Protein 2K5W (pdb70)

Sequence (111 aa):
MERASLNRIGKDVYYMQIKGEGTIEKVDGRNLRNYTLPAYDEDGVKKQITFRSTKKENDHKLNKYAFLRLYVDQDDNSKNEISSIEVKSYEEIQKADLPEKVKDKFTIKLEMERASLNRIGKDVYYMQIKGEGTIEKVDGRNLRNYTLPAYDEDGVKKQITFRSTKKENDHKLNKYAFLRLYVDQDDNSKNEISSIEVKSYEEIQKADLPEKVKDKFTIKLEMERASLNRIGKDVYYMQIKGEGTIEKVDGRNLRNYTLPAYDEDGVKKQITFRSTKKENDHKLNKYAFLRLYVDQDDNSKNEISSIEVKSYEEIQKADLPEKVKDKFTIKLEMERASLNRIGKDVYYMQIKGEGTIEKVDGRNLRNYTLPAYDEDGVKKQITFRSTKKENDHKLNKYAFLRLYVDQDDNSKNEISSIEVKSYEEIQKADLPEKVKDKFTIKLEMERASLNRIGKDVYYMQIKGEGTIEKVDGRNLRNYTLPAYDEDGVKKQITFRSTKKENDHKLNKYAFLRLYVDQDDNSKNEISSIEVKSYEEIQKADLPEKVKDKFTIKLEMERASLNRIGKDVYYMQIKGEGTIEKVDGRNLRNYTLPAYDEDGVKKQITFRSTKKENDHKLNKYAFLRLYVDQDDNSKNEISSIEVKSYEEIQKADLPEKVKDKFTIKLEMERASLNRIGKDVYYMQIKGEGTIEKVDGRNLRNYTLPAYDEDGVKKQITFRSTKKENDHKLNKYAFLRLYVDQDDNSKNEISSIEVKSYEEIQKADLPEKVKDKFTIKLEMERASLNRIGKDVYYMQIKGEGTIEKVDGRNLRNYTLPAYDEDGVKKQITFRSTKKENDHKLNKYAFLRLYVDQDDNSKNEISSIEVKSYEEIQKADLPEKVKDKFTIKLEMERASLNRIGKDVYYMQIKGEGTIEKVDGRNLRNYTLPAYDEDGVKKQITFRSTKKENDHKLNKYAFLRLYVDQDDNSKNEISSIEVKSYEEIQKADLPEKVKDKFTIKLEMERASLNRIGKDVYYMQIKGEGTIEKVDGRNLRNYTLPAYDEDGVKKQITFRSTKKENDHKLNKYAFLRLYVDQDDNSKNEISSIEVKSYEEIQKADLPEKVKDKFTIKLEMERASLNRIGKDVYYMQIKGEGTIEKVDGRNLRNYTLPAYDEDGVKKQITFRSTKKENDHKLNKYAFLRLYVDQDDNSKNEISSIEVKSYEEIQKADLPEKVKDKFTIKLEMERASLNRIGKDVYYMQIKGEGTIEKVDGRNLRNYTLPAYDEDGVKKQITFRSTKKENDHKLNKYAFLRLYVDQDDNSKNEISSIEVKSYEEIQKADLPEKVKDKFTIKLEMERASLNRIGKDVYYMQIKGEGTIEKVDGRNLRNYTLPAYDEDGVKKQITFRSTKKENDHKLNKYAFLRLYVDQDDNSKNEISSIEVKSYEEIQKADLPEKVKDKFTIKLEMERASLNRIGKDVYYMQIKGEGTIEKVDGRNLRNYTLPAYDEDGVKKQITFRSTKKENDHKLNKYAFLRLYVDQDDNSKNEISSIEVKSYEEIQKADLPEKVKDKFTIKLEMERASLNRIGKDVYYMQIKGEGTIEKVDGRNLRNYTLPAYDEDGVKKQITFRSTKKENDHKLNKYAFLRLYVDQDDNSKNEISSIEVKSYEEIQKADLPEKVKDKFTIKLEMERASLNRIGKDVYYMQIKGEGTIEKVDGRNLRNYTLPAYDEDGVKKQITFRSTKKENDHKLNKYAFLRLYVDQDDNSKNEISSIEVKSYEEIQKADLPEKVKDKFTIKLEMERASLNRIGKDVYYMQIKGEGTIEKVDGRNLRNYTLPAYDEDGVKKQITFRSTKKENDHKLNKYAFLRLYVDQDDNSKNEISSIEVKSYEEIQKADLPEKVKDKFTIKLEMERASLNRIGKDVYYMQIKGEGTIEKVDGRNLRNYTLPAYDEDGVKKQITFRSTKKENDHKLNKYAFLRLYVDQDDNSKNEISSIEVKSYEEIQKADLPEKVKDKFTIKLEMERASLNRIGKDVYYMQIKGEGTIEKVDGRNLRNYTLPAYDEDGVKKQITFRSTKKENDHKLNKYAFLRLYVDQDDNSKNEISSIEVKSYEEIQKADLPEKVKDKFTIKLEMERASLNRIGKDVYYMQIKGEGTIEKVDGRNLRNYTLPAYDEDGVKKQITFRSTKKENDHKLNKYAFLRLYVDQDDNSKNEISSIEVKSYEEIQKADLPEKVKDKFTIKLE

CATH classification: 2.40.50.480

Secondary structure (DSSP, 8-state):
-----------SEEEEE------EEEETTEEEE-EEEEEEETT--EEEEEE---TT--SS---TT-EEEEEE--SS-SS-S----SEEEEEEE-GGGS-HHHHHHHHTT--

InterPro domains:
  IPR006542 Protein of unknown function DUF1093 [PF06486] (28-115)
  IPR006542 Protein of unknown function DUF1093 [PTHR36433] (1-129)
  IPR006542 Protein of unknown function DUF1093 [TIGR01655] (1-125)
  IPR036166 YxeA-like superfamily [G3DSA:2.40.50.480] (21-129)
  IPR036166 YxeA-like superfamily [SSF159121] (26-128)

Foldseek 3Di:
DPDDDDDVDFFFKKKWAAQADQDWDQDPNDTHTKGWTWIQGLVGDIDIDIGAPDPPRDRVVRDGRWMKIWHWDADPDPVPPDGTPDTPDMDTDHLVPRHPRNSCSVVVPHD

Solvent-accessible surface area: 9110 Å² total; per-residue (Å²): 239,152,196,110,75,164,122,222,144,55,138,69,21,55,15,0,56,11,146,34,86,74,62,99,102,136,64,118,63,144,99,64,123,25,18,60,6,52,0,24,21,37,106,4,81,139,66,142,30,78,25,144,62,79,178,154,59,105,99,174,51,47,61,142,160,13,25,1,77,2,60,34,24,102,87,86,89,79,192,90,144,139,29,43,120,133,56,111,59,42,68,63,15,118,62,77,72,5,38,120,116,0,56,38,89,35,20,126,155,159,156

Organism: Bacillus cereus (strain ATCC 14579 / DSM 31 / CCUG 7414 / JCM 2152 / NBRC 15305 / NCIMB 9373 / NCTC 2599 / NRRL B-3711) (NCBI:txid226900)

Radius of gyration: 16.53 Å; Cα contacts (8 Å, |Δi|>4): 169; chains: 1; bounding box: 45×49×34 Å

Nearest PDB structures (foldseek):
  2k5w-assembly1_A  TM=7.726E-01  e=5.346E-15  Bacillus cereus ATCC 14579
  3u4v-assembly2_B  TM=4.371E-01  e=8.297E-02  Tetrahymena thermophila
  3u58-assembly4_D  TM=4.304E-01  e=4.485E-01  Tetrahymena thermophila
  6h1v-assembly1_A  TM=4.658E-01  e=6.909E+00  Saccharomyces cerevisiae S288C
  6i8a-assembly2_B  TM=4.566E-01  e=7.762E+00  Saccharomyces cerevisiae S288C

Structure (mmCIF, N/CA/C/O backbone):
data_2K5W
#
_entry.id   2K5W
#
loop_
_atom_site.group_PDB
_atom_site.id
_atom_site.type_symbol
_atom_site.label_atom_id
_atom_site.label_alt_id
_atom_site.label_comp_id
_atom_site.label_asym_id
_atom_site.label_entity_id
_atom_site.label_seq_id
_atom_site.pdbx_PDB_ins_code
_atom_site.Cartn_x
_atom_site.Cartn_y
_atom_site.Cartn_z
_atom_site.occupancy
_atom_site.B_iso_or_equiv
_atom_site.auth_seq_id
_atom_site.auth_comp_id
_atom_site.auth_asym_id
_atom_site.auth_atom_id
_atom_site.pdbx_PDB_model_num
ATOM 1 N N . MET A 1 1 ? 15.877 -30.751 6.969 1.00 1.33 1 MET A N 1
ATOM 2 C CA . MET A 1 1 ? 15.225 -30.913 5.641 1.00 64.12 1 MET A CA 1
ATOM 3 C C . MET A 1 1 ? 13.693 -30.753 5.721 1.00 60.01 1 MET A C 1
ATOM 4 O O . MET A 1 1 ? 13.002 -30.876 4.710 1.00 30.41 1 MET A O 1
ATOM 20 N N . GLU A 1 2 ? 13.162 -30.477 6.916 1.00 31.53 2 GLU A N 1
ATOM 21 C CA . GLU A 1 2 ? 11.713 -30.307 7.090 1.00 75.01 2 GLU A CA 1
ATOM 22 C C . GLU A 1 2 ? 11.370 -29.530 8.378 1.00 12.32 2 GLU A C 1
ATOM 23 O O . GLU A 1 2 ? 12.052 -29.651 9.397 1.00 75.51 2 GLU A O 1
ATOM 35 N N . ARG A 1 3 ? 10.302 -28.730 8.314 1.00 33.14 3 ARG A N 1
ATOM 36 C CA . ARG A 1 3 ? 9.789 -27.991 9.478 1.00 20.32 3 ARG A CA 1
ATOM 37 C C . ARG A 1 3 ? 8.258 -28.094 9.570 1.00 50.54 3 ARG A C 1
ATOM 38 O O . ARG A 1 3 ? 7.558 -28.080 8.555 1.00 50.24 3 ARG A O 1
ATOM 59 N N . ALA A 1 4 ? 7.743 -28.168 10.796 1.00 74.02 4 ALA A N 1
ATOM 60 C CA . ALA A 1 4 ? 6.293 -28.216 11.039 1.00 74.15 4 ALA A CA 1
ATOM 61 C C . ALA A 1 4 ? 5.676 -26.804 11.091 1.00 42.32 4 ALA A C 1
ATOM 62 O O . ALA A 1 4 ? 4.707 -26.558 11.810 1.00 71.20 4 ALA A O 1
ATOM 69 N N . SER A 1 5 ? 6.227 -25.887 10.301 1.00 24.34 5 SER A N 1
ATOM 70 C CA . SER A 1 5 ? 5.757 -24.492 10.262 1.00 10.23 5 SER A CA 1
ATOM 71 C C . SER A 1 5 ? 4.597 -24.319 9.265 1.00 2.05 5 SER A C 1
ATOM 72 O O . SER A 1 5 ? 4.455 -23.270 8.636 1.00 64.41 5 SER A O 1
ATOM 80 N N . LEU A 1 6 ? 3.746 -25.338 9.161 1.00 52.41 6 LEU A N 1
ATOM 81 C CA . LEU A 1 6 ? 2.659 -25.356 8.176 1.00 61.34 6 LEU A CA 1
ATOM 82 C C . LEU A 1 6 ? 1.558 -24.335 8.530 1.00 43.45 6 LEU A C 1
ATOM 83 O O . LEU A 1 6 ? 0.909 -24.436 9.574 1.00 72.23 6 LEU A O 1
ATOM 99 N N . ASN A 1 7 ? 1.365 -23.354 7.652 1.00 14.41 7 ASN A N 1
ATOM 100 C CA . ASN A 1 7 ? 0.280 -22.373 7.784 1.00 20.13 7 ASN A CA 1
ATOM 101 C C . ASN A 1 7 ? -0.191 -21.921 6.393 1.00 21.22 7 ASN A C 1
ATOM 102 O O . ASN A 1 7 ? 0.604 -21.425 5.597 1.00 22.55 7 ASN A O 1
ATOM 113 N N . ARG A 1 8 ? -1.482 -22.098 6.110 1.00 54.45 8 ARG A N 1
ATOM 114 C CA . ARG A 1 8 ? -2.019 -21.863 4.760 1.00 52.11 8 ARG A CA 1
ATOM 115 C C . ARG A 1 8 ? -3.047 -20.712 4.736 1.00 41.35 8 ARG A C 1
ATOM 116 O O . ARG A 1 8 ? -3.668 -20.444 3.705 1.00 64.33 8 ARG A O 1
ATOM 137 N N . ILE A 1 9 ? -3.218 -20.023 5.865 1.00 3.21 9 ILE A N 1
ATOM 138 C CA . ILE A 1 9 ? -4.245 -18.974 5.982 1.00 34.53 9 ILE A CA 1
ATOM 139 C C . ILE A 1 9 ? -3.635 -17.562 6.036 1.00 2.50 9 ILE A C 1
ATOM 140 O O . ILE A 1 9 ? -2.734 -17.289 6.833 1.00 1.52 9 ILE A O 1
ATOM 156 N N . GLY A 1 10 ? -4.146 -16.669 5.185 1.00 60.33 10 GLY A N 1
ATOM 157 C CA . GLY A 1 10 ? -3.709 -15.273 5.182 1.00 50.32 10 GLY A CA 1
ATOM 158 C C . GLY A 1 10 ? -4.871 -14.295 5.375 1.00 60.54 10 GLY A C 1
ATOM 159 O O . GLY A 1 10 ? -5.998 -14.709 5.649 1.00 70.42 10 GLY A O 1
ATOM 163 N N . LYS A 1 11 ? -4.600 -12.996 5.232 1.00 31.43 11 LYS A N 1
ATOM 164 C CA . LYS A 1 11 ? -5.636 -11.963 5.402 1.00 42.41 11 LYS A CA 1
ATOM 165 C C . LYS A 1 11 ? -5.610 -10.941 4.251 1.00 71.13 11 LYS A C 1
ATOM 166 O O . LYS A 1 11 ? -4.572 -10.721 3.626 1.00 10.42 11 LYS A O 1
ATOM 185 N N . ASP A 1 12 ? -6.755 -10.308 3.985 1.00 12.21 12 ASP A N 1
ATOM 186 C CA . ASP A 1 12 ? -6.859 -9.287 2.934 1.00 33.51 12 ASP A CA 1
ATOM 187 C C . ASP A 1 12 ? -6.284 -7.930 3.403 1.00 64.11 12 ASP A C 1
ATOM 188 O O . ASP A 1 12 ? -6.983 -6.911 3.401 1.00 41.40 12 ASP A O 1
ATOM 197 N N . VAL A 1 13 ? -5.011 -7.923 3.803 1.00 62.31 13 VAL A N 1
ATOM 198 C CA . VAL A 1 13 ? -4.353 -6.703 4.297 1.00 31.13 13 VAL A CA 1
ATOM 199 C C . VAL A 1 13 ? -3.027 -6.434 3.559 1.00 41.04 13 VAL A C 1
ATOM 200 O O . VAL A 1 13 ? -2.209 -7.337 3.373 1.00 71.53 13 VAL A O 1
ATOM 213 N N . TYR A 1 14 ? -2.823 -5.183 3.149 1.00 60.21 14 TYR A N 1
ATOM 214 C CA . TYR A 1 14 ? -1.619 -4.782 2.404 1.00 33.52 14 TYR A CA 1
ATOM 215 C C . TYR A 1 14 ? -0.818 -3.712 3.167 1.00 44.32 14 TYR A C 1
ATOM 216 O O . TYR A 1 14 ? -1.349 -3.040 4.051 1.00 34.22 14 TYR A O 1
ATOM 234 N N . TYR A 1 15 ? 0.461 -3.556 2.824 1.00 14.52 15 TYR A N 1
ATOM 235 C CA . TYR A 1 15 ? 1.344 -2.600 3.511 1.00 60.32 15 TYR A CA 1
ATOM 236 C C . TYR A 1 15 ? 2.191 -1.796 2.505 1.00 34.34 15 TYR A C 1
ATOM 237 O O . TYR A 1 15 ? 2.812 -2.366 1.616 1.00 54.44 15 TYR A O 1
ATOM 255 N N . MET A 1 16 ? 2.226 -0.472 2.666 1.00 22.02 16 MET A N 1
ATOM 256 C CA . MET A 1 16 ? 2.891 0.431 1.701 1.00 30.21 16 MET A CA 1
ATOM 257 C C . MET A 1 16 ? 3.878 1.388 2.407 1.00 20.15 16 MET A C 1
ATOM 258 O O . MET A 1 16 ? 3.795 1.581 3.610 1.00 52.31 16 MET A O 1
ATOM 272 N N . GLN A 1 17 ? 4.824 1.972 1.665 1.00 0.22 17 GLN A N 1
ATOM 273 C CA . GLN A 1 17 ? 5.749 2.967 2.244 1.00 71.35 17 GLN A CA 1
ATOM 274 C C . GLN A 1 17 ? 5.752 4.280 1.434 1.00 33.21 17 GLN A C 1
ATOM 275 O O . GLN A 1 17 ? 5.711 4.262 0.202 1.00 31.34 17 GLN A O 1
ATOM 289 N N . ILE A 1 18 ? 5.808 5.415 2.137 1.00 62.45 18 ILE A N 1
ATOM 290 C CA . ILE A 1 18 ? 5.784 6.742 1.494 1.00 33.54 18 ILE A CA 1
ATOM 291 C C . ILE A 1 18 ? 7.132 7.094 0.832 1.00 44.41 18 ILE A C 1
ATOM 292 O O . ILE A 1 18 ? 8.168 7.141 1.497 1.00 3.42 18 ILE A O 1
ATOM 308 N N . LYS A 1 19 ? 7.103 7.347 -0.480 1.00 71.22 19 LYS A N 1
ATOM 309 C CA . LYS A 1 19 ? 8.312 7.732 -1.232 1.00 22.23 19 LYS A CA 1
ATOM 310 C C . LYS A 1 19 ? 8.320 9.236 -1.572 1.00 73.33 19 LYS A C 1
ATOM 311 O O . LYS A 1 19 ? 9.362 9.891 -1.514 1.00 14.43 19 LYS A O 1
ATOM 330 N N . GLY A 1 20 ? 7.158 9.768 -1.944 1.00 61.10 20 GLY A N 1
ATOM 331 C CA . GLY A 1 20 ? 7.046 11.187 -2.283 1.00 52.32 20 GLY A CA 1
ATOM 332 C C . GLY A 1 20 ? 5.631 11.733 -2.089 1.00 64.44 20 GLY A C 1
ATOM 333 O O . GLY A 1 20 ? 4.811 11.116 -1.402 1.00 62.13 20 GLY A O 1
ATOM 337 N N . GLU A 1 21 ? 5.335 12.890 -2.691 1.00 14.13 21 GLU A N 1
ATOM 338 C CA . GLU A 1 21 ? 4.019 13.525 -2.541 1.00 50.00 21 GLU A CA 1
ATOM 339 C C . GLU A 1 21 ? 3.529 14.174 -3.853 1.00 63.02 21 GLU A C 1
ATOM 340 O O . GLU A 1 21 ? 2.656 13.631 -4.536 1.00 75.14 21 GLU A O 1
ATOM 352 N N . GLY A 1 22 ? 4.113 15.323 -4.207 1.00 24.32 22 GLY A N 1
ATOM 353 C CA . GLY A 1 22 ? 3.630 16.119 -5.340 1.00 25.53 22 GLY A CA 1
ATOM 354 C C . GLY A 1 22 ? 3.610 15.375 -6.677 1.00 12.21 22 GLY A C 1
ATOM 355 O O . GLY A 1 22 ? 4.533 15.502 -7.483 1.00 51.23 22 GLY A O 1
ATOM 359 N N . THR A 1 23 ? 2.543 14.615 -6.920 1.00 32.03 23 THR A N 1
ATOM 360 C CA . THR A 1 23 ? 2.394 13.842 -8.163 1.00 40.22 23 THR A CA 1
ATOM 361 C C . THR A 1 23 ? 1.090 14.204 -8.894 1.00 63.53 23 THR A C 1
ATOM 362 O O . THR A 1 23 ? 0.002 14.087 -8.329 1.00 51.11 23 THR A O 1
ATOM 373 N N . ILE A 1 24 ? 1.201 14.641 -10.151 1.00 10.44 24 ILE A N 1
ATOM 374 C CA . ILE A 1 24 ? 0.024 15.024 -10.949 1.00 43.51 24 ILE A CA 1
ATOM 375 C C . ILE A 1 24 ? -0.129 14.142 -12.200 1.00 34.25 24 ILE A C 1
ATOM 376 O O . ILE A 1 24 ? 0.860 13.738 -12.818 1.00 53.20 24 ILE A O 1
ATOM 392 N N . GLU A 1 25 ? -1.372 13.839 -12.558 1.00 1.11 25 GLU A N 1
ATOM 393 C CA . GLU A 1 25 ? -1.676 13.130 -13.803 1.00 31.25 25 GLU A CA 1
ATOM 394 C C . GLU A 1 25 ? -2.875 13.783 -14.504 1.00 53.51 25 GLU A C 1
ATOM 395 O O . GLU A 1 25 ? -3.972 13.855 -13.948 1.00 71.12 25 GLU A O 1
ATOM 407 N N . LYS A 1 26 ? -2.661 14.276 -15.721 1.00 23.25 26 LYS A N 1
ATOM 408 C CA . LYS A 1 26 ? -3.683 15.071 -16.408 1.00 74.20 26 LYS A CA 1
ATOM 409 C C . LYS A 1 26 ? -4.649 14.198 -17.237 1.00 15.21 26 LYS A C 1
ATOM 410 O O . LYS A 1 26 ? -4.302 13.712 -18.318 1.00 70.15 26 LYS A O 1
ATOM 429 N N . VAL A 1 27 ? -5.868 14.020 -16.730 1.00 23.40 27 VAL A N 1
ATOM 430 C CA . VAL A 1 27 ? -6.905 13.242 -17.423 1.00 62.43 27 VAL A CA 1
ATOM 431 C C . VAL A 1 27 ? -8.067 14.153 -17.862 1.00 72.24 27 VAL A C 1
ATOM 432 O O . VAL A 1 27 ? -8.495 15.025 -17.104 1.00 4.24 27 VAL A O 1
ATOM 445 N N . ASP A 1 28 ? -8.568 13.953 -19.088 1.00 24.21 28 ASP A N 1
ATOM 446 C CA . ASP A 1 28 ? -9.622 14.813 -19.661 1.00 52.20 28 ASP A CA 1
ATOM 447 C C . ASP A 1 28 ? -9.163 16.282 -19.765 1.00 20.24 28 ASP A C 1
ATOM 448 O O . ASP A 1 28 ? -9.984 17.203 -19.788 1.00 13.40 28 ASP A O 1
ATOM 457 N N . GLY A 1 29 ? -7.852 16.491 -19.857 1.00 1.23 29 GLY A N 1
ATOM 458 C CA . GLY A 1 29 ? -7.301 17.845 -19.871 1.00 25.13 29 GLY A CA 1
ATOM 459 C C . GLY A 1 29 ? -7.297 18.494 -18.487 1.00 70.02 29 GLY A C 1
ATOM 460 O O . GLY A 1 29 ? -7.035 19.691 -18.348 1.00 71.05 29 GLY A O 1
ATOM 464 N N . ARG A 1 30 ? -7.581 17.692 -17.463 1.00 63.23 30 ARG A N 1
ATOM 465 C CA . ARG A 1 30 ? -7.655 18.170 -16.078 1.00 45.05 30 ARG A CA 1
ATOM 466 C C . ARG A 1 30 ? -6.577 17.506 -15.203 1.00 65.51 30 ARG A C 1
ATOM 467 O O . ARG A 1 30 ? -6.403 16.287 -15.230 1.00 34.34 30 ARG A O 1
ATOM 488 N N . ASN A 1 31 ? -5.855 18.313 -14.432 1.00 1.22 31 ASN A N 1
ATOM 489 C CA . ASN A 1 31 ? -4.756 17.813 -13.598 1.00 24.12 31 ASN A CA 1
ATOM 490 C C . ASN A 1 31 ? -5.276 17.154 -12.309 1.00 43.30 31 ASN A C 1
ATOM 491 O O . ASN A 1 31 ? -5.799 17.829 -11.419 1.00 11.01 31 ASN A O 1
ATOM 502 N N . LEU A 1 32 ? -5.141 15.831 -12.225 1.00 74.42 32 LEU A N 1
ATOM 503 C CA . LEU A 1 32 ? -5.543 15.078 -11.030 1.00 50.01 32 LEU A CA 1
ATOM 504 C C . LEU A 1 32 ? -4.350 14.865 -10.085 1.00 63.41 32 LEU A C 1
ATOM 505 O O . LEU A 1 32 ? -3.212 14.721 -10.530 1.00 24.31 32 LEU A O 1
ATOM 521 N N . ARG A 1 33 ? -4.617 14.855 -8.783 1.00 23.22 33 ARG A N 1
ATOM 522 C CA . ARG A 1 33 ? -3.567 14.659 -7.775 1.00 62.34 33 ARG A CA 1
ATOM 523 C C . ARG A 1 33 ? -3.680 13.266 -7.131 1.00 41.45 33 ARG A C 1
ATOM 524 O O . ARG A 1 33 ? -4.560 13.023 -6.302 1.00 55.31 33 ARG A O 1
ATOM 545 N N . ASN A 1 34 ? -2.787 12.354 -7.517 1.00 10.04 34 ASN A N 1
ATOM 546 C CA . ASN A 1 34 ? -2.822 10.967 -7.029 1.00 60.55 34 ASN A CA 1
ATOM 547 C C . ASN A 1 34 ? -1.435 10.491 -6.569 1.00 4.14 34 ASN A C 1
ATOM 548 O O . ASN A 1 34 ? -0.415 11.062 -6.944 1.00 5.43 34 ASN A O 1
ATOM 559 N N . TYR A 1 35 ? -1.408 9.434 -5.759 1.00 15.25 35 TYR A N 1
ATOM 560 C CA . TYR A 1 35 ? -0.150 8.884 -5.231 1.00 3.43 35 TYR A CA 1
ATOM 561 C C . TYR A 1 35 ? 0.005 7.400 -5.604 1.00 30.03 35 TYR A C 1
ATOM 562 O O . TYR A 1 35 ? -0.857 6.585 -5.281 1.00 62.53 35 TYR A O 1
ATOM 580 N N . THR A 1 36 ? 1.110 7.054 -6.270 1.00 22.23 36 THR A N 1
ATOM 581 C CA . THR A 1 36 ? 1.389 5.657 -6.657 1.00 51.14 36 THR A CA 1
ATOM 582 C C . THR A 1 36 ? 2.623 5.121 -5.921 1.00 72.41 36 THR A C 1
ATOM 583 O O . THR A 1 36 ? 3.748 5.569 -6.163 1.00 25.03 36 THR A O 1
ATOM 594 N N . LEU A 1 37 ? 2.416 4.162 -5.026 1.00 70.25 37 LEU A N 1
ATOM 595 C CA . LEU A 1 37 ? 3.502 3.641 -4.187 1.00 40.24 37 LEU A CA 1
ATOM 596 C C . LEU A 1 37 ? 3.529 2.100 -4.162 1.00 10.10 37 LEU A C 1
ATOM 597 O O . LEU A 1 37 ? 2.503 1.444 -4.367 1.00 75.41 37 LEU A O 1
ATOM 613 N N . PRO A 1 38 ? 4.717 1.502 -3.917 1.00 45.52 38 PRO A N 1
ATOM 614 C CA . PRO A 1 38 ? 4.864 0.044 -3.793 1.00 72.33 38 PRO A CA 1
ATOM 615 C C . PRO A 1 38 ? 4.266 -0.500 -2.484 1.00 23.45 38 PRO A C 1
ATOM 616 O O . PRO A 1 38 ? 4.337 0.143 -1.434 1.00 11.12 38 PRO A O 1
ATOM 627 N N . ALA A 1 39 ? 3.684 -1.691 -2.550 1.00 72.41 39 ALA A N 1
ATOM 628 C CA . ALA A 1 39 ? 3.067 -2.316 -1.380 1.00 65.43 39 ALA A CA 1
ATOM 629 C C . ALA A 1 39 ? 3.434 -3.804 -1.272 1.00 60.21 39 ALA A C 1
ATOM 630 O O . ALA A 1 39 ? 4.017 -4.379 -2.184 1.00 2.30 39 ALA A O 1
ATOM 637 N N . TYR A 1 40 ? 3.103 -4.410 -0.139 1.00 4.15 40 TYR A N 1
ATOM 638 C CA . TYR A 1 40 ? 3.288 -5.850 0.074 1.00 14.44 40 TYR A CA 1
ATOM 639 C C . TYR A 1 40 ? 2.104 -6.416 0.866 1.00 55.05 40 TYR A C 1
ATOM 640 O O . TYR A 1 40 ? 1.624 -5.782 1.804 1.00 30.21 40 TYR A O 1
ATOM 658 N N . ASP A 1 41 ? 1.621 -7.596 0.488 1.00 62.41 41 ASP A N 1
ATOM 659 C CA . ASP A 1 41 ? 0.554 -8.257 1.249 1.00 12.34 41 ASP A CA 1
ATOM 660 C C . ASP A 1 41 ? 1.129 -8.976 2.482 1.00 40.34 41 ASP A C 1
ATOM 661 O O . ASP A 1 41 ? 2.339 -8.955 2.711 1.00 41.12 41 ASP A O 1
ATOM 670 N N . GLU A 1 42 ? 0.264 -9.619 3.265 1.00 33.43 42 GLU A N 1
ATOM 671 C CA . GLU A 1 42 ? 0.686 -10.302 4.497 1.00 30.03 42 GLU A CA 1
ATOM 672 C C . GLU A 1 42 ? 1.770 -11.373 4.238 1.00 44.33 42 GLU A C 1
ATOM 673 O O . GLU A 1 42 ? 2.614 -11.632 5.101 1.00 1.33 42 GLU A O 1
ATOM 685 N N . ASP A 1 43 ? 1.760 -11.981 3.051 1.00 10.21 43 ASP A N 1
ATOM 686 C CA . ASP A 1 43 ? 2.767 -12.993 2.700 1.00 33.34 43 ASP A CA 1
ATOM 687 C C . ASP A 1 43 ? 4.076 -12.326 2.227 1.00 40.05 43 ASP A C 1
ATOM 688 O O . ASP A 1 43 ? 5.127 -12.968 2.153 1.00 61.13 43 ASP A O 1
ATOM 697 N N . GLY A 1 44 ? 4.004 -11.035 1.912 1.00 12.42 44 GLY A N 1
ATOM 698 C CA . GLY A 1 44 ? 5.191 -10.275 1.530 1.00 42.21 44 GLY A CA 1
ATOM 699 C C . GLY A 1 44 ? 5.411 -10.188 0.022 1.00 44.44 44 GLY A C 1
ATOM 700 O O . GLY A 1 44 ? 6.471 -9.749 -0.430 1.00 65.25 44 GLY A O 1
ATOM 704 N N . VAL A 1 45 ? 4.420 -10.600 -0.765 1.00 43.22 45 VAL A N 1
ATOM 705 C CA . VAL A 1 45 ? 4.533 -10.536 -2.227 1.00 2.11 45 VAL A CA 1
ATOM 706 C C . VAL A 1 45 ? 4.348 -9.093 -2.724 1.00 0.42 45 VAL A C 1
ATOM 707 O O . VAL A 1 45 ? 3.403 -8.407 -2.331 1.00 64.13 45 VAL A O 1
ATOM 720 N N . LYS A 1 46 ? 5.247 -8.640 -3.596 1.00 54.35 46 LYS A N 1
ATOM 721 C CA . LYS A 1 46 ? 5.262 -7.241 -4.027 1.00 10.30 46 LYS A CA 1
ATOM 722 C C . LYS A 1 46 ? 3.981 -6.838 -4.779 1.00 5.11 46 LYS A C 1
ATOM 723 O O . LYS A 1 46 ? 3.448 -7.593 -5.594 1.00 22.04 46 LYS A O 1
ATOM 742 N N . LYS A 1 47 ? 3.507 -5.633 -4.485 1.00 65.11 47 LYS A N 1
ATOM 743 C CA . LYS A 1 47 ? 2.312 -5.055 -5.106 1.00 12.42 47 LYS A CA 1
ATOM 744 C C . LYS A 1 47 ? 2.574 -3.587 -5.473 1.00 60.21 47 LYS A C 1
ATOM 745 O O . LYS A 1 47 ? 3.574 -3.002 -5.049 1.00 74.33 47 LYS A O 1
ATOM 764 N N . GLN A 1 48 ? 1.687 -2.994 -6.262 1.00 41.13 48 GLN A N 1
ATOM 765 C CA . GLN A 1 48 ? 1.772 -1.563 -6.575 1.00 14.12 48 GLN A CA 1
ATOM 766 C C . GLN A 1 48 ? 0.375 -0.925 -6.557 1.00 12.32 48 GLN A C 1
ATOM 767 O O . GLN A 1 48 ? -0.478 -1.255 -7.380 1.00 3.41 48 GLN A O 1
ATOM 781 N N . ILE A 1 49 ? 0.146 -0.011 -5.615 1.00 63.01 49 ILE A N 1
ATOM 782 C CA . ILE A 1 49 ? -1.192 0.556 -5.398 1.00 42.34 49 ILE A CA 1
ATOM 783 C C . ILE A 1 49 ? -1.189 2.093 -5.480 1.00 34.32 49 ILE A C 1
ATOM 784 O O . ILE A 1 49 ? -0.243 2.753 -5.045 1.00 62.45 49 ILE A O 1
ATOM 800 N N . THR A 1 50 ? -2.260 2.650 -6.049 1.00 12.32 50 THR A N 1
ATOM 801 C CA . THR A 1 50 ? -2.417 4.108 -6.182 1.00 23.40 50 THR A CA 1
ATOM 802 C C . THR A 1 50 ? -3.593 4.624 -5.336 1.00 43.22 50 THR A C 1
ATOM 803 O O . THR A 1 50 ? -4.733 4.196 -5.519 1.00 1.20 50 THR A O 1
ATOM 814 N N . PHE A 1 51 ? -3.313 5.548 -4.417 1.00 61.31 51 PHE A N 1
ATOM 815 C CA . PHE A 1 51 ? -4.349 6.121 -3.544 1.00 61.02 51 PHE A CA 1
ATOM 816 C C . PHE A 1 51 ? -4.439 7.651 -3.699 1.00 3.32 51 PHE A C 1
ATOM 817 O O . PHE A 1 51 ? -3.613 8.272 -4.370 1.00 14.14 51 PHE A O 1
ATOM 834 N N . ARG A 1 52 ? -5.451 8.250 -3.073 1.00 14.43 52 ARG A N 1
ATOM 835 C CA . ARG A 1 52 ? -5.648 9.703 -3.126 1.00 61.04 52 ARG A CA 1
ATOM 836 C C . ARG A 1 52 ? -6.253 10.226 -1.813 1.00 60.55 52 ARG A C 1
ATOM 837 O O . ARG A 1 52 ? -6.974 9.505 -1.120 1.00 50.23 52 ARG A O 1
ATOM 858 N N . SER A 1 53 ? -5.953 11.480 -1.479 1.00 53.21 53 SER A N 1
ATOM 859 C CA . SER A 1 53 ? -6.483 12.117 -0.266 1.00 64.04 53 SER A CA 1
ATOM 860 C C . SER A 1 53 ? -7.992 12.382 -0.382 1.00 3.33 53 SER A C 1
ATOM 861 O O . SER A 1 53 ? -8.429 13.216 -1.178 1.00 31.32 53 SER A O 1
ATOM 869 N N . THR A 1 54 ? -8.786 11.663 0.410 1.00 74.34 54 THR A N 1
ATOM 870 C CA . THR A 1 54 ? -10.249 11.833 0.411 1.00 71.44 54 THR A CA 1
ATOM 871 C C . THR A 1 54 ? -10.678 12.990 1.327 1.00 62.30 54 THR A C 1
ATOM 872 O O . THR A 1 54 ? -9.851 13.588 2.017 1.00 4.14 54 THR A O 1
ATOM 883 N N . LYS A 1 55 ? -11.978 13.292 1.354 1.00 32.40 55 LYS A N 1
ATOM 884 C CA . LYS A 1 55 ? -12.503 14.349 2.231 1.00 34.21 55 LYS A CA 1
ATOM 885 C C . LYS A 1 55 ? -12.421 13.944 3.715 1.00 24.22 55 LYS A C 1
ATOM 886 O O . LYS A 1 55 ? -12.701 14.747 4.605 1.00 1.23 55 LYS A O 1
ATOM 905 N N . LYS A 1 56 ? -12.059 12.687 3.963 1.00 11.12 56 LYS A N 1
ATOM 906 C CA . LYS A 1 56 ? -11.915 12.158 5.325 1.00 44.32 56 LYS A CA 1
ATOM 907 C C . LYS A 1 56 ? -10.479 12.311 5.844 1.00 1.31 56 LYS A C 1
ATOM 908 O O . LYS A 1 56 ? -10.222 12.122 7.032 1.00 75.32 56 LYS A O 1
ATOM 927 N N . GLU A 1 57 ? -9.549 12.654 4.956 1.00 33.42 57 GLU A N 1
ATOM 928 C CA . GLU A 1 57 ? -8.123 12.625 5.290 1.00 52.31 57 GLU A CA 1
ATOM 929 C C . GLU A 1 57 ? -7.540 14.013 5.585 1.00 23.51 57 GLU A C 1
ATOM 930 O O . GLU A 1 57 ? -7.523 14.897 4.729 1.00 5.41 57 GLU A O 1
ATOM 942 N N . ASN A 1 58 ? -7.060 14.184 6.815 1.00 61.31 58 ASN A N 1
ATOM 943 C CA . ASN A 1 58 ? -6.330 15.392 7.209 1.00 45.20 58 ASN A CA 1
ATOM 944 C C . ASN A 1 58 ? -4.880 15.342 6.701 1.00 71.43 58 ASN A C 1
ATOM 945 O O . ASN A 1 58 ? -4.316 14.258 6.513 1.00 14.23 58 ASN A O 1
ATOM 956 N N . ASP A 1 59 ? -4.277 16.512 6.502 1.00 73.33 59 ASP A N 1
ATOM 957 C CA . ASP A 1 59 ? -2.897 16.599 6.012 1.00 4.10 59 ASP A CA 1
ATOM 958 C C . ASP A 1 59 ? -1.885 16.450 7.172 1.00 71.33 59 ASP A C 1
ATOM 959 O O . ASP A 1 59 ? -2.215 15.891 8.222 1.00 71.03 59 ASP A O 1
ATOM 968 N N . HIS A 1 60 ? -0.652 16.935 6.960 1.00 31.11 60 HIS A N 1
ATOM 969 C CA . HIS A 1 60 ? 0.430 16.881 7.966 1.00 54.53 60 HIS A CA 1
ATOM 970 C C . HIS A 1 60 ? 1.056 15.479 8.084 1.00 51.53 60 HIS A C 1
ATOM 971 O O . HIS A 1 60 ? 2.280 15.346 8.178 1.00 24.52 60 HIS A O 1
ATOM 986 N N . LYS A 1 61 ? 0.227 14.437 8.082 1.00 73.33 61 LYS A N 1
ATOM 987 C CA . LYS A 1 61 ? 0.727 13.061 8.186 1.00 42.15 61 LYS A CA 1
ATOM 988 C C . LYS A 1 61 ? 1.423 12.605 6.888 1.00 64.01 61 LYS A C 1
ATOM 989 O O . LYS A 1 61 ? 1.779 13.430 6.039 1.00 63.22 61 LYS A O 1
ATOM 1008 N N . LEU A 1 62 ? 1.618 11.289 6.748 1.00 45.43 62 LEU A N 1
ATOM 1009 C CA . LEU A 1 62 ? 2.322 10.712 5.597 1.00 73.13 62 LEU A CA 1
ATOM 1010 C C . LEU A 1 62 ? 3.794 11.136 5.602 1.00 42.25 62 LEU A C 1
ATOM 1011 O O . LEU A 1 62 ? 4.207 12.041 4.875 1.00 65.34 62 LEU A O 1
ATOM 1027 N N . ASN A 1 63 ? 4.566 10.499 6.471 1.00 5.12 63 ASN A N 1
ATOM 1028 C CA . ASN A 1 63 ? 5.989 10.807 6.632 1.00 52.13 63 ASN A CA 1
ATOM 1029 C C . ASN A 1 63 ? 6.842 10.019 5.630 1.00 0.22 63 ASN A C 1
ATOM 1030 O O . ASN A 1 63 ? 6.714 8.800 5.525 1.00 60.10 63 ASN A O 1
ATOM 1041 N N . LYS A 1 64 ? 7.718 10.721 4.905 1.00 34.20 64 LYS A N 1
ATOM 1042 C CA . LYS A 1 64 ? 8.549 10.100 3.863 1.00 42.44 64 LYS A CA 1
ATOM 1043 C C . LYS A 1 64 ? 9.603 9.151 4.462 1.00 4.41 64 LYS A C 1
ATOM 1044 O O . LYS A 1 64 ? 10.794 9.469 4.506 1.00 51.21 64 LYS A O 1
ATOM 1063 N N . TYR A 1 65 ? 9.121 8.002 4.936 1.00 74.12 65 TYR A N 1
ATOM 1064 C CA . TYR A 1 65 ? 9.940 6.939 5.547 1.00 33.21 65 TYR A CA 1
ATOM 1065 C C . TYR A 1 65 ? 9.023 5.977 6.317 1.00 72.10 65 TYR A C 1
ATOM 1066 O O . TYR A 1 65 ? 9.337 4.799 6.495 1.00 2.10 65 TYR A O 1
ATOM 1084 N N . ALA A 1 66 ? 7.886 6.509 6.773 1.00 33.30 66 ALA A N 1
ATOM 1085 C CA . ALA A 1 66 ? 6.896 5.734 7.524 1.00 61.21 66 ALA A CA 1
ATOM 1086 C C . ALA A 1 66 ? 6.144 4.745 6.622 1.00 32.42 66 ALA A C 1
ATOM 1087 O O . ALA A 1 66 ? 6.234 4.807 5.393 1.00 74.34 66 ALA A O 1
ATOM 1094 N N . PHE A 1 67 ? 5.385 3.847 7.242 1.00 24.01 67 PHE A N 1
ATOM 1095 C CA . PHE A 1 67 ? 4.688 2.787 6.514 1.00 25.55 67 PHE A CA 1
ATOM 1096 C C . PHE A 1 67 ? 3.168 3.004 6.510 1.00 55.04 67 PHE A C 1
ATOM 1097 O O . PHE A 1 67 ? 2.639 3.845 7.236 1.00 71.21 67 PHE A O 1
ATOM 1114 N N . LEU A 1 68 ? 2.478 2.231 5.683 1.00 35.22 68 LEU A N 1
ATOM 1115 C CA . LEU A 1 68 ? 1.029 2.328 5.527 1.00 15.24 68 LEU A CA 1
ATOM 1116 C C . LEU A 1 68 ? 0.387 0.939 5.574 1.00 62.43 68 LEU A C 1
ATOM 1117 O O . LEU A 1 68 ? 1.025 -0.068 5.270 1.00 2.30 68 LEU A O 1
ATOM 1133 N N . ARG A 1 69 ? -0.881 0.906 5.939 1.00 72.04 69 ARG A N 1
ATOM 1134 C CA . ARG A 1 69 ? -1.646 -0.331 6.041 1.00 31.20 69 ARG A CA 1
ATOM 1135 C C . ARG A 1 69 ? -2.964 -0.175 5.274 1.00 32.31 69 ARG A C 1
ATOM 1136 O O . ARG A 1 69 ? -3.812 0.630 5.647 1.00 22.14 69 ARG A O 1
ATOM 1157 N N . LEU A 1 70 ? -3.132 -0.943 4.204 1.00 20.55 70 LEU A N 1
ATOM 1158 C CA . LEU A 1 70 ? -4.292 -0.796 3.320 1.00 33.33 70 LEU A CA 1
ATOM 1159 C C . LEU A 1 70 ? -5.294 -1.938 3.514 1.00 12.31 70 LEU A C 1
ATOM 1160 O O . LEU A 1 70 ? -4.933 -3.118 3.489 1.00 73.23 70 LEU A O 1
ATOM 1176 N N . TYR A 1 71 ? -6.554 -1.572 3.705 1.00 4.11 71 TYR A N 1
ATOM 1177 C CA . TYR A 1 71 ? -7.629 -2.541 3.923 1.00 10.13 71 TYR A CA 1
ATOM 1178 C C . TYR A 1 71 ? -8.475 -2.719 2.657 1.00 15.31 71 TYR A C 1
ATOM 1179 O O . TYR A 1 71 ? -9.033 -1.753 2.128 1.00 52.43 71 TYR A O 1
ATOM 1197 N N . VAL A 1 72 ? -8.558 -3.951 2.167 1.00 31.02 72 VAL A N 1
ATOM 1198 C CA . VAL A 1 72 ? -9.406 -4.271 1.016 1.00 71.24 72 VAL A CA 1
ATOM 1199 C C . VAL A 1 72 ? -10.546 -5.213 1.432 1.00 53.44 72 VAL A C 1
ATOM 1200 O O . VAL A 1 72 ? -10.357 -6.114 2.254 1.00 50.24 72 VAL A O 1
ATOM 1213 N N . ASP A 1 73 ? -11.728 -4.999 0.872 1.00 3.51 73 ASP A N 1
ATOM 1214 C CA . ASP A 1 73 ? -12.914 -5.773 1.245 1.00 1.14 73 ASP A CA 1
ATOM 1215 C C . ASP A 1 73 ? -13.252 -6.810 0.158 1.00 45.04 73 ASP A C 1
ATOM 1216 O O . ASP A 1 73 ? -12.843 -6.678 -0.997 1.00 33.22 73 ASP A O 1
ATOM 1225 N N . GLN A 1 74 ? -13.976 -7.852 0.538 1.00 44.52 74 GLN A N 1
ATOM 1226 C CA . GLN A 1 74 ? -14.306 -8.937 -0.383 1.00 74.40 74 GLN A CA 1
ATOM 1227 C C . GLN A 1 74 ? -15.600 -8.614 -1.149 1.00 73.54 74 GLN A C 1
ATOM 1228 O O . GLN A 1 74 ? -16.591 -8.196 -0.550 1.00 63.33 74 GLN A O 1
ATOM 1242 N N . ASP A 1 75 ? -15.567 -8.809 -2.474 1.00 25.55 75 ASP A N 1
ATOM 1243 C CA . ASP A 1 75 ? -16.670 -8.419 -3.375 1.00 52.52 75 ASP A CA 1
ATOM 1244 C C . ASP A 1 75 ? -18.056 -8.821 -2.831 1.00 21.44 75 ASP A C 1
ATOM 1245 O O . ASP A 1 75 ? -19.000 -8.030 -2.871 1.00 31.22 75 ASP A O 1
ATOM 1254 N N . ASP A 1 76 ? -18.173 -10.047 -2.335 1.00 64.02 76 ASP A N 1
ATOM 1255 C CA . ASP A 1 76 ? -19.377 -10.484 -1.627 1.00 3.33 76 ASP A CA 1
ATOM 1256 C C . ASP A 1 76 ? -19.047 -10.681 -0.140 1.00 34.52 76 ASP A C 1
ATOM 1257 O O . ASP A 1 76 ? -18.493 -11.709 0.257 1.00 34.43 76 ASP A O 1
ATOM 1266 N N . ASN A 1 77 ? -19.355 -9.671 0.671 1.00 41.44 77 ASN A N 1
ATOM 1267 C CA . ASN A 1 77 ? -18.992 -9.681 2.094 1.00 42.31 77 ASN A CA 1
ATOM 1268 C C . ASN A 1 77 ? -19.855 -10.673 2.897 1.00 30.13 77 ASN A C 1
ATOM 1269 O O . ASN A 1 77 ? -19.335 -11.481 3.672 1.00 43.31 77 ASN A O 1
ATOM 1280 N N . SER A 1 78 ? -21.173 -10.611 2.702 1.00 34.10 78 SER A N 1
ATOM 1281 C CA . SER A 1 78 ? -22.109 -11.468 3.451 1.00 42.34 78 SER A CA 1
ATOM 1282 C C . SER A 1 78 ? -23.519 -11.446 2.840 1.00 53.33 78 SER A C 1
ATOM 1283 O O . SER A 1 78 ? -23.980 -12.436 2.273 1.00 11.11 78 SER A O 1
ATOM 1291 N N . LYS A 1 79 ? -24.206 -10.314 2.978 1.00 31.03 79 LYS A N 1
ATOM 1292 C CA . LYS A 1 79 ? -25.582 -10.168 2.484 1.00 35.12 79 LYS A CA 1
ATOM 1293 C C . LYS A 1 79 ? -25.666 -9.228 1.273 1.00 73.25 79 LYS A C 1
ATOM 1294 O O . LYS A 1 79 ? -26.557 -9.362 0.434 1.00 63.00 79 LYS A O 1
ATOM 1313 N N . ASN A 1 80 ? -24.740 -8.276 1.186 1.00 23.35 80 ASN A N 1
ATOM 1314 C CA . ASN A 1 80 ? -24.755 -7.282 0.108 1.00 44.13 80 ASN A CA 1
ATOM 1315 C C . ASN A 1 80 ? -23.951 -7.751 -1.114 1.00 32.12 80 ASN A C 1
ATOM 1316 O O . ASN A 1 80 ? -22.801 -8.170 -0.990 1.00 64.44 80 ASN A O 1
ATOM 1327 N N . GLU A 1 81 ? -24.576 -7.670 -2.288 1.00 1.10 81 GLU A N 1
ATOM 1328 C CA . GLU A 1 81 ? -23.933 -8.054 -3.551 1.00 34.34 81 GLU A CA 1
ATOM 1329 C C . GLU A 1 81 ? -22.769 -7.115 -3.903 1.00 65.44 81 GLU A C 1
ATOM 1330 O O . GLU A 1 81 ? -21.772 -7.537 -4.493 1.00 61.13 81 GLU A O 1
ATOM 1342 N N . ILE A 1 82 ? -22.907 -5.838 -3.552 1.00 61.45 82 ILE A N 1
ATOM 1343 C CA . ILE A 1 82 ? -21.851 -4.854 -3.803 1.00 12.12 82 ILE A CA 1
ATOM 1344 C C . ILE A 1 82 ? -20.979 -4.636 -2.555 1.00 65.23 82 ILE A C 1
ATOM 1345 O O . ILE A 1 82 ? -21.486 -4.445 -1.445 1.00 54.14 82 ILE A O 1
ATOM 1361 N N . SER A 1 83 ? -19.664 -4.677 -2.744 1.00 1.42 83 SER A N 1
ATOM 1362 C CA . SER A 1 83 ? -18.713 -4.437 -1.652 1.00 11.22 83 SER A CA 1
ATOM 1363 C C . SER A 1 83 ? -17.436 -3.778 -2.173 1.00 53.40 83 SER A C 1
ATOM 1364 O O . SER A 1 83 ? -17.215 -3.691 -3.384 1.00 63.33 83 SER A O 1
ATOM 1372 N N . SER A 1 84 ? -16.590 -3.321 -1.257 1.00 4.00 84 SER A N 1
ATOM 1373 C CA . SER A 1 84 ? -15.370 -2.597 -1.627 1.00 62.13 84 SER A CA 1
ATOM 1374 C C . SER A 1 84 ? -14.262 -3.556 -2.077 1.00 24.04 84 SER A C 1
ATOM 1375 O O . SER A 1 84 ? -13.350 -3.871 -1.315 1.00 64.42 84 SER A O 1
ATOM 1383 N N . ILE A 1 85 ? -14.351 -4.021 -3.322 1.00 62.11 85 ILE A N 1
ATOM 1384 C CA . ILE A 1 85 ? -13.340 -4.924 -3.890 1.00 12.12 85 ILE A CA 1
ATOM 1385 C C . ILE A 1 85 ? -11.989 -4.198 -4.063 1.00 74.03 85 ILE A C 1
ATOM 1386 O O . ILE A 1 85 ? -10.932 -4.821 -4.192 1.00 12.34 85 ILE A O 1
ATOM 1402 N N . GLU A 1 86 ? -12.045 -2.871 -4.064 1.00 45.11 86 GLU A N 1
ATOM 1403 C CA . GLU A 1 86 ? -10.847 -2.026 -4.089 1.00 75.34 86 GLU A CA 1
ATOM 1404 C C . GLU A 1 86 ? -10.518 -1.509 -2.673 1.00 42.05 86 GLU A C 1
ATOM 1405 O O . GLU A 1 86 ? -11.290 -1.719 -1.736 1.00 11.43 86 GLU A O 1
ATOM 1417 N N . VAL A 1 87 ? -9.371 -0.845 -2.515 1.00 24.00 87 VAL A N 1
ATOM 1418 C CA . VAL A 1 87 ? -8.928 -0.364 -1.193 1.00 35.05 87 VAL A CA 1
ATOM 1419 C C . VAL A 1 87 ? -9.965 0.573 -0.546 1.00 1.25 87 VAL A C 1
ATOM 1420 O O . VAL A 1 87 ? -10.208 1.680 -1.025 1.00 22.24 87 VAL A O 1
ATOM 1433 N N . LYS A 1 88 ? -10.565 0.120 0.556 1.00 13.14 88 LYS A N 1
ATOM 1434 C CA . LYS A 1 88 ? -11.628 0.878 1.232 1.00 34.52 88 LYS A CA 1
ATOM 1435 C C . LYS A 1 88 ? -11.065 1.902 2.233 1.00 74.05 88 LYS A C 1
ATOM 1436 O O . LYS A 1 88 ? -11.679 2.943 2.476 1.00 35.55 88 LYS A O 1
ATOM 1455 N N . SER A 1 89 ? -9.898 1.608 2.810 1.00 25.23 89 SER A N 1
ATOM 1456 C CA . SER A 1 89 ? -9.257 2.510 3.789 1.00 12.22 89 SER A CA 1
ATOM 1457 C C . SER A 1 89 ? -7.758 2.223 3.926 1.00 42.34 89 SER A C 1
ATOM 1458 O O . SER A 1 89 ? -7.279 1.170 3.508 1.00 60.11 89 SER A O 1
ATOM 1466 N N . TYR A 1 90 ? -7.022 3.162 4.527 1.00 22.31 90 TYR A N 1
ATOM 1467 C CA . TYR A 1 90 ? -5.592 2.966 4.800 1.00 52.02 90 TYR A CA 1
ATOM 1468 C C . TYR A 1 90 ? -5.207 3.534 6.180 1.00 25.35 90 TYR A C 1
ATOM 1469 O O . TYR A 1 90 ? -5.932 4.348 6.755 1.00 34.33 90 TYR A O 1
ATOM 1487 N N . GLU A 1 91 ? -4.061 3.101 6.694 1.00 3.42 91 GLU A N 1
ATOM 1488 C CA . GLU A 1 91 ? -3.603 3.473 8.042 1.00 74.55 91 GLU A CA 1
ATOM 1489 C C . GLU A 1 91 ? -2.085 3.735 8.057 1.00 64.43 91 GLU A C 1
ATOM 1490 O O . GLU A 1 91 ? -1.325 2.996 7.444 1.00 14.34 91 GLU A O 1
ATOM 1502 N N . GLU A 1 92 ? -1.642 4.781 8.754 1.00 12.34 92 GLU A N 1
ATOM 1503 C CA . GLU A 1 92 ? -0.203 5.086 8.848 1.00 71.13 92 GLU A CA 1
ATOM 1504 C C . GLU A 1 92 ? 0.418 4.348 10.044 1.00 52.44 92 GLU A C 1
ATOM 1505 O O . GLU A 1 92 ? -0.029 4.509 11.182 1.00 61.33 92 GLU A O 1
ATOM 1517 N N . ILE A 1 93 ? 1.441 3.534 9.781 1.00 73.20 93 ILE A N 1
ATOM 1518 C CA . ILE A 1 93 ? 2.008 2.638 10.800 1.00 20.14 93 ILE A CA 1
ATOM 1519 C C . ILE A 1 93 ? 3.548 2.644 10.822 1.00 22.02 93 ILE A C 1
ATOM 1520 O O . ILE A 1 93 ? 4.205 3.283 9.994 1.00 32.45 93 ILE A O 1
ATOM 1536 N N . GLN A 1 94 ? 4.107 1.907 11.782 1.00 25.52 94 GLN A N 1
ATOM 1537 C CA . GLN A 1 94 ? 5.559 1.754 11.921 1.00 31.04 94 GLN A CA 1
ATOM 1538 C C . GLN A 1 94 ? 5.989 0.330 11.526 1.00 61.23 94 GLN A C 1
ATOM 1539 O O . GLN A 1 94 ? 5.148 -0.536 11.281 1.00 31.03 94 GLN A O 1
ATOM 1553 N N . LYS A 1 95 ? 7.298 0.085 11.478 1.00 5.41 95 LYS A N 1
ATOM 1554 C CA . LYS A 1 95 ? 7.824 -1.236 11.098 1.00 60.52 95 LYS A CA 1
ATOM 1555 C C . LYS A 1 95 ? 7.325 -2.344 12.049 1.00 64.21 95 LYS A C 1
ATOM 1556 O O . LYS A 1 95 ? 7.222 -3.509 11.660 1.00 61.24 95 LYS A O 1
ATOM 1575 N N . ALA A 1 96 ? 7.012 -1.969 13.289 1.00 42.05 96 ALA A N 1
ATOM 1576 C CA . ALA A 1 96 ? 6.493 -2.915 14.286 1.00 2.42 96 ALA A CA 1
ATOM 1577 C C . ALA A 1 96 ? 5.117 -3.490 13.893 1.00 3.13 96 ALA A C 1
ATOM 1578 O O . ALA A 1 96 ? 4.809 -4.643 14.207 1.00 40.35 96 ALA A O 1
ATOM 1585 N N . ASP A 1 97 ? 4.290 -2.685 13.218 1.00 32.43 97 ASP A N 1
ATOM 1586 C CA . ASP A 1 97 ? 2.965 -3.141 12.770 1.00 44.52 97 ASP A CA 1
ATOM 1587 C C . ASP A 1 97 ? 3.079 -4.138 11.604 1.00 21.31 97 ASP A C 1
ATOM 1588 O O . ASP A 1 97 ? 2.160 -4.917 11.342 1.00 22.43 97 ASP A O 1
ATOM 1597 N N . LEU A 1 98 ? 4.214 -4.106 10.912 1.00 23.41 98 LEU A N 1
ATOM 1598 C CA . LEU A 1 98 ? 4.457 -4.993 9.774 1.00 3.22 98 LEU A CA 1
ATOM 1599 C C . LEU A 1 98 ? 4.758 -6.425 10.239 1.00 0.12 98 LEU A C 1
ATOM 1600 O O . LEU A 1 98 ? 5.502 -6.628 11.202 1.00 2.31 98 LEU A O 1
ATOM 1616 N N . PRO A 1 99 ? 4.185 -7.445 9.567 1.00 33.35 99 PRO A N 1
ATOM 1617 C CA . PRO A 1 99 ? 4.536 -8.848 9.830 1.00 25.44 99 PRO A CA 1
ATOM 1618 C C . PRO A 1 99 ? 5.992 -9.156 9.433 1.00 43.55 99 PRO A C 1
ATOM 1619 O O . PRO A 1 99 ? 6.576 -8.458 8.599 1.00 11.51 99 PRO A O 1
ATOM 1630 N N . GLU A 1 100 ? 6.563 -10.207 10.021 1.00 23.10 100 GLU A N 1
ATOM 1631 C CA . GLU A 1 100 ? 7.989 -10.537 9.848 1.00 74.33 100 GLU A CA 1
ATOM 1632 C C . GLU A 1 100 ? 8.430 -10.547 8.375 1.00 74.30 100 GLU A C 1
ATOM 1633 O O . GLU A 1 100 ? 9.502 -10.049 8.034 1.00 20.33 100 GLU A O 1
ATOM 1645 N N . LYS A 1 101 ? 7.611 -11.119 7.504 1.00 25.44 101 LYS A N 1
ATOM 1646 C CA . LYS A 1 101 ? 7.970 -11.214 6.087 1.00 34.04 101 LYS A CA 1
ATOM 1647 C C . LYS A 1 101 ? 8.005 -9.825 5.423 1.00 63.15 101 LYS A C 1
ATOM 1648 O O . LYS A 1 101 ? 8.966 -9.477 4.735 1.00 55.54 101 LYS A O 1
ATOM 1667 N N . VAL A 1 102 ? 6.963 -9.031 5.665 1.00 51.42 102 VAL A N 1
ATOM 1668 C CA . VAL A 1 102 ? 6.828 -7.700 5.057 1.00 13.14 102 VAL A CA 1
ATOM 1669 C C . VAL A 1 102 ? 7.961 -6.743 5.467 1.00 70.44 102 VAL A C 1
ATOM 1670 O O . VAL A 1 102 ? 8.545 -6.062 4.620 1.00 25.33 102 VAL A O 1
ATOM 1683 N N . LYS A 1 103 ? 8.267 -6.689 6.763 1.00 4.22 103 LYS A N 1
ATOM 1684 C CA . LYS A 1 103 ? 9.319 -5.797 7.268 1.00 40.22 103 LYS A CA 1
ATOM 1685 C C . LYS A 1 103 ? 10.663 -6.060 6.565 1.00 22.05 103 LYS A C 1
ATOM 1686 O O . LYS A 1 103 ? 11.366 -5.121 6.183 1.00 23.14 103 LYS A O 1
ATOM 1705 N N . ASP A 1 104 ? 11.001 -7.336 6.374 1.00 74.33 104 ASP A N 1
ATOM 1706 C CA . ASP A 1 104 ? 12.207 -7.715 5.631 1.00 74.15 104 ASP A CA 1
ATOM 1707 C C . ASP A 1 104 ? 12.101 -7.350 4.136 1.00 4.45 104 ASP A C 1
ATOM 1708 O O . ASP A 1 104 ? 13.108 -7.033 3.495 1.00 11.44 104 ASP A O 1
ATOM 1717 N N . LYS A 1 105 ? 10.884 -7.388 3.586 1.00 1.14 105 LYS A N 1
ATOM 1718 C CA . LYS A 1 105 ? 10.652 -7.024 2.178 1.00 20.34 105 LYS A CA 1
ATOM 1719 C C . LYS A 1 105 ? 10.869 -5.520 1.926 1.00 22.43 105 LYS A C 1
ATOM 1720 O O . LYS A 1 105 ? 11.214 -5.114 0.815 1.00 61.23 105 LYS A O 1
ATOM 1739 N N . PHE A 1 106 ? 10.639 -4.696 2.951 1.00 53.42 106 PHE A N 1
ATOM 1740 C CA . PHE A 1 106 ? 10.887 -3.249 2.851 1.00 43.42 106 PHE A CA 1
ATOM 1741 C C . PHE A 1 106 ? 12.367 -2.904 3.084 1.00 20.54 106 PHE A C 1
ATOM 1742 O O . PHE A 1 106 ? 12.974 -2.164 2.309 1.00 24.40 106 PHE A O 1
ATOM 1759 N N . THR A 1 107 ? 12.947 -3.437 4.157 1.00 21.33 107 THR A N 1
ATOM 1760 C CA . THR A 1 107 ? 14.325 -3.087 4.538 1.00 14.34 107 THR A CA 1
ATOM 1761 C C . THR A 1 107 ? 15.379 -3.877 3.741 1.00 32.33 107 THR A C 1
ATOM 1762 O O . THR A 1 107 ? 16.541 -3.475 3.670 1.00 15.42 107 THR A O 1
ATOM 1773 N N . ILE A 1 108 ? 14.966 -4.995 3.136 1.00 3.54 108 ILE A N 1
ATOM 1774 C CA . ILE A 1 108 ? 15.882 -5.865 2.378 1.00 14.53 108 ILE A CA 1
ATOM 1775 C C . ILE A 1 108 ? 17.036 -6.372 3.279 1.00 41.22 108 ILE A C 1
ATOM 1776 O O . ILE A 1 108 ? 18.187 -6.486 2.853 1.00 3.13 108 ILE A O 1
ATOM 1792 N N . LYS A 1 109 ? 16.696 -6.692 4.534 1.00 64.32 109 LYS A N 1
ATOM 1793 C CA . LYS A 1 109 ? 17.666 -7.187 5.531 1.00 63.23 109 LYS A CA 1
ATOM 1794 C C . LYS A 1 109 ? 18.787 -6.168 5.828 1.00 40.21 109 LYS A C 1
ATOM 1795 O O . LYS A 1 109 ? 19.848 -6.534 6.341 1.00 50.31 109 LYS A O 1
ATOM 1814 N N . LEU A 1 110 ? 18.547 -4.893 5.533 1.00 1.02 110 LEU A N 1
ATOM 1815 C CA . LEU A 1 110 ? 19.568 -3.854 5.728 1.00 23.22 110 LEU A CA 1
ATOM 1816 C C . LEU A 1 110 ? 19.746 -3.485 7.212 1.00 55.50 110 LEU A C 1
ATOM 1817 O O . LEU A 1 110 ? 20.825 -3.060 7.629 1.00 43.41 110 LEU A O 1
ATOM 1833 N N . GLU A 1 111 ? 18.688 -3.647 8.003 1.00 41.23 111 GLU A N 1
ATOM 1834 C CA . GLU A 1 111 ? 18.725 -3.319 9.439 1.00 4.24 111 GLU A CA 1
ATOM 1835 C C . GLU A 1 111 ? 18.995 -4.573 10.298 1.00 34.02 111 GLU A C 1
ATOM 1836 O O . GLU A 1 111 ? 18.023 -5.277 10.664 1.00 37.79 111 GLU A O 1
ATOM 1848 N N . MET A 1 1 ? 18.954 -9.790 -0.846 1.00 61.13 1 MET A N 2
ATOM 1849 C CA . MET A 1 1 ? 17.636 -10.454 -1.075 1.00 62.45 1 MET A CA 2
ATOM 1850 C C . MET A 1 1 ? 17.426 -11.646 -0.131 1.00 24.11 1 MET A C 2
ATOM 1851 O O . MET A 1 1 ? 18.139 -12.648 -0.212 1.00 14.52 1 MET A O 2
ATOM 1867 N N . GLU A 1 2 ? 16.443 -11.527 0.763 1.00 1.23 2 GLU A N 2
ATOM 1868 C CA . GLU A 1 2 ? 16.055 -12.638 1.644 1.00 51.12 2 GLU A CA 2
ATOM 1869 C C . GLU A 1 2 ? 15.026 -13.553 0.958 1.00 64.12 2 GLU A C 2
ATOM 1870 O O . GLU A 1 2 ? 14.578 -13.279 -0.159 1.00 40.34 2 GLU A O 2
ATOM 1882 N N . ARG A 1 3 ? 14.645 -14.635 1.631 1.00 42.34 3 ARG A N 2
ATOM 1883 C CA . ARG A 1 3 ? 13.686 -15.591 1.067 1.00 51.44 3 ARG A CA 2
ATOM 1884 C C . ARG A 1 3 ? 12.247 -15.044 1.148 1.00 31.11 3 ARG A C 2
ATOM 1885 O O . ARG A 1 3 ? 11.660 -14.957 2.230 1.00 73.42 3 ARG A O 2
ATOM 1906 N N . ALA A 1 4 ? 11.690 -14.679 -0.007 1.00 3.33 4 ALA A N 2
ATOM 1907 C CA . ALA A 1 4 ? 10.384 -14.010 -0.072 1.00 53.42 4 ALA A CA 2
ATOM 1908 C C . ALA A 1 4 ? 9.205 -14.993 0.025 1.00 3.43 4 ALA A C 2
ATOM 1909 O O . ALA A 1 4 ? 9.391 -16.195 0.217 1.00 1.11 4 ALA A O 2
ATOM 1916 N N . SER A 1 5 ? 7.988 -14.458 -0.105 1.00 2.21 5 SER A N 2
ATOM 1917 C CA . SER A 1 5 ? 6.760 -15.268 -0.056 1.00 34.42 5 SER A CA 2
ATOM 1918 C C . SER A 1 5 ? 6.767 -16.394 -1.098 1.00 3.53 5 SER A C 2
ATOM 1919 O O . SER A 1 5 ? 6.898 -16.150 -2.300 1.00 51.55 5 SER A O 2
ATOM 1927 N N . LEU A 1 6 ? 6.625 -17.628 -0.620 1.00 23.24 6 LEU A N 2
ATOM 1928 C CA . LEU A 1 6 ? 6.616 -18.814 -1.487 1.00 14.43 6 LEU A CA 2
ATOM 1929 C C . LEU A 1 6 ? 5.180 -19.307 -1.755 1.00 62.54 6 LEU A C 2
ATOM 1930 O O . LEU A 1 6 ? 4.932 -20.070 -2.691 1.00 14.02 6 LEU A O 2
ATOM 1946 N N . ASN A 1 7 ? 4.233 -18.858 -0.934 1.00 62.52 7 ASN A N 2
ATOM 1947 C CA . ASN A 1 7 ? 2.847 -19.338 -1.015 1.00 44.15 7 ASN A CA 2
ATOM 1948 C C . ASN A 1 7 ? 2.034 -18.571 -2.067 1.00 72.33 7 ASN A C 2
ATOM 1949 O O . ASN A 1 7 ? 2.306 -17.408 -2.354 1.00 30.44 7 ASN A O 2
ATOM 1960 N N . ARG A 1 8 ? 1.023 -19.224 -2.630 1.00 62.22 8 ARG A N 2
ATOM 1961 C CA . ARG A 1 8 ? 0.058 -18.555 -3.511 1.00 72.00 8 ARG A CA 2
ATOM 1962 C C . ARG A 1 8 ? -1.091 -17.938 -2.690 1.00 51.34 8 ARG A C 2
ATOM 1963 O O . ARG A 1 8 ? -2.229 -17.856 -3.152 1.00 75.12 8 ARG A O 2
ATOM 1984 N N . ILE A 1 9 ? -0.769 -17.482 -1.479 1.00 62.25 9 ILE A N 2
ATOM 1985 C CA . ILE A 1 9 ? -1.767 -16.944 -0.547 1.00 52.51 9 ILE A CA 2
ATOM 1986 C C . ILE A 1 9 ? -1.549 -15.437 -0.312 1.00 33.32 9 ILE A C 2
ATOM 1987 O O . ILE A 1 9 ? -0.438 -14.931 -0.473 1.00 73.14 9 ILE A O 2
ATOM 2003 N N . GLY A 1 10 ? -2.616 -14.728 0.048 1.00 35.32 10 GLY A N 2
ATOM 2004 C CA . GLY A 1 10 ? -2.503 -13.316 0.409 1.00 23.35 10 GLY A CA 2
ATOM 2005 C C . GLY A 1 10 ? -3.613 -12.869 1.357 1.00 63.31 10 GLY A C 2
ATOM 2006 O O . GLY A 1 10 ? -4.404 -13.693 1.827 1.00 72.34 10 GLY A O 2
ATOM 2010 N N . LYS A 1 11 ? -3.685 -11.567 1.635 1.00 61.55 11 LYS A N 2
ATOM 2011 C CA . LYS A 1 11 ? -4.702 -11.021 2.548 1.00 73.24 11 LYS A CA 2
ATOM 2012 C C . LYS A 1 11 ? -5.197 -9.640 2.092 1.00 52.52 11 LYS A C 2
ATOM 2013 O O . LYS A 1 11 ? -4.552 -8.968 1.289 1.00 30.32 11 LYS A O 2
ATOM 2032 N N . ASP A 1 12 ? -6.342 -9.215 2.634 1.00 52.15 12 ASP A N 2
ATOM 2033 C CA . ASP A 1 12 ? -6.946 -7.921 2.281 1.00 1.44 12 ASP A CA 2
ATOM 2034 C C . ASP A 1 12 ? -6.341 -6.763 3.098 1.00 14.30 12 ASP A C 2
ATOM 2035 O O . ASP A 1 12 ? -6.830 -5.628 3.051 1.00 23.11 12 ASP A O 2
ATOM 2044 N N . VAL A 1 13 ? -5.284 -7.058 3.853 1.00 53.11 13 VAL A N 2
ATOM 2045 C CA . VAL A 1 13 ? -4.554 -6.042 4.620 1.00 53.13 13 VAL A CA 2
ATOM 2046 C C . VAL A 1 13 ? -3.140 -5.856 4.048 1.00 11.12 13 VAL A C 2
ATOM 2047 O O . VAL A 1 13 ? -2.307 -6.762 4.120 1.00 54.53 13 VAL A O 2
ATOM 2060 N N . TYR A 1 14 ? -2.874 -4.679 3.489 1.00 24.40 14 TYR A N 2
ATOM 2061 C CA . TYR A 1 14 ? -1.588 -4.402 2.833 1.00 61.42 14 TYR A CA 2
ATOM 2062 C C . TYR A 1 14 ? -0.744 -3.385 3.617 1.00 71.54 14 TYR A C 2
ATOM 2063 O O . TYR A 1 14 ? -1.271 -2.550 4.356 1.00 75.33 14 TYR A O 2
ATOM 2081 N N . TYR A 1 15 ? 0.571 -3.458 3.435 1.00 61.22 15 TYR A N 2
ATOM 2082 C CA . TYR A 1 15 ? 1.518 -2.547 4.091 1.00 33.20 15 TYR A CA 2
ATOM 2083 C C . TYR A 1 15 ? 2.372 -1.812 3.042 1.00 75.12 15 TYR A C 2
ATOM 2084 O O . TYR A 1 15 ? 3.111 -2.442 2.281 1.00 35.23 15 TYR A O 2
ATOM 2102 N N . MET A 1 16 ? 2.270 -0.485 3.001 1.00 53.13 16 MET A N 2
ATOM 2103 C CA . MET A 1 16 ? 2.950 0.321 1.972 1.00 75.55 16 MET A CA 2
ATOM 2104 C C . MET A 1 16 ? 3.895 1.368 2.583 1.00 15.01 16 MET A C 2
ATOM 2105 O O . MET A 1 16 ? 3.551 2.036 3.558 1.00 13.53 16 MET A O 2
ATOM 2119 N N . GLN A 1 17 ? 5.086 1.515 1.998 1.00 34.54 17 GLN A N 2
ATOM 2120 C CA . GLN A 1 17 ? 5.994 2.608 2.365 1.00 31.01 17 GLN A CA 2
ATOM 2121 C C . GLN A 1 17 ? 5.837 3.779 1.385 1.00 20.12 17 GLN A C 2
ATOM 2122 O O . GLN A 1 17 ? 6.129 3.645 0.194 1.00 62.41 17 GLN A O 2
ATOM 2136 N N . ILE A 1 18 ? 5.381 4.922 1.885 1.00 64.22 18 ILE A N 2
ATOM 2137 C CA . ILE A 1 18 ? 5.210 6.107 1.043 1.00 60.31 18 ILE A CA 2
ATOM 2138 C C . ILE A 1 18 ? 6.565 6.664 0.581 1.00 35.11 18 ILE A C 2
ATOM 2139 O O . ILE A 1 18 ? 7.534 6.687 1.345 1.00 13.42 18 ILE A O 2
ATOM 2155 N N . LYS A 1 19 ? 6.624 7.077 -0.685 1.00 60.15 19 LYS A N 2
ATOM 2156 C CA . LYS A 1 19 ? 7.810 7.729 -1.246 1.00 45.12 19 LYS A CA 2
ATOM 2157 C C . LYS A 1 19 ? 7.404 8.754 -2.317 1.00 11.04 19 LYS A C 2
ATOM 2158 O O . LYS A 1 19 ? 7.067 8.391 -3.448 1.00 41.55 19 LYS A O 2
ATOM 2177 N N . GLY A 1 20 ? 7.410 10.032 -1.947 1.00 40.23 20 GLY A N 2
ATOM 2178 C CA . GLY A 1 20 ? 7.062 11.086 -2.894 1.00 34.33 20 GLY A CA 2
ATOM 2179 C C . GLY A 1 20 ? 6.554 12.360 -2.224 1.00 32.13 20 GLY A C 2
ATOM 2180 O O . GLY A 1 20 ? 6.805 12.594 -1.041 1.00 32.40 20 GLY A O 2
ATOM 2184 N N . GLU A 1 21 ? 5.829 13.178 -2.984 1.00 61.00 21 GLU A N 2
ATOM 2185 C CA . GLU A 1 21 ? 5.329 14.467 -2.490 1.00 13.25 21 GLU A CA 2
ATOM 2186 C C . GLU A 1 21 ? 3.970 14.808 -3.120 1.00 50.14 21 GLU A C 2
ATOM 2187 O O . GLU A 1 21 ? 2.952 14.897 -2.431 1.00 72.50 21 GLU A O 2
ATOM 2199 N N . GLY A 1 22 ? 3.972 14.998 -4.434 1.00 52.24 22 GLY A N 2
ATOM 2200 C CA . GLY A 1 22 ? 2.748 15.317 -5.151 1.00 74.22 22 GLY A CA 2
ATOM 2201 C C . GLY A 1 22 ? 2.916 15.213 -6.661 1.00 22.52 22 GLY A C 2
ATOM 2202 O O . GLY A 1 22 ? 3.911 15.683 -7.212 1.00 11.42 22 GLY A O 2
ATOM 2206 N N . THR A 1 23 ? 1.956 14.585 -7.335 1.00 2.31 23 THR A N 2
ATOM 2207 C CA . THR A 1 23 ? 2.018 14.445 -8.799 1.00 60.42 23 THR A CA 2
ATOM 2208 C C . THR A 1 23 ? 0.766 15.005 -9.481 1.00 50.23 23 THR A C 2
ATOM 2209 O O . THR A 1 23 ? -0.359 14.689 -9.096 1.00 70.51 23 THR A O 2
ATOM 2220 N N . ILE A 1 24 ? 0.968 15.850 -10.487 1.00 61.42 24 ILE A N 2
ATOM 2221 C CA . ILE A 1 24 ? -0.137 16.383 -11.285 1.00 62.12 24 ILE A CA 2
ATOM 2222 C C . ILE A 1 24 ? -0.209 15.666 -12.638 1.00 23.10 24 ILE A C 2
ATOM 2223 O O . ILE A 1 24 ? 0.653 15.850 -13.500 1.00 65.24 24 ILE A O 2
ATOM 2239 N N . GLU A 1 25 ? -1.226 14.832 -12.812 1.00 61.23 25 GLU A N 2
ATOM 2240 C CA . GLU A 1 25 ? -1.432 14.112 -14.068 1.00 4.32 25 GLU A CA 2
ATOM 2241 C C . GLU A 1 25 ? -2.674 14.647 -14.791 1.00 44.30 25 GLU A C 2
ATOM 2242 O O . GLU A 1 25 ? -3.798 14.518 -14.299 1.00 42.32 25 GLU A O 2
ATOM 2254 N N . LYS A 1 26 ? -2.467 15.272 -15.947 1.00 54.04 26 LYS A N 2
ATOM 2255 C CA . LYS A 1 26 ? -3.576 15.855 -16.703 1.00 75.02 26 LYS A CA 2
ATOM 2256 C C . LYS A 1 26 ? -4.343 14.757 -17.458 1.00 75.31 26 LYS A C 2
ATOM 2257 O O . LYS A 1 26 ? -3.885 14.255 -18.486 1.00 25.45 26 LYS A O 2
ATOM 2276 N N . VAL A 1 27 ? -5.512 14.391 -16.937 1.00 25.51 27 VAL A N 2
ATOM 2277 C CA . VAL A 1 27 ? -6.340 13.327 -17.519 1.00 64.23 27 VAL A CA 2
ATOM 2278 C C . VAL A 1 27 ? -7.769 13.829 -17.771 1.00 71.10 27 VAL A C 2
ATOM 2279 O O . VAL A 1 27 ? -8.328 14.550 -16.943 1.00 62.03 27 VAL A O 2
ATOM 2292 N N . ASP A 1 28 ? -8.351 13.460 -18.918 1.00 20.34 28 ASP A N 2
ATOM 2293 C CA . ASP A 1 28 ? -9.682 13.948 -19.316 1.00 32.22 28 ASP A CA 2
ATOM 2294 C C . ASP A 1 28 ? -9.720 15.489 -19.356 1.00 74.42 28 ASP A C 2
ATOM 2295 O O . ASP A 1 28 ? -10.783 16.105 -19.233 1.00 63.13 28 ASP A O 2
ATOM 2304 N N . GLY A 1 29 ? -8.552 16.097 -19.558 1.00 65.53 29 GLY A N 2
ATOM 2305 C CA . GLY A 1 29 ? -8.428 17.549 -19.518 1.00 31.35 29 GLY A CA 2
ATOM 2306 C C . GLY A 1 29 ? -8.612 18.125 -18.114 1.00 74.14 29 GLY A C 2
ATOM 2307 O O . GLY A 1 29 ? -9.030 19.272 -17.950 1.00 74.14 29 GLY A O 2
ATOM 2311 N N . ARG A 1 30 ? -8.309 17.316 -17.102 1.00 42.14 30 ARG A N 2
ATOM 2312 C CA . ARG A 1 30 ? -8.368 17.742 -15.698 1.00 51.03 30 ARG A CA 2
ATOM 2313 C C . ARG A 1 30 ? -7.009 17.528 -15.017 1.00 65.32 30 ARG A C 2
ATOM 2314 O O . ARG A 1 30 ? -6.267 16.618 -15.382 1.00 14.41 30 ARG A O 2
ATOM 2335 N N . ASN A 1 31 ? -6.688 18.355 -14.028 1.00 5.24 31 ASN A N 2
ATOM 2336 C CA . ASN A 1 31 ? -5.478 18.150 -13.225 1.00 42.02 31 ASN A CA 2
ATOM 2337 C C . ASN A 1 31 ? -5.778 17.212 -12.040 1.00 11.12 31 ASN A C 2
ATOM 2338 O O . ASN A 1 31 ? -6.363 17.620 -11.033 1.00 75.43 31 ASN A O 2
ATOM 2349 N N . LEU A 1 32 ? -5.398 15.945 -12.182 1.00 42.45 32 LEU A N 2
ATOM 2350 C CA . LEU A 1 32 ? -5.689 14.927 -11.166 1.00 74.53 32 LEU A CA 2
ATOM 2351 C C . LEU A 1 32 ? -4.428 14.519 -10.397 1.00 15.12 32 LEU A C 2
ATOM 2352 O O . LEU A 1 32 ? -3.305 14.747 -10.852 1.00 33.43 32 LEU A O 2
ATOM 2368 N N . ARG A 1 33 ? -4.621 13.924 -9.225 1.00 71.51 33 ARG A N 2
ATOM 2369 C CA . ARG A 1 33 ? -3.508 13.431 -8.409 1.00 14.11 33 ARG A CA 2
ATOM 2370 C C . ARG A 1 33 ? -3.694 11.946 -8.071 1.00 5.33 33 ARG A C 2
ATOM 2371 O O . ARG A 1 33 ? -4.516 11.583 -7.231 1.00 40.12 33 ARG A O 2
ATOM 2392 N N . ASN A 1 34 ? -2.929 11.093 -8.750 1.00 35.41 34 ASN A N 2
ATOM 2393 C CA . ASN A 1 34 ? -3.007 9.640 -8.564 1.00 70.22 34 ASN A CA 2
ATOM 2394 C C . ASN A 1 34 ? -1.625 9.044 -8.248 1.00 10.43 34 ASN A C 2
ATOM 2395 O O . ASN A 1 34 ? -0.679 9.193 -9.021 1.00 14.53 34 ASN A O 2
ATOM 2406 N N . TYR A 1 35 ? -1.516 8.374 -7.104 1.00 70.33 35 TYR A N 2
ATOM 2407 C CA . TYR A 1 35 ? -0.232 7.836 -6.635 1.00 30.52 35 TYR A CA 2
ATOM 2408 C C . TYR A 1 35 ? -0.232 6.299 -6.625 1.00 42.34 35 TYR A C 2
ATOM 2409 O O . TYR A 1 35 ? -1.086 5.673 -5.999 1.00 32.13 35 TYR A O 2
ATOM 2427 N N . THR A 1 36 ? 0.731 5.696 -7.314 1.00 42.52 36 THR A N 2
ATOM 2428 C CA . THR A 1 36 ? 0.851 4.230 -7.363 1.00 63.24 36 THR A CA 2
ATOM 2429 C C . THR A 1 36 ? 2.145 3.761 -6.682 1.00 30.32 36 THR A C 2
ATOM 2430 O O . THR A 1 36 ? 3.244 3.982 -7.193 1.00 14.51 36 THR A O 2
ATOM 2441 N N . LEU A 1 37 ? 2.009 3.114 -5.525 1.00 74.51 37 LEU A N 2
ATOM 2442 C CA . LEU A 1 37 ? 3.169 2.675 -4.733 1.00 23.55 37 LEU A CA 2
ATOM 2443 C C . LEU A 1 37 ? 3.059 1.183 -4.353 1.00 41.43 37 LEU A C 2
ATOM 2444 O O . LEU A 1 37 ? 1.956 0.643 -4.246 1.00 11.30 37 LEU A O 2
ATOM 2460 N N . PRO A 1 38 ? 4.203 0.496 -4.149 1.00 44.13 38 PRO A N 2
ATOM 2461 C CA . PRO A 1 38 ? 4.218 -0.937 -3.794 1.00 21.11 38 PRO A CA 2
ATOM 2462 C C . PRO A 1 38 ? 3.744 -1.214 -2.355 1.00 40.40 38 PRO A C 2
ATOM 2463 O O . PRO A 1 38 ? 4.028 -0.450 -1.431 1.00 50.42 38 PRO A O 2
ATOM 2474 N N . ALA A 1 39 ? 3.031 -2.323 -2.176 1.00 65.21 39 ALA A N 2
ATOM 2475 C CA . ALA A 1 39 ? 2.532 -2.731 -0.862 1.00 63.24 39 ALA A CA 2
ATOM 2476 C C . ALA A 1 39 ? 2.617 -4.255 -0.685 1.00 54.23 39 ALA A C 2
ATOM 2477 O O . ALA A 1 39 ? 2.302 -5.012 -1.603 1.00 40.52 39 ALA A O 2
ATOM 2484 N N . TYR A 1 40 ? 3.047 -4.696 0.493 1.00 15.32 40 TYR A N 2
ATOM 2485 C CA . TYR A 1 40 ? 3.167 -6.130 0.798 1.00 51.21 40 TYR A CA 2
ATOM 2486 C C . TYR A 1 40 ? 2.052 -6.582 1.746 1.00 73.11 40 TYR A C 2
ATOM 2487 O O . TYR A 1 40 ? 1.639 -5.830 2.628 1.00 23.03 40 TYR A O 2
ATOM 2505 N N . ASP A 1 41 ? 1.564 -7.806 1.572 1.00 12.21 41 ASP A N 2
ATOM 2506 C CA . ASP A 1 41 ? 0.585 -8.364 2.504 1.00 3.11 41 ASP A CA 2
ATOM 2507 C C . ASP A 1 41 ? 1.313 -8.957 3.728 1.00 52.32 41 ASP A C 2
ATOM 2508 O O . ASP A 1 41 ? 2.533 -8.853 3.842 1.00 15.30 41 ASP A O 2
ATOM 2517 N N . GLU A 1 42 ? 0.573 -9.605 4.621 1.00 3.44 42 GLU A N 2
ATOM 2518 C CA . GLU A 1 42 ? 1.146 -10.143 5.862 1.00 31.23 42 GLU A CA 2
ATOM 2519 C C . GLU A 1 42 ? 2.162 -11.277 5.583 1.00 41.41 42 GLU A C 2
ATOM 2520 O O . GLU A 1 42 ? 3.110 -11.469 6.346 1.00 41.32 42 GLU A O 2
ATOM 2532 N N . ASP A 1 43 ? 1.975 -12.017 4.487 1.00 42.01 43 ASP A N 2
ATOM 2533 C CA . ASP A 1 43 ? 2.898 -13.105 4.126 1.00 75.11 43 ASP A CA 2
ATOM 2534 C C . ASP A 1 43 ? 4.149 -12.567 3.397 1.00 64.12 43 ASP A C 2
ATOM 2535 O O . ASP A 1 43 ? 5.188 -13.236 3.338 1.00 14.31 43 ASP A O 2
ATOM 2544 N N . GLY A 1 44 ? 4.042 -11.360 2.842 1.00 43.21 44 GLY A N 2
ATOM 2545 C CA . GLY A 1 44 ? 5.181 -10.721 2.183 1.00 21.41 44 GLY A CA 2
ATOM 2546 C C . GLY A 1 44 ? 5.141 -10.809 0.658 1.00 33.13 44 GLY A C 2
ATOM 2547 O O . GLY A 1 44 ? 6.188 -10.810 0.000 1.00 22.20 44 GLY A O 2
ATOM 2551 N N . VAL A 1 45 ? 3.937 -10.891 0.092 1.00 45.32 45 VAL A N 2
ATOM 2552 C CA . VAL A 1 45 ? 3.757 -10.887 -1.364 1.00 62.33 45 VAL A CA 2
ATOM 2553 C C . VAL A 1 45 ? 3.918 -9.465 -1.932 1.00 52.53 45 VAL A C 2
ATOM 2554 O O . VAL A 1 45 ? 3.295 -8.518 -1.445 1.00 25.10 45 VAL A O 2
ATOM 2567 N N . LYS A 1 46 ? 4.749 -9.317 -2.966 1.00 33.25 46 LYS A N 2
ATOM 2568 C CA . LYS A 1 46 ? 5.038 -7.993 -3.536 1.00 24.11 46 LYS A CA 2
ATOM 2569 C C . LYS A 1 46 ? 3.937 -7.530 -4.506 1.00 0.24 46 LYS A C 2
ATOM 2570 O O . LYS A 1 46 ? 3.895 -7.946 -5.666 1.00 21.01 46 LYS A O 2
ATOM 2589 N N . LYS A 1 47 ? 3.044 -6.676 -4.009 1.00 60.12 47 LYS A N 2
ATOM 2590 C CA . LYS A 1 47 ? 1.961 -6.101 -4.819 1.00 4.23 47 LYS A CA 2
ATOM 2591 C C . LYS A 1 47 ? 2.163 -4.583 -4.988 1.00 0.20 47 LYS A C 2
ATOM 2592 O O . LYS A 1 47 ? 3.067 -3.999 -4.391 1.00 60.54 47 LYS A O 2
ATOM 2611 N N . GLN A 1 48 ? 1.351 -3.947 -5.828 1.00 64.33 48 GLN A N 2
ATOM 2612 C CA . GLN A 1 48 ? 1.415 -2.487 -5.993 1.00 33.04 48 GLN A CA 2
ATOM 2613 C C . GLN A 1 48 ? 0.004 -1.874 -6.060 1.00 51.32 48 GLN A C 2
ATOM 2614 O O . GLN A 1 48 ? -0.836 -2.298 -6.855 1.00 74.53 48 GLN A O 2
ATOM 2628 N N . ILE A 1 49 ? -0.244 -0.871 -5.219 1.00 52.44 49 ILE A N 2
ATOM 2629 C CA . ILE A 1 49 ? -1.580 -0.273 -5.075 1.00 12.32 49 ILE A CA 2
ATOM 2630 C C . ILE A 1 49 ? -1.627 1.174 -5.608 1.00 74.12 49 ILE A C 2
ATOM 2631 O O . ILE A 1 49 ? -0.632 1.898 -5.568 1.00 41.23 49 ILE A O 2
ATOM 2647 N N . THR A 1 50 ? -2.797 1.583 -6.105 1.00 71.15 50 THR A N 2
ATOM 2648 C CA . THR A 1 50 ? -2.998 2.941 -6.635 1.00 74.00 50 THR A CA 2
ATOM 2649 C C . THR A 1 50 ? -4.044 3.707 -5.812 1.00 22.22 50 THR A C 2
ATOM 2650 O O . THR A 1 50 ? -5.173 3.247 -5.647 1.00 33.15 50 THR A O 2
ATOM 2661 N N . PHE A 1 51 ? -3.659 4.876 -5.304 1.00 54.51 51 PHE A N 2
ATOM 2662 C CA . PHE A 1 51 ? -4.551 5.714 -4.493 1.00 41.40 51 PHE A CA 2
ATOM 2663 C C . PHE A 1 51 ? -4.370 7.208 -4.823 1.00 72.03 51 PHE A C 2
ATOM 2664 O O . PHE A 1 51 ? -3.256 7.675 -5.045 1.00 42.52 51 PHE A O 2
ATOM 2681 N N . ARG A 1 52 ? -5.472 7.953 -4.842 1.00 72.43 52 ARG A N 2
ATOM 2682 C CA . ARG A 1 52 ? -5.442 9.397 -5.148 1.00 75.25 52 ARG A CA 2
ATOM 2683 C C . ARG A 1 52 ? -5.151 10.253 -3.904 1.00 73.35 52 ARG A C 2
ATOM 2684 O O . ARG A 1 52 ? -5.574 11.410 -3.821 1.00 74.22 52 ARG A O 2
ATOM 2705 N N . SER A 1 53 ? -4.417 9.668 -2.962 1.00 71.05 53 SER A N 2
ATOM 2706 C CA . SER A 1 53 ? -4.001 10.343 -1.713 1.00 2.34 53 SER A CA 2
ATOM 2707 C C . SER A 1 53 ? -5.130 10.324 -0.673 1.00 4.32 53 SER A C 2
ATOM 2708 O O . SER A 1 53 ? -6.122 9.608 -0.837 1.00 2.30 53 SER A O 2
ATOM 2716 N N . THR A 1 54 ? -4.966 11.080 0.412 1.00 34.33 54 THR A N 2
ATOM 2717 C CA . THR A 1 54 ? -6.004 11.193 1.444 1.00 32.11 54 THR A CA 2
ATOM 2718 C C . THR A 1 54 ? -7.363 11.519 0.814 1.00 21.35 54 THR A C 2
ATOM 2719 O O . THR A 1 54 ? -7.492 12.486 0.071 1.00 51.30 54 THR A O 2
ATOM 2730 N N . LYS A 1 55 ? -8.374 10.716 1.123 1.00 23.12 55 LYS A N 2
ATOM 2731 C CA . LYS A 1 55 ? -9.698 10.867 0.502 1.00 73.22 55 LYS A CA 2
ATOM 2732 C C . LYS A 1 55 ? -10.435 12.133 0.983 1.00 13.14 55 LYS A C 2
ATOM 2733 O O . LYS A 1 55 ? -11.435 12.544 0.394 1.00 31.42 55 LYS A O 2
ATOM 2752 N N . LYS A 1 56 ? -9.957 12.727 2.075 1.00 53.22 56 LYS A N 2
ATOM 2753 C CA . LYS A 1 56 ? -10.394 14.070 2.492 1.00 1.44 56 LYS A CA 2
ATOM 2754 C C . LYS A 1 56 ? -9.415 15.139 1.958 1.00 33.40 56 LYS A C 2
ATOM 2755 O O . LYS A 1 56 ? -9.674 16.341 2.021 1.00 52.31 56 LYS A O 2
ATOM 2774 N N . GLU A 1 57 ? -8.294 14.657 1.423 1.00 52.33 57 GLU A N 2
ATOM 2775 C CA . GLU A 1 57 ? -7.195 15.488 0.908 1.00 23.43 57 GLU A CA 2
ATOM 2776 C C . GLU A 1 57 ? -6.490 16.305 2.007 1.00 44.40 57 GLU A C 2
ATOM 2777 O O . GLU A 1 57 ? -6.917 17.400 2.377 1.00 2.22 57 GLU A O 2
ATOM 2789 N N . ASN A 1 58 ? -5.402 15.740 2.527 1.00 22.40 58 ASN A N 2
ATOM 2790 C CA . ASN A 1 58 ? -4.534 16.423 3.490 1.00 53.23 58 ASN A CA 2
ATOM 2791 C C . ASN A 1 58 ? -3.074 16.341 3.012 1.00 62.24 58 ASN A C 2
ATOM 2792 O O . ASN A 1 58 ? -2.411 15.318 3.186 1.00 25.34 58 ASN A O 2
ATOM 2803 N N . ASP A 1 59 ? -2.588 17.415 2.397 1.00 60.22 59 ASP A N 2
ATOM 2804 C CA . ASP A 1 59 ? -1.284 17.414 1.717 1.00 64.51 59 ASP A CA 2
ATOM 2805 C C . ASP A 1 59 ? -0.113 17.058 2.652 1.00 25.22 59 ASP A C 2
ATOM 2806 O O . ASP A 1 59 ? 0.788 16.308 2.271 1.00 23.04 59 ASP A O 2
ATOM 2815 N N . HIS A 1 60 ? -0.125 17.597 3.867 1.00 54.35 60 HIS A N 2
ATOM 2816 C CA . HIS A 1 60 ? 0.972 17.380 4.820 1.00 52.22 60 HIS A CA 2
ATOM 2817 C C . HIS A 1 60 ? 0.866 16.017 5.524 1.00 73.42 60 HIS A C 2
ATOM 2818 O O . HIS A 1 60 ? 1.864 15.484 6.012 1.00 43.34 60 HIS A O 2
ATOM 2833 N N . LYS A 1 61 ? -0.344 15.465 5.571 1.00 61.02 61 LYS A N 2
ATOM 2834 C CA . LYS A 1 61 ? -0.604 14.205 6.281 1.00 51.22 61 LYS A CA 2
ATOM 2835 C C . LYS A 1 61 ? 0.160 13.020 5.667 1.00 4.45 61 LYS A C 2
ATOM 2836 O O . LYS A 1 61 ? 0.602 12.124 6.390 1.00 43.22 61 LYS A O 2
ATOM 2855 N N . LEU A 1 62 ? 0.318 13.013 4.344 1.00 53.04 62 LEU A N 2
ATOM 2856 C CA . LEU A 1 62 ? 1.076 11.944 3.683 1.00 73.34 62 LEU A CA 2
ATOM 2857 C C . LEU A 1 62 ? 2.571 12.013 4.026 1.00 73.22 62 LEU A C 2
ATOM 2858 O O . LEU A 1 62 ? 3.343 12.745 3.399 1.00 71.12 62 LEU A O 2
ATOM 2874 N N . ASN A 1 63 ? 2.948 11.262 5.054 1.00 73.42 63 ASN A N 2
ATOM 2875 C CA . ASN A 1 63 ? 4.349 11.084 5.445 1.00 23.34 63 ASN A CA 2
ATOM 2876 C C . ASN A 1 63 ? 5.223 10.673 4.245 1.00 20.33 63 ASN A C 2
ATOM 2877 O O . ASN A 1 63 ? 5.065 9.585 3.694 1.00 51.21 63 ASN A O 2
ATOM 2888 N N . LYS A 1 64 ? 6.158 11.543 3.866 1.00 13.40 64 LYS A N 2
ATOM 2889 C CA . LYS A 1 64 ? 6.982 11.342 2.660 1.00 41.33 64 LYS A CA 2
ATOM 2890 C C . LYS A 1 64 ? 7.796 10.038 2.724 1.00 63.33 64 LYS A C 2
ATOM 2891 O O . LYS A 1 64 ? 8.048 9.406 1.697 1.00 73.11 64 LYS A O 2
ATOM 2910 N N . TYR A 1 65 ? 8.219 9.656 3.929 1.00 62.44 65 TYR A N 2
ATOM 2911 C CA . TYR A 1 65 ? 8.929 8.388 4.145 1.00 54.12 65 TYR A CA 2
ATOM 2912 C C . TYR A 1 65 ? 8.498 7.721 5.460 1.00 12.34 65 TYR A C 2
ATOM 2913 O O . TYR A 1 65 ? 9.045 8.006 6.528 1.00 35.44 65 TYR A O 2
ATOM 2931 N N . ALA A 1 66 ? 7.498 6.845 5.373 1.00 33.24 66 ALA A N 2
ATOM 2932 C CA . ALA A 1 66 ? 7.005 6.088 6.533 1.00 4.35 66 ALA A CA 2
ATOM 2933 C C . ALA A 1 66 ? 6.072 4.953 6.088 1.00 30.10 66 ALA A C 2
ATOM 2934 O O . ALA A 1 66 ? 5.751 4.830 4.902 1.00 1.32 66 ALA A O 2
ATOM 2941 N N . PHE A 1 67 ? 5.626 4.135 7.040 1.00 0.34 67 PHE A N 2
ATOM 2942 C CA . PHE A 1 67 ? 4.833 2.940 6.725 1.00 52.10 67 PHE A CA 2
ATOM 2943 C C . PHE A 1 67 ? 3.336 3.136 7.024 1.00 21.32 67 PHE A C 2
ATOM 2944 O O . PHE A 1 67 ? 2.955 3.544 8.124 1.00 31.11 67 PHE A O 2
ATOM 2961 N N . LEU A 1 68 ? 2.496 2.837 6.034 1.00 62.21 68 LEU A N 2
ATOM 2962 C CA . LEU A 1 68 ? 1.037 2.896 6.187 1.00 63.32 68 LEU A CA 2
ATOM 2963 C C . LEU A 1 68 ? 0.405 1.509 5.998 1.00 53.54 68 LEU A C 2
ATOM 2964 O O . LEU A 1 68 ? 0.964 0.643 5.321 1.00 42.32 68 LEU A O 2
ATOM 2980 N N . ARG A 1 69 ? -0.770 1.311 6.585 1.00 32.22 69 ARG A N 2
ATOM 2981 C CA . ARG A 1 69 ? -1.507 0.051 6.450 1.00 21.53 69 ARG A CA 2
ATOM 2982 C C . ARG A 1 69 ? -2.815 0.276 5.676 1.00 42.20 69 ARG A C 2
ATOM 2983 O O . ARG A 1 69 ? -3.695 1.002 6.134 1.00 5.44 69 ARG A O 2
ATOM 3004 N N . LEU A 1 70 ? -2.947 -0.354 4.513 1.00 41.23 70 LEU A N 2
ATOM 3005 C CA . LEU A 1 70 ? -4.119 -0.148 3.653 1.00 43.13 70 LEU A CA 2
ATOM 3006 C C . LEU A 1 70 ? -5.141 -1.290 3.782 1.00 42.42 70 LEU A C 2
ATOM 3007 O O . LEU A 1 70 ? -4.798 -2.469 3.671 1.00 71.14 70 LEU A O 2
ATOM 3023 N N . TYR A 1 71 ? -6.395 -0.920 4.020 1.00 34.30 71 TYR A N 2
ATOM 3024 C CA . TYR A 1 71 ? -7.504 -1.876 4.075 1.00 1.53 71 TYR A CA 2
ATOM 3025 C C . TYR A 1 71 ? -8.355 -1.802 2.798 1.00 44.13 71 TYR A C 2
ATOM 3026 O O . TYR A 1 71 ? -8.849 -0.734 2.426 1.00 40.12 71 TYR A O 2
ATOM 3044 N N . VAL A 1 72 ? -8.526 -2.938 2.131 1.00 25.23 72 VAL A N 2
ATOM 3045 C CA . VAL A 1 72 ? -9.379 -3.017 0.942 1.00 4.14 72 VAL A CA 2
ATOM 3046 C C . VAL A 1 72 ? -10.707 -3.716 1.283 1.00 21.10 72 VAL A C 2
ATOM 3047 O O . VAL A 1 72 ? -10.789 -4.466 2.258 1.00 24.33 72 VAL A O 2
ATOM 3060 N N . ASP A 1 73 ? -11.744 -3.465 0.490 1.00 21.04 73 ASP A N 2
ATOM 3061 C CA . ASP A 1 73 ? -13.067 -4.050 0.734 1.00 55.14 73 ASP A CA 2
ATOM 3062 C C . ASP A 1 73 ? -13.303 -5.223 -0.235 1.00 30.14 73 ASP A C 2
ATOM 3063 O O . ASP A 1 73 ? -12.872 -5.182 -1.391 1.00 13.10 73 ASP A O 2
ATOM 3072 N N . GLN A 1 74 ? -13.974 -6.270 0.239 1.00 0.22 74 GLN A N 2
ATOM 3073 C CA . GLN A 1 74 ? -14.031 -7.544 -0.492 1.00 5.11 74 GLN A CA 2
ATOM 3074 C C . GLN A 1 74 ? -15.216 -7.625 -1.466 1.00 72.52 74 GLN A C 2
ATOM 3075 O O . GLN A 1 74 ? -16.182 -6.868 -1.364 1.00 62.42 74 GLN A O 2
ATOM 3089 N N . ASP A 1 75 ? -15.117 -8.553 -2.419 1.00 14.50 75 ASP A N 2
ATOM 3090 C CA . ASP A 1 75 ? -16.196 -8.827 -3.376 1.00 63.33 75 ASP A CA 2
ATOM 3091 C C . ASP A 1 75 ? -17.495 -9.227 -2.649 1.00 14.43 75 ASP A C 2
ATOM 3092 O O . ASP A 1 75 ? -18.599 -8.903 -3.092 1.00 2.25 75 ASP A O 2
ATOM 3101 N N . ASP A 1 76 ? -17.350 -9.941 -1.535 1.00 34.02 76 ASP A N 2
ATOM 3102 C CA . ASP A 1 76 ? -18.491 -10.309 -0.696 1.00 64.21 76 ASP A CA 2
ATOM 3103 C C . ASP A 1 76 ? -19.013 -9.084 0.076 1.00 21.41 76 ASP A C 2
ATOM 3104 O O . ASP A 1 76 ? -18.334 -8.560 0.963 1.00 74.21 76 ASP A O 2
ATOM 3113 N N . ASN A 1 77 ? -20.215 -8.627 -0.270 1.00 73.00 77 ASN A N 2
ATOM 3114 C CA . ASN A 1 77 ? -20.795 -7.433 0.349 1.00 71.41 77 ASN A CA 2
ATOM 3115 C C . ASN A 1 77 ? -22.256 -7.690 0.758 1.00 15.22 77 ASN A C 2
ATOM 3116 O O . ASN A 1 77 ? -22.972 -8.452 0.104 1.00 53.35 77 ASN A O 2
ATOM 3127 N N . SER A 1 78 ? -22.687 -7.049 1.842 1.00 61.01 78 SER A N 2
ATOM 3128 C CA . SER A 1 78 ? -24.039 -7.249 2.392 1.00 23.02 78 SER A CA 2
ATOM 3129 C C . SER A 1 78 ? -25.137 -6.925 1.371 1.00 54.14 78 SER A C 2
ATOM 3130 O O . SER A 1 78 ? -26.119 -7.656 1.247 1.00 4.21 78 SER A O 2
ATOM 3138 N N . LYS A 1 79 ? -24.964 -5.829 0.636 1.00 23.31 79 LYS A N 2
ATOM 3139 C CA . LYS A 1 79 ? -25.986 -5.361 -0.313 1.00 3.40 79 LYS A CA 2
ATOM 3140 C C . LYS A 1 79 ? -25.445 -5.286 -1.751 1.00 72.11 79 LYS A C 2
ATOM 3141 O O . LYS A 1 79 ? -24.260 -5.507 -1.996 1.00 75.34 79 LYS A O 2
ATOM 3160 N N . ASN A 1 80 ? -26.330 -4.952 -2.695 1.00 22.43 80 ASN A N 2
ATOM 3161 C CA . ASN A 1 80 ? -25.958 -4.821 -4.114 1.00 14.35 80 ASN A CA 2
ATOM 3162 C C . ASN A 1 80 ? -24.963 -3.658 -4.320 1.00 20.32 80 ASN A C 2
ATOM 3163 O O . ASN A 1 80 ? -24.325 -3.535 -5.368 1.00 71.14 80 ASN A O 2
ATOM 3174 N N . GLU A 1 81 ? -24.846 -2.802 -3.307 1.00 53.14 81 GLU A N 2
ATOM 3175 C CA . GLU A 1 81 ? -23.868 -1.708 -3.304 1.00 74.40 81 GLU A CA 2
ATOM 3176 C C . GLU A 1 81 ? -22.425 -2.247 -3.221 1.00 15.25 81 GLU A C 2
ATOM 3177 O O . GLU A 1 81 ? -21.852 -2.360 -2.134 1.00 0.34 81 GLU A O 2
ATOM 3189 N N . ILE A 1 82 ? -21.855 -2.603 -4.372 1.00 72.24 82 ILE A N 2
ATOM 3190 C CA . ILE A 1 82 ? -20.488 -3.132 -4.434 1.00 2.33 82 ILE A CA 2
ATOM 3191 C C . ILE A 1 82 ? -19.499 -2.065 -4.929 1.00 65.54 82 ILE A C 2
ATOM 3192 O O . ILE A 1 82 ? -19.561 -1.627 -6.081 1.00 3.34 82 ILE A O 2
ATOM 3208 N N . SER A 1 83 ? -18.589 -1.661 -4.047 1.00 73.14 83 SER A N 2
ATOM 3209 C CA . SER A 1 83 ? -17.597 -0.615 -4.347 1.00 12.10 83 SER A CA 2
ATOM 3210 C C . SER A 1 83 ? -16.577 -0.503 -3.194 1.00 2.13 83 SER A C 2
ATOM 3211 O O . SER A 1 83 ? -16.328 -1.485 -2.493 1.00 32.13 83 SER A O 2
ATOM 3219 N N . SER A 1 84 ? -15.969 0.678 -3.023 1.00 62.33 84 SER A N 2
ATOM 3220 C CA . SER A 1 84 ? -15.014 0.949 -1.922 1.00 11.14 84 SER A CA 2
ATOM 3221 C C . SER A 1 84 ? -13.794 0.017 -1.959 1.00 44.23 84 SER A C 2
ATOM 3222 O O . SER A 1 84 ? -13.077 -0.130 -0.967 1.00 32.22 84 SER A O 2
ATOM 3230 N N . ILE A 1 85 ? -13.549 -0.591 -3.116 1.00 60.11 85 ILE A N 2
ATOM 3231 C CA . ILE A 1 85 ? -12.384 -1.461 -3.309 1.00 51.01 85 ILE A CA 2
ATOM 3232 C C . ILE A 1 85 ? -11.099 -0.618 -3.409 1.00 72.32 85 ILE A C 2
ATOM 3233 O O . ILE A 1 85 ? -9.985 -1.119 -3.247 1.00 22.41 85 ILE A O 2
ATOM 3249 N N . GLU A 1 86 ? -11.277 0.680 -3.645 1.00 34.21 86 GLU A N 2
ATOM 3250 C CA . GLU A 1 86 ? -10.164 1.629 -3.768 1.00 0.32 86 GLU A CA 2
ATOM 3251 C C . GLU A 1 86 ? -9.618 2.018 -2.381 1.00 52.10 86 GLU A C 2
ATOM 3252 O O . GLU A 1 86 ? -9.568 3.198 -2.032 1.00 32.00 86 GLU A O 2
ATOM 3264 N N . VAL A 1 87 ? -9.204 1.013 -1.605 1.00 33.21 87 VAL A N 2
ATOM 3265 C CA . VAL A 1 87 ? -8.719 1.218 -0.233 1.00 34.31 87 VAL A CA 2
ATOM 3266 C C . VAL A 1 87 ? -9.782 1.917 0.639 1.00 75.31 87 VAL A C 2
ATOM 3267 O O . VAL A 1 87 ? -9.843 3.151 0.723 1.00 51.21 87 VAL A O 2
ATOM 3280 N N . LYS A 1 88 ? -10.625 1.120 1.292 1.00 32.44 88 LYS A N 2
ATOM 3281 C CA . LYS A 1 88 ? -11.720 1.662 2.105 1.00 74.54 88 LYS A CA 2
ATOM 3282 C C . LYS A 1 88 ? -11.193 2.532 3.259 1.00 30.23 88 LYS A C 2
ATOM 3283 O O . LYS A 1 88 ? -11.877 3.452 3.707 1.00 71.53 88 LYS A O 2
ATOM 3302 N N . SER A 1 89 ? -9.969 2.246 3.714 1.00 43.11 89 SER A N 2
ATOM 3303 C CA . SER A 1 89 ? -9.301 3.048 4.760 1.00 25.34 89 SER A CA 2
ATOM 3304 C C . SER A 1 89 ? -7.795 2.753 4.809 1.00 32.41 89 SER A C 2
ATOM 3305 O O . SER A 1 89 ? -7.365 1.655 4.470 1.00 24.42 89 SER A O 2
ATOM 3313 N N . TYR A 1 90 ? -6.995 3.734 5.228 1.00 40.10 90 TYR A N 2
ATOM 3314 C CA . TYR A 1 90 ? -5.562 3.505 5.466 1.00 52.31 90 TYR A CA 2
ATOM 3315 C C . TYR A 1 90 ? -5.158 4.024 6.855 1.00 1.31 90 TYR A C 2
ATOM 3316 O O . TYR A 1 90 ? -5.689 5.028 7.337 1.00 31.21 90 TYR A O 2
ATOM 3334 N N . GLU A 1 91 ? -4.218 3.339 7.492 1.00 42.41 91 GLU A N 2
ATOM 3335 C CA . GLU A 1 91 ? -3.813 3.656 8.865 1.00 62.34 91 GLU A CA 2
ATOM 3336 C C . GLU A 1 91 ? -2.324 4.030 8.951 1.00 73.53 91 GLU A C 2
ATOM 3337 O O . GLU A 1 91 ? -1.487 3.473 8.238 1.00 54.32 91 GLU A O 2
ATOM 3349 N N . GLU A 1 92 ? -2.002 4.975 9.832 1.00 53.03 92 GLU A N 2
ATOM 3350 C CA . GLU A 1 92 ? -0.615 5.389 10.066 1.00 41.44 92 GLU A CA 2
ATOM 3351 C C . GLU A 1 92 ? 0.015 4.527 11.172 1.00 41.22 92 GLU A C 2
ATOM 3352 O O . GLU A 1 92 ? -0.304 4.681 12.354 1.00 22.43 92 GLU A O 2
ATOM 3364 N N . ILE A 1 93 ? 0.908 3.617 10.786 1.00 30.44 93 ILE A N 2
ATOM 3365 C CA . ILE A 1 93 ? 1.441 2.607 11.712 1.00 14.42 93 ILE A CA 2
ATOM 3366 C C . ILE A 1 93 ? 2.943 2.777 11.976 1.00 44.55 93 ILE A C 2
ATOM 3367 O O . ILE A 1 93 ? 3.596 3.664 11.422 1.00 74.13 93 ILE A O 2
ATOM 3383 N N . GLN A 1 94 ? 3.477 1.913 12.838 1.00 73.42 94 GLN A N 2
ATOM 3384 C CA . GLN A 1 94 ? 4.914 1.874 13.126 1.00 60.12 94 GLN A CA 2
ATOM 3385 C C . GLN A 1 94 ? 5.544 0.609 12.518 1.00 22.22 94 GLN A C 2
ATOM 3386 O O . GLN A 1 94 ? 4.833 -0.298 12.083 1.00 43.24 94 GLN A O 2
ATOM 3400 N N . LYS A 1 95 ? 6.873 0.544 12.495 1.00 53.35 95 LYS A N 2
ATOM 3401 C CA . LYS A 1 95 ? 7.580 -0.606 11.909 1.00 21.31 95 LYS A CA 2
ATOM 3402 C C . LYS A 1 95 ? 7.191 -1.929 12.602 1.00 22.05 95 LYS A C 2
ATOM 3403 O O . LYS A 1 95 ? 7.262 -3.002 12.002 1.00 2.03 95 LYS A O 2
ATOM 3422 N N . ALA A 1 96 ? 6.778 -1.841 13.869 1.00 4.43 96 ALA A N 2
ATOM 3423 C CA . ALA A 1 96 ? 6.322 -3.017 14.626 1.00 22.22 96 ALA A CA 2
ATOM 3424 C C . ALA A 1 96 ? 5.035 -3.623 14.034 1.00 41.13 96 ALA A C 2
ATOM 3425 O O . ALA A 1 96 ? 4.798 -4.829 14.150 1.00 63.44 96 ALA A O 2
ATOM 3432 N N . ASP A 1 97 ? 4.205 -2.785 13.405 1.00 1.30 97 ASP A N 2
ATOM 3433 C CA . ASP A 1 97 ? 2.985 -3.261 12.736 1.00 31.13 97 ASP A CA 2
ATOM 3434 C C . ASP A 1 97 ? 3.313 -4.064 11.469 1.00 34.12 97 ASP A C 2
ATOM 3435 O O . ASP A 1 97 ? 2.443 -4.731 10.900 1.00 4.21 97 ASP A O 2
ATOM 3444 N N . LEU A 1 98 ? 4.562 -3.980 11.025 1.00 51.32 98 LEU A N 2
ATOM 3445 C CA . LEU A 1 98 ? 5.039 -4.772 9.891 1.00 22.53 98 LEU A CA 2
ATOM 3446 C C . LEU A 1 98 ? 5.542 -6.136 10.382 1.00 14.42 98 LEU A C 2
ATOM 3447 O O . LEU A 1 98 ? 6.617 -6.220 10.982 1.00 21.24 98 LEU A O 2
ATOM 3463 N N . PRO A 1 99 ? 4.783 -7.223 10.147 1.00 2.13 99 PRO A N 2
ATOM 3464 C CA . PRO A 1 99 ? 5.203 -8.569 10.567 1.00 42.14 99 PRO A CA 2
ATOM 3465 C C . PRO A 1 99 ? 6.563 -8.962 9.964 1.00 24.43 99 PRO A C 2
ATOM 3466 O O . PRO A 1 99 ? 7.091 -8.266 9.089 1.00 25.11 99 PRO A O 2
ATOM 3477 N N . GLU A 1 100 ? 7.128 -10.073 10.430 1.00 71.40 100 GLU A N 2
ATOM 3478 C CA . GLU A 1 100 ? 8.510 -10.436 10.098 1.00 35.24 100 GLU A CA 2
ATOM 3479 C C . GLU A 1 100 ? 8.771 -10.476 8.584 1.00 64.45 100 GLU A C 2
ATOM 3480 O O . GLU A 1 100 ? 9.693 -9.825 8.099 1.00 42.14 100 GLU A O 2
ATOM 3492 N N . LYS A 1 101 ? 7.954 -11.199 7.828 1.00 20.21 101 LYS A N 2
ATOM 3493 C CA . LYS A 1 101 ? 8.223 -11.364 6.396 1.00 41.32 101 LYS A CA 2
ATOM 3494 C C . LYS A 1 101 ? 8.034 -10.045 5.632 1.00 41.30 101 LYS A C 2
ATOM 3495 O O . LYS A 1 101 ? 8.656 -9.814 4.593 1.00 73.40 101 LYS A O 2
ATOM 3514 N N . VAL A 1 102 ? 7.181 -9.175 6.163 1.00 42.45 102 VAL A N 2
ATOM 3515 C CA . VAL A 1 102 ? 6.994 -7.839 5.600 1.00 24.42 102 VAL A CA 2
ATOM 3516 C C . VAL A 1 102 ? 8.250 -6.978 5.803 1.00 62.34 102 VAL A C 2
ATOM 3517 O O . VAL A 1 102 ? 8.771 -6.384 4.853 1.00 51.33 102 VAL A O 2
ATOM 3530 N N . LYS A 1 103 ? 8.755 -6.923 7.040 1.00 13.53 103 LYS A N 2
ATOM 3531 C CA . LYS A 1 103 ? 9.980 -6.166 7.320 1.00 42.23 103 LYS A CA 2
ATOM 3532 C C . LYS A 1 103 ? 11.179 -6.768 6.563 1.00 33.02 103 LYS A C 2
ATOM 3533 O O . LYS A 1 103 ? 12.070 -6.037 6.131 1.00 55.34 103 LYS A O 2
ATOM 3552 N N . ASP A 1 104 ? 11.185 -8.097 6.380 1.00 10.44 104 ASP A N 2
ATOM 3553 C CA . ASP A 1 104 ? 12.197 -8.755 5.538 1.00 54.24 104 ASP A CA 2
ATOM 3554 C C . ASP A 1 104 ? 12.136 -8.238 4.093 1.00 73.11 104 ASP A C 2
ATOM 3555 O O . ASP A 1 104 ? 13.167 -8.053 3.446 1.00 42.30 104 ASP A O 2
ATOM 3564 N N . LYS A 1 105 ? 10.926 -8.003 3.591 1.00 63.40 105 LYS A N 2
ATOM 3565 C CA . LYS A 1 105 ? 10.747 -7.467 2.237 1.00 64.54 105 LYS A CA 2
ATOM 3566 C C . LYS A 1 105 ? 11.070 -5.962 2.161 1.00 34.31 105 LYS A C 2
ATOM 3567 O O . LYS A 1 105 ? 11.305 -5.426 1.075 1.00 10.51 105 LYS A O 2
ATOM 3586 N N . PHE A 1 106 ? 11.067 -5.282 3.307 1.00 3.13 106 PHE A N 2
ATOM 3587 C CA . PHE A 1 106 ? 11.453 -3.861 3.369 1.00 20.22 106 PHE A CA 2
ATOM 3588 C C . PHE A 1 106 ? 12.956 -3.680 3.655 1.00 61.43 106 PHE A C 2
ATOM 3589 O O . PHE A 1 106 ? 13.529 -2.634 3.343 1.00 3.33 106 PHE A O 2
ATOM 3606 N N . THR A 1 107 ? 13.593 -4.681 4.267 1.00 64.02 107 THR A N 2
ATOM 3607 C CA . THR A 1 107 ? 15.046 -4.629 4.508 1.00 35.21 107 THR A CA 2
ATOM 3608 C C . THR A 1 107 ? 15.830 -5.300 3.371 1.00 42.45 107 THR A C 2
ATOM 3609 O O . THR A 1 107 ? 16.877 -4.802 2.951 1.00 42.11 107 THR A O 2
ATOM 3620 N N . ILE A 1 108 ? 15.327 -6.447 2.891 1.00 62.10 108 ILE A N 2
ATOM 3621 C CA . ILE A 1 108 ? 15.936 -7.183 1.765 1.00 65.42 108 ILE A CA 2
ATOM 3622 C C . ILE A 1 108 ? 17.350 -7.718 2.111 1.00 23.33 108 ILE A C 2
ATOM 3623 O O . ILE A 1 108 ? 17.974 -8.439 1.327 1.00 42.23 108 ILE A O 2
ATOM 3639 N N . LYS A 1 109 ? 17.814 -7.408 3.317 1.00 74.20 109 LYS A N 2
ATOM 3640 C CA . LYS A 1 109 ? 19.176 -7.718 3.750 1.00 62.14 109 LYS A CA 2
ATOM 3641 C C . LYS A 1 109 ? 19.255 -9.028 4.548 1.00 65.21 109 LYS A C 2
ATOM 3642 O O . LYS A 1 109 ? 18.543 -9.211 5.536 1.00 3.02 109 LYS A O 2
ATOM 3661 N N . LEU A 1 110 ? 20.138 -9.928 4.126 1.00 23.14 110 LEU A N 2
ATOM 3662 C CA . LEU A 1 110 ? 20.497 -11.094 4.938 1.00 62.40 110 LEU A CA 2
ATOM 3663 C C . LEU A 1 110 ? 21.795 -10.797 5.701 1.00 41.11 110 LEU A C 2
ATOM 3664 O O . LEU A 1 110 ? 22.787 -10.378 5.103 1.00 34.53 110 LEU A O 2
ATOM 3680 N N . GLU A 1 111 ? 21.772 -11.001 7.021 1.00 70.20 111 GLU A N 2
ATOM 3681 C CA . GLU A 1 111 ? 22.875 -10.589 7.912 1.00 33.45 111 GLU A CA 2
ATOM 3682 C C . GLU A 1 111 ? 22.917 -9.048 8.074 1.00 74.41 111 GLU A C 2
ATOM 3683 O O . GLU A 1 111 ? 23.623 -8.360 7.301 1.00 39.58 111 GLU A O 2
ATOM 3695 N N . MET A 1 1 ? 17.506 -18.107 -9.503 1.00 62.15 1 MET A N 3
ATOM 3696 C CA . MET A 1 1 ? 16.913 -18.428 -8.173 1.00 52.53 1 MET A CA 3
ATOM 3697 C C . MET A 1 1 ? 15.602 -17.662 -7.954 1.00 55.01 1 MET A C 3
ATOM 3698 O O . MET A 1 1 ? 15.408 -16.578 -8.505 1.00 24.31 1 MET A O 3
ATOM 3714 N N . GLU A 1 2 ? 14.703 -18.224 -7.147 1.00 43.24 2 GLU A N 3
ATOM 3715 C CA . GLU A 1 2 ? 13.394 -17.600 -6.910 1.00 71.42 2 GLU A CA 3
ATOM 3716 C C . GLU A 1 2 ? 12.833 -17.918 -5.510 1.00 64.04 2 GLU A C 3
ATOM 3717 O O . GLU A 1 2 ? 12.941 -19.047 -5.020 1.00 73.42 2 GLU A O 3
ATOM 3729 N N . ARG A 1 3 ? 12.242 -16.905 -4.869 1.00 11.22 3 ARG A N 3
ATOM 3730 C CA . ARG A 1 3 ? 11.511 -17.096 -3.609 1.00 13.11 3 ARG A CA 3
ATOM 3731 C C . ARG A 1 3 ? 10.008 -17.299 -3.876 1.00 15.40 3 ARG A C 3
ATOM 3732 O O . ARG A 1 3 ? 9.253 -16.333 -3.994 1.00 44.11 3 ARG A O 3
ATOM 3753 N N . ALA A 1 4 ? 9.582 -18.554 -3.994 1.00 50.51 4 ALA A N 3
ATOM 3754 C CA . ALA A 1 4 ? 8.170 -18.866 -4.236 1.00 74.13 4 ALA A CA 3
ATOM 3755 C C . ALA A 1 4 ? 7.523 -19.534 -3.012 1.00 10.15 4 ALA A C 3
ATOM 3756 O O . ALA A 1 4 ? 7.662 -20.742 -2.803 1.00 34.41 4 ALA A O 3
ATOM 3763 N N . SER A 1 5 ? 6.823 -18.735 -2.206 1.00 13.13 5 SER A N 3
ATOM 3764 C CA . SER A 1 5 ? 6.151 -19.231 -0.993 1.00 53.14 5 SER A CA 3
ATOM 3765 C C . SER A 1 5 ? 5.252 -20.441 -1.296 1.00 52.21 5 SER A C 3
ATOM 3766 O O . SER A 1 5 ? 4.525 -20.459 -2.293 1.00 4.44 5 SER A O 3
ATOM 3774 N N . LEU A 1 6 ? 5.311 -21.451 -0.432 1.00 65.43 6 LEU A N 3
ATOM 3775 C CA . LEU A 1 6 ? 4.550 -22.694 -0.624 1.00 31.14 6 LEU A CA 3
ATOM 3776 C C . LEU A 1 6 ? 3.094 -22.534 -0.160 1.00 31.42 6 LEU A C 3
ATOM 3777 O O . LEU A 1 6 ? 2.211 -23.287 -0.579 1.00 62.20 6 LEU A O 3
ATOM 3793 N N . ASN A 1 7 ? 2.857 -21.558 0.712 1.00 24.12 7 ASN A N 3
ATOM 3794 C CA . ASN A 1 7 ? 1.509 -21.267 1.212 1.00 5.32 7 ASN A CA 3
ATOM 3795 C C . ASN A 1 7 ? 0.709 -20.435 0.195 1.00 23.25 7 ASN A C 3
ATOM 3796 O O . ASN A 1 7 ? 1.075 -19.302 -0.116 1.00 75.12 7 ASN A O 3
ATOM 3807 N N . ARG A 1 8 ? -0.388 -20.995 -0.314 1.00 42.00 8 ARG A N 3
ATOM 3808 C CA . ARG A 1 8 ? -1.272 -20.277 -1.248 1.00 42.10 8 ARG A CA 3
ATOM 3809 C C . ARG A 1 8 ? -2.179 -19.287 -0.490 1.00 55.15 8 ARG A C 3
ATOM 3810 O O . ARG A 1 8 ? -3.399 -19.267 -0.675 1.00 32.02 8 ARG A O 3
ATOM 3831 N N . ILE A 1 9 ? -1.565 -18.443 0.341 1.00 64.04 9 ILE A N 3
ATOM 3832 C CA . ILE A 1 9 ? -2.305 -17.586 1.278 1.00 33.22 9 ILE A CA 3
ATOM 3833 C C . ILE A 1 9 ? -2.059 -16.086 1.021 1.00 23.33 9 ILE A C 3
ATOM 3834 O O . ILE A 1 9 ? -1.019 -15.691 0.493 1.00 51.42 9 ILE A O 3
ATOM 3850 N N . GLY A 1 10 ? -3.041 -15.264 1.386 1.00 62.43 10 GLY A N 3
ATOM 3851 C CA . GLY A 1 10 ? -2.899 -13.811 1.314 1.00 60.45 10 GLY A CA 3
ATOM 3852 C C . GLY A 1 10 ? -3.874 -13.099 2.248 1.00 12.02 10 GLY A C 3
ATOM 3853 O O . GLY A 1 10 ? -4.580 -13.752 3.025 1.00 53.11 10 GLY A O 3
ATOM 3857 N N . LYS A 1 11 ? -3.943 -11.770 2.170 1.00 2.22 11 LYS A N 3
ATOM 3858 C CA . LYS A 1 11 ? -4.834 -10.995 3.052 1.00 42.11 11 LYS A CA 3
ATOM 3859 C C . LYS A 1 11 ? -5.455 -9.775 2.365 1.00 35.10 11 LYS A C 3
ATOM 3860 O O . LYS A 1 11 ? -4.974 -9.298 1.340 1.00 2.25 11 LYS A O 3
ATOM 3879 N N . ASP A 1 12 ? -6.537 -9.281 2.964 1.00 41.41 12 ASP A N 3
ATOM 3880 C CA . ASP A 1 12 ? -7.131 -8.001 2.578 1.00 40.14 12 ASP A CA 3
ATOM 3881 C C . ASP A 1 12 ? -6.408 -6.841 3.292 1.00 0.00 12 ASP A C 3
ATOM 3882 O O . ASP A 1 12 ? -6.735 -5.667 3.097 1.00 13.24 12 ASP A O 3
ATOM 3891 N N . VAL A 1 13 ? -5.431 -7.198 4.131 1.00 14.12 13 VAL A N 3
ATOM 3892 C CA . VAL A 1 13 ? -4.562 -6.226 4.799 1.00 25.31 13 VAL A CA 3
ATOM 3893 C C . VAL A 1 13 ? -3.246 -6.058 4.026 1.00 2.42 13 VAL A C 3
ATOM 3894 O O . VAL A 1 13 ? -2.443 -6.987 3.943 1.00 12.52 13 VAL A O 3
ATOM 3907 N N . TYR A 1 14 ? -3.027 -4.874 3.464 1.00 33.10 14 TYR A N 3
ATOM 3908 C CA . TYR A 1 14 ? -1.814 -4.602 2.681 1.00 72.35 14 TYR A CA 3
ATOM 3909 C C . TYR A 1 14 ? -0.917 -3.562 3.369 1.00 70.33 14 TYR A C 3
ATOM 3910 O O . TYR A 1 14 ? -1.397 -2.531 3.840 1.00 63.01 14 TYR A O 3
ATOM 3928 N N . TYR A 1 15 ? 0.383 -3.843 3.434 1.00 30.51 15 TYR A N 3
ATOM 3929 C CA . TYR A 1 15 ? 1.355 -2.915 4.026 1.00 43.41 15 TYR A CA 3
ATOM 3930 C C . TYR A 1 15 ? 2.102 -2.130 2.931 1.00 22.52 15 TYR A C 3
ATOM 3931 O O . TYR A 1 15 ? 2.799 -2.715 2.102 1.00 1.14 15 TYR A O 3
ATOM 3949 N N . MET A 1 16 ? 1.953 -0.806 2.935 1.00 12.45 16 MET A N 3
ATOM 3950 C CA . MET A 1 16 ? 2.540 0.052 1.888 1.00 45.14 16 MET A CA 3
ATOM 3951 C C . MET A 1 16 ? 3.491 1.109 2.480 1.00 24.55 16 MET A C 3
ATOM 3952 O O . MET A 1 16 ? 3.289 1.578 3.595 1.00 31.50 16 MET A O 3
ATOM 3966 N N . GLN A 1 17 ? 4.526 1.484 1.726 1.00 62.44 17 GLN A N 3
ATOM 3967 C CA . GLN A 1 17 ? 5.434 2.563 2.143 1.00 63.11 17 GLN A CA 3
ATOM 3968 C C . GLN A 1 17 ? 5.139 3.862 1.374 1.00 1.23 17 GLN A C 3
ATOM 3969 O O . GLN A 1 17 ? 5.229 3.896 0.145 1.00 3.51 17 GLN A O 3
ATOM 3983 N N . ILE A 1 18 ? 4.797 4.925 2.097 1.00 22.30 18 ILE A N 3
ATOM 3984 C CA . ILE A 1 18 ? 4.584 6.237 1.479 1.00 21.15 18 ILE A CA 3
ATOM 3985 C C . ILE A 1 18 ? 5.921 6.941 1.218 1.00 13.43 18 ILE A C 3
ATOM 3986 O O . ILE A 1 18 ? 6.757 7.065 2.117 1.00 61.25 18 ILE A O 3
ATOM 4002 N N . LYS A 1 19 ? 6.118 7.382 -0.022 1.00 62.21 19 LYS A N 3
ATOM 4003 C CA . LYS A 1 19 ? 7.340 8.088 -0.415 1.00 65.32 19 LYS A CA 3
ATOM 4004 C C . LYS A 1 19 ? 7.018 9.502 -0.929 1.00 43.23 19 LYS A C 3
ATOM 4005 O O . LYS A 1 19 ? 5.849 9.857 -1.101 1.00 42.53 19 LYS A O 3
ATOM 4024 N N . GLY A 1 20 ? 8.056 10.308 -1.163 1.00 40.01 20 GLY A N 3
ATOM 4025 C CA . GLY A 1 20 ? 7.858 11.667 -1.669 1.00 60.12 20 GLY A CA 3
ATOM 4026 C C . GLY A 1 20 ? 7.397 11.702 -3.125 1.00 53.04 20 GLY A C 3
ATOM 4027 O O . GLY A 1 20 ? 8.143 12.113 -4.017 1.00 61.44 20 GLY A O 3
ATOM 4031 N N . GLU A 1 21 ? 6.158 11.275 -3.360 1.00 55.12 21 GLU A N 3
ATOM 4032 C CA . GLU A 1 21 ? 5.599 11.189 -4.714 1.00 10.33 21 GLU A CA 3
ATOM 4033 C C . GLU A 1 21 ? 5.090 12.550 -5.202 1.00 33.20 21 GLU A C 3
ATOM 4034 O O . GLU A 1 21 ? 5.708 13.182 -6.060 1.00 53.14 21 GLU A O 3
ATOM 4046 N N . GLY A 1 22 ? 3.958 12.994 -4.648 1.00 63.02 22 GLY A N 3
ATOM 4047 C CA . GLY A 1 22 ? 3.334 14.245 -5.076 1.00 54.03 22 GLY A CA 3
ATOM 4048 C C . GLY A 1 22 ? 3.177 14.351 -6.591 1.00 1.34 22 GLY A C 3
ATOM 4049 O O . GLY A 1 22 ? 3.377 15.421 -7.174 1.00 30.11 22 GLY A O 3
ATOM 4053 N N . THR A 1 23 ? 2.817 13.241 -7.231 1.00 63.01 23 THR A N 3
ATOM 4054 C CA . THR A 1 23 ? 2.713 13.193 -8.696 1.00 41.52 23 THR A CA 3
ATOM 4055 C C . THR A 1 23 ? 1.309 13.563 -9.192 1.00 30.13 23 THR A C 3
ATOM 4056 O O . THR A 1 23 ? 0.297 13.134 -8.632 1.00 35.35 23 THR A O 3
ATOM 4067 N N . ILE A 1 24 ? 1.261 14.371 -10.247 1.00 1.11 24 ILE A N 3
ATOM 4068 C CA . ILE A 1 24 ? -0.006 14.796 -10.854 1.00 34.31 24 ILE A CA 3
ATOM 4069 C C . ILE A 1 24 ? -0.208 14.132 -12.219 1.00 50.44 24 ILE A C 3
ATOM 4070 O O . ILE A 1 24 ? 0.685 14.161 -13.069 1.00 15.45 24 ILE A O 3
ATOM 4086 N N . GLU A 1 25 ? -1.376 13.534 -12.428 1.00 12.24 25 GLU A N 3
ATOM 4087 C CA . GLU A 1 25 ? -1.725 12.976 -13.736 1.00 53.42 25 GLU A CA 3
ATOM 4088 C C . GLU A 1 25 ? -2.830 13.819 -14.384 1.00 53.14 25 GLU A C 3
ATOM 4089 O O . GLU A 1 25 ? -3.977 13.825 -13.933 1.00 11.43 25 GLU A O 3
ATOM 4101 N N . LYS A 1 26 ? -2.473 14.541 -15.439 1.00 11.42 26 LYS A N 3
ATOM 4102 C CA . LYS A 1 26 ? -3.386 15.491 -16.068 1.00 74.10 26 LYS A CA 3
ATOM 4103 C C . LYS A 1 26 ? -4.161 14.836 -17.225 1.00 21.34 26 LYS A C 3
ATOM 4104 O O . LYS A 1 26 ? -3.618 14.614 -18.309 1.00 33.30 26 LYS A O 3
ATOM 4123 N N . VAL A 1 27 ? -5.435 14.538 -16.982 1.00 13.01 27 VAL A N 3
ATOM 4124 C CA . VAL A 1 27 ? -6.283 13.848 -17.962 1.00 14.14 27 VAL A CA 3
ATOM 4125 C C . VAL A 1 27 ? -7.225 14.831 -18.685 1.00 15.24 27 VAL A C 3
ATOM 4126 O O . VAL A 1 27 ? -8.023 15.528 -18.052 1.00 52.21 27 VAL A O 3
ATOM 4139 N N . ASP A 1 28 ? -7.118 14.880 -20.020 1.00 4.35 28 ASP A N 3
ATOM 4140 C CA . ASP A 1 28 ? -7.908 15.804 -20.858 1.00 42.01 28 ASP A CA 3
ATOM 4141 C C . ASP A 1 28 ? -7.668 17.283 -20.489 1.00 22.11 28 ASP A C 3
ATOM 4142 O O . ASP A 1 28 ? -8.435 18.167 -20.884 1.00 62.24 28 ASP A O 3
ATOM 4151 N N . GLY A 1 29 ? -6.591 17.553 -19.755 1.00 15.12 29 GLY A N 3
ATOM 4152 C CA . GLY A 1 29 ? -6.282 18.920 -19.342 1.00 73.14 29 GLY A CA 3
ATOM 4153 C C . GLY A 1 29 ? -6.525 19.178 -17.856 1.00 4.34 29 GLY A C 3
ATOM 4154 O O . GLY A 1 29 ? -6.079 20.191 -17.318 1.00 33.22 29 GLY A O 3
ATOM 4158 N N . ARG A 1 30 ? -7.221 18.261 -17.186 1.00 23.32 30 ARG A N 3
ATOM 4159 C CA . ARG A 1 30 ? -7.516 18.405 -15.753 1.00 31.44 30 ARG A CA 3
ATOM 4160 C C . ARG A 1 30 ? -6.458 17.694 -14.891 1.00 71.44 30 ARG A C 3
ATOM 4161 O O . ARG A 1 30 ? -6.153 16.519 -15.108 1.00 1.51 30 ARG A O 3
ATOM 4182 N N . ASN A 1 31 ? -5.910 18.411 -13.909 1.00 35.40 31 ASN A N 3
ATOM 4183 C CA . ASN A 1 31 ? -4.837 17.875 -13.058 1.00 42.55 31 ASN A CA 3
ATOM 4184 C C . ASN A 1 31 ? -5.382 17.002 -11.906 1.00 0.25 31 ASN A C 3
ATOM 4185 O O . ASN A 1 31 ? -5.875 17.510 -10.899 1.00 22.12 31 ASN A O 3
ATOM 4196 N N . LEU A 1 32 ? -5.287 15.680 -12.066 1.00 43.21 32 LEU A N 3
ATOM 4197 C CA . LEU A 1 32 ? -5.751 14.733 -11.040 1.00 33.15 32 LEU A CA 3
ATOM 4198 C C . LEU A 1 32 ? -4.613 14.336 -10.080 1.00 51.44 32 LEU A C 3
ATOM 4199 O O . LEU A 1 32 ? -3.452 14.221 -10.481 1.00 52.23 32 LEU A O 3
ATOM 4215 N N . ARG A 1 33 ? -4.957 14.123 -8.809 1.00 22.22 33 ARG A N 3
ATOM 4216 C CA . ARG A 1 33 ? -3.970 13.775 -7.776 1.00 4.13 33 ARG A CA 3
ATOM 4217 C C . ARG A 1 33 ? -4.065 12.291 -7.378 1.00 31.40 33 ARG A C 3
ATOM 4218 O O . ARG A 1 33 ? -5.022 11.872 -6.723 1.00 24.00 33 ARG A O 3
ATOM 4239 N N . ASN A 1 34 ? -3.070 11.501 -7.782 1.00 62.44 34 ASN A N 3
ATOM 4240 C CA . ASN A 1 34 ? -3.036 10.064 -7.464 1.00 34.53 34 ASN A CA 3
ATOM 4241 C C . ASN A 1 34 ? -1.655 9.614 -6.961 1.00 2.52 34 ASN A C 3
ATOM 4242 O O . ASN A 1 34 ? -0.643 10.248 -7.251 1.00 44.24 34 ASN A O 3
ATOM 4253 N N . TYR A 1 35 ? -1.624 8.518 -6.207 1.00 34.45 35 TYR A N 3
ATOM 4254 C CA . TYR A 1 35 ? -0.362 7.954 -5.709 1.00 62.23 35 TYR A CA 3
ATOM 4255 C C . TYR A 1 35 ? -0.285 6.444 -5.998 1.00 4.41 35 TYR A C 3
ATOM 4256 O O . TYR A 1 35 ? -1.175 5.687 -5.613 1.00 31.23 35 TYR A O 3
ATOM 4274 N N . THR A 1 36 ? 0.777 6.011 -6.678 1.00 3.33 36 THR A N 3
ATOM 4275 C CA . THR A 1 36 ? 0.966 4.584 -6.997 1.00 3.24 36 THR A CA 3
ATOM 4276 C C . THR A 1 36 ? 2.200 4.016 -6.287 1.00 23.33 36 THR A C 3
ATOM 4277 O O . THR A 1 36 ? 3.340 4.322 -6.655 1.00 5.22 36 THR A O 3
ATOM 4288 N N . LEU A 1 37 ? 1.971 3.165 -5.290 1.00 43.15 37 LEU A N 3
ATOM 4289 C CA . LEU A 1 37 ? 3.056 2.649 -4.442 1.00 70.34 37 LEU A CA 3
ATOM 4290 C C . LEU A 1 37 ? 2.922 1.134 -4.196 1.00 5.22 37 LEU A C 3
ATOM 4291 O O . LEU A 1 37 ? 1.818 0.583 -4.232 1.00 2.33 37 LEU A O 3
ATOM 4307 N N . PRO A 1 38 ? 4.054 0.433 -3.957 1.00 64.22 38 PRO A N 3
ATOM 4308 C CA . PRO A 1 38 ? 4.046 -1.016 -3.695 1.00 4.54 38 PRO A CA 3
ATOM 4309 C C . PRO A 1 38 ? 3.495 -1.380 -2.302 1.00 74.40 38 PRO A C 3
ATOM 4310 O O . PRO A 1 38 ? 3.773 -0.704 -1.308 1.00 75.32 38 PRO A O 3
ATOM 4321 N N . ALA A 1 39 ? 2.715 -2.458 -2.246 1.00 11.12 39 ALA A N 3
ATOM 4322 C CA . ALA A 1 39 ? 2.140 -2.958 -0.989 1.00 34.30 39 ALA A CA 3
ATOM 4323 C C . ALA A 1 39 ? 2.387 -4.466 -0.846 1.00 13.03 39 ALA A C 3
ATOM 4324 O O . ALA A 1 39 ? 2.517 -5.169 -1.841 1.00 0.03 39 ALA A O 3
ATOM 4331 N N . TYR A 1 40 ? 2.468 -4.959 0.385 1.00 53.44 40 TYR A N 3
ATOM 4332 C CA . TYR A 1 40 ? 2.774 -6.378 0.629 1.00 73.41 40 TYR A CA 3
ATOM 4333 C C . TYR A 1 40 ? 1.745 -7.045 1.556 1.00 4.20 40 TYR A C 3
ATOM 4334 O O . TYR A 1 40 ? 1.276 -6.435 2.518 1.00 65.41 40 TYR A O 3
ATOM 4352 N N . ASP A 1 41 ? 1.392 -8.296 1.248 1.00 34.23 41 ASP A N 3
ATOM 4353 C CA . ASP A 1 41 ? 0.584 -9.131 2.154 1.00 51.34 41 ASP A CA 3
ATOM 4354 C C . ASP A 1 41 ? 1.383 -9.476 3.430 1.00 50.30 41 ASP A C 3
ATOM 4355 O O . ASP A 1 41 ? 2.538 -9.067 3.575 1.00 24.22 41 ASP A O 3
ATOM 4364 N N . GLU A 1 42 ? 0.788 -10.251 4.340 1.00 31.41 42 GLU A N 3
ATOM 4365 C CA . GLU A 1 42 ? 1.458 -10.595 5.609 1.00 24.11 42 GLU A CA 3
ATOM 4366 C C . GLU A 1 42 ? 2.788 -11.338 5.370 1.00 22.04 42 GLU A C 3
ATOM 4367 O O . GLU A 1 42 ? 3.773 -11.110 6.075 1.00 41.03 42 GLU A O 3
ATOM 4379 N N . ASP A 1 43 ? 2.811 -12.224 4.372 1.00 42.11 43 ASP A N 3
ATOM 4380 C CA . ASP A 1 43 ? 4.006 -13.017 4.067 1.00 33.12 43 ASP A CA 3
ATOM 4381 C C . ASP A 1 43 ? 4.981 -12.241 3.157 1.00 11.43 43 ASP A C 3
ATOM 4382 O O . ASP A 1 43 ? 6.046 -12.746 2.793 1.00 10.01 43 ASP A O 3
ATOM 4391 N N . GLY A 1 44 ? 4.624 -11.007 2.811 1.00 11.24 44 GLY A N 3
ATOM 4392 C CA . GLY A 1 44 ? 5.493 -10.175 1.982 1.00 15.11 44 GLY A CA 3
ATOM 4393 C C . GLY A 1 44 ? 5.277 -10.357 0.482 1.00 32.40 44 GLY A C 3
ATOM 4394 O O . GLY A 1 44 ? 6.182 -10.099 -0.313 1.00 71.15 44 GLY A O 3
ATOM 4398 N N . VAL A 1 45 ? 4.083 -10.800 0.091 1.00 50.31 45 VAL A N 3
ATOM 4399 C CA . VAL A 1 45 ? 3.735 -10.927 -1.328 1.00 72.01 45 VAL A CA 3
ATOM 4400 C C . VAL A 1 45 ? 3.664 -9.542 -1.994 1.00 62.14 45 VAL A C 3
ATOM 4401 O O . VAL A 1 45 ? 2.893 -8.680 -1.574 1.00 61.51 45 VAL A O 3
ATOM 4414 N N . LYS A 1 46 ? 4.467 -9.336 -3.036 1.00 62.51 46 LYS A N 3
ATOM 4415 C CA . LYS A 1 46 ? 4.626 -8.006 -3.636 1.00 30.30 46 LYS A CA 3
ATOM 4416 C C . LYS A 1 46 ? 3.430 -7.601 -4.521 1.00 22.24 46 LYS A C 3
ATOM 4417 O O . LYS A 1 46 ? 3.129 -8.245 -5.532 1.00 3.31 46 LYS A O 3
ATOM 4436 N N . LYS A 1 47 ? 2.766 -6.519 -4.120 1.00 15.00 47 LYS A N 3
ATOM 4437 C CA . LYS A 1 47 ? 1.650 -5.921 -4.871 1.00 32.13 47 LYS A CA 3
ATOM 4438 C C . LYS A 1 47 ? 1.975 -4.464 -5.259 1.00 2.11 47 LYS A C 3
ATOM 4439 O O . LYS A 1 47 ? 2.961 -3.888 -4.790 1.00 23.51 47 LYS A O 3
ATOM 4458 N N . GLN A 1 48 ? 1.132 -3.869 -6.102 1.00 2.30 48 GLN A N 3
ATOM 4459 C CA . GLN A 1 48 ? 1.237 -2.440 -6.439 1.00 61.42 48 GLN A CA 3
ATOM 4460 C C . GLN A 1 48 ? -0.153 -1.787 -6.431 1.00 13.52 48 GLN A C 3
ATOM 4461 O O . GLN A 1 48 ? -1.028 -2.161 -7.213 1.00 42.40 48 GLN A O 3
ATOM 4475 N N . ILE A 1 49 ? -0.353 -0.808 -5.550 1.00 20.32 49 ILE A N 3
ATOM 4476 C CA . ILE A 1 49 ? -1.673 -0.186 -5.363 1.00 55.01 49 ILE A CA 3
ATOM 4477 C C . ILE A 1 49 ? -1.660 1.318 -5.695 1.00 75.42 49 ILE A C 3
ATOM 4478 O O . ILE A 1 49 ? -0.769 2.057 -5.267 1.00 54.44 49 ILE A O 3
ATOM 4494 N N . THR A 1 50 ? -2.652 1.755 -6.471 1.00 71.05 50 THR A N 3
ATOM 4495 C CA . THR A 1 50 ? -2.845 3.182 -6.779 1.00 65.50 50 THR A CA 3
ATOM 4496 C C . THR A 1 50 ? -4.024 3.753 -5.976 1.00 45.33 50 THR A C 3
ATOM 4497 O O . THR A 1 50 ? -5.170 3.354 -6.181 1.00 61.31 50 THR A O 3
ATOM 4508 N N . PHE A 1 51 ? -3.748 4.693 -5.075 1.00 14.32 51 PHE A N 3
ATOM 4509 C CA . PHE A 1 51 ? -4.795 5.269 -4.218 1.00 15.25 51 PHE A CA 3
ATOM 4510 C C . PHE A 1 51 ? -4.908 6.794 -4.387 1.00 70.23 51 PHE A C 3
ATOM 4511 O O . PHE A 1 51 ? -4.081 7.430 -5.047 1.00 63.32 51 PHE A O 3
ATOM 4528 N N . ARG A 1 52 ? -5.935 7.370 -3.767 1.00 25.25 52 ARG A N 3
ATOM 4529 C CA . ARG A 1 52 ? -6.222 8.806 -3.871 1.00 31.11 52 ARG A CA 3
ATOM 4530 C C . ARG A 1 52 ? -6.249 9.468 -2.483 1.00 2.24 52 ARG A C 3
ATOM 4531 O O . ARG A 1 52 ? -6.413 8.790 -1.468 1.00 3.40 52 ARG A O 3
ATOM 4552 N N . SER A 1 53 ? -6.101 10.790 -2.444 1.00 43.03 53 SER A N 3
ATOM 4553 C CA . SER A 1 53 ? -6.174 11.539 -1.180 1.00 72.33 53 SER A CA 3
ATOM 4554 C C . SER A 1 53 ? -7.629 11.680 -0.709 1.00 12.43 53 SER A C 3
ATOM 4555 O O . SER A 1 53 ? -8.566 11.535 -1.500 1.00 32.12 53 SER A O 3
ATOM 4563 N N . THR A 1 54 ? -7.825 11.951 0.580 1.00 10.50 54 THR A N 3
ATOM 4564 C CA . THR A 1 54 ? -9.179 12.085 1.140 1.00 42.22 54 THR A CA 3
ATOM 4565 C C . THR A 1 54 ? -9.669 13.545 1.110 1.00 2.44 54 THR A C 3
ATOM 4566 O O . THR A 1 54 ? -10.207 14.003 0.100 1.00 0.50 54 THR A O 3
ATOM 4577 N N . LYS A 1 55 ? -9.461 14.279 2.203 1.00 75.02 55 LYS A N 3
ATOM 4578 C CA . LYS A 1 55 ? -9.919 15.670 2.324 1.00 3.31 55 LYS A CA 3
ATOM 4579 C C . LYS A 1 55 ? -8.831 16.519 3.001 1.00 14.21 55 LYS A C 3
ATOM 4580 O O . LYS A 1 55 ? -7.666 16.121 3.050 1.00 14.21 55 LYS A O 3
ATOM 4599 N N . LYS A 1 56 ? -9.205 17.686 3.526 1.00 23.42 56 LYS A N 3
ATOM 4600 C CA . LYS A 1 56 ? -8.292 18.461 4.375 1.00 52.30 56 LYS A CA 3
ATOM 4601 C C . LYS A 1 56 ? -8.175 17.804 5.760 1.00 45.34 56 LYS A C 3
ATOM 4602 O O . LYS A 1 56 ? -7.239 18.071 6.516 1.00 53.51 56 LYS A O 3
ATOM 4621 N N . GLU A 1 57 ? -9.155 16.954 6.084 1.00 14.33 57 GLU A N 3
ATOM 4622 C CA . GLU A 1 57 ? -9.119 16.126 7.297 1.00 55.44 57 GLU A CA 3
ATOM 4623 C C . GLU A 1 57 ? -7.912 15.170 7.289 1.00 2.31 57 GLU A C 3
ATOM 4624 O O . GLU A 1 57 ? -7.364 14.853 6.229 1.00 31.10 57 GLU A O 3
ATOM 4636 N N . ASN A 1 58 ? -7.510 14.714 8.478 1.00 60.14 58 ASN A N 3
ATOM 4637 C CA . ASN A 1 58 ? -6.398 13.758 8.628 1.00 45.45 58 ASN A CA 3
ATOM 4638 C C . ASN A 1 58 ? -5.075 14.302 8.057 1.00 34.42 58 ASN A C 3
ATOM 4639 O O . ASN A 1 58 ? -4.198 13.529 7.660 1.00 53.21 58 ASN A O 3
ATOM 4650 N N . ASP A 1 59 ? -4.920 15.623 8.039 1.00 24.53 59 ASP A N 3
ATOM 4651 C CA . ASP A 1 59 ? -3.696 16.242 7.527 1.00 44.34 59 ASP A CA 3
ATOM 4652 C C . ASP A 1 59 ? -2.467 15.854 8.375 1.00 42.41 59 ASP A C 3
ATOM 4653 O O . ASP A 1 59 ? -2.598 15.468 9.538 1.00 4.54 59 ASP A O 3
ATOM 4662 N N . HIS A 1 60 ? -1.282 15.946 7.759 1.00 4.40 60 HIS A N 3
ATOM 4663 C CA . HIS A 1 60 ? -0.010 15.489 8.354 1.00 64.44 60 HIS A CA 3
ATOM 4664 C C . HIS A 1 60 ? 0.145 13.956 8.267 1.00 24.21 60 HIS A C 3
ATOM 4665 O O . HIS A 1 60 ? 1.201 13.410 8.591 1.00 35.15 60 HIS A O 3
ATOM 4680 N N . LYS A 1 61 ? -0.910 13.263 7.841 1.00 51.21 61 LYS A N 3
ATOM 4681 C CA . LYS A 1 61 ? -0.822 11.832 7.542 1.00 14.22 61 LYS A CA 3
ATOM 4682 C C . LYS A 1 61 ? -0.421 11.638 6.071 1.00 62.04 61 LYS A C 3
ATOM 4683 O O . LYS A 1 61 ? -0.678 12.514 5.241 1.00 74.34 61 LYS A O 3
ATOM 4702 N N . LEU A 1 62 ? 0.216 10.504 5.765 1.00 12.24 62 LEU A N 3
ATOM 4703 C CA . LEU A 1 62 ? 0.821 10.249 4.441 1.00 14.43 62 LEU A CA 3
ATOM 4704 C C . LEU A 1 62 ? 2.150 11.012 4.302 1.00 61.43 62 LEU A C 3
ATOM 4705 O O . LEU A 1 62 ? 2.351 11.793 3.365 1.00 2.31 62 LEU A O 3
ATOM 4721 N N . ASN A 1 63 ? 3.055 10.772 5.252 1.00 42.34 63 ASN A N 3
ATOM 4722 C CA . ASN A 1 63 ? 4.367 11.433 5.280 1.00 31.34 63 ASN A CA 3
ATOM 4723 C C . ASN A 1 63 ? 5.322 10.872 4.210 1.00 44.31 63 ASN A C 3
ATOM 4724 O O . ASN A 1 63 ? 5.257 9.697 3.862 1.00 22.13 63 ASN A O 3
ATOM 4735 N N . LYS A 1 64 ? 6.233 11.727 3.727 1.00 35.42 64 LYS A N 3
ATOM 4736 C CA . LYS A 1 64 ? 7.174 11.375 2.637 1.00 40.40 64 LYS A CA 3
ATOM 4737 C C . LYS A 1 64 ? 7.974 10.081 2.914 1.00 53.45 64 LYS A C 3
ATOM 4738 O O . LYS A 1 64 ? 8.581 9.512 2.007 1.00 43.12 64 LYS A O 3
ATOM 4757 N N . TYR A 1 65 ? 7.999 9.647 4.170 1.00 24.21 65 TYR A N 3
ATOM 4758 C CA . TYR A 1 65 ? 8.612 8.368 4.544 1.00 3.54 65 TYR A CA 3
ATOM 4759 C C . TYR A 1 65 ? 7.864 7.753 5.733 1.00 13.42 65 TYR A C 3
ATOM 4760 O O . TYR A 1 65 ? 8.160 8.043 6.893 1.00 2.12 65 TYR A O 3
ATOM 4778 N N . ALA A 1 66 ? 6.864 6.939 5.425 1.00 25.45 66 ALA A N 3
ATOM 4779 C CA . ALA A 1 66 ? 6.044 6.278 6.443 1.00 71.32 66 ALA A CA 3
ATOM 4780 C C . ALA A 1 66 ? 5.425 4.990 5.888 1.00 43.34 66 ALA A C 3
ATOM 4781 O O . ALA A 1 66 ? 5.573 4.680 4.707 1.00 1.24 66 ALA A O 3
ATOM 4788 N N . PHE A 1 67 ? 4.728 4.244 6.736 1.00 73.44 67 PHE A N 3
ATOM 4789 C CA . PHE A 1 67 ? 4.093 2.990 6.318 1.00 65.54 67 PHE A CA 3
ATOM 4790 C C . PHE A 1 67 ? 2.594 2.996 6.644 1.00 1.05 67 PHE A C 3
ATOM 4791 O O . PHE A 1 67 ? 2.183 3.435 7.716 1.00 72.51 67 PHE A O 3
ATOM 4808 N N . LEU A 1 68 ? 1.785 2.520 5.704 1.00 35.34 68 LEU A N 3
ATOM 4809 C CA . LEU A 1 68 ? 0.336 2.433 5.891 1.00 51.33 68 LEU A CA 3
ATOM 4810 C C . LEU A 1 68 ? -0.116 0.983 6.077 1.00 3.54 68 LEU A C 3
ATOM 4811 O O . LEU A 1 68 ? 0.492 0.051 5.544 1.00 41.33 68 LEU A O 3
ATOM 4827 N N . ARG A 1 69 ? -1.201 0.810 6.814 1.00 62.25 69 ARG A N 3
ATOM 4828 C CA . ARG A 1 69 ? -1.864 -0.481 6.931 1.00 11.23 69 ARG A CA 3
ATOM 4829 C C . ARG A 1 69 ? -3.256 -0.375 6.290 1.00 55.20 69 ARG A C 3
ATOM 4830 O O . ARG A 1 69 ? -4.115 0.368 6.767 1.00 54.34 69 ARG A O 3
ATOM 4851 N N . LEU A 1 70 ? -3.466 -1.112 5.201 1.00 32.30 70 LEU A N 3
ATOM 4852 C CA . LEU A 1 70 ? -4.678 -0.960 4.381 1.00 53.41 70 LEU A CA 3
ATOM 4853 C C . LEU A 1 70 ? -5.686 -2.085 4.635 1.00 61.41 70 LEU A C 3
ATOM 4854 O O . LEU A 1 70 ? -5.309 -3.218 4.925 1.00 54.04 70 LEU A O 3
ATOM 4870 N N . TYR A 1 71 ? -6.971 -1.757 4.524 1.00 52.24 71 TYR A N 3
ATOM 4871 C CA . TYR A 1 71 ? -8.049 -2.739 4.672 1.00 73.53 71 TYR A CA 3
ATOM 4872 C C . TYR A 1 71 ? -9.033 -2.648 3.497 1.00 55.22 71 TYR A C 3
ATOM 4873 O O . TYR A 1 71 ? -9.607 -1.586 3.242 1.00 14.15 71 TYR A O 3
ATOM 4891 N N . VAL A 1 72 ? -9.224 -3.753 2.782 1.00 30.24 72 VAL A N 3
ATOM 4892 C CA . VAL A 1 72 ? -10.141 -3.783 1.634 1.00 25.31 72 VAL A CA 3
ATOM 4893 C C . VAL A 1 72 ? -11.183 -4.910 1.755 1.00 60.31 72 VAL A C 3
ATOM 4894 O O . VAL A 1 72 ? -10.860 -6.039 2.128 1.00 63.30 72 VAL A O 3
ATOM 4907 N N . ASP A 1 73 ? -12.436 -4.603 1.434 1.00 35.01 73 ASP A N 3
ATOM 4908 C CA . ASP A 1 73 ? -13.505 -5.599 1.488 1.00 21.23 73 ASP A CA 3
ATOM 4909 C C . ASP A 1 73 ? -14.184 -5.759 0.111 1.00 32.35 73 ASP A C 3
ATOM 4910 O O . ASP A 1 73 ? -14.828 -4.843 -0.395 1.00 12.35 73 ASP A O 3
ATOM 4919 N N . GLN A 1 74 ? -14.025 -6.936 -0.496 1.00 70.12 74 GLN A N 3
ATOM 4920 C CA . GLN A 1 74 ? -14.516 -7.177 -1.860 1.00 41.40 74 GLN A CA 3
ATOM 4921 C C . GLN A 1 74 ? -15.964 -7.699 -1.870 1.00 50.20 74 GLN A C 3
ATOM 4922 O O . GLN A 1 74 ? -16.404 -8.371 -0.938 1.00 22.14 74 GLN A O 3
ATOM 4936 N N . ASP A 1 75 ? -16.688 -7.392 -2.947 1.00 2.12 75 ASP A N 3
ATOM 4937 C CA . ASP A 1 75 ? -18.129 -7.674 -3.034 1.00 31.22 75 ASP A CA 3
ATOM 4938 C C . ASP A 1 75 ? -18.434 -9.175 -3.187 1.00 34.11 75 ASP A C 3
ATOM 4939 O O . ASP A 1 75 ? -19.286 -9.715 -2.483 1.00 42.42 75 ASP A O 3
ATOM 4948 N N . ASP A 1 76 ? -17.750 -9.830 -4.136 1.00 74.01 76 ASP A N 3
ATOM 4949 C CA . ASP A 1 76 ? -17.975 -11.257 -4.451 1.00 23.14 76 ASP A CA 3
ATOM 4950 C C 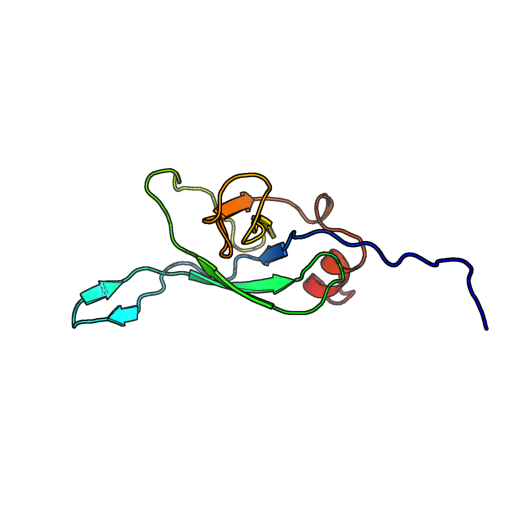. ASP A 1 76 ? -19.369 -11.508 -5.080 1.00 30.41 76 ASP A C 3
ATOM 4951 O O . ASP A 1 76 ? -19.697 -12.629 -5.478 1.00 44.15 76 ASP A O 3
ATOM 4960 N N . ASN A 1 77 ? -20.166 -10.452 -5.203 1.00 53.12 77 ASN A N 3
ATOM 4961 C CA . ASN A 1 77 ? -21.539 -10.563 -5.713 1.00 20.43 77 ASN A CA 3
ATOM 4962 C C . ASN A 1 77 ? -21.589 -10.472 -7.248 1.00 65.15 77 ASN A C 3
ATOM 4963 O O . ASN A 1 77 ? -20.711 -9.880 -7.876 1.00 23.22 77 ASN A O 3
ATOM 4974 N N . SER A 1 78 ? -22.625 -11.062 -7.842 1.00 5.50 78 SER A N 3
ATOM 4975 C CA . SER A 1 78 ? -22.785 -11.082 -9.308 1.00 25.22 78 SER A CA 3
ATOM 4976 C C . SER A 1 78 ? -23.887 -10.120 -9.782 1.00 54.03 78 SER A C 3
ATOM 4977 O O . SER A 1 78 ? -24.347 -10.202 -10.922 1.00 73.44 78 SER A O 3
ATOM 4985 N N . LYS A 1 79 ? -24.296 -9.201 -8.910 1.00 42.15 79 LYS A N 3
ATOM 4986 C CA . LYS A 1 79 ? -25.357 -8.231 -9.230 1.00 52.31 79 LYS A CA 3
ATOM 4987 C C . LYS A 1 79 ? -24.841 -7.060 -10.090 1.00 34.23 79 LYS A C 3
ATOM 4988 O O . LYS A 1 79 ? -23.692 -7.042 -10.535 1.00 61.53 79 LYS A O 3
ATOM 5007 N N . ASN A 1 80 ? -25.715 -6.079 -10.318 1.00 32.30 80 ASN A N 3
ATOM 5008 C CA . ASN A 1 80 ? -25.355 -4.844 -11.032 1.00 11.43 80 ASN A CA 3
ATOM 5009 C C . ASN A 1 80 ? -24.850 -3.756 -10.064 1.00 41.31 80 ASN A C 3
ATOM 5010 O O . ASN A 1 80 ? -24.883 -2.563 -10.379 1.00 44.43 80 ASN A O 3
ATOM 5021 N N . GLU A 1 81 ? -24.366 -4.177 -8.898 1.00 2.21 81 GLU A N 3
ATOM 5022 C CA . GLU A 1 81 ? -23.905 -3.248 -7.860 1.00 74.42 81 GLU A CA 3
ATOM 5023 C C . GLU A 1 81 ? -22.565 -2.583 -8.230 1.00 34.21 81 GLU A C 3
ATOM 5024 O O . GLU A 1 81 ? -21.944 -2.917 -9.241 1.00 42.35 81 GLU A O 3
ATOM 5036 N N . ILE A 1 82 ? -22.128 -1.643 -7.395 1.00 35.55 82 ILE A N 3
ATOM 5037 C CA . ILE A 1 82 ? -20.843 -0.965 -7.589 1.00 31.40 82 ILE A CA 3
ATOM 5038 C C . ILE A 1 82 ? -19.746 -1.666 -6.775 1.00 51.20 82 ILE A C 3
ATOM 5039 O O . ILE A 1 82 ? -19.870 -1.830 -5.560 1.00 71.32 82 ILE A O 3
ATOM 5055 N N . SER A 1 83 ? -18.674 -2.073 -7.450 1.00 71.41 83 SER A N 3
ATOM 5056 C CA . SER A 1 83 ? -17.606 -2.865 -6.819 1.00 11.25 83 SER A CA 3
ATOM 5057 C C . SER A 1 83 ? -16.748 -2.040 -5.849 1.00 73.11 83 SER A C 3
ATOM 5058 O O . SER A 1 83 ? -16.348 -0.913 -6.155 1.00 31.22 83 SER A O 3
ATOM 5066 N N . SER A 1 84 ? -16.459 -2.617 -4.684 1.00 30.52 84 SER A N 3
ATOM 5067 C CA . SER A 1 84 ? -15.610 -1.973 -3.669 1.00 41.44 84 SER A CA 3
ATOM 5068 C C . SER A 1 84 ? -14.271 -2.712 -3.505 1.00 42.43 84 SER A C 3
ATOM 5069 O O . SER A 1 84 ? -13.755 -2.838 -2.395 1.00 62.52 84 SER A O 3
ATOM 5077 N N . ILE A 1 85 ? -13.704 -3.187 -4.616 1.00 25.41 85 ILE A N 3
ATOM 5078 C CA . ILE A 1 85 ? -12.398 -3.860 -4.584 1.00 14.41 85 ILE A CA 3
ATOM 5079 C C . ILE A 1 85 ? -11.274 -2.862 -4.236 1.00 52.04 85 ILE A C 3
ATOM 5080 O O . ILE A 1 85 ? -10.164 -3.257 -3.864 1.00 42.13 85 ILE A O 3
ATOM 5096 N N . GLU A 1 86 ? -11.564 -1.564 -4.357 1.00 21.04 86 GLU A N 3
ATOM 5097 C CA . GLU A 1 86 ? -10.644 -0.528 -3.876 1.00 45.23 86 GLU A CA 3
ATOM 5098 C C . GLU A 1 86 ? -10.617 -0.504 -2.338 1.00 1.14 86 GLU A C 3
ATOM 5099 O O . GLU A 1 86 ? -11.638 -0.722 -1.687 1.00 24.23 86 GLU A O 3
ATOM 5111 N N . VAL A 1 87 ? -9.447 -0.231 -1.765 1.00 63.14 87 VAL A N 3
ATOM 5112 C CA . VAL A 1 87 ? -9.269 -0.226 -0.306 1.00 5.45 87 VAL A CA 3
ATOM 5113 C C . VAL A 1 87 ? -10.287 0.692 0.399 1.00 14.22 87 VAL A C 3
ATOM 5114 O O . VAL A 1 87 ? -10.320 1.901 0.158 1.00 40.55 87 VAL A O 3
ATOM 5127 N N . LYS A 1 88 ? -11.118 0.111 1.276 1.00 0.13 88 LYS A N 3
ATOM 5128 C CA . LYS A 1 88 ? -12.173 0.875 1.960 1.00 34.32 88 LYS A CA 3
ATOM 5129 C C . LYS A 1 88 ? -11.602 1.916 2.939 1.00 22.12 88 LYS A C 3
ATOM 5130 O O . LYS A 1 88 ? -12.166 3.001 3.099 1.00 74.34 88 LYS A O 3
ATOM 5149 N N . SER A 1 89 ? -10.484 1.593 3.585 1.00 43.24 89 SER A N 3
ATOM 5150 C CA . SER A 1 89 ? -9.848 2.519 4.538 1.00 2.02 89 SER A CA 3
ATOM 5151 C C . SER A 1 89 ? -8.426 2.077 4.893 1.00 62.22 89 SER A C 3
ATOM 5152 O O . SER A 1 89 ? -8.036 0.931 4.653 1.00 74.40 89 SER A O 3
ATOM 5160 N N . TYR A 1 90 ? -7.659 2.995 5.475 1.00 62.40 90 TYR A N 3
ATOM 5161 C CA . TYR A 1 90 ? -6.258 2.741 5.827 1.00 23.43 90 TYR A CA 3
ATOM 5162 C C . TYR A 1 90 ? -5.818 3.614 7.015 1.00 11.11 90 TYR A C 3
ATOM 5163 O O . TYR A 1 90 ? -6.480 4.594 7.356 1.00 3.13 90 TYR A O 3
ATOM 5181 N N . GLU A 1 91 ? -4.692 3.262 7.628 1.00 2.31 91 GLU A N 3
ATOM 5182 C CA . GLU A 1 91 ? -4.120 4.048 8.732 1.00 34.14 91 GLU A CA 3
ATOM 5183 C C . GLU A 1 91 ? -2.589 4.102 8.623 1.00 73.44 91 GLU A C 3
ATOM 5184 O O . GLU A 1 91 ? -1.974 3.205 8.044 1.00 55.10 91 GLU A O 3
ATOM 5196 N N . GLU A 1 92 ? -1.975 5.149 9.172 1.00 65.52 92 GLU A N 3
ATOM 5197 C CA . GLU A 1 92 ? -0.513 5.269 9.172 1.00 53.52 92 GLU A CA 3
ATOM 5198 C C . GLU A 1 92 ? 0.074 4.609 10.430 1.00 51.54 92 GLU A C 3
ATOM 5199 O O . GLU A 1 92 ? -0.270 4.972 11.557 1.00 32.25 92 GLU A O 3
ATOM 5211 N N . ILE A 1 93 ? 0.961 3.640 10.228 1.00 50.41 93 ILE A N 3
ATOM 5212 C CA . ILE A 1 93 ? 1.510 2.838 11.328 1.00 74.02 93 ILE A CA 3
ATOM 5213 C C . ILE A 1 93 ? 3.009 3.098 11.525 1.00 72.00 93 ILE A C 3
ATOM 5214 O O . ILE A 1 93 ? 3.638 3.812 10.743 1.00 42.22 93 ILE A O 3
ATOM 5230 N N . GLN A 1 94 ? 3.578 2.511 12.576 1.00 31.45 94 GLN A N 3
ATOM 5231 C CA . GLN A 1 94 ? 5.011 2.650 12.846 1.00 74.41 94 GLN A CA 3
ATOM 5232 C C . GLN A 1 94 ? 5.827 1.591 12.088 1.00 33.12 94 GLN A C 3
ATOM 5233 O O . GLN A 1 94 ? 5.321 0.524 11.740 1.00 75.23 94 GLN A O 3
ATOM 5247 N N . LYS A 1 95 ? 7.099 1.899 11.855 1.00 23.04 95 LYS A N 3
ATOM 5248 C CA . LYS A 1 95 ? 7.982 1.064 11.026 1.00 0.52 95 LYS A CA 3
ATOM 5249 C C . LYS A 1 95 ? 8.102 -0.380 11.553 1.00 21.55 95 LYS A C 3
ATOM 5250 O O . LYS A 1 95 ? 8.335 -1.314 10.784 1.00 23.22 95 LYS A O 3
ATOM 5269 N N . ALA A 1 96 ? 7.915 -0.560 12.858 1.00 53.44 96 ALA A N 3
ATOM 5270 C CA . ALA A 1 96 ? 8.045 -1.882 13.485 1.00 21.14 96 ALA A CA 3
ATOM 5271 C C . ALA A 1 96 ? 6.768 -2.734 13.351 1.00 10.41 96 ALA A C 3
ATOM 5272 O O . ALA A 1 96 ? 6.800 -3.941 13.595 1.00 45.42 96 ALA A O 3
ATOM 5279 N N . ASP A 1 97 ? 5.652 -2.113 12.952 1.00 2.43 97 ASP A N 3
ATOM 5280 C CA . ASP A 1 97 ? 4.362 -2.818 12.861 1.00 74.11 97 ASP A CA 3
ATOM 5281 C C . ASP A 1 97 ? 4.382 -3.880 11.754 1.00 44.11 97 ASP A C 3
ATOM 5282 O O . ASP A 1 97 ? 3.662 -4.881 11.815 1.00 10.35 97 ASP A O 3
ATOM 5291 N N . LEU A 1 98 ? 5.206 -3.650 10.740 1.00 50.45 98 LEU A N 3
ATOM 5292 C CA . LEU A 1 98 ? 5.352 -4.588 9.626 1.00 3.41 98 LEU A CA 3
ATOM 5293 C C . LEU A 1 98 ? 5.847 -5.959 10.120 1.00 53.43 98 LEU A C 3
ATOM 5294 O O . LEU A 1 98 ? 6.892 -6.040 10.771 1.00 1.43 98 LEU A O 3
ATOM 5310 N N . PRO A 1 99 ? 5.122 -7.059 9.816 1.00 33.34 99 PRO A N 3
ATOM 5311 C CA . PRO A 1 99 ? 5.563 -8.413 10.193 1.00 3.13 99 PRO A CA 3
ATOM 5312 C C . PRO A 1 99 ? 6.940 -8.736 9.598 1.00 24.53 99 PRO A C 3
ATOM 5313 O O . PRO A 1 99 ? 7.377 -8.082 8.645 1.00 52.40 99 PRO A O 3
ATOM 5324 N N . GLU A 1 100 ? 7.619 -9.739 10.150 1.00 31.30 100 GLU A N 3
ATOM 5325 C CA . GLU A 1 100 ? 9.010 -10.025 9.778 1.00 63.55 100 GLU A CA 3
ATOM 5326 C C . GLU A 1 100 ? 9.208 -10.093 8.250 1.00 53.10 100 GLU A C 3
ATOM 5327 O O . GLU A 1 100 ? 10.053 -9.387 7.701 1.00 25.13 100 GLU A O 3
ATOM 5339 N N . LYS A 1 101 ? 8.400 -10.904 7.565 1.00 5.33 101 LYS A N 3
ATOM 5340 C CA . LYS A 1 101 ? 8.516 -11.052 6.104 1.00 34.04 101 LYS A CA 3
ATOM 5341 C C . LYS A 1 101 ? 8.420 -9.699 5.378 1.00 14.30 101 LYS A C 3
ATOM 5342 O O . LYS A 1 101 ? 9.177 -9.431 4.443 1.00 31.41 101 LYS A O 3
ATOM 5361 N N . VAL A 1 102 ? 7.496 -8.850 5.812 1.00 34.33 102 VAL A N 3
ATOM 5362 C CA . VAL A 1 102 ? 7.307 -7.535 5.192 1.00 60.25 102 VAL A CA 3
ATOM 5363 C C . VAL A 1 102 ? 8.514 -6.611 5.433 1.00 31.11 102 VAL A C 3
ATOM 5364 O O . VAL A 1 102 ? 9.016 -5.978 4.499 1.00 60.15 102 VAL A O 3
ATOM 5377 N N . LYS A 1 103 ? 8.994 -6.539 6.677 1.00 61.21 103 LYS A N 3
ATOM 5378 C CA . LYS A 1 103 ? 10.155 -5.695 6.986 1.00 24.43 103 LYS A CA 3
ATOM 5379 C C . LYS A 1 103 ? 11.427 -6.223 6.297 1.00 4.03 103 LYS A C 3
ATOM 5380 O O . LYS A 1 103 ? 12.348 -5.454 6.020 1.00 64.34 103 LYS A O 3
ATOM 5399 N N . ASP A 1 104 ? 11.479 -7.531 6.016 1.00 72.52 104 ASP A N 3
ATOM 5400 C CA . ASP A 1 104 ? 12.565 -8.098 5.199 1.00 64.12 104 ASP A CA 3
ATOM 5401 C C . ASP A 1 104 ? 12.452 -7.657 3.731 1.00 12.31 104 ASP A C 3
ATOM 5402 O O . ASP A 1 104 ? 13.452 -7.323 3.094 1.00 54.10 104 ASP A O 3
ATOM 5411 N N . LYS A 1 105 ? 11.233 -7.651 3.194 1.00 34.11 105 LYS A N 3
ATOM 5412 C CA . LYS A 1 105 ? 10.998 -7.188 1.817 1.00 62.33 105 LYS A CA 3
ATOM 5413 C C . LYS A 1 105 ? 11.369 -5.702 1.654 1.00 30.04 105 LYS A C 3
ATOM 5414 O O . LYS A 1 105 ? 11.746 -5.261 0.566 1.00 30.44 105 LYS A O 3
ATOM 5433 N N . PHE A 1 106 ? 11.256 -4.934 2.742 1.00 52.42 106 PHE A N 3
ATOM 5434 C CA . PHE A 1 106 ? 11.623 -3.507 2.736 1.00 60.21 106 PHE A CA 3
ATOM 5435 C C . PHE A 1 106 ? 13.103 -3.274 3.108 1.00 32.53 106 PHE A C 3
ATOM 5436 O O . PHE A 1 106 ? 13.905 -2.847 2.274 1.00 74.51 106 PHE A O 3
ATOM 5453 N N . THR A 1 107 ? 13.457 -3.557 4.363 1.00 31.45 107 THR A N 3
ATOM 5454 C CA . THR A 1 107 ? 14.795 -3.222 4.892 1.00 4.41 107 THR A CA 3
ATOM 5455 C C . THR A 1 107 ? 15.870 -4.225 4.457 1.00 3.23 107 THR A C 3
ATOM 5456 O O . THR A 1 107 ? 17.062 -3.918 4.511 1.00 11.20 107 THR A O 3
ATOM 5467 N N . ILE A 1 108 ? 15.441 -5.414 4.022 1.00 52.05 108 ILE A N 3
ATOM 5468 C CA . ILE A 1 108 ? 16.361 -6.490 3.611 1.00 72.24 108 ILE A CA 3
ATOM 5469 C C . ILE A 1 108 ? 17.230 -6.962 4.786 1.00 10.25 108 ILE A C 3
ATOM 5470 O O . ILE A 1 108 ? 18.237 -6.337 5.126 1.00 22.30 108 ILE A O 3
ATOM 5486 N N . LYS A 1 109 ? 16.845 -8.065 5.398 1.00 23.21 109 LYS A N 3
ATOM 5487 C CA . LYS A 1 109 ? 17.546 -8.585 6.571 1.00 63.35 109 LYS A CA 3
ATOM 5488 C C . LYS A 1 109 ? 17.540 -10.124 6.586 1.00 2.55 109 LYS A C 3
ATOM 5489 O O . LYS A 1 109 ? 18.595 -10.760 6.514 1.00 35.24 109 LYS A O 3
ATOM 5508 N N . LEU A 1 110 ? 16.353 -10.720 6.696 1.00 12.21 110 LEU A N 3
ATOM 5509 C CA . LEU A 1 110 ? 16.200 -12.176 6.577 1.00 60.50 110 LEU A CA 3
ATOM 5510 C C . LEU A 1 110 ? 15.756 -12.524 5.145 1.00 25.44 110 LEU A C 3
ATOM 5511 O O . LEU A 1 110 ? 14.765 -11.989 4.648 1.00 62.32 110 LEU A O 3
ATOM 5527 N N . GLU A 1 111 ? 16.499 -13.403 4.478 1.00 74.30 111 GLU A N 3
ATOM 5528 C CA . GLU A 1 111 ? 16.238 -13.727 3.067 1.00 33.41 111 GLU A CA 3
ATOM 5529 C C . GLU A 1 111 ? 15.425 -15.032 2.911 1.00 72.43 111 GLU A C 3
ATOM 5530 O O . GLU A 1 111 ? 16.032 -16.126 2.967 1.00 37.54 111 GLU A O 3
ATOM 5542 N N . MET A 1 1 ? 12.066 -17.185 1.615 1.00 33.43 1 MET A N 4
ATOM 5543 C CA . MET A 1 1 ? 10.654 -17.495 1.239 1.00 71.14 1 MET A CA 4
ATOM 5544 C C . MET A 1 1 ? 9.981 -18.383 2.303 1.00 30.45 1 MET A C 4
ATOM 5545 O O . MET A 1 1 ? 9.096 -19.180 1.997 1.00 34.12 1 MET A O 4
ATOM 5561 N N . GLU A 1 2 ? 10.379 -18.206 3.558 1.00 24.14 2 GLU A N 4
ATOM 5562 C CA . GLU A 1 2 ? 9.917 -19.060 4.657 1.00 73.52 2 GLU A CA 4
ATOM 5563 C C . GLU A 1 2 ? 8.990 -18.300 5.617 1.00 22.05 2 GLU A C 4
ATOM 5564 O O . GLU A 1 2 ? 8.512 -17.208 5.306 1.00 42.54 2 GLU A O 4
ATOM 5576 N N . ARG A 1 3 ? 8.730 -18.900 6.776 1.00 2.32 3 ARG A N 4
ATOM 5577 C CA . ARG A 1 3 ? 7.847 -18.313 7.787 1.00 43.22 3 ARG A CA 4
ATOM 5578 C C . ARG A 1 3 ? 8.180 -18.852 9.188 1.00 24.12 3 ARG A C 4
ATOM 5579 O O . ARG A 1 3 ? 8.744 -19.939 9.328 1.00 13.41 3 ARG A O 4
ATOM 5600 N N . ALA A 1 4 ? 7.829 -18.088 10.218 1.00 0.43 4 ALA A N 4
ATOM 5601 C CA . ALA A 1 4 ? 8.117 -18.469 11.607 1.00 63.43 4 ALA A CA 4
ATOM 5602 C C . ALA A 1 4 ? 7.087 -19.470 12.154 1.00 23.34 4 ALA A C 4
ATOM 5603 O O . ALA A 1 4 ? 7.426 -20.370 12.924 1.00 2.34 4 ALA A O 4
ATOM 5610 N N . SER A 1 5 ? 5.827 -19.301 11.761 1.00 21.13 5 SER A N 4
ATOM 5611 C CA . SER A 1 5 ? 4.737 -20.173 12.224 1.00 51.33 5 SER A CA 4
ATOM 5612 C C . SER A 1 5 ? 4.313 -21.178 11.145 1.00 50.11 5 SER A C 4
ATOM 5613 O O . SER A 1 5 ? 4.541 -20.968 9.954 1.00 53.23 5 SER A O 4
ATOM 5621 N N . LEU A 1 6 ? 3.683 -22.270 11.573 1.00 33.23 6 LEU A N 4
ATOM 5622 C CA . LEU A 1 6 ? 3.283 -23.345 10.654 1.00 2.23 6 LEU A CA 4
ATOM 5623 C C . LEU A 1 6 ? 1.941 -23.056 9.962 1.00 43.52 6 LEU A C 4
ATOM 5624 O O . LEU A 1 6 ? 1.660 -23.603 8.894 1.00 52.33 6 LEU A O 4
ATOM 5640 N N . ASN A 1 7 ? 1.108 -22.217 10.574 1.00 13.23 7 ASN A N 4
ATOM 5641 C CA . ASN A 1 7 ? -0.213 -21.886 10.017 1.00 21.05 7 ASN A CA 4
ATOM 5642 C C . ASN A 1 7 ? -0.114 -21.171 8.651 1.00 74.23 7 ASN A C 4
ATOM 5643 O O . ASN A 1 7 ? 0.648 -20.216 8.480 1.00 2.31 7 ASN A O 4
ATOM 5654 N N . ARG A 1 8 ? -0.907 -21.644 7.687 1.00 14.42 8 ARG A N 4
ATOM 5655 C CA . ARG A 1 8 ? -0.892 -21.112 6.314 1.00 74.23 8 ARG A CA 4
ATOM 5656 C C . ARG A 1 8 ? -1.901 -19.962 6.124 1.00 31.22 8 ARG A C 4
ATOM 5657 O O . ARG A 1 8 ? -1.797 -19.191 5.168 1.00 24.34 8 ARG A O 4
ATOM 5678 N N . ILE A 1 9 ? -2.878 -19.863 7.028 1.00 52.41 9 ILE A N 4
ATOM 5679 C CA . ILE A 1 9 ? -3.944 -18.850 6.931 1.00 3.42 9 ILE A CA 4
ATOM 5680 C C . ILE A 1 9 ? -3.387 -17.418 6.769 1.00 71.11 9 ILE A C 4
ATOM 5681 O O . ILE A 1 9 ? -2.554 -16.964 7.559 1.00 75.32 9 ILE A O 4
ATOM 5697 N N . GLY A 1 10 ? -3.869 -16.716 5.741 1.00 51.43 10 GLY A N 4
ATOM 5698 C CA . GLY A 1 10 ? -3.460 -15.335 5.501 1.00 72.52 10 GLY A CA 4
ATOM 5699 C C . GLY A 1 10 ? -4.595 -14.473 4.955 1.00 31.11 10 GLY A C 4
ATOM 5700 O O . GLY A 1 10 ? -5.743 -14.917 4.895 1.00 51.23 10 GLY A O 4
ATOM 5704 N N . LYS A 1 11 ? -4.274 -13.244 4.552 1.00 4.41 11 LYS A N 4
ATOM 5705 C CA . LYS A 1 11 ? -5.275 -12.303 4.023 1.00 24.54 11 LYS A CA 4
ATOM 5706 C C . LYS A 1 11 ? -4.700 -11.457 2.877 1.00 42.14 11 LYS A C 4
ATOM 5707 O O . LYS A 1 11 ? -3.486 -11.413 2.673 1.00 32.31 11 LYS A O 4
ATOM 5726 N N . ASP A 1 12 ? -5.578 -10.770 2.149 1.00 21.22 12 ASP A N 4
ATOM 5727 C CA . ASP A 1 12 ? -5.167 -9.876 1.057 1.00 5.32 12 ASP A CA 4
ATOM 5728 C C . ASP A 1 12 ? -4.841 -8.464 1.585 1.00 1.14 12 ASP A C 4
ATOM 5729 O O . ASP A 1 12 ? -5.191 -7.457 0.969 1.00 65.02 12 ASP A O 4
ATOM 5738 N N . VAL A 1 13 ? -4.154 -8.399 2.722 1.00 43.42 13 VAL A N 4
ATOM 5739 C CA . VAL A 1 13 ? -3.781 -7.119 3.336 1.00 1.21 13 VAL A CA 4
ATOM 5740 C C . VAL A 1 13 ? -2.415 -6.637 2.823 1.00 10.15 13 VAL A C 4
ATOM 5741 O O . VAL A 1 13 ? -1.438 -7.386 2.830 1.00 34.23 13 VAL A O 4
ATOM 5754 N N . TYR A 1 14 ? -2.352 -5.380 2.385 1.00 44.15 14 TYR A N 4
ATOM 5755 C CA . TYR A 1 14 ? -1.118 -4.820 1.814 1.00 71.33 14 TYR A CA 4
ATOM 5756 C C . TYR A 1 14 ? -0.481 -3.781 2.748 1.00 35.41 14 TYR A C 4
ATOM 5757 O O . TYR A 1 14 ? -1.137 -3.240 3.634 1.00 34.15 14 TYR A O 4
ATOM 5775 N N . TYR A 1 15 ? 0.808 -3.514 2.549 1.00 73.13 15 TYR A N 4
ATOM 5776 C CA . TYR A 1 15 ? 1.553 -2.567 3.393 1.00 21.33 15 TYR A CA 4
ATOM 5777 C C . TYR A 1 15 ? 2.440 -1.643 2.544 1.00 4.10 15 TYR A C 4
ATOM 5778 O O . TYR A 1 15 ? 3.270 -2.106 1.765 1.00 54.53 15 TYR A O 4
ATOM 5796 N N . MET A 1 16 ? 2.269 -0.334 2.712 1.00 65.11 16 MET A N 4
ATOM 5797 C CA . MET A 1 16 ? 2.969 0.660 1.879 1.00 31.44 16 MET A CA 4
ATOM 5798 C C . MET A 1 16 ? 3.650 1.740 2.737 1.00 34.02 16 MET A C 4
ATOM 5799 O O . MET A 1 16 ? 3.186 2.054 3.827 1.00 75.30 16 MET A O 4
ATOM 5813 N N . GLN A 1 17 ? 4.751 2.302 2.241 1.00 73.22 17 GLN A N 4
ATOM 5814 C CA . GLN A 1 17 ? 5.428 3.420 2.919 1.00 61.41 17 GLN A CA 4
ATOM 5815 C C . GLN A 1 17 ? 5.387 4.692 2.058 1.00 71.25 17 GLN A C 4
ATOM 5816 O O . GLN A 1 17 ? 5.652 4.646 0.855 1.00 70.20 17 GLN A O 4
ATOM 5830 N N . ILE A 1 18 ? 5.063 5.829 2.672 1.00 35.23 18 ILE A N 4
ATOM 5831 C CA . ILE A 1 18 ? 5.035 7.101 1.947 1.00 22.25 18 ILE A CA 4
ATOM 5832 C C . ILE A 1 18 ? 6.456 7.553 1.567 1.00 74.43 18 ILE A C 4
ATOM 5833 O O . ILE A 1 18 ? 7.261 7.920 2.427 1.00 30.42 18 ILE A O 4
ATOM 5849 N N . LYS A 1 19 ? 6.752 7.527 0.268 1.00 74.50 19 LYS A N 4
ATOM 5850 C CA . LYS A 1 19 ? 8.067 7.935 -0.242 1.00 34.44 19 LYS A CA 4
ATOM 5851 C C . LYS A 1 19 ? 8.180 9.465 -0.341 1.00 71.45 19 LYS A C 4
ATOM 5852 O O . LYS A 1 19 ? 9.276 10.021 -0.295 1.00 72.41 19 LYS A O 4
ATOM 5871 N N . GLY A 1 20 ? 7.038 10.138 -0.473 1.00 12.12 20 GLY A N 4
ATOM 5872 C CA . GLY A 1 20 ? 7.028 11.594 -0.590 1.00 14.14 20 GLY A CA 4
ATOM 5873 C C . GLY A 1 20 ? 6.914 12.083 -2.033 1.00 34.15 20 GLY A C 4
ATOM 5874 O O . GLY A 1 20 ? 6.797 13.285 -2.279 1.00 42.00 20 GLY A O 4
ATOM 5878 N N . GLU A 1 21 ? 6.952 11.154 -2.988 1.00 21.31 21 GLU A N 4
ATOM 5879 C CA . GLU A 1 21 ? 6.846 11.499 -4.411 1.00 20.22 21 GLU A CA 4
ATOM 5880 C C . GLU A 1 21 ? 5.454 12.059 -4.756 1.00 53.01 21 GLU A C 4
ATOM 5881 O O . GLU A 1 21 ? 4.495 11.307 -4.943 1.00 63.52 21 GLU A O 4
ATOM 5893 N N . GLY A 1 22 ? 5.348 13.385 -4.822 1.00 74.23 22 GLY A N 4
ATOM 5894 C CA . GLY A 1 22 ? 4.087 14.020 -5.184 1.00 45.43 22 GLY A CA 4
ATOM 5895 C C . GLY A 1 22 ? 3.788 13.923 -6.678 1.00 65.35 22 GLY A C 4
ATOM 5896 O O . GLY A 1 22 ? 3.926 14.902 -7.412 1.00 50.41 22 GLY A O 4
ATOM 5900 N N . THR A 1 23 ? 3.375 12.741 -7.126 1.00 0.31 23 THR A N 4
ATOM 5901 C CA . THR A 1 23 ? 3.092 12.503 -8.549 1.00 43.24 23 THR A CA 4
ATOM 5902 C C . THR A 1 23 ? 1.684 12.974 -8.942 1.00 5.55 23 THR A C 4
ATOM 5903 O O . THR A 1 23 ? 0.707 12.725 -8.234 1.00 51.23 23 THR A O 4
ATOM 5914 N N . ILE A 1 24 ? 1.598 13.674 -10.069 1.00 31.43 24 ILE A N 4
ATOM 5915 C CA . ILE A 1 24 ? 0.322 14.185 -10.586 1.00 1.11 24 ILE A CA 4
ATOM 5916 C C . ILE A 1 24 ? -0.045 13.499 -11.912 1.00 73.34 24 ILE A C 4
ATOM 5917 O O . ILE A 1 24 ? 0.818 13.281 -12.767 1.00 45.32 24 ILE A O 4
ATOM 5933 N N . GLU A 1 25 ? -1.321 13.166 -12.084 1.00 32.44 25 GLU A N 4
ATOM 5934 C CA . GLU A 1 25 ? -1.783 12.515 -13.314 1.00 21.35 25 GLU A CA 4
ATOM 5935 C C . GLU A 1 25 ? -2.892 13.338 -13.990 1.00 43.12 25 GLU A C 4
ATOM 5936 O O . GLU A 1 25 ? -4.005 13.448 -13.473 1.00 12.42 25 GLU A O 4
ATOM 5948 N N . LYS A 1 26 ? -2.575 13.928 -15.144 1.00 32.02 26 LYS A N 4
ATOM 5949 C CA . LYS A 1 26 ? -3.524 14.786 -15.862 1.00 72.12 26 LYS A CA 4
ATOM 5950 C C . LYS A 1 26 ? -4.471 13.947 -16.739 1.00 73.35 26 LYS A C 4
ATOM 5951 O O . LYS A 1 26 ? -4.084 13.447 -17.798 1.00 71.34 26 LYS A O 4
ATOM 5970 N N . VAL A 1 27 ? -5.714 13.798 -16.285 1.00 24.31 27 VAL A N 4
ATOM 5971 C CA . VAL A 1 27 ? -6.727 13.013 -16.998 1.00 43.45 27 VAL A CA 4
ATOM 5972 C C . VAL A 1 27 ? -7.845 13.920 -17.544 1.00 21.22 27 VAL A C 4
ATOM 5973 O O . VAL A 1 27 ? -8.397 14.742 -16.814 1.00 42.23 27 VAL A O 4
ATOM 5986 N N . ASP A 1 28 ? -8.149 13.782 -18.838 1.00 20.32 28 ASP A N 4
ATOM 5987 C CA . ASP A 1 28 ? -9.233 14.543 -19.481 1.00 74.43 28 ASP A CA 4
ATOM 5988 C C . ASP A 1 28 ? -9.013 16.062 -19.362 1.00 64.32 28 ASP A C 4
ATOM 5989 O O . ASP A 1 28 ? -9.964 16.846 -19.280 1.00 73.55 28 ASP A O 4
ATOM 5998 N N . GLY A 1 29 ? -7.747 16.463 -19.386 1.00 55.21 29 GLY A N 4
ATOM 5999 C CA . GLY A 1 29 ? -7.385 17.870 -19.254 1.00 63.01 29 GLY A CA 4
ATOM 6000 C C . GLY A 1 29 ? -7.517 18.403 -17.830 1.00 74.11 29 GLY A C 4
ATOM 6001 O O . GLY A 1 29 ? -7.577 19.616 -17.617 1.00 14.42 29 GLY A O 4
ATOM 6005 N N . ARG A 1 30 ? -7.580 17.498 -16.856 1.00 33.11 30 ARG A N 4
ATOM 6006 C CA . ARG A 1 30 ? -7.574 17.870 -15.438 1.00 10.21 30 ARG A CA 4
ATOM 6007 C C . ARG A 1 30 ? -6.440 17.158 -14.695 1.00 74.33 30 ARG A C 4
ATOM 6008 O O . ARG A 1 30 ? -6.376 15.927 -14.682 1.00 61.41 30 ARG A O 4
ATOM 6029 N N . ASN A 1 31 ? -5.542 17.922 -14.084 1.00 63.14 31 ASN A N 4
ATOM 6030 C CA . ASN A 1 31 ? -4.465 17.334 -13.290 1.00 63.11 31 ASN A CA 4
ATOM 6031 C C . ASN A 1 31 ? -4.990 16.808 -11.941 1.00 2.11 31 ASN A C 4
ATOM 6032 O O . ASN A 1 31 ? -5.197 17.565 -10.989 1.00 12.12 31 ASN A O 4
ATOM 6043 N N . LEU A 1 32 ? -5.205 15.496 -11.874 1.00 24.14 32 LEU A N 4
ATOM 6044 C CA . LEU A 1 32 ? -5.731 14.848 -10.669 1.00 4.01 32 LEU A CA 4
ATOM 6045 C C . LEU A 1 32 ? -4.592 14.343 -9.778 1.00 13.03 32 LEU A C 4
ATOM 6046 O O . LEU A 1 32 ? -3.610 13.772 -10.266 1.00 61.13 32 LEU A O 4
ATOM 6062 N N . ARG A 1 33 ? -4.711 14.554 -8.470 1.00 3.31 33 ARG A N 4
ATOM 6063 C CA . ARG A 1 33 ? -3.661 14.141 -7.542 1.00 25.41 33 ARG A CA 4
ATOM 6064 C C . ARG A 1 33 ? -3.953 12.758 -6.942 1.00 22.43 33 ARG A C 4
ATOM 6065 O O . ARG A 1 33 ? -4.776 12.617 -6.038 1.00 10.43 33 ARG A O 4
ATOM 6086 N N . ASN A 1 34 ? -3.276 11.745 -7.473 1.00 55.15 34 ASN A N 4
ATOM 6087 C CA . ASN A 1 34 ? -3.303 10.392 -6.912 1.00 33.24 34 ASN A CA 4
ATOM 6088 C C . ASN A 1 34 ? -1.886 9.803 -6.871 1.00 5.52 34 ASN A C 4
ATOM 6089 O O . ASN A 1 34 ? -1.113 9.958 -7.817 1.00 22.51 34 ASN A O 4
ATOM 6100 N N . TYR A 1 35 ? -1.545 9.127 -5.783 1.00 73.45 35 TYR A N 4
ATOM 6101 C CA . TYR A 1 35 ? -0.163 8.691 -5.552 1.00 32.14 35 TYR A CA 4
ATOM 6102 C C . TYR A 1 35 ? 0.007 7.180 -5.771 1.00 42.51 35 TYR A C 4
ATOM 6103 O O . TYR A 1 35 ? -0.697 6.367 -5.171 1.00 73.34 35 TYR A O 4
ATOM 6121 N N . THR A 1 36 ? 0.950 6.814 -6.640 1.00 70.24 36 THR A N 4
ATOM 6122 C CA . THR A 1 36 ? 1.219 5.406 -6.964 1.00 40.22 36 THR A CA 4
ATOM 6123 C C . THR A 1 36 ? 2.530 4.931 -6.325 1.00 12.31 36 THR A C 4
ATOM 6124 O O . THR A 1 36 ? 3.620 5.340 -6.743 1.00 51.34 36 THR A O 4
ATOM 6135 N N . LEU A 1 37 ? 2.426 4.063 -5.320 1.00 12.13 37 LEU A N 4
ATOM 6136 C CA . LEU A 1 37 ? 3.601 3.579 -4.577 1.00 13.55 37 LEU A CA 4
ATOM 6137 C C . LEU A 1 37 ? 3.600 2.041 -4.442 1.00 10.23 37 LEU A C 4
ATOM 6138 O O . LEU A 1 37 ? 2.544 1.402 -4.489 1.00 60.21 37 LEU A O 4
ATOM 6154 N N . PRO A 1 38 ? 4.792 1.424 -4.288 1.00 32.45 38 PRO A N 4
ATOM 6155 C CA . PRO A 1 38 ? 4.911 -0.031 -4.079 1.00 71.14 38 PRO A CA 4
ATOM 6156 C C . PRO A 1 38 ? 4.392 -0.484 -2.701 1.00 64.51 38 PRO A C 4
ATOM 6157 O O . PRO A 1 38 ? 4.747 0.088 -1.667 1.00 63.32 38 PRO A O 4
ATOM 6168 N N . ALA A 1 39 ? 3.557 -1.518 -2.698 1.00 32.32 39 ALA A N 4
ATOM 6169 C CA . ALA A 1 39 ? 3.007 -2.076 -1.462 1.00 61.33 39 ALA A CA 4
ATOM 6170 C C . ALA A 1 39 ? 3.257 -3.588 -1.380 1.00 21.10 39 ALA A C 4
ATOM 6171 O O . ALA A 1 39 ? 3.212 -4.289 -2.391 1.00 21.23 39 ALA A O 4
ATOM 6178 N N . TYR A 1 40 ? 3.520 -4.082 -0.177 1.00 3.32 40 TYR A N 4
ATOM 6179 C CA . TYR A 1 40 ? 3.790 -5.507 0.038 1.00 13.11 40 TYR A CA 4
ATOM 6180 C C . TYR A 1 40 ? 2.594 -6.209 0.700 1.00 44.24 40 TYR A C 4
ATOM 6181 O O . TYR A 1 40 ? 2.055 -5.735 1.698 1.00 51.14 40 TYR A O 4
ATOM 6199 N N . ASP A 1 41 ? 2.185 -7.334 0.123 1.00 2.14 41 ASP A N 4
ATOM 6200 C CA . ASP A 1 41 ? 1.106 -8.166 0.676 1.00 43.23 41 ASP A CA 4
ATOM 6201 C C . ASP A 1 41 ? 1.473 -8.728 2.066 1.00 52.33 41 ASP A C 4
ATOM 6202 O O . ASP A 1 41 ? 2.614 -8.619 2.508 1.00 5.23 41 ASP A O 4
ATOM 6211 N N . GLU A 1 42 ? 0.493 -9.324 2.744 1.00 0.25 42 GLU A N 4
ATOM 6212 C CA . GLU A 1 42 ? 0.701 -9.968 4.052 1.00 53.40 42 GLU A CA 4
ATOM 6213 C C . GLU A 1 42 ? 1.904 -10.941 4.013 1.00 35.21 42 GLU A C 4
ATOM 6214 O O . GLU A 1 42 ? 2.674 -11.038 4.971 1.00 33.14 42 GLU A O 4
ATOM 6226 N N . ASP A 1 43 ? 2.068 -11.641 2.886 1.00 72.04 43 ASP A N 4
ATOM 6227 C CA . ASP A 1 43 ? 3.178 -12.594 2.703 1.00 62.50 43 ASP A CA 4
ATOM 6228 C C . ASP A 1 43 ? 4.439 -11.908 2.125 1.00 75.25 43 ASP A C 4
ATOM 6229 O O . ASP A 1 43 ? 5.457 -12.558 1.863 1.00 60.40 43 ASP A O 4
ATOM 6238 N N . GLY A 1 44 ? 4.375 -10.590 1.950 1.00 41.34 44 GLY A N 4
ATOM 6239 C CA . GLY A 1 44 ? 5.521 -9.825 1.460 1.00 74.52 44 GLY A CA 4
ATOM 6240 C C . GLY A 1 44 ? 5.606 -9.738 -0.064 1.00 4.43 44 GLY A C 4
ATOM 6241 O O . GLY A 1 44 ? 6.688 -9.550 -0.619 1.00 33.34 44 GLY A O 4
ATOM 6245 N N . VAL A 1 45 ? 4.469 -9.866 -0.743 1.00 74.42 45 VAL A N 4
ATOM 6246 C CA . VAL A 1 45 ? 4.428 -9.794 -2.212 1.00 4.11 45 VAL A CA 4
ATOM 6247 C C . VAL A 1 45 ? 4.432 -8.333 -2.700 1.00 51.32 45 VAL A C 4
ATOM 6248 O O . VAL A 1 45 ? 3.528 -7.561 -2.381 1.00 45.13 45 VAL A O 4
ATOM 6261 N N . LYS A 1 46 ? 5.450 -7.963 -3.483 1.00 43.24 46 LYS A N 4
ATOM 6262 C CA . LYS A 1 46 ? 5.610 -6.582 -3.961 1.00 11.10 46 LYS A CA 4
ATOM 6263 C C . LYS A 1 46 ? 4.730 -6.277 -5.187 1.00 43.44 46 LYS A C 4
ATOM 6264 O O . LYS A 1 46 ? 4.953 -6.804 -6.281 1.00 42.53 46 LYS A O 4
ATOM 6283 N N . LYS A 1 47 ? 3.734 -5.415 -4.989 1.00 24.50 47 LYS A N 4
ATOM 6284 C CA . LYS A 1 47 ? 2.864 -4.940 -6.076 1.00 11.02 47 LYS A CA 4
ATOM 6285 C C . LYS A 1 47 ? 2.875 -3.403 -6.142 1.00 53.34 47 LYS A C 4
ATOM 6286 O O . LYS A 1 47 ? 3.379 -2.741 -5.233 1.00 13.53 47 LYS A O 4
ATOM 6305 N N . GLN A 1 48 ? 2.319 -2.833 -7.208 1.00 21.44 48 GLN A N 4
ATOM 6306 C CA . GLN A 1 48 ? 2.260 -1.372 -7.352 1.00 12.42 48 GLN A CA 4
ATOM 6307 C C . GLN A 1 48 ? 0.815 -0.860 -7.212 1.00 3.15 48 GLN A C 4
ATOM 6308 O O . GLN A 1 48 ? -0.011 -1.034 -8.110 1.00 24.23 48 GLN A O 4
ATOM 6322 N N . ILE A 1 49 ? 0.518 -0.220 -6.081 1.00 24.31 49 ILE A N 4
ATOM 6323 C CA . ILE A 1 49 ? -0.847 0.238 -5.787 1.00 3.43 49 ILE A CA 4
ATOM 6324 C C . ILE A 1 49 ? -0.969 1.769 -5.863 1.00 52.44 49 ILE A C 4
ATOM 6325 O O . ILE A 1 49 ? -0.094 2.505 -5.405 1.00 63.44 49 ILE A O 4
ATOM 6341 N N . THR A 1 50 ? -2.072 2.234 -6.445 1.00 73.12 50 THR A N 4
ATOM 6342 C CA . THR A 1 50 ? -2.347 3.670 -6.573 1.00 33.13 50 THR A CA 4
ATOM 6343 C C . THR A 1 50 ? -3.462 4.098 -5.613 1.00 33.15 50 THR A C 4
ATOM 6344 O O . THR A 1 50 ? -4.604 3.656 -5.741 1.00 42.41 50 THR A O 4
ATOM 6355 N N . PHE A 1 51 ? -3.134 4.957 -4.652 1.00 41.45 51 PHE A N 4
ATOM 6356 C CA . PHE A 1 51 ? -4.122 5.442 -3.685 1.00 11.02 51 PHE A CA 4
ATOM 6357 C C . PHE A 1 51 ? -4.424 6.933 -3.898 1.00 71.34 51 PHE A C 4
ATOM 6358 O O . PHE A 1 51 ? -3.607 7.678 -4.442 1.00 71.25 51 PHE A O 4
ATOM 6375 N N . ARG A 1 52 ? -5.608 7.360 -3.473 1.00 71.15 52 ARG A N 4
ATOM 6376 C CA . ARG A 1 52 ? -6.037 8.749 -3.652 1.00 31.30 52 ARG A CA 4
ATOM 6377 C C . ARG A 1 52 ? -5.635 9.622 -2.449 1.00 63.32 52 ARG A C 4
ATOM 6378 O O . ARG A 1 52 ? -4.598 10.284 -2.473 1.00 1.41 52 ARG A O 4
ATOM 6399 N N . SER A 1 53 ? -6.452 9.596 -1.392 1.00 73.44 53 SER A N 4
ATOM 6400 C CA . SER A 1 53 ? -6.195 10.385 -0.175 1.00 12.52 53 SER A CA 4
ATOM 6401 C C . SER A 1 53 ? -7.309 10.176 0.864 1.00 14.31 53 SER A C 4
ATOM 6402 O O . SER A 1 53 ? -8.259 9.422 0.632 1.00 61.24 53 SER A O 4
ATOM 6410 N N . THR A 1 54 ? -7.187 10.847 2.006 1.00 42.51 54 THR A N 4
ATOM 6411 C CA . THR A 1 54 ? -8.170 10.736 3.088 1.00 43.30 54 THR A CA 4
ATOM 6412 C C . THR A 1 54 ? -9.326 11.737 2.920 1.00 62.11 54 THR A C 4
ATOM 6413 O O . THR A 1 54 ? -9.161 12.938 3.136 1.00 41.32 54 THR A O 4
ATOM 6424 N N . LYS A 1 55 ? -10.499 11.235 2.518 1.00 75.31 55 LYS A N 4
ATOM 6425 C CA . LYS A 1 55 ? -11.690 12.085 2.325 1.00 2.42 55 LYS A CA 4
ATOM 6426 C C . LYS A 1 55 ? -12.614 12.096 3.559 1.00 42.50 55 LYS A C 4
ATOM 6427 O O . LYS A 1 55 ? -13.386 13.034 3.751 1.00 45.12 55 LYS A O 4
ATOM 6446 N N . LYS A 1 56 ? -12.538 11.063 4.394 1.00 21.14 56 LYS A N 4
ATOM 6447 C CA . LYS A 1 56 ? -13.449 10.930 5.544 1.00 30.32 56 LYS A CA 4
ATOM 6448 C C . LYS A 1 56 ? -12.843 11.557 6.809 1.00 74.43 56 LYS A C 4
ATOM 6449 O O . LYS A 1 56 ? -13.529 11.754 7.817 1.00 60.44 56 LYS A O 4
ATOM 6468 N N . GLU A 1 57 ? -11.552 11.856 6.749 1.00 14.53 57 GLU A N 4
ATOM 6469 C CA . GLU A 1 57 ? -10.809 12.366 7.901 1.00 1.35 57 GLU A CA 4
ATOM 6470 C C . GLU A 1 57 ? -9.843 13.494 7.502 1.00 3.04 57 GLU A C 4
ATOM 6471 O O . GLU A 1 57 ? -9.931 14.043 6.400 1.00 12.35 57 GLU A O 4
ATOM 6483 N N . ASN A 1 58 ? -8.941 13.856 8.415 1.00 35.20 58 ASN A N 4
ATOM 6484 C CA . ASN A 1 58 ? -7.954 14.914 8.163 1.00 50.22 58 ASN A CA 4
ATOM 6485 C C . ASN A 1 58 ? -7.103 14.628 6.911 1.00 74.21 58 ASN A C 4
ATOM 6486 O O . ASN A 1 58 ? -6.376 13.635 6.854 1.00 51.02 58 ASN A O 4
ATOM 6497 N N . ASP A 1 59 ? -7.206 15.500 5.907 1.00 0.32 59 ASP A N 4
ATOM 6498 C CA . ASP A 1 59 ? -6.368 15.399 4.709 1.00 41.34 59 ASP A CA 4
ATOM 6499 C C . ASP A 1 59 ? -4.937 15.880 5.012 1.00 55.55 59 ASP A C 4
ATOM 6500 O O . ASP A 1 59 ? -4.676 16.412 6.096 1.00 22.12 59 ASP A O 4
ATOM 6509 N N . HIS A 1 60 ? -4.018 15.710 4.054 1.00 1.14 60 HIS A N 4
ATOM 6510 C CA . HIS A 1 60 ? -2.584 15.967 4.290 1.00 74.14 60 HIS A CA 4
ATOM 6511 C C . HIS A 1 60 ? -2.018 15.020 5.363 1.00 12.22 60 HIS A C 4
ATOM 6512 O O . HIS A 1 60 ? -0.955 15.270 5.932 1.00 54.52 60 HIS A O 4
ATOM 6527 N N . LYS A 1 61 ? -2.733 13.922 5.619 1.00 34.10 61 LYS A N 4
ATOM 6528 C CA . LYS A 1 61 ? -2.318 12.935 6.625 1.00 34.32 61 LYS A CA 4
ATOM 6529 C C . LYS A 1 61 ? -1.061 12.166 6.186 1.00 3.31 61 LYS A C 4
ATOM 6530 O O . LYS A 1 61 ? -0.345 11.614 7.018 1.00 43.43 61 LYS A O 4
ATOM 6549 N N . LEU A 1 62 ? -0.804 12.140 4.877 1.00 12.22 62 LEU A N 4
ATOM 6550 C CA . LEU A 1 62 ? 0.345 11.412 4.323 1.00 10.11 62 LEU A CA 4
ATOM 6551 C C . LEU A 1 62 ? 1.674 11.912 4.912 1.00 61.42 62 LEU A C 4
ATOM 6552 O O . LEU A 1 62 ? 2.238 12.912 4.463 1.00 14.43 62 LEU A O 4
ATOM 6568 N N . ASN A 1 63 ? 2.150 11.210 5.933 1.00 43.13 63 ASN A N 4
ATOM 6569 C CA . ASN A 1 63 ? 3.389 11.569 6.619 1.00 12.10 63 ASN A CA 4
ATOM 6570 C C . ASN A 1 63 ? 4.609 10.930 5.922 1.00 63.33 63 ASN A C 4
ATOM 6571 O O . ASN A 1 63 ? 4.646 9.721 5.692 1.00 0.22 63 ASN A O 4
ATOM 6582 N N . LYS A 1 64 ? 5.595 11.753 5.577 1.00 23.42 64 LYS A N 4
ATOM 6583 C CA . LYS A 1 64 ? 6.822 11.278 4.923 1.00 73.34 64 LYS A CA 4
ATOM 6584 C C . LYS A 1 64 ? 7.511 10.154 5.722 1.00 40.35 64 LYS A C 4
ATOM 6585 O O . LYS A 1 64 ? 7.714 10.268 6.932 1.00 71.52 64 LYS A O 4
ATOM 6604 N N . TYR A 1 65 ? 7.857 9.066 5.026 1.00 51.10 65 TYR A N 4
ATOM 6605 C CA . TYR A 1 65 ? 8.534 7.907 5.631 1.00 23.31 65 TYR A CA 4
ATOM 6606 C C . TYR A 1 65 ? 7.635 7.159 6.637 1.00 21.23 65 TYR A C 4
ATOM 6607 O O . TYR A 1 65 ? 8.113 6.319 7.401 1.00 31.42 65 TYR A O 4
ATOM 6625 N N . ALA A 1 66 ? 6.337 7.457 6.626 1.00 71.11 66 ALA A N 4
ATOM 6626 C CA . ALA A 1 66 ? 5.369 6.730 7.454 1.00 74.12 66 ALA A CA 4
ATOM 6627 C C . ALA A 1 66 ? 4.877 5.471 6.735 1.00 41.50 66 ALA A C 4
ATOM 6628 O O . ALA A 1 66 ? 4.812 5.432 5.504 1.00 54.22 66 ALA A O 4
ATOM 6635 N N . PHE A 1 67 ? 4.535 4.445 7.501 1.00 64.12 67 PHE A N 4
ATOM 6636 C CA . PHE A 1 67 ? 4.043 3.190 6.932 1.00 72.15 67 PHE A CA 4
ATOM 6637 C C . PHE A 1 67 ? 2.510 3.145 6.952 1.00 21.21 67 PHE A C 4
ATOM 6638 O O . PHE A 1 67 ? 1.871 3.829 7.747 1.00 21.01 67 PHE A O 4
ATOM 6655 N N . LEU A 1 68 ? 1.927 2.337 6.074 1.00 50.20 68 LEU A N 4
ATOM 6656 C CA . LEU A 1 68 ? 0.467 2.241 5.944 1.00 23.33 68 LEU A CA 4
ATOM 6657 C C . LEU A 1 68 ? 0.004 0.778 5.860 1.00 35.25 68 LEU A C 4
ATOM 6658 O O . LEU A 1 68 ? 0.694 -0.074 5.295 1.00 54.32 68 LEU A O 4
ATOM 6674 N N . ARG A 1 69 ? -1.179 0.504 6.404 1.00 62.30 69 ARG A N 4
ATOM 6675 C CA . ARG A 1 69 ? -1.801 -0.815 6.290 1.00 54.14 69 ARG A CA 4
ATOM 6676 C C . ARG A 1 69 ? -3.070 -0.709 5.431 1.00 4.11 69 ARG A C 4
ATOM 6677 O O . ARG A 1 69 ? -4.035 -0.039 5.805 1.00 14.24 69 ARG A O 4
ATOM 6698 N N . LEU A 1 70 ? -3.052 -1.378 4.282 1.00 21.15 70 LEU A N 4
ATOM 6699 C CA . LEU A 1 70 ? -4.097 -1.235 3.261 1.00 50.41 70 LEU A CA 4
ATOM 6700 C C . LEU A 1 70 ? -5.166 -2.329 3.385 1.00 40.20 70 LEU A C 4
ATOM 6701 O O . LEU A 1 70 ? -4.850 -3.519 3.473 1.00 72.14 70 LEU A O 4
ATOM 6717 N N . TYR A 1 71 ? -6.432 -1.912 3.366 1.00 12.20 71 TYR A N 4
ATOM 6718 C CA . TYR A 1 71 ? -7.568 -2.820 3.564 1.00 34.31 71 TYR A CA 4
ATOM 6719 C C . TYR A 1 71 ? -8.417 -2.972 2.291 1.00 54.12 71 TYR A C 4
ATOM 6720 O O . TYR A 1 71 ? -8.908 -1.987 1.733 1.00 41.11 71 TYR A O 4
ATOM 6738 N N . VAL A 1 72 ? -8.591 -4.213 1.844 1.00 40.24 72 VAL A N 4
ATOM 6739 C CA . VAL A 1 72 ? -9.498 -4.521 0.731 1.00 41.21 72 VAL A CA 4
ATOM 6740 C C . VAL A 1 72 ? -10.668 -5.396 1.218 1.00 63.04 72 VAL A C 4
ATOM 6741 O O . VAL A 1 72 ? -10.477 -6.318 2.016 1.00 24.12 72 VAL A O 4
ATOM 6754 N N . ASP A 1 73 ? -11.880 -5.093 0.753 1.00 65.53 73 ASP A N 4
ATOM 6755 C CA . ASP A 1 73 ? -13.080 -5.816 1.189 1.00 3.13 73 ASP A CA 4
ATOM 6756 C C . ASP A 1 73 ? -14.104 -5.954 0.046 1.00 65.23 73 ASP A C 4
ATOM 6757 O O . ASP A 1 73 ? -14.154 -5.120 -0.862 1.00 4.31 73 ASP A O 4
ATOM 6766 N N . GLN A 1 74 ? -14.917 -7.011 0.096 1.00 54.23 74 GLN A N 4
ATOM 6767 C CA . GLN A 1 74 ? -15.932 -7.266 -0.937 1.00 73.50 74 GLN A CA 4
ATOM 6768 C C . GLN A 1 74 ? -17.336 -6.863 -0.457 1.00 55.53 74 GLN A C 4
ATOM 6769 O O . GLN A 1 74 ? -17.731 -7.147 0.677 1.00 24.12 74 GLN A O 4
ATOM 6783 N N . ASP A 1 75 ? -18.085 -6.191 -1.326 1.00 50.43 75 ASP A N 4
ATOM 6784 C CA . ASP A 1 75 ? -19.433 -5.718 -0.994 1.00 73.11 75 ASP A CA 4
ATOM 6785 C C . ASP A 1 75 ? -20.485 -6.815 -1.230 1.00 52.12 75 ASP A C 4
ATOM 6786 O O . ASP A 1 75 ? -21.501 -6.886 -0.536 1.00 3.03 75 ASP A O 4
ATOM 6795 N N . ASP A 1 76 ? -20.227 -7.667 -2.218 1.00 13.04 76 ASP A N 4
ATOM 6796 C CA . ASP A 1 76 ? -21.119 -8.781 -2.555 1.00 12.30 76 ASP A CA 4
ATOM 6797 C C . ASP A 1 76 ? -20.348 -10.114 -2.611 1.00 75.44 76 ASP A C 4
ATOM 6798 O O . ASP A 1 76 ? -19.196 -10.194 -2.181 1.00 51.35 76 ASP A O 4
ATOM 6807 N N . ASN A 1 77 ? -20.993 -11.165 -3.117 1.00 41.34 77 ASN A N 4
ATOM 6808 C CA . ASN A 1 77 ? -20.398 -12.509 -3.122 1.00 72.42 77 ASN A CA 4
ATOM 6809 C C . ASN A 1 77 ? -19.441 -12.722 -4.310 1.00 70.35 77 ASN A C 4
ATOM 6810 O O . ASN A 1 77 ? -19.848 -12.698 -5.472 1.00 44.33 77 ASN A O 4
ATOM 6821 N N . SER A 1 78 ? -18.162 -12.936 -4.006 1.00 53.41 78 SER A N 4
ATOM 6822 C CA . SER A 1 78 ? -17.141 -13.173 -5.040 1.00 64.03 78 SER A CA 4
ATOM 6823 C C . SER A 1 78 ? -16.830 -14.668 -5.204 1.00 30.43 78 SER A C 4
ATOM 6824 O O . SER A 1 78 ? -16.956 -15.450 -4.262 1.00 41.30 78 SER A O 4
ATOM 6832 N N . LYS A 1 79 ? -16.419 -15.051 -6.412 1.00 64.52 79 LYS A N 4
ATOM 6833 C CA . LYS A 1 79 ? -16.067 -16.444 -6.727 1.00 43.53 79 LYS A CA 4
ATOM 6834 C C . LYS A 1 79 ? -15.033 -16.511 -7.866 1.00 32.22 79 LYS A C 4
ATOM 6835 O O . LYS A 1 79 ? -14.063 -17.270 -7.800 1.00 4.12 79 LYS A O 4
ATOM 6854 N N . ASN A 1 80 ? -15.254 -15.719 -8.912 1.00 34.40 80 ASN A N 4
ATOM 6855 C CA . ASN A 1 80 ? -14.353 -15.675 -10.073 1.00 43.24 80 ASN A CA 4
ATOM 6856 C C . ASN A 1 80 ? -13.592 -14.332 -10.122 1.00 72.44 80 ASN A C 4
ATOM 6857 O O . ASN A 1 80 ? -13.181 -13.865 -11.186 1.00 60.40 80 ASN A O 4
ATOM 6868 N N . GLU A 1 81 ? -13.387 -13.733 -8.950 1.00 61.22 81 GLU A N 4
ATOM 6869 C CA . GLU A 1 81 ? -12.789 -12.394 -8.848 1.00 21.22 81 GLU A CA 4
ATOM 6870 C C . GLU A 1 81 ? -11.256 -12.414 -9.006 1.00 53.45 81 GLU A C 4
ATOM 6871 O O . GLU A 1 81 ? -10.639 -13.460 -9.211 1.00 13.11 81 GLU A O 4
ATOM 6883 N N . ILE A 1 82 ? -10.662 -11.230 -8.918 1.00 5.23 82 ILE A N 4
ATOM 6884 C CA . ILE A 1 82 ? -9.210 -11.055 -8.967 1.00 33.03 82 ILE A CA 4
ATOM 6885 C C . ILE A 1 82 ? -8.767 -10.064 -7.876 1.00 13.13 82 ILE A C 4
ATOM 6886 O O . ILE A 1 82 ? -9.518 -9.152 -7.531 1.00 1.24 82 ILE A O 4
ATOM 6902 N N . SER A 1 83 ? -7.577 -10.259 -7.306 1.00 23.02 83 SER A N 4
ATOM 6903 C CA . SER A 1 83 ? -7.059 -9.340 -6.277 1.00 62.52 83 SER A CA 4
ATOM 6904 C C . SER A 1 83 ? -6.938 -7.912 -6.836 1.00 71.53 83 SER A C 4
ATOM 6905 O O . SER A 1 83 ? -5.912 -7.539 -7.414 1.00 34.24 83 SER A O 4
ATOM 6913 N N . SER A 1 84 ? -8.013 -7.136 -6.684 1.00 44.22 84 SER A N 4
ATOM 6914 C CA . SER A 1 84 ? -8.109 -5.779 -7.251 1.00 12.04 84 SER A CA 4
ATOM 6915 C C . SER A 1 84 ? -7.138 -4.783 -6.594 1.00 53.32 84 SER A C 4
ATOM 6916 O O . SER A 1 84 ? -6.415 -5.113 -5.652 1.00 41.00 84 SER A O 4
ATOM 6924 N N . ILE A 1 85 ? -7.144 -3.550 -7.101 1.00 42.25 85 ILE A N 4
ATOM 6925 C CA . ILE A 1 85 ? -6.255 -2.494 -6.606 1.00 60.40 85 ILE A CA 4
ATOM 6926 C C . ILE A 1 85 ? -7.035 -1.452 -5.773 1.00 63.00 85 ILE A C 4
ATOM 6927 O O . ILE A 1 85 ? -6.447 -0.587 -5.121 1.00 13.35 85 ILE A O 4
ATOM 6943 N N . GLU A 1 86 ? -8.365 -1.551 -5.791 1.00 12.12 86 GLU A N 4
ATOM 6944 C CA . GLU A 1 86 ? -9.228 -0.601 -5.084 1.00 13.10 86 GLU A CA 4
ATOM 6945 C C . GLU A 1 86 ? -9.123 -0.755 -3.558 1.00 21.34 86 GLU A C 4
ATOM 6946 O O . GLU A 1 86 ? -9.911 -1.466 -2.931 1.00 12.22 86 GLU A O 4
ATOM 6958 N N . VAL A 1 87 ? -8.125 -0.105 -2.976 1.00 20.30 87 VAL A N 4
ATOM 6959 C CA . VAL A 1 87 ? -7.970 -0.063 -1.520 1.00 62.12 87 VAL A CA 4
ATOM 6960 C C . VAL A 1 87 ? -8.976 0.920 -0.902 1.00 2.05 87 VAL A C 4
ATOM 6961 O O . VAL A 1 87 ? -8.821 2.137 -1.010 1.00 34.43 87 VAL A O 4
ATOM 6974 N N . LYS A 1 88 ? -10.011 0.379 -0.266 1.00 21.33 88 LYS A N 4
ATOM 6975 C CA . LYS A 1 88 ? -11.096 1.199 0.286 1.00 63.20 88 LYS A CA 4
ATOM 6976 C C . LYS A 1 88 ? -10.635 2.045 1.484 1.00 4.44 88 LYS A C 4
ATOM 6977 O O . LYS A 1 88 ? -11.087 3.179 1.662 1.00 55.21 88 LYS A O 4
ATOM 6996 N N . SER A 1 89 ? -9.731 1.497 2.291 1.00 52.22 89 SER A N 4
ATOM 6997 C CA . SER A 1 89 ? -9.252 2.179 3.505 1.00 73.12 89 SER A CA 4
ATOM 6998 C C . SER A 1 89 ? -7.800 1.807 3.820 1.00 61.41 89 SER A C 4
ATOM 6999 O O . SER A 1 89 ? -7.317 0.747 3.422 1.00 60.43 89 SER A O 4
ATOM 7007 N N . TYR A 1 90 ? -7.108 2.684 4.542 1.00 2.32 90 TYR A N 4
ATOM 7008 C CA . TYR A 1 90 ? -5.739 2.414 4.991 1.00 12.40 90 TYR A CA 4
ATOM 7009 C C . TYR A 1 90 ? -5.446 3.106 6.334 1.00 20.42 90 TYR A C 4
ATOM 7010 O O . TYR A 1 90 ? -6.015 4.156 6.640 1.00 63.44 90 TYR A O 4
ATOM 7028 N N . GLU A 1 91 ? -4.562 2.505 7.128 1.00 41.22 91 GLU A N 4
ATOM 7029 C CA . GLU A 1 91 ? -4.211 3.028 8.462 1.00 21.34 91 GLU A CA 4
ATOM 7030 C C . GLU A 1 91 ? -2.725 3.417 8.534 1.00 33.23 91 GLU A C 4
ATOM 7031 O O . GLU A 1 91 ? -1.878 2.761 7.930 1.00 12.02 91 GLU A O 4
ATOM 7043 N N . GLU A 1 92 ? -2.413 4.473 9.289 1.00 43.30 92 GLU A N 4
ATOM 7044 C CA . GLU A 1 92 ? -1.033 4.963 9.405 1.00 73.24 92 GLU A CA 4
ATOM 7045 C C . GLU A 1 92 ? -0.295 4.270 10.565 1.00 52.44 92 GLU A C 4
ATOM 7046 O O . GLU A 1 92 ? -0.658 4.424 11.733 1.00 75.53 92 GLU A O 4
ATOM 7058 N N . ILE A 1 93 ? 0.737 3.502 10.227 1.00 34.21 93 ILE A N 4
ATOM 7059 C CA . ILE A 1 93 ? 1.482 2.696 11.203 1.00 25.00 93 ILE A CA 4
ATOM 7060 C C . ILE A 1 93 ? 3.001 2.936 11.104 1.00 54.01 93 ILE A C 4
ATOM 7061 O O . ILE A 1 93 ? 3.473 3.728 10.283 1.00 32.42 93 ILE A O 4
ATOM 7077 N N . GLN A 1 94 ? 3.759 2.263 11.967 1.00 24.50 94 GLN A N 4
ATOM 7078 C CA . GLN A 1 94 ? 5.226 2.287 11.898 1.00 12.01 94 GLN A CA 4
ATOM 7079 C C . GLN A 1 94 ? 5.778 0.893 11.545 1.00 23.41 94 GLN A C 4
ATOM 7080 O O . GLN A 1 94 ? 5.027 -0.078 11.462 1.00 4.21 94 GLN A O 4
ATOM 7094 N N . LYS A 1 95 ? 7.091 0.800 11.329 1.00 31.40 95 LYS A N 4
ATOM 7095 C CA . LYS A 1 95 ? 7.731 -0.463 10.919 1.00 35.45 95 LYS A CA 4
ATOM 7096 C C . LYS A 1 95 ? 7.462 -1.610 11.917 1.00 44.34 95 LYS A C 4
ATOM 7097 O O . LYS A 1 95 ? 7.478 -2.784 11.547 1.00 52.30 95 LYS A O 4
ATOM 7116 N N . ALA A 1 96 ? 7.209 -1.266 13.179 1.00 64.12 96 ALA A N 4
ATOM 7117 C CA . ALA A 1 96 ? 6.925 -2.268 14.217 1.00 22.14 96 ALA A CA 4
ATOM 7118 C C . ALA A 1 96 ? 5.532 -2.919 14.055 1.00 75.51 96 ALA A C 4
ATOM 7119 O O . ALA A 1 96 ? 5.186 -3.855 14.778 1.00 60.31 96 ALA A O 4
ATOM 7126 N N . ASP A 1 97 ? 4.731 -2.411 13.121 1.00 2.25 97 ASP A N 4
ATOM 7127 C CA . ASP A 1 97 ? 3.397 -2.967 12.849 1.00 33.25 97 ASP A CA 4
ATOM 7128 C C . ASP A 1 97 ? 3.389 -3.825 11.575 1.00 40.24 97 ASP A C 4
ATOM 7129 O O . ASP A 1 97 ? 2.357 -4.390 11.199 1.00 22.51 97 ASP A O 4
ATOM 7138 N N . LEU A 1 98 ? 4.538 -3.910 10.914 1.00 3.25 98 LEU A N 4
ATOM 7139 C CA . LEU A 1 98 ? 4.670 -4.697 9.687 1.00 2.14 98 LEU A CA 4
ATOM 7140 C C . LEU A 1 98 ? 4.934 -6.176 10.003 1.00 55.32 98 LEU A C 4
ATOM 7141 O O . LEU A 1 98 ? 5.805 -6.498 10.819 1.00 61.42 98 LEU A O 4
ATOM 7157 N N . PRO A 1 99 ? 4.188 -7.101 9.365 1.00 32.43 99 PRO A N 4
ATOM 7158 C CA . PRO A 1 99 ? 4.389 -8.545 9.560 1.00 55.33 99 PRO A CA 4
ATOM 7159 C C . PRO A 1 99 ? 5.795 -9.002 9.134 1.00 4.31 99 PRO A C 4
ATOM 7160 O O . PRO A 1 99 ? 6.498 -8.297 8.399 1.00 13.24 99 PRO A O 4
ATOM 7171 N N . GLU A 1 100 ? 6.192 -10.185 9.590 1.00 70.51 100 GLU A N 4
ATOM 7172 C CA . GLU A 1 100 ? 7.569 -10.665 9.429 1.00 43.43 100 GLU A CA 4
ATOM 7173 C C . GLU A 1 100 ? 8.042 -10.652 7.963 1.00 53.33 100 GLU A C 4
ATOM 7174 O O . GLU A 1 100 ? 9.125 -10.161 7.664 1.00 64.51 100 GLU A O 4
ATOM 7186 N N . LYS A 1 101 ? 7.230 -11.170 7.049 1.00 11.44 101 LYS A N 4
ATOM 7187 C CA . LYS A 1 101 ? 7.607 -11.191 5.631 1.00 33.22 101 LYS A CA 4
ATOM 7188 C C . LYS A 1 101 ? 7.802 -9.761 5.087 1.00 21.43 101 LYS A C 4
ATOM 7189 O O . LYS A 1 101 ? 8.743 -9.482 4.341 1.00 43.21 101 LYS A O 4
ATOM 7208 N N . VAL A 1 102 ? 6.917 -8.859 5.494 1.00 42.34 102 VAL A N 4
ATOM 7209 C CA . VAL A 1 102 ? 6.923 -7.476 5.008 1.00 71.03 102 VAL A CA 4
ATOM 7210 C C . VAL A 1 102 ? 8.133 -6.673 5.522 1.00 74.02 102 VAL A C 4
ATOM 7211 O O . VAL A 1 102 ? 8.800 -5.982 4.746 1.00 12.43 102 VAL A O 4
ATOM 7224 N N . LYS A 1 103 ? 8.416 -6.765 6.822 1.00 31.44 103 LYS A N 4
ATOM 7225 C CA . LYS A 1 103 ? 9.519 -6.003 7.428 1.00 55.45 103 LYS A CA 4
ATOM 7226 C C . LYS A 1 103 ? 10.864 -6.275 6.720 1.00 0.40 103 LYS A C 4
ATOM 7227 O O . LYS A 1 103 ? 11.634 -5.346 6.447 1.00 72.13 103 LYS A O 4
ATOM 7246 N N . ASP A 1 104 ? 11.145 -7.545 6.425 1.00 73.13 104 ASP A N 4
ATOM 7247 C CA . ASP A 1 104 ? 12.369 -7.917 5.710 1.00 74.31 104 ASP A CA 4
ATOM 7248 C C . ASP A 1 104 ? 12.329 -7.444 4.246 1.00 61.35 104 ASP A C 4
ATOM 7249 O O . ASP A 1 104 ? 13.341 -6.991 3.701 1.00 13.54 104 ASP A O 4
ATOM 7258 N N . LYS A 1 105 ? 11.156 -7.528 3.615 1.00 63.34 105 LYS A N 4
ATOM 7259 C CA . LYS A 1 105 ? 10.994 -7.043 2.235 1.00 74.42 105 LYS A CA 4
ATOM 7260 C C . LYS A 1 105 ? 11.104 -5.508 2.137 1.00 54.13 105 LYS A C 4
ATOM 7261 O O . LYS A 1 105 ? 11.335 -4.967 1.058 1.00 42.25 105 LYS A O 4
ATOM 7280 N N . PHE A 1 106 ? 10.922 -4.807 3.255 1.00 35.14 106 PHE A N 4
ATOM 7281 C CA . PHE A 1 106 ? 11.126 -3.351 3.287 1.00 45.13 106 PHE A CA 4
ATOM 7282 C C . PHE A 1 106 ? 12.614 -2.996 3.423 1.00 13.24 106 PHE A C 4
ATOM 7283 O O . PHE A 1 106 ? 13.113 -2.115 2.725 1.00 64.23 106 PHE A O 4
ATOM 7300 N N . THR A 1 107 ? 13.326 -3.683 4.316 1.00 51.21 107 THR A N 4
ATOM 7301 C CA . THR A 1 107 ? 14.778 -3.464 4.463 1.00 4.00 107 THR A CA 4
ATOM 7302 C C . THR A 1 107 ? 15.568 -4.154 3.337 1.00 73.02 107 THR A C 4
ATOM 7303 O O . THR A 1 107 ? 16.778 -3.960 3.202 1.00 44.01 107 THR A O 4
ATOM 7314 N N . ILE A 1 108 ? 14.864 -4.961 2.533 1.00 13.43 108 ILE A N 4
ATOM 7315 C CA . ILE A 1 108 ? 15.454 -5.672 1.383 1.00 42.21 108 ILE A CA 4
ATOM 7316 C C . ILE A 1 108 ? 16.520 -6.693 1.842 1.00 13.01 108 ILE A C 4
ATOM 7317 O O . ILE A 1 108 ? 17.405 -7.089 1.083 1.00 15.24 108 ILE A O 4
ATOM 7333 N N . LYS A 1 109 ? 16.399 -7.148 3.086 1.00 55.02 109 LYS A N 4
ATOM 7334 C CA . LYS A 1 109 ? 17.342 -8.114 3.660 1.00 34.22 109 LYS A CA 4
ATOM 7335 C C . LYS A 1 109 ? 16.650 -8.993 4.709 1.00 2.13 109 LYS A C 4
ATOM 7336 O O . LYS A 1 109 ? 16.088 -8.487 5.681 1.00 71.45 109 LYS A O 4
ATOM 7355 N N . LEU A 1 110 ? 16.690 -10.307 4.511 1.00 13.35 110 LEU A N 4
ATOM 7356 C CA . LEU A 1 110 ? 16.083 -11.246 5.457 1.00 10.34 110 LEU A CA 4
ATOM 7357 C C . LEU A 1 110 ? 16.913 -11.348 6.748 1.00 61.53 110 LEU A C 4
ATOM 7358 O O . LEU A 1 110 ? 17.937 -12.034 6.778 1.00 51.02 110 LEU A O 4
ATOM 7374 N N . GLU A 1 111 ? 16.475 -10.647 7.795 1.00 2.15 111 GLU A N 4
ATOM 7375 C CA . GLU A 1 111 ? 17.140 -10.674 9.111 1.00 2.23 111 GLU A CA 4
ATOM 7376 C C . GLU A 1 111 ? 18.593 -10.134 9.032 1.00 73.03 111 GLU A C 4
ATOM 7377 O O . GLU A 1 111 ? 19.552 -10.941 9.039 1.00 38.28 111 GLU A O 4
ATOM 7389 N N . MET A 1 1 ? 18.767 -16.998 -5.009 1.00 31.01 1 MET A N 5
ATOM 7390 C CA . MET A 1 1 ? 17.731 -16.022 -5.449 1.00 55.01 1 MET A CA 5
ATOM 7391 C C . MET A 1 1 ? 16.405 -16.230 -4.696 1.00 23.23 1 MET A C 5
ATOM 7392 O O . MET A 1 1 ? 15.853 -15.297 -4.117 1.00 53.14 1 MET A O 5
ATOM 7408 N N . GLU A 1 2 ? 15.897 -17.457 -4.718 1.00 52.11 2 GLU A N 5
ATOM 7409 C CA . GLU A 1 2 ? 14.624 -17.793 -4.064 1.00 52.33 2 GLU A CA 5
ATOM 7410 C C . GLU A 1 2 ? 14.693 -17.655 -2.528 1.00 44.41 2 GLU A C 5
ATOM 7411 O O . GLU A 1 2 ? 15.666 -18.060 -1.892 1.00 43.30 2 GLU A O 5
ATOM 7423 N N . ARG A 1 3 ? 13.656 -17.066 -1.941 1.00 54.25 3 ARG A N 5
ATOM 7424 C CA . ARG A 1 3 ? 13.529 -16.990 -0.480 1.00 0.04 3 ARG A CA 5
ATOM 7425 C C . ARG A 1 3 ? 12.759 -18.203 0.060 1.00 44.40 3 ARG A C 5
ATOM 7426 O O . ARG A 1 3 ? 11.984 -18.831 -0.666 1.00 73.22 3 ARG A O 5
ATOM 7447 N N . ALA A 1 4 ? 12.943 -18.507 1.345 1.00 74.53 4 ALA A N 5
ATOM 7448 C CA . ALA A 1 4 ? 12.291 -19.666 1.977 1.00 23.03 4 ALA A CA 5
ATOM 7449 C C . ALA A 1 4 ? 10.812 -19.387 2.308 1.00 55.32 4 ALA A C 5
ATOM 7450 O O . ALA A 1 4 ? 10.246 -19.978 3.230 1.00 2.52 4 ALA A O 5
ATOM 7457 N N . SER A 1 5 ? 10.186 -18.506 1.530 1.00 42.43 5 SER A N 5
ATOM 7458 C CA . SER A 1 5 ? 8.774 -18.159 1.712 1.00 41.22 5 SER A CA 5
ATOM 7459 C C . SER A 1 5 ? 7.926 -18.719 0.564 1.00 43.22 5 SER A C 5
ATOM 7460 O O . SER A 1 5 ? 7.929 -18.177 -0.545 1.00 31.50 5 SER A O 5
ATOM 7468 N N . LEU A 1 6 ? 7.234 -19.823 0.824 1.00 11.42 6 LEU A N 5
ATOM 7469 C CA . LEU A 1 6 ? 6.326 -20.430 -0.153 1.00 35.31 6 LEU A CA 5
ATOM 7470 C C . LEU A 1 6 ? 4.924 -20.591 0.451 1.00 12.31 6 LEU A C 5
ATOM 7471 O O . LEU A 1 6 ? 4.706 -21.429 1.328 1.00 1.00 6 LEU A O 5
ATOM 7487 N N . ASN A 1 7 ? 3.980 -19.776 -0.006 1.00 12.55 7 ASN A N 5
ATOM 7488 C CA . ASN A 1 7 ? 2.622 -19.792 0.539 1.00 71.23 7 ASN A CA 5
ATOM 7489 C C . ASN A 1 7 ? 1.590 -19.288 -0.484 1.00 72.34 7 ASN A C 5
ATOM 7490 O O . ASN A 1 7 ? 1.802 -18.276 -1.151 1.00 75.24 7 ASN A O 5
ATOM 7501 N N . ARG A 1 8 ? 0.471 -20.001 -0.595 1.00 34.34 8 ARG A N 5
ATOM 7502 C CA . ARG A 1 8 ? -0.613 -19.626 -1.514 1.00 23.41 8 ARG A CA 5
ATOM 7503 C C . ARG A 1 8 ? -1.704 -18.807 -0.792 1.00 33.44 8 ARG A C 5
ATOM 7504 O O . ARG A 1 8 ? -2.543 -18.164 -1.427 1.00 34.35 8 ARG A O 5
ATOM 7525 N N . ILE A 1 9 ? -1.683 -18.835 0.537 1.00 44.21 9 ILE A N 5
ATOM 7526 C CA . ILE A 1 9 ? -2.673 -18.118 1.345 1.00 50.33 9 ILE A CA 5
ATOM 7527 C C . ILE A 1 9 ? -2.238 -16.669 1.623 1.00 25.44 9 ILE A C 5
ATOM 7528 O O . ILE A 1 9 ? -1.286 -16.429 2.364 1.00 3.01 9 ILE A O 5
ATOM 7544 N N . GLY A 1 10 ? -2.949 -15.707 1.040 1.00 50.21 10 GLY A N 5
ATOM 7545 C CA . GLY A 1 10 ? -2.679 -14.299 1.318 1.00 34.44 10 GLY A CA 5
ATOM 7546 C C . GLY A 1 10 ? -3.858 -13.624 2.004 1.00 44.41 10 GLY A C 5
ATOM 7547 O O . GLY A 1 10 ? -4.830 -14.291 2.367 1.00 53.53 10 GLY A O 5
ATOM 7551 N N . LYS A 1 11 ? -3.796 -12.306 2.180 1.00 74.11 11 LYS A N 5
ATOM 7552 C CA . LYS A 1 11 ? -4.850 -11.579 2.906 1.00 35.41 11 LYS A CA 5
ATOM 7553 C C . LYS A 1 11 ? -5.081 -10.175 2.332 1.00 65.15 11 LYS A C 5
ATOM 7554 O O . LYS A 1 11 ? -4.288 -9.678 1.533 1.00 24.41 11 LYS A O 5
ATOM 7573 N N . ASP A 1 12 ? -6.170 -9.540 2.762 1.00 52.12 12 ASP A N 5
ATOM 7574 C CA . ASP A 1 12 ? -6.574 -8.224 2.251 1.00 44.23 12 ASP A CA 5
ATOM 7575 C C . ASP A 1 12 ? -5.930 -7.064 3.038 1.00 65.32 12 ASP A C 5
ATOM 7576 O O . ASP A 1 12 ? -6.256 -5.894 2.822 1.00 22.50 12 ASP A O 5
ATOM 7585 N N . VAL A 1 13 ? -5.027 -7.394 3.959 1.00 40.45 13 VAL A N 5
ATOM 7586 C CA . VAL A 1 13 ? -4.262 -6.378 4.695 1.00 52.35 13 VAL A CA 5
ATOM 7587 C C . VAL A 1 13 ? -2.870 -6.194 4.072 1.00 34.53 13 VAL A C 5
ATOM 7588 O O . VAL A 1 13 ? -2.036 -7.101 4.108 1.00 74.44 13 VAL A O 5
ATOM 7601 N N . TYR A 1 14 ? -2.627 -5.014 3.503 1.00 2.34 14 TYR A N 5
ATOM 7602 C CA . TYR A 1 14 ? -1.353 -4.718 2.830 1.00 32.13 14 TYR A CA 5
ATOM 7603 C C . TYR A 1 14 ? -0.568 -3.615 3.551 1.00 24.30 14 TYR A C 5
ATOM 7604 O O . TYR A 1 14 ? -1.134 -2.796 4.275 1.00 40.53 14 TYR A O 5
ATOM 7622 N N . TYR A 1 15 ? 0.744 -3.603 3.339 1.00 10.52 15 TYR A N 5
ATOM 7623 C CA . TYR A 1 15 ? 1.635 -2.618 3.959 1.00 72.24 15 TYR A CA 5
ATOM 7624 C C . TYR A 1 15 ? 2.474 -1.893 2.896 1.00 43.23 15 TYR A C 5
ATOM 7625 O O . TYR A 1 15 ? 3.174 -2.527 2.105 1.00 51.14 15 TYR A O 5
ATOM 7643 N N . MET A 1 16 ? 2.399 -0.564 2.882 1.00 65.53 16 MET A N 5
ATOM 7644 C CA . MET A 1 16 ? 3.112 0.247 1.887 1.00 33.12 16 MET A CA 5
ATOM 7645 C C . MET A 1 16 ? 3.956 1.341 2.556 1.00 72.43 16 MET A C 5
ATOM 7646 O O . MET A 1 16 ? 3.536 1.953 3.537 1.00 73.11 16 MET A O 5
ATOM 7660 N N . GLN A 1 17 ? 5.150 1.579 2.019 1.00 4.43 17 GLN A N 5
ATOM 7661 C CA . GLN A 1 17 ? 5.992 2.691 2.470 1.00 33.33 17 GLN A CA 5
ATOM 7662 C C . GLN A 1 17 ? 5.944 3.847 1.463 1.00 54.13 17 GLN A C 5
ATOM 7663 O O . GLN A 1 17 ? 6.282 3.675 0.291 1.00 4.33 17 GLN A O 5
ATOM 7677 N N . ILE A 1 18 ? 5.522 5.018 1.922 1.00 45.13 18 ILE A N 5
ATOM 7678 C CA . ILE A 1 18 ? 5.492 6.208 1.070 1.00 61.25 18 ILE A CA 5
ATOM 7679 C C . ILE A 1 18 ? 6.914 6.660 0.710 1.00 12.54 18 ILE A C 5
ATOM 7680 O O . ILE A 1 18 ? 7.771 6.788 1.583 1.00 63.54 18 ILE A O 5
ATOM 7696 N N . LYS A 1 19 ? 7.159 6.880 -0.579 1.00 1.45 19 LYS A N 5
ATOM 7697 C CA . LYS A 1 19 ? 8.447 7.396 -1.044 1.00 71.11 19 LYS A CA 5
ATOM 7698 C C . LYS A 1 19 ? 8.345 7.890 -2.496 1.00 63.41 19 LYS A C 5
ATOM 7699 O O . LYS A 1 19 ? 8.703 7.177 -3.437 1.00 43.23 19 LYS A O 5
ATOM 7718 N N . GLY A 1 20 ? 7.824 9.103 -2.670 1.00 14.52 20 GLY A N 5
ATOM 7719 C CA . GLY A 1 20 ? 7.646 9.668 -4.004 1.00 22.33 20 GLY A CA 5
ATOM 7720 C C . GLY A 1 20 ? 6.985 11.044 -3.987 1.00 33.22 20 GLY A C 5
ATOM 7721 O O . GLY A 1 20 ? 6.303 11.399 -3.029 1.00 53.30 20 GLY A O 5
ATOM 7725 N N . GLU A 1 21 ? 7.195 11.816 -5.052 1.00 32.54 21 GLU A N 5
ATOM 7726 C CA . GLU A 1 21 ? 6.627 13.170 -5.164 1.00 53.33 21 GLU A CA 5
ATOM 7727 C C . GLU A 1 21 ? 5.128 13.144 -5.503 1.00 73.42 21 GLU A C 5
ATOM 7728 O O . GLU A 1 21 ? 4.349 13.959 -5.003 1.00 13.15 21 GLU A O 5
ATOM 7740 N N . GLY A 1 22 ? 4.737 12.208 -6.361 1.00 54.24 22 GLY A N 5
ATOM 7741 C CA . GLY A 1 22 ? 3.385 12.198 -6.907 1.00 45.22 22 GLY A CA 5
ATOM 7742 C C . GLY A 1 22 ? 3.312 12.920 -8.250 1.00 73.54 22 GLY A C 5
ATOM 7743 O O . GLY A 1 22 ? 3.927 13.973 -8.426 1.00 63.41 22 GLY A O 5
ATOM 7747 N N . THR A 1 23 ? 2.563 12.363 -9.199 1.00 55.10 23 THR A N 5
ATOM 7748 C CA . THR A 1 23 ? 2.514 12.920 -10.562 1.00 30.31 23 THR A CA 5
ATOM 7749 C C . THR A 1 23 ? 1.113 13.421 -10.934 1.00 41.12 23 THR A C 5
ATOM 7750 O O . THR A 1 23 ? 0.107 12.971 -10.378 1.00 63.50 23 THR A O 5
ATOM 7761 N N . ILE A 1 24 ? 1.056 14.359 -11.879 1.00 74.30 24 ILE A N 5
ATOM 7762 C CA . ILE A 1 24 ? -0.215 14.909 -12.357 1.00 32.45 24 ILE A CA 5
ATOM 7763 C C . ILE A 1 24 ? -0.777 14.113 -13.543 1.00 35.41 24 ILE A C 5
ATOM 7764 O O . ILE A 1 24 ? -0.182 14.072 -14.621 1.00 41.50 24 ILE A O 5
ATOM 7780 N N . GLU A 1 25 ? -1.924 13.481 -13.332 1.00 0.20 25 GLU A N 5
ATOM 7781 C CA . GLU A 1 25 ? -2.677 12.847 -14.414 1.00 74.33 25 GLU A CA 5
ATOM 7782 C C . GLU A 1 25 ? -3.930 13.680 -14.716 1.00 4.41 25 GLU A C 5
ATOM 7783 O O . GLU A 1 25 ? -4.850 13.758 -13.898 1.00 13.15 25 GLU A O 5
ATOM 7795 N N . LYS A 1 26 ? -3.953 14.329 -15.873 1.00 12.50 26 LYS A N 5
ATOM 7796 C CA . LYS A 1 26 ? -5.048 15.235 -16.212 1.00 61.21 26 LYS A CA 5
ATOM 7797 C C . LYS A 1 26 ? -6.289 14.466 -16.699 1.00 1.15 26 LYS A C 5
ATOM 7798 O O . LYS A 1 26 ? -6.326 13.965 -17.823 1.00 45.04 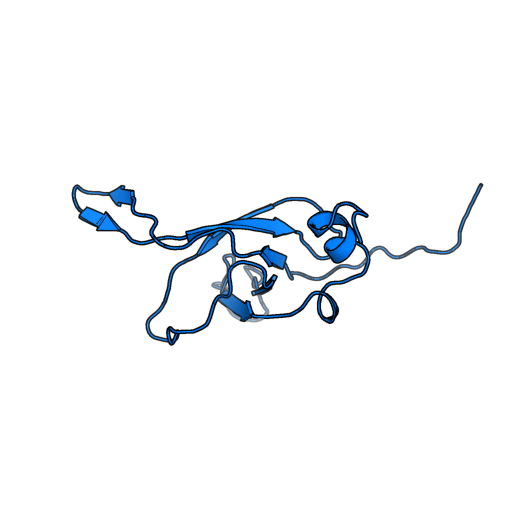26 LYS A O 5
ATOM 7817 N N . VAL A 1 27 ? -7.300 14.382 -15.837 1.00 5.30 27 VAL A N 5
ATOM 7818 C CA . VAL A 1 27 ? -8.558 13.698 -16.157 1.00 73.21 27 VAL A CA 5
ATOM 7819 C C . VAL A 1 27 ? -9.687 14.716 -16.396 1.00 63.03 27 VAL A C 5
ATOM 7820 O O . VAL A 1 27 ? -9.905 15.607 -15.575 1.00 71.35 27 VAL A O 5
ATOM 7833 N N . ASP A 1 28 ? -10.389 14.587 -17.527 1.00 55.35 28 ASP A N 5
ATOM 7834 C CA . ASP A 1 28 ? -11.464 15.526 -17.902 1.00 3.33 28 ASP A CA 5
ATOM 7835 C C . ASP A 1 28 ? -10.977 16.989 -17.921 1.00 34.11 28 ASP A C 5
ATOM 7836 O O . ASP A 1 28 ? -11.726 17.913 -17.596 1.00 44.54 28 ASP A O 5
ATOM 7845 N N . GLY A 1 29 ? -9.727 17.194 -18.328 1.00 12.41 29 GLY A N 5
ATOM 7846 C CA . GLY A 1 29 ? -9.156 18.537 -18.359 1.00 31.14 29 GLY A CA 5
ATOM 7847 C C . GLY A 1 29 ? -8.775 19.070 -16.978 1.00 4.34 29 GLY A C 5
ATOM 7848 O O . GLY A 1 29 ? -8.474 20.257 -16.824 1.00 3.25 29 GLY A O 5
ATOM 7852 N N . ARG A 1 30 ? -8.796 18.199 -15.968 1.00 12.21 30 ARG A N 5
ATOM 7853 C CA . ARG A 1 30 ? -8.434 18.585 -14.600 1.00 34.55 30 ARG A CA 5
ATOM 7854 C C . ARG A 1 30 ? -7.182 17.835 -14.122 1.00 71.24 30 ARG A C 5
ATOM 7855 O O . ARG A 1 30 ? -7.089 16.614 -14.240 1.00 14.52 30 ARG A O 5
ATOM 7876 N N . ASN A 1 31 ? -6.224 18.575 -13.576 1.00 4.00 31 ASN A N 5
ATOM 7877 C CA . ASN A 1 31 ? -4.964 17.992 -13.103 1.00 3.11 31 ASN A CA 5
ATOM 7878 C C . ASN A 1 31 ? -5.145 17.286 -11.744 1.00 24.24 31 ASN A C 5
ATOM 7879 O O . ASN A 1 31 ? -5.413 17.935 -10.731 1.00 41.15 31 ASN A O 5
ATOM 7890 N N . LEU A 1 32 ? -5.003 15.959 -11.728 1.00 12.12 32 LEU A N 5
ATOM 7891 C CA . LEU A 1 32 ? -5.150 15.176 -10.491 1.00 23.24 32 LEU A CA 5
ATOM 7892 C C . LEU A 1 32 ? -3.809 14.565 -10.042 1.00 4.12 32 LEU A C 5
ATOM 7893 O O . LEU A 1 32 ? -2.973 14.199 -10.866 1.00 33.01 32 LEU A O 5
ATOM 7909 N N . ARG A 1 33 ? -3.614 14.457 -8.727 1.00 22.51 33 ARG A N 5
ATOM 7910 C CA . ARG A 1 33 ? -2.377 13.893 -8.163 1.00 21.24 33 ARG A CA 5
ATOM 7911 C C . ARG A 1 33 ? -2.520 12.394 -7.847 1.00 24.42 33 ARG A C 5
ATOM 7912 O O . ARG A 1 33 ? -3.241 12.011 -6.925 1.00 61.31 33 ARG A O 5
ATOM 7933 N N . ASN A 1 34 ? -1.813 11.557 -8.604 1.00 25.52 34 ASN A N 5
ATOM 7934 C CA . ASN A 1 34 ? -1.820 10.104 -8.379 1.00 24.12 34 ASN A CA 5
ATOM 7935 C C . ASN A 1 34 ? -0.457 9.606 -7.873 1.00 24.31 34 ASN A C 5
ATOM 7936 O O . ASN A 1 34 ? 0.591 10.170 -8.202 1.00 43.41 34 ASN A O 5
ATOM 7947 N N . TYR A 1 35 ? -0.485 8.547 -7.063 1.00 11.14 35 TYR A N 5
ATOM 7948 C CA . TYR A 1 35 ? 0.736 7.939 -6.518 1.00 42.32 35 TYR A CA 5
ATOM 7949 C C . TYR A 1 35 ? 0.761 6.429 -6.807 1.00 12.11 35 TYR A C 5
ATOM 7950 O O . TYR A 1 35 ? -0.167 5.707 -6.442 1.00 5.13 35 TYR A O 5
ATOM 7968 N N . THR A 1 36 ? 1.821 5.950 -7.455 1.00 73.33 36 THR A N 5
ATOM 7969 C CA . THR A 1 36 ? 1.964 4.510 -7.734 1.00 70.15 36 THR A CA 5
ATOM 7970 C C . THR A 1 36 ? 3.111 3.908 -6.912 1.00 53.01 36 THR A C 5
ATOM 7971 O O . THR A 1 36 ? 4.284 4.179 -7.177 1.00 65.34 36 THR A O 5
ATOM 7982 N N . LEU A 1 37 ? 2.766 3.085 -5.920 1.00 42.41 37 LEU A N 5
ATOM 7983 C CA . LEU A 1 37 ? 3.761 2.509 -5.000 1.00 32.21 37 LEU A CA 5
ATOM 7984 C C . LEU A 1 37 ? 3.513 1.009 -4.750 1.00 0.44 37 LEU A C 5
ATOM 7985 O O . LEU A 1 37 ? 2.376 0.530 -4.818 1.00 4.34 37 LEU A O 5
ATOM 8001 N N . PRO A 1 38 ? 4.584 0.241 -4.468 1.00 54.20 38 PRO A N 5
ATOM 8002 C CA . PRO A 1 38 ? 4.483 -1.190 -4.150 1.00 33.00 38 PRO A CA 5
ATOM 8003 C C . PRO A 1 38 ? 4.036 -1.455 -2.697 1.00 22.32 38 PRO A C 5
ATOM 8004 O O . PRO A 1 38 ? 4.451 -0.759 -1.766 1.00 2.50 38 PRO A O 5
ATOM 8015 N N . ALA A 1 39 ? 3.198 -2.474 -2.510 1.00 13.41 39 ALA A N 5
ATOM 8016 C CA . ALA A 1 39 ? 2.723 -2.863 -1.178 1.00 30.15 39 ALA A CA 5
ATOM 8017 C C . ALA A 1 39 ? 2.903 -4.369 -0.938 1.00 75.33 39 ALA A C 5
ATOM 8018 O O . ALA A 1 39 ? 2.804 -5.171 -1.867 1.00 74.43 39 ALA A O 5
ATOM 8025 N N . TYR A 1 40 ? 3.176 -4.739 0.311 1.00 74.44 40 TYR A N 5
ATOM 8026 C CA . TYR A 1 40 ? 3.365 -6.145 0.692 1.00 74.23 40 TYR A CA 5
ATOM 8027 C C . TYR A 1 40 ? 2.305 -6.576 1.717 1.00 52.30 40 TYR A C 5
ATOM 8028 O O . TYR A 1 40 ? 2.085 -5.884 2.710 1.00 4.21 40 TYR A O 5
ATOM 8046 N N . ASP A 1 41 ? 1.642 -7.706 1.481 1.00 42.40 41 ASP A N 5
ATOM 8047 C CA . ASP A 1 41 ? 0.672 -8.233 2.452 1.00 54.35 41 ASP A CA 5
ATOM 8048 C C . ASP A 1 41 ? 1.366 -8.999 3.595 1.00 41.41 41 ASP A C 5
ATOM 8049 O O . ASP A 1 41 ? 2.590 -8.969 3.723 1.00 1.54 41 ASP A O 5
ATOM 8058 N N . GLU A 1 42 ? 0.570 -9.678 4.422 1.00 3.55 42 GLU A N 5
ATOM 8059 C CA . GLU A 1 42 ? 1.090 -10.422 5.580 1.00 43.02 42 GLU A CA 5
ATOM 8060 C C . GLU A 1 42 ? 2.206 -11.413 5.195 1.00 64.11 42 GLU A C 5
ATOM 8061 O O . GLU A 1 42 ? 3.133 -11.646 5.971 1.00 21.24 42 GLU A O 5
ATOM 8073 N N . ASP A 1 43 ? 2.118 -11.989 3.996 1.00 32.23 43 ASP A N 5
ATOM 8074 C CA . ASP A 1 43 ? 3.114 -12.965 3.534 1.00 35.24 43 ASP A CA 5
ATOM 8075 C C . ASP A 1 43 ? 4.254 -12.264 2.775 1.00 14.25 43 ASP A C 5
ATOM 8076 O O . ASP A 1 43 ? 5.379 -12.771 2.694 1.00 4.03 43 ASP A O 5
ATOM 8085 N N . GLY A 1 44 ? 3.956 -11.091 2.224 1.00 4.43 44 GLY A N 5
ATOM 8086 C CA . GLY A 1 44 ? 4.965 -10.304 1.528 1.00 43.24 44 GLY A CA 5
ATOM 8087 C C . GLY A 1 44 ? 4.819 -10.331 0.011 1.00 61.45 44 GLY A C 5
ATOM 8088 O O . GLY A 1 44 ? 5.774 -10.031 -0.709 1.00 31.00 44 GLY A O 5
ATOM 8092 N N . VAL A 1 45 ? 3.634 -10.690 -0.486 1.00 5.44 45 VAL A N 5
ATOM 8093 C CA . VAL A 1 45 ? 3.384 -10.691 -1.929 1.00 63.53 45 VAL A CA 5
ATOM 8094 C C . VAL A 1 45 ? 3.400 -9.256 -2.476 1.00 51.32 45 VAL A C 5
ATOM 8095 O O . VAL A 1 45 ? 2.509 -8.453 -2.189 1.00 41.14 45 VAL A O 5
ATOM 8108 N N . LYS A 1 46 ? 4.429 -8.940 -3.254 1.00 24.33 46 LYS A N 5
ATOM 8109 C CA . LYS A 1 46 ? 4.649 -7.577 -3.739 1.00 4.01 46 LYS A CA 5
ATOM 8110 C C . LYS A 1 46 ? 3.674 -7.201 -4.868 1.00 54.04 46 LYS A C 5
ATOM 8111 O O . LYS A 1 46 ? 3.827 -7.633 -6.015 1.00 23.21 46 LYS A O 5
ATOM 8130 N N . LYS A 1 47 ? 2.678 -6.387 -4.530 1.00 61.24 47 LYS A N 5
ATOM 8131 C CA . LYS A 1 47 ? 1.688 -5.908 -5.503 1.00 14.52 47 LYS A CA 5
ATOM 8132 C C . LYS A 1 47 ? 1.860 -4.404 -5.765 1.00 23.41 47 LYS A C 5
ATOM 8133 O O . LYS A 1 47 ? 2.303 -3.658 -4.894 1.00 31.02 47 LYS A O 5
ATOM 8152 N N . GLN A 1 48 ? 1.509 -3.967 -6.970 1.00 15.32 48 GLN A N 5
ATOM 8153 C CA . GLN A 1 48 ? 1.622 -2.553 -7.343 1.00 24.42 48 GLN A CA 5
ATOM 8154 C C . GLN A 1 48 ? 0.264 -1.846 -7.192 1.00 4.42 48 GLN A C 5
ATOM 8155 O O . GLN A 1 48 ? -0.718 -2.214 -7.839 1.00 32.33 48 GLN A O 5
ATOM 8169 N N . ILE A 1 49 ? 0.213 -0.843 -6.317 1.00 22.31 49 ILE A N 5
ATOM 8170 C CA . ILE A 1 49 ? -1.035 -0.127 -6.018 1.00 62.30 49 ILE A CA 5
ATOM 8171 C C . ILE A 1 49 ? -0.934 1.366 -6.377 1.00 62.41 49 ILE A C 5
ATOM 8172 O O . ILE A 1 49 ? 0.059 2.028 -6.066 1.00 23.55 49 ILE A O 5
ATOM 8188 N N . THR A 1 50 ? -1.971 1.890 -7.032 1.00 35.33 50 THR A N 5
ATOM 8189 C CA . THR A 1 50 ? -2.021 3.311 -7.402 1.00 53.51 50 THR A CA 5
ATOM 8190 C C . THR A 1 50 ? -3.179 4.024 -6.692 1.00 30.44 50 THR A C 5
ATOM 8191 O O . THR A 1 50 ? -4.347 3.715 -6.925 1.00 41.23 50 THR A O 5
ATOM 8202 N N . PHE A 1 51 ? -2.845 4.978 -5.830 1.00 64.02 51 PHE A N 5
ATOM 8203 C CA . PHE A 1 51 ? -3.851 5.741 -5.079 1.00 73.24 51 PHE A CA 5
ATOM 8204 C C . PHE A 1 51 ? -3.697 7.247 -5.333 1.00 72.05 51 PHE A C 5
ATOM 8205 O O . PHE A 1 51 ? -2.584 7.757 -5.456 1.00 22.11 51 PHE A O 5
ATOM 8222 N N . ARG A 1 52 ? -4.818 7.954 -5.422 1.00 41.13 52 ARG A N 5
ATOM 8223 C CA . ARG A 1 52 ? -4.795 9.409 -5.632 1.00 25.02 52 ARG A CA 5
ATOM 8224 C C . ARG A 1 52 ? -4.787 10.161 -4.294 1.00 22.15 52 ARG A C 5
ATOM 8225 O O . ARG A 1 52 ? -5.167 9.611 -3.259 1.00 34.12 52 ARG A O 5
ATOM 8246 N N . SER A 1 53 ? -4.347 11.418 -4.319 1.00 41.13 53 SER A N 5
ATOM 8247 C CA . SER A 1 53 ? -4.303 12.244 -3.105 1.00 20.14 53 SER A CA 5
ATOM 8248 C C . SER A 1 53 ? -5.706 12.459 -2.532 1.00 40.02 53 SER A C 5
ATOM 8249 O O . SER A 1 53 ? -6.678 12.623 -3.276 1.00 54.43 53 SER A O 5
ATOM 8257 N N . THR A 1 54 ? -5.807 12.461 -1.208 1.00 53.24 54 THR A N 5
ATOM 8258 C CA . THR A 1 54 ? -7.099 12.617 -0.535 1.00 21.10 54 THR A CA 5
ATOM 8259 C C . THR A 1 54 ? -7.668 14.025 -0.740 1.00 74.23 54 THR A C 5
ATOM 8260 O O . THR A 1 54 ? -6.926 14.997 -0.880 1.00 2.53 54 THR A O 5
ATOM 8271 N N . LYS A 1 55 ? -8.993 14.132 -0.755 1.00 11.03 55 LYS A N 5
ATOM 8272 C CA . LYS A 1 55 ? -9.660 15.430 -0.913 1.00 20.44 55 LYS A CA 5
ATOM 8273 C C . LYS A 1 55 ? -9.893 16.098 0.453 1.00 62.44 55 LYS A C 5
ATOM 8274 O O . LYS A 1 55 ? -10.720 17.004 0.588 1.00 24.11 55 LYS A O 5
ATOM 8293 N N . LYS A 1 56 ? -9.132 15.651 1.454 1.00 11.22 56 LYS A N 5
ATOM 8294 C CA . LYS A 1 56 ? -9.188 16.214 2.806 1.00 22.35 56 LYS A CA 5
ATOM 8295 C C . LYS A 1 56 ? -8.603 17.634 2.841 1.00 65.02 56 LYS A C 5
ATOM 8296 O O . LYS A 1 56 ? -9.246 18.569 3.324 1.00 72.32 56 LYS A O 5
ATOM 8315 N N . GLU A 1 57 ? -7.398 17.795 2.297 1.00 41.23 57 GLU A N 5
ATOM 8316 C CA . GLU A 1 57 ? -6.697 19.085 2.316 1.00 52.42 57 GLU A CA 5
ATOM 8317 C C . GLU A 1 57 ? -5.881 19.306 1.031 1.00 4.44 57 GLU A C 5
ATOM 8318 O O . GLU A 1 57 ? -5.724 18.396 0.218 1.00 33.12 57 GLU A O 5
ATOM 8330 N N . ASN A 1 58 ? -5.367 20.525 0.859 1.00 75.44 58 ASN A N 5
ATOM 8331 C CA . ASN A 1 58 ? -4.761 20.955 -0.413 1.00 21.34 58 ASN A CA 5
ATOM 8332 C C . ASN A 1 58 ? -3.231 20.757 -0.463 1.00 11.12 58 ASN A C 5
ATOM 8333 O O . ASN A 1 58 ? -2.585 21.200 -1.418 1.00 20.25 58 ASN A O 5
ATOM 8344 N N . ASP A 1 59 ? -2.643 20.102 0.536 1.00 64.02 59 ASP A N 5
ATOM 8345 C CA . ASP A 1 59 ? -1.181 19.936 0.570 1.00 74.35 59 ASP A CA 5
ATOM 8346 C C . ASP A 1 59 ? -0.748 18.494 0.889 1.00 71.22 59 ASP A C 5
ATOM 8347 O O . ASP A 1 59 ? -1.574 17.595 1.057 1.00 74.25 59 ASP A O 5
ATOM 8356 N N . HIS A 1 60 ? 0.570 18.291 0.962 1.00 71.14 60 HIS A N 5
ATOM 8357 C CA . HIS A 1 60 ? 1.148 16.975 1.257 1.00 34.44 60 HIS A CA 5
ATOM 8358 C C . HIS A 1 60 ? 0.879 16.526 2.709 1.00 2.13 60 HIS A C 5
ATOM 8359 O O . HIS A 1 60 ? 1.696 16.740 3.606 1.00 63.54 60 HIS A O 5
ATOM 8374 N N . LYS A 1 61 ? -0.280 15.910 2.934 1.00 32.52 61 LYS A N 5
ATOM 8375 C CA . LYS A 1 61 ? -0.613 15.340 4.248 1.00 72.34 61 LYS A CA 5
ATOM 8376 C C . LYS A 1 61 ? 0.301 14.150 4.590 1.00 3.12 61 LYS A C 5
ATOM 8377 O O . LYS A 1 61 ? 0.541 13.848 5.761 1.00 44.41 61 LYS A O 5
ATOM 8396 N N . LEU A 1 62 ? 0.801 13.481 3.555 1.00 14.14 62 LEU A N 5
ATOM 8397 C CA . LEU A 1 62 ? 1.704 12.334 3.719 1.00 51.02 62 LEU A CA 5
ATOM 8398 C C . LEU A 1 62 ? 3.174 12.781 3.681 1.00 74.33 62 LEU A C 5
ATOM 8399 O O . LEU A 1 62 ? 3.562 13.594 2.838 1.00 63.12 62 LEU A O 5
ATOM 8415 N N . ASN A 1 63 ? 3.989 12.248 4.590 1.00 35.30 63 ASN A N 5
ATOM 8416 C CA . ASN A 1 63 ? 5.427 12.550 4.612 1.00 3.24 63 ASN A CA 5
ATOM 8417 C C . ASN A 1 63 ? 6.138 11.929 3.392 1.00 32.21 63 ASN A C 5
ATOM 8418 O O . ASN A 1 63 ? 5.604 11.027 2.749 1.00 52.24 63 ASN A O 5
ATOM 8429 N N . LYS A 1 64 ? 7.340 12.415 3.078 1.00 74.23 64 LYS A N 5
ATOM 8430 C CA . LYS A 1 64 ? 8.119 11.877 1.953 1.00 0.53 64 LYS A CA 5
ATOM 8431 C C . LYS A 1 64 ? 8.529 10.418 2.194 1.00 1.54 64 LYS A C 5
ATOM 8432 O O . LYS A 1 64 ? 8.829 9.687 1.252 1.00 14.44 64 LYS A O 5
ATOM 8451 N N . TYR A 1 65 ? 8.556 10.009 3.462 1.00 13.22 65 TYR A N 5
ATOM 8452 C CA . TYR A 1 65 ? 8.711 8.596 3.812 1.00 1.03 65 TYR A CA 5
ATOM 8453 C C . TYR A 1 65 ? 7.898 8.256 5.073 1.00 14.04 65 TYR A C 5
ATOM 8454 O O . TYR A 1 65 ? 8.012 8.925 6.102 1.00 65.22 65 TYR A O 5
ATOM 8472 N N . ALA A 1 66 ? 7.061 7.228 4.973 1.00 25.14 66 ALA A N 5
ATOM 8473 C CA . ALA A 1 66 ? 6.180 6.826 6.077 1.00 31.02 66 ALA A CA 5
ATOM 8474 C C . ALA A 1 66 ? 5.645 5.401 5.872 1.00 41.13 66 ALA A C 5
ATOM 8475 O O . ALA A 1 66 ? 5.621 4.897 4.749 1.00 74.34 66 ALA A O 5
ATOM 8482 N N . PHE A 1 67 ? 5.214 4.755 6.957 1.00 2.52 67 PHE A N 5
ATOM 8483 C CA . PHE A 1 67 ? 4.671 3.391 6.876 1.00 74.44 67 PHE A CA 5
ATOM 8484 C C . PHE A 1 67 ? 3.137 3.392 6.985 1.00 34.40 67 PHE A C 5
ATOM 8485 O O . PHE A 1 67 ? 2.567 3.929 7.938 1.00 33.23 67 PHE A O 5
ATOM 8502 N N . LEU A 1 68 ? 2.474 2.772 6.009 1.00 0.43 68 LEU A N 5
ATOM 8503 C CA . LEU A 1 68 ? 1.008 2.727 5.967 1.00 10.13 68 LEU A CA 5
ATOM 8504 C C . LEU A 1 68 ? 0.481 1.287 5.861 1.00 52.15 68 LEU A C 5
ATOM 8505 O O . LEU A 1 68 ? 1.118 0.414 5.268 1.00 1.32 68 LEU A O 5
ATOM 8521 N N . ARG A 1 69 ? -0.699 1.061 6.427 1.00 51.11 69 ARG A N 5
ATOM 8522 C CA . ARG A 1 69 ? -1.408 -0.211 6.298 1.00 43.14 69 ARG A CA 5
ATOM 8523 C C . ARG A 1 69 ? -2.699 0.008 5.501 1.00 2.01 69 ARG A C 5
ATOM 8524 O O . ARG A 1 69 ? -3.591 0.743 5.932 1.00 55.32 69 ARG A O 5
ATOM 8545 N N . LEU A 1 70 ? -2.785 -0.620 4.332 1.00 41.11 70 LEU A N 5
ATOM 8546 C CA . LEU A 1 70 ? -3.909 -0.409 3.417 1.00 4.43 70 LEU A CA 5
ATOM 8547 C C . LEU A 1 70 ? -5.021 -1.438 3.631 1.00 31.14 70 LEU A C 5
ATOM 8548 O O . LEU A 1 70 ? -4.762 -2.608 3.921 1.00 60.12 70 LEU A O 5
ATOM 8564 N N . TYR A 1 71 ? -6.261 -0.989 3.472 1.00 32.14 71 TYR A N 5
ATOM 8565 C CA . TYR A 1 71 ? -7.431 -1.842 3.664 1.00 64.20 71 TYR A CA 5
ATOM 8566 C C . TYR A 1 71 ? -8.214 -2.011 2.354 1.00 54.52 71 TYR A C 5
ATOM 8567 O O . TYR A 1 71 ? -8.947 -1.110 1.932 1.00 53.41 71 TYR A O 5
ATOM 8585 N N . VAL A 1 72 ? -8.045 -3.162 1.708 1.00 13.40 72 VAL A N 5
ATOM 8586 C CA . VAL A 1 72 ? -8.792 -3.483 0.492 1.00 34.41 72 VAL A CA 5
ATOM 8587 C C . VAL A 1 72 ? -9.891 -4.506 0.804 1.00 12.51 72 VAL A C 5
ATOM 8588 O O . VAL A 1 72 ? -9.637 -5.547 1.406 1.00 70.12 72 VAL A O 5
ATOM 8601 N N . ASP A 1 73 ? -11.116 -4.197 0.403 1.00 72.04 73 ASP A N 5
ATOM 8602 C CA . ASP A 1 73 ? -12.271 -5.031 0.735 1.00 20.54 73 ASP A CA 5
ATOM 8603 C C . ASP A 1 73 ? -12.993 -5.499 -0.540 1.00 2.53 73 ASP A C 5
ATOM 8604 O O . ASP A 1 73 ? -13.121 -4.743 -1.508 1.00 25.12 73 ASP A O 5
ATOM 8613 N N . GLN A 1 74 ? -13.460 -6.744 -0.531 1.00 43.21 74 GLN A N 5
ATOM 8614 C CA . GLN A 1 74 ? -14.040 -7.375 -1.726 1.00 24.12 74 GLN A CA 5
ATOM 8615 C C . GLN A 1 74 ? -15.563 -7.549 -1.611 1.00 22.20 74 GLN A C 5
ATOM 8616 O O . GLN A 1 74 ? -16.078 -7.934 -0.560 1.00 42.12 74 GLN A O 5
ATOM 8630 N N . ASP A 1 75 ? -16.277 -7.263 -2.706 1.00 64.12 75 ASP A N 5
ATOM 8631 C CA . ASP A 1 75 ? -17.733 -7.445 -2.754 1.00 63.44 75 ASP A CA 5
ATOM 8632 C C . ASP A 1 75 ? -18.119 -8.915 -2.538 1.00 53.14 75 ASP A C 5
ATOM 8633 O O . ASP A 1 75 ? -18.972 -9.223 -1.705 1.00 71.53 75 ASP A O 5
ATOM 8642 N N . ASP A 1 76 ? -17.466 -9.816 -3.287 1.00 63.04 76 ASP A N 5
ATOM 8643 C CA . ASP A 1 76 ? -17.754 -11.257 -3.225 1.00 24.24 76 ASP A CA 5
ATOM 8644 C C . ASP A 1 76 ? -19.278 -11.499 -3.266 1.00 54.40 76 ASP A C 5
ATOM 8645 O O . ASP A 1 76 ? -19.898 -11.859 -2.263 1.00 52.42 76 ASP A O 5
ATOM 8654 N N . ASN A 1 77 ? -19.870 -11.276 -4.438 1.00 5.41 77 ASN A N 5
ATOM 8655 C CA . ASN A 1 77 ? -21.327 -11.158 -4.565 1.00 33.20 77 ASN A CA 5
ATOM 8656 C C . ASN A 1 77 ? -21.996 -12.458 -5.048 1.00 60.31 77 ASN A C 5
ATOM 8657 O O . ASN A 1 77 ? -21.381 -13.282 -5.722 1.00 72.43 77 ASN A O 5
ATOM 8668 N N . SER A 1 78 ? -23.271 -12.620 -4.680 1.00 2.41 78 SER A N 5
ATOM 8669 C CA . SER A 1 78 ? -24.082 -13.778 -5.091 1.00 43.23 78 SER A CA 5
ATOM 8670 C C . SER A 1 78 ? -24.142 -13.916 -6.619 1.00 35.41 78 SER A C 5
ATOM 8671 O O . SER A 1 78 ? -23.773 -14.950 -7.176 1.00 64.32 78 SER A O 5
ATOM 8679 N N . LYS A 1 79 ? -24.622 -12.868 -7.292 1.00 3.25 79 LYS A N 5
ATOM 8680 C CA . LYS A 1 79 ? -24.627 -12.833 -8.760 1.00 75.14 79 LYS A CA 5
ATOM 8681 C C . LYS A 1 79 ? -23.205 -12.662 -9.315 1.00 21.23 79 LYS A C 5
ATOM 8682 O O . LYS A 1 79 ? -22.262 -12.403 -8.565 1.00 62.05 79 LYS A O 5
ATOM 8701 N N . ASN A 1 80 ? -23.069 -12.774 -10.633 1.00 53.24 80 ASN A N 5
ATOM 8702 C CA . ASN A 1 80 ? -21.755 -12.811 -11.287 1.00 40.40 80 ASN A CA 5
ATOM 8703 C C . ASN A 1 80 ? -21.106 -11.416 -11.388 1.00 14.21 80 ASN A C 5
ATOM 8704 O O . ASN A 1 80 ? -20.852 -10.908 -12.484 1.00 34.41 80 ASN A O 5
ATOM 8715 N N . GLU A 1 81 ? -20.831 -10.812 -10.233 1.00 23.40 81 GLU A N 5
ATOM 8716 C CA . GLU A 1 81 ? -20.174 -9.500 -10.164 1.00 14.22 81 GLU A CA 5
ATOM 8717 C C . GLU A 1 81 ? -18.671 -9.658 -9.897 1.00 35.03 81 GLU A C 5
ATOM 8718 O O . GLU A 1 81 ? -18.226 -10.691 -9.388 1.00 40.33 81 GLU A O 5
ATOM 8730 N N . ILE A 1 82 ? -17.889 -8.631 -10.218 1.00 11.33 82 ILE A N 5
ATOM 8731 C CA . ILE A 1 82 ? -16.437 -8.676 -10.019 1.00 24.54 82 ILE A CA 5
ATOM 8732 C C . ILE A 1 82 ? -16.047 -8.041 -8.674 1.00 53.45 82 ILE A C 5
ATOM 8733 O O . ILE A 1 82 ? -16.361 -6.882 -8.414 1.00 20.14 82 ILE A O 5
ATOM 8749 N N . SER A 1 83 ? -15.372 -8.805 -7.816 1.00 34.15 83 SER A N 5
ATOM 8750 C CA . SER A 1 83 ? -14.969 -8.314 -6.489 1.00 23.25 83 SER A CA 5
ATOM 8751 C C . SER A 1 83 ? -13.988 -7.133 -6.580 1.00 41.12 83 SER A C 5
ATOM 8752 O O . SER A 1 83 ? -12.992 -7.186 -7.302 1.00 74.33 83 SER A O 5
ATOM 8760 N N . SER A 1 84 ? -14.289 -6.070 -5.840 1.00 43.33 84 SER A N 5
ATOM 8761 C CA . SER A 1 84 ? -13.452 -4.862 -5.814 1.00 63.14 84 SER A CA 5
ATOM 8762 C C . SER A 1 84 ? -12.022 -5.140 -5.328 1.00 22.23 84 SER A C 5
ATOM 8763 O O . SER A 1 84 ? -11.808 -5.838 -4.335 1.00 64.34 84 SER A O 5
ATOM 8771 N N . ILE A 1 85 ? -11.050 -4.589 -6.047 1.00 35.32 85 ILE A N 5
ATOM 8772 C CA . ILE A 1 85 ? -9.648 -4.603 -5.617 1.00 2.13 85 ILE A CA 5
ATOM 8773 C C . ILE A 1 85 ? -9.238 -3.195 -5.138 1.00 53.00 85 ILE A C 5
ATOM 8774 O O . ILE A 1 85 ? -8.087 -2.942 -4.778 1.00 54.11 85 ILE A O 5
ATOM 8790 N N . GLU A 1 86 ? -10.211 -2.285 -5.128 1.00 11.33 86 GLU A N 5
ATOM 8791 C CA . GLU A 1 86 ? -9.980 -0.888 -4.749 1.00 72.52 86 GLU A CA 5
ATOM 8792 C C . GLU A 1 86 ? -9.653 -0.759 -3.250 1.00 42.12 86 GLU A C 5
ATOM 8793 O O . GLU A 1 86 ? -10.316 -1.367 -2.405 1.00 12.11 86 GLU A O 5
ATOM 8805 N N . VAL A 1 87 ? -8.637 0.035 -2.923 1.00 24.52 87 VAL A N 5
ATOM 8806 C CA . VAL A 1 87 ? -8.305 0.323 -1.523 1.00 50.32 87 VAL A CA 5
ATOM 8807 C C . VAL A 1 87 ? -9.241 1.408 -0.962 1.00 51.22 87 VAL A C 5
ATOM 8808 O O . VAL A 1 87 ? -9.150 2.576 -1.341 1.00 2.42 87 VAL A O 5
ATOM 8821 N N . LYS A 1 88 ? -10.147 1.016 -0.065 1.00 12.02 88 LYS A N 5
ATOM 8822 C CA . LYS A 1 88 ? -11.159 1.947 0.462 1.00 65.30 88 LYS A CA 5
ATOM 8823 C C . LYS A 1 88 ? -10.622 2.821 1.613 1.00 10.43 88 LYS A C 5
ATOM 8824 O O . LYS A 1 88 ? -11.185 3.877 1.904 1.00 5.20 88 LYS A O 5
ATOM 8843 N N . SER A 1 89 ? -9.546 2.383 2.266 1.00 31.32 89 SER A N 5
ATOM 8844 C CA . SER A 1 89 ? -8.949 3.147 3.378 1.00 72.12 89 SER A CA 5
ATOM 8845 C C . SER A 1 89 ? -7.500 2.733 3.654 1.00 32.10 89 SER A C 5
ATOM 8846 O O . SER A 1 89 ? -7.045 1.682 3.207 1.00 72.35 89 SER A O 5
ATOM 8854 N N . TYR A 1 90 ? -6.787 3.571 4.404 1.00 63.31 90 TYR A N 5
ATOM 8855 C CA . TYR A 1 90 ? -5.410 3.281 4.822 1.00 63.23 90 TYR A CA 5
ATOM 8856 C C . TYR A 1 90 ? -5.139 3.901 6.203 1.00 61.43 90 TYR A C 5
ATOM 8857 O O . TYR A 1 90 ? -5.816 4.848 6.611 1.00 12.43 90 TYR A O 5
ATOM 8875 N N . GLU A 1 91 ? -4.161 3.366 6.919 1.00 75.33 91 GLU A N 5
ATOM 8876 C CA . GLU A 1 91 ? -3.826 3.854 8.264 1.00 12.43 91 GLU A CA 5
ATOM 8877 C C . GLU A 1 91 ? -2.308 4.000 8.436 1.00 32.20 91 GLU A C 5
ATOM 8878 O O . GLU A 1 91 ? -1.544 3.207 7.900 1.00 72.12 91 GLU A O 5
ATOM 8890 N N . GLU A 1 92 ? -1.869 5.006 9.189 1.00 75.51 92 GLU A N 5
ATOM 8891 C CA . GLU A 1 92 ? -0.433 5.191 9.433 1.00 31.15 92 GLU A CA 5
ATOM 8892 C C . GLU A 1 92 ? 0.004 4.423 10.683 1.00 3.01 92 GLU A C 5
ATOM 8893 O O . GLU A 1 92 ? -0.439 4.709 11.795 1.00 11.33 92 GLU A O 5
ATOM 8905 N N . ILE A 1 93 ? 0.881 3.447 10.491 1.00 60.22 93 ILE A N 5
ATOM 8906 C CA . ILE A 1 93 ? 1.305 2.558 11.575 1.00 75.13 93 ILE A CA 5
ATOM 8907 C C . ILE A 1 93 ? 2.790 2.741 11.904 1.00 23.43 93 ILE A C 5
ATOM 8908 O O . ILE A 1 93 ? 3.498 3.497 11.237 1.00 3.45 93 ILE A O 5
ATOM 8924 N N . GLN A 1 94 ? 3.251 2.058 12.943 1.00 1.33 94 GLN A N 5
ATOM 8925 C CA . GLN A 1 94 ? 4.657 2.118 13.345 1.00 41.44 94 GLN A CA 5
ATOM 8926 C C . GLN A 1 94 ? 5.408 0.867 12.865 1.00 22.11 94 GLN A C 5
ATOM 8927 O O . GLN A 1 94 ? 4.792 -0.128 12.474 1.00 33.42 94 GLN A O 5
ATOM 8941 N N . LYS A 1 95 ? 6.734 0.920 12.904 1.00 23.44 95 LYS A N 5
ATOM 8942 C CA . LYS A 1 95 ? 7.575 -0.205 12.475 1.00 32.31 95 LYS A CA 5
ATOM 8943 C C . LYS A 1 95 ? 7.223 -1.502 13.229 1.00 0.55 95 LYS A C 5
ATOM 8944 O O . LYS A 1 95 ? 7.316 -2.601 12.679 1.00 40.35 95 LYS A O 5
ATOM 8963 N N . ALA A 1 96 ? 6.801 -1.362 14.484 1.00 24.45 96 ALA A N 5
ATOM 8964 C CA . ALA A 1 96 ? 6.410 -2.510 15.309 1.00 32.15 96 ALA A CA 5
ATOM 8965 C C . ALA A 1 96 ? 5.097 -3.164 14.830 1.00 31.50 96 ALA A C 5
ATOM 8966 O O . ALA A 1 96 ? 4.868 -4.350 15.073 1.00 21.21 96 ALA A O 5
ATOM 8973 N N . ASP A 1 97 ? 4.236 -2.396 14.152 1.00 5.11 97 ASP A N 5
ATOM 8974 C CA . ASP A 1 97 ? 2.976 -2.942 13.619 1.00 31.41 97 ASP A CA 5
ATOM 8975 C C . ASP A 1 97 ? 3.224 -3.830 12.385 1.00 34.11 97 ASP A C 5
ATOM 8976 O O . ASP A 1 97 ? 2.354 -4.608 11.980 1.00 42.40 97 ASP A O 5
ATOM 8985 N N . LEU A 1 98 ? 4.406 -3.698 11.788 1.00 54.45 98 LEU A N 5
ATOM 8986 C CA . LEU A 1 98 ? 4.802 -4.526 10.646 1.00 34.54 98 LEU A CA 5
ATOM 8987 C C . LEU A 1 98 ? 5.186 -5.948 11.102 1.00 62.41 98 LEU A C 5
ATOM 8988 O O . LEU A 1 98 ? 6.116 -6.120 11.891 1.00 42.30 98 LEU A O 5
ATOM 9004 N N . PRO A 1 99 ? 4.481 -6.991 10.624 1.00 14.55 99 PRO A N 5
ATOM 9005 C CA . PRO A 1 99 ? 4.826 -8.386 10.953 1.00 12.22 99 PRO A CA 5
ATOM 9006 C C . PRO A 1 99 ? 6.220 -8.777 10.425 1.00 53.53 99 PRO A C 5
ATOM 9007 O O . PRO A 1 99 ? 6.748 -8.134 9.511 1.00 62.43 99 PRO A O 5
ATOM 9018 N N . GLU A 1 100 ? 6.810 -9.831 10.998 1.00 1.25 100 GLU A N 5
ATOM 9019 C CA . GLU A 1 100 ? 8.179 -10.242 10.649 1.00 12.40 100 GLU A CA 5
ATOM 9020 C C . GLU A 1 100 ? 8.360 -10.400 9.128 1.00 72.22 100 GLU A C 5
ATOM 9021 O O . GLU A 1 100 ? 9.291 -9.847 8.549 1.00 34.44 100 GLU A O 5
ATOM 9033 N N . LYS A 1 101 ? 7.445 -11.129 8.489 1.00 32.45 101 LYS A N 5
ATOM 9034 C CA . LYS A 1 101 ? 7.450 -11.290 7.023 1.00 24.33 101 LYS A CA 5
ATOM 9035 C C . LYS A 1 101 ? 7.659 -9.942 6.303 1.00 44.11 101 LYS A C 5
ATOM 9036 O O . LYS A 1 101 ? 8.559 -9.788 5.472 1.00 53.15 101 LYS A O 5
ATOM 9055 N N . VAL A 1 102 ? 6.821 -8.971 6.650 1.00 61.33 102 VAL A N 5
ATOM 9056 C CA . VAL A 1 102 ? 6.839 -7.649 6.017 1.00 30.32 102 VAL A CA 5
ATOM 9057 C C . VAL A 1 102 ? 8.130 -6.870 6.319 1.00 72.42 102 VAL A C 5
ATOM 9058 O O . VAL A 1 102 ? 8.731 -6.278 5.416 1.00 24.14 102 VAL A O 5
ATOM 9071 N N . LYS A 1 103 ? 8.567 -6.867 7.580 1.00 31.04 103 LYS A N 5
ATOM 9072 C CA . LYS A 1 103 ? 9.764 -6.112 7.957 1.00 4.01 103 LYS A CA 5
ATOM 9073 C C . LYS A 1 103 ? 11.011 -6.661 7.245 1.00 31.42 103 LYS A C 5
ATOM 9074 O O . LYS A 1 103 ? 11.914 -5.896 6.897 1.00 23.33 103 LYS A O 5
ATOM 9093 N N . ASP A 1 104 ? 11.050 -7.979 7.007 1.00 50.14 104 ASP A N 5
ATOM 9094 C CA . ASP A 1 104 ? 12.112 -8.579 6.189 1.00 74.02 104 ASP A CA 5
ATOM 9095 C C . ASP A 1 104 ? 12.087 -8.022 4.755 1.00 25.44 104 ASP A C 5
ATOM 9096 O O . ASP A 1 104 ? 13.121 -7.623 4.213 1.00 34.35 104 ASP A O 5
ATOM 9105 N N . LYS A 1 105 ? 10.895 -7.993 4.151 1.00 21.55 105 LYS A N 5
ATOM 9106 C CA . LYS A 1 105 ? 10.725 -7.476 2.782 1.00 0.42 105 LYS A CA 5
ATOM 9107 C C . LYS A 1 105 ? 11.275 -6.042 2.641 1.00 21.45 105 LYS A C 5
ATOM 9108 O O . LYS A 1 105 ? 11.899 -5.699 1.634 1.00 1.32 105 LYS A O 5
ATOM 9127 N N . PHE A 1 106 ? 11.038 -5.208 3.654 1.00 30.24 106 PHE A N 5
ATOM 9128 C CA . PHE A 1 106 ? 11.485 -3.809 3.623 1.00 73.14 106 PHE A CA 5
ATOM 9129 C C . PHE A 1 106 ? 12.973 -3.643 3.993 1.00 51.11 106 PHE A C 5
ATOM 9130 O O . PHE A 1 106 ? 13.699 -2.902 3.326 1.00 65.32 106 PHE A O 5
ATOM 9147 N N . THR A 1 107 ? 13.425 -4.326 5.047 1.00 43.11 107 THR A N 5
ATOM 9148 C CA . THR A 1 107 ? 14.811 -4.170 5.529 1.00 1.21 107 THR A CA 5
ATOM 9149 C C . THR A 1 107 ? 15.820 -4.899 4.632 1.00 75.24 107 THR A C 5
ATOM 9150 O O . THR A 1 107 ? 17.019 -4.613 4.683 1.00 21.11 107 THR A O 5
ATOM 9161 N N . ILE A 1 108 ? 15.326 -5.845 3.822 1.00 33.14 108 ILE A N 5
ATOM 9162 C CA . ILE A 1 108 ? 16.163 -6.643 2.904 1.00 71.21 108 ILE A CA 5
ATOM 9163 C C . ILE A 1 108 ? 16.988 -7.703 3.648 1.00 72.22 108 ILE A C 5
ATOM 9164 O O . ILE A 1 108 ? 16.924 -8.895 3.334 1.00 3.01 108 ILE A O 5
ATOM 9180 N N . LYS A 1 109 ? 17.764 -7.259 4.623 1.00 63.34 109 LYS A N 5
ATOM 9181 C CA . LYS A 1 109 ? 18.572 -8.161 5.448 1.00 72.20 109 LYS A CA 5
ATOM 9182 C C . LYS A 1 109 ? 17.685 -9.018 6.371 1.00 72.42 109 LYS A C 5
ATOM 9183 O O . LYS A 1 109 ? 17.337 -8.609 7.480 1.00 15.22 109 LYS A O 5
ATOM 9202 N N . LEU A 1 110 ? 17.319 -10.203 5.893 1.00 54.24 110 LEU A N 5
ATOM 9203 C CA . LEU A 1 110 ? 16.441 -11.119 6.641 1.00 65.44 110 LEU A CA 5
ATOM 9204 C C . LEU A 1 110 ? 17.224 -12.237 7.355 1.00 24.23 110 LEU A C 5
ATOM 9205 O O . LEU A 1 110 ? 16.653 -13.263 7.733 1.00 35.44 110 LEU A O 5
ATOM 9221 N N . GLU A 1 111 ? 18.522 -12.028 7.564 1.00 20.45 111 GLU A N 5
ATOM 9222 C CA . GLU A 1 111 ? 19.386 -13.046 8.187 1.00 3.20 111 GLU A CA 5
ATOM 9223 C C . GLU A 1 111 ? 19.731 -12.703 9.655 1.00 70.53 111 GLU A C 5
ATOM 9224 O O . GLU A 1 111 ? 18.920 -13.031 10.550 1.00 37.26 111 GLU A O 5
ATOM 9236 N N . MET A 1 1 ? 18.513 -25.375 7.025 1.00 62.13 1 MET A N 6
ATOM 9237 C CA . MET A 1 1 ? 17.260 -24.594 6.827 1.00 50.40 1 MET A CA 6
ATOM 9238 C C . MET A 1 1 ? 16.062 -25.518 6.533 1.00 63.50 1 MET A C 6
ATOM 9239 O O . MET A 1 1 ? 15.976 -26.133 5.468 1.00 24.33 1 MET A O 6
ATOM 9255 N N . GLU A 1 2 ? 15.141 -25.614 7.490 1.00 41.31 2 GLU A N 6
ATOM 9256 C CA . GLU A 1 2 ? 13.975 -26.497 7.366 1.00 31.44 2 GLU A CA 6
ATOM 9257 C C . GLU A 1 2 ? 12.822 -26.005 8.255 1.00 71.22 2 GLU A C 6
ATOM 9258 O O . GLU A 1 2 ? 12.959 -25.928 9.474 1.00 45.41 2 GLU A O 6
ATOM 9270 N N . ARG A 1 3 ? 11.690 -25.663 7.640 1.00 2.31 3 ARG A N 6
ATOM 9271 C CA . ARG A 1 3 ? 10.529 -25.167 8.391 1.00 4.24 3 ARG A CA 6
ATOM 9272 C C . ARG A 1 3 ? 9.655 -26.336 8.884 1.00 21.14 3 ARG A C 6
ATOM 9273 O O . ARG A 1 3 ? 9.106 -27.092 8.081 1.00 35.22 3 ARG A O 6
ATOM 9294 N N . ALA A 1 4 ? 9.536 -26.480 10.204 1.00 71.30 4 ALA A N 6
ATOM 9295 C CA . ALA A 1 4 ? 8.773 -27.587 10.801 1.00 21.25 4 ALA A CA 6
ATOM 9296 C C . ALA A 1 4 ? 7.273 -27.517 10.453 1.00 61.43 4 ALA A C 6
ATOM 9297 O O . ALA A 1 4 ? 6.710 -28.458 9.895 1.00 11.14 4 ALA A O 6
ATOM 9304 N N . SER A 1 5 ? 6.631 -26.401 10.793 1.00 14.35 5 SER A N 6
ATOM 9305 C CA . SER A 1 5 ? 5.197 -26.208 10.512 1.00 3.22 5 SER A CA 6
ATOM 9306 C C . SER A 1 5 ? 4.984 -25.245 9.339 1.00 21.42 5 SER A C 6
ATOM 9307 O O . SER A 1 5 ? 5.875 -24.474 8.989 1.00 60.00 5 SER A O 6
ATOM 9315 N N . LEU A 1 6 ? 3.795 -25.288 8.741 1.00 32.23 6 LEU A N 6
ATOM 9316 C CA . LEU A 1 6 ? 3.467 -24.426 7.599 1.00 35.30 6 LEU A CA 6
ATOM 9317 C C . LEU A 1 6 ? 2.165 -23.645 7.839 1.00 61.25 6 LEU A C 6
ATOM 9318 O O . LEU A 1 6 ? 1.176 -24.196 8.324 1.00 75.22 6 LEU A O 6
ATOM 9334 N N . ASN A 1 7 ? 2.178 -22.355 7.498 1.00 41.25 7 ASN A N 6
ATOM 9335 C CA . ASN A 1 7 ? 0.984 -21.508 7.596 1.00 35.02 7 ASN A CA 6
ATOM 9336 C C . ASN A 1 7 ? 0.296 -21.348 6.226 1.00 64.04 7 ASN A C 6
ATOM 9337 O O . ASN A 1 7 ? 0.849 -20.751 5.299 1.00 25.51 7 ASN A O 6
ATOM 9348 N N . ARG A 1 8 ? -0.914 -21.896 6.111 1.00 51.11 8 ARG A N 6
ATOM 9349 C CA . ARG A 1 8 ? -1.681 -21.861 4.856 1.00 44.12 8 ARG A CA 6
ATOM 9350 C C . ARG A 1 8 ? -2.505 -20.573 4.707 1.00 44.23 8 ARG A C 6
ATOM 9351 O O . ARG A 1 8 ? -2.285 -19.779 3.793 1.00 62.55 8 ARG A O 6
ATOM 9372 N N . ILE A 1 9 ? -3.457 -20.386 5.610 1.00 5.31 9 ILE A N 6
ATOM 9373 C CA . ILE A 1 9 ? -4.407 -19.271 5.528 1.00 33.43 9 ILE A CA 6
ATOM 9374 C C . ILE A 1 9 ? -3.751 -17.923 5.870 1.00 31.15 9 ILE A C 6
ATOM 9375 O O . ILE A 1 9 ? -3.221 -17.731 6.968 1.00 60.13 9 ILE A O 6
ATOM 9391 N N . GLY A 1 10 ? -3.812 -16.988 4.927 1.00 51.01 10 GLY A N 6
ATOM 9392 C CA . GLY A 1 10 ? -3.296 -15.645 5.157 1.00 64.30 10 GLY A CA 6
ATOM 9393 C C . GLY A 1 10 ? -4.392 -14.590 5.084 1.00 2.44 10 GLY A C 6
ATOM 9394 O O . GLY A 1 10 ? -5.575 -14.923 4.996 1.00 33.50 10 GLY A O 6
ATOM 9398 N N . LYS A 1 11 ? -4.014 -13.318 5.125 1.00 5.42 11 LYS A N 6
ATOM 9399 C CA . LYS A 1 11 ? -4.991 -12.219 5.074 1.00 24.24 11 LYS A CA 6
ATOM 9400 C C . LYS A 1 11 ? -4.653 -11.216 3.960 1.00 52.25 11 LYS A C 6
ATOM 9401 O O . LYS A 1 11 ? -3.485 -10.922 3.709 1.00 64.15 11 LYS A O 6
ATOM 9420 N N . ASP A 1 12 ? -5.685 -10.682 3.305 1.00 60.50 12 ASP A N 6
ATOM 9421 C CA . ASP A 1 12 ? -5.508 -9.694 2.233 1.00 41.34 12 ASP A CA 6
ATOM 9422 C C . ASP A 1 12 ? -5.167 -8.294 2.790 1.00 1.20 12 ASP A C 6
ATOM 9423 O O . ASP A 1 12 ? -5.667 -7.276 2.306 1.00 21.10 12 ASP A O 6
ATOM 9432 N N . VAL A 1 13 ? -4.296 -8.247 3.793 1.00 4.12 13 VAL A N 6
ATOM 9433 C CA . VAL A 1 13 ? -3.857 -6.982 4.386 1.00 55.15 13 VAL A CA 6
ATOM 9434 C C . VAL A 1 13 ? -2.538 -6.526 3.747 1.00 31.32 13 VAL A C 6
ATOM 9435 O O . VAL A 1 13 ? -1.511 -7.191 3.881 1.00 34.12 13 VAL A O 6
ATOM 9448 N N . TYR A 1 14 ? -2.569 -5.388 3.058 1.00 23.02 14 TYR A N 6
ATOM 9449 C CA . TYR A 1 14 ? -1.403 -4.916 2.299 1.00 70.24 14 TYR A CA 6
ATOM 9450 C C . TYR A 1 14 ? -0.689 -3.757 3.011 1.00 15.32 14 TYR A C 6
ATOM 9451 O O . TYR A 1 14 ? -1.321 -2.811 3.473 1.00 24.21 14 TYR A O 6
ATOM 9469 N N . TYR A 1 15 ? 0.634 -3.843 3.088 1.00 70.32 15 TYR A N 6
ATOM 9470 C CA . TYR A 1 15 ? 1.447 -2.839 3.782 1.00 34.31 15 TYR A CA 6
ATOM 9471 C C . TYR A 1 15 ? 2.272 -2.005 2.790 1.00 45.44 15 TYR A C 6
ATOM 9472 O O . TYR A 1 15 ? 3.023 -2.550 1.981 1.00 74.01 15 TYR A O 6
ATOM 9490 N N . MET A 1 16 ? 2.141 -0.682 2.867 1.00 72.44 16 MET A N 6
ATOM 9491 C CA . MET A 1 16 ? 2.815 0.223 1.929 1.00 65.32 16 MET A CA 6
ATOM 9492 C C . MET A 1 16 ? 3.723 1.233 2.651 1.00 0.44 16 MET A C 6
ATOM 9493 O O . MET A 1 16 ? 3.296 1.908 3.587 1.00 74.11 16 MET A O 6
ATOM 9507 N N . GLN A 1 17 ? 4.977 1.327 2.211 1.00 14.14 17 GLN A N 6
ATOM 9508 C CA . GLN A 1 17 ? 5.880 2.383 2.679 1.00 53.20 17 GLN A CA 6
ATOM 9509 C C . GLN A 1 17 ? 5.866 3.558 1.692 1.00 70.23 17 GLN A C 6
ATOM 9510 O O . GLN A 1 17 ? 6.037 3.369 0.485 1.00 72.13 17 GLN A O 6
ATOM 9524 N N . ILE A 1 18 ? 5.650 4.762 2.206 1.00 41.43 18 ILE A N 6
ATOM 9525 C CA . ILE A 1 18 ? 5.547 5.953 1.360 1.00 44.53 18 ILE A CA 6
ATOM 9526 C C . ILE A 1 18 ? 6.888 6.298 0.686 1.00 1.53 18 ILE A C 6
ATOM 9527 O O . ILE A 1 18 ? 7.960 6.065 1.247 1.00 44.13 18 ILE A O 6
ATOM 9543 N N . LYS A 1 19 ? 6.810 6.846 -0.527 1.00 53.15 19 LYS A N 6
ATOM 9544 C CA . LYS A 1 19 ? 7.996 7.248 -1.285 1.00 61.40 19 LYS A CA 6
ATOM 9545 C C . LYS A 1 19 ? 7.723 8.568 -2.029 1.00 30.11 19 LYS A C 6
ATOM 9546 O O . LYS A 1 19 ? 6.579 8.859 -2.393 1.00 42.32 19 LYS A O 6
ATOM 9565 N N . GLY A 1 20 ? 8.765 9.368 -2.251 1.00 13.52 20 GLY A N 6
ATOM 9566 C CA . GLY A 1 20 ? 8.598 10.659 -2.919 1.00 5.40 20 GLY A CA 6
ATOM 9567 C C . GLY A 1 20 ? 8.251 10.552 -4.404 1.00 43.52 20 GLY A C 6
ATOM 9568 O O . GLY A 1 20 ? 9.124 10.674 -5.269 1.00 74.43 20 GLY A O 6
ATOM 9572 N N . GLU A 1 21 ? 6.972 10.320 -4.692 1.00 44.23 21 GLU A N 6
ATOM 9573 C CA . GLU A 1 21 ? 6.459 10.301 -6.068 1.00 22.22 21 GLU A CA 6
ATOM 9574 C C . GLU A 1 21 ? 5.442 11.445 -6.275 1.00 24.41 21 GLU A C 6
ATOM 9575 O O . GLU A 1 21 ? 5.819 12.546 -6.685 1.00 73.23 21 GLU A O 6
ATOM 9587 N N . GLY A 1 22 ? 4.169 11.184 -5.960 1.00 33.52 22 GLY A N 6
ATOM 9588 C CA . GLY A 1 22 ? 3.115 12.205 -6.033 1.00 24.13 22 GLY A CA 6
ATOM 9589 C C . GLY A 1 22 ? 3.147 13.086 -7.285 1.00 0.02 22 GLY A C 6
ATOM 9590 O O . GLY A 1 22 ? 3.202 14.315 -7.182 1.00 42.50 22 GLY A O 6
ATOM 9594 N N . THR A 1 23 ? 3.092 12.469 -8.464 1.00 71.11 23 THR A N 6
ATOM 9595 C CA . THR A 1 23 ? 3.160 13.218 -9.734 1.00 61.40 23 THR A CA 6
ATOM 9596 C C . THR A 1 23 ? 1.780 13.725 -10.192 1.00 51.41 23 THR A C 6
ATOM 9597 O O . THR A 1 23 ? 0.737 13.222 -9.764 1.00 3.34 23 THR A O 6
ATOM 9608 N N . ILE A 1 24 ? 1.787 14.730 -11.071 1.00 34.33 24 ILE A N 6
ATOM 9609 C CA . ILE A 1 24 ? 0.548 15.299 -11.619 1.00 53.22 24 ILE A CA 6
ATOM 9610 C C . ILE A 1 24 ? 0.185 14.648 -12.964 1.00 64.42 24 ILE A C 6
ATOM 9611 O O . ILE A 1 24 ? 0.933 14.760 -13.939 1.00 23.12 24 ILE A O 6
ATOM 9627 N N . GLU A 1 25 ? -0.960 13.970 -13.010 1.00 45.54 25 GLU A N 6
ATOM 9628 C CA . GLU A 1 25 ? -1.435 13.331 -14.244 1.00 3.43 25 GLU A CA 6
ATOM 9629 C C . GLU A 1 25 ? -2.664 14.066 -14.799 1.00 65.01 25 GLU A C 6
ATOM 9630 O O . GLU A 1 25 ? -3.671 14.226 -14.110 1.00 34.41 25 GLU A O 6
ATOM 9642 N N . LYS A 1 26 ? -2.581 14.505 -16.053 1.00 71.22 26 LYS A N 6
ATOM 9643 C CA . LYS A 1 26 ? -3.653 15.298 -16.664 1.00 53.31 26 LYS A CA 6
ATOM 9644 C C . LYS A 1 26 ? -4.651 14.395 -17.411 1.00 25.31 26 LYS A C 6
ATOM 9645 O O . LYS A 1 26 ? -4.364 13.891 -18.498 1.00 14.24 26 LYS A O 6
ATOM 9664 N N . VAL A 1 27 ? -5.822 14.192 -16.814 1.00 33.31 27 VAL A N 6
ATOM 9665 C CA . VAL A 1 27 ? -6.856 13.315 -17.384 1.00 63.34 27 VAL A CA 6
ATOM 9666 C C . VAL A 1 27 ? -8.084 14.124 -17.834 1.00 2.33 27 VAL A C 6
ATOM 9667 O O . VAL A 1 27 ? -8.593 14.955 -17.082 1.00 12.42 27 VAL A O 6
ATOM 9680 N N . ASP A 1 28 ? -8.535 13.890 -19.073 1.00 11.33 28 ASP A N 6
ATOM 9681 C CA . ASP A 1 28 ? -9.681 14.618 -19.650 1.00 2.22 28 ASP A CA 6
ATOM 9682 C C . ASP A 1 28 ? -9.484 16.147 -19.609 1.00 64.34 28 ASP A C 6
ATOM 9683 O O . ASP A 1 28 ? -10.446 16.914 -19.681 1.00 42.02 28 ASP A O 6
ATOM 9692 N N . GLY A 1 29 ? -8.227 16.578 -19.526 1.00 23.22 29 GLY A N 6
ATOM 9693 C CA . GLY A 1 29 ? -7.908 18.002 -19.494 1.00 5.53 29 GLY A CA 6
ATOM 9694 C C . GLY A 1 29 ? -7.891 18.597 -18.089 1.00 3.24 29 GLY A C 6
ATOM 9695 O O . GLY A 1 29 ? -7.866 19.819 -17.927 1.00 23.13 29 GLY A O 6
ATOM 9699 N N . ARG A 1 30 ? -7.908 17.744 -17.069 1.00 23.30 30 ARG A N 6
ATOM 9700 C CA . ARG A 1 30 ? -7.822 18.204 -15.677 1.00 52.24 30 ARG A CA 6
ATOM 9701 C C . ARG A 1 30 ? -6.585 17.624 -14.974 1.00 60.20 30 ARG A C 6
ATOM 9702 O O . ARG A 1 30 ? -6.301 16.429 -15.078 1.00 20.45 30 ARG A O 6
ATOM 9723 N N . ASN A 1 31 ? -5.851 18.480 -14.267 1.00 75.11 31 ASN A N 6
ATOM 9724 C CA . ASN A 1 31 ? -4.651 18.061 -13.535 1.00 33.12 31 ASN A CA 6
ATOM 9725 C C . ASN A 1 31 ? -5.016 17.302 -12.245 1.00 63.14 31 ASN A C 6
ATOM 9726 O O . ASN A 1 31 ? -5.484 17.895 -11.272 1.00 43.41 31 ASN A O 6
ATOM 9737 N N . LEU A 1 32 ? -4.808 15.988 -12.247 1.00 2.30 32 LEU A N 6
ATOM 9738 C CA . LEU A 1 32 ? -5.131 15.149 -11.088 1.00 50.22 32 LEU A CA 6
ATOM 9739 C C . LEU A 1 32 ? -3.879 14.817 -10.260 1.00 35.41 32 LEU A C 6
ATOM 9740 O O . LEU A 1 32 ? -2.868 14.350 -10.790 1.00 43.03 32 LEU A O 6
ATOM 9756 N N . ARG A 1 33 ? -3.961 15.062 -8.954 1.00 73.14 33 ARG A N 6
ATOM 9757 C CA . ARG A 1 33 ? -2.860 14.765 -8.027 1.00 40.32 33 ARG A CA 6
ATOM 9758 C C . ARG A 1 33 ? -3.031 13.363 -7.417 1.00 5.10 33 ARG A C 6
ATOM 9759 O O . ARG A 1 33 ? -3.985 13.113 -6.679 1.00 73.13 33 ARG A O 6
ATOM 9780 N N . ASN A 1 34 ? -2.104 12.452 -7.716 1.00 72.34 34 ASN A N 6
ATOM 9781 C CA . ASN A 1 34 ? -2.240 11.051 -7.282 1.00 24.14 34 ASN A CA 6
ATOM 9782 C C . ASN A 1 34 ? -0.944 10.502 -6.670 1.00 13.42 34 ASN A C 6
ATOM 9783 O O . ASN A 1 34 ? 0.135 11.056 -6.872 1.00 43.15 34 ASN A O 6
ATOM 9794 N N . TYR A 1 35 ? -1.068 9.413 -5.911 1.00 41.22 35 TYR A N 6
ATOM 9795 C CA . TYR A 1 35 ? 0.087 8.709 -5.345 1.00 33.13 35 TYR A CA 6
ATOM 9796 C C . TYR A 1 35 ? 0.024 7.209 -5.683 1.00 53.41 35 TYR A C 6
ATOM 9797 O O . TYR A 1 35 ? -0.960 6.536 -5.364 1.00 73.02 35 TYR A O 6
ATOM 9815 N N . THR A 1 36 ? 1.073 6.694 -6.319 1.00 11.23 36 THR A N 6
ATOM 9816 C CA . THR A 1 36 ? 1.152 5.271 -6.691 1.00 62.02 36 THR A CA 6
ATOM 9817 C C . THR A 1 36 ? 2.426 4.635 -6.119 1.00 51.32 36 THR A C 6
ATOM 9818 O O . THR A 1 36 ? 3.532 4.917 -6.583 1.00 34.21 36 THR A O 6
ATOM 9829 N N . LEU A 1 37 ? 2.272 3.765 -5.121 1.00 24.34 37 LEU A N 6
ATOM 9830 C CA . LEU A 1 37 ? 3.426 3.235 -4.378 1.00 44.30 37 LEU A CA 6
ATOM 9831 C C . LEU A 1 37 ? 3.347 1.706 -4.178 1.00 62.31 37 LEU A C 6
ATOM 9832 O O . LEU A 1 37 ? 2.260 1.122 -4.169 1.00 23.14 37 LEU A O 6
ATOM 9848 N N . PRO A 1 38 ? 4.512 1.032 -4.032 1.00 62.03 38 PRO A N 6
ATOM 9849 C CA . PRO A 1 38 ? 4.571 -0.428 -3.816 1.00 72.34 38 PRO A CA 6
ATOM 9850 C C . PRO A 1 38 ? 4.013 -0.876 -2.448 1.00 3.41 38 PRO A C 6
ATOM 9851 O O . PRO A 1 38 ? 4.185 -0.197 -1.436 1.00 54.15 38 PRO A O 6
ATOM 9862 N N . ALA A 1 39 ? 3.362 -2.038 -2.431 1.00 75.24 39 ALA A N 6
ATOM 9863 C CA . ALA A 1 39 ? 2.795 -2.604 -1.204 1.00 71.42 39 ALA A CA 6
ATOM 9864 C C . ALA A 1 39 ? 3.010 -4.124 -1.149 1.00 5.24 39 ALA A C 6
ATOM 9865 O O . ALA A 1 39 ? 2.944 -4.806 -2.173 1.00 40.42 39 ALA A O 6
ATOM 9872 N N . TYR A 1 40 ? 3.278 -4.645 0.046 1.00 12.14 40 TYR A N 6
ATOM 9873 C CA . TYR A 1 40 ? 3.513 -6.084 0.243 1.00 10.11 40 TYR A CA 6
ATOM 9874 C C . TYR A 1 40 ? 2.465 -6.687 1.194 1.00 3.42 40 TYR A C 6
ATOM 9875 O O . TYR A 1 40 ? 2.061 -6.050 2.166 1.00 65.02 40 TYR A O 6
ATOM 9893 N N . ASP A 1 41 ? 2.036 -7.918 0.916 1.00 20.03 41 ASP A N 6
ATOM 9894 C CA . ASP A 1 41 ? 1.013 -8.586 1.735 1.00 60.50 41 ASP A CA 6
ATOM 9895 C C . ASP A 1 41 ? 1.652 -9.417 2.865 1.00 75.31 41 ASP A C 6
ATOM 9896 O O . ASP A 1 41 ? 2.850 -9.307 3.133 1.00 41.21 41 ASP A O 6
ATOM 9905 N N . GLU A 1 42 ? 0.844 -10.263 3.509 1.00 15.24 42 GLU A N 6
ATOM 9906 C CA . GLU A 1 42 ? 1.309 -11.094 4.628 1.00 4.32 42 GLU A CA 6
ATOM 9907 C C . GLU A 1 42 ? 2.526 -11.963 4.242 1.00 60.04 42 GLU A C 6
ATOM 9908 O O . GLU A 1 42 ? 3.362 -12.288 5.092 1.00 70.41 42 GLU A O 6
ATOM 9920 N N . ASP A 1 43 ? 2.618 -12.348 2.965 1.00 13.34 43 ASP A N 6
ATOM 9921 C CA . ASP A 1 43 ? 3.741 -13.165 2.482 1.00 72.20 43 ASP A CA 6
ATOM 9922 C C . ASP A 1 43 ? 4.917 -12.289 2.013 1.00 5.24 43 ASP A C 6
ATOM 9923 O O . ASP A 1 43 ? 6.081 -12.689 2.106 1.00 32.12 43 ASP A O 6
ATOM 9932 N N . GLY A 1 44 ? 4.611 -11.092 1.519 1.00 23.24 44 GLY A N 6
ATOM 9933 C CA . GLY A 1 44 ? 5.653 -10.193 1.025 1.00 41.54 44 GLY A CA 6
ATOM 9934 C C . GLY A 1 44 ? 5.765 -10.162 -0.499 1.00 2.21 44 GLY A C 6
ATOM 9935 O O . GLY A 1 44 ? 6.850 -9.958 -1.041 1.00 33.55 44 GLY A O 6
ATOM 9939 N N . VAL A 1 45 ? 4.650 -10.375 -1.190 1.00 3.31 45 VAL A N 6
ATOM 9940 C CA . VAL A 1 45 ? 4.604 -10.261 -2.652 1.00 74.43 45 VAL A CA 6
ATOM 9941 C C . VAL A 1 45 ? 4.665 -8.785 -3.085 1.00 63.55 45 VAL A C 6
ATOM 9942 O O . VAL A 1 45 ? 3.918 -7.952 -2.568 1.00 43.43 45 VAL A O 6
ATOM 9955 N N . LYS A 1 46 ? 5.545 -8.464 -4.033 1.00 11.33 46 LYS A N 6
ATOM 9956 C CA . LYS A 1 46 ? 5.721 -7.074 -4.463 1.00 52.24 46 LYS A CA 6
ATOM 9957 C C . LYS A 1 46 ? 4.585 -6.608 -5.382 1.00 1.40 46 LYS A C 6
ATOM 9958 O O . LYS A 1 46 ? 4.560 -6.909 -6.578 1.00 40.30 46 LYS A O 6
ATOM 9977 N N . LYS A 1 47 ? 3.644 -5.876 -4.804 1.00 63.32 47 LYS A N 6
ATOM 9978 C CA . LYS A 1 47 ? 2.529 -5.294 -5.550 1.00 23.40 47 LYS A CA 6
ATOM 9979 C C . LYS A 1 47 ? 2.663 -3.765 -5.589 1.00 74.44 47 LYS A C 6
ATOM 9980 O O . LYS A 1 47 ? 3.522 -3.197 -4.918 1.00 32.43 47 LYS A O 6
ATOM 9999 N N . GLN A 1 48 ? 1.835 -3.100 -6.383 1.00 63.40 48 GLN A N 6
ATOM 10000 C CA . GLN A 1 48 ? 1.852 -1.634 -6.445 1.00 24.12 48 GLN A CA 6
ATOM 10001 C C . GLN A 1 48 ? 0.424 -1.073 -6.441 1.00 12.30 48 GLN A C 6
ATOM 10002 O O . GLN A 1 48 ? -0.368 -1.357 -7.339 1.00 33.13 48 GLN A O 6
ATOM 10016 N N . ILE A 1 49 ? 0.103 -0.274 -5.422 1.00 53.25 49 ILE A N 6
ATOM 10017 C CA . ILE A 1 49 ? -1.258 0.233 -5.224 1.00 63.23 49 ILE A CA 6
ATOM 10018 C C . ILE A 1 49 ? -1.315 1.769 -5.283 1.00 52.21 49 ILE A C 6
ATOM 10019 O O . ILE A 1 49 ? -0.459 2.460 -4.728 1.00 1.44 49 ILE A O 6
ATOM 10035 N N . THR A 1 50 ? -2.324 2.289 -5.973 1.00 55.11 50 THR A N 6
ATOM 10036 C CA . THR A 1 50 ? -2.578 3.734 -6.036 1.00 73.50 50 THR A CA 6
ATOM 10037 C C . THR A 1 50 ? -3.668 4.140 -5.034 1.00 12.44 50 THR A C 6
ATOM 10038 O O . THR A 1 50 ? -4.796 3.645 -5.100 1.00 30.33 50 THR A O 6
ATOM 10049 N N . PHE A 1 51 ? -3.344 5.047 -4.114 1.00 15.12 51 PHE A N 6
ATOM 10050 C CA . PHE A 1 51 ? -4.319 5.490 -3.109 1.00 24.54 51 PHE A CA 6
ATOM 10051 C C . PHE A 1 51 ? -4.746 6.949 -3.339 1.00 14.31 51 PHE A C 6
ATOM 10052 O O . PHE A 1 51 ? -3.917 7.838 -3.542 1.00 53.21 51 PHE A O 6
ATOM 10069 N N . ARG A 1 52 ? -6.058 7.175 -3.318 1.00 15.41 52 ARG A N 6
ATOM 10070 C CA . ARG A 1 52 ? -6.633 8.495 -3.587 1.00 35.04 52 ARG A CA 6
ATOM 10071 C C . ARG A 1 52 ? -6.587 9.392 -2.341 1.00 74.21 52 ARG A C 6
ATOM 10072 O O . ARG A 1 52 ? -6.805 8.929 -1.219 1.00 42.21 52 ARG A O 6
ATOM 10093 N N . SER A 1 53 ? -6.306 10.681 -2.550 1.00 45.14 53 SER A N 6
ATOM 10094 C CA . SER A 1 53 ? -6.256 11.662 -1.456 1.00 2.50 53 SER A CA 6
ATOM 10095 C C . SER A 1 53 ? -7.562 11.672 -0.649 1.00 44.11 53 SER A C 6
ATOM 10096 O O . SER A 1 53 ? -8.570 12.239 -1.077 1.00 51.20 53 SER A O 6
ATOM 10104 N N . THR A 1 54 ? -7.536 11.027 0.515 1.00 21.23 54 THR A N 6
ATOM 10105 C CA . THR A 1 54 ? -8.715 10.925 1.383 1.00 1.25 54 THR A CA 6
ATOM 10106 C C . THR A 1 54 ? -9.227 12.300 1.827 1.00 64.14 54 THR A C 6
ATOM 10107 O O . THR A 1 54 ? -8.739 12.877 2.800 1.00 51.32 54 THR A O 6
ATOM 10118 N N . LYS A 1 55 ? -10.207 12.818 1.096 1.00 41.34 55 LYS A N 6
ATOM 10119 C CA . LYS A 1 55 ? -10.827 14.108 1.410 1.00 33.44 55 LYS A CA 6
ATOM 10120 C C . LYS A 1 55 ? -11.716 13.994 2.660 1.00 60.24 55 LYS A C 6
ATOM 10121 O O . LYS A 1 55 ? -11.719 14.877 3.520 1.00 24.43 55 LYS A O 6
ATOM 10140 N N . LYS A 1 56 ? -12.459 12.887 2.755 1.00 32.33 56 LYS A N 6
ATOM 10141 C CA . LYS A 1 56 ? -13.309 12.612 3.923 1.00 44.55 56 LYS A CA 6
ATOM 10142 C C . LYS A 1 56 ? -12.479 12.488 5.211 1.00 31.12 56 LYS A C 6
ATOM 10143 O O . LYS A 1 56 ? -12.872 12.979 6.268 1.00 41.11 56 LYS A O 6
ATOM 10162 N N . GLU A 1 57 ? -11.338 11.816 5.116 1.00 4.34 57 GLU A N 6
ATOM 10163 C CA . GLU A 1 57 ? -10.412 11.690 6.248 1.00 51.14 57 GLU A CA 6
ATOM 10164 C C . GLU A 1 57 ? -9.094 12.411 5.926 1.00 42.34 57 GLU A C 6
ATOM 10165 O O . GLU A 1 57 ? -8.104 11.786 5.543 1.00 30.02 57 GLU A O 6
ATOM 10177 N N . ASN A 1 58 ? -9.097 13.731 6.061 1.00 55.22 58 ASN A N 6
ATOM 10178 C CA . ASN A 1 58 ? -7.979 14.563 5.598 1.00 73.44 58 ASN A CA 6
ATOM 10179 C C . ASN A 1 58 ? -6.836 14.665 6.626 1.00 64.41 58 ASN A C 6
ATOM 10180 O O . ASN A 1 58 ? -5.663 14.501 6.275 1.00 33.23 58 ASN A O 6
ATOM 10191 N N . ASP A 1 59 ? -7.165 14.929 7.887 1.00 31.53 59 ASP A N 6
ATOM 10192 C CA . ASP A 1 59 ? -6.138 15.172 8.904 1.00 5.31 59 ASP A CA 6
ATOM 10193 C C . ASP A 1 59 ? -5.324 13.906 9.239 1.00 71.33 59 ASP A C 6
ATOM 10194 O O . ASP A 1 59 ? -5.735 13.070 10.047 1.00 13.45 59 ASP A O 6
ATOM 10203 N N . HIS A 1 60 ? -4.179 13.772 8.577 1.00 11.41 60 HIS A N 6
ATOM 10204 C CA . HIS A 1 60 ? -3.165 12.768 8.919 1.00 54.13 60 HIS A CA 6
ATOM 10205 C C . HIS A 1 60 ? -1.832 13.110 8.236 1.00 23.40 60 HIS A C 6
ATOM 10206 O O . HIS A 1 60 ? -1.796 13.911 7.299 1.00 30.21 60 HIS A O 6
ATOM 10221 N N . LYS A 1 61 ? -0.749 12.489 8.692 1.00 55.05 61 LYS A N 6
ATOM 10222 C CA . LYS A 1 61 ? 0.608 12.925 8.334 1.00 54.11 61 LYS A CA 6
ATOM 10223 C C . LYS A 1 61 ? 0.954 12.648 6.861 1.00 4.51 61 LYS A C 6
ATOM 10224 O O . LYS A 1 61 ? 0.963 13.562 6.037 1.00 24.54 61 LYS A O 6
ATOM 10243 N N . LEU A 1 62 ? 1.223 11.380 6.544 1.00 74.50 62 LEU A N 6
ATOM 10244 C CA . LEU A 1 62 ? 1.742 10.994 5.224 1.00 21.43 62 LEU A CA 6
ATOM 10245 C C . LEU A 1 62 ? 3.019 11.770 4.850 1.00 55.02 62 LEU A C 6
ATOM 10246 O O . LEU A 1 62 ? 2.972 12.763 4.120 1.00 55.35 62 LEU A O 6
ATOM 10262 N N . ASN A 1 63 ? 4.152 11.322 5.383 1.00 3.44 63 ASN A N 6
ATOM 10263 C CA . ASN A 1 63 ? 5.462 11.877 5.025 1.00 61.21 63 ASN A CA 6
ATOM 10264 C C . ASN A 1 63 ? 6.107 11.024 3.918 1.00 71.52 63 ASN A C 6
ATOM 10265 O O . ASN A 1 63 ? 5.724 9.873 3.726 1.00 54.41 63 ASN A O 6
ATOM 10276 N N . LYS A 1 64 ? 7.095 11.580 3.207 1.00 21.14 64 LYS A N 6
ATOM 10277 C CA . LYS A 1 64 ? 7.783 10.853 2.118 1.00 41.22 64 LYS A CA 6
ATOM 10278 C C . LYS A 1 64 ? 8.355 9.500 2.583 1.00 21.15 64 LYS A C 6
ATOM 10279 O O . LYS A 1 64 ? 8.728 8.664 1.763 1.00 0.43 64 LYS A O 6
ATOM 10298 N N . TYR A 1 65 ? 8.450 9.311 3.898 1.00 62.44 65 TYR A N 6
ATOM 10299 C CA . TYR A 1 65 ? 8.791 8.012 4.485 1.00 64.13 65 TYR A CA 6
ATOM 10300 C C . TYR A 1 65 ? 7.867 7.692 5.670 1.00 32.42 65 TYR A C 6
ATOM 10301 O O . TYR A 1 65 ? 8.052 8.192 6.780 1.00 60.23 65 TYR A O 6
ATOM 10319 N N . ALA A 1 66 ? 6.853 6.872 5.407 1.00 72.23 66 ALA A N 6
ATOM 10320 C CA . ALA A 1 66 ? 5.875 6.467 6.426 1.00 22.12 66 ALA A CA 6
ATOM 10321 C C . ALA A 1 66 ? 5.304 5.076 6.109 1.00 52.30 66 ALA A C 6
ATOM 10322 O O . ALA A 1 66 ? 5.576 4.518 5.046 1.00 40.52 66 ALA A O 6
ATOM 10329 N N . PHE A 1 67 ? 4.507 4.522 7.022 1.00 10.42 67 PHE A N 6
ATOM 10330 C CA . PHE A 1 67 ? 3.964 3.164 6.854 1.00 51.10 67 PHE A CA 6
ATOM 10331 C C . PHE A 1 67 ? 2.426 3.147 6.907 1.00 74.01 67 PHE A C 6
ATOM 10332 O O . PHE A 1 67 ? 1.820 3.675 7.842 1.00 55.13 67 PHE A O 6
ATOM 10349 N N . LEU A 1 68 ? 1.804 2.530 5.904 1.00 72.41 68 LEU A N 6
ATOM 10350 C CA . LEU A 1 68 ? 0.339 2.419 5.837 1.00 34.50 68 LEU A CA 6
ATOM 10351 C C . LEU A 1 68 ? -0.121 0.951 5.809 1.00 34.21 68 LEU A C 6
ATOM 10352 O O . LEU A 1 68 ? 0.540 0.090 5.224 1.00 53.33 68 LEU A O 6
ATOM 10368 N N . ARG A 1 69 ? -1.265 0.682 6.436 1.00 53.22 69 ARG A N 6
ATOM 10369 C CA . ARG A 1 69 ? -1.902 -0.641 6.370 1.00 44.42 69 ARG A CA 6
ATOM 10370 C C . ARG A 1 69 ? -3.250 -0.542 5.636 1.00 72.11 69 ARG A C 6
ATOM 10371 O O . ARG A 1 69 ? -4.174 0.117 6.109 1.00 74.22 69 ARG A O 6
ATOM 10392 N N . LEU A 1 70 ? -3.354 -1.208 4.487 1.00 22.50 70 LEU A N 6
ATOM 10393 C CA . LEU A 1 70 ? -4.531 -1.083 3.614 1.00 3.11 70 LEU A CA 6
ATOM 10394 C C . LEU A 1 70 ? -5.481 -2.280 3.755 1.00 4.34 70 LEU A C 6
ATOM 10395 O O . LEU A 1 70 ? -5.046 -3.427 3.896 1.00 41.11 70 LEU A O 6
ATOM 10411 N N . TYR A 1 71 ? -6.783 -2.000 3.697 1.00 33.12 71 TYR A N 6
ATOM 10412 C CA . TYR A 1 71 ? -7.814 -3.040 3.791 1.00 44.22 71 TYR A CA 6
ATOM 10413 C C . TYR A 1 71 ? -8.671 -3.106 2.521 1.00 34.50 71 TYR A C 6
ATOM 10414 O O . TYR A 1 71 ? -9.313 -2.123 2.131 1.00 62.02 71 TYR A O 6
ATOM 10432 N N . VAL A 1 72 ? -8.676 -4.272 1.881 1.00 34.30 72 VAL A N 6
ATOM 10433 C CA . VAL A 1 72 ? -9.499 -4.501 0.692 1.00 12.24 72 VAL A CA 6
ATOM 10434 C C . VAL A 1 72 ? -10.712 -5.387 1.020 1.00 31.22 72 VAL A C 6
ATOM 10435 O O . VAL A 1 72 ? -10.599 -6.385 1.732 1.00 13.13 72 VAL A O 6
ATOM 10448 N N . ASP A 1 73 ? -11.873 -5.009 0.496 1.00 5.32 73 ASP A N 6
ATOM 10449 C CA . ASP A 1 73 ? -13.120 -5.717 0.783 1.00 53.45 73 ASP A CA 6
ATOM 10450 C C . ASP A 1 73 ? -14.057 -5.709 -0.435 1.00 2.24 73 ASP A C 6
ATOM 10451 O O . ASP A 1 73 ? -13.975 -4.825 -1.290 1.00 21.12 73 ASP A O 6
ATOM 10460 N N . GLN A 1 74 ? -14.927 -6.711 -0.524 1.00 72.44 74 GLN A N 6
ATOM 10461 C CA . GLN A 1 74 ? -15.922 -6.792 -1.599 1.00 14.44 74 GLN A CA 6
ATOM 10462 C C . GLN A 1 74 ? -17.336 -6.561 -1.047 1.00 32.12 74 GLN A C 6
ATOM 10463 O O . GLN A 1 74 ? -17.686 -7.069 0.016 1.00 51.01 74 GLN A O 6
ATOM 10477 N N . ASP A 1 75 ? -18.143 -5.792 -1.771 1.00 42.24 75 ASP A N 6
ATOM 10478 C CA . ASP A 1 75 ? -19.481 -5.411 -1.303 1.00 21.21 75 ASP A CA 6
ATOM 10479 C C . ASP A 1 75 ? -20.444 -6.619 -1.252 1.00 35.14 75 ASP A C 6
ATOM 10480 O O . ASP A 1 75 ? -21.523 -6.542 -0.655 1.00 55.53 75 ASP A O 6
ATOM 10489 N N . ASP A 1 76 ? -20.054 -7.725 -1.884 1.00 75.35 76 ASP A N 6
ATOM 10490 C CA . ASP A 1 76 ? -20.826 -8.974 -1.823 1.00 1.45 76 ASP A CA 6
ATOM 10491 C C . ASP A 1 76 ? -19.884 -10.196 -1.833 1.00 3.33 76 ASP A C 6
ATOM 10492 O O . ASP A 1 76 ? -18.664 -10.048 -1.934 1.00 4.25 76 ASP A O 6
ATOM 10501 N N . ASN A 1 77 ? -20.449 -11.403 -1.735 1.00 4.34 77 ASN A N 6
ATOM 10502 C CA . ASN A 1 77 ? -19.644 -12.630 -1.631 1.00 43.53 77 ASN A CA 6
ATOM 10503 C C . ASN A 1 77 ? -20.123 -13.706 -2.633 1.00 22.41 77 ASN A C 6
ATOM 10504 O O . ASN A 1 77 ? -21.175 -13.564 -3.258 1.00 33.52 77 ASN A O 6
ATOM 10515 N N . SER A 1 78 ? -19.333 -14.776 -2.789 1.00 43.51 78 SER A N 6
ATOM 10516 C CA . SER A 1 78 ? -19.650 -15.878 -3.724 1.00 44.22 78 SER A CA 6
ATOM 10517 C C . SER A 1 78 ? -19.578 -15.419 -5.191 1.00 50.25 78 SER A C 6
ATOM 10518 O O . SER A 1 78 ? -20.213 -16.000 -6.076 1.00 13.14 78 SER A O 6
ATOM 10526 N N . LYS A 1 79 ? -18.789 -14.377 -5.442 1.00 42.21 79 LYS A N 6
ATOM 10527 C CA . LYS A 1 79 ? -18.579 -13.864 -6.802 1.00 12.52 79 LYS A CA 6
ATOM 10528 C C . LYS A 1 79 ? -17.681 -14.829 -7.607 1.00 62.32 79 LYS A C 6
ATOM 10529 O O . LYS A 1 79 ? -17.062 -15.734 -7.040 1.00 14.33 79 LYS A O 6
ATOM 10548 N N . ASN A 1 80 ? -17.626 -14.648 -8.927 1.00 43.55 80 ASN A N 6
ATOM 10549 C CA . ASN A 1 80 ? -16.741 -15.448 -9.792 1.00 32.10 80 ASN A CA 6
ATOM 10550 C C . ASN A 1 80 ? -15.287 -15.399 -9.290 1.00 4.02 80 ASN A C 6
ATOM 10551 O O . ASN A 1 80 ? -14.599 -16.420 -9.226 1.00 11.51 80 ASN A O 6
ATOM 10562 N N . GLU A 1 81 ? -14.838 -14.201 -8.934 1.00 64.50 81 GLU A N 6
ATOM 10563 C CA . GLU A 1 81 ? -13.513 -13.992 -8.344 1.00 73.24 81 GLU A CA 6
ATOM 10564 C C . GLU A 1 81 ? -13.557 -12.817 -7.359 1.00 42.23 81 GLU A C 6
ATOM 10565 O O . GLU A 1 81 ? -14.350 -11.885 -7.528 1.00 75.52 81 GLU A O 6
ATOM 10577 N N . ILE A 1 82 ? -12.707 -12.859 -6.338 1.00 10.12 82 ILE A N 6
ATOM 10578 C CA . ILE A 1 82 ? -12.639 -11.782 -5.347 1.00 5.42 82 ILE A CA 6
ATOM 10579 C C . ILE A 1 82 ? -11.566 -10.763 -5.750 1.00 11.12 82 ILE A C 6
ATOM 10580 O O . ILE A 1 82 ? -10.365 -11.039 -5.685 1.00 51.42 82 ILE A O 6
ATOM 10596 N N . SER A 1 83 ? -12.013 -9.590 -6.195 1.00 10.45 83 SER A N 6
ATOM 10597 C CA . SER A 1 83 ? -11.102 -8.547 -6.676 1.00 34.32 83 SER A CA 6
ATOM 10598 C C . SER A 1 83 ? -10.418 -7.822 -5.509 1.00 20.32 83 SER A C 6
ATOM 10599 O O . SER A 1 83 ? -10.924 -6.822 -4.993 1.00 33.24 83 SER A O 6
ATOM 10607 N N . SER A 1 84 ? -9.265 -8.341 -5.090 1.00 22.31 84 SER A N 6
ATOM 10608 C CA . SER A 1 84 ? -8.505 -7.778 -3.960 1.00 22.30 84 SER A CA 6
ATOM 10609 C C . SER A 1 84 ? -7.741 -6.494 -4.341 1.00 61.14 84 SER A C 6
ATOM 10610 O O . SER A 1 84 ? -6.712 -6.177 -3.743 1.00 24.53 84 SER A O 6
ATOM 10618 N N . ILE A 1 85 ? -8.256 -5.742 -5.314 1.00 52.43 85 ILE A N 6
ATOM 10619 C CA . ILE A 1 85 ? -7.642 -4.467 -5.718 1.00 11.53 85 ILE A CA 6
ATOM 10620 C C . ILE A 1 85 ? -8.471 -3.259 -5.247 1.00 41.32 85 ILE A C 6
ATOM 10621 O O . ILE A 1 85 ? -8.019 -2.118 -5.322 1.00 60.01 85 ILE A O 6
ATOM 10637 N N . GLU A 1 86 ? -9.684 -3.517 -4.755 1.00 25.31 86 GLU A N 6
ATOM 10638 C CA . GLU A 1 86 ? -10.590 -2.440 -4.335 1.00 3.21 86 GLU A CA 6
ATOM 10639 C C . GLU A 1 86 ? -10.425 -2.109 -2.838 1.00 61.01 86 GLU A C 6
ATOM 10640 O O . GLU A 1 86 ? -11.122 -2.661 -1.982 1.00 14.31 86 GLU A O 6
ATOM 10652 N N . VAL A 1 87 ? -9.474 -1.225 -2.532 1.00 35.43 87 VAL A N 6
ATOM 10653 C CA . VAL A 1 87 ? -9.208 -0.807 -1.147 1.00 43.55 87 VAL A CA 6
ATOM 10654 C C . VAL A 1 87 ? -10.223 0.250 -0.675 1.00 64.21 87 VAL A C 6
ATOM 10655 O O . VAL A 1 87 ? -10.498 1.221 -1.383 1.00 34.44 87 VAL A O 6
ATOM 10668 N N . LYS A 1 88 ? -10.772 0.058 0.528 1.00 12.33 88 LYS A N 6
ATOM 10669 C CA . LYS A 1 88 ? -11.780 0.981 1.077 1.00 1.23 88 LYS A CA 6
ATOM 10670 C C . LYS A 1 88 ? -11.205 1.917 2.155 1.00 21.31 88 LYS A C 6
ATOM 10671 O O . LYS A 1 88 ? -11.743 3.000 2.398 1.00 44.52 88 LYS A O 6
ATOM 10690 N N . SER A 1 89 ? -10.120 1.503 2.811 1.00 73.23 89 SER A N 6
ATOM 10691 C CA . SER A 1 89 ? -9.527 2.304 3.897 1.00 44.42 89 SER A CA 6
ATOM 10692 C C . SER A 1 89 ? -8.092 1.868 4.218 1.00 3.03 89 SER A C 6
ATOM 10693 O O . SER A 1 89 ? -7.660 0.777 3.840 1.00 14.42 89 SER A O 6
ATOM 10701 N N . TYR A 1 90 ? -7.362 2.731 4.927 1.00 42.00 90 TYR A N 6
ATOM 10702 C CA . TYR A 1 90 ? -5.994 2.425 5.358 1.00 22.33 90 TYR A CA 6
ATOM 10703 C C . TYR A 1 90 ? -5.661 3.119 6.691 1.00 72.43 90 TYR A C 6
ATOM 10704 O O . TYR A 1 90 ? -6.292 4.110 7.066 1.00 70.03 90 TYR A O 6
ATOM 10722 N N . GLU A 1 91 ? -4.672 2.585 7.402 1.00 61.35 91 GLU A N 6
ATOM 10723 C CA . GLU A 1 91 ? -4.227 3.156 8.682 1.00 11.44 91 GLU A CA 6
ATOM 10724 C C . GLU A 1 91 ? -2.766 3.618 8.607 1.00 35.24 91 GLU A C 6
ATOM 10725 O O . GLU A 1 91 ? -1.942 2.992 7.941 1.00 12.41 91 GLU A O 6
ATOM 10737 N N . GLU A 1 92 ? -2.445 4.706 9.303 1.00 5.53 92 GLU A N 6
ATOM 10738 C CA . GLU A 1 92 ? -1.059 5.177 9.402 1.00 72.52 92 GLU A CA 6
ATOM 10739 C C . GLU A 1 92 ? -0.388 4.517 10.621 1.00 53.30 92 GLU A C 6
ATOM 10740 O O . GLU A 1 92 ? -0.647 4.890 11.768 1.00 1.22 92 GLU A O 6
ATOM 10752 N N . ILE A 1 93 ? 0.471 3.532 10.365 1.00 55.04 93 ILE A N 6
ATOM 10753 C CA . ILE A 1 93 ? 0.961 2.634 11.422 1.00 51.43 93 ILE A CA 6
ATOM 10754 C C . ILE A 1 93 ? 2.466 2.776 11.693 1.00 2.41 93 ILE A C 6
ATOM 10755 O O . ILE A 1 93 ? 3.166 3.566 11.057 1.00 22.00 93 ILE A O 6
ATOM 10771 N N . GLN A 1 94 ? 2.940 2.004 12.669 1.00 74.30 94 GLN A N 6
ATOM 10772 C CA . GLN A 1 94 ? 4.364 1.938 13.011 1.00 64.12 94 GLN A CA 6
ATOM 10773 C C . GLN A 1 94 ? 5.020 0.705 12.361 1.00 54.22 94 GLN A C 6
ATOM 10774 O O . GLN A 1 94 ? 4.330 -0.199 11.884 1.00 31.04 94 GLN A O 6
ATOM 10788 N N . LYS A 1 95 ? 6.349 0.665 12.360 1.00 3.24 95 LYS A N 6
ATOM 10789 C CA . LYS A 1 95 ? 7.097 -0.441 11.745 1.00 73.21 95 LYS A CA 6
ATOM 10790 C C . LYS A 1 95 ? 6.798 -1.792 12.430 1.00 74.23 95 LYS A C 6
ATOM 10791 O O . LYS A 1 95 ? 6.908 -2.850 11.808 1.00 42.52 95 LYS A O 6
ATOM 10810 N N . ALA A 1 96 ? 6.424 -1.747 13.711 1.00 70.15 96 ALA A N 6
ATOM 10811 C CA . ALA A 1 96 ? 6.076 -2.959 14.467 1.00 42.20 96 ALA A CA 6
ATOM 10812 C C . ALA A 1 96 ? 4.889 -3.717 13.837 1.00 64.43 96 ALA A C 6
ATOM 10813 O O . ALA A 1 96 ? 4.882 -4.949 13.795 1.00 22.11 96 ALA A O 6
ATOM 10820 N N . ASP A 1 97 ? 3.894 -2.974 13.341 1.00 42.32 97 ASP A N 6
ATOM 10821 C CA . ASP A 1 97 ? 2.720 -3.579 12.689 1.00 54.22 97 ASP A CA 6
ATOM 10822 C C . ASP A 1 97 ? 3.083 -4.260 11.357 1.00 3.52 97 ASP A C 6
ATOM 10823 O O . ASP A 1 97 ? 2.271 -4.992 10.783 1.00 61.30 97 ASP A O 6
ATOM 10832 N N . LEU A 1 98 ? 4.296 -4.006 10.864 1.00 21.54 98 LEU A N 6
ATOM 10833 C CA . LEU A 1 98 ? 4.796 -4.659 9.650 1.00 1.43 98 LEU A CA 6
ATOM 10834 C C . LEU A 1 98 ? 5.393 -6.036 9.989 1.00 20.25 98 LEU A C 6
ATOM 10835 O O . LEU A 1 98 ? 6.439 -6.116 10.638 1.00 2.41 98 LEU A O 6
ATOM 10851 N N . PRO A 1 99 ? 4.753 -7.140 9.555 1.00 73.24 99 PRO A N 6
ATOM 10852 C CA . PRO A 1 99 ? 5.257 -8.498 9.823 1.00 65.24 99 PRO A CA 6
ATOM 10853 C C . PRO A 1 99 ? 6.701 -8.692 9.332 1.00 51.03 99 PRO A C 6
ATOM 10854 O O . PRO A 1 99 ? 7.160 -7.986 8.428 1.00 22.35 99 PRO A O 6
ATOM 10865 N N . GLU A 1 100 ? 7.414 -9.644 9.934 1.00 1.10 100 GLU A N 6
ATOM 10866 C CA . GLU A 1 100 ? 8.833 -9.877 9.627 1.00 52.23 100 GLU A CA 6
ATOM 10867 C C . GLU A 1 100 ? 9.097 -9.961 8.110 1.00 73.14 100 GLU A C 6
ATOM 10868 O O . GLU A 1 100 ? 10.040 -9.359 7.606 1.00 41.34 100 GLU A O 6
ATOM 10880 N N . LYS A 1 101 ? 8.235 -10.677 7.387 1.00 21.54 101 LYS A N 6
ATOM 10881 C CA . LYS A 1 101 ? 8.349 -10.778 5.922 1.00 22.45 101 LYS A CA 6
ATOM 10882 C C . LYS A 1 101 ? 8.374 -9.387 5.261 1.00 32.23 101 LYS A C 6
ATOM 10883 O O . LYS A 1 101 ? 9.244 -9.088 4.442 1.00 55.11 101 LYS A O 6
ATOM 10902 N N . VAL A 1 102 ? 7.420 -8.540 5.642 1.00 71.04 102 VAL A N 6
ATOM 10903 C CA . VAL A 1 102 ? 7.268 -7.206 5.047 1.00 1.25 102 VAL A CA 6
ATOM 10904 C C . VAL A 1 102 ? 8.469 -6.293 5.338 1.00 44.22 102 VAL A C 6
ATOM 10905 O O . VAL A 1 102 ? 8.990 -5.636 4.429 1.00 60.00 102 VAL A O 6
ATOM 10918 N N . LYS A 1 103 ? 8.916 -6.251 6.593 1.00 1.13 103 LYS A N 6
ATOM 10919 C CA . LYS A 1 103 ? 10.056 -5.399 6.955 1.00 54.51 103 LYS A CA 6
ATOM 10920 C C . LYS A 1 103 ? 11.328 -5.812 6.195 1.00 13.45 103 LYS A C 6
ATOM 10921 O O . LYS A 1 103 ? 12.079 -4.951 5.735 1.00 22.32 103 LYS A O 6
ATOM 10940 N N . ASP A 1 104 ? 11.560 -7.122 6.046 1.00 62.41 104 ASP A N 6
ATOM 10941 C CA . ASP A 1 104 ? 12.684 -7.616 5.234 1.00 41.41 104 ASP A CA 6
ATOM 10942 C C . ASP A 1 104 ? 12.613 -7.079 3.796 1.00 72.35 104 ASP A C 6
ATOM 10943 O O . ASP A 1 104 ? 13.610 -6.600 3.248 1.00 62.44 104 ASP A O 6
ATOM 10952 N N . LYS A 1 105 ? 11.425 -7.166 3.193 1.00 2.33 105 LYS A N 6
ATOM 10953 C CA . LYS A 1 105 ? 11.207 -6.705 1.815 1.00 21.03 105 LYS A CA 6
ATOM 10954 C C . LYS A 1 105 ? 11.578 -5.223 1.638 1.00 12.34 105 LYS A C 6
ATOM 10955 O O . LYS A 1 105 ? 12.190 -4.843 0.638 1.00 42.33 105 LYS A O 6
ATOM 10974 N N . PHE A 1 106 ? 11.202 -4.392 2.606 1.00 54.01 106 PHE A N 6
ATOM 10975 C CA . PHE A 1 106 ? 11.484 -2.953 2.536 1.00 20.30 106 PHE A CA 6
ATOM 10976 C C . PHE A 1 106 ? 12.961 -2.625 2.839 1.00 74.11 106 PHE A C 6
ATOM 10977 O O . PHE A 1 106 ? 13.611 -1.914 2.070 1.00 41.13 106 PHE A O 6
ATOM 10994 N N . THR A 1 107 ? 13.493 -3.148 3.947 1.00 40.31 107 THR A N 6
ATOM 10995 C CA . THR A 1 107 ? 14.873 -2.823 4.365 1.00 42.14 107 THR A CA 6
ATOM 10996 C C . THR A 1 107 ? 15.926 -3.685 3.647 1.00 31.20 107 THR A C 6
ATOM 10997 O O . THR A 1 107 ? 17.124 -3.532 3.881 1.00 35.04 107 THR A O 6
ATOM 11008 N N . ILE A 1 108 ? 15.476 -4.595 2.781 1.00 12.04 108 ILE A N 6
ATOM 11009 C CA . ILE A 1 108 ? 16.382 -5.483 2.036 1.00 33.12 108 ILE A CA 6
ATOM 11010 C C . ILE A 1 108 ? 17.265 -6.302 3.009 1.00 11.33 108 ILE A C 6
ATOM 11011 O O . ILE A 1 108 ? 18.437 -6.581 2.743 1.00 70.34 108 ILE A O 6
ATOM 11027 N N . LYS A 1 109 ? 16.675 -6.673 4.153 1.00 1.31 109 LYS A N 6
ATOM 11028 C CA . LYS A 1 109 ? 17.364 -7.471 5.187 1.00 3.32 109 LYS A CA 6
ATOM 11029 C C . LYS A 1 109 ? 18.569 -6.714 5.800 1.00 65.45 109 LYS A C 6
ATOM 11030 O O . LYS A 1 109 ? 19.370 -7.289 6.541 1.00 22.35 109 LYS A O 6
ATOM 11049 N N . LEU A 1 110 ? 18.682 -5.416 5.513 1.00 20.15 110 LEU A N 6
ATOM 11050 C CA . LEU A 1 110 ? 19.805 -4.608 6.008 1.00 31.40 110 LEU A CA 6
ATOM 11051 C C . LEU A 1 110 ? 19.640 -4.245 7.497 1.00 14.02 110 LEU A C 6
ATOM 11052 O O . LEU A 1 110 ? 20.503 -4.564 8.318 1.00 70.03 110 LEU A O 6
ATOM 11068 N N . GLU A 1 111 ? 18.534 -3.578 7.837 1.00 42.04 111 GLU A N 6
ATOM 11069 C CA . GLU A 1 111 ? 18.279 -3.146 9.222 1.00 43.22 111 GLU A CA 6
ATOM 11070 C C . GLU A 1 111 ? 17.957 -4.340 10.147 1.00 42.42 111 GLU A C 6
ATOM 11071 O O . GLU A 1 111 ? 16.841 -4.895 10.047 1.00 38.11 111 GLU A O 6
ATOM 11083 N N . MET A 1 1 ? 14.752 -16.720 11.353 1.00 20.53 1 MET A N 7
ATOM 11084 C CA . MET A 1 1 ? 14.421 -15.872 10.171 1.00 32.41 1 MET A CA 7
ATOM 11085 C C . MET A 1 1 ? 12.966 -16.087 9.729 1.00 41.14 1 MET A C 7
ATOM 11086 O O . MET A 1 1 ? 12.184 -15.140 9.636 1.00 21.44 1 MET A O 7
ATOM 11102 N N . GLU A 1 2 ? 12.608 -17.338 9.447 1.00 72.22 2 GLU A N 7
ATOM 11103 C CA . GLU A 1 2 ? 11.233 -17.678 9.069 1.00 11.51 2 GLU A CA 7
ATOM 11104 C C . GLU A 1 2 ? 10.365 -17.893 10.314 1.00 51.13 2 GLU A C 7
ATOM 11105 O O . GLU A 1 2 ? 10.850 -18.339 11.352 1.00 3.11 2 GLU A O 7
ATOM 11117 N N . ARG A 1 3 ? 9.080 -17.576 10.209 1.00 65.40 3 ARG A N 7
ATOM 11118 C CA . ARG A 1 3 ? 8.173 -17.668 11.355 1.00 14.34 3 ARG A CA 7
ATOM 11119 C C . ARG A 1 3 ? 7.396 -18.991 11.343 1.00 43.43 3 ARG A C 7
ATOM 11120 O O . ARG A 1 3 ? 6.339 -19.093 10.719 1.00 31.03 3 ARG A O 7
ATOM 11141 N N . ALA A 1 4 ? 7.944 -20.008 12.015 1.00 54.22 4 ALA A N 7
ATOM 11142 C CA . ALA A 1 4 ? 7.286 -21.316 12.128 1.00 13.41 4 ALA A CA 7
ATOM 11143 C C . ALA A 1 4 ? 5.845 -21.175 12.645 1.00 21.00 4 ALA A C 7
ATOM 11144 O O . ALA A 1 4 ? 5.618 -20.962 13.839 1.00 61.24 4 ALA A O 7
ATOM 11151 N N . SER A 1 5 ? 4.876 -21.285 11.742 1.00 61.43 5 SER A N 7
ATOM 11152 C CA . SER A 1 5 ? 3.465 -21.063 12.089 1.00 62.31 5 SER A CA 7
ATOM 11153 C C . SER A 1 5 ? 2.696 -22.376 12.267 1.00 52.44 5 SER A C 7
ATOM 11154 O O . SER A 1 5 ? 2.810 -23.297 11.456 1.00 53.34 5 SER A O 7
ATOM 11162 N N . LEU A 1 6 ? 1.897 -22.444 13.331 1.00 54.30 6 LEU A N 7
ATOM 11163 C CA . LEU A 1 6 ? 1.047 -23.611 13.602 1.00 1.21 6 LEU A CA 7
ATOM 11164 C C . LEU A 1 6 ? -0.219 -23.589 12.713 1.00 71.33 6 LEU A C 7
ATOM 11165 O O . LEU A 1 6 ? -1.037 -24.507 12.747 1.00 40.21 6 LEU A O 7
ATOM 11181 N N . ASN A 1 7 ? -0.360 -22.529 11.911 1.00 51.50 7 ASN A N 7
ATOM 11182 C CA . ASN A 1 7 ? -1.496 -22.384 10.986 1.00 32.15 7 ASN A CA 7
ATOM 11183 C C . ASN A 1 7 ? -1.033 -21.807 9.635 1.00 72.30 7 ASN A C 7
ATOM 11184 O O . ASN A 1 7 ? 0.151 -21.537 9.441 1.00 62.51 7 ASN A O 7
ATOM 11195 N N . ARG A 1 8 ? -1.970 -21.607 8.709 1.00 53.14 8 ARG A N 7
ATOM 11196 C CA . ARG A 1 8 ? -1.657 -20.982 7.412 1.00 1.42 8 ARG A CA 7
ATOM 11197 C C . ARG A 1 8 ? -2.808 -20.065 6.953 1.00 24.43 8 ARG A C 7
ATOM 11198 O O . ARG A 1 8 ? -3.042 -19.887 5.755 1.00 62.35 8 ARG A O 7
ATOM 11219 N N . ILE A 1 9 ? -3.511 -19.469 7.913 1.00 74.10 9 ILE A N 7
ATOM 11220 C CA . ILE A 1 9 ? -4.632 -18.570 7.607 1.00 75.34 9 ILE A CA 7
ATOM 11221 C C . ILE A 1 9 ? -4.136 -17.144 7.313 1.00 33.21 9 ILE A C 7
ATOM 11222 O O . ILE A 1 9 ? -3.340 -16.585 8.075 1.00 31.21 9 ILE A O 7
ATOM 11238 N N . GLY A 1 10 ? -4.602 -16.559 6.208 1.00 72.01 10 GLY A N 7
ATOM 11239 C CA . GLY A 1 10 ? -4.156 -15.221 5.828 1.00 4.51 10 GLY A CA 7
ATOM 11240 C C . GLY A 1 10 ? -5.292 -14.222 5.629 1.00 4.43 10 GLY A C 7
ATOM 11241 O O . GLY A 1 10 ? -6.456 -14.520 5.899 1.00 52.43 10 GLY A O 7
ATOM 11245 N N . LYS A 1 11 ? -4.942 -13.032 5.142 1.00 4.42 11 LYS A N 7
ATOM 11246 C CA . LYS A 1 11 ? -5.908 -11.943 4.926 1.00 74.44 11 LYS A CA 7
ATOM 11247 C C . LYS A 1 11 ? -5.567 -11.154 3.650 1.00 14.32 11 LYS A C 7
ATOM 11248 O O . LYS A 1 11 ? -4.425 -11.169 3.188 1.00 73.10 11 LYS A O 7
ATOM 11267 N N . ASP A 1 12 ? -6.550 -10.444 3.097 1.00 40.25 12 ASP A N 7
ATOM 11268 C CA . ASP A 1 12 ? -6.315 -9.569 1.939 1.00 23.54 12 ASP A CA 7
ATOM 11269 C C . ASP A 1 12 ? -5.810 -8.182 2.385 1.00 23.15 12 ASP A C 7
ATOM 11270 O O . ASP A 1 12 ? -6.302 -7.144 1.936 1.00 35.42 12 ASP A O 7
ATOM 11279 N N . VAL A 1 13 ? -4.809 -8.179 3.266 1.00 32.31 13 VAL A N 7
ATOM 11280 C CA . VAL A 1 13 ? -4.250 -6.939 3.817 1.00 32.21 13 VAL A CA 7
ATOM 11281 C C . VAL A 1 13 ? -2.869 -6.634 3.216 1.00 14.10 13 VAL A C 7
ATOM 11282 O O . VAL A 1 13 ? -2.010 -7.513 3.124 1.00 33.24 13 VAL A O 7
ATOM 11295 N N . TYR A 1 14 ? -2.657 -5.382 2.812 1.00 0.52 14 TYR A N 7
ATOM 11296 C CA . TYR A 1 14 ? -1.398 -4.972 2.171 1.00 41.42 14 TYR A CA 7
ATOM 11297 C C . TYR A 1 14 ? -0.651 -3.914 3.000 1.00 14.13 14 TYR A C 7
ATOM 11298 O O . TYR A 1 14 ? -1.244 -3.217 3.821 1.00 4.11 14 TYR A O 7
ATOM 11316 N N . TYR A 1 15 ? 0.657 -3.806 2.776 1.00 12.33 15 TYR A N 7
ATOM 11317 C CA . TYR A 1 15 ? 1.521 -2.897 3.541 1.00 3.21 15 TYR A CA 7
ATOM 11318 C C . TYR A 1 15 ? 2.414 -2.074 2.598 1.00 40.11 15 TYR A C 7
ATOM 11319 O O . TYR A 1 15 ? 3.160 -2.634 1.797 1.00 21.30 15 TYR A O 7
ATOM 11337 N N . MET A 1 16 ? 2.342 -0.747 2.695 1.00 4.24 16 MET A N 7
ATOM 11338 C CA . MET A 1 16 ? 3.073 0.135 1.775 1.00 25.31 16 MET A CA 7
ATOM 11339 C C . MET A 1 16 ? 3.676 1.351 2.499 1.00 43.53 16 MET A C 7
ATOM 11340 O O . MET A 1 16 ? 2.983 2.058 3.227 1.00 44.15 16 MET A O 7
ATOM 11354 N N . GLN A 1 17 ? 4.971 1.585 2.293 1.00 13.05 17 GLN A N 7
ATOM 11355 C CA . GLN A 1 17 ? 5.643 2.767 2.847 1.00 15.42 17 GLN A CA 7
ATOM 11356 C C . GLN A 1 17 ? 5.560 3.946 1.867 1.00 3.34 17 GLN A C 7
ATOM 11357 O O . GLN A 1 17 ? 5.724 3.775 0.658 1.00 33.24 17 GLN A O 7
ATOM 11371 N N . ILE A 1 18 ? 5.315 5.140 2.391 1.00 12.32 18 ILE A N 7
ATOM 11372 C CA . ILE A 1 18 ? 5.158 6.331 1.552 1.00 21.21 18 ILE A CA 7
ATOM 11373 C C . ILE A 1 18 ? 6.505 7.004 1.240 1.00 44.41 18 ILE A C 7
ATOM 11374 O O . ILE A 1 18 ? 7.203 7.476 2.134 1.00 74.40 18 ILE A O 7
ATOM 11390 N N . LYS A 1 19 ? 6.865 7.024 -0.042 1.00 25.12 19 LYS A N 7
ATOM 11391 C CA . LYS A 1 19 ? 8.065 7.730 -0.512 1.00 32.11 19 LYS A CA 7
ATOM 11392 C C . LYS A 1 19 ? 7.726 9.163 -0.956 1.00 42.24 19 LYS A C 7
ATOM 11393 O O . LYS A 1 19 ? 8.613 10.002 -1.135 1.00 12.31 19 LYS A O 7
ATOM 11412 N N . GLY A 1 20 ? 6.432 9.426 -1.134 1.00 63.20 20 GLY A N 7
ATOM 11413 C CA . GLY A 1 20 ? 5.982 10.683 -1.717 1.00 74.42 20 GLY A CA 7
ATOM 11414 C C . GLY A 1 20 ? 5.788 10.563 -3.223 1.00 52.10 20 GLY A C 7
ATOM 11415 O O . GLY A 1 20 ? 4.920 9.819 -3.681 1.00 3.30 20 GLY A O 7
ATOM 11419 N N . GLU A 1 21 ? 6.592 11.300 -3.992 1.00 34.41 21 GLU A N 7
ATOM 11420 C CA . GLU A 1 21 ? 6.589 11.205 -5.464 1.00 10.55 21 GLU A CA 7
ATOM 11421 C C . GLU A 1 21 ? 5.181 11.390 -6.064 1.00 22.51 21 GLU A C 7
ATOM 11422 O O . GLU A 1 21 ? 4.859 10.830 -7.117 1.00 64.22 21 GLU A O 7
ATOM 11434 N N . GLY A 1 22 ? 4.353 12.191 -5.397 1.00 42.42 22 GLY A N 7
ATOM 11435 C CA . GLY A 1 22 ? 3.012 12.474 -5.899 1.00 54.10 22 GLY A CA 7
ATOM 11436 C C . GLY A 1 22 ? 3.020 13.472 -7.051 1.00 63.40 22 GLY A C 7
ATOM 11437 O O . GLY A 1 22 ? 3.635 14.538 -6.953 1.00 22.32 22 GLY A O 7
ATOM 11441 N N . THR A 1 23 ? 2.331 13.142 -8.139 1.00 74.34 23 THR A N 7
ATOM 11442 C CA . THR A 1 23 ? 2.347 13.985 -9.346 1.00 24.42 23 THR A CA 7
ATOM 11443 C C . THR A 1 23 ? 0.942 14.460 -9.745 1.00 43.31 23 THR A C 7
ATOM 11444 O O . THR A 1 23 ? -0.060 13.783 -9.487 1.00 14.20 23 THR A O 7
ATOM 11455 N N . ILE A 1 24 ? 0.876 15.640 -10.361 1.00 51.55 24 ILE A N 7
ATOM 11456 C CA . ILE A 1 24 ? -0.382 16.168 -10.902 1.00 73.41 24 ILE A CA 7
ATOM 11457 C C . ILE A 1 24 ? -0.568 15.723 -12.361 1.00 15.11 24 ILE A C 7
ATOM 11458 O O . ILE A 1 24 ? 0.147 16.171 -13.259 1.00 53.02 24 ILE A O 7
ATOM 11474 N N . GLU A 1 25 ? -1.537 14.846 -12.589 1.00 3.22 25 GLU A N 7
ATOM 11475 C CA . GLU A 1 25 ? -1.780 14.282 -13.918 1.00 11.11 25 GLU A CA 7
ATOM 11476 C C . GLU A 1 25 ? -3.024 14.912 -14.556 1.00 2.01 25 GLU A C 7
ATOM 11477 O O . GLU A 1 25 ? -4.151 14.694 -14.105 1.00 55.42 25 GLU A O 7
ATOM 11489 N N . LYS A 1 26 ? -2.810 15.709 -15.597 1.00 44.13 26 LYS A N 7
ATOM 11490 C CA . LYS A 1 26 ? -3.898 16.423 -16.265 1.00 32.11 26 LYS A CA 7
ATOM 11491 C C . LYS A 1 26 ? -4.553 15.539 -17.346 1.00 53.01 26 LYS A C 7
ATOM 11492 O O . LYS A 1 26 ? -4.002 15.340 -18.428 1.00 51.41 26 LYS A O 7
ATOM 11511 N N . VAL A 1 27 ? -5.741 15.017 -17.036 1.00 5.25 27 VAL A N 7
ATOM 11512 C CA . VAL A 1 27 ? -6.475 14.121 -17.941 1.00 11.34 27 VAL A CA 7
ATOM 11513 C C . VAL A 1 27 ? -7.796 14.764 -18.392 1.00 23.53 27 VAL A C 7
ATOM 11514 O O . VAL A 1 27 ? -8.542 15.301 -17.569 1.00 11.52 27 VAL A O 7
ATOM 11527 N N . ASP A 1 28 ? -8.080 14.707 -19.698 1.00 4.35 28 ASP A N 7
ATOM 11528 C CA . ASP A 1 28 ? -9.269 15.359 -20.275 1.00 72.33 28 ASP A CA 7
ATOM 11529 C C . ASP A 1 28 ? -9.272 16.875 -20.007 1.00 51.41 28 ASP A C 7
ATOM 11530 O O . ASP A 1 28 ? -10.326 17.516 -19.985 1.00 41.22 28 ASP A O 7
ATOM 11539 N N . GLY A 1 29 ? -8.084 17.448 -19.843 1.00 20.32 29 GLY A N 7
ATOM 11540 C CA . GLY A 1 29 ? -7.965 18.866 -19.519 1.00 70.45 29 GLY A CA 7
ATOM 11541 C C . GLY A 1 29 ? -8.235 19.173 -18.049 1.00 62.43 29 GLY A C 7
ATOM 11542 O O . GLY A 1 29 ? -8.295 20.337 -17.650 1.00 71.01 29 GLY A O 7
ATOM 11546 N N . ARG A 1 30 ? -8.388 18.129 -17.240 1.00 13.52 30 ARG A N 7
ATOM 11547 C CA . ARG A 1 30 ? -8.631 18.287 -15.804 1.00 15.01 30 ARG A CA 7
ATOM 11548 C C . ARG A 1 30 ? -7.405 17.861 -14.986 1.00 74.12 30 ARG A C 7
ATOM 11549 O O . ARG A 1 30 ? -6.882 16.760 -15.162 1.00 42.31 30 ARG A O 7
ATOM 11570 N N . ASN A 1 31 ? -6.958 18.738 -14.093 1.00 42.00 31 ASN A N 7
ATOM 11571 C CA . ASN A 1 31 ? -5.796 18.459 -13.244 1.00 30.25 31 ASN A CA 7
ATOM 11572 C C . ASN A 1 31 ? -6.154 17.477 -12.118 1.00 74.32 31 ASN A C 7
ATOM 11573 O O . ASN A 1 31 ? -6.859 17.830 -11.169 1.00 65.25 31 ASN A O 7
ATOM 11584 N N . LEU A 1 32 ? -5.679 16.239 -12.238 1.00 62.43 32 LEU A N 7
ATOM 11585 C CA . LEU A 1 32 ? -5.948 15.197 -11.239 1.00 32.32 32 LEU A CA 7
ATOM 11586 C C . LEU A 1 32 ? -4.693 14.886 -10.406 1.00 10.40 32 LEU A C 7
ATOM 11587 O O . LEU A 1 32 ? -3.575 15.198 -10.808 1.00 70.41 32 LEU A O 7
ATOM 11603 N N . ARG A 1 33 ? -4.886 14.270 -9.242 1.00 3.34 33 ARG A N 7
ATOM 11604 C CA . ARG A 1 33 ? -3.766 13.893 -8.366 1.00 22.34 33 ARG A CA 7
ATOM 11605 C C . ARG A 1 33 ? -3.834 12.403 -7.985 1.00 3.03 33 ARG A C 7
ATOM 11606 O O . ARG A 1 33 ? -4.809 11.943 -7.389 1.00 42.53 33 ARG A O 7
ATOM 11627 N N . ASN A 1 34 ? -2.793 11.651 -8.347 1.00 54.11 34 ASN A N 7
ATOM 11628 C CA . ASN A 1 34 ? -2.732 10.209 -8.070 1.00 52.24 34 ASN A CA 7
ATOM 11629 C C . ASN A 1 34 ? -1.369 9.809 -7.482 1.00 43.30 34 ASN A C 7
ATOM 11630 O O . ASN A 1 34 ? -0.348 10.453 -7.745 1.00 23.33 34 ASN A O 7
ATOM 11641 N N . TYR A 1 35 ? -1.367 8.748 -6.675 1.00 2.34 35 TYR A N 7
ATOM 11642 C CA . TYR A 1 35 ? -0.141 8.241 -6.046 1.00 12.21 35 TYR A CA 7
ATOM 11643 C C . TYR A 1 35 ? 0.009 6.735 -6.302 1.00 61.33 35 TYR A C 7
ATOM 11644 O O . TYR A 1 35 ? -0.888 5.953 -5.981 1.00 53.44 35 TYR A O 7
ATOM 11662 N N . THR A 1 36 ? 1.141 6.333 -6.871 1.00 11.02 36 THR A N 7
ATOM 11663 C CA . THR A 1 36 ? 1.389 4.920 -7.205 1.00 4.53 36 THR A CA 7
ATOM 11664 C C . THR A 1 36 ? 2.678 4.406 -6.553 1.00 55.34 36 THR A C 7
ATOM 11665 O O . THR A 1 36 ? 3.778 4.800 -6.939 1.00 42.45 36 THR A O 7
ATOM 11676 N N . LEU A 1 37 ? 2.534 3.521 -5.569 1.00 33.32 37 LEU A N 7
ATOM 11677 C CA . LEU A 1 37 ? 3.685 2.976 -4.831 1.00 3.14 37 LEU A CA 7
ATOM 11678 C C . LEU A 1 37 ? 3.584 1.439 -4.682 1.00 22.32 37 LEU A C 7
ATOM 11679 O O . LEU A 1 37 ? 2.496 0.865 -4.789 1.00 74.00 37 LEU A O 7
ATOM 11695 N N . PRO A 1 38 ? 4.724 0.746 -4.455 1.00 64.15 38 PRO A N 7
ATOM 11696 C CA . PRO A 1 38 ? 4.740 -0.716 -4.259 1.00 55.11 38 PRO A CA 7
ATOM 11697 C C . PRO A 1 38 ? 4.250 -1.152 -2.861 1.00 73.01 38 PRO A C 7
ATOM 11698 O O . PRO A 1 38 ? 4.778 -0.716 -1.835 1.00 74.22 38 PRO A O 7
ATOM 11709 N N . ALA A 1 39 ? 3.247 -2.028 -2.836 1.00 75.54 39 ALA A N 7
ATOM 11710 C CA . ALA A 1 39 ? 2.680 -2.538 -1.581 1.00 0.32 39 ALA A CA 7
ATOM 11711 C C . ALA A 1 39 ? 2.862 -4.058 -1.466 1.00 25.12 39 ALA A C 7
ATOM 11712 O O . ALA A 1 39 ? 2.665 -4.788 -2.431 1.00 12.42 39 ALA A O 7
ATOM 11719 N N . TYR A 1 40 ? 3.231 -4.528 -0.280 1.00 61.15 40 TYR A N 7
ATOM 11720 C CA . TYR A 1 40 ? 3.498 -5.956 -0.050 1.00 51.00 40 TYR A CA 7
ATOM 11721 C C . TYR A 1 40 ? 2.398 -6.590 0.816 1.00 74.14 40 TYR A C 7
ATOM 11722 O O . TYR A 1 40 ? 1.871 -5.947 1.720 1.00 11.31 40 TYR A O 7
ATOM 11740 N N . ASP A 1 41 ? 2.048 -7.847 0.541 1.00 2.11 41 ASP A N 7
ATOM 11741 C CA . ASP A 1 41 ? 1.087 -8.569 1.387 1.00 2.11 41 ASP A CA 7
ATOM 11742 C C . ASP A 1 41 ? 1.761 -9.077 2.678 1.00 41.13 41 ASP A C 7
ATOM 11743 O O . ASP A 1 41 ? 2.915 -8.754 2.949 1.00 51.30 41 ASP A O 7
ATOM 11752 N N . GLU A 1 42 ? 1.034 -9.873 3.466 1.00 73.44 42 GLU A N 7
ATOM 11753 C CA . GLU A 1 42 ? 1.548 -10.382 4.751 1.00 72.43 42 GLU A CA 7
ATOM 11754 C C . GLU A 1 42 ? 2.861 -11.172 4.594 1.00 3.24 42 GLU A C 7
ATOM 11755 O O . GLU A 1 42 ? 3.678 -11.220 5.518 1.00 73.20 42 GLU A O 7
ATOM 11767 N N . ASP A 1 43 ? 3.060 -11.792 3.430 1.00 72.40 43 ASP A N 7
ATOM 11768 C CA . ASP A 1 43 ? 4.292 -12.545 3.160 1.00 52.31 43 ASP A CA 7
ATOM 11769 C C . ASP A 1 43 ? 5.411 -11.603 2.689 1.00 34.31 43 ASP A C 7
ATOM 11770 O O . ASP A 1 43 ? 6.593 -11.826 2.965 1.00 0.12 43 ASP A O 7
ATOM 11779 N N . GLY A 1 44 ? 5.023 -10.538 1.995 1.00 3.31 44 GLY A N 7
ATOM 11780 C CA . GLY A 1 44 ? 5.992 -9.581 1.477 1.00 20.40 44 GLY A CA 7
ATOM 11781 C C . GLY A 1 44 ? 6.137 -9.632 -0.040 1.00 13.50 44 GLY A C 7
ATOM 11782 O O . GLY A 1 44 ? 7.146 -9.178 -0.589 1.00 14.04 44 GLY A O 7
ATOM 11786 N N . VAL A 1 45 ? 5.134 -10.183 -0.720 1.00 15.34 45 VAL A N 7
ATOM 11787 C CA . VAL A 1 45 ? 5.125 -10.236 -2.185 1.00 70.40 45 VAL A CA 7
ATOM 11788 C C . VAL A 1 45 ? 4.849 -8.840 -2.772 1.00 44.31 45 VAL A C 7
ATOM 11789 O O . VAL A 1 45 ? 3.898 -8.166 -2.370 1.00 13.15 45 VAL A O 7
ATOM 11802 N N . LYS A 1 46 ? 5.683 -8.409 -3.720 1.00 22.53 46 LYS A N 7
ATOM 11803 C CA . LYS A 1 46 ? 5.592 -7.049 -4.258 1.00 14.32 46 LYS A CA 7
ATOM 11804 C C . LYS A 1 46 ? 4.378 -6.857 -5.180 1.00 42.21 46 LYS A C 7
ATOM 11805 O O . LYS A 1 46 ? 4.280 -7.463 -6.250 1.00 43.44 46 LYS A O 7
ATOM 11824 N N . LYS A 1 47 ? 3.457 -6.013 -4.740 1.00 21.32 47 LYS A N 7
ATOM 11825 C CA . LYS A 1 47 ? 2.339 -5.551 -5.567 1.00 52.42 47 LYS A CA 7
ATOM 11826 C C . LYS A 1 47 ? 2.479 -4.042 -5.820 1.00 51.25 47 LYS A C 7
ATOM 11827 O O . LYS A 1 47 ? 3.325 -3.383 -5.218 1.00 23.01 47 LYS A O 7
ATOM 11846 N N . GLN A 1 48 ? 1.661 -3.489 -6.710 1.00 62.13 48 GLN A N 7
ATOM 11847 C CA . GLN A 1 48 ? 1.703 -2.049 -6.997 1.00 31.42 48 GLN A CA 7
ATOM 11848 C C . GLN A 1 48 ? 0.301 -1.431 -6.894 1.00 70.32 48 GLN A C 7
ATOM 11849 O O . GLN A 1 48 ? -0.618 -1.830 -7.611 1.00 53.20 48 GLN A O 7
ATOM 11863 N N . ILE A 1 49 ? 0.143 -0.457 -5.999 1.00 74.20 49 ILE A N 7
ATOM 11864 C CA . ILE A 1 49 ? -1.173 0.129 -5.714 1.00 12.42 49 ILE A CA 7
ATOM 11865 C C . ILE A 1 49 ? -1.219 1.641 -5.998 1.00 20.41 49 ILE A C 7
ATOM 11866 O O . ILE A 1 49 ? -0.355 2.402 -5.557 1.00 74.44 49 ILE A O 7
ATOM 11882 N N . THR A 1 50 ? -2.236 2.060 -6.755 1.00 24.51 50 THR A N 7
ATOM 11883 C CA . THR A 1 50 ? -2.513 3.484 -6.981 1.00 64.32 50 THR A CA 7
ATOM 11884 C C . THR A 1 50 ? -3.660 3.949 -6.078 1.00 42.42 50 THR A C 7
ATOM 11885 O O . THR A 1 50 ? -4.796 3.492 -6.222 1.00 61.51 50 THR A O 7
ATOM 11896 N N . PHE A 1 51 ? -3.368 4.849 -5.147 1.00 52.33 51 PHE A N 7
ATOM 11897 C CA . PHE A 1 51 ? -4.387 5.344 -4.214 1.00 61.43 51 PHE A CA 7
ATOM 11898 C C . PHE A 1 51 ? -4.658 6.842 -4.422 1.00 44.21 51 PHE A C 7
ATOM 11899 O O . PHE A 1 51 ? -3.731 7.653 -4.516 1.00 13.04 51 PHE A O 7
ATOM 11916 N N . ARG A 1 52 ? -5.935 7.200 -4.500 1.00 52.33 52 ARG A N 7
ATOM 11917 C CA . ARG A 1 52 ? -6.343 8.590 -4.706 1.00 62.15 52 ARG A CA 7
ATOM 11918 C C . ARG A 1 52 ? -6.536 9.298 -3.354 1.00 15.21 52 ARG A C 7
ATOM 11919 O O . ARG A 1 52 ? -7.274 8.814 -2.490 1.00 41.15 52 ARG A O 7
ATOM 11940 N N . SER A 1 53 ? -5.872 10.440 -3.179 1.00 71.24 53 SER A N 7
ATOM 11941 C CA . SER A 1 53 ? -5.869 11.157 -1.893 1.00 23.54 53 SER A CA 7
ATOM 11942 C C . SER A 1 53 ? -7.263 11.645 -1.482 1.00 71.35 53 SER A C 7
ATOM 11943 O O . SER A 1 53 ? -7.735 12.687 -1.948 1.00 13.03 53 SER A O 7
ATOM 11951 N N . THR A 1 54 ? -7.920 10.885 -0.607 1.00 75.10 54 THR A N 7
ATOM 11952 C CA . THR A 1 54 ? -9.207 11.300 -0.031 1.00 34.20 54 THR A CA 7
ATOM 11953 C C . THR A 1 54 ? -9.004 12.385 1.043 1.00 63.23 54 THR A C 7
ATOM 11954 O O . THR A 1 54 ? -9.144 12.141 2.242 1.00 63.11 54 THR A O 7
ATOM 11965 N N . LYS A 1 55 ? -8.652 13.585 0.589 1.00 2.53 55 LYS A N 7
ATOM 11966 C CA . LYS A 1 55 ? -8.316 14.705 1.479 1.00 74.52 55 LYS A CA 7
ATOM 11967 C C . LYS A 1 55 ? -8.723 16.052 0.853 1.00 74.43 55 LYS A C 7
ATOM 11968 O O . LYS A 1 55 ? -8.760 16.190 -0.372 1.00 11.31 55 LYS A O 7
ATOM 11987 N N . LYS A 1 56 ? -9.039 17.035 1.697 1.00 33.02 56 LYS A N 7
ATOM 11988 C CA . LYS A 1 56 ? -9.467 18.358 1.221 1.00 52.40 56 LYS A CA 7
ATOM 11989 C C . LYS A 1 56 ? -8.273 19.249 0.828 1.00 24.30 56 LYS A C 7
ATOM 11990 O O . LYS A 1 56 ? -8.303 19.921 -0.205 1.00 63.53 56 LYS A O 7
ATOM 12009 N N . GLU A 1 57 ? -7.230 19.265 1.657 1.00 70.23 57 GLU A N 7
ATOM 12010 C CA . GLU A 1 57 ? -6.036 20.078 1.376 1.00 41.52 57 GLU A CA 7
ATOM 12011 C C . GLU A 1 57 ? -5.027 19.320 0.493 1.00 11.31 57 GLU A C 7
ATOM 12012 O O . GLU A 1 57 ? -5.190 18.132 0.212 1.00 51.24 57 GLU A O 7
ATOM 12024 N N . ASN A 1 58 ? -3.974 20.015 0.065 1.00 3.33 58 ASN A N 7
ATOM 12025 C CA . ASN A 1 58 ? -2.986 19.442 -0.862 1.00 12.33 58 ASN A CA 7
ATOM 12026 C C . ASN A 1 58 ? -1.852 18.698 -0.135 1.00 52.51 58 ASN A C 7
ATOM 12027 O O . ASN A 1 58 ? -1.224 17.801 -0.711 1.00 32.44 58 ASN A O 7
ATOM 12038 N N . ASP A 1 59 ? -1.596 19.069 1.117 1.00 63.25 59 ASP A N 7
ATOM 12039 C CA . ASP A 1 59 ? -0.496 18.493 1.897 1.00 61.13 59 ASP A CA 7
ATOM 12040 C C . ASP A 1 59 ? -0.668 16.985 2.126 1.00 22.44 59 ASP A C 7
ATOM 12041 O O . ASP A 1 59 ? -1.685 16.528 2.649 1.00 11.33 59 ASP A O 7
ATOM 12050 N N . HIS A 1 60 ? 0.346 16.215 1.741 1.00 51.24 60 HIS A N 7
ATOM 12051 C CA . HIS A 1 60 ? 0.353 14.777 2.000 1.00 31.02 60 HIS A CA 7
ATOM 12052 C C . HIS A 1 60 ? 0.840 14.489 3.429 1.00 0.01 60 HIS A C 7
ATOM 12053 O O . HIS A 1 60 ? 2.041 14.453 3.691 1.00 74.22 60 HIS A O 7
ATOM 12068 N N . LYS A 1 61 ? -0.099 14.316 4.362 1.00 23.24 61 LYS A N 7
ATOM 12069 C CA . LYS A 1 61 ? 0.245 13.982 5.753 1.00 62.31 61 LYS A CA 7
ATOM 12070 C C . LYS A 1 61 ? 0.986 12.636 5.833 1.00 54.53 61 LYS A C 7
ATOM 12071 O O . LYS A 1 61 ? 1.594 12.297 6.848 1.00 34.20 61 LYS A O 7
ATOM 12090 N N . LEU A 1 62 ? 0.916 11.873 4.750 1.00 51.02 62 LEU A N 7
ATOM 12091 C CA . LEU A 1 62 ? 1.730 10.673 4.588 1.00 54.52 62 LEU A CA 7
ATOM 12092 C C . LEU A 1 62 ? 3.194 11.072 4.322 1.00 10.41 62 LEU A C 7
ATOM 12093 O O . LEU A 1 62 ? 3.532 11.534 3.229 1.00 44.14 62 LEU A O 7
ATOM 12109 N N . ASN A 1 63 ? 4.049 10.919 5.332 1.00 11.40 63 ASN A N 7
ATOM 12110 C CA . ASN A 1 63 ? 5.448 11.370 5.240 1.00 42.12 63 ASN A CA 7
ATOM 12111 C C . ASN A 1 63 ? 6.377 10.294 4.653 1.00 42.31 63 ASN A C 7
ATOM 12112 O O . ASN A 1 63 ? 6.030 9.116 4.594 1.00 32.42 63 ASN A O 7
ATOM 12123 N N . LYS A 1 64 ? 7.587 10.714 4.269 1.00 52.21 64 LYS A N 7
ATOM 12124 C CA . LYS A 1 64 ? 8.559 9.836 3.584 1.00 45.45 64 LYS A CA 7
ATOM 12125 C C . LYS A 1 64 ? 9.110 8.716 4.493 1.00 21.52 64 LYS A C 7
ATOM 12126 O O . LYS A 1 64 ? 10.004 7.964 4.094 1.00 61.54 64 LYS A O 7
ATOM 12145 N N . TYR A 1 65 ? 8.588 8.613 5.710 1.00 13.24 65 TYR A N 7
ATOM 12146 C CA . TYR A 1 65 ? 8.990 7.556 6.648 1.00 12.10 65 TYR A CA 7
ATOM 12147 C C . TYR A 1 65 ? 7.760 6.867 7.260 1.00 72.20 65 TYR A C 7
ATOM 12148 O O . TYR A 1 65 ? 7.858 6.172 8.271 1.00 72.14 65 TYR A O 7
ATOM 12166 N N . ALA A 1 66 ? 6.604 7.052 6.624 1.00 63.24 66 ALA A N 7
ATOM 12167 C CA . ALA A 1 66 ? 5.339 6.516 7.138 1.00 64.33 66 ALA A CA 7
ATOM 12168 C C . ALA A 1 66 ? 4.984 5.165 6.500 1.00 22.11 66 ALA A C 7
ATOM 12169 O O . ALA A 1 66 ? 4.874 5.052 5.277 1.00 23.41 66 ALA A O 7
ATOM 12176 N N . PHE A 1 67 ? 4.812 4.143 7.335 1.00 23.32 67 PHE A N 7
ATOM 12177 C CA . PHE A 1 67 ? 4.348 2.830 6.873 1.00 62.44 67 PHE A CA 7
ATOM 12178 C C . PHE A 1 67 ? 2.817 2.753 6.952 1.00 52.20 67 PHE A C 7
ATOM 12179 O O . PHE A 1 67 ? 2.227 3.053 7.988 1.00 13.30 67 PHE A O 7
ATOM 12196 N N . LEU A 1 68 ? 2.172 2.366 5.857 1.00 11.15 68 LEU A N 7
ATOM 12197 C CA . LEU A 1 68 ? 0.711 2.255 5.827 1.00 50.40 68 LEU A CA 7
ATOM 12198 C C . LEU A 1 68 ? 0.250 0.801 5.675 1.00 0.34 68 LEU A C 7
ATOM 12199 O O . LEU A 1 68 ? 0.924 -0.025 5.056 1.00 61.21 68 LEU A O 7
ATOM 12215 N N . ARG A 1 69 ? -0.911 0.507 6.240 1.00 74.50 69 ARG A N 7
ATOM 12216 C CA . ARG A 1 69 ? -1.581 -0.775 6.048 1.00 4.02 69 ARG A CA 7
ATOM 12217 C C . ARG A 1 69 ? -2.893 -0.554 5.285 1.00 71.13 69 ARG A C 7
ATOM 12218 O O . ARG A 1 69 ? -3.802 0.122 5.771 1.00 71.43 69 ARG A O 7
ATOM 12239 N N . LEU A 1 70 ? -2.976 -1.117 4.084 1.00 2.01 70 LEU A N 7
ATOM 12240 C CA . LEU A 1 70 ? -4.115 -0.890 3.191 1.00 1.11 70 LEU A CA 7
ATOM 12241 C C . LEU A 1 70 ? -5.118 -2.050 3.249 1.00 1.13 70 LEU A C 7
ATOM 12242 O O . LEU A 1 70 ? -4.738 -3.217 3.381 1.00 32.13 70 LEU A O 7
ATOM 12258 N N . TYR A 1 71 ? -6.399 -1.714 3.138 1.00 21.12 71 TYR A N 7
ATOM 12259 C CA . TYR A 1 71 ? -7.475 -2.705 3.176 1.00 20.51 71 TYR A CA 7
ATOM 12260 C C . TYR A 1 71 ? -8.290 -2.680 1.871 1.00 1.13 71 TYR A C 7
ATOM 12261 O O . TYR A 1 71 ? -8.652 -1.609 1.373 1.00 62.42 71 TYR A O 7
ATOM 12279 N N . VAL A 1 72 ? -8.599 -3.860 1.340 1.00 3.30 72 VAL A N 7
ATOM 12280 C CA . VAL A 1 72 ? -9.341 -3.978 0.077 1.00 60.03 72 VAL A CA 7
ATOM 12281 C C . VAL A 1 72 ? -10.811 -4.359 0.346 1.00 3.55 72 VAL A C 7
ATOM 12282 O O . VAL A 1 72 ? -11.129 -4.934 1.389 1.00 72.20 72 VAL A O 7
ATOM 12295 N N . ASP A 1 73 ? -11.710 -4.052 -0.589 1.00 34.00 73 ASP A N 7
ATOM 12296 C CA . ASP A 1 73 ? -13.149 -4.135 -0.314 1.00 34.24 73 ASP A CA 7
ATOM 12297 C C . ASP A 1 73 ? -13.807 -5.388 -0.916 1.00 51.54 73 ASP A C 7
ATOM 12298 O O . ASP A 1 73 ? -13.867 -5.562 -2.137 1.00 42.51 73 ASP A O 7
ATOM 12307 N N . GLN A 1 74 ? -14.304 -6.257 -0.037 1.00 4.35 74 GLN A N 7
ATOM 12308 C CA . GLN A 1 74 ? -15.102 -7.411 -0.452 1.00 51.42 74 GLN A CA 7
ATOM 12309 C C . GLN A 1 74 ? -16.581 -7.013 -0.490 1.00 71.24 74 GLN A C 7
ATOM 12310 O O . GLN A 1 74 ? -17.220 -6.875 0.554 1.00 75.30 74 GLN A O 7
ATOM 12324 N N . ASP A 1 75 ? -17.116 -6.811 -1.686 1.00 73.32 75 ASP A N 7
ATOM 12325 C CA . ASP A 1 75 ? -18.494 -6.339 -1.836 1.00 32.50 75 ASP A CA 7
ATOM 12326 C C . ASP A 1 75 ? -19.505 -7.388 -1.339 1.00 4.54 75 ASP A C 7
ATOM 12327 O O . ASP A 1 75 ? -20.514 -7.049 -0.715 1.00 72.44 75 ASP A O 7
ATOM 12336 N N . ASP A 1 76 ? -19.210 -8.658 -1.605 1.00 3.11 76 ASP A N 7
ATOM 12337 C CA . ASP A 1 76 ? -20.093 -9.762 -1.223 1.00 44.05 76 ASP A CA 7
ATOM 12338 C C . ASP A 1 76 ? -19.334 -11.100 -1.258 1.00 72.10 76 ASP A C 7
ATOM 12339 O O . ASP A 1 76 ? -18.268 -11.198 -1.869 1.00 31.12 76 ASP A O 7
ATOM 12348 N N . ASN A 1 77 ? -19.875 -12.123 -0.596 1.00 1.32 77 ASN A N 7
ATOM 12349 C CA . ASN A 1 77 ? -19.267 -13.461 -0.611 1.00 1.14 77 ASN A CA 7
ATOM 12350 C C . ASN A 1 77 ? -19.437 -14.120 -1.990 1.00 4.10 77 ASN A C 7
ATOM 12351 O O . ASN A 1 77 ? -20.266 -15.014 -2.175 1.00 72.35 77 ASN A O 7
ATOM 12362 N N . SER A 1 78 ? -18.661 -13.651 -2.964 1.00 3.23 78 SER A N 7
ATOM 12363 C CA . SER A 1 78 ? -18.744 -14.158 -4.339 1.00 41.41 78 SER A CA 7
ATOM 12364 C C . SER A 1 78 ? -17.704 -15.245 -4.606 1.00 63.11 78 SER A C 7
ATOM 12365 O O . SER A 1 78 ? -16.508 -15.039 -4.405 1.00 3.11 78 SER A O 7
ATOM 12373 N N . LYS A 1 79 ? -18.168 -16.404 -5.063 1.00 11.53 79 LYS A N 7
ATOM 12374 C CA . LYS A 1 79 ? -17.274 -17.494 -5.466 1.00 30.43 79 LYS A CA 7
ATOM 12375 C C . LYS A 1 79 ? -17.116 -17.519 -7.001 1.00 14.33 79 LYS A C 7
ATOM 12376 O O . LYS A 1 79 ? -16.639 -18.495 -7.583 1.00 32.00 79 LYS A O 7
ATOM 12395 N N . ASN A 1 80 ? -17.510 -16.421 -7.651 1.00 4.43 80 ASN A N 7
ATOM 12396 C CA . ASN A 1 80 ? -17.439 -16.314 -9.116 1.00 1.22 80 ASN A CA 7
ATOM 12397 C C . ASN A 1 80 ? -16.751 -15.005 -9.552 1.00 51.14 80 ASN A C 7
ATOM 12398 O O . ASN A 1 80 ? -15.673 -15.024 -10.147 1.00 30.45 80 ASN A O 7
ATOM 12409 N N . GLU A 1 81 ? -17.389 -13.870 -9.259 1.00 73.24 81 GLU A N 7
ATOM 12410 C CA . GLU A 1 81 ? -16.829 -12.552 -9.591 1.00 4.13 81 GLU A CA 7
ATOM 12411 C C . GLU A 1 81 ? -15.815 -12.100 -8.525 1.00 14.14 81 GLU A C 7
ATOM 12412 O O . GLU A 1 81 ? -15.865 -12.550 -7.379 1.00 20.11 81 GLU A O 7
ATOM 12424 N N . ILE A 1 82 ? -14.906 -11.203 -8.903 1.00 3.51 82 ILE A N 7
ATOM 12425 C CA . ILE A 1 82 ? -13.845 -10.742 -8.001 1.00 64.40 82 ILE A CA 7
ATOM 12426 C C . ILE A 1 82 ? -14.258 -9.448 -7.270 1.00 40.42 82 ILE A C 7
ATOM 12427 O O . ILE A 1 82 ? -14.847 -8.541 -7.863 1.00 60.22 82 ILE A O 7
ATOM 12443 N N . SER A 1 83 ? -13.950 -9.381 -5.972 1.00 5.03 83 SER A N 7
ATOM 12444 C CA . SER A 1 83 ? -14.248 -8.196 -5.147 1.00 60.31 83 SER A CA 7
ATOM 12445 C C . SER A 1 83 ? -13.606 -6.916 -5.711 1.00 42.34 83 SER A C 7
ATOM 12446 O O . SER A 1 83 ? -12.780 -6.967 -6.625 1.00 61.21 83 SER A O 7
ATOM 12454 N N . SER A 1 84 ? -13.980 -5.765 -5.153 1.00 5.32 84 SER A N 7
ATOM 12455 C CA . SER A 1 84 ? -13.426 -4.479 -5.598 1.00 45.31 84 SER A CA 7
ATOM 12456 C C . SER A 1 84 ? -11.941 -4.367 -5.237 1.00 54.44 84 SER A C 7
ATOM 12457 O O . SER A 1 84 ? -11.577 -4.374 -4.064 1.00 33.45 84 SER A O 7
ATOM 12465 N N . ILE A 1 85 ? -11.088 -4.262 -6.255 1.00 73.44 85 ILE A N 7
ATOM 12466 C CA . ILE A 1 85 ? -9.633 -4.177 -6.052 1.00 13.00 85 ILE A CA 7
ATOM 12467 C C . ILE A 1 85 ? -9.193 -2.797 -5.517 1.00 23.14 85 ILE A C 7
ATOM 12468 O O . ILE A 1 85 ? -8.000 -2.530 -5.367 1.00 4.24 85 ILE A O 7
ATOM 12484 N N . GLU A 1 86 ? -10.160 -1.925 -5.237 1.00 71.33 86 GLU A N 7
ATOM 12485 C CA . GLU A 1 86 ? -9.872 -0.591 -4.701 1.00 73.21 86 GLU A CA 7
ATOM 12486 C C . GLU A 1 86 ? -9.638 -0.632 -3.180 1.00 4.42 86 GLU A C 7
ATOM 12487 O O . GLU A 1 86 ? -10.260 -1.417 -2.457 1.00 31.34 86 GLU A O 7
ATOM 12499 N N . VAL A 1 87 ? -8.736 0.221 -2.701 1.00 75.20 87 VAL A N 7
ATOM 12500 C CA . VAL A 1 87 ? -8.434 0.312 -1.271 1.00 34.20 87 VAL A CA 7
ATOM 12501 C C . VAL A 1 87 ? -9.528 1.095 -0.529 1.00 73.20 87 VAL A C 7
ATOM 12502 O O . VAL A 1 87 ? -9.603 2.324 -0.628 1.00 13.53 87 VAL A O 7
ATOM 12515 N N . LYS A 1 88 ? -10.374 0.382 0.214 1.00 75.04 88 LYS A N 7
ATOM 12516 C CA . LYS A 1 88 ? -11.517 1.008 0.899 1.00 42.24 88 LYS A CA 7
ATOM 12517 C C . LYS A 1 88 ? -11.094 1.783 2.157 1.00 62.23 88 LYS A C 7
ATOM 12518 O O . LYS A 1 88 ? -11.877 2.555 2.711 1.00 54.52 88 LYS A O 7
ATOM 12537 N N . SER A 1 89 ? -9.862 1.562 2.611 1.00 71.22 89 SER A N 7
ATOM 12538 C CA . SER A 1 89 ? -9.322 2.274 3.780 1.00 74.02 89 SER A CA 7
ATOM 12539 C C . SER A 1 89 ? -7.816 2.027 3.935 1.00 44.42 89 SER A C 7
ATOM 12540 O O . SER A 1 89 ? -7.304 0.973 3.552 1.00 51.14 89 SER A O 7
ATOM 12548 N N . TYR A 1 90 ? -7.116 3.007 4.498 1.00 62.33 90 TYR A N 7
ATOM 12549 C CA . TYR A 1 90 ? -5.679 2.897 4.766 1.00 4.30 90 TYR A CA 7
ATOM 12550 C C . TYR A 1 90 ? -5.366 3.404 6.180 1.00 21.31 90 TYR A C 7
ATOM 12551 O O . TYR A 1 90 ? -5.972 4.369 6.656 1.00 24.54 90 TYR A O 7
ATOM 12569 N N . GLU A 1 91 ? -4.426 2.753 6.849 1.00 74.34 91 GLU A N 7
ATOM 12570 C CA . GLU A 1 91 ? -4.119 3.060 8.249 1.00 52.21 91 GLU A CA 7
ATOM 12571 C C . GLU A 1 91 ? -2.607 3.249 8.457 1.00 23.43 91 GLU A C 7
ATOM 12572 O O . GLU A 1 91 ? -1.799 2.564 7.835 1.00 2.44 91 GLU A O 7
ATOM 12584 N N . GLU A 1 92 ? -2.223 4.178 9.330 1.00 45.31 92 GLU A N 7
ATOM 12585 C CA . GLU A 1 92 ? -0.802 4.461 9.574 1.00 2.54 92 GLU A CA 7
ATOM 12586 C C . GLU A 1 92 ? -0.240 3.573 10.694 1.00 20.54 92 GLU A C 7
ATOM 12587 O O . GLU A 1 92 ? -0.714 3.610 11.831 1.00 52.40 92 GLU A O 7
ATOM 12599 N N . ILE A 1 93 ? 0.774 2.775 10.363 1.00 41.44 93 ILE A N 7
ATOM 12600 C CA . ILE A 1 93 ? 1.409 1.867 11.327 1.00 4.52 93 ILE A CA 7
ATOM 12601 C C . ILE A 1 93 ? 2.941 2.003 11.310 1.00 74.32 93 ILE A C 7
ATOM 12602 O O . ILE A 1 93 ? 3.502 2.783 10.540 1.00 75.14 93 ILE A O 7
ATOM 12618 N N . GLN A 1 94 ? 3.612 1.242 12.170 1.00 54.42 94 GLN A N 7
ATOM 12619 C CA . GLN A 1 94 ? 5.075 1.316 12.302 1.00 14.53 94 GLN A CA 7
ATOM 12620 C C . GLN A 1 94 ? 5.760 0.005 11.875 1.00 3.54 94 GLN A C 7
ATOM 12621 O O . GLN A 1 94 ? 5.113 -1.037 11.744 1.00 72.04 94 GLN A O 7
ATOM 12635 N N . LYS A 1 95 ? 7.079 0.069 11.680 1.00 12.34 95 LYS A N 7
ATOM 12636 C CA . LYS A 1 95 ? 7.877 -1.080 11.210 1.00 54.12 95 LYS A CA 7
ATOM 12637 C C . LYS A 1 95 ? 7.694 -2.329 12.094 1.00 1.42 95 LYS A C 7
ATOM 12638 O O . LYS A 1 95 ? 7.649 -3.457 11.596 1.00 41.25 95 LYS A O 7
ATOM 12657 N N . ALA A 1 96 ? 7.592 -2.121 13.404 1.00 64.14 96 ALA A N 7
ATOM 12658 C CA . ALA A 1 96 ? 7.425 -3.226 14.360 1.00 12.20 96 ALA A CA 7
ATOM 12659 C C . ALA A 1 96 ? 6.082 -3.955 14.180 1.00 60.22 96 ALA A C 7
ATOM 12660 O O . ALA A 1 96 ? 6.000 -5.172 14.360 1.00 52.24 96 ALA A O 7
ATOM 12667 N N . ASP A 1 97 ? 5.037 -3.207 13.823 1.00 4.44 97 ASP A N 7
ATOM 12668 C CA . ASP A 1 97 ? 3.688 -3.774 13.685 1.00 64.42 97 ASP A CA 7
ATOM 12669 C C . ASP A 1 97 ? 3.567 -4.634 12.414 1.00 75.23 97 ASP A C 7
ATOM 12670 O O . ASP A 1 97 ? 2.712 -5.520 12.328 1.00 64.30 97 ASP A O 7
ATOM 12679 N N . LEU A 1 98 ? 4.429 -4.373 11.433 1.00 24.32 98 LEU A N 7
ATOM 12680 C CA . LEU A 1 98 ? 4.489 -5.182 10.211 1.00 13.30 98 LEU A CA 7
ATOM 12681 C C . LEU A 1 98 ? 4.817 -6.653 10.536 1.00 50.41 98 LEU A C 7
ATOM 12682 O O . LEU A 1 98 ? 5.634 -6.929 11.418 1.00 54.05 98 LEU A O 7
ATOM 12698 N N . PRO A 1 99 ? 4.173 -7.624 9.855 1.00 64.02 99 PRO A N 7
ATOM 12699 C CA . PRO A 1 99 ? 4.552 -9.044 9.963 1.00 64.13 99 PRO A CA 7
ATOM 12700 C C . PRO A 1 99 ? 6.065 -9.243 9.747 1.00 32.14 99 PRO A C 7
ATOM 12701 O O . PRO A 1 99 ? 6.679 -8.562 8.918 1.00 21.02 99 PRO A O 7
ATOM 12712 N N . GLU A 1 100 ? 6.658 -10.190 10.471 1.00 44.24 100 GLU A N 7
ATOM 12713 C CA . GLU A 1 100 ? 8.122 -10.289 10.570 1.00 3.33 100 GLU A CA 7
ATOM 12714 C C . GLU A 1 100 ? 8.779 -10.828 9.280 1.00 2.14 100 GLU A C 7
ATOM 12715 O O . GLU A 1 100 ? 9.938 -11.234 9.284 1.00 15.11 100 GLU A O 7
ATOM 12727 N N . LYS A 1 101 ? 8.029 -10.849 8.183 1.00 62.52 101 LYS A N 7
ATOM 12728 C CA . LYS A 1 101 ? 8.608 -11.073 6.848 1.00 53.13 101 LYS A CA 7
ATOM 12729 C C . LYS A 1 101 ? 8.560 -9.786 6.007 1.00 54.01 101 LYS A C 7
ATOM 12730 O O . LYS A 1 101 ? 9.498 -9.470 5.274 1.00 21.04 101 LYS A O 7
ATOM 12749 N N . VAL A 1 102 ? 7.461 -9.041 6.134 1.00 4.24 102 VAL A N 7
ATOM 12750 C CA . VAL A 1 102 ? 7.294 -7.763 5.428 1.00 13.10 102 VAL A CA 7
ATOM 12751 C C . VAL A 1 102 ? 8.384 -6.754 5.812 1.00 45.30 102 VAL A C 7
ATOM 12752 O O . VAL A 1 102 ? 8.979 -6.106 4.950 1.00 42.25 102 VAL A O 7
ATOM 12765 N N . LYS A 1 103 ? 8.645 -6.629 7.108 1.00 75.53 103 LYS A N 7
ATOM 12766 C CA . LYS A 1 103 ? 9.702 -5.739 7.592 1.00 72.14 103 LYS A CA 7
ATOM 12767 C C . LYS A 1 103 ? 11.065 -6.105 6.969 1.00 72.43 103 LYS A C 7
ATOM 12768 O O . LYS A 1 103 ? 11.876 -5.226 6.667 1.00 40.31 103 LYS A O 7
ATOM 12787 N N . ASP A 1 104 ? 11.299 -7.402 6.761 1.00 20.41 104 ASP A N 7
ATOM 12788 C CA . ASP A 1 104 ? 12.489 -7.870 6.041 1.00 44.42 104 ASP A CA 7
ATOM 12789 C C . ASP A 1 104 ? 12.465 -7.457 4.562 1.00 73.41 104 ASP A C 7
ATOM 12790 O O . ASP A 1 104 ? 13.510 -7.229 3.956 1.00 75.01 104 ASP A O 7
ATOM 12799 N N . LYS A 1 105 ? 11.270 -7.366 3.984 1.00 75.13 105 LYS A N 7
ATOM 12800 C CA . LYS A 1 105 ? 11.117 -6.925 2.590 1.00 21.35 105 LYS A CA 7
ATOM 12801 C C . LYS A 1 105 ? 11.365 -5.413 2.446 1.00 40.32 105 LYS A C 7
ATOM 12802 O O . LYS A 1 105 ? 11.696 -4.931 1.362 1.00 41.41 105 LYS A O 7
ATOM 12821 N N . PHE A 1 106 ? 11.190 -4.671 3.540 1.00 64.14 106 PHE A N 7
ATOM 12822 C CA . PHE A 1 106 ? 11.467 -3.226 3.556 1.00 11.43 106 PHE A CA 7
ATOM 12823 C C . PHE A 1 106 ? 12.951 -2.923 3.853 1.00 71.41 106 PHE A C 7
ATOM 12824 O O . PHE A 1 106 ? 13.491 -1.928 3.367 1.00 3.51 106 PHE A O 7
ATOM 12841 N N . THR A 1 107 ? 13.604 -3.768 4.659 1.00 54.35 107 THR A N 7
ATOM 12842 C CA . THR A 1 107 ? 15.050 -3.618 4.918 1.00 61.41 107 THR A CA 7
ATOM 12843 C C . THR A 1 107 ? 15.877 -4.280 3.805 1.00 1.51 107 THR A C 7
ATOM 12844 O O . THR A 1 107 ? 17.002 -3.864 3.520 1.00 54.21 107 THR A O 7
ATOM 12855 N N . ILE A 1 108 ? 15.311 -5.334 3.203 1.00 24.32 108 ILE A N 7
ATOM 12856 C CA . ILE A 1 108 ? 15.866 -5.985 2.000 1.00 42.23 108 ILE A CA 7
ATOM 12857 C C . ILE A 1 108 ? 17.196 -6.737 2.266 1.00 4.52 108 ILE A C 7
ATOM 12858 O O . ILE A 1 108 ? 17.694 -7.469 1.404 1.00 22.52 108 ILE A O 7
ATOM 12874 N N . LYS A 1 109 ? 17.748 -6.594 3.468 1.00 40.04 109 LYS A N 7
ATOM 12875 C CA . LYS A 1 109 ? 19.021 -7.239 3.822 1.00 51.00 109 LYS A CA 7
ATOM 12876 C C . LYS A 1 109 ? 18.833 -8.352 4.870 1.00 23.31 109 LYS A C 7
ATOM 12877 O O . LYS A 1 109 ? 17.893 -8.327 5.671 1.00 74.34 109 LYS A O 7
ATOM 12896 N N . LEU A 1 110 ? 19.739 -9.330 4.857 1.00 1.34 110 LEU A N 7
ATOM 12897 C CA . LEU A 1 110 ? 19.668 -10.487 5.763 1.00 75.20 110 LEU A CA 7
ATOM 12898 C C . LEU A 1 110 ? 21.073 -10.970 6.164 1.00 52.23 110 LEU A C 7
ATOM 12899 O O . LEU A 1 110 ? 22.077 -10.339 5.835 1.00 43.23 110 LEU A O 7
ATOM 12915 N N . GLU A 1 111 ? 21.138 -12.096 6.881 1.00 43.23 111 GLU A N 7
ATOM 12916 C CA . GLU A 1 111 ? 22.423 -12.673 7.310 1.00 71.11 111 GLU A CA 7
ATOM 12917 C C . GLU A 1 111 ? 22.323 -14.196 7.537 1.00 1.42 111 GLU A C 7
ATOM 12918 O O . GLU A 1 111 ? 22.995 -14.960 6.810 1.00 37.03 111 GLU A O 7
ATOM 12930 N N . MET A 1 1 ? 8.902 -0.176 20.997 1.00 30.23 1 MET A N 8
ATOM 12931 C CA . MET A 1 1 ? 8.604 -1.543 20.489 1.00 21.50 1 MET A CA 8
ATOM 12932 C C . MET A 1 1 ? 8.008 -2.435 21.594 1.00 12.33 1 MET A C 8
ATOM 12933 O O . MET A 1 1 ? 8.684 -2.777 22.563 1.00 20.33 1 MET A O 8
ATOM 12949 N N . GLU A 1 2 ? 6.734 -2.796 21.457 1.00 40.12 2 GLU A N 8
ATOM 12950 C CA . GLU A 1 2 ? 6.088 -3.715 22.403 1.00 15.53 2 GLU A CA 8
ATOM 12951 C C . GLU A 1 2 ? 6.555 -5.157 22.161 1.00 63.12 2 GLU A C 8
ATOM 12952 O O . GLU A 1 2 ? 6.116 -5.817 21.219 1.00 11.22 2 GLU A O 8
ATOM 12964 N N . ARG A 1 3 ? 7.458 -5.636 23.013 1.00 10.10 3 ARG A N 8
ATOM 12965 C CA . ARG A 1 3 ? 8.049 -6.965 22.839 1.00 15.40 3 ARG A CA 8
ATOM 12966 C C . ARG A 1 3 ? 7.093 -8.075 23.298 1.00 2.33 3 ARG A C 8
ATOM 12967 O O . ARG A 1 3 ? 7.197 -8.590 24.413 1.00 12.31 3 ARG A O 8
ATOM 12988 N N . ALA A 1 4 ? 6.141 -8.411 22.434 1.00 45.14 4 ALA A N 8
ATOM 12989 C CA . ALA A 1 4 ? 5.187 -9.493 22.690 1.00 23.43 4 ALA A CA 8
ATOM 12990 C C . ALA A 1 4 ? 4.955 -10.312 21.414 1.00 45.33 4 ALA A C 8
ATOM 12991 O O . ALA A 1 4 ? 4.477 -9.787 20.407 1.00 33.33 4 ALA A O 8
ATOM 12998 N N . SER A 1 5 ? 5.292 -11.600 21.455 1.00 12.50 5 SER A N 8
ATOM 12999 C CA . SER A 1 5 ? 5.231 -12.450 20.257 1.00 3.23 5 SER A CA 8
ATOM 13000 C C . SER A 1 5 ? 3.789 -12.837 19.892 1.00 65.03 5 SER A C 8
ATOM 13001 O O . SER A 1 5 ? 3.320 -13.932 20.213 1.00 25.10 5 SER A O 8
ATOM 13009 N N . LEU A 1 6 ? 3.076 -11.910 19.256 1.00 24.23 6 LEU A N 8
ATOM 13010 C CA . LEU A 1 6 ? 1.741 -12.184 18.711 1.00 2.23 6 LEU A CA 8
ATOM 13011 C C . LEU A 1 6 ? 1.808 -12.292 17.180 1.00 32.55 6 LEU A C 8
ATOM 13012 O O . LEU A 1 6 ? 2.029 -11.298 16.487 1.00 13.43 6 LEU A O 8
ATOM 13028 N N . ASN A 1 7 ? 1.636 -13.505 16.656 1.00 55.32 7 ASN A N 8
ATOM 13029 C CA . ASN A 1 7 ? 1.692 -13.730 15.210 1.00 62.33 7 ASN A CA 8
ATOM 13030 C C . ASN A 1 7 ? 0.522 -13.039 14.489 1.00 1.00 7 ASN A C 8
ATOM 13031 O O . ASN A 1 7 ? -0.530 -13.640 14.271 1.00 60.15 7 ASN A O 8
ATOM 13042 N N . ARG A 1 8 ? 0.699 -11.765 14.143 1.00 14.52 8 ARG A N 8
ATOM 13043 C CA . ARG A 1 8 ? -0.328 -11.021 13.413 1.00 64.34 8 ARG A CA 8
ATOM 13044 C C . ARG A 1 8 ? -0.307 -11.405 11.930 1.00 42.01 8 ARG A C 8
ATOM 13045 O O . ARG A 1 8 ? 0.301 -10.734 11.094 1.00 70.23 8 ARG A O 8
ATOM 13066 N N . ILE A 1 9 ? -0.946 -12.524 11.627 1.00 71.44 9 ILE A N 8
ATOM 13067 C CA . ILE A 1 9 ? -1.015 -13.045 10.266 1.00 75.34 9 ILE A CA 8
ATOM 13068 C C . ILE A 1 9 ? -2.466 -13.066 9.769 1.00 72.34 9 ILE A C 8
ATOM 13069 O O . ILE A 1 9 ? -3.335 -13.686 10.384 1.00 23.55 9 ILE A O 8
ATOM 13085 N N . GLY A 1 10 ? -2.724 -12.382 8.659 1.00 61.50 10 GLY A N 8
ATOM 13086 C CA . GLY A 1 10 ? -4.074 -12.323 8.110 1.00 51.33 10 GLY A CA 8
ATOM 13087 C C . GLY A 1 10 ? -4.090 -12.184 6.593 1.00 53.51 10 GLY A C 8
ATOM 13088 O O . GLY A 1 10 ? -3.048 -12.244 5.945 1.00 22.54 10 GLY A O 8
ATOM 13092 N N . LYS A 1 11 ? -5.275 -11.972 6.029 1.00 55.01 11 LYS A N 8
ATOM 13093 C CA . LYS A 1 11 ? -5.438 -11.891 4.571 1.00 31.02 11 LYS A CA 8
ATOM 13094 C C . LYS A 1 11 ? -6.124 -10.578 4.168 1.00 54.54 11 LYS A C 8
ATOM 13095 O O . LYS A 1 11 ? -6.598 -9.831 5.025 1.00 24.41 11 LYS A O 8
ATOM 13114 N N . ASP A 1 12 ? -6.156 -10.295 2.863 1.00 71.01 12 ASP A N 8
ATOM 13115 C CA . ASP A 1 12 ? -6.779 -9.070 2.334 1.00 53.21 12 ASP A CA 8
ATOM 13116 C C . ASP A 1 12 ? -6.090 -7.795 2.866 1.00 75.40 12 ASP A C 8
ATOM 13117 O O . ASP A 1 12 ? -6.686 -6.713 2.893 1.00 40.12 12 ASP A O 8
ATOM 13126 N N . VAL A 1 13 ? -4.827 -7.923 3.267 1.00 53.42 13 VAL A N 8
ATOM 13127 C CA . VAL A 1 13 ? -4.062 -6.791 3.804 1.00 23.20 13 VAL A CA 8
ATOM 13128 C C . VAL A 1 13 ? -2.772 -6.551 3.004 1.00 44.31 13 VAL A C 8
ATOM 13129 O O . VAL A 1 13 ? -1.990 -7.471 2.774 1.00 52.21 13 VAL A O 8
ATOM 13142 N N . TYR A 1 14 ? -2.554 -5.301 2.592 1.00 64.33 14 TYR A N 8
ATOM 13143 C CA . TYR A 1 14 ? -1.364 -4.933 1.809 1.00 73.32 14 TYR A CA 8
ATOM 13144 C C . TYR A 1 14 ? -0.590 -3.802 2.499 1.00 11.22 14 TYR A C 8
ATOM 13145 O O . TYR A 1 14 ? -1.173 -2.810 2.920 1.00 33.13 14 TYR A O 8
ATOM 13163 N N . TYR A 1 15 ? 0.726 -3.954 2.609 1.00 41.23 15 TYR A N 8
ATOM 13164 C CA . TYR A 1 15 ? 1.562 -2.992 3.342 1.00 61.14 15 TYR A CA 8
ATOM 13165 C C . TYR A 1 15 ? 2.347 -2.082 2.387 1.00 25.31 15 TYR A C 8
ATOM 13166 O O . TYR A 1 15 ? 3.061 -2.557 1.508 1.00 54.44 15 TYR A O 8
ATOM 13184 N N . MET A 1 16 ? 2.219 -0.772 2.580 1.00 1.01 16 MET A N 8
ATOM 13185 C CA . MET A 1 16 ? 2.812 0.215 1.670 1.00 1.42 16 MET A CA 8
ATOM 13186 C C . MET A 1 16 ? 3.611 1.283 2.435 1.00 22.32 16 MET A C 8
ATOM 13187 O O . MET A 1 16 ? 3.224 1.698 3.524 1.00 72.23 16 MET A O 8
ATOM 13201 N N . GLN A 1 17 ? 4.730 1.720 1.859 1.00 11.05 17 GLN A N 8
ATOM 13202 C CA . GLN A 1 17 ? 5.508 2.836 2.417 1.00 13.45 17 GLN A CA 8
ATOM 13203 C C . GLN A 1 17 ? 5.438 4.060 1.492 1.00 21.15 17 GLN A C 8
ATOM 13204 O O . GLN A 1 17 ? 5.489 3.926 0.266 1.00 53.20 17 GLN A O 8
ATOM 13218 N N . ILE A 1 18 ? 5.323 5.250 2.076 1.00 11.45 18 ILE A N 8
ATOM 13219 C CA . ILE A 1 18 ? 5.330 6.489 1.293 1.00 25.22 18 ILE A CA 8
ATOM 13220 C C . ILE A 1 18 ? 6.717 6.739 0.675 1.00 5.11 18 ILE A C 8
ATOM 13221 O O . ILE A 1 18 ? 7.694 6.982 1.385 1.00 72.14 18 ILE A O 8
ATOM 13237 N N . LYS A 1 19 ? 6.790 6.657 -0.651 1.00 51.45 19 LYS A N 8
ATOM 13238 C CA . LYS A 1 19 ? 8.056 6.815 -1.378 1.00 33.14 19 LYS A CA 8
ATOM 13239 C C . LYS A 1 19 ? 7.783 7.177 -2.853 1.00 73.22 19 LYS A C 8
ATOM 13240 O O . LYS A 1 19 ? 8.470 6.712 -3.765 1.00 11.50 19 LYS A O 8
ATOM 13259 N N . GLY A 1 20 ? 6.787 8.034 -3.080 1.00 25.44 20 GLY A N 8
ATOM 13260 C CA . GLY A 1 20 ? 6.317 8.295 -4.442 1.00 12.54 20 GLY A CA 8
ATOM 13261 C C . GLY A 1 20 ? 6.401 9.753 -4.876 1.00 33.00 20 GLY A C 8
ATOM 13262 O O . GLY A 1 20 ? 6.263 10.673 -4.068 1.00 34.00 20 GLY A O 8
ATOM 13266 N N . GLU A 1 21 ? 6.611 9.950 -6.176 1.00 71.31 21 GLU A N 8
ATOM 13267 C CA . GLU A 1 21 ? 6.667 11.284 -6.777 1.00 22.11 21 GLU A CA 8
ATOM 13268 C C . GLU A 1 21 ? 5.268 11.923 -6.837 1.00 3.44 21 GLU A C 8
ATOM 13269 O O . GLU A 1 21 ? 4.410 11.482 -7.606 1.00 65.21 21 GLU A O 8
ATOM 13281 N N . GLY A 1 22 ? 5.036 12.947 -6.015 1.00 35.51 22 GLY A N 8
ATOM 13282 C CA . GLY A 1 22 ? 3.759 13.666 -6.031 1.00 61.51 22 GLY A CA 8
ATOM 13283 C C . GLY A 1 22 ? 3.416 14.246 -7.405 1.00 72.22 22 GLY A C 8
ATOM 13284 O O . GLY A 1 22 ? 3.855 15.345 -7.752 1.00 71.51 22 GLY A O 8
ATOM 13288 N N . THR A 1 23 ? 2.626 13.507 -8.184 1.00 41.12 23 THR A N 8
ATOM 13289 C CA . THR A 1 23 ? 2.315 13.885 -9.571 1.00 31.35 23 THR A CA 8
ATOM 13290 C C . THR A 1 23 ? 0.867 14.377 -9.728 1.00 3.03 23 THR A C 8
ATOM 13291 O O . THR A 1 23 ? -0.045 13.898 -9.051 1.00 31.11 23 THR A O 8
ATOM 13302 N N . ILE A 1 24 ? 0.671 15.356 -10.614 1.00 0.01 24 ILE A N 8
ATOM 13303 C CA . ILE A 1 24 ? -0.667 15.845 -10.969 1.00 32.43 24 ILE A CA 8
ATOM 13304 C C . ILE A 1 24 ? -0.908 15.697 -12.482 1.00 12.00 24 ILE A C 8
ATOM 13305 O O . ILE A 1 24 ? -0.288 16.394 -13.288 1.00 33.43 24 ILE A O 8
ATOM 13321 N N . GLU A 1 25 ? -1.803 14.793 -12.864 1.00 24.34 25 GLU A N 8
ATOM 13322 C CA . GLU A 1 25 ? -2.048 14.494 -14.283 1.00 72.32 25 GLU A CA 8
ATOM 13323 C C . GLU A 1 25 ? -3.401 15.041 -14.761 1.00 3.10 25 GLU A C 8
ATOM 13324 O O . GLU A 1 25 ? -4.425 14.866 -14.096 1.00 2.11 25 GLU A O 8
ATOM 13336 N N . LYS A 1 26 ? -3.404 15.705 -15.918 1.00 25.43 26 LYS A N 8
ATOM 13337 C CA . LYS A 1 26 ? -4.636 16.266 -16.478 1.00 60.14 26 LYS A CA 8
ATOM 13338 C C . LYS A 1 26 ? -5.464 15.221 -17.234 1.00 64.12 26 LYS A C 8
ATOM 13339 O O . LYS A 1 26 ? -4.987 14.583 -18.172 1.00 11.44 26 LYS A O 8
ATOM 13358 N N . VAL A 1 27 ? -6.712 15.060 -16.814 1.00 34.54 27 VAL A N 8
ATOM 13359 C CA . VAL A 1 27 ? -7.688 14.244 -17.539 1.00 41.42 27 VAL A CA 8
ATOM 13360 C C . VAL A 1 27 ? -8.882 15.124 -17.948 1.00 41.22 27 VAL A C 8
ATOM 13361 O O . VAL A 1 27 ? -9.413 15.872 -17.123 1.00 73.25 27 VAL A O 8
ATOM 13374 N N . ASP A 1 28 ? -9.281 15.047 -19.222 1.00 52.41 28 ASP A N 8
ATOM 13375 C CA . ASP A 1 28 ? -10.277 15.976 -19.798 1.00 11.33 28 ASP A CA 8
ATOM 13376 C C . ASP A 1 28 ? -9.745 17.425 -19.791 1.00 31.31 28 ASP A C 8
ATOM 13377 O O . ASP A 1 28 ? -10.508 18.382 -19.923 1.00 51.33 28 ASP A O 8
ATOM 13386 N N . GLY A 1 29 ? -8.427 17.573 -19.647 1.00 54.21 29 GLY A N 8
ATOM 13387 C CA . GLY A 1 29 ? -7.817 18.894 -19.512 1.00 32.44 29 GLY A CA 8
ATOM 13388 C C . GLY A 1 29 ? -7.815 19.407 -18.073 1.00 60.31 29 GLY A C 8
ATOM 13389 O O . GLY A 1 29 ? -7.240 20.456 -17.781 1.00 31.30 29 GLY A O 8
ATOM 13393 N N . ARG A 1 30 ? -8.454 18.658 -17.172 1.00 42.54 30 ARG A N 8
ATOM 13394 C CA . ARG A 1 30 ? -8.543 19.039 -15.757 1.00 2.41 30 ARG A CA 8
ATOM 13395 C C . ARG A 1 30 ? -7.447 18.358 -14.926 1.00 74.31 30 ARG A C 8
ATOM 13396 O O . ARG A 1 30 ? -7.185 17.167 -15.085 1.00 2.11 30 ARG A O 8
ATOM 13417 N N . ASN A 1 31 ? -6.827 19.115 -14.024 1.00 52.24 31 ASN A N 8
ATOM 13418 C CA . ASN A 1 31 ? -5.737 18.597 -13.189 1.00 3.22 31 ASN A CA 8
ATOM 13419 C C . ASN A 1 31 ? -6.260 17.664 -12.086 1.00 53.14 31 ASN A C 8
ATOM 13420 O O . ASN A 1 31 ? -6.934 18.101 -11.153 1.00 3.04 31 ASN A O 8
ATOM 13431 N N . LEU A 1 32 ? -5.951 16.376 -12.211 1.00 12.44 32 LEU A N 8
ATOM 13432 C CA . LEU A 1 32 ? -6.329 15.377 -11.206 1.00 41.25 32 LEU A CA 8
ATOM 13433 C C . LEU A 1 32 ? -5.088 14.813 -10.499 1.00 5.32 32 LEU A C 8
ATOM 13434 O O . LEU A 1 32 ? -3.991 14.799 -11.061 1.00 11.40 32 LEU A O 8
ATOM 13450 N N . ARG A 1 33 ? -5.264 14.345 -9.267 1.00 62.54 33 ARG A N 8
ATOM 13451 C CA . ARG A 1 33 ? -4.151 13.792 -8.491 1.00 62.14 33 ARG A CA 8
ATOM 13452 C C . ARG A 1 33 ? -4.003 12.277 -8.719 1.00 20.00 33 ARG A C 8
ATOM 13453 O O . ARG A 1 33 ? -4.982 11.529 -8.666 1.00 21.40 33 ARG A O 8
ATOM 13474 N N . ASN A 1 34 ? -2.778 11.840 -8.994 1.00 50.54 34 ASN A N 8
ATOM 13475 C CA . ASN A 1 34 ? -2.476 10.418 -9.206 1.00 2.10 34 ASN A CA 8
ATOM 13476 C C . ASN A 1 34 ? -1.214 9.985 -8.430 1.00 44.44 34 ASN A C 8
ATOM 13477 O O . ASN A 1 34 ? -0.134 10.550 -8.611 1.00 22.22 34 ASN A O 8
ATOM 13488 N N . TYR A 1 35 ? -1.353 8.985 -7.557 1.00 64.31 35 TYR A N 8
ATOM 13489 C CA . TYR A 1 35 ? -0.217 8.487 -6.768 1.00 60.24 35 TYR A CA 8
ATOM 13490 C C . TYR A 1 35 ? -0.045 6.968 -6.927 1.00 0.11 35 TYR A C 8
ATOM 13491 O O . TYR A 1 35 ? -0.967 6.196 -6.661 1.00 63.22 35 TYR A O 8
ATOM 13509 N N . THR A 1 36 ? 1.144 6.547 -7.352 1.00 54.44 36 THR A N 8
ATOM 13510 C CA . THR A 1 36 ? 1.462 5.118 -7.512 1.00 64.51 36 THR A CA 8
ATOM 13511 C C . THR A 1 36 ? 2.564 4.687 -6.536 1.00 1.03 36 THR A C 8
ATOM 13512 O O . THR A 1 36 ? 3.687 5.193 -6.595 1.00 1.42 36 THR A O 8
ATOM 13523 N N . LEU A 1 37 ? 2.246 3.750 -5.644 1.00 3.34 37 LEU A N 8
ATOM 13524 C CA . LEU A 1 37 ? 3.208 3.282 -4.636 1.00 72.43 37 LEU A CA 8
ATOM 13525 C C . LEU A 1 37 ? 3.327 1.748 -4.610 1.00 45.23 37 LEU A C 8
ATOM 13526 O O . LEU A 1 37 ? 2.378 1.030 -4.945 1.00 24.14 37 LEU A O 8
ATOM 13542 N N . PRO A 1 38 ? 4.511 1.226 -4.222 1.00 25.32 38 PRO A N 8
ATOM 13543 C CA . PRO A 1 38 ? 4.727 -0.219 -4.061 1.00 74.41 38 PRO A CA 8
ATOM 13544 C C . PRO A 1 38 ? 4.160 -0.757 -2.735 1.00 54.14 38 PRO A C 8
ATOM 13545 O O . PRO A 1 38 ? 4.240 -0.100 -1.695 1.00 61.24 38 PRO A O 8
ATOM 13556 N N . ALA A 1 39 ? 3.587 -1.956 -2.781 1.00 70.52 39 ALA A N 8
ATOM 13557 C CA . ALA A 1 39 ? 3.022 -2.595 -1.590 1.00 51.42 39 ALA A CA 8
ATOM 13558 C C . ALA A 1 39 ? 3.499 -4.047 -1.455 1.00 34.12 39 ALA A C 8
ATOM 13559 O O . ALA A 1 39 ? 4.010 -4.637 -2.408 1.00 51.13 39 ALA A O 8
ATOM 13566 N N . TYR A 1 40 ? 3.339 -4.614 -0.265 1.00 32.12 40 TYR A N 8
ATOM 13567 C CA . TYR A 1 40 ? 3.717 -6.007 -0.008 1.00 30.20 40 TYR A CA 8
ATOM 13568 C C . TYR A 1 40 ? 2.583 -6.779 0.684 1.00 62.11 40 TYR A C 8
ATOM 13569 O O . TYR A 1 40 ? 1.980 -6.297 1.642 1.00 24.32 40 TYR A O 8
ATOM 13587 N N . ASP A 1 41 ? 2.298 -7.973 0.175 1.00 54.50 41 ASP A N 8
ATOM 13588 C CA . ASP A 1 41 ? 1.299 -8.869 0.766 1.00 31.55 41 ASP A CA 8
ATOM 13589 C C . ASP A 1 41 ? 1.810 -9.452 2.104 1.00 12.32 41 ASP A C 8
ATOM 13590 O O . ASP A 1 41 ? 2.962 -9.232 2.473 1.00 71.01 41 ASP A O 8
ATOM 13599 N N . GLU A 1 42 ? 0.958 -10.195 2.818 1.00 65.33 42 GLU A N 8
ATOM 13600 C CA . GLU A 1 42 ? 1.324 -10.797 4.116 1.00 54.21 42 GLU A CA 8
ATOM 13601 C C . GLU A 1 42 ? 2.679 -11.536 4.059 1.00 23.45 42 GLU A C 8
ATOM 13602 O O . GLU A 1 42 ? 3.509 -11.417 4.965 1.00 64.20 42 GLU A O 8
ATOM 13614 N N . ASP A 1 43 ? 2.895 -12.292 2.982 1.00 12.53 43 ASP A N 8
ATOM 13615 C CA . ASP A 1 43 ? 4.116 -13.089 2.811 1.00 73.21 43 ASP A CA 8
ATOM 13616 C C . ASP A 1 43 ? 5.284 -12.242 2.261 1.00 33.02 43 ASP A C 8
ATOM 13617 O O . ASP A 1 43 ? 6.413 -12.725 2.128 1.00 14.45 43 ASP A O 8
ATOM 13626 N N . GLY A 1 44 ? 5.014 -10.973 1.975 1.00 61.41 44 GLY A N 8
ATOM 13627 C CA . GLY A 1 44 ? 6.028 -10.094 1.402 1.00 70.11 44 GLY A CA 8
ATOM 13628 C C . GLY A 1 44 ? 5.999 -10.062 -0.122 1.00 50.11 44 GLY A C 8
ATOM 13629 O O . GLY A 1 44 ? 6.972 -9.662 -0.761 1.00 22.42 44 GLY A O 8
ATOM 13633 N N . VAL A 1 45 ? 4.877 -10.485 -0.702 1.00 45.24 45 VAL A N 8
ATOM 13634 C CA . VAL A 1 45 ? 4.698 -10.482 -2.160 1.00 54.55 45 VAL A CA 8
ATOM 13635 C C . VAL A 1 45 ? 4.588 -9.048 -2.706 1.00 64.32 45 VAL A C 8
ATOM 13636 O O . VAL A 1 45 ? 3.729 -8.275 -2.278 1.00 43.33 45 VAL A O 8
ATOM 13649 N N . LYS A 1 46 ? 5.455 -8.707 -3.656 1.00 32.14 46 LYS A N 8
ATOM 13650 C CA . LYS A 1 46 ? 5.513 -7.350 -4.210 1.00 42.24 46 LYS A CA 8
ATOM 13651 C C . LYS A 1 46 ? 4.315 -7.048 -5.132 1.00 12.02 46 LYS A C 8
ATOM 13652 O O . LYS A 1 46 ? 4.138 -7.678 -6.180 1.00 30.41 46 LYS A O 8
ATOM 13671 N N . LYS A 1 47 ? 3.494 -6.085 -4.714 1.00 51.44 47 LYS A N 8
ATOM 13672 C CA . LYS A 1 47 ? 2.341 -5.611 -5.493 1.00 41.31 47 LYS A CA 8
ATOM 13673 C C . LYS A 1 47 ? 2.495 -4.117 -5.828 1.00 61.22 47 LYS A C 8
ATOM 13674 O O . LYS A 1 47 ? 3.332 -3.420 -5.246 1.00 0.44 47 LYS A O 8
ATOM 13693 N N . GLN A 1 48 ? 1.693 -3.624 -6.766 1.00 21.23 48 GLN A N 8
ATOM 13694 C CA . GLN A 1 48 ? 1.669 -2.189 -7.085 1.00 0.42 48 GLN A CA 8
ATOM 13695 C C . GLN A 1 48 ? 0.248 -1.619 -6.960 1.00 4.20 48 GLN A C 8
ATOM 13696 O O . GLN A 1 48 ? -0.694 -2.143 -7.553 1.00 21.02 48 GLN A O 8
ATOM 13710 N N . ILE A 1 49 ? 0.103 -0.541 -6.191 1.00 3.44 49 ILE A N 8
ATOM 13711 C CA . ILE A 1 49 ? -1.209 0.073 -5.956 1.00 34.12 49 ILE A CA 8
ATOM 13712 C C . ILE A 1 49 ? -1.207 1.566 -6.323 1.00 64.23 49 ILE A C 8
ATOM 13713 O O . ILE A 1 49 ? -0.345 2.329 -5.877 1.00 3.14 49 ILE A O 8
ATOM 13729 N N . THR A 1 50 ? -2.174 1.973 -7.143 1.00 31.23 50 THR A N 8
ATOM 13730 C CA . THR A 1 50 ? -2.337 3.383 -7.520 1.00 14.42 50 THR A CA 8
ATOM 13731 C C . THR A 1 50 ? -3.631 3.960 -6.935 1.00 52.42 50 THR A C 8
ATOM 13732 O O . THR A 1 50 ? -4.721 3.451 -7.192 1.00 21.11 50 THR A O 8
ATOM 13743 N N . PHE A 1 51 ? -3.500 5.020 -6.150 1.00 44.13 51 PHE A N 8
ATOM 13744 C CA . PHE A 1 51 ? -4.650 5.667 -5.512 1.00 63.22 51 PHE A CA 8
ATOM 13745 C C . PHE A 1 51 ? -4.596 7.189 -5.700 1.00 22.21 51 PHE A C 8
ATOM 13746 O O . PHE A 1 51 ? -3.597 7.733 -6.174 1.00 43.25 51 PHE A O 8
ATOM 13763 N N . ARG A 1 52 ? -5.676 7.873 -5.329 1.00 55.54 52 ARG A N 8
ATOM 13764 C CA . ARG A 1 52 ? -5.720 9.336 -5.405 1.00 61.30 52 ARG A CA 8
ATOM 13765 C C . ARG A 1 52 ? -5.719 9.963 -4.001 1.00 44.45 52 ARG A C 8
ATOM 13766 O O . ARG A 1 52 ? -4.878 10.809 -3.702 1.00 11.40 52 ARG A O 8
ATOM 13787 N N . SER A 1 53 ? -6.659 9.544 -3.145 1.00 22.43 53 SER A N 8
ATOM 13788 C CA . SER A 1 53 ? -6.719 10.025 -1.746 1.00 2.03 53 SER A CA 8
ATOM 13789 C C . SER A 1 53 ? -7.947 9.491 -0.999 1.00 44.31 53 SER A C 8
ATOM 13790 O O . SER A 1 53 ? -8.999 9.257 -1.593 1.00 12.31 53 SER A O 8
ATOM 13798 N N . THR A 1 54 ? -7.801 9.298 0.312 1.00 24.11 54 THR A N 8
ATOM 13799 C CA . THR A 1 54 ? -8.938 8.963 1.189 1.00 24.34 54 THR A CA 8
ATOM 13800 C C . THR A 1 54 ? -9.530 10.232 1.818 1.00 20.21 54 THR A C 8
ATOM 13801 O O . THR A 1 54 ? -10.494 10.180 2.583 1.00 31.23 54 THR A O 8
ATOM 13812 N N . LYS A 1 55 ? -8.924 11.371 1.491 1.00 35.13 55 LYS A N 8
ATOM 13813 C CA . LYS A 1 55 ? -9.392 12.682 1.941 1.00 73.01 55 LYS A CA 8
ATOM 13814 C C . LYS A 1 55 ? -9.633 13.593 0.727 1.00 63.33 55 LYS A C 8
ATOM 13815 O O . LYS A 1 55 ? -8.693 13.970 0.029 1.00 1.22 55 LYS A O 8
ATOM 13834 N N . LYS A 1 56 ? -10.897 13.926 0.468 1.00 23.53 56 LYS A N 8
ATOM 13835 C CA . LYS A 1 56 ? -11.259 14.761 -0.687 1.00 41.02 56 LYS A CA 8
ATOM 13836 C C . LYS A 1 56 ? -10.879 16.236 -0.471 1.00 54.21 56 LYS A C 8
ATOM 13837 O O . LYS A 1 56 ? -10.985 17.056 -1.387 1.00 44.14 56 LYS A O 8
ATOM 13856 N N . GLU A 1 57 ? -10.459 16.573 0.746 1.00 23.00 57 GLU A N 8
ATOM 13857 C CA . GLU A 1 57 ? -9.920 17.905 1.039 1.00 31.23 57 GLU A CA 8
ATOM 13858 C C . GLU A 1 57 ? -8.446 18.011 0.606 1.00 43.23 57 GLU A C 8
ATOM 13859 O O . GLU A 1 57 ? -7.846 17.032 0.161 1.00 74.41 57 GLU A O 8
ATOM 13871 N N . ASN A 1 58 ? -7.866 19.200 0.740 1.00 53.21 58 ASN A N 8
ATOM 13872 C CA . ASN A 1 58 ? -6.438 19.400 0.445 1.00 63.32 58 ASN A CA 8
ATOM 13873 C C . ASN A 1 58 ? -5.554 18.798 1.554 1.00 41.34 58 ASN A C 8
ATOM 13874 O O . ASN A 1 58 ? -4.339 18.639 1.389 1.00 12.34 58 ASN A O 8
ATOM 13885 N N . ASP A 1 59 ? -6.183 18.467 2.681 1.00 42.44 59 ASP A N 8
ATOM 13886 C CA . ASP A 1 59 ? -5.525 17.773 3.794 1.00 3.24 59 ASP A CA 8
ATOM 13887 C C . ASP A 1 59 ? -5.144 16.327 3.412 1.00 11.15 59 ASP A C 8
ATOM 13888 O O . ASP A 1 59 ? -5.860 15.667 2.659 1.00 23.51 59 ASP A O 8
ATOM 13897 N N . HIS A 1 60 ? -4.011 15.841 3.929 1.00 2.34 60 HIS A N 8
ATOM 13898 C CA . HIS A 1 60 ? -3.575 14.456 3.683 1.00 31.14 60 HIS A CA 8
ATOM 13899 C C . HIS A 1 60 ? -2.449 14.030 4.649 1.00 62.24 60 HIS A C 8
ATOM 13900 O O . HIS A 1 60 ? -1.315 14.503 4.557 1.00 14.33 60 HIS A O 8
ATOM 13915 N N . LYS A 1 61 ? -2.771 13.115 5.563 1.00 42.43 61 LYS A N 8
ATOM 13916 C CA . LYS A 1 61 ? -1.819 12.657 6.587 1.00 5.35 61 LYS A CA 8
ATOM 13917 C C . LYS A 1 61 ? -0.878 11.578 6.025 1.00 12.15 61 LYS A C 8
ATOM 13918 O O . LYS A 1 61 ? -1.033 10.384 6.299 1.00 2.43 61 LYS A O 8
ATOM 13937 N N . LEU A 1 62 ? 0.088 12.012 5.224 1.00 41.23 62 LEU A N 8
ATOM 13938 C CA . LEU A 1 62 ? 1.038 11.102 4.572 1.00 11.13 62 LEU A CA 8
ATOM 13939 C C . LEU A 1 62 ? 2.488 11.577 4.768 1.00 42.04 62 LEU A C 8
ATOM 13940 O O . LEU A 1 62 ? 2.969 12.446 4.042 1.00 33.24 62 LEU A O 8
ATOM 13956 N N . ASN A 1 63 ? 3.176 11.003 5.755 1.00 72.43 63 ASN A N 8
ATOM 13957 C CA . ASN A 1 63 ? 4.552 11.404 6.085 1.00 72.42 63 ASN A CA 8
ATOM 13958 C C . ASN A 1 63 ? 5.567 10.836 5.069 1.00 61.13 63 ASN A C 8
ATOM 13959 O O . ASN A 1 63 ? 5.374 9.751 4.524 1.00 61.15 63 ASN A O 8
ATOM 13970 N N . LYS A 1 64 ? 6.658 11.578 4.855 1.00 42.41 64 LYS A N 8
ATOM 13971 C CA . LYS A 1 64 ? 7.678 11.257 3.834 1.00 21.02 64 LYS A CA 8
ATOM 13972 C C . LYS A 1 64 ? 8.137 9.783 3.859 1.00 15.15 64 LYS A C 8
ATOM 13973 O O . LYS A 1 64 ? 8.493 9.222 2.821 1.00 22.21 64 LYS A O 8
ATOM 13992 N N . TYR A 1 65 ? 8.141 9.165 5.036 1.00 62.24 65 TYR A N 8
ATOM 13993 C CA . TYR A 1 65 ? 8.492 7.743 5.162 1.00 73.44 65 TYR A CA 8
ATOM 13994 C C . TYR A 1 65 ? 7.540 7.008 6.116 1.00 32.53 65 TYR A C 8
ATOM 13995 O O . TYR A 1 65 ? 7.967 6.273 7.005 1.00 74.01 65 TYR A O 8
ATOM 14013 N N . ALA A 1 66 ? 6.240 7.206 5.910 1.00 51.41 66 ALA A N 8
ATOM 14014 C CA . ALA A 1 66 ? 5.212 6.552 6.729 1.00 63.44 66 ALA A CA 8
ATOM 14015 C C . ALA A 1 66 ? 4.946 5.105 6.280 1.00 2.14 66 ALA A C 8
ATOM 14016 O O . ALA A 1 66 ? 4.827 4.822 5.085 1.00 72.21 66 ALA A O 8
ATOM 14023 N N . PHE A 1 67 ? 4.856 4.198 7.249 1.00 21.35 67 PHE A N 8
ATOM 14024 C CA . PHE A 1 67 ? 4.476 2.807 6.979 1.00 14.50 67 PHE A CA 8
ATOM 14025 C C . PHE A 1 67 ? 2.954 2.638 7.102 1.00 75.22 67 PHE A C 8
ATOM 14026 O O . PHE A 1 67 ? 2.356 3.000 8.119 1.00 40.14 67 PHE A O 8
ATOM 14043 N N . LEU A 1 68 ? 2.333 2.081 6.068 1.00 41.51 68 LEU A N 8
ATOM 14044 C CA . LEU A 1 68 ? 0.872 1.982 6.006 1.00 63.14 68 LEU A CA 8
ATOM 14045 C C . LEU A 1 68 ? 0.387 0.533 5.867 1.00 42.15 68 LEU A C 8
ATOM 14046 O O . LEU A 1 68 ? 1.026 -0.300 5.219 1.00 71.52 68 LEU A O 8
ATOM 14062 N N . ARG A 1 69 ? -0.759 0.257 6.476 1.00 3.51 69 ARG A N 8
ATOM 14063 C CA . ARG A 1 69 ? -1.456 -1.016 6.328 1.00 63.35 69 ARG A CA 8
ATOM 14064 C C . ARG A 1 69 ? -2.785 -0.779 5.598 1.00 3.41 69 ARG A C 8
ATOM 14065 O O . ARG A 1 69 ? -3.670 -0.088 6.105 1.00 70.32 69 ARG A O 8
ATOM 14086 N N . LEU A 1 70 ? -2.916 -1.348 4.405 1.00 13.32 70 LEU A N 8
ATOM 14087 C CA . LEU A 1 70 ? -4.087 -1.118 3.554 1.00 34.21 70 LEU A CA 8
ATOM 14088 C C . LEU A 1 70 ? -5.098 -2.260 3.670 1.00 62.04 70 LEU A C 8
ATOM 14089 O O . LEU A 1 70 ? -4.729 -3.436 3.733 1.00 43.13 70 LEU A O 8
ATOM 14105 N N . TYR A 1 71 ? -6.376 -1.900 3.689 1.00 40.13 71 TYR A N 8
ATOM 14106 C CA . TYR A 1 71 ? -7.465 -2.872 3.776 1.00 1.32 71 TYR A CA 8
ATOM 14107 C C . TYR A 1 71 ? -8.260 -2.910 2.466 1.00 15.42 71 TYR A C 8
ATOM 14108 O O . TYR A 1 71 ? -8.734 -1.874 1.991 1.00 73.41 71 TYR A O 8
ATOM 14126 N N . VAL A 1 72 ? -8.396 -4.094 1.878 1.00 61.41 72 VAL A N 8
ATOM 14127 C CA . VAL A 1 72 ? -9.141 -4.249 0.627 1.00 64.44 72 VAL A CA 8
ATOM 14128 C C . VAL A 1 72 ? -10.492 -4.950 0.851 1.00 52.33 72 VAL A C 8
ATOM 14129 O O . VAL A 1 72 ? -10.581 -5.947 1.570 1.00 53.04 72 VAL A O 8
ATOM 14142 N N . ASP A 1 73 ? -11.541 -4.405 0.243 1.00 15.44 73 ASP A N 8
ATOM 14143 C CA . ASP A 1 73 ? -12.867 -5.028 0.262 1.00 13.23 73 ASP A CA 8
ATOM 14144 C C . ASP A 1 73 ? -13.421 -5.154 -1.163 1.00 53.33 73 ASP A C 8
ATOM 14145 O O . ASP A 1 73 ? -13.753 -4.157 -1.812 1.00 1.40 73 ASP A O 8
ATOM 14154 N N . GLN A 1 74 ? -13.511 -6.386 -1.642 1.00 74.22 74 GLN A N 8
ATOM 14155 C CA . GLN A 1 74 ? -14.076 -6.666 -2.960 1.00 23.03 74 GLN A CA 8
ATOM 14156 C C . GLN A 1 74 ? -15.485 -7.263 -2.834 1.00 31.41 74 GLN A C 8
ATOM 14157 O O . GLN A 1 74 ? -15.659 -8.412 -2.422 1.00 41.24 74 GLN A O 8
ATOM 14171 N N . ASP A 1 75 ? -16.492 -6.467 -3.183 1.00 35.42 75 ASP A N 8
ATOM 14172 C CA . ASP A 1 75 ? -17.885 -6.876 -3.020 1.00 34.33 75 ASP A CA 8
ATOM 14173 C C . ASP A 1 75 ? -18.261 -8.019 -3.977 1.00 70.42 75 ASP A C 8
ATOM 14174 O O . ASP A 1 75 ? -18.853 -9.019 -3.563 1.00 5.53 75 ASP A O 8
ATOM 14183 N N . ASP A 1 76 ? -17.916 -7.868 -5.255 1.00 34.44 76 ASP A N 8
ATOM 14184 C CA . ASP A 1 76 ? -18.191 -8.903 -6.253 1.00 52.52 76 ASP A CA 8
ATOM 14185 C C . ASP A 1 76 ? -17.187 -10.062 -6.154 1.00 22.21 76 ASP A C 8
ATOM 14186 O O . ASP A 1 76 ? -16.315 -10.225 -7.008 1.00 24.24 76 ASP A O 8
ATOM 14195 N N . ASN A 1 77 ? -17.308 -10.846 -5.087 1.00 23.14 77 ASN A N 8
ATOM 14196 C CA . ASN A 1 77 ? -16.452 -12.016 -4.873 1.00 71.04 77 ASN A CA 8
ATOM 14197 C C . ASN A 1 77 ? -17.226 -13.138 -4.169 1.00 34.55 77 ASN A C 8
ATOM 14198 O O . ASN A 1 77 ? -17.562 -13.027 -2.990 1.00 24.11 77 ASN A O 8
ATOM 14209 N N . SER A 1 78 ? -17.510 -14.212 -4.904 1.00 13.42 78 SER A N 8
ATOM 14210 C CA . SER A 1 78 ? -18.235 -15.372 -4.358 1.00 24.32 78 SER A CA 8
ATOM 14211 C C . SER A 1 78 ? -18.341 -16.485 -5.405 1.00 61.34 78 SER A C 8
ATOM 14212 O O . SER A 1 78 ? -17.664 -17.510 -5.308 1.00 72.35 78 SER A O 8
ATOM 14220 N N . LYS A 1 79 ? -19.193 -16.284 -6.413 1.00 64.34 79 LYS A N 8
ATOM 14221 C CA . LYS A 1 79 ? -19.265 -17.212 -7.551 1.00 1.55 79 LYS A CA 8
ATOM 14222 C C . LYS A 1 79 ? -18.417 -16.688 -8.719 1.00 65.34 79 LYS A C 8
ATOM 14223 O O . LYS A 1 79 ? -18.084 -17.423 -9.649 1.00 73.14 79 LYS A O 8
ATOM 14242 N N . ASN A 1 80 ? -18.079 -15.400 -8.653 1.00 25.31 80 ASN A N 8
ATOM 14243 C CA . ASN A 1 80 ? -17.165 -14.765 -9.608 1.00 2.01 80 ASN A CA 8
ATOM 14244 C C . ASN A 1 80 ? -15.923 -14.221 -8.883 1.00 33.04 80 ASN A C 8
ATOM 14245 O O . ASN A 1 80 ? -15.974 -13.929 -7.685 1.00 41.32 80 ASN A O 8
ATOM 14256 N N . GLU A 1 81 ? -14.814 -14.089 -9.609 1.00 33.34 81 GLU A N 8
ATOM 14257 C CA . GLU A 1 81 ? -13.546 -13.634 -9.015 1.00 4.32 81 GLU A CA 8
ATOM 14258 C C . GLU A 1 81 ? -13.205 -12.191 -9.422 1.00 73.43 81 GLU A C 8
ATOM 14259 O O . GLU A 1 81 ? -13.571 -11.729 -10.506 1.00 70.21 81 GLU A O 8
ATOM 14271 N N . ILE A 1 82 ? -12.504 -11.489 -8.536 1.00 42.40 82 ILE A N 8
ATOM 14272 C CA . ILE A 1 82 ? -12.116 -10.092 -8.759 1.00 71.24 82 ILE A CA 8
ATOM 14273 C C . ILE A 1 82 ? -10.656 -9.840 -8.331 1.00 14.25 82 ILE A C 8
ATOM 14274 O O . ILE A 1 82 ? -10.158 -10.474 -7.398 1.00 42.33 82 ILE A O 8
ATOM 14290 N N . SER A 1 83 ? -9.981 -8.925 -9.036 1.00 60.22 83 SER A N 8
ATOM 14291 C CA . SER A 1 83 ? -8.553 -8.602 -8.808 1.00 10.13 83 SER A CA 8
ATOM 14292 C C . SER A 1 83 ? -8.148 -8.580 -7.319 1.00 62.03 83 SER A C 8
ATOM 14293 O O . SER A 1 83 ? -7.081 -9.089 -6.961 1.00 20.52 83 SER A O 8
ATOM 14301 N N . SER A 1 84 ? -8.996 -7.979 -6.467 1.00 51.33 84 SER A N 8
ATOM 14302 C CA . SER A 1 84 ? -8.743 -7.889 -5.010 1.00 44.35 84 SER A CA 8
ATOM 14303 C C . SER A 1 84 ? -7.652 -6.850 -4.696 1.00 50.31 84 SER A C 8
ATOM 14304 O O . SER A 1 84 ? -6.914 -6.964 -3.712 1.00 45.34 84 SER A O 8
ATOM 14312 N N . ILE A 1 85 ? -7.568 -5.822 -5.535 1.00 51.30 85 ILE A N 8
ATOM 14313 C CA . ILE A 1 85 ? -6.645 -4.701 -5.312 1.00 41.10 85 ILE A CA 8
ATOM 14314 C C . ILE A 1 85 ? -7.430 -3.429 -4.928 1.00 13.14 85 ILE A C 8
ATOM 14315 O O . ILE A 1 85 ? -6.856 -2.363 -4.684 1.00 5.34 85 ILE A O 8
ATOM 14331 N N . GLU A 1 86 ? -8.753 -3.566 -4.855 1.00 52.20 86 GLU A N 8
ATOM 14332 C CA . GLU A 1 86 ? -9.655 -2.438 -4.593 1.00 54.04 86 GLU A CA 8
ATOM 14333 C C . GLU A 1 86 ? -9.592 -1.990 -3.117 1.00 63.54 86 GLU A C 8
ATOM 14334 O O . GLU A 1 86 ? -10.490 -2.283 -2.319 1.00 33.05 86 GLU A O 8
ATOM 14346 N N . VAL A 1 87 ? -8.516 -1.295 -2.754 1.00 63.11 87 VAL A N 8
ATOM 14347 C CA . VAL A 1 87 ? -8.313 -0.837 -1.373 1.00 53.14 87 VAL A CA 8
ATOM 14348 C C . VAL A 1 87 ? -9.365 0.205 -0.951 1.00 41.21 87 VAL A C 8
ATOM 14349 O O . VAL A 1 87 ? -9.619 1.175 -1.665 1.00 23.12 87 VAL A O 8
ATOM 14362 N N . LYS A 1 88 ? -9.968 -0.003 0.219 1.00 22.22 88 LYS A N 8
ATOM 14363 C CA . LYS A 1 88 ? -10.996 0.911 0.737 1.00 21.45 88 LYS A CA 8
ATOM 14364 C C . LYS A 1 88 ? -10.398 1.991 1.659 1.00 60.15 88 LYS A C 8
ATOM 14365 O O . LYS A 1 88 ? -10.903 3.118 1.719 1.00 1.15 88 LYS A O 8
ATOM 14384 N N . SER A 1 89 ? -9.328 1.648 2.381 1.00 62.05 89 SER A N 8
ATOM 14385 C CA . SER A 1 89 ? -8.697 2.586 3.327 1.00 4.51 89 SER A CA 8
ATOM 14386 C C . SER A 1 89 ? -7.327 2.074 3.802 1.00 21.05 89 SER A C 8
ATOM 14387 O O . SER A 1 89 ? -6.912 0.970 3.446 1.00 74.51 89 SER A O 8
ATOM 14395 N N . TYR A 1 90 ? -6.634 2.876 4.614 1.00 23.34 90 TYR A N 8
ATOM 14396 C CA . TYR A 1 90 ? -5.304 2.504 5.124 1.00 11.32 90 TYR A CA 8
ATOM 14397 C C . TYR A 1 90 ? -5.106 2.941 6.587 1.00 74.15 90 TYR A C 8
ATOM 14398 O O . TYR A 1 90 ? -5.872 3.745 7.126 1.00 41.22 90 TYR A O 8
ATOM 14416 N N . GLU A 1 91 ? -4.067 2.400 7.216 1.00 51.20 91 GLU A N 8
ATOM 14417 C CA . GLU A 1 91 ? -3.745 2.688 8.621 1.00 63.44 91 GLU A CA 8
ATOM 14418 C C . GLU A 1 91 ? -2.239 2.954 8.788 1.00 50.43 91 GLU A C 8
ATOM 14419 O O . GLU A 1 91 ? -1.420 2.287 8.171 1.00 70.00 91 GLU A O 8
ATOM 14431 N N . GLU A 1 92 ? -1.875 3.927 9.620 1.00 20.23 92 GLU A N 8
ATOM 14432 C CA . GLU A 1 92 ? -0.457 4.242 9.845 1.00 24.34 92 GLU A CA 8
ATOM 14433 C C . GLU A 1 92 ? 0.112 3.417 11.012 1.00 51.14 92 GLU A C 8
ATOM 14434 O O . GLU A 1 92 ? -0.219 3.655 12.175 1.00 44.21 92 GLU A O 8
ATOM 14446 N N . ILE A 1 93 ? 0.984 2.462 10.696 1.00 44.34 93 ILE A N 8
ATOM 14447 C CA . ILE A 1 93 ? 1.504 1.516 11.695 1.00 10.04 93 ILE A CA 8
ATOM 14448 C C . ILE A 1 93 ? 3.016 1.684 11.924 1.00 34.42 93 ILE A C 8
ATOM 14449 O O . ILE A 1 93 ? 3.682 2.477 11.257 1.00 55.31 93 ILE A O 8
ATOM 14465 N N . GLN A 1 94 ? 3.549 0.928 12.885 1.00 10.52 94 GLN A N 8
ATOM 14466 C CA . GLN A 1 94 ? 4.983 0.946 13.188 1.00 73.33 94 GLN A CA 8
ATOM 14467 C C . GLN A 1 94 ? 5.700 -0.284 12.600 1.00 42.32 94 GLN A C 8
ATOM 14468 O O . GLN A 1 94 ? 5.065 -1.255 12.190 1.00 74.33 94 GLN A O 8
ATOM 14482 N N . LYS A 1 95 ? 7.031 -0.232 12.589 1.00 65.10 95 LYS A N 8
ATOM 14483 C CA . LYS A 1 95 ? 7.870 -1.310 12.036 1.00 14.34 95 LYS A CA 8
ATOM 14484 C C . LYS A 1 95 ? 7.516 -2.693 12.622 1.00 33.41 95 LYS A C 8
ATOM 14485 O O . LYS A 1 95 ? 7.590 -3.714 11.933 1.00 73.24 95 LYS A O 8
ATOM 14504 N N . ALA A 1 96 ? 7.129 -2.716 13.897 1.00 40.10 96 ALA A N 8
ATOM 14505 C CA . ALA A 1 96 ? 6.756 -3.962 14.576 1.00 65.25 96 ALA A CA 8
ATOM 14506 C C . ALA A 1 96 ? 5.500 -4.606 13.958 1.00 41.13 96 ALA A C 8
ATOM 14507 O O . ALA A 1 96 ? 5.460 -5.819 13.742 1.00 61.43 96 ALA A O 8
ATOM 14514 N N . ASP A 1 97 ? 4.498 -3.779 13.641 1.00 64.23 97 ASP A N 8
ATOM 14515 C CA . ASP A 1 97 ? 3.203 -4.259 13.129 1.00 71.01 97 ASP A CA 8
ATOM 14516 C C . ASP A 1 97 ? 3.314 -4.912 11.736 1.00 23.15 97 ASP A C 8
ATOM 14517 O O . ASP A 1 97 ? 2.365 -5.536 11.254 1.00 71.22 97 ASP A O 8
ATOM 14526 N N . LEU A 1 98 ? 4.463 -4.754 11.085 1.00 50.44 98 LEU A N 8
ATOM 14527 C CA . LEU A 1 98 ? 4.742 -5.459 9.830 1.00 0.34 98 LEU A CA 8
ATOM 14528 C C . LEU A 1 98 ? 4.997 -6.952 10.112 1.00 14.32 98 LEU A C 8
ATOM 14529 O O . LEU A 1 98 ? 5.935 -7.284 10.836 1.00 2.41 98 LEU A O 8
ATOM 14545 N N . PRO A 1 99 ? 4.176 -7.871 9.553 1.00 60.24 99 PRO A N 8
ATOM 14546 C CA . PRO A 1 99 ? 4.325 -9.320 9.795 1.00 4.12 99 PRO A CA 8
ATOM 14547 C C . PRO A 1 99 ? 5.753 -9.821 9.520 1.00 50.15 99 PRO A C 8
ATOM 14548 O O . PRO A 1 99 ? 6.516 -9.184 8.789 1.00 31.22 99 PRO A O 8
ATOM 14559 N N . GLU A 1 100 ? 6.096 -10.974 10.096 1.00 72.24 100 GLU A N 8
ATOM 14560 C CA . GLU A 1 100 ? 7.481 -11.464 10.112 1.00 52.01 100 GLU A CA 8
ATOM 14561 C C . GLU A 1 100 ? 8.127 -11.496 8.716 1.00 11.22 100 GLU A C 8
ATOM 14562 O O . GLU A 1 100 ? 9.316 -11.226 8.573 1.00 63.20 100 GLU A O 8
ATOM 14574 N N . LYS A 1 101 ? 7.356 -11.822 7.685 1.00 50.40 101 LYS A N 8
ATOM 14575 C CA . LYS A 1 101 ? 7.882 -11.779 6.316 1.00 14.10 101 LYS A CA 8
ATOM 14576 C C . LYS A 1 101 ? 8.079 -10.329 5.842 1.00 32.22 101 LYS A C 8
ATOM 14577 O O . LYS A 1 101 ? 9.162 -9.952 5.396 1.00 30.35 101 LYS A O 8
ATOM 14596 N N . VAL A 1 102 ? 7.029 -9.520 5.978 1.00 11.31 102 VAL A N 8
ATOM 14597 C CA . VAL A 1 102 ? 7.019 -8.132 5.492 1.00 2.22 102 VAL A CA 8
ATOM 14598 C C . VAL A 1 102 ? 8.129 -7.265 6.114 1.00 10.32 102 VAL A C 8
ATOM 14599 O O . VAL A 1 102 ? 8.799 -6.508 5.406 1.00 52.04 102 VAL A O 8
ATOM 14612 N N . LYS A 1 103 ? 8.320 -7.373 7.428 1.00 61.35 103 LYS A N 8
ATOM 14613 C CA . LYS A 1 103 ? 9.333 -6.570 8.127 1.00 64.03 103 LYS A CA 8
ATOM 14614 C C . LYS A 1 103 ? 10.738 -6.762 7.516 1.00 53.02 103 LYS A C 8
ATOM 14615 O O . LYS A 1 103 ? 11.461 -5.787 7.284 1.00 33.11 103 LYS A O 8
ATOM 14634 N N . ASP A 1 104 ? 11.108 -8.012 7.236 1.00 31.24 104 ASP A N 8
ATOM 14635 C CA . ASP A 1 104 ? 12.388 -8.313 6.580 1.00 32.11 104 ASP A CA 8
ATOM 14636 C C . ASP A 1 104 ? 12.371 -7.947 5.082 1.00 64.03 104 ASP A C 8
ATOM 14637 O O . ASP A 1 104 ? 13.415 -7.673 4.497 1.00 23.23 104 ASP A O 8
ATOM 14646 N N . LYS A 1 105 ? 11.187 -7.949 4.465 1.00 65.11 105 LYS A N 8
ATOM 14647 C CA . LYS A 1 105 ? 11.056 -7.583 3.043 1.00 61.43 105 LYS A CA 8
ATOM 14648 C C . LYS A 1 105 ? 11.292 -6.080 2.814 1.00 55.54 105 LYS A C 8
ATOM 14649 O O . LYS A 1 105 ? 11.922 -5.688 1.835 1.00 13.12 105 LYS A O 8
ATOM 14668 N N . PHE A 1 106 ? 10.776 -5.237 3.712 1.00 53.30 106 PHE A N 8
ATOM 14669 C CA . PHE A 1 106 ? 11.023 -3.789 3.636 1.00 62.44 106 PHE A CA 8
ATOM 14670 C C . PHE A 1 106 ? 12.481 -3.451 3.974 1.00 73.03 106 PHE A C 8
ATOM 14671 O O . PHE A 1 106 ? 13.158 -2.732 3.231 1.00 62.42 106 PHE A O 8
ATOM 14688 N N . THR A 1 107 ? 12.963 -3.978 5.097 1.00 62.32 107 THR A N 8
ATOM 14689 C CA . THR A 1 107 ? 14.325 -3.685 5.566 1.00 23.55 107 THR A CA 8
ATOM 14690 C C . THR A 1 107 ? 15.386 -4.528 4.838 1.00 55.23 107 THR A C 8
ATOM 14691 O O . THR A 1 107 ? 16.585 -4.310 5.015 1.00 51.31 107 THR A O 8
ATOM 14702 N N . ILE A 1 108 ? 14.934 -5.481 4.017 1.00 12.12 108 ILE A N 8
ATOM 14703 C CA . ILE A 1 108 ? 15.828 -6.378 3.261 1.00 71.44 108 ILE A CA 8
ATOM 14704 C C . ILE A 1 108 ? 16.797 -7.131 4.193 1.00 22.44 108 ILE A C 8
ATOM 14705 O O . ILE A 1 108 ? 17.946 -6.720 4.384 1.00 53.41 108 ILE A O 8
ATOM 14721 N N . LYS A 1 109 ? 16.320 -8.222 4.790 1.00 5.23 109 LYS A N 8
ATOM 14722 C CA . LYS A 1 109 ? 17.127 -9.004 5.736 1.00 42.24 109 LYS A CA 8
ATOM 14723 C C . LYS A 1 109 ? 16.513 -10.384 6.024 1.00 23.33 109 LYS A C 8
ATOM 14724 O O . LYS A 1 109 ? 15.478 -10.755 5.468 1.00 43.23 109 LYS A O 8
ATOM 14743 N N . LEU A 1 110 ? 17.208 -11.140 6.868 1.00 44.13 110 LEU A N 8
ATOM 14744 C CA . LEU A 1 110 ? 16.678 -12.351 7.509 1.00 55.21 110 LEU A CA 8
ATOM 14745 C C . LEU A 1 110 ? 17.243 -12.430 8.936 1.00 50.33 110 LEU A C 8
ATOM 14746 O O . LEU A 1 110 ? 18.254 -13.091 9.180 1.00 74.12 110 LEU A O 8
ATOM 14762 N N . GLU A 1 111 ? 16.605 -11.722 9.868 1.00 32.40 111 GLU A N 8
ATOM 14763 C CA . GLU A 1 111 ? 17.180 -11.504 11.209 1.00 71.13 111 GLU A CA 8
ATOM 14764 C C . GLU A 1 111 ? 16.344 -12.164 12.329 1.00 14.24 111 GLU A C 8
ATOM 14765 O O . GLU A 1 111 ? 15.286 -11.609 12.709 1.00 38.50 111 GLU A O 8
ATOM 14777 N N . MET A 1 1 ? -1.093 -25.827 -13.242 1.00 44.34 1 MET A N 9
ATOM 14778 C CA . MET A 1 1 ? 0.132 -26.580 -12.847 1.00 34.41 1 MET A CA 9
ATOM 14779 C C . MET A 1 1 ? 0.738 -26.015 -11.553 1.00 52.41 1 MET A C 9
ATOM 14780 O O . MET A 1 1 ? 1.906 -26.251 -11.246 1.00 35.32 1 MET A O 9
ATOM 14796 N N . GLU A 1 2 ? -0.078 -25.299 -10.780 1.00 52.40 2 GLU A N 9
ATOM 14797 C CA . GLU A 1 2 ? 0.418 -24.519 -9.641 1.00 20.21 2 GLU A CA 9
ATOM 14798 C C . GLU A 1 2 ? 0.695 -25.398 -8.410 1.00 63.21 2 GLU A C 9
ATOM 14799 O O . GLU A 1 2 ? -0.148 -26.199 -7.999 1.00 61.02 2 GLU A O 9
ATOM 14811 N N . ARG A 1 3 ? 1.881 -25.237 -7.822 1.00 0.23 3 ARG A N 9
ATOM 14812 C CA . ARG A 1 3 ? 2.239 -25.936 -6.578 1.00 62.34 3 ARG A CA 9
ATOM 14813 C C . ARG A 1 3 ? 1.458 -25.407 -5.363 1.00 2.05 3 ARG A C 9
ATOM 14814 O O . ARG A 1 3 ? 1.383 -26.076 -4.331 1.00 75.52 3 ARG A O 9
ATOM 14835 N N . ALA A 1 4 ? 0.884 -24.214 -5.485 1.00 22.53 4 ALA A N 9
ATOM 14836 C CA . ALA A 1 4 ? 0.097 -23.622 -4.400 1.00 63.04 4 ALA A CA 9
ATOM 14837 C C . ALA A 1 4 ? -1.190 -24.423 -4.140 1.00 12.52 4 ALA A C 9
ATOM 14838 O O . ALA A 1 4 ? -2.083 -24.474 -4.992 1.00 23.12 4 ALA A O 9
ATOM 14845 N N . SER A 1 5 ? -1.270 -25.057 -2.969 1.00 70.24 5 SER A N 9
ATOM 14846 C CA . SER A 1 5 ? -2.448 -25.854 -2.589 1.00 42.14 5 SER A CA 9
ATOM 14847 C C . SER A 1 5 ? -3.726 -25.003 -2.625 1.00 11.01 5 SER A C 9
ATOM 14848 O O . SER A 1 5 ? -3.837 -23.995 -1.925 1.00 71.32 5 SER A O 9
ATOM 14856 N N . LEU A 1 6 ? -4.689 -25.420 -3.446 1.00 31.34 6 LEU A N 9
ATOM 14857 C CA . LEU A 1 6 ? -5.923 -24.655 -3.650 1.00 62.14 6 LEU A CA 9
ATOM 14858 C C . LEU A 1 6 ? -6.753 -24.578 -2.355 1.00 53.42 6 LEU A C 9
ATOM 14859 O O . LEU A 1 6 ? -7.508 -25.496 -2.025 1.00 15.12 6 LEU A O 9
ATOM 14875 N N . ASN A 1 7 ? -6.582 -23.487 -1.615 1.00 1.12 7 ASN A N 9
ATOM 14876 C CA . ASN A 1 7 ? -7.370 -23.225 -0.403 1.00 32.01 7 ASN A CA 9
ATOM 14877 C C . ASN A 1 7 ? -8.286 -22.007 -0.607 1.00 41.35 7 ASN A C 9
ATOM 14878 O O . ASN A 1 7 ? -7.968 -21.108 -1.383 1.00 4.13 7 ASN A O 9
ATOM 14889 N N . ARG A 1 8 ? -9.415 -21.971 0.103 1.00 62.11 8 ARG A N 9
ATOM 14890 C CA . ARG A 1 8 ? -10.363 -20.847 -0.011 1.00 53.12 8 ARG A CA 9
ATOM 14891 C C . ARG A 1 8 ? -9.879 -19.595 0.751 1.00 53.35 8 ARG A C 9
ATOM 14892 O O . ARG A 1 8 ? -10.596 -18.595 0.841 1.00 21.00 8 ARG A O 9
ATOM 14913 N N . ILE A 1 9 ? -8.665 -19.651 1.292 1.00 5.21 9 ILE A N 9
ATOM 14914 C CA . ILE A 1 9 ? -8.098 -18.534 2.060 1.00 25.43 9 ILE A CA 9
ATOM 14915 C C . ILE A 1 9 ? -7.637 -17.386 1.143 1.00 41.43 9 ILE A C 9
ATOM 14916 O O . ILE A 1 9 ? -6.914 -17.608 0.171 1.00 64.12 9 ILE A O 9
ATOM 14932 N N . GLY A 1 10 ? -8.056 -16.160 1.458 1.00 20.41 10 GLY A N 9
ATOM 14933 C CA . GLY A 1 10 ? -7.593 -14.990 0.715 1.00 52.10 10 GLY A CA 9
ATOM 14934 C C . GLY A 1 10 ? -6.993 -13.918 1.617 1.00 31.23 10 GLY A C 9
ATOM 14935 O O . GLY A 1 10 ? -6.841 -14.120 2.825 1.00 23.34 10 GLY A O 9
ATOM 14939 N N . LYS A 1 11 ? -6.667 -12.763 1.038 1.00 3.31 11 LYS A N 9
ATOM 14940 C CA . LYS A 1 11 ? -6.063 -11.658 1.794 1.00 30.04 11 LYS A CA 9
ATOM 14941 C C . LYS A 1 11 ? -6.602 -10.304 1.312 1.00 22.44 11 LYS A C 9
ATOM 14942 O O . LYS A 1 11 ? -7.107 -10.189 0.192 1.00 61.44 11 LYS A O 9
ATOM 14961 N N . ASP A 1 12 ? -6.495 -9.289 2.165 1.00 33.03 12 ASP A N 9
ATOM 14962 C CA . ASP A 1 12 ? -7.012 -7.952 1.850 1.00 63.34 12 ASP A CA 9
ATOM 14963 C C . ASP A 1 12 ? -6.270 -6.837 2.621 1.00 14.11 12 ASP A C 9
ATOM 14964 O O . ASP A 1 12 ? -6.772 -5.718 2.760 1.00 24.51 12 ASP A O 9
ATOM 14973 N N . VAL A 1 13 ? -5.061 -7.136 3.094 1.00 23.51 13 VAL A N 9
ATOM 14974 C CA . VAL A 1 13 ? -4.247 -6.156 3.821 1.00 53.15 13 VAL A CA 9
ATOM 14975 C C . VAL A 1 13 ? -2.881 -5.957 3.147 1.00 3.53 13 VAL A C 9
ATOM 14976 O O . VAL A 1 13 ? -2.103 -6.900 3.002 1.00 41.21 13 VAL A O 9
ATOM 14989 N N . TYR A 1 14 ? -2.594 -4.720 2.745 1.00 13.53 14 TYR A N 9
ATOM 14990 C CA . TYR A 1 14 ? -1.338 -4.396 2.052 1.00 54.44 14 TYR A CA 9
ATOM 14991 C C . TYR A 1 14 ? -0.553 -3.308 2.808 1.00 63.54 14 TYR A C 9
ATOM 14992 O O . TYR A 1 14 ? -1.133 -2.340 3.295 1.00 13.11 14 TYR A O 9
ATOM 15010 N N . TYR A 1 15 ? 0.766 -3.472 2.909 1.00 15.25 15 TYR A N 9
ATOM 15011 C CA . TYR A 1 15 ? 1.613 -2.541 3.678 1.00 75.44 15 TYR A CA 9
ATOM 15012 C C . TYR A 1 15 ? 2.506 -1.692 2.759 1.00 2.41 15 TYR A C 9
ATOM 15013 O O . TYR A 1 15 ? 3.366 -2.218 2.060 1.00 44.35 15 TYR A O 9
ATOM 15031 N N . MET A 1 16 ? 2.316 -0.376 2.781 1.00 24.20 16 MET A N 9
ATOM 15032 C CA . MET A 1 16 ? 3.045 0.529 1.877 1.00 41.13 16 MET A CA 9
ATOM 15033 C C . MET A 1 16 ? 3.850 1.585 2.653 1.00 34.14 16 MET A C 9
ATOM 15034 O O . MET A 1 16 ? 3.371 2.139 3.639 1.00 55.11 16 MET A O 9
ATOM 15048 N N . GLN A 1 17 ? 5.073 1.864 2.200 1.00 2.44 17 GLN A N 9
ATOM 15049 C CA . GLN A 1 17 ? 5.877 2.950 2.779 1.00 35.22 17 GLN A CA 9
ATOM 15050 C C . GLN A 1 17 ? 5.928 4.155 1.829 1.00 1.12 17 GLN A C 9
ATOM 15051 O O . GLN A 1 17 ? 6.132 4.001 0.622 1.00 55.32 17 GLN A O 9
ATOM 15065 N N . ILE A 1 18 ? 5.745 5.351 2.381 1.00 23.32 18 ILE A N 9
ATOM 15066 C CA . ILE A 1 18 ? 5.768 6.582 1.588 1.00 35.25 18 ILE A CA 9
ATOM 15067 C C . ILE A 1 18 ? 7.179 6.888 1.062 1.00 25.42 18 ILE A C 9
ATOM 15068 O O . ILE A 1 18 ? 8.174 6.730 1.770 1.00 54.42 18 ILE A O 9
ATOM 15084 N N . LYS A 1 19 ? 7.256 7.305 -0.196 1.00 53.40 19 LYS A N 9
ATOM 15085 C CA . LYS A 1 19 ? 8.529 7.713 -0.798 1.00 41.22 19 LYS A CA 9
ATOM 15086 C C . LYS A 1 19 ? 8.293 8.821 -1.841 1.00 13.33 19 LYS A C 9
ATOM 15087 O O . LYS A 1 19 ? 9.131 9.080 -2.707 1.00 15.25 19 LYS A O 9
ATOM 15106 N N . GLY A 1 20 ? 7.148 9.491 -1.721 1.00 1.32 20 GLY A N 9
ATOM 15107 C CA . GLY A 1 20 ? 6.765 10.522 -2.678 1.00 51.31 20 GLY A CA 9
ATOM 15108 C C . GLY A 1 20 ? 6.105 9.941 -3.927 1.00 23.34 20 GLY A C 9
ATOM 15109 O O . GLY A 1 20 ? 5.062 9.290 -3.837 1.00 24.24 20 GLY A O 9
ATOM 15113 N N . GLU A 1 21 ? 6.714 10.186 -5.088 1.00 43.45 21 GLU A N 9
ATOM 15114 C CA . GLU A 1 21 ? 6.244 9.631 -6.367 1.00 52.24 21 GLU A CA 9
ATOM 15115 C C . GLU A 1 21 ? 4.786 10.010 -6.682 1.00 42.43 21 GLU A C 9
ATOM 15116 O O . GLU A 1 21 ? 4.047 9.239 -7.304 1.00 21.33 21 GLU A O 9
ATOM 15128 N N . GLY A 1 22 ? 4.386 11.211 -6.273 1.00 45.24 22 GLY A N 9
ATOM 15129 C CA . GLY A 1 22 ? 3.076 11.733 -6.642 1.00 21.51 22 GLY A CA 9
ATOM 15130 C C . GLY A 1 22 ? 3.042 12.223 -8.087 1.00 72.55 22 GLY A C 9
ATOM 15131 O O . GLY A 1 22 ? 3.793 13.123 -8.461 1.00 70.33 22 GLY A O 9
ATOM 15135 N N . THR A 1 23 ? 2.190 11.618 -8.909 1.00 42.12 23 THR A N 9
ATOM 15136 C CA . THR A 1 23 ? 2.096 11.971 -10.330 1.00 74.33 23 THR A CA 9
ATOM 15137 C C . THR A 1 23 ? 0.831 12.789 -10.632 1.00 72.14 23 THR A C 9
ATOM 15138 O O . THR A 1 23 ? -0.280 12.401 -10.260 1.00 42.41 23 THR A O 9
ATOM 15149 N N . ILE A 1 24 ? 1.007 13.927 -11.304 1.00 2.20 24 ILE A N 9
ATOM 15150 C CA . ILE A 1 24 ? -0.123 14.747 -11.748 1.00 3.14 24 ILE A CA 9
ATOM 15151 C C . ILE A 1 24 ? -0.722 14.174 -13.042 1.00 54.13 24 ILE A C 9
ATOM 15152 O O . ILE A 1 24 ? -0.055 14.126 -14.079 1.00 12.23 24 ILE A O 9
ATOM 15168 N N . GLU A 1 25 ? -1.971 13.734 -12.974 1.00 32.51 25 GLU A N 9
ATOM 15169 C CA . GLU A 1 25 ? -2.642 13.104 -14.118 1.00 21.22 25 GLU A CA 9
ATOM 15170 C C . GLU A 1 25 ? -4.013 13.737 -14.377 1.00 43.53 25 GLU A C 9
ATOM 15171 O O . GLU A 1 25 ? -4.855 13.804 -13.480 1.00 63.33 25 GLU A O 9
ATOM 15183 N N . LYS A 1 26 ? -4.230 14.213 -15.599 1.00 41.11 26 LYS A N 9
ATOM 15184 C CA . LYS A 1 26 ? -5.523 14.787 -15.972 1.00 35.33 26 LYS A CA 9
ATOM 15185 C C . LYS A 1 26 ? -6.502 13.701 -16.436 1.00 45.11 26 LYS A C 9
ATOM 15186 O O . LYS A 1 26 ? -6.159 12.846 -17.254 1.00 32.41 26 LYS A O 9
ATOM 15205 N N . VAL A 1 27 ? -7.712 13.727 -15.891 1.00 25.11 27 VAL A N 9
ATOM 15206 C CA . VAL A 1 27 ? -8.802 12.880 -16.378 1.00 51.25 27 VAL A CA 9
ATOM 15207 C C . VAL A 1 27 ? -9.872 13.750 -17.053 1.00 2.10 27 VAL A C 9
ATOM 15208 O O . VAL A 1 27 ? -10.500 14.588 -16.400 1.00 11.21 27 VAL A O 9
ATOM 15221 N N . ASP A 1 28 ? -10.049 13.573 -18.366 1.00 71.40 28 ASP A N 9
ATOM 15222 C CA . ASP A 1 28 ? -10.946 14.427 -19.165 1.00 55.42 28 ASP A CA 9
ATOM 15223 C C . ASP A 1 28 ? -10.518 15.908 -19.110 1.00 31.43 28 ASP A C 9
ATOM 15224 O O . ASP A 1 28 ? -11.322 16.812 -19.355 1.00 31.53 28 ASP A O 9
ATOM 15233 N N . GLY A 1 29 ? -9.239 16.146 -18.818 1.00 44.43 29 GLY A N 9
ATOM 15234 C CA . GLY A 1 29 ? -8.727 17.510 -18.706 1.00 70.04 29 GLY A CA 9
ATOM 15235 C C . GLY A 1 29 ? -8.686 18.037 -17.270 1.00 4.32 29 GLY A C 9
ATOM 15236 O O . GLY A 1 29 ? -8.222 19.154 -17.027 1.00 12.43 29 GLY A O 9
ATOM 15240 N N . ARG A 1 30 ? -9.180 17.251 -16.317 1.00 21.53 30 ARG A N 9
ATOM 15241 C CA . ARG A 1 30 ? -9.162 17.640 -14.898 1.00 43.31 30 ARG A CA 9
ATOM 15242 C C . ARG A 1 30 ? -7.903 17.105 -14.193 1.00 22.23 30 ARG A C 9
ATOM 15243 O O . ARG A 1 30 ? -7.683 15.896 -14.134 1.00 63.24 30 ARG A O 9
ATOM 15264 N N . ASN A 1 31 ? -7.088 18.009 -13.651 1.00 1.43 31 ASN A N 9
ATOM 15265 C CA . ASN A 1 31 ? -5.807 17.632 -13.031 1.00 40.55 31 ASN A CA 9
ATOM 15266 C C . ASN A 1 31 ? -5.984 17.006 -11.635 1.00 34.44 31 ASN A C 9
ATOM 15267 O O . ASN A 1 31 ? -6.330 17.683 -10.666 1.00 53.32 31 ASN A O 9
ATOM 15278 N N . LEU A 1 32 ? -5.744 15.698 -11.550 1.00 63.22 32 LEU A N 9
ATOM 15279 C CA . LEU A 1 32 ? -5.832 14.964 -10.281 1.00 54.12 32 LEU A CA 9
ATOM 15280 C C . LEU A 1 32 ? -4.438 14.495 -9.822 1.00 4.10 32 LEU A C 9
ATOM 15281 O O . LEU A 1 32 ? -3.501 14.426 -10.620 1.00 73.32 32 LEU A O 9
ATOM 15297 N N . ARG A 1 33 ? -4.302 14.173 -8.534 1.00 61.30 33 ARG A N 9
ATOM 15298 C CA . ARG A 1 33 ? -3.018 13.709 -7.987 1.00 24.22 33 ARG A CA 9
ATOM 15299 C C . ARG A 1 33 ? -3.089 12.230 -7.567 1.00 23.20 33 ARG A C 9
ATOM 15300 O O . ARG A 1 33 ? -3.813 11.871 -6.637 1.00 2.12 33 ARG A O 9
ATOM 15321 N N . ASN A 1 34 ? -2.342 11.371 -8.263 1.00 32.33 34 ASN A N 9
ATOM 15322 C CA . ASN A 1 34 ? -2.279 9.946 -7.914 1.00 52.13 34 ASN A CA 9
ATOM 15323 C C . ASN A 1 34 ? -0.882 9.573 -7.392 1.00 33.35 34 ASN A C 9
ATOM 15324 O O . ASN A 1 34 ? 0.135 9.980 -7.953 1.00 23.41 34 ASN A O 9
ATOM 15335 N N . TYR A 1 35 ? -0.841 8.813 -6.307 1.00 43.35 35 TYR A N 9
ATOM 15336 C CA . TYR A 1 35 ? 0.427 8.416 -5.695 1.00 41.11 35 TYR A CA 9
ATOM 15337 C C . TYR A 1 35 ? 0.719 6.936 -5.975 1.00 40.31 35 TYR A C 9
ATOM 15338 O O . TYR A 1 35 ? -0.094 6.066 -5.660 1.00 73.14 35 TYR A O 9
ATOM 15356 N N . THR A 1 36 ? 1.877 6.657 -6.566 1.00 25.42 36 THR A N 9
ATOM 15357 C CA . THR A 1 36 ? 2.248 5.281 -6.933 1.00 74.22 36 THR A CA 9
ATOM 15358 C C . THR A 1 36 ? 3.446 4.787 -6.111 1.00 24.23 36 THR A C 9
ATOM 15359 O O . THR A 1 36 ? 4.575 5.246 -6.296 1.00 42.24 36 THR A O 9
ATOM 15370 N N . LEU A 1 37 ? 3.192 3.839 -5.209 1.00 35.42 37 LEU A N 9
ATOM 15371 C CA . LEU A 1 37 ? 4.220 3.352 -4.279 1.00 30.35 37 LEU A CA 9
ATOM 15372 C C . LEU A 1 37 ? 4.169 1.818 -4.122 1.00 72.53 37 LEU A C 9
ATOM 15373 O O . LEU A 1 37 ? 3.130 1.193 -4.353 1.00 33.20 37 LEU A O 9
ATOM 15389 N N . PRO A 1 38 ? 5.299 1.190 -3.733 1.00 1.44 38 PRO A N 9
ATOM 15390 C CA . PRO A 1 38 ? 5.365 -0.266 -3.529 1.00 23.10 38 PRO A CA 9
ATOM 15391 C C . PRO A 1 38 ? 4.760 -0.723 -2.185 1.00 72.30 38 PRO A C 9
ATOM 15392 O O . PRO A 1 38 ? 5.150 -0.248 -1.114 1.00 75.21 38 PRO A O 9
ATOM 15403 N N . ALA A 1 39 ? 3.807 -1.648 -2.256 1.00 75.05 39 ALA A N 9
ATOM 15404 C CA . ALA A 1 39 ? 3.175 -2.223 -1.064 1.00 44.24 39 ALA A CA 9
ATOM 15405 C C . ALA A 1 39 ? 3.418 -3.737 -0.980 1.00 44.04 39 ALA A C 9
ATOM 15406 O O . ALA A 1 39 ? 3.355 -4.442 -1.986 1.00 54.20 39 ALA A O 9
ATOM 15413 N N . TYR A 1 40 ? 3.688 -4.231 0.223 1.00 22.21 40 TYR A N 9
ATOM 15414 C CA . TYR A 1 40 ? 3.962 -5.654 0.434 1.00 54.01 40 TYR A CA 9
ATOM 15415 C C . TYR A 1 40 ? 2.775 -6.367 1.096 1.00 51.12 40 TYR A C 9
ATOM 15416 O O . TYR A 1 40 ? 2.163 -5.849 2.031 1.00 64.42 40 TYR A O 9
ATOM 15434 N N . ASP A 1 41 ? 2.455 -7.550 0.588 1.00 11.21 41 ASP A N 9
ATOM 15435 C CA . ASP A 1 41 ? 1.441 -8.424 1.187 1.00 60.04 41 ASP A CA 9
ATOM 15436 C C . ASP A 1 41 ? 1.941 -9.011 2.521 1.00 4.03 41 ASP A C 9
ATOM 15437 O O . ASP A 1 41 ? 3.123 -8.906 2.842 1.00 41.24 41 ASP A O 9
ATOM 15446 N N . GLU A 1 42 ? 1.035 -9.634 3.279 1.00 4.22 42 GLU A N 9
ATOM 15447 C CA . GLU A 1 42 ? 1.382 -10.304 4.543 1.00 0.45 42 GLU A CA 9
ATOM 15448 C C . GLU A 1 42 ? 2.643 -11.176 4.402 1.00 41.20 42 GLU A C 9
ATOM 15449 O O . GLU A 1 42 ? 3.532 -11.151 5.260 1.00 14.44 42 GLU A O 9
ATOM 15461 N N . ASP A 1 43 ? 2.719 -11.929 3.310 1.00 41.24 43 ASP A N 9
ATOM 15462 C CA . ASP A 1 43 ? 3.816 -12.876 3.085 1.00 12.24 43 ASP A CA 9
ATOM 15463 C C . ASP A 1 43 ? 5.080 -12.177 2.536 1.00 74.44 43 ASP A C 9
ATOM 15464 O O . ASP A 1 43 ? 6.115 -12.813 2.312 1.00 31.32 43 ASP A O 9
ATOM 15473 N N . GLY A 1 44 ? 4.995 -10.865 2.336 1.00 34.53 44 GLY A N 9
ATOM 15474 C CA . GLY A 1 44 ? 6.126 -10.102 1.816 1.00 74.55 44 GLY A CA 9
ATOM 15475 C C . GLY A 1 44 ? 6.146 -10.006 0.290 1.00 32.40 44 GLY A C 9
ATOM 15476 O O . GLY A 1 44 ? 7.184 -9.709 -0.305 1.00 32.13 44 GLY A O 9
ATOM 15480 N N . VAL A 1 45 ? 5.005 -10.259 -0.346 1.00 33.33 45 VAL A N 9
ATOM 15481 C CA . VAL A 1 45 ? 4.895 -10.165 -1.806 1.00 54.20 45 VAL A CA 9
ATOM 15482 C C . VAL A 1 45 ? 4.814 -8.697 -2.256 1.00 60.04 45 VAL A C 9
ATOM 15483 O O . VAL A 1 45 ? 3.876 -7.983 -1.899 1.00 45.31 45 VAL A O 9
ATOM 15496 N N . LYS A 1 46 ? 5.801 -8.250 -3.031 1.00 55.22 46 LYS A N 9
ATOM 15497 C CA . LYS A 1 46 ? 5.869 -6.850 -3.472 1.00 51.24 46 LYS A CA 9
ATOM 15498 C C . LYS A 1 46 ? 4.921 -6.564 -4.652 1.00 4.34 46 LYS A C 9
ATOM 15499 O O . LYS A 1 46 ? 4.970 -7.227 -5.689 1.00 21.33 46 LYS A O 9
ATOM 15518 N N . LYS A 1 47 ? 4.053 -5.572 -4.470 1.00 2.24 47 LYS A N 9
ATOM 15519 C CA . LYS A 1 47 ? 3.161 -5.095 -5.533 1.00 60.43 47 LYS A CA 9
ATOM 15520 C C . LYS A 1 47 ? 3.266 -3.568 -5.659 1.00 55.25 47 LYS A C 9
ATOM 15521 O O . LYS A 1 47 ? 3.555 -2.881 -4.682 1.00 70.40 47 LYS A O 9
ATOM 15540 N N . GLN A 1 48 ? 3.042 -3.038 -6.853 1.00 64.11 48 GLN A N 9
ATOM 15541 C CA . GLN A 1 48 ? 3.008 -1.585 -7.044 1.00 60.25 48 GLN A CA 9
ATOM 15542 C C . GLN A 1 48 ? 1.557 -1.084 -7.054 1.00 24.12 48 GLN A C 9
ATOM 15543 O O . GLN A 1 48 ? 0.790 -1.394 -7.965 1.00 33.24 48 GLN A O 9
ATOM 15557 N N . ILE A 1 49 ? 1.178 -0.327 -6.025 1.00 52.04 49 ILE A N 9
ATOM 15558 C CA . ILE A 1 49 ? -0.208 0.134 -5.870 1.00 54.22 49 ILE A CA 9
ATOM 15559 C C . ILE A 1 49 ? -0.322 1.665 -5.995 1.00 4.13 49 ILE A C 9
ATOM 15560 O O . ILE A 1 49 ? 0.442 2.412 -5.379 1.00 12.22 49 ILE A O 9
ATOM 15576 N N . THR A 1 50 ? -1.279 2.121 -6.802 1.00 62.11 50 THR A N 9
ATOM 15577 C CA . THR A 1 50 ? -1.537 3.555 -6.977 1.00 71.34 50 THR A CA 9
ATOM 15578 C C . THR A 1 50 ? -2.809 3.982 -6.229 1.00 73.42 50 THR A C 9
ATOM 15579 O O . THR A 1 50 ? -3.902 3.493 -6.520 1.00 34.43 50 THR A O 9
ATOM 15590 N N . PHE A 1 51 ? -2.670 4.886 -5.262 1.00 72.22 51 PHE A N 9
ATOM 15591 C CA . PHE A 1 51 ? -3.836 5.440 -4.563 1.00 22.22 51 PHE A CA 9
ATOM 15592 C C . PHE A 1 51 ? -4.018 6.927 -4.910 1.00 2.31 51 PHE A C 9
ATOM 15593 O O . PHE A 1 51 ? -3.065 7.706 -4.891 1.00 22.42 51 PHE A O 9
ATOM 15610 N N . ARG A 1 52 ? -5.246 7.309 -5.254 1.00 4.21 52 ARG A N 9
ATOM 15611 C CA . ARG A 1 52 ? -5.544 8.684 -5.680 1.00 62.31 52 ARG A CA 9
ATOM 15612 C C . ARG A 1 52 ? -5.904 9.583 -4.493 1.00 11.24 52 ARG A C 9
ATOM 15613 O O . ARG A 1 52 ? -6.310 9.107 -3.432 1.00 43.54 52 ARG A O 9
ATOM 15634 N N . SER A 1 53 ? -5.743 10.887 -4.683 1.00 32.01 53 SER A N 9
ATOM 15635 C CA . SER A 1 53 ? -6.173 11.874 -3.692 1.00 21.52 53 SER A CA 9
ATOM 15636 C C . SER A 1 53 ? -7.704 11.920 -3.600 1.00 63.34 53 SER A C 9
ATOM 15637 O O . SER A 1 53 ? -8.378 12.326 -4.553 1.00 24.15 53 SER A O 9
ATOM 15645 N N . THR A 1 54 ? -8.250 11.477 -2.467 1.00 75.34 54 THR A N 9
ATOM 15646 C CA . THR A 1 54 ? -9.702 11.528 -2.224 1.00 61.23 54 THR A CA 9
ATOM 15647 C C . THR A 1 54 ? -10.248 12.936 -2.481 1.00 65.25 54 THR A C 9
ATOM 15648 O O . THR A 1 54 ? -11.145 13.133 -3.303 1.00 72.30 54 THR A O 9
ATOM 15659 N N . LYS A 1 55 ? -9.695 13.912 -1.770 1.00 41.52 55 LYS A N 9
ATOM 15660 C CA . LYS A 1 55 ? -9.987 15.324 -2.014 1.00 3.55 55 LYS A CA 9
ATOM 15661 C C . LYS A 1 55 ? -8.690 16.128 -2.171 1.00 34.12 55 LYS A C 9
ATOM 15662 O O . LYS A 1 55 ? -7.597 15.635 -1.883 1.00 62.40 55 LYS A O 9
ATOM 15681 N N . LYS A 1 56 ? -8.818 17.363 -2.638 1.00 13.01 56 LYS A N 9
ATOM 15682 C CA . LYS A 1 56 ? -7.679 18.281 -2.706 1.00 71.23 56 LYS A CA 9
ATOM 15683 C C . LYS A 1 56 ? -7.498 19.000 -1.363 1.00 32.21 56 LYS A C 9
ATOM 15684 O O . LYS A 1 56 ? -6.511 19.705 -1.140 1.00 4.15 56 LYS A O 9
ATOM 15703 N N . GLU A 1 57 ? -8.478 18.826 -0.485 1.00 73.22 57 GLU A N 9
ATOM 15704 C CA . GLU A 1 57 ? -8.398 19.291 0.899 1.00 43.40 57 GLU A CA 9
ATOM 15705 C C . GLU A 1 57 ? -8.090 18.112 1.835 1.00 61.25 57 GLU A C 9
ATOM 15706 O O . GLU A 1 57 ? -8.182 16.952 1.431 1.00 0.41 57 GLU A O 9
ATOM 15718 N N . ASN A 1 58 ? -7.724 18.419 3.081 1.00 41.41 58 ASN A N 9
ATOM 15719 C CA . ASN A 1 58 ? -7.548 17.399 4.130 1.00 35.11 58 ASN A CA 9
ATOM 15720 C C . ASN A 1 58 ? -6.344 16.469 3.874 1.00 20.24 58 ASN A C 9
ATOM 15721 O O . ASN A 1 58 ? -6.094 15.544 4.653 1.00 55.03 58 ASN A O 9
ATOM 15732 N N . ASP A 1 59 ? -5.587 16.712 2.804 1.00 53.30 59 ASP A N 9
ATOM 15733 C CA . ASP A 1 59 ? -4.442 15.860 2.463 1.00 72.23 59 ASP A CA 9
ATOM 15734 C C . ASP A 1 59 ? -3.286 16.044 3.467 1.00 12.42 59 ASP A C 9
ATOM 15735 O O . ASP A 1 59 ? -2.853 17.168 3.729 1.00 50.42 59 ASP A O 9
ATOM 15744 N N . HIS A 1 60 ? -2.812 14.931 4.043 1.00 23.24 60 HIS A N 9
ATOM 15745 C CA . HIS A 1 60 ? -1.718 14.950 5.033 1.00 30.00 60 HIS A CA 9
ATOM 15746 C C . HIS A 1 60 ? -1.297 13.517 5.430 1.00 24.40 60 HIS A C 9
ATOM 15747 O O . HIS A 1 60 ? -1.766 12.540 4.846 1.00 14.11 60 HIS A O 9
ATOM 15762 N N . LYS A 1 61 ? -0.384 13.419 6.403 1.00 12.02 61 LYS A N 9
ATOM 15763 C CA . LYS A 1 61 ? 0.114 12.129 6.934 1.00 13.04 61 LYS A CA 9
ATOM 15764 C C . LYS A 1 61 ? 1.022 11.369 5.955 1.00 5.01 61 LYS A C 9
ATOM 15765 O O . LYS A 1 61 ? 1.603 10.343 6.313 1.00 51.10 61 LYS A O 9
ATOM 15784 N N . LEU A 1 62 ? 1.163 11.863 4.732 1.00 31.43 62 LEU A N 9
ATOM 15785 C CA . LEU A 1 62 ? 2.160 11.316 3.808 1.00 1.32 62 LEU A CA 9
ATOM 15786 C C . LEU A 1 62 ? 3.552 11.838 4.205 1.00 54.05 62 LEU A C 9
ATOM 15787 O O . LEU A 1 62 ? 4.210 12.565 3.453 1.00 13.21 62 LEU A O 9
ATOM 15803 N N . ASN A 1 63 ? 3.976 11.462 5.411 1.00 65.12 63 ASN A N 9
ATOM 15804 C CA . ASN A 1 63 ? 5.166 12.031 6.051 1.00 70.40 63 ASN A CA 9
ATOM 15805 C C . ASN A 1 63 ? 6.475 11.463 5.476 1.00 65.31 63 ASN A C 9
ATOM 15806 O O . ASN A 1 63 ? 7.135 10.634 6.105 1.00 44.31 63 ASN A O 9
ATOM 15817 N N . LYS A 1 64 ? 6.808 11.898 4.257 1.00 2.14 64 LYS A N 9
ATOM 15818 C CA . LYS A 1 64 ? 8.097 11.605 3.606 1.00 62.31 64 LYS A CA 9
ATOM 15819 C C . LYS A 1 64 ? 8.373 10.097 3.430 1.00 74.54 64 LYS A C 9
ATOM 15820 O O . LYS A 1 64 ? 8.330 9.583 2.315 1.00 52.13 64 LYS A O 9
ATOM 15839 N N . TYR A 1 65 ? 8.673 9.404 4.530 1.00 51.12 65 TYR A N 9
ATOM 15840 C CA . TYR A 1 65 ? 9.026 7.975 4.488 1.00 51.40 65 TYR A CA 9
ATOM 15841 C C . TYR A 1 65 ? 8.172 7.143 5.464 1.00 51.14 65 TYR A C 9
ATOM 15842 O O . TYR A 1 65 ? 8.519 6.007 5.791 1.00 50.21 65 TYR A O 9
ATOM 15860 N N . ALA A 1 66 ? 7.057 7.714 5.917 1.00 12.23 66 ALA A N 9
ATOM 15861 C CA . ALA A 1 66 ? 6.180 7.053 6.896 1.00 45.43 66 ALA A CA 9
ATOM 15862 C C . ALA A 1 66 ? 5.589 5.727 6.375 1.00 73.14 66 ALA A C 9
ATOM 15863 O O . ALA A 1 66 ? 5.362 5.556 5.176 1.00 35.01 66 ALA A O 9
ATOM 15870 N N . PHE A 1 67 ? 5.337 4.797 7.294 1.00 3.35 67 PHE A N 9
ATOM 15871 C CA . PHE A 1 67 ? 4.731 3.501 6.957 1.00 2.53 67 PHE A CA 9
ATOM 15872 C C . PHE A 1 67 ? 3.197 3.560 7.062 1.00 43.43 67 PHE A C 9
ATOM 15873 O O . PHE A 1 67 ? 2.652 4.151 7.993 1.00 74.43 67 PHE A O 9
ATOM 15890 N N . LEU A 1 68 ? 2.508 2.937 6.109 1.00 34.42 68 LEU A N 9
ATOM 15891 C CA . LEU A 1 68 ? 1.038 2.911 6.098 1.00 51.55 68 LEU A CA 9
ATOM 15892 C C . LEU A 1 68 ? 0.498 1.475 5.999 1.00 43.35 68 LEU A C 9
ATOM 15893 O O . LEU A 1 68 ? 1.117 0.602 5.383 1.00 71.41 68 LEU A O 9
ATOM 15909 N N . ARG A 1 69 ? -0.672 1.244 6.595 1.00 32.30 69 ARG A N 9
ATOM 15910 C CA . ARG A 1 69 ? -1.379 -0.036 6.467 1.00 72.03 69 ARG A CA 9
ATOM 15911 C C . ARG A 1 69 ? -2.686 0.171 5.688 1.00 55.55 69 ARG A C 9
ATOM 15912 O O . ARG A 1 69 ? -3.572 0.906 6.124 1.00 75.22 69 ARG A O 9
ATOM 15933 N N . LEU A 1 70 ? -2.790 -0.479 4.533 1.00 32.22 70 LEU A N 9
ATOM 15934 C CA . LEU A 1 70 ? -3.917 -0.278 3.615 1.00 34.43 70 LEU A CA 9
ATOM 15935 C C . LEU A 1 70 ? -4.996 -1.361 3.787 1.00 62.24 70 LEU A C 9
ATOM 15936 O O . LEU A 1 70 ? -4.686 -2.541 3.970 1.00 64.24 70 LEU A O 9
ATOM 15952 N N . TYR A 1 71 ? -6.263 -0.946 3.712 1.00 22.24 71 TYR A N 9
ATOM 15953 C CA . TYR A 1 71 ? -7.408 -1.848 3.921 1.00 43.43 71 TYR A CA 9
ATOM 15954 C C . TYR A 1 71 ? -8.308 -1.928 2.674 1.00 64.12 71 TYR A C 9
ATOM 15955 O O . TYR A 1 71 ? -8.738 -0.904 2.139 1.00 71.24 71 TYR A O 9
ATOM 15973 N N . VAL A 1 72 ? -8.603 -3.147 2.225 1.00 45.12 72 VAL A N 9
ATOM 15974 C CA . VAL A 1 72 ? -9.555 -3.363 1.126 1.00 60.12 72 VAL A CA 9
ATOM 15975 C C . VAL A 1 72 ? -10.571 -4.456 1.504 1.00 22.04 72 VAL A C 9
ATOM 15976 O O . VAL A 1 72 ? -10.271 -5.340 2.305 1.00 21.22 72 VAL A O 9
ATOM 15989 N N . ASP A 1 73 ? -11.779 -4.386 0.944 1.00 52.33 73 ASP A N 9
ATOM 15990 C CA . ASP A 1 73 ? -12.851 -5.330 1.292 1.00 5.43 73 ASP A CA 9
ATOM 15991 C C . ASP A 1 73 ? -13.390 -6.059 0.045 1.00 21.33 73 ASP A C 9
ATOM 15992 O O . ASP A 1 73 ? -13.896 -5.432 -0.886 1.00 72.33 73 ASP A O 9
ATOM 16001 N N . GLN A 1 74 ? -13.286 -7.392 0.040 1.00 53.55 74 GLN A N 9
ATOM 16002 C CA . GLN A 1 74 ? -13.809 -8.210 -1.066 1.00 44.41 74 GLN A CA 9
ATOM 16003 C C . GLN A 1 74 ? -15.270 -8.620 -0.818 1.00 41.22 74 GLN A C 9
ATOM 16004 O O . GLN A 1 74 ? -15.563 -9.432 0.067 1.00 65.22 74 GLN A O 9
ATOM 16018 N N . ASP A 1 75 ? -16.185 -8.049 -1.595 1.00 71.23 75 ASP A N 9
ATOM 16019 C CA . ASP A 1 75 ? -17.610 -8.380 -1.490 1.00 71.25 75 ASP A CA 9
ATOM 16020 C C . ASP A 1 75 ? -17.937 -9.714 -2.183 1.00 31.12 75 ASP A C 9
ATOM 16021 O O . ASP A 1 75 ? -18.761 -10.495 -1.697 1.00 34.10 75 ASP A O 9
ATOM 16030 N N . ASP A 1 76 ? -17.288 -9.973 -3.315 1.00 14.25 76 ASP A N 9
ATOM 16031 C CA . ASP A 1 76 ? -17.538 -11.192 -4.088 1.00 20.14 76 ASP A CA 9
ATOM 16032 C C . ASP A 1 76 ? -16.271 -12.053 -4.219 1.00 75.51 76 ASP A C 9
ATOM 16033 O O . ASP A 1 76 ? -15.168 -11.535 -4.390 1.00 52.12 76 ASP A O 9
ATOM 16042 N N . ASN A 1 77 ? -16.448 -13.372 -4.142 1.00 45.21 77 ASN A N 9
ATOM 16043 C CA . ASN A 1 77 ? -15.337 -14.325 -4.280 1.00 61.54 77 ASN A CA 9
ATOM 16044 C C . ASN A 1 77 ? -14.797 -14.385 -5.721 1.00 25.22 77 ASN A C 9
ATOM 16045 O O . ASN A 1 77 ? -15.344 -13.759 -6.631 1.00 51.11 77 ASN A O 9
ATOM 16056 N N . SER A 1 78 ? -13.735 -15.165 -5.927 1.00 14.32 78 SER A N 9
ATOM 16057 C CA . SER A 1 78 ? -13.110 -15.292 -7.254 1.00 75.43 78 SER A CA 9
ATOM 16058 C C . SER A 1 78 ? -12.372 -16.629 -7.407 1.00 51.14 78 SER A C 9
ATOM 16059 O O . SER A 1 78 ? -11.950 -17.238 -6.422 1.00 42.23 78 SER A O 9
ATOM 16067 N N . LYS A 1 79 ? -12.205 -17.078 -8.649 1.00 52.21 79 LYS A N 9
ATOM 16068 C CA . LYS A 1 79 ? -11.547 -18.361 -8.925 1.00 20.20 79 LYS A CA 9
ATOM 16069 C C . LYS A 1 79 ? -10.015 -18.237 -8.823 1.00 75.13 79 LYS A C 9
ATOM 16070 O O . LYS A 1 79 ? -9.331 -18.065 -9.834 1.00 1.11 79 LYS A O 9
ATOM 16089 N N . ASN A 1 80 ? -9.499 -18.272 -7.586 1.00 63.13 80 ASN A N 9
ATOM 16090 C CA . ASN A 1 80 ? -8.049 -18.191 -7.304 1.00 61.42 80 ASN A CA 9
ATOM 16091 C C . ASN A 1 80 ? -7.489 -16.764 -7.515 1.00 4.55 80 ASN A C 9
ATOM 16092 O O . ASN A 1 80 ? -6.572 -16.337 -6.812 1.00 63.43 80 ASN A O 9
ATOM 16103 N N . GLU A 1 81 ? -8.044 -16.040 -8.485 1.00 22.02 81 GLU A N 9
ATOM 16104 C CA . GLU A 1 81 ? -7.645 -14.659 -8.774 1.00 14.30 81 GLU A CA 9
ATOM 16105 C C . GLU A 1 81 ? -7.917 -13.723 -7.578 1.00 20.21 81 GLU A C 9
ATOM 16106 O O . GLU A 1 81 ? -8.999 -13.144 -7.462 1.00 40.15 81 GLU A O 9
ATOM 16118 N N . ILE A 1 82 ? -6.942 -13.601 -6.674 1.00 62.33 82 ILE A N 9
ATOM 16119 C CA . ILE A 1 82 ? -7.076 -12.730 -5.497 1.00 33.11 82 ILE A CA 9
ATOM 16120 C C . ILE A 1 82 ? -5.893 -11.748 -5.376 1.00 22.11 82 ILE A C 9
ATOM 16121 O O . ILE A 1 82 ? -4.787 -12.136 -4.997 1.00 74.23 82 ILE A O 9
ATOM 16137 N N . SER A 1 83 ? -6.139 -10.479 -5.717 1.00 71.41 83 SER A N 9
ATOM 16138 C CA . SER A 1 83 ? -5.148 -9.401 -5.538 1.00 71.12 83 SER A CA 9
ATOM 16139 C C . SER A 1 83 ? -5.746 -8.035 -5.920 1.00 23.34 83 SER A C 9
ATOM 16140 O O . SER A 1 83 ? -6.013 -7.765 -7.092 1.00 13.35 83 SER A O 9
ATOM 16148 N N . SER A 1 84 ? -5.960 -7.179 -4.922 1.00 11.20 84 SER A N 9
ATOM 16149 C CA . SER A 1 84 ? -6.602 -5.870 -5.139 1.00 31.40 84 SER A CA 9
ATOM 16150 C C . SER A 1 84 ? -5.618 -4.822 -5.679 1.00 12.10 84 SER A C 9
ATOM 16151 O O . SER A 1 84 ? -4.427 -4.847 -5.359 1.00 42.14 84 SER A O 9
ATOM 16159 N N . ILE A 1 85 ? -6.128 -3.897 -6.500 1.00 3.02 85 ILE A N 9
ATOM 16160 C CA . ILE A 1 85 ? -5.318 -2.781 -7.014 1.00 51.21 85 ILE A CA 9
ATOM 16161 C C . ILE A 1 85 ? -5.700 -1.448 -6.344 1.00 71.21 85 ILE A C 9
ATOM 16162 O O . ILE A 1 85 ? -4.861 -0.563 -6.176 1.00 30.02 85 ILE A O 9
ATOM 16178 N N . GLU A 1 86 ? -6.976 -1.308 -5.974 1.00 11.40 86 GLU A N 9
ATOM 16179 C CA . GLU A 1 86 ? -7.471 -0.086 -5.326 1.00 4.25 86 GLU A CA 9
ATOM 16180 C C . GLU A 1 86 ? -7.855 -0.339 -3.862 1.00 20.24 86 GLU A C 9
ATOM 16181 O O . GLU A 1 86 ? -8.519 -1.328 -3.537 1.00 53.55 86 GLU A O 9
ATOM 16193 N N . VAL A 1 87 ? -7.444 0.573 -2.987 1.00 54.04 87 VAL A N 9
ATOM 16194 C CA . VAL A 1 87 ? -7.691 0.460 -1.546 1.00 12.24 87 VAL A CA 9
ATOM 16195 C C . VAL A 1 87 ? -8.747 1.476 -1.076 1.00 14.23 87 VAL A C 9
ATOM 16196 O O . VAL A 1 87 ? -8.788 2.607 -1.563 1.00 14.52 87 VAL A O 9
ATOM 16209 N N . LYS A 1 88 ? -9.607 1.073 -0.133 1.00 22.31 88 LYS A N 9
ATOM 16210 C CA . LYS A 1 88 ? -10.683 1.952 0.347 1.00 63.41 88 LYS A CA 9
ATOM 16211 C C . LYS A 1 88 ? -10.194 2.931 1.430 1.00 55.35 88 LYS A C 9
ATOM 16212 O O . LYS A 1 88 ? -10.612 4.090 1.461 1.00 31.43 88 LYS A O 9
ATOM 16231 N N . SER A 1 89 ? -9.310 2.466 2.314 1.00 3.52 89 SER A N 9
ATOM 16232 C CA . SER A 1 89 ? -8.788 3.312 3.405 1.00 55.42 89 SER A CA 9
ATOM 16233 C C . SER A 1 89 ? -7.379 2.881 3.830 1.00 44.11 89 SER A C 9
ATOM 16234 O O . SER A 1 89 ? -6.966 1.752 3.583 1.00 11.20 89 SER A O 9
ATOM 16242 N N . TYR A 1 90 ? -6.648 3.785 4.480 1.00 25.54 90 TYR A N 9
ATOM 16243 C CA . TYR A 1 90 ? -5.274 3.503 4.920 1.00 42.31 90 TYR A CA 9
ATOM 16244 C C . TYR A 1 90 ? -4.931 4.275 6.206 1.00 30.40 90 TYR A C 9
ATOM 16245 O O . TYR A 1 90 ? -5.423 5.383 6.433 1.00 4.45 90 TYR A O 9
ATOM 16263 N N . GLU A 1 91 ? -4.083 3.684 7.046 1.00 1.14 91 GLU A N 9
ATOM 16264 C CA . GLU A 1 91 ? -3.726 4.288 8.339 1.00 40.32 91 GLU A CA 9
ATOM 16265 C C . GLU A 1 91 ? -2.200 4.380 8.524 1.00 12.43 91 GLU A C 9
ATOM 16266 O O . GLU A 1 91 ? -1.445 3.630 7.906 1.00 1.51 91 GLU A O 9
ATOM 16278 N N . GLU A 1 92 ? -1.759 5.291 9.398 1.00 55.32 92 GLU A N 9
ATOM 16279 C CA . GLU A 1 92 ? -0.326 5.511 9.653 1.00 43.34 92 GLU A CA 9
ATOM 16280 C C . GLU A 1 92 ? 0.192 4.586 10.768 1.00 42.22 92 GLU A C 9
ATOM 16281 O O . GLU A 1 92 ? -0.398 4.506 11.849 1.00 70.52 92 GLU A O 9
ATOM 16293 N N . ILE A 1 93 ? 1.301 3.891 10.497 1.00 54.44 93 ILE A N 9
ATOM 16294 C CA . ILE A 1 93 ? 1.874 2.926 11.446 1.00 62.14 93 ILE A CA 9
ATOM 16295 C C . ILE A 1 93 ? 3.412 3.020 11.512 1.00 32.54 93 ILE A C 9
ATOM 16296 O O . ILE A 1 93 ? 4.041 3.782 10.776 1.00 34.44 93 ILE A O 9
ATOM 16312 N N . GLN A 1 94 ? 4.002 2.240 12.414 1.00 10.22 94 GLN A N 9
ATOM 16313 C CA . GLN A 1 94 ? 5.463 2.147 12.546 1.00 23.33 94 GLN A CA 9
ATOM 16314 C C . GLN A 1 94 ? 6.001 0.880 11.859 1.00 44.21 94 GLN A C 9
ATOM 16315 O O . GLN A 1 94 ? 5.233 -0.001 11.476 1.00 73.53 94 GLN A O 9
ATOM 16329 N N . LYS A 1 95 ? 7.325 0.776 11.718 1.00 64.11 95 LYS A N 9
ATOM 16330 C CA . LYS A 1 95 ? 7.938 -0.411 11.100 1.00 13.25 95 LYS A CA 9
ATOM 16331 C C . LYS A 1 95 ? 7.628 -1.687 11.906 1.00 44.54 95 LYS A C 9
ATOM 16332 O O . LYS A 1 95 ? 7.516 -2.776 11.348 1.00 3.32 95 LYS A O 9
ATOM 16351 N N . ALA A 1 96 ? 7.491 -1.538 13.223 1.00 65.44 96 ALA A N 9
ATOM 16352 C CA . ALA A 1 96 ? 7.199 -2.674 14.109 1.00 32.25 96 ALA A CA 9
ATOM 16353 C C . ALA A 1 96 ? 5.741 -3.154 13.981 1.00 52.12 96 ALA A C 9
ATOM 16354 O O . ALA A 1 96 ? 5.382 -4.218 14.488 1.00 64.42 96 ALA A O 9
ATOM 16361 N N . ASP A 1 97 ? 4.908 -2.365 13.300 1.00 3.41 97 ASP A N 9
ATOM 16362 C CA . ASP A 1 97 ? 3.502 -2.730 13.074 1.00 44.43 97 ASP A CA 9
ATOM 16363 C C . ASP A 1 97 ? 3.378 -3.679 11.868 1.00 64.44 97 ASP A C 9
ATOM 16364 O O . ASP A 1 97 ? 2.308 -4.226 11.590 1.00 50.02 97 ASP A O 9
ATOM 16373 N N . LEU A 1 98 ? 4.490 -3.861 11.160 1.00 25.43 98 LEU A N 9
ATOM 16374 C CA . LEU A 1 98 ? 4.551 -4.761 10.007 1.00 33.32 98 LEU A CA 9
ATOM 16375 C C . LEU A 1 98 ? 4.778 -6.215 10.460 1.00 24.10 98 LEU A C 9
ATOM 16376 O O . LEU A 1 98 ? 5.585 -6.471 11.358 1.00 71.11 98 LEU A O 9
ATOM 16392 N N . PRO A 1 99 ? 4.073 -7.194 9.852 1.00 53.43 99 PRO A N 9
ATOM 16393 C CA . PRO A 1 99 ? 4.275 -8.617 10.168 1.00 10.21 99 PRO A CA 9
ATOM 16394 C C . PRO A 1 99 ? 5.696 -9.098 9.822 1.00 52.25 99 PRO A C 9
ATOM 16395 O O . PRO A 1 99 ? 6.445 -8.410 9.119 1.00 51.43 99 PRO A O 9
ATOM 16406 N N . GLU A 1 100 ? 6.050 -10.289 10.300 1.00 41.54 100 GLU A N 9
ATOM 16407 C CA . GLU A 1 100 ? 7.428 -10.791 10.221 1.00 33.21 100 GLU A CA 9
ATOM 16408 C C . GLU A 1 100 ? 8.010 -10.762 8.794 1.00 55.20 100 GLU A C 9
ATOM 16409 O O . GLU A 1 100 ? 9.080 -10.203 8.571 1.00 74.33 100 GLU A O 9
ATOM 16421 N N . LYS A 1 101 ? 7.321 -11.350 7.824 1.00 54.33 101 LYS A N 9
ATOM 16422 C CA . LYS A 1 101 ? 7.881 -11.435 6.470 1.00 40.15 101 LYS A CA 9
ATOM 16423 C C . LYS A 1 101 ? 7.957 -10.056 5.793 1.00 2.23 101 LYS A C 9
ATOM 16424 O O . LYS A 1 101 ? 8.850 -9.797 4.985 1.00 44.44 101 LYS A O 9
ATOM 16443 N N . VAL A 1 102 ? 7.036 -9.166 6.150 1.00 45.14 102 VAL A N 9
ATOM 16444 C CA . VAL A 1 102 ? 7.042 -7.798 5.621 1.00 22.35 102 VAL A CA 9
ATOM 16445 C C . VAL A 1 102 ? 8.250 -7.002 6.141 1.00 63.10 102 VAL A C 9
ATOM 16446 O O . VAL A 1 102 ? 8.967 -6.367 5.363 1.00 73.12 102 VAL A O 9
ATOM 16459 N N . LYS A 1 103 ? 8.485 -7.045 7.456 1.00 65.32 103 LYS A N 9
ATOM 16460 C CA . LYS A 1 103 ? 9.645 -6.364 8.047 1.00 14.14 103 LYS A CA 9
ATOM 16461 C C . LYS A 1 103 ? 10.959 -6.919 7.467 1.00 71.21 103 LYS A C 9
ATOM 16462 O O . LYS A 1 103 ? 11.912 -6.167 7.255 1.00 55.04 103 LYS A O 9
ATOM 16481 N N . ASP A 1 104 ? 11.001 -8.235 7.200 1.00 23.50 104 ASP A N 9
ATOM 16482 C CA . ASP A 1 104 ? 12.146 -8.850 6.507 1.00 74.54 104 ASP A CA 9
ATOM 16483 C C . ASP A 1 104 ? 12.392 -8.191 5.139 1.00 15.22 104 ASP A C 9
ATOM 16484 O O . ASP A 1 104 ? 13.536 -7.929 4.758 1.00 32.42 104 ASP A O 9
ATOM 16493 N N . LYS A 1 105 ? 11.311 -7.932 4.407 1.00 71.11 105 LYS A N 9
ATOM 16494 C CA . LYS A 1 105 ? 11.397 -7.285 3.091 1.00 25.10 105 LYS A CA 9
ATOM 16495 C C . LYS A 1 105 ? 11.887 -5.828 3.196 1.00 10.12 105 LYS A C 9
ATOM 16496 O O . LYS A 1 105 ? 12.615 -5.347 2.330 1.00 64.13 105 LYS A O 9
ATOM 16515 N N . PHE A 1 106 ? 11.480 -5.130 4.255 1.00 30.31 106 PHE A N 9
ATOM 16516 C CA . PHE A 1 106 ? 11.895 -3.734 4.467 1.00 53.11 106 PHE A CA 9
ATOM 16517 C C . PHE A 1 106 ? 13.309 -3.624 5.062 1.00 42.22 106 PHE A C 9
ATOM 16518 O O . PHE A 1 106 ? 14.008 -2.636 4.831 1.00 44.02 106 PHE A O 9
ATOM 16535 N N . THR A 1 107 ? 13.722 -4.623 5.840 1.00 54.55 107 THR A N 9
ATOM 16536 C CA . THR A 1 107 ? 15.057 -4.603 6.463 1.00 1.51 107 THR A CA 9
ATOM 16537 C C . THR A 1 107 ? 16.119 -5.238 5.554 1.00 10.34 107 THR A C 9
ATOM 16538 O O . THR A 1 107 ? 17.312 -4.972 5.712 1.00 54.03 107 THR A O 9
ATOM 16549 N N . ILE A 1 108 ? 15.672 -6.075 4.606 1.00 11.25 108 ILE A N 9
ATOM 16550 C CA . ILE A 1 108 ? 16.567 -6.764 3.659 1.00 32.44 108 ILE A CA 9
ATOM 16551 C C . ILE A 1 108 ? 17.493 -7.762 4.372 1.00 15.30 108 ILE A C 9
ATOM 16552 O O . ILE A 1 108 ? 17.329 -8.979 4.267 1.00 71.52 108 ILE A O 9
ATOM 16568 N N . LYS A 1 109 ? 18.460 -7.225 5.091 1.00 11.40 109 LYS A N 9
ATOM 16569 C CA . LYS A 1 109 ? 19.373 -8.019 5.913 1.00 51.14 109 LYS A CA 9
ATOM 16570 C C . LYS A 1 109 ? 18.681 -8.469 7.213 1.00 73.44 109 LYS A C 9
ATOM 16571 O O . LYS A 1 109 ? 18.130 -7.647 7.944 1.00 22.21 109 LYS A O 9
ATOM 16590 N N . LEU A 1 110 ? 18.714 -9.770 7.497 1.00 53.31 110 LEU A N 9
ATOM 16591 C CA . LEU A 1 110 ? 18.088 -10.314 8.714 1.00 23.30 110 LEU A CA 9
ATOM 16592 C C . LEU A 1 110 ? 19.013 -10.167 9.939 1.00 74.14 110 LEU A C 9
ATOM 16593 O O . LEU A 1 110 ? 20.028 -9.461 9.890 1.00 74.11 110 LEU A O 9
ATOM 16609 N N . GLU A 1 111 ? 18.651 -10.824 11.038 1.00 30.54 111 GLU A N 9
ATOM 16610 C CA . GLU A 1 111 ? 19.465 -10.812 12.261 1.00 12.23 111 GLU A CA 9
ATOM 16611 C C . GLU A 1 111 ? 20.621 -11.835 12.188 1.00 21.20 111 GLU A C 9
ATOM 16612 O O . GLU A 1 111 ? 20.357 -13.055 12.270 1.00 38.74 111 GLU A O 9
ATOM 16624 N N . MET A 1 1 ? 9.101 -2.326 21.559 1.00 0.34 1 MET A N 10
ATOM 16625 C CA . MET A 1 1 ? 8.445 -2.239 22.894 1.00 72.44 1 MET A CA 10
ATOM 16626 C C . MET A 1 1 ? 8.355 -3.618 23.563 1.00 50.14 1 MET A C 10
ATOM 16627 O O . MET A 1 1 ? 8.055 -4.614 22.906 1.00 25.32 1 MET A O 10
ATOM 16643 N N . GLU A 1 2 ? 8.609 -3.666 24.872 1.00 43.44 2 GLU A N 10
ATOM 16644 C CA . GLU A 1 2 ? 8.532 -4.922 25.631 1.00 23.01 2 GLU A CA 10
ATOM 16645 C C . GLU A 1 2 ? 7.092 -5.466 25.689 1.00 3.25 2 GLU A C 10
ATOM 16646 O O . GLU A 1 2 ? 6.240 -4.935 26.405 1.00 31.34 2 GLU A O 10
ATOM 16658 N N . ARG A 1 3 ? 6.837 -6.522 24.915 1.00 10.01 3 ARG A N 10
ATOM 16659 C CA . ARG A 1 3 ? 5.524 -7.180 24.875 1.00 3.15 3 ARG A CA 10
ATOM 16660 C C . ARG A 1 3 ? 5.585 -8.461 24.026 1.00 62.51 3 ARG A C 10
ATOM 16661 O O . ARG A 1 3 ? 6.347 -8.540 23.058 1.00 10.33 3 ARG A O 10
ATOM 16682 N N . ALA A 1 4 ? 4.789 -9.461 24.402 1.00 1.44 4 ALA A N 10
ATOM 16683 C CA . ALA A 1 4 ? 4.706 -10.719 23.645 1.00 44.33 4 ALA A CA 10
ATOM 16684 C C . ALA A 1 4 ? 4.236 -10.487 22.196 1.00 72.12 4 ALA A C 10
ATOM 16685 O O . ALA A 1 4 ? 3.383 -9.636 21.934 1.00 21.10 4 ALA A O 10
ATOM 16692 N N . SER A 1 5 ? 4.789 -11.256 21.260 1.00 15.54 5 SER A N 10
ATOM 16693 C CA . SER A 1 5 ? 4.428 -11.130 19.841 1.00 73.42 5 SER A CA 10
ATOM 16694 C C . SER A 1 5 ? 3.264 -12.061 19.465 1.00 1.31 5 SER A C 10
ATOM 16695 O O . SER A 1 5 ? 3.451 -13.261 19.262 1.00 1.25 5 SER A O 10
ATOM 16703 N N . LEU A 1 6 ? 2.057 -11.499 19.394 1.00 42.12 6 LEU A N 10
ATOM 16704 C CA . LEU A 1 6 ? 0.873 -12.249 18.959 1.00 62.45 6 LEU A CA 10
ATOM 16705 C C . LEU A 1 6 ? 0.835 -12.361 17.429 1.00 15.51 6 LEU A C 10
ATOM 16706 O O . LEU A 1 6 ? 0.726 -11.353 16.729 1.00 3.43 6 LEU A O 10
ATOM 16722 N N . ASN A 1 7 ? 0.938 -13.585 16.919 1.00 21.05 7 ASN A N 10
ATOM 16723 C CA . ASN A 1 7 ? 0.923 -13.833 15.471 1.00 44.31 7 ASN A CA 10
ATOM 16724 C C . ASN A 1 7 ? -0.346 -13.263 14.810 1.00 21.04 7 ASN A C 10
ATOM 16725 O O . ASN A 1 7 ? -1.467 -13.595 15.206 1.00 72.14 7 ASN A O 10
ATOM 16736 N N . ARG A 1 8 ? -0.163 -12.399 13.809 1.00 32.53 8 ARG A N 10
ATOM 16737 C CA . ARG A 1 8 ? -1.286 -11.736 13.131 1.00 45.22 8 ARG A CA 10
ATOM 16738 C C . ARG A 1 8 ? -1.377 -12.155 11.657 1.00 75.12 8 ARG A C 10
ATOM 16739 O O . ARG A 1 8 ? -0.717 -11.581 10.789 1.00 70.42 8 ARG A O 10
ATOM 16760 N N . ILE A 1 9 ? -2.177 -13.180 11.388 1.00 21.50 9 ILE A N 10
ATOM 16761 C CA . ILE A 1 9 ? -2.391 -13.674 10.024 1.00 60.51 9 ILE A CA 10
ATOM 16762 C C . ILE A 1 9 ? -3.823 -13.363 9.554 1.00 5.52 9 ILE A C 10
ATOM 16763 O O . ILE A 1 9 ? -4.792 -13.611 10.277 1.00 52.43 9 ILE A O 10
ATOM 16779 N N . GLY A 1 10 ? -3.952 -12.823 8.347 1.00 30.40 10 GLY A N 10
ATOM 16780 C CA . GLY A 1 10 ? -5.263 -12.498 7.795 1.00 64.21 10 GLY A CA 10
ATOM 16781 C C . GLY A 1 10 ? -5.452 -13.073 6.401 1.00 71.51 10 GLY A C 10
ATOM 16782 O O . GLY A 1 10 ? -5.179 -14.254 6.181 1.00 50.34 10 GLY A O 10
ATOM 16786 N N . LYS A 1 11 ? -5.934 -12.248 5.471 1.00 34.42 11 LYS A N 10
ATOM 16787 C CA . LYS A 1 11 ? -6.006 -12.607 4.045 1.00 32.12 11 LYS A CA 10
ATOM 16788 C C . LYS A 1 11 ? -6.110 -11.349 3.169 1.00 71.41 11 LYS A C 10
ATOM 16789 O O . LYS A 1 11 ? -7.065 -10.576 3.281 1.00 24.51 11 LYS A O 10
ATOM 16808 N N . ASP A 1 12 ? -5.108 -11.163 2.307 1.00 15.13 12 ASP A N 10
ATOM 16809 C CA . ASP A 1 12 ? -5.007 -10.004 1.420 1.00 35.45 12 ASP A CA 10
ATOM 16810 C C . ASP A 1 12 ? -4.929 -8.676 2.194 1.00 2.25 12 ASP A C 10
ATOM 16811 O O . ASP A 1 12 ? -5.466 -7.655 1.766 1.00 32.00 12 ASP A O 10
ATOM 16820 N N . VAL A 1 13 ? -4.233 -8.691 3.328 1.00 2.42 13 VAL A N 10
ATOM 16821 C CA . VAL A 1 13 ? -3.898 -7.451 4.035 1.00 35.40 13 VAL A CA 10
ATOM 16822 C C . VAL A 1 13 ? -2.550 -6.912 3.520 1.00 44.23 13 VAL A C 10
ATOM 16823 O O . VAL A 1 13 ? -1.510 -7.556 3.680 1.00 4.33 13 VAL A O 10
ATOM 16836 N N . TYR A 1 14 ? -2.568 -5.730 2.901 1.00 42.35 14 TYR A N 10
ATOM 16837 C CA . TYR A 1 14 ? -1.380 -5.199 2.213 1.00 45.34 14 TYR A CA 10
ATOM 16838 C C . TYR A 1 14 ? -0.693 -4.102 3.035 1.00 31.25 14 TYR A C 10
ATOM 16839 O O . TYR A 1 14 ? -1.319 -3.451 3.866 1.00 11.21 14 TYR A O 10
ATOM 16857 N N . TYR A 1 15 ? 0.604 -3.912 2.801 1.00 53.55 15 TYR A N 10
ATOM 16858 C CA . TYR A 1 15 ? 1.386 -2.884 3.500 1.00 24.54 15 TYR A CA 10
ATOM 16859 C C . TYR A 1 15 ? 2.252 -2.097 2.505 1.00 51.05 15 TYR A C 10
ATOM 16860 O O . TYR A 1 15 ? 2.988 -2.683 1.716 1.00 70.53 15 TYR A O 10
ATOM 16878 N N . MET A 1 16 ? 2.166 -0.769 2.542 1.00 61.20 16 MET A N 10
ATOM 16879 C CA . MET A 1 16 ? 2.894 0.076 1.583 1.00 64.13 16 MET A CA 10
ATOM 16880 C C . MET A 1 16 ? 3.710 1.167 2.290 1.00 34.43 16 MET A C 10
ATOM 16881 O O . MET A 1 16 ? 3.169 1.950 3.071 1.00 73.13 16 MET A O 10
ATOM 16895 N N . GLN A 1 17 ? 5.012 1.222 2.011 1.00 73.13 17 GLN A N 10
ATOM 16896 C CA . GLN A 1 17 ? 5.855 2.318 2.497 1.00 32.13 17 GLN A CA 10
ATOM 16897 C C . GLN A 1 17 ? 5.773 3.511 1.531 1.00 43.42 17 GLN A C 10
ATOM 16898 O O . GLN A 1 17 ? 6.365 3.488 0.446 1.00 30.11 17 GLN A O 10
ATOM 16912 N N . ILE A 1 18 ? 5.031 4.543 1.918 1.00 41.14 18 ILE A N 10
ATOM 16913 C CA . ILE A 1 18 ? 4.799 5.693 1.042 1.00 14.23 18 ILE A CA 10
ATOM 16914 C C . ILE A 1 18 ? 6.098 6.432 0.705 1.00 63.32 18 ILE A C 10
ATOM 16915 O O . ILE A 1 18 ? 6.705 7.069 1.558 1.00 52.42 18 ILE A O 10
ATOM 16931 N N . LYS A 1 19 ? 6.509 6.347 -0.554 1.00 41.51 19 LYS A N 10
ATOM 16932 C CA . LYS A 1 19 ? 7.664 7.097 -1.049 1.00 65.43 19 LYS A CA 10
ATOM 16933 C C . LYS A 1 19 ? 7.221 8.460 -1.609 1.00 14.22 19 LYS A C 10
ATOM 16934 O O . LYS A 1 19 ? 8.036 9.351 -1.842 1.00 33.12 19 LYS A O 10
ATOM 16953 N N . GLY A 1 20 ? 5.911 8.615 -1.795 1.00 21.44 20 GLY A N 10
ATOM 16954 C CA . GLY A 1 20 ? 5.369 9.829 -2.388 1.00 13.42 20 GLY A CA 10
ATOM 16955 C C . GLY A 1 20 ? 5.337 9.763 -3.906 1.00 53.34 20 GLY A C 10
ATOM 16956 O O . GLY A 1 20 ? 4.538 9.022 -4.482 1.00 43.14 20 GLY A O 10
ATOM 16960 N N . GLU A 1 21 ? 6.212 10.535 -4.552 1.00 51.14 21 GLU A N 10
ATOM 16961 C CA . GLU A 1 21 ? 6.334 10.535 -6.019 1.00 33.40 21 GLU A CA 10
ATOM 16962 C C . GLU A 1 21 ? 4.981 10.816 -6.705 1.00 23.43 21 GLU A C 10
ATOM 16963 O O . GLU A 1 21 ? 4.753 10.407 -7.848 1.00 52.13 21 GLU A O 10
ATOM 16975 N N . GLY A 1 22 ? 4.100 11.535 -6.008 1.00 2.52 22 GLY A N 10
ATOM 16976 C CA . GLY A 1 22 ? 2.775 11.833 -6.540 1.00 23.45 22 GLY A CA 10
ATOM 16977 C C . GLY A 1 22 ? 2.809 12.755 -7.755 1.00 45.21 22 GLY A C 10
ATOM 16978 O O . GLY A 1 22 ? 3.258 13.901 -7.664 1.00 23.21 22 GLY A O 10
ATOM 16982 N N . THR A 1 23 ? 2.333 12.258 -8.893 1.00 60.40 23 THR A N 10
ATOM 16983 C CA . THR A 1 23 ? 2.343 13.031 -10.144 1.00 11.43 23 THR A CA 10
ATOM 16984 C C . THR A 1 23 ? 1.018 13.764 -10.369 1.00 53.11 23 THR A C 10
ATOM 16985 O O . THR A 1 23 ? -0.058 13.210 -10.144 1.00 63.30 23 THR A O 10
ATOM 16996 N N . ILE A 1 24 ? 1.103 15.018 -10.805 1.00 33.54 24 ILE A N 10
ATOM 16997 C CA . ILE A 1 24 ? -0.086 15.798 -11.147 1.00 2.41 24 ILE A CA 10
ATOM 16998 C C . ILE A 1 24 ? -0.511 15.511 -12.593 1.00 33.14 24 ILE A C 10
ATOM 16999 O O . ILE A 1 24 ? 0.153 15.940 -13.540 1.00 60.00 24 ILE A O 10
ATOM 17015 N N . GLU A 1 25 ? -1.606 14.781 -12.763 1.00 41.02 25 GLU A N 10
ATOM 17016 C CA . GLU A 1 25 ? -2.106 14.439 -14.098 1.00 21.20 25 GLU A CA 10
ATOM 17017 C C . GLU A 1 25 ? -3.438 15.141 -14.387 1.00 73.21 25 GLU A C 10
ATOM 17018 O O . GLU A 1 25 ? -4.434 14.909 -13.698 1.00 63.54 25 GLU A O 10
ATOM 17030 N N . LYS A 1 26 ? -3.457 16.013 -15.391 1.00 41.50 26 LYS A N 10
ATOM 17031 C CA . LYS A 1 26 ? -4.691 16.686 -15.785 1.00 42.30 26 LYS A CA 10
ATOM 17032 C C . LYS A 1 26 ? -5.553 15.797 -16.687 1.00 42.10 26 LYS A C 10
ATOM 17033 O O . LYS A 1 26 ? -5.255 15.606 -17.868 1.00 71.44 26 LYS A O 10
ATOM 17052 N N . VAL A 1 27 ? -6.619 15.254 -16.116 1.00 22.43 27 VAL A N 10
ATOM 17053 C CA . VAL A 1 27 ? -7.579 14.438 -16.862 1.00 5.42 27 VAL A CA 10
ATOM 17054 C C . VAL A 1 27 ? -8.750 15.316 -17.327 1.00 4.21 27 VAL A C 10
ATOM 17055 O O . VAL A 1 27 ? -9.511 15.830 -16.504 1.00 24.51 27 VAL A O 10
ATOM 17068 N N . ASP A 1 28 ? -8.868 15.510 -18.644 1.00 50.40 28 ASP A N 10
ATOM 17069 C CA . ASP A 1 28 ? -9.834 16.460 -19.221 1.00 15.43 28 ASP A CA 10
ATOM 17070 C C . ASP A 1 28 ? -9.535 17.900 -18.749 1.00 50.43 28 ASP A C 10
ATOM 17071 O O . ASP A 1 28 ? -10.413 18.763 -18.739 1.00 30.25 28 ASP A O 10
ATOM 17080 N N . GLY A 1 29 ? -8.272 18.148 -18.391 1.00 20.35 29 GLY A N 10
ATOM 17081 C CA . GLY A 1 29 ? -7.868 19.455 -17.870 1.00 42.41 29 GLY A CA 10
ATOM 17082 C C . GLY A 1 29 ? -8.128 19.617 -16.373 1.00 12.15 29 GLY A C 10
ATOM 17083 O O . GLY A 1 29 ? -8.192 20.737 -15.865 1.00 72.13 29 GLY A O 10
ATOM 17087 N N . ARG A 1 30 ? -8.293 18.495 -15.671 1.00 44.43 30 ARG A N 10
ATOM 17088 C CA . ARG A 1 30 ? -8.507 18.502 -14.216 1.00 74.55 30 ARG A CA 10
ATOM 17089 C C . ARG A 1 30 ? -7.277 17.955 -13.475 1.00 15.31 30 ARG A C 10
ATOM 17090 O O . ARG A 1 30 ? -6.857 16.822 -13.709 1.00 54.52 30 ARG A O 10
ATOM 17111 N N . ASN A 1 31 ? -6.725 18.751 -12.563 1.00 22.12 31 ASN A N 10
ATOM 17112 C CA . ASN A 1 31 ? -5.483 18.389 -11.870 1.00 61.31 31 ASN A CA 10
ATOM 17113 C C . ASN A 1 31 ? -5.719 17.287 -10.823 1.00 74.51 31 ASN A C 10
ATOM 17114 O O . ASN A 1 31 ? -6.211 17.554 -9.724 1.00 35.21 31 ASN A O 10
ATOM 17125 N N . LEU A 1 32 ? -5.373 16.050 -11.175 1.00 62.14 32 LEU A N 10
ATOM 17126 C CA . LEU A 1 32 ? -5.508 14.910 -10.262 1.00 42.41 32 LEU A CA 10
ATOM 17127 C C . LEU A 1 32 ? -4.132 14.352 -9.869 1.00 21.43 32 LEU A C 10
ATOM 17128 O O . LEU A 1 32 ? -3.374 13.880 -10.719 1.00 0.31 32 LEU A O 10
ATOM 17144 N N . ARG A 1 33 ? -3.806 14.423 -8.581 1.00 73.24 33 ARG A N 10
ATOM 17145 C CA . ARG A 1 33 ? -2.531 13.903 -8.076 1.00 12.32 33 ARG A CA 10
ATOM 17146 C C . ARG A 1 33 ? -2.652 12.426 -7.661 1.00 53.44 33 ARG A C 10
ATOM 17147 O O . ARG A 1 33 ? -3.213 12.096 -6.613 1.00 54.44 33 ARG A O 10
ATOM 17168 N N . ASN A 1 34 ? -2.118 11.537 -8.498 1.00 31.14 34 ASN A N 10
ATOM 17169 C CA . ASN A 1 34 ? -2.203 10.090 -8.263 1.00 63.24 34 ASN A CA 10
ATOM 17170 C C . ASN A 1 34 ? -0.866 9.519 -7.769 1.00 15.55 34 ASN A C 10
ATOM 17171 O O . ASN A 1 34 ? 0.206 10.010 -8.131 1.00 35.15 34 ASN A O 10
ATOM 17182 N N . TYR A 1 35 ? -0.940 8.481 -6.938 1.00 64.41 35 TYR A N 10
ATOM 17183 C CA . TYR A 1 35 ? 0.261 7.843 -6.384 1.00 4.42 35 TYR A CA 10
ATOM 17184 C C . TYR A 1 35 ? 0.375 6.373 -6.820 1.00 25.22 35 TYR A C 10
ATOM 17185 O O . TYR A 1 35 ? -0.532 5.573 -6.584 1.00 21.42 35 TYR A O 10
ATOM 17203 N N . THR A 1 36 ? 1.499 6.025 -7.442 1.00 54.14 36 THR A N 10
ATOM 17204 C CA . THR A 1 36 ? 1.796 4.632 -7.805 1.00 43.12 36 THR A CA 10
ATOM 17205 C C . THR A 1 36 ? 3.027 4.145 -7.033 1.00 50.53 36 THR A C 10
ATOM 17206 O O . THR A 1 36 ? 4.152 4.556 -7.323 1.00 12.23 36 THR A O 10
ATOM 17217 N N . LEU A 1 37 ? 2.823 3.256 -6.062 1.00 62.23 37 LEU A N 10
ATOM 17218 C CA . LEU A 1 37 ? 3.911 2.835 -5.165 1.00 4.24 37 LEU A CA 10
ATOM 17219 C C . LEU A 1 37 ? 3.927 1.311 -4.934 1.00 53.20 37 LEU A C 10
ATOM 17220 O O . LEU A 1 37 ? 2.878 0.659 -4.931 1.00 12.41 37 LEU A O 10
ATOM 17236 N N . PRO A 1 38 ? 5.130 0.723 -4.748 1.00 74.32 38 PRO A N 10
ATOM 17237 C CA . PRO A 1 38 ? 5.275 -0.712 -4.457 1.00 3.01 38 PRO A CA 10
ATOM 17238 C C . PRO A 1 38 ? 4.828 -1.077 -3.031 1.00 50.24 38 PRO A C 10
ATOM 17239 O O . PRO A 1 38 ? 5.173 -0.396 -2.062 1.00 12.04 38 PRO A O 10
ATOM 17250 N N . ALA A 1 39 ? 4.066 -2.157 -2.911 1.00 4.21 39 ALA A N 10
ATOM 17251 C CA . ALA A 1 39 ? 3.591 -2.631 -1.609 1.00 74.44 39 ALA A CA 10
ATOM 17252 C C . ALA A 1 39 ? 3.884 -4.124 -1.416 1.00 11.23 39 ALA A C 10
ATOM 17253 O O . ALA A 1 39 ? 4.190 -4.842 -2.369 1.00 24.00 39 ALA A O 10
ATOM 17260 N N . TYR A 1 40 ? 3.803 -4.577 -0.173 1.00 31.42 40 TYR A N 10
ATOM 17261 C CA . TYR A 1 40 ? 3.968 -5.994 0.164 1.00 53.34 40 TYR A CA 10
ATOM 17262 C C . TYR A 1 40 ? 2.821 -6.448 1.069 1.00 74.35 40 TYR A C 10
ATOM 17263 O O . TYR A 1 40 ? 2.508 -5.782 2.056 1.00 44.12 40 TYR A O 10
ATOM 17281 N N . ASP A 1 41 ? 2.181 -7.562 0.733 1.00 70.11 41 ASP A N 10
ATOM 17282 C CA . ASP A 1 41 ? 1.118 -8.101 1.582 1.00 24.21 41 ASP A CA 10
ATOM 17283 C C . ASP A 1 41 ? 1.693 -8.823 2.811 1.00 43.53 41 ASP A C 10
ATOM 17284 O O . ASP A 1 41 ? 2.905 -9.001 2.931 1.00 52.43 41 ASP A O 10
ATOM 17293 N N . GLU A 1 42 ? 0.807 -9.237 3.711 1.00 1.54 42 GLU A N 10
ATOM 17294 C CA . GLU A 1 42 ? 1.186 -9.941 4.948 1.00 21.02 42 GLU A CA 10
ATOM 17295 C C . GLU A 1 42 ? 2.180 -11.096 4.709 1.00 72.00 42 GLU A C 10
ATOM 17296 O O . GLU A 1 42 ? 2.966 -11.442 5.596 1.00 1.33 42 GLU A O 10
ATOM 17308 N N . ASP A 1 43 ? 2.140 -11.693 3.518 1.00 11.21 43 ASP A N 10
ATOM 17309 C CA . ASP A 1 43 ? 3.014 -12.819 3.187 1.00 53.51 43 ASP A CA 10
ATOM 17310 C C . ASP A 1 43 ? 4.375 -12.331 2.665 1.00 64.44 43 ASP A C 10
ATOM 17311 O O . ASP A 1 43 ? 5.388 -13.018 2.804 1.00 54.42 43 ASP A O 10
ATOM 17320 N N . GLY A 1 44 ? 4.390 -11.143 2.064 1.00 35.10 44 GLY A N 10
ATOM 17321 C CA . GLY A 1 44 ? 5.634 -10.554 1.571 1.00 53.32 44 GLY A CA 10
ATOM 17322 C C . GLY A 1 44 ? 5.745 -10.550 0.048 1.00 71.42 44 GLY A C 10
ATOM 17323 O O . GLY A 1 44 ? 6.849 -10.493 -0.498 1.00 73.34 44 GLY A O 10
ATOM 17327 N N . VAL A 1 45 ? 4.608 -10.619 -0.639 1.00 40.54 45 VAL A N 10
ATOM 17328 C CA . VAL A 1 45 ? 4.589 -10.587 -2.106 1.00 10.13 45 VAL A CA 10
ATOM 17329 C C . VAL A 1 45 ? 4.523 -9.138 -2.622 1.00 53.24 45 VAL A C 10
ATOM 17330 O O . VAL A 1 45 ? 3.630 -8.373 -2.249 1.00 41.34 45 VAL A O 10
ATOM 17343 N N . LYS A 1 46 ? 5.473 -8.768 -3.481 1.00 4.13 46 LYS A N 10
ATOM 17344 C CA . LYS A 1 46 ? 5.578 -7.390 -3.976 1.00 12.20 46 LYS A CA 10
ATOM 17345 C C . LYS A 1 46 ? 4.538 -7.088 -5.066 1.00 1.33 46 LYS A C 10
ATOM 17346 O O . LYS A 1 46 ? 4.589 -7.639 -6.169 1.00 52.23 46 LYS A O 10
ATOM 17365 N N . LYS A 1 47 ? 3.602 -6.204 -4.741 1.00 65.04 47 LYS A N 10
ATOM 17366 C CA . LYS A 1 47 ? 2.558 -5.766 -5.673 1.00 4.13 47 LYS A CA 10
ATOM 17367 C C . LYS A 1 47 ? 2.490 -4.233 -5.696 1.00 63.31 47 LYS A C 10
ATOM 17368 O O . LYS A 1 47 ? 2.458 -3.595 -4.645 1.00 11.44 47 LYS A O 10
ATOM 17387 N N . GLN A 1 48 ? 2.465 -3.638 -6.888 1.00 21.52 48 GLN A N 10
ATOM 17388 C CA . GLN A 1 48 ? 2.495 -2.174 -7.002 1.00 50.02 48 GLN A CA 10
ATOM 17389 C C . GLN A 1 48 ? 1.081 -1.597 -7.151 1.00 23.31 48 GLN A C 10
ATOM 17390 O O . GLN A 1 48 ? 0.398 -1.816 -8.154 1.00 40.20 48 GLN A O 10
ATOM 17404 N N . ILE A 1 49 ? 0.660 -0.841 -6.141 1.00 51.13 49 ILE A N 10
ATOM 17405 C CA . ILE A 1 49 ? -0.709 -0.330 -6.057 1.00 1.30 49 ILE A CA 10
ATOM 17406 C C . ILE A 1 49 ? -0.780 1.179 -6.351 1.00 63.03 49 ILE A C 10
ATOM 17407 O O . ILE A 1 49 ? 0.007 1.968 -5.822 1.00 33.53 49 ILE A O 10
ATOM 17423 N N . THR A 1 50 ? -1.717 1.570 -7.213 1.00 31.54 50 THR A N 10
ATOM 17424 C CA . THR A 1 50 ? -1.983 2.987 -7.500 1.00 40.52 50 THR A CA 10
ATOM 17425 C C . THR A 1 50 ? -3.266 3.454 -6.802 1.00 60.43 50 THR A C 10
ATOM 17426 O O . THR A 1 50 ? -4.327 2.849 -6.963 1.00 72.31 50 THR A O 10
ATOM 17437 N N . PHE A 1 51 ? -3.177 4.533 -6.032 1.00 43.33 51 PHE A N 10
ATOM 17438 C CA . PHE A 1 51 ? -4.353 5.081 -5.347 1.00 74.22 51 PHE A CA 10
ATOM 17439 C C . PHE A 1 51 ? -4.532 6.578 -5.644 1.00 44.41 51 PHE A C 10
ATOM 17440 O O . PHE A 1 51 ? -3.567 7.290 -5.935 1.00 55.31 51 PHE A O 10
ATOM 17457 N N . ARG A 1 52 ? -5.780 7.038 -5.580 1.00 32.21 52 ARG A N 10
ATOM 17458 C CA . ARG A 1 52 ? -6.120 8.431 -5.897 1.00 11.40 52 ARG A CA 10
ATOM 17459 C C . ARG A 1 52 ? -6.028 9.319 -4.650 1.00 75.01 52 ARG A C 10
ATOM 17460 O O . ARG A 1 52 ? -5.994 8.824 -3.522 1.00 53.13 52 ARG A O 10
ATOM 17481 N N . SER A 1 53 ? -6.022 10.632 -4.855 1.00 70.14 53 SER A N 10
ATOM 17482 C CA . SER A 1 53 ? -6.007 11.592 -3.742 1.00 0.30 53 SER A CA 10
ATOM 17483 C C . SER A 1 53 ? -7.406 11.757 -3.119 1.00 74.51 53 SER A C 10
ATOM 17484 O O . SER A 1 53 ? -7.862 12.875 -2.876 1.00 73.54 53 SER A O 10
ATOM 17492 N N . THR A 1 54 ? -8.079 10.637 -2.851 1.00 74.22 54 THR A N 10
ATOM 17493 C CA . THR A 1 54 ? -9.409 10.665 -2.226 1.00 72.52 54 THR A CA 10
ATOM 17494 C C . THR A 1 54 ? -9.317 11.115 -0.761 1.00 45.42 54 THR A C 10
ATOM 17495 O O . THR A 1 54 ? -8.967 10.335 0.128 1.00 71.13 54 THR A O 10
ATOM 17506 N N . LYS A 1 55 ? -9.598 12.392 -0.514 1.00 54.13 55 LYS A N 10
ATOM 17507 C CA . LYS A 1 55 ? -9.446 12.956 0.827 1.00 43.03 55 LYS A CA 10
ATOM 17508 C C . LYS A 1 55 ? -10.211 14.284 0.961 1.00 11.35 55 LYS A C 10
ATOM 17509 O O . LYS A 1 55 ? -9.754 15.330 0.494 1.00 22.41 55 LYS A O 10
ATOM 17528 N N . LYS A 1 56 ? -11.387 14.221 1.583 1.00 10.11 56 LYS A N 10
ATOM 17529 C CA . LYS A 1 56 ? -12.258 15.394 1.753 1.00 33.34 56 LYS A CA 10
ATOM 17530 C C . LYS A 1 56 ? -11.653 16.426 2.721 1.00 23.31 56 LYS A C 10
ATOM 17531 O O . LYS A 1 56 ? -11.879 17.634 2.580 1.00 24.23 56 LYS A O 10
ATOM 17550 N N . GLU A 1 57 ? -10.894 15.951 3.701 1.00 32.31 57 GLU A N 10
ATOM 17551 C CA . GLU A 1 57 ? -10.254 16.833 4.684 1.00 73.51 57 GLU A CA 10
ATOM 17552 C C . GLU A 1 57 ? -9.238 17.782 4.025 1.00 73.24 57 GLU A C 10
ATOM 17553 O O . GLU A 1 57 ? -8.735 17.519 2.932 1.00 44.25 57 GLU A O 10
ATOM 17565 N N . ASN A 1 58 ? -8.917 18.870 4.719 1.00 25.41 58 ASN A N 10
ATOM 17566 C CA . ASN A 1 58 ? -8.041 19.918 4.174 1.00 24.34 58 ASN A CA 10
ATOM 17567 C C . ASN A 1 58 ? -6.545 19.573 4.324 1.00 61.21 58 ASN A C 10
ATOM 17568 O O . ASN A 1 58 ? -5.688 20.450 4.207 1.00 32.14 58 ASN A O 10
ATOM 17579 N N . ASP A 1 59 ? -6.237 18.298 4.562 1.00 32.11 59 ASP A N 10
ATOM 17580 C CA . ASP A 1 59 ? -4.847 17.845 4.703 1.00 3.43 59 ASP A CA 10
ATOM 17581 C C . ASP A 1 59 ? -4.561 16.634 3.799 1.00 74.20 59 ASP A C 10
ATOM 17582 O O . ASP A 1 59 ? -5.392 16.239 2.980 1.00 11.13 59 ASP A O 10
ATOM 17591 N N . HIS A 1 60 ? -3.377 16.047 3.954 1.00 60.41 60 HIS A N 10
ATOM 17592 C CA . HIS A 1 60 ? -3.023 14.816 3.240 1.00 63.45 60 HIS A CA 10
ATOM 17593 C C . HIS A 1 60 ? -2.317 13.825 4.175 1.00 24.50 60 HIS A C 10
ATOM 17594 O O . HIS A 1 60 ? -1.111 13.917 4.399 1.00 53.42 60 HIS A O 10
ATOM 17609 N N . LYS A 1 61 ? -3.085 12.897 4.746 1.00 11.44 61 LYS A N 10
ATOM 17610 C CA . LYS A 1 61 ? -2.527 11.867 5.632 1.00 34.32 61 LYS A CA 10
ATOM 17611 C C . LYS A 1 61 ? -1.620 10.892 4.852 1.00 61.20 61 LYS A C 10
ATOM 17612 O O . LYS A 1 61 ? -2.005 9.760 4.555 1.00 53.14 61 LYS A O 10
ATOM 17631 N N . LEU A 1 62 ? -0.426 11.373 4.501 1.00 11.22 62 LEU A N 10
ATOM 17632 C CA . LEU A 1 62 ? 0.570 10.605 3.737 1.00 52.12 62 LEU A CA 10
ATOM 17633 C C . LEU A 1 62 ? 1.981 11.139 4.031 1.00 70.54 62 LEU A C 10
ATOM 17634 O O . LEU A 1 62 ? 2.360 12.204 3.542 1.00 43.35 62 LEU A O 10
ATOM 17650 N N . ASN A 1 63 ? 2.746 10.418 4.846 1.00 3.51 63 ASN A N 10
ATOM 17651 C CA . ASN A 1 63 ? 4.118 10.825 5.173 1.00 40.34 63 ASN A CA 10
ATOM 17652 C C . ASN A 1 63 ? 5.141 10.041 4.339 1.00 22.42 63 ASN A C 10
ATOM 17653 O O . ASN A 1 63 ? 4.979 8.844 4.096 1.00 31.33 63 ASN A O 10
ATOM 17664 N N . LYS A 1 64 ? 6.196 10.725 3.906 1.00 51.54 64 LYS A N 10
ATOM 17665 C CA . LYS A 1 64 ? 7.266 10.088 3.134 1.00 64.22 64 LYS A CA 10
ATOM 17666 C C . LYS A 1 64 ? 8.051 9.078 3.993 1.00 52.31 64 LYS A C 10
ATOM 17667 O O . LYS A 1 64 ? 8.389 9.351 5.147 1.00 63.24 64 LYS A O 10
ATOM 17686 N N . TYR A 1 65 ? 8.328 7.910 3.414 1.00 61.41 65 TYR A N 10
ATOM 17687 C CA . TYR A 1 65 ? 9.018 6.813 4.109 1.00 44.31 65 TYR A CA 10
ATOM 17688 C C . TYR A 1 65 ? 8.232 6.304 5.333 1.00 2.40 65 TYR A C 10
ATOM 17689 O O . TYR A 1 65 ? 8.803 5.715 6.256 1.00 61.03 65 TYR A O 10
ATOM 17707 N N . ALA A 1 66 ? 6.915 6.512 5.322 1.00 51.33 66 ALA A N 10
ATOM 17708 C CA . ALA A 1 66 ? 6.033 5.981 6.367 1.00 15.41 66 ALA A CA 10
ATOM 17709 C C . ALA A 1 66 ? 5.313 4.710 5.889 1.00 21.22 66 ALA A C 10
ATOM 17710 O O . ALA A 1 66 ? 5.021 4.560 4.701 1.00 0.25 66 ALA A O 10
ATOM 17717 N N . PHE A 1 67 ? 5.030 3.799 6.815 1.00 51.10 67 PHE A N 10
ATOM 17718 C CA . PHE A 1 67 ? 4.390 2.521 6.477 1.00 44.33 67 PHE A CA 10
ATOM 17719 C C . PHE A 1 67 ? 2.862 2.595 6.633 1.00 53.50 67 PHE A C 10
ATOM 17720 O O . PHE A 1 67 ? 2.353 3.051 7.658 1.00 44.21 67 PHE A O 10
ATOM 17737 N N . LEU A 1 68 ? 2.133 2.147 5.611 1.00 4.34 68 LEU A N 10
ATOM 17738 C CA . LEU A 1 68 ? 0.665 2.093 5.663 1.00 32.33 68 LEU A CA 10
ATOM 17739 C C . LEU A 1 68 ? 0.152 0.647 5.620 1.00 73.01 68 LEU A C 10
ATOM 17740 O O . LEU A 1 68 ? 0.811 -0.246 5.087 1.00 21.40 68 LEU A O 10
ATOM 17756 N N . ARG A 1 69 ? -1.043 0.438 6.162 1.00 74.50 69 ARG A N 10
ATOM 17757 C CA . ARG A 1 69 ? -1.744 -0.846 6.058 1.00 4.30 69 ARG A CA 10
ATOM 17758 C C . ARG A 1 69 ? -3.013 -0.671 5.204 1.00 32.40 69 ARG A C 10
ATOM 17759 O O . ARG A 1 69 ? -3.925 0.067 5.576 1.00 21.13 69 ARG A O 10
ATOM 17780 N N . LEU A 1 70 ? -3.055 -1.349 4.061 1.00 64.54 70 LEU A N 10
ATOM 17781 C CA . LEU A 1 70 ? -4.153 -1.203 3.095 1.00 45.30 70 LEU A CA 10
ATOM 17782 C C . LEU A 1 70 ? -5.174 -2.345 3.221 1.00 53.30 70 LEU A C 10
ATOM 17783 O O . LEU A 1 70 ? -4.814 -3.480 3.541 1.00 71.24 70 LEU A O 10
ATOM 17799 N N . TYR A 1 71 ? -6.446 -2.043 2.950 1.00 64.43 71 TYR A N 10
ATOM 17800 C CA . TYR A 1 71 ? -7.520 -3.040 3.059 1.00 11.43 71 TYR A CA 10
ATOM 17801 C C . TYR A 1 71 ? -8.248 -3.257 1.723 1.00 34.43 71 TYR A C 10
ATOM 17802 O O . TYR A 1 71 ? -8.637 -2.299 1.046 1.00 72.25 71 TYR A O 10
ATOM 17820 N N . VAL A 1 72 ? -8.443 -4.525 1.365 1.00 14.31 72 VAL A N 10
ATOM 17821 C CA . VAL A 1 72 ? -9.184 -4.898 0.155 1.00 52.44 72 VAL A CA 10
ATOM 17822 C C . VAL A 1 72 ? -10.585 -5.419 0.519 1.00 64.32 72 VAL A C 10
ATOM 17823 O O . VAL A 1 72 ? -10.744 -6.184 1.475 1.00 10.15 72 VAL A O 10
ATOM 17836 N N . ASP A 1 73 ? -11.604 -4.994 -0.228 1.00 64.35 73 ASP A N 10
ATOM 17837 C CA . ASP A 1 73 ? -12.991 -5.375 0.072 1.00 52.22 73 ASP A CA 10
ATOM 17838 C C . ASP A 1 73 ? -13.785 -5.765 -1.188 1.00 35.12 73 ASP A C 10
ATOM 17839 O O . ASP A 1 73 ? -14.074 -4.927 -2.043 1.00 10.42 73 ASP A O 10
ATOM 17848 N N . GLN A 1 74 ? -14.125 -7.046 -1.287 1.00 61.25 74 GLN A N 10
ATOM 17849 C CA . GLN A 1 74 ? -15.028 -7.546 -2.331 1.00 62.23 74 GLN A CA 10
ATOM 17850 C C . GLN A 1 74 ? -16.108 -8.452 -1.718 1.00 0.10 74 GLN A C 10
ATOM 17851 O O . GLN A 1 74 ? -15.798 -9.444 -1.057 1.00 41.14 74 GLN A O 10
ATOM 17865 N N . ASP A 1 75 ? -17.372 -8.098 -1.935 1.00 1.31 75 ASP A N 10
ATOM 17866 C CA . ASP A 1 75 ? -18.499 -8.819 -1.335 1.00 42.42 75 ASP A CA 10
ATOM 17867 C C . ASP A 1 75 ? -18.766 -10.156 -2.045 1.00 74.42 75 ASP A C 10
ATOM 17868 O O . ASP A 1 75 ? -19.074 -11.159 -1.401 1.00 42.22 75 ASP A O 10
ATOM 17877 N N . ASP A 1 76 ? -18.651 -10.168 -3.372 1.00 44.15 76 ASP A N 10
ATOM 17878 C CA . ASP A 1 76 ? -18.858 -11.395 -4.147 1.00 63.14 76 ASP A CA 10
ATOM 17879 C C . ASP A 1 76 ? -18.003 -11.407 -5.425 1.00 20.53 76 ASP A C 10
ATOM 17880 O O . ASP A 1 76 ? -17.669 -10.353 -5.975 1.00 51.10 76 ASP A O 10
ATOM 17889 N N . ASN A 1 77 ? -17.652 -12.605 -5.893 1.00 71.34 77 ASN A N 10
ATOM 17890 C CA . ASN A 1 77 ? -16.807 -12.766 -7.083 1.00 21.31 77 ASN A CA 10
ATOM 17891 C C . ASN A 1 77 ? -17.587 -13.398 -8.247 1.00 14.33 77 ASN A C 10
ATOM 17892 O O . ASN A 1 77 ? -18.486 -14.218 -8.037 1.00 42.21 77 ASN A O 10
ATOM 17903 N N . SER A 1 78 ? -17.242 -13.008 -9.472 1.00 24.15 78 SER A N 10
ATOM 17904 C CA . SER A 1 78 ? -17.869 -13.569 -10.680 1.00 11.42 78 SER A CA 10
ATOM 17905 C C . SER A 1 78 ? -17.065 -14.763 -11.221 1.00 34.42 78 SER A C 10
ATOM 17906 O O . SER A 1 78 ? -15.844 -14.827 -11.062 1.00 43.42 78 SER A O 10
ATOM 17914 N N . LYS A 1 79 ? -17.757 -15.699 -11.866 1.00 3.25 79 LYS A N 10
ATOM 17915 C CA . LYS A 1 79 ? -17.124 -16.897 -12.432 1.00 32.41 79 LYS A CA 10
ATOM 17916 C C . LYS A 1 79 ? -16.007 -16.547 -13.437 1.00 31.02 79 LYS A C 10
ATOM 17917 O O . LYS A 1 79 ? -16.195 -15.725 -14.338 1.00 55.44 79 LYS A O 10
ATOM 17936 N N . ASN A 1 80 ? -14.837 -17.164 -13.252 1.00 20.02 80 ASN A N 10
ATOM 17937 C CA . ASN A 1 80 ? -13.677 -16.975 -14.144 1.00 22.54 80 ASN A CA 10
ATOM 17938 C C . ASN A 1 80 ? -13.231 -15.500 -14.226 1.00 1.01 80 ASN A C 10
ATOM 17939 O O . ASN A 1 80 ? -12.552 -15.098 -15.173 1.00 11.53 80 ASN A O 10
ATOM 17950 N N . GLU A 1 81 ? -13.584 -14.702 -13.219 1.00 31.32 81 GLU A N 10
ATOM 17951 C CA . GLU A 1 81 ? -13.266 -13.268 -13.221 1.00 61.12 81 GLU A CA 10
ATOM 17952 C C . GLU A 1 81 ? -11.996 -12.972 -12.400 1.00 40.35 81 GLU A C 10
ATOM 17953 O O . GLU A 1 81 ? -11.428 -13.865 -11.764 1.00 72.32 81 GLU A O 10
ATOM 17965 N N . ILE A 1 82 ? -11.553 -11.717 -12.421 1.00 62.31 82 ILE A N 10
ATOM 17966 C CA . ILE A 1 82 ? -10.384 -11.293 -11.641 1.00 62.43 82 ILE A CA 10
ATOM 17967 C C . ILE A 1 82 ? -10.805 -10.700 -10.282 1.00 54.44 82 ILE A C 10
ATOM 17968 O O . ILE A 1 82 ? -11.830 -10.028 -10.175 1.00 42.23 82 ILE A O 10
ATOM 17984 N N . SER A 1 83 ? -10.013 -10.979 -9.248 1.00 5.43 83 SER A N 10
ATOM 17985 C CA . SER A 1 83 ? -10.253 -10.420 -7.908 1.00 73.21 83 SER A CA 10
ATOM 17986 C C . SER A 1 83 ? -9.970 -8.910 -7.880 1.00 3.43 83 SER A C 10
ATOM 17987 O O . SER A 1 83 ? -8.982 -8.446 -8.456 1.00 45.44 83 SER A O 10
ATOM 17995 N N . SER A 1 84 ? -10.829 -8.147 -7.206 1.00 12.11 84 SER A N 10
ATOM 17996 C CA . SER A 1 84 ? -10.683 -6.684 -7.151 1.00 34.44 84 SER A CA 10
ATOM 17997 C C . SER A 1 84 ? -9.442 -6.269 -6.353 1.00 71.01 84 SER A C 10
ATOM 17998 O O . SER A 1 84 ? -9.309 -6.593 -5.172 1.00 54.30 84 SER A O 10
ATOM 18006 N N . ILE A 1 85 ? -8.533 -5.554 -7.010 1.00 74.11 85 ILE A N 10
ATOM 18007 C CA . ILE A 1 85 ? -7.312 -5.054 -6.363 1.00 32.50 85 ILE A CA 10
ATOM 18008 C C . ILE A 1 85 ? -7.485 -3.604 -5.878 1.00 10.30 85 ILE A C 10
ATOM 18009 O O . ILE A 1 85 ? -6.549 -2.995 -5.356 1.00 12.44 85 ILE A O 10
ATOM 18025 N N . GLU A 1 86 ? -8.690 -3.061 -6.046 1.00 23.31 86 GLU A N 10
ATOM 18026 C CA . GLU A 1 86 ? -8.983 -1.677 -5.654 1.00 33.14 86 GLU A CA 10
ATOM 18027 C C . GLU A 1 86 ? -9.092 -1.533 -4.127 1.00 71.14 86 GLU A C 10
ATOM 18028 O O . GLU A 1 86 ? -10.131 -1.834 -3.531 1.00 24.04 86 GLU A O 10
ATOM 18040 N N . VAL A 1 87 ? -8.007 -1.086 -3.501 1.00 51.31 87 VAL A N 10
ATOM 18041 C CA . VAL A 1 87 ? -7.989 -0.821 -2.056 1.00 53.23 87 VAL A CA 10
ATOM 18042 C C . VAL A 1 87 ? -8.989 0.288 -1.676 1.00 54.14 87 VAL A C 10
ATOM 18043 O O . VAL A 1 87 ? -8.972 1.378 -2.254 1.00 51.20 87 VAL A O 10
ATOM 18056 N N . LYS A 1 88 ? -9.849 0.017 -0.692 1.00 52.02 88 LYS A N 10
ATOM 18057 C CA . LYS A 1 88 ? -10.900 0.974 -0.315 1.00 73.21 88 LYS A CA 10
ATOM 18058 C C . LYS A 1 88 ? -10.412 1.994 0.733 1.00 34.42 88 LYS A C 10
ATOM 18059 O O . LYS A 1 88 ? -10.936 3.103 0.814 1.00 32.03 88 LYS A O 10
ATOM 18078 N N . SER A 1 89 ? -9.406 1.621 1.533 1.00 0.11 89 SER A N 10
ATOM 18079 C CA . SER A 1 89 ? -8.847 2.534 2.551 1.00 34.43 89 SER A CA 10
ATOM 18080 C C . SER A 1 89 ? -7.502 2.032 3.094 1.00 31.45 89 SER A C 10
ATOM 18081 O O . SER A 1 89 ? -7.048 0.935 2.758 1.00 11.31 89 SER A O 10
ATOM 18089 N N . TYR A 1 90 ? -6.885 2.838 3.959 1.00 14.53 90 TYR A N 10
ATOM 18090 C CA . TYR A 1 90 ? -5.556 2.545 4.507 1.00 75.31 90 TYR A CA 10
ATOM 18091 C C . TYR A 1 90 ? -5.397 3.134 5.922 1.00 74.52 90 TYR A C 10
ATOM 18092 O O . TYR A 1 90 ? -6.203 3.956 6.358 1.00 44.12 90 TYR A O 10
ATOM 18110 N N . GLU A 1 91 ? -4.356 2.704 6.628 1.00 22.20 91 GLU A N 10
ATOM 18111 C CA . GLU A 1 91 ? -4.025 3.252 7.952 1.00 73.53 91 GLU A CA 10
ATOM 18112 C C . GLU A 1 91 ? -2.510 3.487 8.090 1.00 12.44 91 GLU A C 10
ATOM 18113 O O . GLU A 1 91 ? -1.709 2.737 7.537 1.00 54.45 91 GLU A O 10
ATOM 18125 N N . GLU A 1 92 ? -2.123 4.519 8.840 1.00 32.23 92 GLU A N 10
ATOM 18126 C CA . GLU A 1 92 ? -0.702 4.833 9.052 1.00 13.34 92 GLU A CA 10
ATOM 18127 C C . GLU A 1 92 ? -0.156 4.087 10.279 1.00 72.21 92 GLU A C 10
ATOM 18128 O O . GLU A 1 92 ? -0.596 4.315 11.410 1.00 62.25 92 GLU A O 10
ATOM 18140 N N . ILE A 1 93 ? 0.810 3.199 10.045 1.00 70.04 93 ILE A N 10
ATOM 18141 C CA . ILE A 1 93 ? 1.331 2.308 11.091 1.00 54.22 93 ILE A CA 10
ATOM 18142 C C . ILE A 1 93 ? 2.857 2.443 11.271 1.00 51.50 93 ILE A C 10
ATOM 18143 O O . ILE A 1 93 ? 3.522 3.208 10.570 1.00 64.42 93 ILE A O 10
ATOM 18159 N N . GLN A 1 94 ? 3.397 1.693 12.231 1.00 43.31 94 GLN A N 10
ATOM 18160 C CA . GLN A 1 94 ? 4.846 1.667 12.494 1.00 43.11 94 GLN A CA 10
ATOM 18161 C C . GLN A 1 94 ? 5.449 0.304 12.113 1.00 42.02 94 GLN A C 10
ATOM 18162 O O . GLN A 1 94 ? 4.721 -0.648 11.836 1.00 60.23 94 GLN A O 10
ATOM 18176 N N . LYS A 1 95 ? 6.779 0.208 12.105 1.00 35.21 95 LYS A N 10
ATOM 18177 C CA . LYS A 1 95 ? 7.461 -1.037 11.716 1.00 2.20 95 LYS A CA 10
ATOM 18178 C C . LYS A 1 95 ? 7.073 -2.209 12.636 1.00 63.45 95 LYS A C 10
ATOM 18179 O O . LYS A 1 95 ? 7.006 -3.359 12.202 1.00 4.43 95 LYS A O 10
ATOM 18198 N N . ALA A 1 96 ? 6.808 -1.904 13.906 1.00 44.00 96 ALA A N 10
ATOM 18199 C CA . ALA A 1 96 ? 6.363 -2.911 14.882 1.00 13.40 96 ALA A CA 10
ATOM 18200 C C . ALA A 1 96 ? 4.961 -3.467 14.554 1.00 1.20 96 ALA A C 10
ATOM 18201 O O . ALA A 1 96 ? 4.468 -4.372 15.231 1.00 14.34 96 ALA A O 10
ATOM 18208 N N . ASP A 1 97 ? 4.311 -2.899 13.537 1.00 14.21 97 ASP A N 10
ATOM 18209 C CA . ASP A 1 97 ? 3.000 -3.380 13.081 1.00 24.13 97 ASP A CA 10
ATOM 18210 C C . ASP A 1 97 ? 3.143 -4.239 11.806 1.00 23.31 97 ASP A C 10
ATOM 18211 O O . ASP A 1 97 ? 2.183 -4.865 11.347 1.00 15.34 97 ASP A O 10
ATOM 18220 N N . LEU A 1 98 ? 4.354 -4.269 11.250 1.00 63.34 98 LEU A N 10
ATOM 18221 C CA . LEU A 1 98 ? 4.644 -5.041 10.038 1.00 13.14 98 LEU A CA 10
ATOM 18222 C C . LEU A 1 98 ? 5.035 -6.487 10.382 1.00 1.32 98 LEU A C 10
ATOM 18223 O O . LEU A 1 98 ? 5.969 -6.715 11.151 1.00 44.50 98 LEU A O 10
ATOM 18239 N N . PRO A 1 99 ? 4.320 -7.486 9.822 1.00 3.54 99 PRO A N 10
ATOM 18240 C CA . PRO A 1 99 ? 4.669 -8.905 10.007 1.00 3.14 99 PRO A CA 10
ATOM 18241 C C . PRO A 1 99 ? 6.122 -9.209 9.586 1.00 1.34 99 PRO A C 10
ATOM 18242 O O . PRO A 1 99 ? 6.698 -8.514 8.740 1.00 31.14 99 PRO A O 10
ATOM 18253 N N . GLU A 1 100 ? 6.695 -10.265 10.163 1.00 23.24 100 GLU A N 10
ATOM 18254 C CA . GLU A 1 100 ? 8.127 -10.565 10.020 1.00 12.35 100 GLU A CA 10
ATOM 18255 C C . GLU A 1 100 ? 8.547 -10.843 8.557 1.00 45.31 100 GLU A C 10
ATOM 18256 O O . GLU A 1 100 ? 9.734 -10.962 8.252 1.00 33.05 100 GLU A O 10
ATOM 18268 N N . LYS A 1 101 ? 7.577 -10.961 7.656 1.00 40.24 101 LYS A N 10
ATOM 18269 C CA . LYS A 1 101 ? 7.867 -11.027 6.215 1.00 74.43 101 LYS A CA 10
ATOM 18270 C C . LYS A 1 101 ? 7.940 -9.614 5.601 1.00 41.14 101 LYS A C 10
ATOM 18271 O O . LYS A 1 101 ? 8.897 -9.266 4.908 1.00 54.05 101 LYS A O 10
ATOM 18290 N N . VAL A 1 102 ? 6.928 -8.799 5.887 1.00 15.12 102 VAL A N 10
ATOM 18291 C CA . VAL A 1 102 ? 6.821 -7.449 5.321 1.00 72.24 102 VAL A CA 10
ATOM 18292 C C . VAL A 1 102 ? 8.019 -6.557 5.691 1.00 3.24 102 VAL A C 10
ATOM 18293 O O . VAL A 1 102 ? 8.621 -5.921 4.820 1.00 71.34 102 VAL A O 10
ATOM 18306 N N . LYS A 1 103 ? 8.367 -6.513 6.977 1.00 62.11 103 LYS A N 10
ATOM 18307 C CA . LYS A 1 103 ? 9.489 -5.685 7.441 1.00 42.22 103 LYS A CA 10
ATOM 18308 C C . LYS A 1 103 ? 10.797 -6.036 6.704 1.00 15.13 103 LYS A C 10
ATOM 18309 O O . LYS A 1 103 ? 11.522 -5.149 6.246 1.00 41.12 103 LYS A O 10
ATOM 18328 N N . ASP A 1 104 ? 11.086 -7.332 6.585 1.00 2.32 104 ASP A N 10
ATOM 18329 C CA . ASP A 1 104 ? 12.242 -7.804 5.815 1.00 12.43 104 ASP A CA 10
ATOM 18330 C C . ASP A 1 104 ? 12.155 -7.412 4.329 1.00 70.53 104 ASP A C 10
ATOM 18331 O O . ASP A 1 104 ? 13.179 -7.207 3.678 1.00 4.02 104 ASP A O 10
ATOM 18340 N N . LYS A 1 105 ? 10.940 -7.307 3.794 1.00 1.22 105 LYS A N 10
ATOM 18341 C CA . LYS A 1 105 ? 10.753 -6.935 2.383 1.00 20.14 105 LYS A CA 10
ATOM 18342 C C . LYS A 1 105 ? 10.872 -5.415 2.147 1.00 73.40 105 LYS A C 10
ATOM 18343 O O . LYS A 1 105 ? 11.072 -4.974 1.013 1.00 33.21 105 LYS A O 10
ATOM 18362 N N . PHE A 1 106 ? 10.737 -4.618 3.206 1.00 33.43 106 PHE A N 10
ATOM 18363 C CA . PHE A 1 106 ? 10.947 -3.161 3.104 1.00 41.41 106 PHE A CA 10
ATOM 18364 C C . PHE A 1 106 ? 12.389 -2.763 3.461 1.00 55.33 106 PHE A C 10
ATOM 18365 O O . PHE A 1 106 ? 12.874 -1.712 3.038 1.00 14.22 106 PHE A O 10
ATOM 18382 N N . THR A 1 107 ? 13.065 -3.594 4.249 1.00 54.11 107 THR A N 10
ATOM 18383 C CA . THR A 1 107 ? 14.466 -3.345 4.617 1.00 44.14 107 THR A CA 10
ATOM 18384 C C . THR A 1 107 ? 15.432 -4.065 3.667 1.00 41.35 107 THR A C 10
ATOM 18385 O O . THR A 1 107 ? 16.416 -3.481 3.204 1.00 62.42 107 THR A O 10
ATOM 18396 N N . ILE A 1 108 ? 15.142 -5.340 3.385 1.00 44.14 108 ILE A N 10
ATOM 18397 C CA . ILE A 1 108 ? 15.957 -6.160 2.473 1.00 52.43 108 ILE A CA 10
ATOM 18398 C C . ILE A 1 108 ? 17.425 -6.213 2.953 1.00 1.45 108 ILE A C 10
ATOM 18399 O O . ILE A 1 108 ? 18.371 -6.325 2.163 1.00 14.45 108 ILE A O 10
ATOM 18415 N N . LYS A 1 109 ? 17.596 -6.156 4.274 1.00 62.15 109 LYS A N 10
ATOM 18416 C CA . LYS A 1 109 ? 18.919 -6.150 4.902 1.00 25.33 109 LYS A CA 10
ATOM 18417 C C . LYS A 1 109 ? 19.229 -7.509 5.549 1.00 34.22 109 LYS A C 10
ATOM 18418 O O . LYS A 1 109 ? 18.852 -7.772 6.696 1.00 30.34 109 LYS A O 10
ATOM 18437 N N . LEU A 1 110 ? 19.894 -8.385 4.802 1.00 23.53 110 LEU A N 10
ATOM 18438 C CA . LEU A 1 110 ? 20.298 -9.692 5.324 1.00 51.23 110 LEU A CA 10
ATOM 18439 C C . LEU A 1 110 ? 21.596 -9.562 6.131 1.00 75.30 110 LEU A C 10
ATOM 18440 O O . LEU A 1 110 ? 22.694 -9.715 5.593 1.00 11.14 110 LEU A O 10
ATOM 18456 N N . GLU A 1 111 ? 21.457 -9.247 7.420 1.00 62.41 111 GLU A N 10
ATOM 18457 C CA . GLU A 1 111 ? 22.613 -9.019 8.300 1.00 21.31 111 GLU A CA 10
ATOM 18458 C C . GLU A 1 111 ? 23.357 -10.332 8.610 1.00 24.25 111 GLU A C 10
ATOM 18459 O O . GLU A 1 111 ? 24.508 -10.501 8.144 1.00 37.95 111 GLU A O 10
ATOM 18471 N N . MET A 1 1 ? 12.700 -19.888 -4.298 1.00 72.41 1 MET A N 11
ATOM 18472 C CA . MET A 1 1 ? 14.180 -19.739 -4.220 1.00 72.21 1 MET A CA 11
ATOM 18473 C C . MET A 1 1 ? 14.676 -19.682 -2.764 1.00 72.43 1 MET A C 11
ATOM 18474 O O . MET A 1 1 ? 15.578 -20.429 -2.384 1.00 72.04 1 MET A O 11
ATOM 18490 N N . GLU A 1 2 ? 14.083 -18.797 -1.952 1.00 14.32 2 GLU A N 11
ATOM 18491 C CA . GLU A 1 2 ? 14.511 -18.619 -0.554 1.00 4.21 2 GLU A CA 11
ATOM 18492 C C . GLU A 1 2 ? 14.389 -19.920 0.262 1.00 63.01 2 GLU A C 11
ATOM 18493 O O . GLU A 1 2 ? 13.616 -20.817 -0.077 1.00 22.41 2 GLU A O 11
ATOM 18505 N N . ARG A 1 3 ? 15.149 -20.002 1.351 1.00 63.32 3 ARG A N 11
ATOM 18506 C CA . ARG A 1 3 ? 15.299 -21.250 2.115 1.00 11.21 3 ARG A CA 11
ATOM 18507 C C . ARG A 1 3 ? 14.124 -21.508 3.081 1.00 35.01 3 ARG A C 11
ATOM 18508 O O . ARG A 1 3 ? 14.326 -21.789 4.264 1.00 50.43 3 ARG A O 11
ATOM 18529 N N . ALA A 1 4 ? 12.901 -21.445 2.559 1.00 71.33 4 ALA A N 11
ATOM 18530 C CA . ALA A 1 4 ? 11.694 -21.693 3.356 1.00 0.21 4 ALA A CA 11
ATOM 18531 C C . ALA A 1 4 ? 10.563 -22.266 2.488 1.00 71.13 4 ALA A C 11
ATOM 18532 O O . ALA A 1 4 ? 10.611 -22.190 1.258 1.00 73.22 4 ALA A O 11
ATOM 18539 N N . SER A 1 5 ? 9.554 -22.846 3.129 1.00 23.24 5 SER A N 11
ATOM 18540 C CA . SER A 1 5 ? 8.391 -23.401 2.418 1.00 32.33 5 SER A CA 11
ATOM 18541 C C . SER A 1 5 ? 7.092 -23.082 3.167 1.00 74.21 5 SER A C 11
ATOM 18542 O O . SER A 1 5 ? 6.821 -23.645 4.231 1.00 14.32 5 SER A O 11
ATOM 18550 N N . LEU A 1 6 ? 6.295 -22.165 2.617 1.00 34.33 6 LEU A N 11
ATOM 18551 C CA . LEU A 1 6 ? 5.051 -21.726 3.266 1.00 5.34 6 LEU A CA 11
ATOM 18552 C C . LEU A 1 6 ? 3.810 -22.129 2.452 1.00 5.12 6 LEU A C 11
ATOM 18553 O O . LEU A 1 6 ? 3.881 -22.319 1.234 1.00 30.50 6 LEU A O 11
ATOM 18569 N N . ASN A 1 7 ? 2.677 -22.265 3.141 1.00 72.00 7 ASN A N 11
ATOM 18570 C CA . ASN A 1 7 ? 1.385 -22.509 2.486 1.00 55.23 7 ASN A CA 11
ATOM 18571 C C . ASN A 1 7 ? 1.021 -21.327 1.565 1.00 24.55 7 ASN A C 11
ATOM 18572 O O . ASN A 1 7 ? 1.113 -20.168 1.969 1.00 14.41 7 ASN A O 11
ATOM 18583 N N . ARG A 1 8 ? 0.603 -21.624 0.338 1.00 21.13 8 ARG A N 11
ATOM 18584 C CA . ARG A 1 8 ? 0.374 -20.583 -0.675 1.00 15.14 8 ARG A CA 11
ATOM 18585 C C . ARG A 1 8 ? -0.934 -19.808 -0.434 1.00 12.33 8 ARG A C 11
ATOM 18586 O O . ARG A 1 8 ? -1.930 -20.000 -1.134 1.00 55.34 8 ARG A O 11
ATOM 18607 N N . ILE A 1 9 ? -0.916 -18.930 0.571 1.00 75.51 9 ILE A N 11
ATOM 18608 C CA . ILE A 1 9 ? -2.087 -18.119 0.933 1.00 54.05 9 ILE A CA 11
ATOM 18609 C C . ILE A 1 9 ? -1.703 -16.640 1.127 1.00 15.11 9 ILE A C 11
ATOM 18610 O O . ILE A 1 9 ? -0.631 -16.329 1.648 1.00 4.45 9 ILE A O 11
ATOM 18626 N N . GLY A 1 10 ? -2.581 -15.732 0.697 1.00 41.22 10 GLY A N 11
ATOM 18627 C CA . GLY A 1 10 ? -2.354 -14.299 0.889 1.00 55.14 10 GLY A CA 11
ATOM 18628 C C . GLY A 1 10 ? -3.485 -13.627 1.663 1.00 74.20 10 GLY A C 11
ATOM 18629 O O . GLY A 1 10 ? -4.276 -14.303 2.327 1.00 33.00 10 GLY A O 11
ATOM 18633 N N . LYS A 1 11 ? -3.569 -12.297 1.586 1.00 10.21 11 LYS A N 11
ATOM 18634 C CA . LYS A 1 11 ? -4.634 -11.546 2.276 1.00 71.23 11 LYS A CA 11
ATOM 18635 C C . LYS A 1 11 ? -5.012 -10.249 1.551 1.00 50.01 11 LYS A C 11
ATOM 18636 O O . LYS A 1 11 ? -4.359 -9.830 0.591 1.00 62.32 11 LYS A O 11
ATOM 18655 N N . ASP A 1 12 ? -6.077 -9.619 2.043 1.00 14.15 12 ASP A N 11
ATOM 18656 C CA . ASP A 1 12 ? -6.554 -8.330 1.529 1.00 42.34 12 ASP A CA 11
ATOM 18657 C C . ASP A 1 12 ? -6.027 -7.147 2.369 1.00 44.44 12 ASP A C 11
ATOM 18658 O O . ASP A 1 12 ? -6.390 -5.993 2.140 1.00 44.43 12 ASP A O 11
ATOM 18667 N N . VAL A 1 13 ? -5.163 -7.448 3.339 1.00 40.11 13 VAL A N 11
ATOM 18668 C CA . VAL A 1 13 ? -4.490 -6.416 4.141 1.00 2.13 13 VAL A CA 11
ATOM 18669 C C . VAL A 1 13 ? -3.119 -6.076 3.535 1.00 63.42 13 VAL A C 11
ATOM 18670 O O . VAL A 1 13 ? -2.272 -6.955 3.365 1.00 41.34 13 VAL A O 11
ATOM 18683 N N . TYR A 1 14 ? -2.903 -4.804 3.211 1.00 63.34 14 TYR A N 11
ATOM 18684 C CA . TYR A 1 14 ? -1.674 -4.382 2.522 1.00 13.23 14 TYR A CA 11
ATOM 18685 C C . TYR A 1 14 ? -0.803 -3.468 3.395 1.00 24.32 14 TYR A C 11
ATOM 18686 O O . TYR A 1 14 ? -1.307 -2.628 4.137 1.00 54.30 14 TYR A O 11
ATOM 18704 N N . TYR A 1 15 ? 0.509 -3.641 3.292 1.00 62.34 15 TYR A N 11
ATOM 18705 C CA . TYR A 1 15 ? 1.474 -2.797 4.003 1.00 20.42 15 TYR A CA 11
ATOM 18706 C C . TYR A 1 15 ? 2.271 -1.932 3.010 1.00 51.32 15 TYR A C 11
ATOM 18707 O O . TYR A 1 15 ? 3.021 -2.451 2.185 1.00 3.45 15 TYR A O 11
ATOM 18725 N N . MET A 1 16 ? 2.111 -0.615 3.101 1.00 24.53 16 MET A N 11
ATOM 18726 C CA . MET A 1 16 ? 2.737 0.321 2.151 1.00 54.52 16 MET A CA 11
ATOM 18727 C C . MET A 1 16 ? 3.632 1.341 2.880 1.00 13.21 16 MET A C 11
ATOM 18728 O O . MET A 1 16 ? 3.532 1.515 4.089 1.00 35.04 16 MET A O 11
ATOM 18742 N N . GLN A 1 17 ? 4.520 2.001 2.137 1.00 33.51 17 GLN A N 11
ATOM 18743 C CA . GLN A 1 17 ? 5.314 3.111 2.678 1.00 73.42 17 GLN A CA 11
ATOM 18744 C C . GLN A 1 17 ? 5.147 4.373 1.819 1.00 62.33 17 GLN A C 11
ATOM 18745 O O . GLN A 1 17 ? 5.455 4.369 0.625 1.00 62.12 17 GLN A O 11
ATOM 18759 N N . ILE A 1 18 ? 4.657 5.452 2.428 1.00 42.44 18 ILE A N 11
ATOM 18760 C CA . ILE A 1 18 ? 4.504 6.728 1.725 1.00 43.20 18 ILE A CA 11
ATOM 18761 C C . ILE A 1 18 ? 5.872 7.374 1.481 1.00 62.23 18 ILE A C 11
ATOM 18762 O O . ILE A 1 18 ? 6.593 7.690 2.423 1.00 72.03 18 ILE A O 11
ATOM 18778 N N . LYS A 1 19 ? 6.229 7.552 0.215 1.00 33.04 19 LYS A N 11
ATOM 18779 C CA . LYS A 1 19 ? 7.512 8.156 -0.141 1.00 73.42 19 LYS A CA 11
ATOM 18780 C C . LYS A 1 19 ? 7.399 8.967 -1.440 1.00 52.03 19 LYS A C 11
ATOM 18781 O O . LYS A 1 19 ? 7.481 8.416 -2.542 1.00 61.32 19 LYS A O 11
ATOM 18800 N N . GLY A 1 20 ? 7.188 10.276 -1.307 1.00 11.14 20 GLY A N 11
ATOM 18801 C CA . GLY A 1 20 ? 7.071 11.137 -2.480 1.00 2.00 20 GLY A CA 11
ATOM 18802 C C . GLY A 1 20 ? 6.481 12.512 -2.176 1.00 53.21 20 GLY A C 11
ATOM 18803 O O . GLY A 1 20 ? 5.770 12.694 -1.186 1.00 55.12 20 GLY A O 11
ATOM 18807 N N . GLU A 1 21 ? 6.777 13.476 -3.043 1.00 32.34 21 GLU A N 11
ATOM 18808 C CA . GLU A 1 21 ? 6.274 14.847 -2.904 1.00 12.12 21 GLU A CA 11
ATOM 18809 C C . GLU A 1 21 ? 4.757 14.928 -3.147 1.00 24.20 21 GLU A C 11
ATOM 18810 O O . GLU A 1 21 ? 3.999 15.388 -2.291 1.00 54.01 21 GLU A O 11
ATOM 18822 N N . GLY A 1 22 ? 4.329 14.475 -4.322 1.00 72.24 22 GLY A N 11
ATOM 18823 C CA . GLY A 1 22 ? 2.927 14.574 -4.713 1.00 12.42 22 GLY A CA 11
ATOM 18824 C C . GLY A 1 22 ? 2.767 14.673 -6.225 1.00 44.42 22 GLY A C 11
ATOM 18825 O O . GLY A 1 22 ? 2.704 15.773 -6.779 1.00 21.01 22 GLY A O 11
ATOM 18829 N N . THR A 1 23 ? 2.696 13.525 -6.891 1.00 1.42 23 THR A N 11
ATOM 18830 C CA . THR A 1 23 ? 2.674 13.476 -8.362 1.00 61.15 23 THR A CA 11
ATOM 18831 C C . THR A 1 23 ? 1.273 13.722 -8.943 1.00 44.54 23 THR A C 11
ATOM 18832 O O . THR A 1 23 ? 0.256 13.373 -8.340 1.00 1.54 23 THR A O 11
ATOM 18843 N N . ILE A 1 24 ? 1.240 14.339 -10.126 1.00 54.42 24 ILE A N 11
ATOM 18844 C CA . ILE A 1 24 ? -0.013 14.646 -10.830 1.00 4.01 24 ILE A CA 11
ATOM 18845 C C . ILE A 1 24 ? -0.033 14.003 -12.223 1.00 12.34 24 ILE A C 11
ATOM 18846 O O . ILE A 1 24 ? 0.897 14.187 -13.010 1.00 1.35 24 ILE A O 11
ATOM 18862 N N . GLU A 1 25 ? -1.090 13.260 -12.535 1.00 23.43 25 GLU A N 11
ATOM 18863 C CA . GLU A 1 25 ? -1.279 12.744 -13.891 1.00 22.52 25 GLU A CA 11
ATOM 18864 C C . GLU A 1 25 ? -2.402 13.509 -14.595 1.00 43.20 25 GLU A C 11
ATOM 18865 O O . GLU A 1 25 ? -3.561 13.474 -14.175 1.00 25.05 25 GLU A O 11
ATOM 18877 N N . LYS A 1 26 ? -2.048 14.213 -15.659 1.00 74.41 26 LYS A N 11
ATOM 18878 C CA . LYS A 1 26 ? -2.997 15.056 -16.369 1.00 31.31 26 LYS A CA 11
ATOM 18879 C C . LYS A 1 26 ? -3.759 14.253 -17.436 1.00 20.34 26 LYS A C 11
ATOM 18880 O O . LYS A 1 26 ? -3.209 13.911 -18.487 1.00 4.31 26 LYS A O 11
ATOM 18899 N N . VAL A 1 27 ? -5.022 13.943 -17.149 1.00 52.14 27 VAL A N 11
ATOM 18900 C CA . VAL A 1 27 ? -5.881 13.194 -18.077 1.00 1.42 27 VAL A CA 11
ATOM 18901 C C . VAL A 1 27 ? -7.065 14.060 -18.533 1.00 2.33 27 VAL A C 11
ATOM 18902 O O . VAL A 1 27 ? -7.603 14.838 -17.747 1.00 34.33 27 VAL A O 11
ATOM 18915 N N . ASP A 1 28 ? -7.456 13.933 -19.804 1.00 32.04 28 ASP A N 11
ATOM 18916 C CA . ASP A 1 28 ? -8.535 14.753 -20.386 1.00 73.22 28 ASP A CA 11
ATOM 18917 C C . ASP A 1 28 ? -8.182 16.254 -20.367 1.00 31.41 28 ASP A C 11
ATOM 18918 O O . ASP A 1 28 ? -9.056 17.109 -20.516 1.00 52.25 28 ASP A O 11
ATOM 18927 N N . GLY A 1 29 ? -6.895 16.565 -20.208 1.00 65.01 29 GLY A N 11
ATOM 18928 C CA . GLY A 1 29 ? -6.465 17.954 -20.061 1.00 30.32 29 GLY A CA 11
ATOM 18929 C C . GLY A 1 29 ? -6.678 18.491 -18.647 1.00 11.33 29 GLY A C 11
ATOM 18930 O O . GLY A 1 29 ? -6.560 19.694 -18.399 1.00 72.33 29 GLY A O 11
ATOM 18934 N N . ARG A 1 30 ? -6.982 17.589 -17.715 1.00 22.30 30 ARG A N 11
ATOM 18935 C CA . ARG A 1 30 ? -7.247 17.948 -16.317 1.00 53.35 30 ARG A CA 11
ATOM 18936 C C . ARG A 1 30 ? -6.177 17.357 -15.385 1.00 63.41 30 ARG A C 11
ATOM 18937 O O . ARG A 1 30 ? -5.805 16.191 -15.515 1.00 3.43 30 ARG A O 11
ATOM 18958 N N . ASN A 1 31 ? -5.688 18.164 -14.453 1.00 73.42 31 ASN A N 11
ATOM 18959 C CA . ASN A 1 31 ? -4.651 17.727 -13.508 1.00 63.11 31 ASN A CA 11
ATOM 18960 C C . ASN A 1 31 ? -5.235 16.880 -12.361 1.00 73.41 31 ASN A C 11
ATOM 18961 O O . ASN A 1 31 ? -5.818 17.411 -11.411 1.00 51.22 31 ASN A O 11
ATOM 18972 N N . LEU A 1 32 ? -5.071 15.559 -12.458 1.00 22.43 32 LEU A N 11
ATOM 18973 C CA . LEU A 1 32 ? -5.615 14.626 -11.461 1.00 35.40 32 LEU A CA 11
ATOM 18974 C C . LEU A 1 32 ? -4.572 14.264 -10.392 1.00 41.45 32 LEU A C 11
ATOM 18975 O O . LEU A 1 32 ? -3.400 14.032 -10.700 1.00 3.00 32 LEU A O 11
ATOM 18991 N N . ARG A 1 33 ? -5.010 14.211 -9.133 1.00 30.13 33 ARG A N 11
ATOM 18992 C CA . ARG A 1 33 ? -4.121 13.863 -8.017 1.00 55.13 33 ARG A CA 11
ATOM 18993 C C . ARG A 1 33 ? -4.192 12.360 -7.699 1.00 55.44 3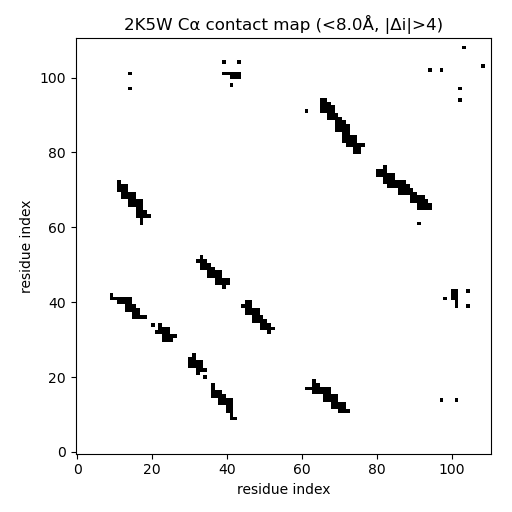3 ARG A C 11
ATOM 18994 O O . ARG A 1 33 ? -5.140 11.887 -7.068 1.00 60.14 33 ARG A O 11
ATOM 19015 N N . ASN A 1 34 ? -3.172 11.620 -8.126 1.00 55.22 34 ASN A N 11
ATOM 19016 C CA . ASN A 1 34 ? -3.105 10.168 -7.907 1.00 52.22 34 ASN A CA 11
ATOM 19017 C C . ASN A 1 34 ? -1.714 9.737 -7.411 1.00 45.24 34 ASN A C 11
ATOM 19018 O O . ASN A 1 34 ? -0.697 10.091 -8.004 1.00 23.15 34 ASN A O 11
ATOM 19029 N N . TYR A 1 35 ? -1.678 8.966 -6.327 1.00 2.01 35 TYR A N 11
ATOM 19030 C CA . TYR A 1 35 ? -0.413 8.475 -5.766 1.00 74.41 35 TYR A CA 11
ATOM 19031 C C . TYR A 1 35 ? -0.232 6.976 -6.044 1.00 23.30 35 TYR A C 11
ATOM 19032 O O . TYR A 1 35 ? -1.085 6.163 -5.691 1.00 21.52 35 TYR A O 11
ATOM 19050 N N . THR A 1 36 ? 0.885 6.621 -6.676 1.00 0.54 36 THR A N 11
ATOM 19051 C CA . THR A 1 36 ? 1.180 5.222 -7.026 1.00 65.42 36 THR A CA 11
ATOM 19052 C C . THR A 1 36 ? 2.374 4.694 -6.218 1.00 1.25 36 THR A C 11
ATOM 19053 O O . THR A 1 36 ? 3.513 5.103 -6.446 1.00 32.35 36 THR A O 11
ATOM 19064 N N . LEU A 1 37 ? 2.113 3.779 -5.281 1.00 41.50 37 LEU A N 11
ATOM 19065 C CA . LEU A 1 37 ? 3.162 3.262 -4.383 1.00 61.14 37 LEU A CA 11
ATOM 19066 C C . LEU A 1 37 ? 3.072 1.733 -4.202 1.00 62.22 37 LEU A C 11
ATOM 19067 O O . LEU A 1 37 ? 1.995 1.143 -4.321 1.00 75.03 37 LEU A O 11
ATOM 19083 N N . PRO A 1 38 ? 4.218 1.071 -3.917 1.00 21.42 38 PRO A N 11
ATOM 19084 C CA . PRO A 1 38 ? 4.261 -0.383 -3.666 1.00 0.21 38 PRO A CA 11
ATOM 19085 C C . PRO A 1 38 ? 3.747 -0.779 -2.268 1.00 4.20 38 PRO A C 11
ATOM 19086 O O . PRO A 1 38 ? 3.930 -0.052 -1.289 1.00 62.11 38 PRO A O 11
ATOM 19097 N N . ALA A 1 39 ? 3.121 -1.950 -2.186 1.00 75.03 39 ALA A N 11
ATOM 19098 C CA . ALA A 1 39 ? 2.596 -2.476 -0.924 1.00 25.04 39 ALA A CA 11
ATOM 19099 C C . ALA A 1 39 ? 2.754 -4.002 -0.851 1.00 32.02 39 ALA A C 11
ATOM 19100 O O . ALA A 1 39 ? 2.514 -4.708 -1.830 1.00 33.00 39 ALA A O 11
ATOM 19107 N N . TYR A 1 40 ? 3.161 -4.502 0.311 1.00 33.45 40 TYR A N 11
ATOM 19108 C CA . TYR A 1 40 ? 3.354 -5.943 0.521 1.00 15.44 40 TYR A CA 11
ATOM 19109 C C . TYR A 1 40 ? 2.273 -6.510 1.455 1.00 72.31 40 TYR A C 11
ATOM 19110 O O . TYR A 1 40 ? 1.873 -5.855 2.414 1.00 73.42 40 TYR A O 11
ATOM 19128 N N . ASP A 1 41 ? 1.799 -7.720 1.176 1.00 41.42 41 ASP A N 11
ATOM 19129 C CA . ASP A 1 41 ? 0.871 -8.406 2.084 1.00 12.44 41 ASP A CA 11
ATOM 19130 C C . ASP A 1 41 ? 1.631 -9.271 3.110 1.00 20.35 41 ASP A C 11
ATOM 19131 O O . ASP A 1 41 ? 2.857 -9.216 3.193 1.00 41.32 41 ASP A O 11
ATOM 19140 N N . GLU A 1 42 ? 0.890 -10.066 3.882 1.00 61.42 42 GLU A N 11
ATOM 19141 C CA . GLU A 1 42 ? 1.475 -10.942 4.914 1.00 44.53 42 GLU A CA 11
ATOM 19142 C C . GLU A 1 42 ? 2.648 -11.796 4.381 1.00 64.44 42 GLU A C 11
ATOM 19143 O O . GLU A 1 42 ? 3.663 -11.959 5.063 1.00 60.23 42 GLU A O 11
ATOM 19155 N N . ASP A 1 43 ? 2.497 -12.342 3.172 1.00 45.14 43 ASP A N 11
ATOM 19156 C CA . ASP A 1 43 ? 3.555 -13.150 2.542 1.00 54.40 43 ASP A CA 11
ATOM 19157 C C . ASP A 1 43 ? 4.707 -12.248 2.075 1.00 4.22 43 ASP A C 11
ATOM 19158 O O . ASP A 1 43 ? 5.874 -12.653 2.051 1.00 10.42 43 ASP A O 11
ATOM 19167 N N . GLY A 1 44 ? 4.363 -11.014 1.720 1.00 54.41 44 GLY A N 11
ATOM 19168 C CA . GLY A 1 44 ? 5.349 -10.056 1.248 1.00 73.31 44 GLY A CA 11
ATOM 19169 C C . GLY A 1 44 ? 5.337 -9.900 -0.268 1.00 64.40 44 GLY A C 11
ATOM 19170 O O . GLY A 1 44 ? 6.358 -9.568 -0.874 1.00 32.43 44 GLY A O 11
ATOM 19174 N N . VAL A 1 45 ? 4.190 -10.158 -0.891 1.00 12.25 45 VAL A N 11
ATOM 19175 C CA . VAL A 1 45 ? 4.052 -10.007 -2.341 1.00 4.41 45 VAL A CA 11
ATOM 19176 C C . VAL A 1 45 ? 3.996 -8.525 -2.739 1.00 51.32 45 VAL A C 11
ATOM 19177 O O . VAL A 1 45 ? 3.102 -7.788 -2.321 1.00 44.32 45 VAL A O 11
ATOM 19190 N N . LYS A 1 46 ? 4.964 -8.096 -3.547 1.00 11.31 46 LYS A N 11
ATOM 19191 C CA . LYS A 1 46 ? 5.060 -6.695 -3.970 1.00 41.21 46 LYS A CA 11
ATOM 19192 C C . LYS A 1 46 ? 3.963 -6.331 -4.984 1.00 30.22 46 LYS A C 11
ATOM 19193 O O . LYS A 1 46 ? 4.046 -6.680 -6.163 1.00 21.41 46 LYS A O 11
ATOM 19212 N N . LYS A 1 47 ? 2.930 -5.643 -4.506 1.00 40.40 47 LYS A N 11
ATOM 19213 C CA . LYS A 1 47 ? 1.814 -5.203 -5.350 1.00 65.03 47 LYS A CA 11
ATOM 19214 C C . LYS A 1 47 ? 1.786 -3.669 -5.466 1.00 1.13 47 LYS A C 11
ATOM 19215 O O . LYS A 1 47 ? 2.068 -2.961 -4.502 1.00 3.42 47 LYS A O 11
ATOM 19234 N N . GLN A 1 48 ? 1.443 -3.160 -6.646 1.00 65.45 48 GLN A N 11
ATOM 19235 C CA . GLN A 1 48 ? 1.431 -1.711 -6.890 1.00 4.24 48 GLN A CA 11
ATOM 19236 C C . GLN A 1 48 ? 0.017 -1.126 -6.738 1.00 12.53 48 GLN A C 11
ATOM 19237 O O . GLN A 1 48 ? -0.912 -1.519 -7.446 1.00 50.13 48 GLN A O 11
ATOM 19251 N N . ILE A 1 49 ? -0.136 -0.181 -5.812 1.00 51.31 49 ILE A N 11
ATOM 19252 C CA . ILE A 1 49 ? -1.438 0.430 -5.524 1.00 72.23 49 ILE A CA 11
ATOM 19253 C C . ILE A 1 49 ? -1.457 1.931 -5.877 1.00 54.22 49 ILE A C 11
ATOM 19254 O O . ILE A 1 49 ? -0.589 2.694 -5.449 1.00 71.24 49 ILE A O 11
ATOM 19270 N N . THR A 1 50 ? -2.446 2.341 -6.673 1.00 23.11 50 THR A N 11
ATOM 19271 C CA . THR A 1 50 ? -2.640 3.760 -7.018 1.00 50.20 50 THR A CA 11
ATOM 19272 C C . THR A 1 50 ? -3.908 4.317 -6.349 1.00 53.12 50 THR A C 11
ATOM 19273 O O . THR A 1 50 ? -5.021 3.891 -6.662 1.00 13.11 50 THR A O 11
ATOM 19284 N N . PHE A 1 51 ? -3.744 5.274 -5.435 1.00 62.11 51 PHE A N 11
ATOM 19285 C CA . PHE A 1 51 ? -4.889 5.863 -4.725 1.00 52.12 51 PHE A CA 11
ATOM 19286 C C . PHE A 1 51 ? -4.972 7.384 -4.937 1.00 34.04 51 PHE A C 11
ATOM 19287 O O . PHE A 1 51 ? -3.968 8.095 -4.861 1.00 65.24 51 PHE A O 11
ATOM 19304 N N . ARG A 1 52 ? -6.176 7.871 -5.221 1.00 13.44 52 ARG A N 11
ATOM 19305 C CA . ARG A 1 52 ? -6.416 9.305 -5.416 1.00 43.01 52 ARG A CA 11
ATOM 19306 C C . ARG A 1 52 ? -6.407 10.077 -4.084 1.00 42.31 52 ARG A C 11
ATOM 19307 O O . ARG A 1 52 ? -6.751 9.531 -3.034 1.00 63.23 52 ARG A O 11
ATOM 19328 N N . SER A 1 53 ? -6.025 11.355 -4.135 1.00 43.21 53 SER A N 11
ATOM 19329 C CA . SER A 1 53 ? -5.966 12.201 -2.932 1.00 75.02 53 SER A CA 11
ATOM 19330 C C . SER A 1 53 ? -7.364 12.521 -2.382 1.00 64.11 53 SER A C 11
ATOM 19331 O O . SER A 1 53 ? -7.905 13.607 -2.614 1.00 2.40 53 SER A O 11
ATOM 19339 N N . THR A 1 54 ? -7.953 11.571 -1.665 1.00 33.33 54 THR A N 11
ATOM 19340 C CA . THR A 1 54 ? -9.262 11.787 -1.030 1.00 4.20 54 THR A CA 11
ATOM 19341 C C . THR A 1 54 ? -9.155 12.742 0.169 1.00 54.34 54 THR A C 11
ATOM 19342 O O . THR A 1 54 ? -8.063 12.984 0.686 1.00 51.33 54 THR A O 11
ATOM 19353 N N . LYS A 1 55 ? -10.292 13.288 0.599 1.00 25.12 55 LYS A N 11
ATOM 19354 C CA . LYS A 1 55 ? -10.336 14.167 1.774 1.00 4.33 55 LYS A CA 11
ATOM 19355 C C . LYS A 1 55 ? -11.780 14.548 2.138 1.00 1.11 55 LYS A C 11
ATOM 19356 O O . LYS A 1 55 ? -12.304 15.562 1.680 1.00 71.45 55 LYS A O 11
ATOM 19375 N N . LYS A 1 56 ? -12.434 13.694 2.921 1.00 3.11 56 LYS A N 11
ATOM 19376 C CA . LYS A 1 56 ? -13.730 14.029 3.524 1.00 3.33 56 LYS A CA 11
ATOM 19377 C C . LYS A 1 56 ? -13.492 14.581 4.932 1.00 13.03 56 LYS A C 11
ATOM 19378 O O . LYS A 1 56 ? -14.040 15.614 5.330 1.00 72.02 56 LYS A O 11
ATOM 19397 N N . GLU A 1 57 ? -12.653 13.867 5.671 1.00 53.12 57 GLU A N 11
ATOM 19398 C CA . GLU A 1 57 ? -12.159 14.305 6.975 1.00 51.30 57 GLU A CA 11
ATOM 19399 C C . GLU A 1 57 ? -11.064 15.376 6.812 1.00 54.50 57 GLU A C 11
ATOM 19400 O O . GLU A 1 57 ? -10.882 15.933 5.728 1.00 63.13 57 GLU A O 11
ATOM 19412 N N . ASN A 1 58 ? -10.336 15.673 7.888 1.00 3.02 58 ASN A N 11
ATOM 19413 C CA . ASN A 1 58 ? -9.237 16.646 7.822 1.00 23.24 58 ASN A CA 11
ATOM 19414 C C . ASN A 1 58 ? -7.974 16.114 8.533 1.00 75.04 58 ASN A C 11
ATOM 19415 O O . ASN A 1 58 ? -7.085 16.881 8.902 1.00 62.10 58 ASN A O 11
ATOM 19426 N N . ASP A 1 59 ? -7.889 14.795 8.698 1.00 32.40 59 ASP A N 11
ATOM 19427 C CA . ASP A 1 59 ? -6.722 14.168 9.330 1.00 72.11 59 ASP A CA 11
ATOM 19428 C C . ASP A 1 59 ? -5.464 14.308 8.457 1.00 21.51 59 ASP A C 11
ATOM 19429 O O . ASP A 1 59 ? -5.548 14.399 7.230 1.00 50.43 59 ASP A O 11
ATOM 19438 N N . HIS A 1 60 ? -4.298 14.324 9.097 1.00 21.43 60 HIS A N 11
ATOM 19439 C CA . HIS A 1 60 ? -3.023 14.430 8.376 1.00 13.32 60 HIS A CA 11
ATOM 19440 C C . HIS A 1 60 ? -2.135 13.205 8.654 1.00 3.31 60 HIS A C 11
ATOM 19441 O O . HIS A 1 60 ? -0.907 13.301 8.668 1.00 42.14 60 HIS A O 11
ATOM 19456 N N . LYS A 1 61 ? -2.763 12.039 8.821 1.00 3.43 61 LYS A N 11
ATOM 19457 C CA . LYS A 1 61 ? -2.037 10.789 9.119 1.00 72.43 61 LYS A CA 11
ATOM 19458 C C . LYS A 1 61 ? -1.352 10.204 7.865 1.00 5.12 61 LYS A C 11
ATOM 19459 O O . LYS A 1 61 ? -1.338 8.991 7.662 1.00 4.44 61 LYS A O 11
ATOM 19478 N N . LEU A 1 62 ? -0.784 11.079 7.036 1.00 34.53 62 LEU A N 11
ATOM 19479 C CA . LEU A 1 62 ? -0.017 10.666 5.854 1.00 31.21 62 LEU A CA 11
ATOM 19480 C C . LEU A 1 62 ? 1.360 11.342 5.839 1.00 71.32 62 LEU A C 11
ATOM 19481 O O . LEU A 1 62 ? 1.588 12.293 5.089 1.00 62.24 62 LEU A O 11
ATOM 19497 N N . ASN A 1 63 ? 2.266 10.879 6.697 1.00 55.30 63 ASN A N 11
ATOM 19498 C CA . ASN A 1 63 ? 3.633 11.401 6.722 1.00 25.13 63 ASN A CA 11
ATOM 19499 C C . ASN A 1 63 ? 4.412 10.895 5.498 1.00 33.51 63 ASN A C 11
ATOM 19500 O O . ASN A 1 63 ? 4.504 9.690 5.264 1.00 60.30 63 ASN A O 11
ATOM 19511 N N . LYS A 1 64 ? 4.998 11.822 4.738 1.00 53.40 64 LYS A N 11
ATOM 19512 C CA . LYS A 1 64 ? 5.545 11.514 3.403 1.00 62.13 64 LYS A CA 11
ATOM 19513 C C . LYS A 1 64 ? 6.852 10.694 3.429 1.00 61.55 64 LYS A C 11
ATOM 19514 O O . LYS A 1 64 ? 7.600 10.674 2.450 1.00 74.22 64 LYS A O 11
ATOM 19533 N N . TYR A 1 65 ? 7.103 10.005 4.539 1.00 30.24 65 TYR A N 11
ATOM 19534 C CA . TYR A 1 65 ? 8.167 8.995 4.612 1.00 3.13 65 TYR A CA 11
ATOM 19535 C C . TYR A 1 65 ? 7.871 7.968 5.721 1.00 44.13 65 TYR A C 11
ATOM 19536 O O . TYR A 1 65 ? 8.783 7.397 6.325 1.00 42.52 65 TYR A O 11
ATOM 19554 N N . ALA A 1 66 ? 6.579 7.713 5.954 1.00 3.32 66 ALA A N 11
ATOM 19555 C CA . ALA A 1 66 ? 6.131 6.763 6.986 1.00 55.41 66 ALA A CA 11
ATOM 19556 C C . ALA A 1 66 ? 5.402 5.550 6.376 1.00 14.11 66 ALA A C 11
ATOM 19557 O O . ALA A 1 66 ? 5.265 5.438 5.156 1.00 32.25 66 ALA A O 11
ATOM 19564 N N . PHE A 1 67 ? 4.933 4.643 7.236 1.00 4.34 67 PHE A N 11
ATOM 19565 C CA . PHE A 1 67 ? 4.281 3.400 6.786 1.00 52.11 67 PHE A CA 11
ATOM 19566 C C . PHE A 1 67 ? 2.746 3.468 6.922 1.00 43.35 67 PHE A C 11
ATOM 19567 O O . PHE A 1 67 ? 2.217 4.085 7.846 1.00 31.35 67 PHE A O 11
ATOM 19584 N N . LEU A 1 68 ? 2.041 2.819 5.994 1.00 64.33 68 LEU A N 11
ATOM 19585 C CA . LEU A 1 68 ? 0.574 2.723 6.036 1.00 61.32 68 LEU A CA 11
ATOM 19586 C C . LEU A 1 68 ? 0.100 1.262 6.022 1.00 45.03 68 LEU A C 11
ATOM 19587 O O . LEU A 1 68 ? 0.730 0.389 5.422 1.00 23.15 68 LEU A O 11
ATOM 19603 N N . ARG A 1 69 ? -1.031 1.014 6.672 1.00 62.34 69 ARG A N 11
ATOM 19604 C CA . ARG A 1 69 ? -1.708 -0.281 6.609 1.00 45.14 69 ARG A CA 11
ATOM 19605 C C . ARG A 1 69 ? -3.072 -0.103 5.917 1.00 63.24 69 ARG A C 11
ATOM 19606 O O . ARG A 1 69 ? -3.948 0.601 6.423 1.00 21.33 69 ARG A O 11
ATOM 19627 N N . LEU A 1 70 ? -3.238 -0.735 4.756 1.00 53.21 70 LEU A N 11
ATOM 19628 C CA . LEU A 1 70 ? -4.439 -0.548 3.926 1.00 14.31 70 LEU A CA 11
ATOM 19629 C C . LEU A 1 70 ? -5.443 -1.689 4.117 1.00 0.33 70 LEU A C 11
ATOM 19630 O O . LEU A 1 70 ? -5.061 -2.840 4.339 1.00 52.40 70 LEU A O 11
ATOM 19646 N N . TYR A 1 71 ? -6.729 -1.358 4.014 1.00 23.15 71 TYR A N 11
ATOM 19647 C CA . TYR A 1 71 ? -7.802 -2.340 4.189 1.00 53.12 71 TYR A CA 11
ATOM 19648 C C . TYR A 1 71 ? -8.799 -2.300 3.017 1.00 44.14 71 TYR A C 11
ATOM 19649 O O . TYR A 1 71 ? -9.242 -1.227 2.598 1.00 24.25 71 TYR A O 11
ATOM 19667 N N . VAL A 1 72 ? -9.151 -3.472 2.495 1.00 41.05 72 VAL A N 11
ATOM 19668 C CA . VAL A 1 72 ? -10.218 -3.597 1.496 1.00 53.53 72 VAL A CA 11
ATOM 19669 C C . VAL A 1 72 ? -11.232 -4.664 1.943 1.00 75.14 72 VAL A C 11
ATOM 19670 O O . VAL A 1 72 ? -10.851 -5.721 2.448 1.00 52.33 72 VAL A O 11
ATOM 19683 N N . ASP A 1 73 ? -12.523 -4.375 1.780 1.00 13.30 73 ASP A N 11
ATOM 19684 C CA . ASP A 1 73 ? -13.580 -5.254 2.291 1.00 45.13 73 ASP A CA 11
ATOM 19685 C C . ASP A 1 73 ? -14.244 -6.058 1.163 1.00 34.21 73 ASP A C 11
ATOM 19686 O O . ASP A 1 73 ? -14.330 -5.601 0.024 1.00 62.10 73 ASP A O 11
ATOM 19695 N N . GLN A 1 74 ? -14.718 -7.257 1.496 1.00 44.44 74 GLN A N 11
ATOM 19696 C CA . GLN A 1 74 ? -15.358 -8.139 0.517 1.00 44.11 74 GLN A CA 11
ATOM 19697 C C . GLN A 1 74 ? -16.707 -8.673 1.039 1.00 4.34 74 GLN A C 11
ATOM 19698 O O . GLN A 1 74 ? -16.758 -9.469 1.975 1.00 64.33 74 GLN A O 11
ATOM 19712 N N . ASP A 1 75 ? -17.803 -8.213 0.437 1.00 13.21 75 ASP A N 11
ATOM 19713 C CA . ASP A 1 75 ? -19.148 -8.692 0.794 1.00 32.32 75 ASP A CA 11
ATOM 19714 C C . ASP A 1 75 ? -19.512 -9.992 0.049 1.00 44.55 75 ASP A C 11
ATOM 19715 O O . ASP A 1 75 ? -20.525 -10.625 0.352 1.00 21.53 75 ASP A O 11
ATOM 19724 N N . ASP A 1 76 ? -18.679 -10.363 -0.930 1.00 71.43 76 ASP A N 11
ATOM 19725 C CA . ASP A 1 76 ? -18.875 -11.560 -1.774 1.00 2.42 76 ASP A CA 11
ATOM 19726 C C . ASP A 1 76 ? -20.337 -11.753 -2.250 1.00 65.04 76 ASP A C 11
ATOM 19727 O O . ASP A 1 76 ? -20.809 -12.884 -2.406 1.00 53.10 76 ASP A O 11
ATOM 19736 N N . ASN A 1 77 ? -21.034 -10.645 -2.517 1.00 61.24 77 ASN A N 11
ATOM 19737 C CA . ASN A 1 77 ? -22.397 -10.698 -3.077 1.00 42.30 77 ASN A CA 11
ATOM 19738 C C . ASN A 1 77 ? -22.387 -11.190 -4.537 1.00 72.14 77 ASN A C 11
ATOM 19739 O O . ASN A 1 77 ? -21.634 -10.679 -5.372 1.00 32.43 77 ASN A O 11
ATOM 19750 N N . SER A 1 78 ? -23.226 -12.184 -4.839 1.00 63.54 78 SER A N 11
ATOM 19751 C CA . SER A 1 78 ? -23.366 -12.694 -6.213 1.00 20.44 78 SER A CA 11
ATOM 19752 C C . SER A 1 78 ? -24.031 -11.648 -7.113 1.00 32.10 78 SER A C 11
ATOM 19753 O O . SER A 1 78 ? -23.631 -11.450 -8.263 1.00 42.44 78 SER A O 11
ATOM 19761 N N . LYS A 1 79 ? -25.057 -10.987 -6.578 1.00 41.22 79 LYS A N 11
ATOM 19762 C CA . LYS A 1 79 ? -25.709 -9.871 -7.269 1.00 53.20 79 LYS A CA 11
ATOM 19763 C C . LYS A 1 79 ? -24.733 -8.697 -7.439 1.00 31.41 79 LYS A C 11
ATOM 19764 O O . LYS A 1 79 ? -24.615 -7.836 -6.562 1.00 21.24 79 LYS A O 11
ATOM 19783 N N . ASN A 1 80 ? -24.020 -8.678 -8.559 1.00 23.12 80 ASN A N 11
ATOM 19784 C CA . ASN A 1 80 ? -22.977 -7.677 -8.788 1.00 12.53 80 ASN A CA 11
ATOM 19785 C C . ASN A 1 80 ? -23.564 -6.286 -9.080 1.00 42.13 80 ASN A C 11
ATOM 19786 O O . ASN A 1 80 ? -23.912 -5.965 -10.221 1.00 52.31 80 ASN A O 11
ATOM 19797 N N . GLU A 1 81 ? -23.706 -5.484 -8.035 1.00 71.32 81 GLU A N 11
ATOM 19798 C CA . GLU A 1 81 ? -24.068 -4.075 -8.185 1.00 55.52 81 GLU A CA 11
ATOM 19799 C C . GLU A 1 81 ? -22.844 -3.187 -7.921 1.00 2.54 81 GLU A C 11
ATOM 19800 O O . GLU A 1 81 ? -22.288 -2.584 -8.837 1.00 62.20 81 GLU A O 11
ATOM 19812 N N . ILE A 1 82 ? -22.421 -3.120 -6.660 1.00 14.25 82 ILE A N 11
ATOM 19813 C CA . ILE A 1 82 ? -21.220 -2.368 -6.283 1.00 24.04 82 ILE A CA 11
ATOM 19814 C C . ILE A 1 82 ? -20.172 -3.292 -5.641 1.00 63.02 82 ILE A C 11
ATOM 19815 O O . ILE A 1 82 ? -20.323 -3.723 -4.494 1.00 33.23 82 ILE A O 11
ATOM 19831 N N . SER A 1 83 ? -19.120 -3.607 -6.393 1.00 4.42 83 SER A N 11
ATOM 19832 C CA . SER A 1 83 ? -18.024 -4.445 -5.884 1.00 12.50 83 SER A CA 11
ATOM 19833 C C . SER A 1 83 ? -16.794 -3.589 -5.556 1.00 3.25 83 SER A C 11
ATOM 19834 O O . SER A 1 83 ? -16.232 -2.933 -6.437 1.00 52.11 83 SER A O 11
ATOM 19842 N N . SER A 1 84 ? -16.384 -3.593 -4.289 1.00 54.35 84 SER A N 11
ATOM 19843 C CA . SER A 1 84 ? -15.233 -2.792 -3.839 1.00 13.45 84 SER A CA 11
ATOM 19844 C C . SER A 1 84 ? -13.922 -3.271 -4.481 1.00 31.35 84 SER A C 11
ATOM 19845 O O . SER A 1 84 ? -13.279 -4.201 -3.997 1.00 62.21 84 SER A O 11
ATOM 19853 N N . ILE A 1 85 ? -13.547 -2.638 -5.591 1.00 4.44 85 ILE A N 11
ATOM 19854 C CA . ILE A 1 85 ? -12.289 -2.946 -6.286 1.00 54.54 85 ILE A CA 11
ATOM 19855 C C . ILE A 1 85 ? -11.139 -2.051 -5.789 1.00 64.30 85 ILE A C 11
ATOM 19856 O O . ILE A 1 85 ? -10.015 -2.125 -6.291 1.00 21.04 85 ILE A O 11
ATOM 19872 N N . GLU A 1 86 ? -11.433 -1.219 -4.792 1.00 11.23 86 GLU A N 11
ATOM 19873 C CA . GLU A 1 86 ? -10.474 -0.238 -4.271 1.00 25.11 86 GLU A CA 11
ATOM 19874 C C . GLU A 1 86 ? -10.353 -0.324 -2.739 1.00 1.30 86 GLU A C 11
ATOM 19875 O O . GLU A 1 86 ? -11.180 -0.944 -2.071 1.00 34.04 86 GLU A O 11
ATOM 19887 N N . VAL A 1 87 ? -9.314 0.306 -2.194 1.00 11.01 87 VAL A N 11
ATOM 19888 C CA . VAL A 1 87 ? -9.086 0.329 -0.745 1.00 12.53 87 VAL A CA 11
ATOM 19889 C C . VAL A 1 87 ? -10.158 1.168 -0.023 1.00 14.22 87 VAL A C 11
ATOM 19890 O O . VAL A 1 87 ? -10.407 2.317 -0.391 1.00 2.22 87 VAL A O 11
ATOM 19903 N N . LYS A 1 88 ? -10.786 0.593 1.007 1.00 22.31 88 LYS A N 11
ATOM 19904 C CA . LYS A 1 88 ? -11.874 1.276 1.727 1.00 2.53 88 LYS A CA 11
ATOM 19905 C C . LYS A 1 88 ? -11.346 2.223 2.818 1.00 61.54 88 LYS A C 11
ATOM 19906 O O . LYS A 1 88 ? -12.029 3.174 3.200 1.00 5.53 88 LYS A O 11
ATOM 19925 N N . SER A 1 89 ? -10.139 1.956 3.319 1.00 41.14 89 SER A N 11
ATOM 19926 C CA . SER A 1 89 ? -9.513 2.816 4.341 1.00 23.15 89 SER A CA 11
ATOM 19927 C C . SER A 1 89 ? -8.050 2.423 4.594 1.00 20.41 89 SER A C 11
ATOM 19928 O O . SER A 1 89 ? -7.589 1.368 4.150 1.00 12.25 89 SER A O 11
ATOM 19936 N N . TYR A 1 90 ? -7.335 3.269 5.332 1.00 14.24 90 TYR A N 11
ATOM 19937 C CA . TYR A 1 90 ? -5.914 3.050 5.634 1.00 31.35 90 TYR A CA 11
ATOM 19938 C C . TYR A 1 90 ? -5.534 3.665 6.993 1.00 50.01 90 TYR A C 11
ATOM 19939 O O . TYR A 1 90 ? -6.281 4.469 7.552 1.00 45.33 90 TYR A O 11
ATOM 19957 N N . GLU A 1 91 ? -4.372 3.287 7.519 1.00 52.30 91 GLU A N 11
ATOM 19958 C CA . GLU A 1 91 ? -3.902 3.807 8.811 1.00 22.33 91 GLU A CA 11
ATOM 19959 C C . GLU A 1 91 ? -2.376 4.006 8.813 1.00 20.42 91 GLU A C 11
ATOM 19960 O O . GLU A 1 91 ? -1.650 3.271 8.148 1.00 32.00 91 GLU A O 11
ATOM 19972 N N . GLU A 1 92 ? -1.897 4.993 9.569 1.00 24.24 92 GLU A N 11
ATOM 19973 C CA . GLU A 1 92 ? -0.456 5.281 9.654 1.00 43.21 92 GLU A CA 11
ATOM 19974 C C . GLU A 1 92 ? 0.192 4.465 10.786 1.00 20.22 92 GLU A C 11
ATOM 19975 O O . GLU A 1 92 ? -0.075 4.701 11.968 1.00 4.43 92 GLU A O 11
ATOM 19987 N N . ILE A 1 93 ? 1.046 3.510 10.418 1.00 61.25 93 ILE A N 11
ATOM 19988 C CA . ILE A 1 93 ? 1.598 2.546 11.381 1.00 70.05 93 ILE A CA 11
ATOM 19989 C C . ILE A 1 93 ? 3.118 2.690 11.568 1.00 44.20 93 ILE A C 11
ATOM 19990 O O . ILE A 1 93 ? 3.774 3.515 10.929 1.00 64.22 93 ILE A O 11
ATOM 20006 N N . GLN A 1 94 ? 3.662 1.869 12.467 1.00 21.03 94 GLN A N 11
ATOM 20007 C CA . GLN A 1 94 ? 5.103 1.823 12.742 1.00 23.01 94 GLN A CA 11
ATOM 20008 C C . GLN A 1 94 ? 5.745 0.567 12.128 1.00 20.41 94 GLN A C 11
ATOM 20009 O O . GLN A 1 94 ? 5.051 -0.392 11.784 1.00 5.05 94 GLN A O 11
ATOM 20023 N N . LYS A 1 95 ? 7.074 0.564 12.020 1.00 54.22 95 LYS A N 11
ATOM 20024 C CA . LYS A 1 95 ? 7.811 -0.587 11.478 1.00 5.32 95 LYS A CA 11
ATOM 20025 C C . LYS A 1 95 ? 7.535 -1.870 12.287 1.00 22.14 95 LYS A C 11
ATOM 20026 O O . LYS A 1 95 ? 7.489 -2.970 11.735 1.00 72.43 95 LYS A O 11
ATOM 20045 N N . ALA A 1 96 ? 7.338 -1.714 13.600 1.00 75.14 96 ALA A N 11
ATOM 20046 C CA . ALA A 1 96 ? 7.100 -2.853 14.498 1.00 72.03 96 ALA A CA 11
ATOM 20047 C C . ALA A 1 96 ? 5.749 -3.547 14.229 1.00 2.31 96 ALA A C 11
ATOM 20048 O O . ALA A 1 96 ? 5.528 -4.678 14.673 1.00 31.42 96 ALA A O 11
ATOM 20055 N N . ASP A 1 97 ? 4.845 -2.868 13.517 1.00 31.23 97 ASP A N 11
ATOM 20056 C CA . ASP A 1 97 ? 3.543 -3.455 13.159 1.00 63.03 97 ASP A CA 11
ATOM 20057 C C . ASP A 1 97 ? 3.676 -4.377 11.933 1.00 22.53 97 ASP A C 11
ATOM 20058 O O . ASP A 1 97 ? 2.850 -5.268 11.713 1.00 14.21 97 ASP A O 11
ATOM 20067 N N . LEU A 1 98 ? 4.727 -4.158 11.146 1.00 71.14 98 LEU A N 11
ATOM 20068 C CA . LEU A 1 98 ? 5.011 -4.987 9.972 1.00 31.12 98 LEU A CA 11
ATOM 20069 C C . LEU A 1 98 ? 5.423 -6.410 10.396 1.00 14.32 98 LEU A C 11
ATOM 20070 O O . LEU A 1 98 ? 6.378 -6.582 11.159 1.00 22.20 98 LEU A O 11
ATOM 20086 N N . PRO A 1 99 ? 4.706 -7.454 9.929 1.00 71.43 99 PRO A N 11
ATOM 20087 C CA . PRO A 1 99 ? 5.046 -8.848 10.257 1.00 63.22 99 PRO A CA 11
ATOM 20088 C C . PRO A 1 99 ? 6.486 -9.225 9.854 1.00 41.34 99 PRO A C 11
ATOM 20089 O O . PRO A 1 99 ? 7.134 -8.525 9.068 1.00 70.23 99 PRO A O 11
ATOM 20100 N N . GLU A 1 100 ? 6.962 -10.352 10.377 1.00 74.15 100 GLU A N 11
ATOM 20101 C CA . GLU A 1 100 ? 8.383 -10.719 10.304 1.00 14.41 100 GLU A CA 11
ATOM 20102 C C . GLU A 1 100 ? 8.901 -10.895 8.861 1.00 41.41 100 GLU A C 11
ATOM 20103 O O . GLU A 1 100 ? 10.096 -10.749 8.612 1.00 63.14 100 GLU A O 11
ATOM 20115 N N . LYS A 1 101 ? 8.018 -11.198 7.915 1.00 54.43 101 LYS A N 11
ATOM 20116 C CA . LYS A 1 101 ? 8.430 -11.339 6.506 1.00 23.32 101 LYS A CA 11
ATOM 20117 C C . LYS A 1 101 ? 8.295 -10.019 5.731 1.00 21.03 101 LYS A C 11
ATOM 20118 O O . LYS A 1 101 ? 9.128 -9.692 4.879 1.00 42.21 101 LYS A O 11
ATOM 20137 N N . VAL A 1 102 ? 7.250 -9.256 6.031 1.00 65.13 102 VAL A N 11
ATOM 20138 C CA . VAL A 1 102 ? 7.050 -7.940 5.412 1.00 41.01 102 VAL A CA 11
ATOM 20139 C C . VAL A 1 102 ? 8.252 -7.013 5.657 1.00 0.13 102 VAL A C 11
ATOM 20140 O O . VAL A 1 102 ? 8.686 -6.283 4.759 1.00 51.53 102 VAL A O 11
ATOM 20153 N N . LYS A 1 103 ? 8.798 -7.054 6.873 1.00 24.24 103 LYS A N 11
ATOM 20154 C CA . LYS A 1 103 ? 9.969 -6.242 7.210 1.00 5.54 103 LYS A CA 11
ATOM 20155 C C . LYS A 1 103 ? 11.163 -6.578 6.299 1.00 73.43 103 LYS A C 11
ATOM 20156 O O . LYS A 1 103 ? 11.867 -5.676 5.851 1.00 5.55 103 LYS A O 11
ATOM 20175 N N . ASP A 1 104 ? 11.372 -7.867 5.997 1.00 53.41 104 ASP A N 11
ATOM 20176 C CA . ASP A 1 104 ? 12.393 -8.262 5.012 1.00 62.34 104 ASP A CA 11
ATOM 20177 C C . ASP A 1 104 ? 12.156 -7.547 3.676 1.00 72.23 104 ASP A C 11
ATOM 20178 O O . ASP A 1 104 ? 13.078 -7.002 3.071 1.00 53.03 104 ASP A O 11
ATOM 20187 N N . LYS A 1 105 ? 10.903 -7.550 3.229 1.00 23.22 105 LYS A N 11
ATOM 20188 C CA . LYS A 1 105 ? 10.535 -6.945 1.942 1.00 62.43 105 LYS A CA 11
ATOM 20189 C C . LYS A 1 105 ? 10.709 -5.409 1.950 1.00 72.12 105 LYS A C 11
ATOM 20190 O O . LYS A 1 105 ? 10.822 -4.787 0.892 1.00 64.00 105 LYS A O 11
ATOM 20209 N N . PHE A 1 106 ? 10.710 -4.803 3.143 1.00 51.32 106 PHE A N 11
ATOM 20210 C CA . PHE A 1 106 ? 10.932 -3.350 3.278 1.00 34.54 106 PHE A CA 11
ATOM 20211 C C . PHE A 1 106 ? 12.407 -3.001 3.553 1.00 20.12 106 PHE A C 11
ATOM 20212 O O . PHE A 1 106 ? 13.068 -2.373 2.727 1.00 74.21 106 PHE A O 11
ATOM 20229 N N . THR A 1 107 ? 12.921 -3.399 4.718 1.00 41.45 107 THR A N 11
ATOM 20230 C CA . THR A 1 107 ? 14.283 -3.015 5.132 1.00 12.23 107 THR A CA 11
ATOM 20231 C C . THR A 1 107 ? 15.363 -3.876 4.462 1.00 32.04 107 THR A C 11
ATOM 20232 O O . THR A 1 107 ? 16.549 -3.556 4.546 1.00 62.21 107 THR A O 11
ATOM 20243 N N . ILE A 1 108 ? 14.941 -4.962 3.806 1.00 23.43 108 ILE A N 11
ATOM 20244 C CA . ILE A 1 108 ? 15.845 -5.877 3.087 1.00 75.11 108 ILE A CA 11
ATOM 20245 C C . ILE A 1 108 ? 16.752 -6.664 4.046 1.00 22.04 108 ILE A C 11
ATOM 20246 O O . ILE A 1 108 ? 16.664 -7.886 4.145 1.00 63.41 108 ILE A O 11
ATOM 20262 N N . LYS A 1 109 ? 17.624 -5.953 4.736 1.00 21.50 109 LYS A N 11
ATOM 20263 C CA . LYS A 1 109 ? 18.524 -6.559 5.724 1.00 14.11 109 LYS A CA 11
ATOM 20264 C C . LYS A 1 109 ? 17.747 -7.203 6.889 1.00 30.24 109 LYS A C 11
ATOM 20265 O O . LYS A 1 109 ? 16.898 -6.566 7.517 1.00 21.51 109 LYS A O 11
ATOM 20284 N N . LEU A 1 110 ? 18.049 -8.467 7.174 1.00 12.24 110 LEU A N 11
ATOM 20285 C CA . LEU A 1 110 ? 17.409 -9.188 8.281 1.00 12.35 110 LEU A CA 11
ATOM 20286 C C . LEU A 1 110 ? 17.896 -8.668 9.645 1.00 23.05 110 LEU A C 11
ATOM 20287 O O . LEU A 1 110 ? 19.100 -8.500 9.864 1.00 4.14 110 LEU A O 11
ATOM 20303 N N . GLU A 1 111 ? 16.953 -8.423 10.554 1.00 21.42 111 GLU A N 11
ATOM 20304 C CA . GLU A 1 111 ? 17.274 -7.962 11.914 1.00 43.33 111 GLU A CA 11
ATOM 20305 C C . GLU A 1 111 ? 17.828 -9.108 12.798 1.00 14.30 111 GLU A C 11
ATOM 20306 O O . GLU A 1 111 ? 17.029 -9.858 13.404 1.00 37.90 111 GLU A O 11
ATOM 20318 N N . MET A 1 1 ? 12.711 -15.975 21.553 1.00 34.12 1 MET A N 12
ATOM 20319 C CA . MET A 1 1 ? 11.800 -14.818 21.313 1.00 35.50 1 MET A CA 12
ATOM 20320 C C . MET A 1 1 ? 10.832 -15.089 20.144 1.00 22.33 1 MET A C 12
ATOM 20321 O O . MET A 1 1 ? 9.922 -14.297 19.887 1.00 45.14 1 MET A O 12
ATOM 20337 N N . GLU A 1 2 ? 11.023 -16.208 19.441 1.00 31.32 2 GLU A N 12
ATOM 20338 C CA . GLU A 1 2 ? 10.163 -16.562 18.301 1.00 61.34 2 GLU A CA 12
ATOM 20339 C C . GLU A 1 2 ? 8.705 -16.782 18.742 1.00 62.04 2 GLU A C 12
ATOM 20340 O O . GLU A 1 2 ? 8.433 -17.476 19.726 1.00 23.41 2 GLU A O 12
ATOM 20352 N N . ARG A 1 3 ? 7.772 -16.181 18.005 1.00 42.35 3 ARG A N 12
ATOM 20353 C CA . ARG A 1 3 ? 6.346 -16.228 18.357 1.00 11.32 3 ARG A CA 12
ATOM 20354 C C . ARG A 1 3 ? 5.468 -16.648 17.164 1.00 63.51 3 ARG A C 12
ATOM 20355 O O . ARG A 1 3 ? 4.286 -16.297 17.103 1.00 2.54 3 ARG A O 12
ATOM 20376 N N . ALA A 1 4 ? 6.041 -17.394 16.219 1.00 11.43 4 ALA A N 12
ATOM 20377 C CA . ALA A 1 4 ? 5.260 -17.967 15.115 1.00 75.33 4 ALA A CA 12
ATOM 20378 C C . ALA A 1 4 ? 4.146 -18.881 15.657 1.00 32.15 4 ALA A C 12
ATOM 20379 O O . ALA A 1 4 ? 4.367 -20.064 15.937 1.00 24.43 4 ALA A O 12
ATOM 20386 N N . SER A 1 5 ? 2.956 -18.310 15.822 1.00 44.31 5 SER A N 12
ATOM 20387 C CA . SER A 1 5 ? 1.846 -18.984 16.507 1.00 12.25 5 SER A CA 12
ATOM 20388 C C . SER A 1 5 ? 1.070 -19.935 15.587 1.00 73.41 5 SER A C 12
ATOM 20389 O O . SER A 1 5 ? 1.427 -20.149 14.427 1.00 62.12 5 SER A O 12
ATOM 20397 N N . LEU A 1 6 ? -0.009 -20.507 16.125 1.00 65.33 6 LEU A N 12
ATOM 20398 C CA . LEU A 1 6 ? -0.854 -21.439 15.371 1.00 12.04 6 LEU A CA 12
ATOM 20399 C C . LEU A 1 6 ? -1.982 -20.706 14.617 1.00 73.04 6 LEU A C 12
ATOM 20400 O O . LEU A 1 6 ? -2.855 -21.343 14.018 1.00 64.21 6 LEU A O 12
ATOM 20416 N N . ASN A 1 7 ? -1.958 -19.371 14.641 1.00 24.53 7 ASN A N 12
ATOM 20417 C CA . ASN A 1 7 ? -2.969 -18.567 13.943 1.00 62.52 7 ASN A CA 12
ATOM 20418 C 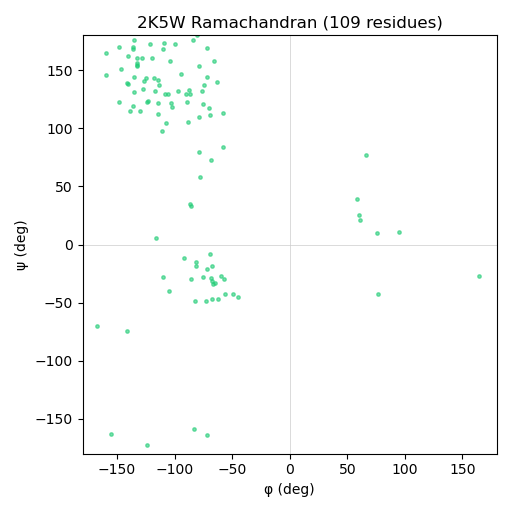C . ASN A 1 7 ? -2.692 -18.521 12.432 1.00 4.14 7 ASN A C 12
ATOM 20419 O O . ASN A 1 7 ? -2.022 -17.614 11.933 1.00 43.25 7 ASN A O 12
ATOM 20430 N N . ARG A 1 8 ? -3.206 -19.517 11.716 1.00 4.40 8 ARG A N 12
ATOM 20431 C CA . ARG A 1 8 ? -2.966 -19.656 10.272 1.00 44.21 8 ARG A CA 12
ATOM 20432 C C . ARG A 1 8 ? -4.072 -18.988 9.431 1.00 12.34 8 ARG A C 12
ATOM 20433 O O . ARG A 1 8 ? -4.229 -19.279 8.244 1.00 32.22 8 ARG A O 12
ATOM 20454 N N . ILE A 1 9 ? -4.834 -18.087 10.048 1.00 1.23 9 ILE A N 12
ATOM 20455 C CA . ILE A 1 9 ? -5.908 -17.368 9.348 1.00 53.32 9 ILE A CA 12
ATOM 20456 C C . ILE A 1 9 ? -5.500 -15.919 9.034 1.00 11.33 9 ILE A C 12
ATOM 20457 O O . ILE A 1 9 ? -5.185 -15.138 9.937 1.00 0.04 9 ILE A O 12
ATOM 20473 N N . GLY A 1 10 ? -5.515 -15.556 7.754 1.00 31.43 10 GLY A N 12
ATOM 20474 C CA . GLY A 1 10 ? -5.125 -14.208 7.351 1.00 31.00 10 GLY A CA 12
ATOM 20475 C C . GLY A 1 10 ? -6.227 -13.459 6.610 1.00 62.34 10 GLY A C 12
ATOM 20476 O O . GLY A 1 10 ? -7.359 -13.937 6.513 1.00 54.32 10 GLY A O 12
ATOM 20480 N N . LYS A 1 11 ? -5.895 -12.281 6.088 1.00 40.33 11 LYS A N 12
ATOM 20481 C CA . LYS A 1 11 ? -6.848 -11.453 5.333 1.00 1.34 11 LYS A CA 12
ATOM 20482 C C . LYS A 1 11 ? -6.127 -10.686 4.213 1.00 33.34 11 LYS A C 12
ATOM 20483 O O . LYS A 1 11 ? -4.899 -10.562 4.220 1.00 75.12 11 LYS A O 12
ATOM 20502 N N . ASP A 1 12 ? -6.889 -10.171 3.251 1.00 61.14 12 ASP A N 12
ATOM 20503 C CA . ASP A 1 12 ? -6.316 -9.367 2.170 1.00 13.33 12 ASP A CA 12
ATOM 20504 C C . ASP A 1 12 ? -5.879 -7.979 2.674 1.00 60.32 12 ASP A C 12
ATOM 20505 O O . ASP A 1 12 ? -6.578 -6.975 2.490 1.00 34.43 12 ASP A O 12
ATOM 20514 N N . VAL A 1 13 ? -4.733 -7.951 3.352 1.00 72.23 13 VAL A N 12
ATOM 20515 C CA . VAL A 1 13 ? -4.133 -6.713 3.860 1.00 24.32 13 VAL A CA 12
ATOM 20516 C C . VAL A 1 13 ? -2.743 -6.504 3.246 1.00 30.32 13 VAL A C 12
ATOM 20517 O O . VAL A 1 13 ? -1.886 -7.388 3.313 1.00 22.32 13 VAL A O 12
ATOM 20530 N N . TYR A 1 14 ? -2.521 -5.338 2.647 1.00 51.53 14 TYR A N 12
ATOM 20531 C CA . TYR A 1 14 ? -1.249 -5.046 1.975 1.00 62.51 14 TYR A CA 12
ATOM 20532 C C . TYR A 1 14 ? -0.510 -3.887 2.659 1.00 75.41 14 TYR A C 12
ATOM 20533 O O . TYR A 1 14 ? -1.091 -2.842 2.927 1.00 50.00 14 TYR A O 12
ATOM 20551 N N . TYR A 1 15 ? 0.776 -4.071 2.921 1.00 64.22 15 TYR A N 12
ATOM 20552 C CA . TYR A 1 15 ? 1.599 -3.032 3.552 1.00 1.33 15 TYR A CA 12
ATOM 20553 C C . TYR A 1 15 ? 2.486 -2.345 2.504 1.00 44.22 15 TYR A C 12
ATOM 20554 O O . TYR A 1 15 ? 3.283 -2.999 1.838 1.00 24.44 15 TYR A O 12
ATOM 20572 N N . MET A 1 16 ? 2.341 -1.028 2.359 1.00 51.50 16 MET A N 12
ATOM 20573 C CA . MET A 1 16 ? 3.028 -0.285 1.290 1.00 64.44 16 MET A CA 12
ATOM 20574 C C . MET A 1 16 ? 3.820 0.914 1.841 1.00 42.00 16 MET A C 12
ATOM 20575 O O . MET A 1 16 ? 3.342 1.635 2.715 1.00 10.12 16 MET A O 12
ATOM 20589 N N . GLN A 1 17 ? 5.026 1.132 1.314 1.00 42.01 17 GLN A N 12
ATOM 20590 C CA . GLN A 1 17 ? 5.889 2.231 1.771 1.00 52.22 17 GLN A CA 12
ATOM 20591 C C . GLN A 1 17 ? 5.786 3.458 0.846 1.00 1.31 17 GLN A C 12
ATOM 20592 O O . GLN A 1 17 ? 5.725 3.323 -0.377 1.00 63.34 17 GLN A O 12
ATOM 20606 N N . ILE A 1 18 ? 5.777 4.654 1.437 1.00 23.44 18 ILE A N 12
ATOM 20607 C CA . ILE A 1 18 ? 5.779 5.898 0.661 1.00 43.53 18 ILE A CA 12
ATOM 20608 C C . ILE A 1 18 ? 7.167 6.145 0.051 1.00 21.03 18 ILE A C 12
ATOM 20609 O O . ILE A 1 18 ? 8.130 6.428 0.765 1.00 25.14 18 ILE A O 12
ATOM 20625 N N . LYS A 1 19 ? 7.258 6.040 -1.272 1.00 61.14 19 LYS A N 12
ATOM 20626 C CA . LYS A 1 19 ? 8.543 6.154 -1.978 1.00 43.23 19 LYS A CA 12
ATOM 20627 C C . LYS A 1 19 ? 8.465 7.174 -3.135 1.00 62.01 19 LYS A C 12
ATOM 20628 O O . LYS A 1 19 ? 9.407 7.323 -3.915 1.00 21.04 19 LYS A O 12
ATOM 20647 N N . GLY A 1 20 ? 7.346 7.892 -3.225 1.00 1.14 20 GLY A N 12
ATOM 20648 C CA . GLY A 1 20 ? 7.150 8.853 -4.306 1.00 21.44 20 GLY A CA 12
ATOM 20649 C C . GLY A 1 20 ? 6.532 10.170 -3.838 1.00 72.10 20 GLY A C 12
ATOM 20650 O O . GLY A 1 20 ? 6.076 10.282 -2.698 1.00 53.01 20 GLY A O 12
ATOM 20654 N N . GLU A 1 21 ? 6.523 11.170 -4.718 1.00 11.24 21 GLU A N 12
ATOM 20655 C CA . GLU A 1 21 ? 5.948 12.488 -4.401 1.00 23.33 21 GLU A CA 12
ATOM 20656 C C . GLU A 1 21 ? 4.473 12.578 -4.825 1.00 62.50 21 GLU A C 12
ATOM 20657 O O . GLU A 1 21 ? 3.689 13.325 -4.231 1.00 2.11 21 GLU A O 12
ATOM 20669 N N . GLY A 1 22 ? 4.103 11.807 -5.846 1.00 4.22 22 GLY A N 12
ATOM 20670 C CA . GLY A 1 22 ? 2.756 11.881 -6.407 1.00 52.41 22 GLY A CA 12
ATOM 20671 C C . GLY A 1 22 ? 2.703 12.702 -7.693 1.00 1.53 22 GLY A C 12
ATOM 20672 O O . GLY A 1 22 ? 3.223 13.820 -7.743 1.00 2.33 22 GLY A O 12
ATOM 20676 N N . THR A 1 23 ? 2.077 12.155 -8.734 1.00 3.42 23 THR A N 12
ATOM 20677 C CA . THR A 1 23 ? 2.001 12.832 -10.038 1.00 21.44 23 THR A CA 12
ATOM 20678 C C . THR A 1 23 ? 0.861 13.849 -10.086 1.00 15.31 23 THR A C 12
ATOM 20679 O O . THR A 1 23 ? -0.268 13.546 -9.707 1.00 71.15 23 THR A O 12
ATOM 20690 N N . ILE A 1 24 ? 1.163 15.056 -10.554 1.00 64.52 24 ILE A N 12
ATOM 20691 C CA . ILE A 1 24 ? 0.136 16.077 -10.778 1.00 64.30 24 ILE A CA 12
ATOM 20692 C C . ILE A 1 24 ? -0.243 16.123 -12.263 1.00 23.21 24 ILE A C 12
ATOM 20693 O O . ILE A 1 24 ? 0.558 16.523 -13.109 1.00 0.13 24 ILE A O 12
ATOM 20709 N N . GLU A 1 25 ? -1.461 15.701 -12.577 1.00 21.22 25 GLU A N 12
ATOM 20710 C CA . GLU A 1 25 ? -1.913 15.615 -13.969 1.00 22.24 25 GLU A CA 12
ATOM 20711 C C . GLU A 1 25 ? -3.261 16.321 -14.170 1.00 54.14 25 GLU A C 12
ATOM 20712 O O . GLU A 1 25 ? -4.205 16.109 -13.405 1.00 4.40 25 GLU A O 12
ATOM 20724 N N . LYS A 1 26 ? -3.354 17.158 -15.201 1.00 24.03 26 LYS A N 12
ATOM 20725 C CA . LYS A 1 26 ? -4.615 17.815 -15.539 1.00 12.52 26 LYS A CA 12
ATOM 20726 C C . LYS A 1 26 ? -5.486 16.923 -16.432 1.00 64.41 26 LYS A C 12
ATOM 20727 O O . LYS A 1 26 ? -5.197 16.733 -17.617 1.00 33.34 26 LYS A O 12
ATOM 20746 N N . VAL A 1 27 ? -6.548 16.378 -15.862 1.00 11.43 27 VAL A N 12
ATOM 20747 C CA . VAL A 1 27 ? -7.529 15.614 -16.634 1.00 24.24 27 VAL A CA 12
ATOM 20748 C C . VAL A 1 27 ? -8.695 16.528 -17.041 1.00 31.10 27 VAL A C 12
ATOM 20749 O O . VAL A 1 27 ? -9.452 17.002 -16.189 1.00 51.44 27 VAL A O 12
ATOM 20762 N N . ASP A 1 28 ? -8.805 16.798 -18.345 1.00 63.15 28 ASP A N 12
ATOM 20763 C CA . ASP A 1 28 ? -9.775 17.767 -18.874 1.00 45.23 28 ASP A CA 12
ATOM 20764 C C . ASP A 1 28 ? -9.531 19.169 -18.286 1.00 55.03 28 ASP A C 12
ATOM 20765 O O . ASP A 1 28 ? -10.432 20.009 -18.239 1.00 1.21 28 ASP A O 12
ATOM 20774 N N . GLY A 1 29 ? -8.288 19.419 -17.867 1.00 50.13 29 GLY A N 12
ATOM 20775 C CA . GLY A 1 29 ? -7.923 20.704 -17.279 1.00 15.41 29 GLY A CA 12
ATOM 20776 C C . GLY A 1 29 ? -7.904 20.702 -15.751 1.00 41.15 29 GLY A C 12
ATOM 20777 O O . GLY A 1 29 ? -7.367 21.624 -15.136 1.00 2.50 29 GLY A O 12
ATOM 20781 N N . ARG A 1 30 ? -8.475 19.670 -15.131 1.00 75.34 30 ARG A N 12
ATOM 20782 C CA . ARG A 1 30 ? -8.568 19.607 -13.663 1.00 54.31 30 ARG A CA 12
ATOM 20783 C C . ARG A 1 30 ? -7.345 18.906 -13.046 1.00 22.21 30 ARG A C 12
ATOM 20784 O O . ARG A 1 30 ? -6.925 17.846 -13.508 1.00 51.40 30 ARG A O 12
ATOM 20805 N N . ASN A 1 31 ? -6.793 19.502 -11.988 1.00 70.44 31 ASN A N 12
ATOM 20806 C CA . ASN A 1 31 ? -5.564 19.003 -11.351 1.00 1.31 31 ASN A CA 12
ATOM 20807 C C . ASN A 1 31 ? -5.829 17.793 -10.427 1.00 61.14 31 ASN A C 12
ATOM 20808 O O . ASN A 1 31 ? -6.422 17.925 -9.351 1.00 45.34 31 ASN A O 12
ATOM 20819 N N . LEU A 1 32 ? -5.380 16.615 -10.856 1.00 42.42 32 LEU A N 12
ATOM 20820 C CA . LEU A 1 32 ? -5.508 15.383 -10.059 1.00 23.41 32 LEU A CA 12
ATOM 20821 C C . LEU A 1 32 ? -4.130 14.848 -9.642 1.00 1.14 32 LEU A C 12
ATOM 20822 O O . LEU A 1 32 ? -3.108 15.215 -10.227 1.00 11.53 32 LEU A O 12
ATOM 20838 N N . ARG A 1 33 ? -4.104 13.983 -8.623 1.00 41.54 33 ARG A N 12
ATOM 20839 C CA . ARG A 1 33 ? -2.840 13.430 -8.106 1.00 20.43 33 ARG A CA 12
ATOM 20840 C C . ARG A 1 33 ? -2.872 11.888 -8.027 1.00 15.44 33 ARG A C 12
ATOM 20841 O O . ARG A 1 33 ? -3.855 11.299 -7.567 1.00 44.23 33 ARG A O 12
ATOM 20862 N N . ASN A 1 34 ? -1.788 11.239 -8.467 1.00 35.24 34 ASN A N 12
ATOM 20863 C CA . ASN A 1 34 ? -1.695 9.765 -8.457 1.00 55.11 34 ASN A CA 12
ATOM 20864 C C . ASN A 1 34 ? -0.452 9.271 -7.688 1.00 24.41 34 ASN A C 12
ATOM 20865 O O . ASN A 1 34 ? 0.616 9.884 -7.750 1.00 35.44 34 ASN A O 12
ATOM 20876 N N . TYR A 1 35 ? -0.602 8.159 -6.964 1.00 2.53 35 TYR A N 12
ATOM 20877 C CA . TYR A 1 35 ? 0.526 7.492 -6.286 1.00 31.01 35 TYR A CA 12
ATOM 20878 C C . TYR A 1 35 ? 0.630 6.007 -6.680 1.00 23.34 35 TYR A C 12
ATOM 20879 O O . TYR A 1 35 ? -0.327 5.252 -6.529 1.00 52.52 35 TYR A O 12
ATOM 20897 N N . THR A 1 36 ? 1.799 5.599 -7.172 1.00 23.43 36 THR A N 12
ATOM 20898 C CA . THR A 1 36 ? 2.062 4.187 -7.510 1.00 71.12 36 THR A CA 12
ATOM 20899 C C . THR A 1 36 ? 3.248 3.657 -6.690 1.00 11.54 36 THR A C 12
ATOM 20900 O O . THR A 1 36 ? 4.394 4.052 -6.922 1.00 33.14 36 THR A O 12
ATOM 20911 N N . LEU A 1 37 ? 2.976 2.764 -5.737 1.00 43.34 37 LEU A N 12
ATOM 20912 C CA . LEU A 1 37 ? 4.001 2.307 -4.782 1.00 45.25 37 LEU A CA 12
ATOM 20913 C C . LEU A 1 37 ? 3.971 0.773 -4.579 1.00 42.10 37 LEU A C 12
ATOM 20914 O O . LEU A 1 37 ? 2.955 0.125 -4.829 1.00 35.42 37 LEU A O 12
ATOM 20930 N N . PRO A 1 38 ? 5.096 0.171 -4.127 1.00 40.05 38 PRO A N 12
ATOM 20931 C CA . PRO A 1 38 ? 5.181 -1.281 -3.872 1.00 15.34 38 PRO A CA 12
ATOM 20932 C C . PRO A 1 38 ? 4.597 -1.707 -2.506 1.00 43.20 38 PRO A C 12
ATOM 20933 O O . PRO A 1 38 ? 4.944 -1.148 -1.463 1.00 72.10 38 PRO A O 12
ATOM 20944 N N . ALA A 1 39 ? 3.720 -2.713 -2.524 1.00 20.13 39 ALA A N 12
ATOM 20945 C CA . ALA A 1 39 ? 3.090 -3.235 -1.303 1.00 60.41 39 ALA A CA 12
ATOM 20946 C C . ALA A 1 39 ? 3.437 -4.717 -1.076 1.00 30.35 39 ALA A C 12
ATOM 20947 O O . ALA A 1 39 ? 3.960 -5.384 -1.967 1.00 12.41 39 ALA A O 12
ATOM 20954 N N . TYR A 1 40 ? 3.155 -5.225 0.122 1.00 60.23 40 TYR A N 12
ATOM 20955 C CA . TYR A 1 40 ? 3.395 -6.641 0.447 1.00 34.40 40 TYR A CA 12
ATOM 20956 C C . TYR A 1 40 ? 2.263 -7.228 1.305 1.00 2.41 40 TYR A C 12
ATOM 20957 O O . TYR A 1 40 ? 1.759 -6.567 2.212 1.00 62.20 40 TYR A O 12
ATOM 20975 N N . ASP A 1 41 ? 1.864 -8.468 1.012 1.00 75.54 41 ASP A N 12
ATOM 20976 C CA . ASP A 1 41 ? 0.916 -9.203 1.868 1.00 64.15 41 ASP A CA 12
ATOM 20977 C C . ASP A 1 41 ? 1.514 -9.452 3.260 1.00 12.24 41 ASP A C 12
ATOM 20978 O O . ASP A 1 41 ? 2.725 -9.345 3.447 1.00 21.05 41 ASP A O 12
ATOM 20987 N N . GLU A 1 42 ? 0.671 -9.819 4.231 1.00 11.01 42 GLU A N 12
ATOM 20988 C CA . GLU A 1 42 ? 1.144 -10.080 5.600 1.00 52.12 42 GLU A CA 12
ATOM 20989 C C . GLU A 1 42 ? 2.173 -11.230 5.636 1.00 62.53 42 GLU A C 12
ATOM 20990 O O . GLU A 1 42 ? 2.994 -11.312 6.549 1.00 14.23 42 GLU A O 12
ATOM 21002 N N . ASP A 1 43 ? 2.119 -12.111 4.635 1.00 63.35 43 ASP A N 12
ATOM 21003 C CA . ASP A 1 43 ? 3.117 -13.181 4.478 1.00 62.54 43 ASP A CA 12
ATOM 21004 C C . ASP A 1 43 ? 4.449 -12.628 3.930 1.00 41.24 43 ASP A C 12
ATOM 21005 O O . ASP A 1 43 ? 5.518 -13.186 4.185 1.00 5.35 43 ASP A O 12
ATOM 21014 N N . GLY A 1 44 ? 4.374 -11.525 3.189 1.00 24.55 44 GLY A N 12
ATOM 21015 C CA . GLY A 1 44 ? 5.557 -10.953 2.549 1.00 4.33 44 GLY A CA 12
ATOM 21016 C C . GLY A 1 44 ? 5.577 -11.163 1.035 1.00 1.02 44 GLY A C 12
ATOM 21017 O O . GLY A 1 44 ? 6.642 -11.173 0.418 1.00 54.22 44 GLY A O 12
ATOM 21021 N N . VAL A 1 45 ? 4.397 -11.345 0.440 1.00 24.50 45 VAL A N 12
ATOM 21022 C CA . VAL A 1 45 ? 4.267 -11.489 -1.018 1.00 2.01 45 VAL A CA 12
ATOM 21023 C C . VAL A 1 45 ? 4.295 -10.114 -1.703 1.00 71.42 45 VAL A C 12
ATOM 21024 O O . VAL A 1 45 ? 3.596 -9.195 -1.278 1.00 42.31 45 VAL A O 12
ATOM 21037 N N . LYS A 1 46 ? 5.094 -9.976 -2.765 1.00 1.13 46 LYS A N 12
ATOM 21038 C CA . LYS A 1 46 ? 5.298 -8.666 -3.403 1.00 50.42 46 LYS A CA 12
ATOM 21039 C C . LYS A 1 46 ? 4.119 -8.241 -4.292 1.00 73.34 46 LYS A C 12
ATOM 21040 O O . LYS A 1 46 ? 3.608 -9.023 -5.096 1.00 44.44 46 LYS A O 12
ATOM 21059 N N . LYS A 1 47 ? 3.711 -6.981 -4.133 1.00 61.42 47 LYS A N 12
ATOM 21060 C CA . LYS A 1 47 ? 2.648 -6.360 -4.933 1.00 52.42 47 LYS A CA 12
ATOM 21061 C C . LYS A 1 47 ? 3.022 -4.899 -5.255 1.00 2.04 47 LYS A C 12
ATOM 21062 O O . LYS A 1 47 ? 3.967 -4.354 -4.685 1.00 33.22 47 LYS A O 12
ATOM 21081 N N . GLN A 1 48 ? 2.301 -4.274 -6.180 1.00 32.34 48 GLN A N 12
ATOM 21082 C CA . GLN A 1 48 ? 2.475 -2.837 -6.454 1.00 54.54 48 GLN A CA 12
ATOM 21083 C C . GLN A 1 48 ? 1.115 -2.164 -6.692 1.00 44.52 48 GLN A C 12
ATOM 21084 O O . GLN A 1 48 ? 0.427 -2.463 -7.671 1.00 74.14 48 GLN A O 12
ATOM 21098 N N . ILE A 1 49 ? 0.734 -1.247 -5.809 1.00 71.13 49 ILE A N 12
ATOM 21099 C CA . ILE A 1 49 ? -0.614 -0.663 -5.834 1.00 53.45 49 ILE A CA 12
ATOM 21100 C C . ILE A 1 49 ? -0.599 0.839 -6.174 1.00 21.14 49 ILE A C 12
ATOM 21101 O O . ILE A 1 49 ? 0.291 1.582 -5.756 1.00 63.13 49 ILE A O 12
ATOM 21117 N N . THR A 1 50 ? -1.593 1.270 -6.953 1.00 70.31 50 THR A N 12
ATOM 21118 C CA . THR A 1 50 ? -1.764 2.689 -7.305 1.00 2.40 50 THR A CA 12
ATOM 21119 C C . THR A 1 50 ? -3.037 3.264 -6.671 1.00 22.01 50 THR A C 12
ATOM 21120 O O . THR A 1 50 ? -4.129 2.728 -6.864 1.00 2.22 50 THR A O 12
ATOM 21131 N N . PHE A 1 51 ? -2.900 4.360 -5.928 1.00 41.11 51 PHE A N 12
ATOM 21132 C CA . PHE A 1 51 ? -4.047 4.985 -5.256 1.00 33.33 51 PHE A CA 12
ATOM 21133 C C . PHE A 1 51 ? -4.052 6.509 -5.445 1.00 73.55 51 PHE A C 12
ATOM 21134 O O . PHE A 1 51 ? -3.011 7.125 -5.700 1.00 23.34 51 PHE A O 12
ATOM 21151 N N . ARG A 1 52 ? -5.232 7.113 -5.326 1.00 31.21 52 ARG A N 12
ATOM 21152 C CA . ARG A 1 52 ? -5.363 8.572 -5.351 1.00 21.02 52 ARG A CA 12
ATOM 21153 C C . ARG A 1 52 ? -5.809 9.096 -3.978 1.00 51.11 52 ARG A C 12
ATOM 21154 O O . ARG A 1 52 ? -6.519 8.411 -3.237 1.00 3.11 52 ARG A O 12
ATOM 21175 N N . SER A 1 53 ? -5.395 10.312 -3.642 1.00 21.01 53 SER A N 12
ATOM 21176 C CA . SER A 1 53 ? -5.738 10.902 -2.340 1.00 42.42 53 SER A CA 12
ATOM 21177 C C . SER A 1 53 ? -7.169 11.455 -2.352 1.00 44.05 53 SER A C 12
ATOM 21178 O O . SER A 1 53 ? -7.391 12.646 -2.563 1.00 74.01 53 SER A O 12
ATOM 21186 N N . THR A 1 54 ? -8.137 10.563 -2.162 1.00 65.45 54 THR A N 12
ATOM 21187 C CA . THR A 1 54 ? -9.561 10.931 -2.200 1.00 12.20 54 THR A CA 12
ATOM 21188 C C . THR A 1 54 ? -10.000 11.724 -0.963 1.00 41.25 54 THR A C 12
ATOM 21189 O O . THR A 1 54 ? -9.821 11.276 0.173 1.00 53.21 54 THR A O 12
ATOM 21200 N N . LYS A 1 55 ? -10.551 12.922 -1.195 1.00 50.14 55 LYS A N 12
ATOM 21201 C CA . LYS A 1 55 ? -11.185 13.729 -0.136 1.00 45.25 55 LYS A CA 12
ATOM 21202 C C . LYS A 1 55 ? -10.263 13.960 1.078 1.00 61.31 55 LYS A C 12
ATOM 21203 O O . LYS A 1 55 ? -10.735 14.149 2.201 1.00 1.24 55 LYS A O 12
ATOM 21222 N N . LYS A 1 56 ? -8.952 13.944 0.854 1.00 73.14 56 LYS A N 12
ATOM 21223 C CA . LYS A 1 56 ? -7.986 14.137 1.943 1.00 32.22 56 LYS A CA 12
ATOM 21224 C C . LYS A 1 56 ? -7.545 15.608 2.048 1.00 43.43 56 LYS A C 12
ATOM 21225 O O . LYS A 1 56 ? -7.474 16.171 3.141 1.00 23.23 56 LYS A O 12
ATOM 21244 N N . GLU A 1 57 ? -7.218 16.202 0.898 1.00 32.31 57 GLU A N 12
ATOM 21245 C CA . GLU A 1 57 ? -6.816 17.620 0.803 1.00 72.33 57 GLU A CA 12
ATOM 21246 C C . GLU A 1 57 ? -5.510 17.944 1.557 1.00 31.10 57 GLU A C 12
ATOM 21247 O O . GLU A 1 57 ? -5.133 19.111 1.671 1.00 44.31 57 GLU A O 12
ATOM 21259 N N . ASN A 1 58 ? -4.814 16.921 2.046 1.00 3.54 58 ASN A N 12
ATOM 21260 C CA . ASN A 1 58 ? -3.539 17.116 2.751 1.00 13.12 58 ASN A CA 12
ATOM 21261 C C . ASN A 1 58 ? -2.350 16.719 1.862 1.00 13.25 58 ASN A C 12
ATOM 21262 O O . ASN A 1 58 ? -2.051 15.531 1.693 1.00 21.33 58 ASN A O 12
ATOM 21273 N N . ASP A 1 59 ? -1.692 17.715 1.277 1.00 4.24 59 ASP A N 12
ATOM 21274 C CA . ASP A 1 59 ? -0.548 17.486 0.391 1.00 55.11 59 ASP A CA 12
ATOM 21275 C C . ASP A 1 59 ? 0.708 17.065 1.165 1.00 3.30 59 ASP A C 12
ATOM 21276 O O . ASP A 1 59 ? 1.063 17.668 2.177 1.00 62.24 59 ASP A O 12
ATOM 21285 N N . HIS A 1 60 ? 1.365 16.011 0.680 1.00 21.32 60 HIS A N 12
ATOM 21286 C CA . HIS A 1 60 ? 2.671 15.582 1.200 1.00 14.31 60 HIS A CA 12
ATOM 21287 C C . HIS A 1 60 ? 2.655 15.231 2.700 1.00 24.25 60 HIS A C 12
ATOM 21288 O O . HIS A 1 60 ? 3.711 15.147 3.326 1.00 14.24 60 HIS A O 12
ATOM 21303 N N . LYS A 1 61 ? 1.470 15.009 3.276 1.00 64.04 61 LYS A N 12
ATOM 21304 C CA . LYS A 1 61 ? 1.389 14.525 4.660 1.00 13.05 61 LYS A CA 12
ATOM 21305 C C . LYS A 1 61 ? 1.956 13.099 4.743 1.00 32.13 61 LYS A C 12
ATOM 21306 O O . LYS A 1 61 ? 2.421 12.655 5.792 1.00 35.33 61 LYS A O 12
ATOM 21325 N N . LEU A 1 62 ? 1.908 12.394 3.611 1.00 75.04 62 LEU A N 12
ATOM 21326 C CA . LEU A 1 62 ? 2.568 11.098 3.468 1.00 52.44 62 LEU A CA 12
ATOM 21327 C C . LEU A 1 62 ? 4.093 11.271 3.534 1.00 75.31 62 LEU A C 12
ATOM 21328 O O . LEU A 1 62 ? 4.736 11.620 2.539 1.00 33.33 62 LEU A O 12
ATOM 21344 N N . ASN A 1 63 ? 4.657 11.065 4.720 1.00 25.44 63 ASN A N 12
ATOM 21345 C CA . ASN A 1 63 ? 6.098 11.226 4.939 1.00 41.34 63 ASN A CA 12
ATOM 21346 C C . ASN A 1 63 ? 6.925 10.286 4.043 1.00 52.14 63 ASN A C 12
ATOM 21347 O O . ASN A 1 63 ? 6.638 9.094 3.939 1.00 75.05 63 ASN A O 12
ATOM 21358 N N . LYS A 1 64 ? 7.954 10.832 3.398 1.00 21.41 64 LYS A N 12
ATOM 21359 C CA . LYS A 1 64 ? 8.868 10.029 2.576 1.00 24.32 64 LYS A CA 12
ATOM 21360 C C . LYS A 1 64 ? 9.508 8.890 3.397 1.00 42.52 64 LYS A C 12
ATOM 21361 O O . LYS A 1 64 ? 10.081 9.126 4.459 1.00 30.24 64 LYS A O 12
ATOM 21380 N N . TYR A 1 65 ? 9.379 7.659 2.893 1.00 24.23 65 TYR A N 12
ATOM 21381 C CA . TYR A 1 65 ? 9.837 6.441 3.592 1.00 74.24 65 TYR A CA 12
ATOM 21382 C C . TYR A 1 65 ? 8.945 6.081 4.798 1.00 23.35 65 TYR A C 12
ATOM 21383 O O . TYR A 1 65 ? 9.366 5.346 5.697 1.00 72.33 65 TYR A O 12
ATOM 21401 N N . ALA A 1 66 ? 7.707 6.583 4.806 1.00 0.11 66 ALA A N 12
ATOM 21402 C CA . ALA A 1 66 ? 6.710 6.165 5.804 1.00 3.33 66 ALA A CA 12
ATOM 21403 C C . ALA A 1 66 ? 5.971 4.902 5.335 1.00 1.13 66 ALA A C 12
ATOM 21404 O O . ALA A 1 66 ? 6.189 4.429 4.221 1.00 44.33 66 ALA A O 12
ATOM 21411 N N . PHE A 1 67 ? 5.088 4.361 6.174 1.00 11.13 67 PHE A N 12
ATOM 21412 C CA . PHE A 1 67 ? 4.397 3.104 5.849 1.00 35.32 67 PHE A CA 12
ATOM 21413 C C . PHE A 1 67 ? 2.867 3.237 5.944 1.00 1.14 67 PHE A C 12
ATOM 21414 O O . PHE A 1 67 ? 2.337 3.934 6.813 1.00 54.53 67 PHE A O 12
ATOM 21431 N N . LEU A 1 68 ? 2.167 2.556 5.039 1.00 61.12 68 LEU A N 12
ATOM 21432 C CA . LEU A 1 68 ? 0.699 2.538 5.022 1.00 25.53 68 LEU A CA 12
ATOM 21433 C C . LEU A 1 68 ? 0.161 1.100 5.083 1.00 23.42 68 LEU A C 12
ATOM 21434 O O . LEU A 1 68 ? 0.804 0.160 4.608 1.00 43.20 68 LEU A O 12
ATOM 21450 N N . ARG A 1 69 ? -1.030 0.944 5.652 1.00 35.11 69 ARG A N 12
ATOM 21451 C CA . ARG A 1 69 ? -1.692 -0.359 5.751 1.00 53.12 69 ARG A CA 12
ATOM 21452 C C . ARG A 1 69 ? -2.974 -0.350 4.901 1.00 73.12 69 ARG A C 12
ATOM 21453 O O . ARG A 1 69 ? -3.914 0.386 5.192 1.00 41.13 69 ARG A O 12
ATOM 21474 N N . LEU A 1 70 ? -3.006 -1.173 3.858 1.00 5.33 70 LEU A N 12
ATOM 21475 C CA . LEU A 1 70 ? -4.081 -1.132 2.852 1.00 41.34 70 LEU A CA 12
ATOM 21476 C C . LEU A 1 70 ? -5.082 -2.282 3.031 1.00 1.11 70 LEU A C 12
ATOM 21477 O O . LEU A 1 70 ? -4.708 -3.400 3.390 1.00 42.10 70 LEU A O 12
ATOM 21493 N N . TYR A 1 71 ? -6.353 -1.998 2.752 1.00 1.55 71 TYR A N 12
ATOM 21494 C CA . TYR A 1 71 ? -7.431 -2.979 2.916 1.00 71.43 71 TYR A CA 12
ATOM 21495 C C . TYR A 1 71 ? -8.287 -3.100 1.644 1.00 51.31 71 TYR A C 12
ATOM 21496 O O . TYR A 1 71 ? -8.600 -2.100 0.992 1.00 73.41 71 TYR A O 12
ATOM 21514 N N . VAL A 1 72 ? -8.671 -4.325 1.306 1.00 21.40 72 VAL A N 12
ATOM 21515 C CA . VAL A 1 72 ? -9.593 -4.575 0.193 1.00 72.12 72 VAL A CA 12
ATOM 21516 C C . VAL A 1 72 ? -10.651 -5.618 0.595 1.00 61.24 72 VAL A C 12
ATOM 21517 O O . VAL A 1 72 ? -10.369 -6.529 1.378 1.00 13.33 72 VAL A O 12
ATOM 21530 N N . ASP A 1 73 ? -11.867 -5.479 0.064 1.00 32.13 73 ASP A N 12
ATOM 21531 C CA . ASP A 1 73 ? -12.993 -6.338 0.459 1.00 42.22 73 ASP A CA 12
ATOM 21532 C C . ASP A 1 73 ? -13.304 -7.403 -0.607 1.00 4.13 73 ASP A C 12
ATOM 21533 O O . ASP A 1 73 ? -13.002 -7.230 -1.787 1.00 3.24 73 ASP A O 12
ATOM 21542 N N . GLN A 1 74 ? -13.912 -8.506 -0.172 1.00 31.41 74 GLN A N 12
ATOM 21543 C CA . GLN A 1 74 ? -14.218 -9.634 -1.060 1.00 52.32 74 GLN A CA 12
ATOM 21544 C C . GLN A 1 74 ? -15.583 -9.457 -1.749 1.00 30.40 74 GLN A C 12
ATOM 21545 O O . GLN A 1 74 ? -16.489 -8.820 -1.212 1.00 3.51 74 GLN A O 12
ATOM 21559 N N . ASP A 1 75 ? -15.717 -10.035 -2.941 1.00 70.04 75 ASP A N 12
ATOM 21560 C CA . ASP A 1 75 ? -16.925 -9.874 -3.757 1.00 12.12 75 ASP A CA 12
ATOM 21561 C C . ASP A 1 75 ? -18.147 -10.576 -3.127 1.00 33.42 75 ASP A C 12
ATOM 21562 O O . ASP A 1 75 ? -19.239 -10.005 -3.064 1.00 72.12 75 ASP A O 12
ATOM 21571 N N . ASP A 1 76 ? -17.959 -11.813 -2.670 1.00 65.20 76 ASP A N 12
ATOM 21572 C CA . ASP A 1 76 ? -19.048 -12.583 -2.053 1.00 52.13 76 ASP A CA 12
ATOM 21573 C C . ASP A 1 76 ? -19.172 -12.280 -0.547 1.00 23.21 76 ASP A C 12
ATOM 21574 O O . ASP A 1 76 ? -18.244 -11.753 0.065 1.00 54.55 76 ASP A O 12
ATOM 21583 N N . ASN A 1 77 ? -20.330 -12.618 0.035 1.00 35.34 77 ASN A N 12
ATOM 21584 C CA . ASN A 1 77 ? -20.629 -12.324 1.446 1.00 12.34 77 ASN A CA 12
ATOM 21585 C C . ASN A 1 77 ? -20.704 -10.810 1.710 1.00 33.24 77 ASN A C 12
ATOM 21586 O O . ASN A 1 77 ? -20.670 -10.365 2.860 1.00 63.04 77 ASN A O 12
ATOM 21597 N N . SER A 1 78 ? -20.833 -10.026 0.642 1.00 65.14 78 SER A N 12
ATOM 21598 C CA . SER A 1 78 ? -20.950 -8.569 0.759 1.00 32.35 78 SER A CA 12
ATOM 21599 C C . SER A 1 78 ? -22.397 -8.144 1.034 1.00 74.30 78 SER A C 12
ATOM 21600 O O . SER A 1 78 ? -23.343 -8.709 0.480 1.00 23.13 78 SER A O 12
ATOM 21608 N N . LYS A 1 79 ? -22.560 -7.135 1.882 1.00 41.31 79 LYS A N 12
ATOM 21609 C CA . LYS A 1 79 ? -23.883 -6.607 2.228 1.00 43.23 79 LYS A CA 12
ATOM 21610 C C . LYS A 1 79 ? -24.364 -5.616 1.151 1.00 54.43 79 LYS A C 12
ATOM 21611 O O . LYS A 1 79 ? -24.655 -4.454 1.441 1.00 24.02 79 LYS A O 12
ATOM 21630 N N . ASN A 1 80 ? -24.422 -6.087 -0.100 1.00 71.20 80 ASN A N 12
ATOM 21631 C CA . ASN A 1 80 ? -24.802 -5.245 -1.249 1.00 60.32 80 ASN A CA 12
ATOM 21632 C C . ASN A 1 80 ? -23.914 -3.988 -1.362 1.00 20.43 80 ASN A C 12
ATOM 21633 O O . ASN A 1 80 ? -24.319 -2.968 -1.922 1.00 31.31 80 ASN A O 12
ATOM 21644 N N . GLU A 1 81 ? -22.682 -4.092 -0.861 1.00 52.13 81 GLU A N 12
ATOM 21645 C CA . GLU A 1 81 ? -21.734 -2.971 -0.863 1.00 64.12 81 GLU A CA 12
ATOM 21646 C C . GLU A 1 81 ? -20.505 -3.299 -1.725 1.00 54.22 81 GLU A C 12
ATOM 21647 O O . GLU A 1 81 ? -19.662 -4.112 -1.339 1.00 43.12 81 GLU A O 12
ATOM 21659 N N . ILE A 1 82 ? -20.408 -2.677 -2.898 1.00 4.34 82 ILE A N 12
ATOM 21660 C CA . ILE A 1 82 ? -19.266 -2.902 -3.794 1.00 35.33 82 ILE A CA 12
ATOM 21661 C C . ILE A 1 82 ? -18.180 -1.842 -3.565 1.00 10.14 82 ILE A C 12
ATOM 21662 O O . ILE A 1 82 ? -18.346 -0.669 -3.921 1.00 73.33 82 ILE A O 12
ATOM 21678 N N . SER A 1 83 ? -17.078 -2.257 -2.950 1.00 3.12 83 SER A N 12
ATOM 21679 C CA . SER A 1 83 ? -15.955 -1.357 -2.657 1.00 73.21 83 SER A CA 12
ATOM 21680 C C . SER A 1 83 ? -14.981 -1.273 -3.838 1.00 0.34 83 SER A C 12
ATOM 21681 O O . SER A 1 83 ? -15.069 -2.056 -4.788 1.00 70.23 83 SER A O 12
ATOM 21689 N N . SER A 1 84 ? -14.050 -0.323 -3.770 1.00 51.14 84 SER A N 12
ATOM 21690 C CA . SER A 1 84 ? -12.983 -0.213 -4.772 1.00 50.04 84 SER A CA 12
ATOM 21691 C C . SER A 1 84 ? -12.185 -1.525 -4.850 1.00 64.11 84 SER A C 12
ATOM 21692 O O . SER A 1 84 ? -11.650 -1.998 -3.847 1.00 74.54 84 SER A O 12
ATOM 21700 N N . ILE A 1 85 ? -12.100 -2.100 -6.050 1.00 74.24 85 ILE A N 12
ATOM 21701 C CA . ILE A 1 85 ? -11.562 -3.459 -6.233 1.00 12.24 85 ILE A CA 12
ATOM 21702 C C . ILE A 1 85 ? -10.058 -3.563 -5.902 1.00 63.12 85 ILE A C 12
ATOM 21703 O O . ILE A 1 85 ? -9.582 -4.610 -5.469 1.00 54.32 85 ILE A O 12
ATOM 21719 N N . GLU A 1 86 ? -9.312 -2.479 -6.100 1.00 1.12 86 GLU A N 12
ATOM 21720 C CA . GLU A 1 86 ? -7.874 -2.484 -5.805 1.00 21.02 86 GLU A CA 12
ATOM 21721 C C . GLU A 1 86 ? -7.611 -2.246 -4.308 1.00 40.14 86 GLU A C 12
ATOM 21722 O O . GLU A 1 86 ? -6.957 -3.053 -3.645 1.00 63.22 86 GLU A O 12
ATOM 21734 N N . VAL A 1 87 ? -8.114 -1.124 -3.790 1.00 64.31 87 VAL A N 12
ATOM 21735 C CA . VAL A 1 87 ? -8.023 -0.796 -2.358 1.00 53.14 87 VAL A CA 12
ATOM 21736 C C . VAL A 1 87 ? -9.288 -0.051 -1.902 1.00 72.24 87 VAL A C 12
ATOM 21737 O O . VAL A 1 87 ? -9.625 0.995 -2.456 1.00 20.23 87 VAL A O 12
ATOM 21750 N N . LYS A 1 88 ? -9.987 -0.582 -0.897 1.00 21.31 88 LYS A N 12
ATOM 21751 C CA . LYS A 1 88 ? -11.218 0.060 -0.411 1.00 1.40 88 LYS A CA 12
ATOM 21752 C C . LYS A 1 88 ? -10.902 1.194 0.578 1.00 41.04 88 LYS A C 12
ATOM 21753 O O . LYS A 1 88 ? -11.663 2.155 0.701 1.00 73.12 88 LYS A O 12
ATOM 21772 N N . SER A 1 89 ? -9.777 1.064 1.285 1.00 41.40 89 SER A N 12
ATOM 21773 C CA . SER A 1 89 ? -9.293 2.103 2.209 1.00 42.40 89 SER A CA 12
ATOM 21774 C C . SER A 1 89 ? -7.893 1.757 2.738 1.00 25.15 89 SER A C 12
ATOM 21775 O O . SER A 1 89 ? -7.356 0.684 2.452 1.00 14.13 89 SER A O 12
ATOM 21783 N N . TYR A 1 90 ? -7.310 2.662 3.518 1.00 13.33 90 TYR A N 12
ATOM 21784 C CA . TYR A 1 90 ? -5.935 2.500 4.007 1.00 54.21 90 TYR A CA 12
ATOM 21785 C C . TYR A 1 90 ? -5.714 3.233 5.340 1.00 23.12 90 TYR A C 12
ATOM 21786 O O . TYR A 1 90 ? -6.492 4.109 5.721 1.00 21.41 90 TYR A O 12
ATOM 21804 N N . GLU A 1 91 ? -4.643 2.869 6.040 1.00 64.14 91 GLU A N 12
ATOM 21805 C CA . GLU A 1 91 ? -4.314 3.461 7.344 1.00 74.43 91 GLU A CA 12
ATOM 21806 C C . GLU A 1 91 ? -2.842 3.901 7.400 1.00 41.10 91 GLU A C 12
ATOM 21807 O O . GLU A 1 91 ? -1.980 3.296 6.764 1.00 2.53 91 GLU A O 12
ATOM 21819 N N . GLU A 1 92 ? -2.560 4.945 8.171 1.00 64.43 92 GLU A N 12
ATOM 21820 C CA . GLU A 1 92 ? -1.192 5.454 8.321 1.00 14.23 92 GLU A CA 12
ATOM 21821 C C . GLU A 1 92 ? -0.486 4.754 9.501 1.00 62.11 92 GLU A C 12
ATOM 21822 O O . GLU A 1 92 ? -0.936 4.844 10.647 1.00 23.44 92 GLU A O 12
ATOM 21834 N N . ILE A 1 93 ? 0.610 4.042 9.221 1.00 72.33 93 ILE A N 12
ATOM 21835 C CA . ILE A 1 93 ? 1.278 3.214 10.240 1.00 74.42 93 ILE A CA 12
ATOM 21836 C C . ILE A 1 93 ? 2.794 3.473 10.327 1.00 44.45 93 ILE A C 12
ATOM 21837 O O . ILE A 1 93 ? 3.351 4.303 9.604 1.00 41.20 93 ILE A O 12
ATOM 21853 N N . GLN A 1 94 ? 3.441 2.760 11.246 1.00 54.21 94 GLN A N 12
ATOM 21854 C CA . GLN A 1 94 ? 4.894 2.836 11.440 1.00 22.14 94 GLN A CA 12
ATOM 21855 C C . GLN A 1 94 ? 5.554 1.476 11.142 1.00 22.43 94 GLN A C 12
ATOM 21856 O O . GLN A 1 94 ? 4.866 0.481 10.918 1.00 73.03 94 GLN A O 12
ATOM 21870 N N . LYS A 1 95 ? 6.885 1.435 11.165 1.00 62.00 95 LYS A N 12
ATOM 21871 C CA . LYS A 1 95 ? 7.641 0.201 10.888 1.00 43.14 95 LYS A CA 12
ATOM 21872 C C . LYS A 1 95 ? 7.241 -0.954 11.833 1.00 34.01 95 LYS A C 12
ATOM 21873 O O . LYS A 1 95 ? 7.230 -2.118 11.436 1.00 40.14 95 LYS A O 12
ATOM 21892 N N . ALA A 1 96 ? 6.909 -0.619 13.078 1.00 22.23 96 ALA A N 12
ATOM 21893 C CA . ALA A 1 96 ? 6.512 -1.623 14.080 1.00 41.15 96 ALA A CA 12
ATOM 21894 C C . ALA A 1 96 ? 5.177 -2.311 13.737 1.00 12.01 96 ALA A C 12
ATOM 21895 O O . ALA A 1 96 ? 4.893 -3.410 14.221 1.00 42.12 96 ALA A O 12
ATOM 21902 N N . ASP A 1 97 ? 4.357 -1.664 12.907 1.00 72.24 97 ASP A N 12
ATOM 21903 C CA . ASP A 1 97 ? 3.066 -2.233 12.501 1.00 0.33 97 ASP A CA 12
ATOM 21904 C C . ASP A 1 97 ? 3.224 -3.193 11.312 1.00 51.41 97 ASP A C 12
ATOM 21905 O O . ASP A 1 97 ? 2.251 -3.784 10.840 1.00 61.21 97 ASP A O 12
ATOM 21914 N N . LEU A 1 98 ? 4.455 -3.331 10.830 1.00 14.52 98 LEU A N 12
ATOM 21915 C CA . LEU A 1 98 ? 4.764 -4.272 9.754 1.00 13.42 98 LEU A CA 12
ATOM 21916 C C . LEU A 1 98 ? 5.114 -5.653 10.328 1.00 10.34 98 LEU A C 12
ATOM 21917 O O . LEU A 1 98 ? 5.943 -5.755 11.239 1.00 2.15 98 LEU A O 12
ATOM 21933 N N . PRO A 1 99 ? 4.491 -6.737 9.824 1.00 13.00 99 PRO A N 12
ATOM 21934 C CA . PRO A 1 99 ? 4.878 -8.101 10.205 1.00 10.24 99 PRO A CA 12
ATOM 21935 C C . PRO A 1 99 ? 6.350 -8.371 9.856 1.00 64.21 99 PRO A C 12
ATOM 21936 O O . PRO A 1 99 ? 6.863 -7.859 8.853 1.00 34.32 99 PRO A O 12
ATOM 21947 N N . GLU A 1 100 ? 7.026 -9.181 10.664 1.00 74.54 100 GLU A N 12
ATOM 21948 C CA . GLU A 1 100 ? 8.478 -9.351 10.542 1.00 10.55 100 GLU A CA 12
ATOM 21949 C C . GLU A 1 100 ? 8.889 -10.084 9.246 1.00 74.24 100 GLU A C 12
ATOM 21950 O O . GLU A 1 100 ? 10.057 -10.398 9.036 1.00 13.34 100 GLU A O 12
ATOM 21962 N N . LYS A 1 101 ? 7.918 -10.350 8.378 1.00 5.33 101 LYS A N 12
ATOM 21963 C CA . LYS A 1 101 ? 8.199 -10.758 6.996 1.00 41.20 101 LYS A CA 12
ATOM 21964 C C . LYS A 1 101 ? 8.288 -9.522 6.082 1.00 71.12 101 LYS A C 12
ATOM 21965 O O . LYS A 1 101 ? 9.232 -9.365 5.306 1.00 23.51 101 LYS A O 12
ATOM 21984 N N . VAL A 1 102 ? 7.296 -8.638 6.204 1.00 3.11 102 VAL A N 12
ATOM 21985 C CA . VAL A 1 102 ? 7.199 -7.431 5.373 1.00 41.23 102 VAL A CA 12
ATOM 21986 C C . VAL A 1 102 ? 8.381 -6.471 5.589 1.00 22.34 102 VAL A C 12
ATOM 21987 O O . VAL A 1 102 ? 8.928 -5.924 4.625 1.00 40.45 102 VAL A O 12
ATOM 22000 N N . LYS A 1 103 ? 8.775 -6.271 6.849 1.00 22.32 103 LYS A N 12
ATOM 22001 C CA . LYS A 1 103 ? 9.854 -5.327 7.170 1.00 71.03 103 LYS A CA 12
ATOM 22002 C C . LYS A 1 103 ? 11.124 -5.624 6.351 1.00 74.22 103 LYS A C 12
ATOM 22003 O O . LYS A 1 103 ? 11.756 -4.708 5.825 1.00 2.21 103 LYS A O 12
ATOM 22022 N N . ASP A 1 104 ? 11.465 -6.907 6.218 1.00 1.02 104 ASP A N 12
ATOM 22023 C CA . ASP A 1 104 ? 12.602 -7.318 5.393 1.00 13.55 104 ASP A CA 12
ATOM 22024 C C . ASP A 1 104 ? 12.292 -7.228 3.898 1.00 44.14 104 ASP A C 12
ATOM 22025 O O . ASP A 1 104 ? 13.159 -6.879 3.111 1.00 45.03 104 ASP A O 12
ATOM 22034 N N . LYS A 1 105 ? 11.061 -7.534 3.497 1.00 30.14 105 LYS A N 12
ATOM 22035 C CA . LYS A 1 105 ? 10.674 -7.393 2.085 1.00 31.34 105 LYS A CA 12
ATOM 22036 C C . LYS A 1 105 ? 10.890 -5.949 1.590 1.00 40.30 105 LYS A C 12
ATOM 22037 O O . LYS A 1 105 ? 11.010 -5.698 0.386 1.00 71.05 105 LYS A O 12
ATOM 22056 N N . PHE A 1 106 ? 10.925 -5.001 2.528 1.00 54.03 106 PHE A N 12
ATOM 22057 C CA . PHE A 1 106 ? 11.287 -3.612 2.224 1.00 12.42 106 PHE A CA 12
ATOM 22058 C C . PHE A 1 106 ? 12.790 -3.342 2.445 1.00 73.42 106 PHE A C 12
ATOM 22059 O O . PHE A 1 106 ? 13.497 -2.938 1.521 1.00 51.13 106 PHE A O 12
ATOM 22076 N N . THR A 1 107 ? 13.274 -3.563 3.668 1.00 25.42 107 THR A N 12
ATOM 22077 C CA . THR A 1 107 ? 14.671 -3.249 4.025 1.00 42.15 107 THR A CA 12
ATOM 22078 C C . THR A 1 107 ? 15.668 -4.246 3.417 1.00 55.33 107 THR A C 12
ATOM 22079 O O . THR A 1 107 ? 16.702 -3.848 2.873 1.00 54.12 107 THR A O 12
ATOM 22090 N N . ILE A 1 108 ? 15.334 -5.534 3.500 1.00 11.33 108 ILE A N 12
ATOM 22091 C CA . ILE A 1 108 ? 16.225 -6.629 3.082 1.00 1.45 108 ILE A CA 12
ATOM 22092 C C . ILE A 1 108 ? 17.447 -6.702 4.017 1.00 20.21 108 ILE A C 12
ATOM 22093 O O . ILE A 1 108 ? 18.492 -6.108 3.739 1.00 3.41 108 ILE A O 12
ATOM 22109 N N . LYS A 1 109 ? 17.313 -7.415 5.138 1.00 34.01 109 LYS A N 12
ATOM 22110 C CA . LYS A 1 109 ? 18.373 -7.426 6.155 1.00 3.01 109 LYS A CA 12
ATOM 22111 C C . LYS A 1 109 ? 18.373 -8.701 7.024 1.00 23.12 109 LYS A C 12
ATOM 22112 O O . LYS A 1 109 ? 19.343 -9.463 7.013 1.00 23.32 109 LYS A O 12
ATOM 22131 N N . LEU A 1 110 ? 17.298 -8.926 7.788 1.00 52.24 110 LEU A N 12
ATOM 22132 C CA . LEU A 1 110 ? 17.263 -10.032 8.764 1.00 30.24 110 LEU A CA 12
ATOM 22133 C C . LEU A 1 110 ? 17.464 -11.402 8.099 1.00 40.11 110 LEU A C 12
ATOM 22134 O O . LEU A 1 110 ? 16.968 -11.663 6.996 1.00 71.42 110 LEU A O 12
ATOM 22150 N N . GLU A 1 111 ? 18.195 -12.269 8.790 1.00 0.13 111 GLU A N 12
ATOM 22151 C CA . GLU A 1 111 ? 18.576 -13.583 8.261 1.00 24.33 111 GLU A CA 12
ATOM 22152 C C . GLU A 1 111 ? 18.381 -14.687 9.319 1.00 34.01 111 GLU A C 12
ATOM 22153 O O . GLU A 1 111 ? 17.471 -15.535 9.147 1.00 36.81 111 GLU A O 12
ATOM 22165 N N . MET A 1 1 ? 18.221 -14.986 0.440 1.00 52.55 1 MET A N 13
ATOM 22166 C CA . MET A 1 1 ? 17.235 -14.462 -0.550 1.00 73.12 1 MET A CA 13
ATOM 22167 C C . MET A 1 1 ? 15.873 -15.165 -0.413 1.00 32.44 1 MET A C 13
ATOM 22168 O O . MET A 1 1 ? 14.846 -14.642 -0.846 1.00 13.45 1 MET A O 13
ATOM 22184 N N . GLU A 1 2 ? 15.871 -16.348 0.195 1.00 63.53 2 GLU A N 13
ATOM 22185 C CA . GLU A 1 2 ? 14.664 -17.176 0.302 1.00 64.40 2 GLU A CA 13
ATOM 22186 C C . GLU A 1 2 ? 13.645 -16.606 1.301 1.00 22.12 2 GLU A C 13
ATOM 22187 O O . GLU A 1 2 ? 13.938 -16.457 2.488 1.00 71.21 2 GLU A O 13
ATOM 22199 N N . ARG A 1 3 ? 12.449 -16.284 0.814 1.00 31.11 3 ARG A N 13
ATOM 22200 C CA . ARG A 1 3 ? 11.336 -15.907 1.691 1.00 74.02 3 ARG A CA 13
ATOM 22201 C C . ARG A 1 3 ? 10.570 -17.160 2.148 1.00 31.23 3 ARG A C 13
ATOM 22202 O O . ARG A 1 3 ? 9.681 -17.651 1.450 1.00 51.23 3 ARG A O 13
ATOM 22223 N N . ALA A 1 4 ? 10.941 -17.690 3.313 1.00 64.01 4 ALA A N 13
ATOM 22224 C CA . ALA A 1 4 ? 10.307 -18.895 3.852 1.00 21.23 4 ALA A CA 13
ATOM 22225 C C . ALA A 1 4 ? 8.835 -18.649 4.214 1.00 1.15 4 ALA A C 13
ATOM 22226 O O . ALA A 1 4 ? 8.525 -18.065 5.255 1.00 4.12 4 ALA A O 13
ATOM 22233 N N . SER A 1 5 ? 7.931 -19.071 3.336 1.00 41.15 5 SER A N 13
ATOM 22234 C CA . SER A 1 5 ? 6.493 -18.941 3.588 1.00 73.41 5 SER A CA 13
ATOM 22235 C C . SER A 1 5 ? 6.030 -19.932 4.665 1.00 31.41 5 SER A C 13
ATOM 22236 O O . SER A 1 5 ? 5.516 -21.008 4.359 1.00 35.11 5 SER A O 13
ATOM 22244 N N . LEU A 1 6 ? 6.252 -19.576 5.927 1.00 13.22 6 LEU A N 13
ATOM 22245 C CA . LEU A 1 6 ? 5.847 -20.425 7.053 1.00 45.50 6 LEU A CA 13
ATOM 22246 C C . LEU A 1 6 ? 4.319 -20.604 7.092 1.00 12.44 6 LEU A C 13
ATOM 22247 O O . LEU A 1 6 ? 3.811 -21.719 7.229 1.00 34.43 6 LEU A O 13
ATOM 22263 N N . ASN A 1 7 ? 3.597 -19.496 6.965 1.00 14.21 7 ASN A N 13
ATOM 22264 C CA . ASN A 1 7 ? 2.131 -19.523 6.934 1.00 42.33 7 ASN A CA 13
ATOM 22265 C C . ASN A 1 7 ? 1.618 -19.841 5.518 1.00 43.01 7 ASN A C 13
ATOM 22266 O O . ASN A 1 7 ? 2.311 -19.601 4.529 1.00 5.25 7 ASN A O 13
ATOM 22277 N N . ARG A 1 8 ? 0.412 -20.399 5.424 1.00 1.51 8 ARG A N 13
ATOM 22278 C CA . ARG A 1 8 ? -0.194 -20.709 4.119 1.00 11.32 8 ARG A CA 13
ATOM 22279 C C . ARG A 1 8 ? -1.368 -19.773 3.806 1.00 11.31 8 ARG A C 13
ATOM 22280 O O . ARG A 1 8 ? -1.582 -19.387 2.658 1.00 53.25 8 ARG A O 13
ATOM 22301 N N . ILE A 1 9 ? -2.119 -19.410 4.837 1.00 42.43 9 ILE A N 13
ATOM 22302 C CA . ILE A 1 9 ? -3.283 -18.530 4.681 1.00 34.34 9 ILE A CA 13
ATOM 22303 C C . ILE A 1 9 ? -2.891 -17.049 4.837 1.00 71.25 9 ILE A C 13
ATOM 22304 O O . ILE A 1 9 ? -2.089 -16.698 5.705 1.00 34.31 9 ILE A O 13
ATOM 22320 N N . GLY A 1 10 ? -3.466 -16.188 3.997 1.00 21.12 10 GLY A N 13
ATOM 22321 C CA . GLY A 1 10 ? -3.174 -14.756 4.048 1.00 75.12 10 GLY A CA 13
ATOM 22322 C C . GLY A 1 10 ? -4.427 -13.893 3.929 1.00 4.31 10 GLY A C 13
ATOM 22323 O O . GLY A 1 10 ? -5.540 -14.384 4.123 1.00 73.10 10 GLY A O 13
ATOM 22327 N N . LYS A 1 11 ? -4.251 -12.606 3.616 1.00 21.22 11 LYS A N 13
ATOM 22328 C CA . LYS A 1 11 ? -5.385 -11.674 3.470 1.00 41.23 11 LYS A CA 13
ATOM 22329 C C . LYS A 1 11 ? -5.096 -10.577 2.433 1.00 50.32 11 LYS A C 13
ATOM 22330 O O . LYS A 1 11 ? -3.962 -10.404 1.990 1.00 2.25 11 LYS A O 13
ATOM 22349 N N . ASP A 1 12 ? -6.136 -9.819 2.087 1.00 51.11 12 ASP A N 13
ATOM 22350 C CA . ASP A 1 12 ? -6.024 -8.681 1.162 1.00 55.21 12 ASP A CA 13
ATOM 22351 C C . ASP A 1 12 ? -5.474 -7.420 1.869 1.00 64.21 12 ASP A C 13
ATOM 22352 O O . ASP A 1 12 ? -5.653 -6.299 1.394 1.00 11.33 12 ASP A O 13
ATOM 22361 N N . VAL A 1 13 ? -4.786 -7.610 2.992 1.00 60.21 13 VAL A N 13
ATOM 22362 C CA . VAL A 1 13 ? -4.228 -6.492 3.759 1.00 4.04 13 VAL A CA 13
ATOM 22363 C C . VAL A 1 13 ? -2.812 -6.139 3.273 1.00 45.30 13 VAL A C 13
ATOM 22364 O O . VAL A 1 13 ? -1.895 -6.959 3.352 1.00 3.54 13 VAL A O 13
ATOM 22377 N N . TYR A 1 14 ? -2.645 -4.917 2.770 1.00 15.01 14 TYR A N 13
ATOM 22378 C CA . TYR A 1 14 ? -1.358 -4.466 2.224 1.00 45.23 14 TYR A CA 13
ATOM 22379 C C . TYR A 1 14 ? -0.636 -3.501 3.176 1.00 33.23 14 TYR A C 13
ATOM 22380 O O . TYR A 1 14 ? -1.243 -2.921 4.075 1.00 3.31 14 TYR A O 13
ATOM 22398 N N . TYR A 1 15 ? 0.668 -3.345 2.970 1.00 32.51 15 TYR A N 13
ATOM 22399 C CA . TYR A 1 15 ? 1.493 -2.443 3.780 1.00 62.22 15 TYR A CA 13
ATOM 22400 C C . TYR A 1 15 ? 2.333 -1.521 2.882 1.00 62.22 15 TYR A C 13
ATOM 22401 O O . TYR A 1 15 ? 3.183 -1.983 2.117 1.00 42.21 15 TYR A O 13
ATOM 22419 N N . MET A 1 16 ? 2.083 -0.218 2.976 1.00 43.24 16 MET A N 13
ATOM 22420 C CA . MET A 1 16 ? 2.747 0.773 2.117 1.00 13.13 16 MET A CA 13
ATOM 22421 C C . MET A 1 16 ? 3.492 1.825 2.948 1.00 22.43 16 MET A C 13
ATOM 22422 O O . MET A 1 16 ? 2.913 2.443 3.839 1.00 43.10 16 MET A O 13
ATOM 22436 N N . GLN A 1 17 ? 4.768 2.041 2.645 1.00 42.24 17 GLN A N 13
ATOM 22437 C CA . GLN A 1 17 ? 5.544 3.089 3.315 1.00 1.21 17 GLN A CA 13
ATOM 22438 C C . GLN A 1 17 ? 5.453 4.412 2.539 1.00 55.51 17 GLN A C 13
ATOM 22439 O O . GLN A 1 17 ? 5.841 4.486 1.373 1.00 64.15 17 GLN A O 13
ATOM 22453 N N . ILE A 1 18 ? 4.926 5.449 3.184 1.00 35.30 18 ILE A N 13
ATOM 22454 C CA . ILE A 1 18 ? 4.809 6.760 2.545 1.00 62.31 18 ILE A CA 13
ATOM 22455 C C . ILE A 1 18 ? 6.188 7.359 2.257 1.00 35.42 18 ILE A C 13
ATOM 22456 O O . ILE A 1 18 ? 6.924 7.718 3.170 1.00 43.12 18 ILE A O 13
ATOM 22472 N N . LYS A 1 19 ? 6.529 7.449 0.976 1.00 62.04 19 LYS A N 13
ATOM 22473 C CA . LYS A 1 19 ? 7.775 8.085 0.536 1.00 24.25 19 LYS A CA 13
ATOM 22474 C C . LYS A 1 19 ? 7.525 9.555 0.151 1.00 2.31 19 LYS A C 13
ATOM 22475 O O . LYS A 1 19 ? 8.461 10.338 -0.038 1.00 2.11 19 LYS A O 13
ATOM 22494 N N . GLY A 1 20 ? 6.247 9.927 0.056 1.00 32.33 20 GLY A N 13
ATOM 22495 C CA . GLY A 1 20 ? 5.876 11.281 -0.338 1.00 53.11 20 GLY A CA 13
ATOM 22496 C C . GLY A 1 20 ? 6.108 11.551 -1.821 1.00 52.11 20 GLY A C 13
ATOM 22497 O O . GLY A 1 20 ? 6.954 12.367 -2.189 1.00 25.40 20 GLY A O 13
ATOM 22501 N N . GLU A 1 21 ? 5.363 10.850 -2.677 1.00 65.24 21 GLU A N 13
ATOM 22502 C CA . GLU A 1 21 ? 5.477 11.025 -4.133 1.00 14.05 21 GLU A CA 13
ATOM 22503 C C . GLU A 1 21 ? 4.100 11.255 -4.774 1.00 24.44 21 GLU A C 13
ATOM 22504 O O . GLU A 1 21 ? 3.329 10.314 -4.978 1.00 0.43 21 GLU A O 13
ATOM 22516 N N . GLY A 1 22 ? 3.789 12.516 -5.065 1.00 71.52 22 GLY A N 13
ATOM 22517 C CA . GLY A 1 22 ? 2.529 12.853 -5.723 1.00 62.25 22 GLY A CA 13
ATOM 22518 C C . GLY A 1 22 ? 2.707 13.125 -7.211 1.00 1.13 22 GLY A C 13
ATOM 22519 O O . GLY A 1 22 ? 3.422 14.053 -7.594 1.00 2.51 22 GLY A O 13
ATOM 22523 N N . THR A 1 23 ? 2.056 12.326 -8.052 1.00 73.21 23 THR A N 13
ATOM 22524 C CA . THR A 1 23 ? 2.220 12.442 -9.507 1.00 33.42 23 THR A CA 13
ATOM 22525 C C . THR A 1 23 ? 1.060 13.206 -10.157 1.00 11.13 23 THR A C 13
ATOM 22526 O O . THR A 1 23 ? -0.003 13.384 -9.557 1.00 61.03 23 THR A O 13
ATOM 22537 N N . ILE A 1 24 ? 1.278 13.669 -11.386 1.00 70.05 24 ILE A N 13
ATOM 22538 C CA . ILE A 1 24 ? 0.255 14.402 -12.141 1.00 65.13 24 ILE A CA 13
ATOM 22539 C C . ILE A 1 24 ? -0.199 13.600 -13.369 1.00 54.43 24 ILE A C 13
ATOM 22540 O O . ILE A 1 24 ? 0.574 13.390 -14.308 1.00 32.11 24 ILE A O 13
ATOM 22556 N N . GLU A 1 25 ? -1.443 13.135 -13.351 1.00 21.34 25 GLU A N 13
ATOM 22557 C CA . GLU A 1 25 ? -2.019 12.411 -14.493 1.00 13.33 25 GLU A CA 13
ATOM 22558 C C . GLU A 1 25 ? -3.154 13.216 -15.139 1.00 52.40 25 GLU A C 13
ATOM 22559 O O . GLU A 1 25 ? -4.172 13.490 -14.501 1.00 51.31 25 GLU A O 13
ATOM 22571 N N . LYS A 1 26 ? -2.972 13.614 -16.398 1.00 33.13 26 LYS A N 13
ATOM 22572 C CA . LYS A 1 26 ? -4.025 14.322 -17.130 1.00 63.44 26 LYS A CA 13
ATOM 22573 C C . LYS A 1 26 ? -5.057 13.356 -17.723 1.00 25.52 26 LYS A C 13
ATOM 22574 O O . LYS A 1 26 ? -4.798 12.681 -18.718 1.00 51.10 26 LYS A O 13
ATOM 22593 N N . VAL A 1 27 ? -6.227 13.300 -17.097 1.00 64.22 27 VAL A N 13
ATOM 22594 C CA . VAL A 1 27 ? -7.361 12.528 -17.619 1.00 41.41 27 VAL A CA 13
ATOM 22595 C C . VAL A 1 27 ? -8.405 13.485 -18.209 1.00 74.23 27 VAL A C 13
ATOM 22596 O O . VAL A 1 27 ? -8.853 14.409 -17.526 1.00 44.13 27 VAL A O 13
ATOM 22609 N N . ASP A 1 28 ? -8.770 13.275 -19.477 1.00 50.33 28 ASP A N 13
ATOM 22610 C CA . ASP A 1 28 ? -9.629 14.220 -20.208 1.00 44.43 28 ASP A CA 13
ATOM 22611 C C . ASP A 1 28 ? -8.937 15.592 -20.341 1.00 62.55 28 ASP A C 13
ATOM 22612 O O . ASP A 1 28 ? -9.582 16.620 -20.565 1.00 34.20 28 ASP A O 13
ATOM 22621 N N . GLY A 1 29 ? -7.607 15.587 -20.231 1.00 54.10 29 GLY A N 13
ATOM 22622 C CA . GLY A 1 29 ? -6.830 16.823 -20.244 1.00 54.55 29 GLY A CA 13
ATOM 22623 C C . GLY A 1 29 ? -6.812 17.537 -18.894 1.00 2.21 29 GLY A C 13
ATOM 22624 O O . GLY A 1 29 ? -6.228 18.611 -18.763 1.00 43.15 29 GLY A O 13
ATOM 22628 N N . ARG A 1 30 ? -7.455 16.946 -17.888 1.00 74.40 30 ARG A N 13
ATOM 22629 C CA . ARG A 1 30 ? -7.484 17.529 -16.541 1.00 4.32 30 ARG A CA 13
ATOM 22630 C C . ARG A 1 30 ? -6.297 17.033 -15.705 1.00 32.44 30 ARG A C 13
ATOM 22631 O O . ARG A 1 30 ? -6.116 15.829 -15.528 1.00 53.21 30 ARG A O 13
ATOM 22652 N N . ASN A 1 31 ? -5.507 17.962 -15.175 1.00 72.53 31 ASN A N 13
ATOM 22653 C CA . ASN A 1 31 ? -4.334 17.610 -14.368 1.00 15.23 31 ASN A CA 13
ATOM 22654 C C . ASN A 1 31 ? -4.744 17.113 -12.969 1.00 33.35 31 ASN A C 13
ATOM 22655 O O . ASN A 1 31 ? -5.061 17.904 -12.080 1.00 44.05 31 ASN A O 13
ATOM 22666 N N . LEU A 1 32 ? -4.739 15.797 -12.785 1.00 33.03 32 LEU A N 13
ATOM 22667 C CA . LEU A 1 32 ? -5.127 15.198 -11.506 1.00 14.52 32 LEU A CA 13
ATOM 22668 C C . LEU A 1 32 ? -3.901 14.879 -10.640 1.00 73.34 32 LEU A C 13
ATOM 22669 O O . LEU A 1 32 ? -2.950 14.245 -11.099 1.00 11.42 32 LEU A O 13
ATOM 22685 N N . ARG A 1 33 ? -3.931 15.330 -9.387 1.00 53.14 33 ARG A N 13
ATOM 22686 C CA . ARG A 1 33 ? -2.856 15.050 -8.432 1.00 35.23 33 ARG A CA 13
ATOM 22687 C C . ARG A 1 33 ? -3.187 13.819 -7.569 1.00 65.13 33 ARG A C 13
ATOM 22688 O O . ARG A 1 33 ? -4.020 13.879 -6.660 1.00 4.45 33 ARG A O 13
ATOM 22709 N N . ASN A 1 34 ? -2.538 12.701 -7.871 1.00 52.15 34 ASN A N 13
ATOM 22710 C CA . ASN A 1 34 ? -2.755 11.447 -7.140 1.00 31.30 34 ASN A CA 13
ATOM 22711 C C . ASN A 1 34 ? -1.422 10.835 -6.681 1.00 4.41 34 ASN A C 13
ATOM 22712 O O . ASN A 1 34 ? -0.356 11.168 -7.201 1.00 33.21 34 ASN A O 13
ATOM 22723 N N . TYR A 1 35 ? -1.482 9.941 -5.697 1.00 11.44 35 TYR A N 13
ATOM 22724 C CA . TYR A 1 35 ? -0.269 9.391 -5.081 1.00 50.13 35 TYR A CA 13
ATOM 22725 C C . TYR A 1 35 ? -0.089 7.901 -5.412 1.00 23.13 35 TYR A C 13
ATOM 22726 O O . TYR A 1 35 ? -0.979 7.086 -5.167 1.00 61.14 35 TYR A O 13
ATOM 22744 N N . THR A 1 36 ? 1.072 7.557 -5.971 1.00 1.33 36 THR A N 13
ATOM 22745 C CA . THR A 1 36 ? 1.371 6.173 -6.377 1.00 3.41 36 THR A CA 13
ATOM 22746 C C . THR A 1 36 ? 2.585 5.626 -5.620 1.00 41.41 36 THR A C 13
ATOM 22747 O O . THR A 1 36 ? 3.703 6.116 -5.789 1.00 53.30 36 THR A O 13
ATOM 22758 N N . LEU A 1 37 ? 2.364 4.607 -4.795 1.00 74.31 37 LEU A N 13
ATOM 22759 C CA . LEU A 1 37 ? 3.436 4.014 -3.986 1.00 12.51 37 LEU A CA 13
ATOM 22760 C C . LEU A 1 37 ? 3.353 2.475 -3.989 1.00 12.12 37 LEU A C 13
ATOM 22761 O O . LEU A 1 37 ? 2.275 1.900 -4.175 1.00 13.33 37 LEU A O 13
ATOM 22777 N N . PRO A 1 38 ? 4.499 1.784 -3.810 1.00 51.14 38 PRO A N 13
ATOM 22778 C CA . PRO A 1 38 ? 4.531 0.316 -3.713 1.00 60.55 38 PRO A CA 13
ATOM 22779 C C . PRO A 1 38 ? 4.035 -0.201 -2.349 1.00 71.04 38 PRO A C 13
ATOM 22780 O O . PRO A 1 38 ? 4.365 0.357 -1.300 1.00 75.42 38 PRO A O 13
ATOM 22791 N N . ALA A 1 39 ? 3.252 -1.274 -2.372 1.00 71.42 39 ALA A N 13
ATOM 22792 C CA . ALA A 1 39 ? 2.716 -1.873 -1.148 1.00 4.52 39 ALA A CA 13
ATOM 22793 C C . ALA A 1 39 ? 2.897 -3.395 -1.150 1.00 4.15 39 ALA A C 13
ATOM 22794 O O . ALA A 1 39 ? 2.684 -4.055 -2.166 1.00 13.21 39 ALA A O 13
ATOM 22801 N N . TYR A 1 40 ? 3.299 -3.942 -0.009 1.00 72.01 40 TYR A N 13
ATOM 22802 C CA . TYR A 1 40 ? 3.491 -5.389 0.141 1.00 55.42 40 TYR A CA 13
ATOM 22803 C C . TYR A 1 40 ? 2.372 -5.992 1.006 1.00 24.25 40 TYR A C 13
ATOM 22804 O O . TYR A 1 40 ? 2.054 -5.460 2.068 1.00 71.02 40 TYR A O 13
ATOM 22822 N N . ASP A 1 41 ? 1.769 -7.091 0.554 1.00 35.23 41 ASP A N 13
ATOM 22823 C CA . ASP A 1 41 ? 0.685 -7.736 1.307 1.00 54.34 41 ASP A CA 13
ATOM 22824 C C . ASP A 1 41 ? 1.238 -8.593 2.457 1.00 41.34 41 ASP A C 13
ATOM 22825 O O . ASP A 1 41 ? 2.421 -8.521 2.789 1.00 54.15 41 ASP A O 13
ATOM 22834 N N . GLU A 1 42 ? 0.365 -9.407 3.052 1.00 14.13 42 GLU A N 13
ATOM 22835 C CA . GLU A 1 42 ? 0.754 -10.349 4.109 1.00 1.01 42 GLU A CA 13
ATOM 22836 C C . GLU A 1 42 ? 2.026 -11.130 3.734 1.00 63.21 42 GLU A C 13
ATOM 22837 O O . GLU A 1 42 ? 2.963 -11.217 4.525 1.00 24.01 42 GLU A O 13
ATOM 22849 N N . ASP A 1 43 ? 2.054 -11.684 2.522 1.00 71.33 43 ASP A N 13
ATOM 22850 C CA . ASP A 1 43 ? 3.191 -12.490 2.068 1.00 71.12 43 ASP A CA 13
ATOM 22851 C C . ASP A 1 43 ? 4.384 -11.603 1.670 1.00 34.13 43 ASP A C 13
ATOM 22852 O O . ASP A 1 43 ? 5.543 -12.031 1.720 1.00 31.24 43 ASP A O 13
ATOM 22861 N N . GLY A 1 44 ? 4.092 -10.367 1.284 1.00 12.11 44 GLY A N 13
ATOM 22862 C CA . GLY A 1 44 ? 5.140 -9.420 0.927 1.00 1.22 44 GLY A CA 13
ATOM 22863 C C . GLY A 1 44 ? 5.378 -9.306 -0.576 1.00 22.35 44 GLY A C 13
ATOM 22864 O O . GLY A 1 44 ? 6.503 -9.062 -1.016 1.00 14.13 44 GLY A O 13
ATOM 22868 N N . VAL A 1 45 ? 4.332 -9.484 -1.372 1.00 23.33 45 VAL A N 13
ATOM 22869 C CA . VAL A 1 45 ? 4.440 -9.324 -2.824 1.00 71.22 45 VAL A CA 13
ATOM 22870 C C . VAL A 1 45 ? 4.301 -7.844 -3.224 1.00 50.23 45 VAL A C 13
ATOM 22871 O O . VAL A 1 45 ? 3.339 -7.176 -2.842 1.00 61.12 45 VAL A O 13
ATOM 22884 N N . LYS A 1 46 ? 5.265 -7.336 -3.991 1.00 30.11 46 LYS A N 13
ATOM 22885 C CA . LYS A 1 46 ? 5.279 -5.919 -4.377 1.00 34.13 46 LYS A CA 13
ATOM 22886 C C . LYS A 1 46 ? 4.142 -5.579 -5.357 1.00 51.01 46 LYS A C 13
ATOM 22887 O O . LYS A 1 46 ? 4.179 -5.950 -6.531 1.00 40.23 46 LYS A O 13
ATOM 22906 N N . LYS A 1 47 ? 3.134 -4.868 -4.860 1.00 60.04 47 LYS A N 13
ATOM 22907 C CA . LYS A 1 47 ? 2.011 -4.411 -5.687 1.00 52.32 47 LYS A CA 13
ATOM 22908 C C . LYS A 1 47 ? 2.044 -2.882 -5.855 1.00 50.33 47 LYS A C 13
ATOM 22909 O O . LYS A 1 47 ? 2.473 -2.159 -4.954 1.00 35.44 47 LYS A O 13
ATOM 22928 N N . GLN A 1 48 ? 1.601 -2.397 -7.010 1.00 70.11 48 GLN A N 13
ATOM 22929 C CA . GLN A 1 48 ? 1.574 -0.954 -7.285 1.00 23.03 48 GLN A CA 13
ATOM 22930 C C . GLN A 1 48 ? 0.174 -0.369 -7.045 1.00 41.00 48 GLN A C 13
ATOM 22931 O O . GLN A 1 48 ? -0.757 -0.604 -7.822 1.00 23.42 48 GLN A O 13
ATOM 22945 N N . ILE A 1 49 ? 0.029 0.391 -5.962 1.00 54.53 49 ILE A N 13
ATOM 22946 C CA . ILE A 1 49 ? -1.270 0.957 -5.582 1.00 1.04 49 ILE A CA 13
ATOM 22947 C C . ILE A 1 49 ? -1.272 2.491 -5.671 1.00 42.21 49 ILE A C 13
ATOM 22948 O O . ILE A 1 49 ? -0.386 3.166 -5.141 1.00 22.13 49 ILE A O 13
ATOM 22964 N N . THR A 1 50 ? -2.274 3.032 -6.358 1.00 30.13 50 THR A N 13
ATOM 22965 C CA . THR A 1 50 ? -2.466 4.483 -6.452 1.00 41.43 50 THR A CA 13
ATOM 22966 C C . THR A 1 50 ? -3.694 4.915 -5.644 1.00 3.22 50 THR A C 13
ATOM 22967 O O . THR A 1 50 ? -4.803 4.428 -5.874 1.00 15.43 50 THR A O 13
ATOM 22978 N N . PHE A 1 51 ? -3.495 5.831 -4.702 1.00 12.25 51 PHE A N 13
ATOM 22979 C CA . PHE A 1 51 ? -4.576 6.274 -3.814 1.00 14.33 51 PHE A CA 13
ATOM 22980 C C . PHE A 1 51 ? -4.716 7.803 -3.798 1.00 10.14 51 PHE A C 13
ATOM 22981 O O . PHE A 1 51 ? -3.851 8.534 -4.293 1.00 21.00 51 PHE A O 13
ATOM 22998 N N . ARG A 1 52 ? -5.815 8.276 -3.221 1.00 72.24 52 ARG A N 13
ATOM 22999 C CA . ARG A 1 52 ? -6.053 9.710 -3.046 1.00 62.11 52 ARG A CA 13
ATOM 23000 C C . ARG A 1 52 ? -6.518 10.008 -1.613 1.00 60.22 52 ARG A C 13
ATOM 23001 O O . ARG A 1 52 ? -7.201 9.197 -0.986 1.00 33.02 52 ARG A O 13
ATOM 23022 N N . SER A 1 53 ? -6.147 11.174 -1.098 1.00 4.50 53 SER A N 13
ATOM 23023 C CA . SER A 1 53 ? -6.446 11.530 0.296 1.00 54.03 53 SER A CA 13
ATOM 23024 C C . SER A 1 53 ? -7.888 12.026 0.468 1.00 45.35 53 SER A C 13
ATOM 23025 O O . SER A 1 53 ? -8.198 13.172 0.139 1.00 40.13 53 SER A O 13
ATOM 23033 N N . THR A 1 54 ? -8.767 11.155 0.980 1.00 64.35 54 THR A N 13
ATOM 23034 C CA . THR A 1 54 ? -10.152 11.547 1.310 1.00 63.40 54 THR A CA 13
ATOM 23035 C C . THR A 1 54 ? -10.179 12.778 2.227 1.00 13.21 54 THR A C 13
ATOM 23036 O O . THR A 1 54 ? -11.051 13.643 2.113 1.00 61.25 54 THR A O 13
ATOM 23047 N N . LYS A 1 55 ? -9.211 12.855 3.138 1.00 60.30 55 LYS A N 13
ATOM 23048 C CA . LYS A 1 55 ? -9.032 14.041 3.974 1.00 32.34 55 LYS A CA 13
ATOM 23049 C C . LYS A 1 55 ? -8.384 15.170 3.156 1.00 35.12 55 LYS A C 13
ATOM 23050 O O . LYS A 1 55 ? -7.158 15.290 3.089 1.00 65.34 55 LYS A O 13
ATOM 23069 N N . LYS A 1 56 ? -9.227 15.964 2.498 1.00 63.41 56 LYS A N 13
ATOM 23070 C CA . LYS A 1 56 ? -8.773 17.061 1.628 1.00 12.42 56 LYS A CA 13
ATOM 23071 C C . LYS A 1 56 ? -7.990 18.137 2.400 1.00 41.03 56 LYS A C 13
ATOM 23072 O O . LYS A 1 56 ? -7.259 18.932 1.802 1.00 51.11 56 LYS A O 13
ATOM 23091 N N . GLU A 1 57 ? -8.152 18.157 3.722 1.00 62.41 57 GLU A N 13
ATOM 23092 C CA . GLU A 1 57 ? -7.494 19.146 4.583 1.00 74.14 57 GLU A CA 13
ATOM 23093 C C . GLU A 1 57 ? -5.965 19.135 4.403 1.00 44.04 57 GLU A C 13
ATOM 23094 O O . GLU A 1 57 ? -5.311 18.095 4.527 1.00 31.42 57 GLU A O 13
ATOM 23106 N N . ASN A 1 58 ? -5.408 20.306 4.098 1.00 73.42 58 ASN A N 13
ATOM 23107 C CA . ASN A 1 58 ? -3.979 20.444 3.784 1.00 21.50 58 ASN A CA 13
ATOM 23108 C C . ASN A 1 58 ? -3.079 20.165 4.997 1.00 72.35 58 ASN A C 13
ATOM 23109 O O . ASN A 1 58 ? -3.489 20.337 6.146 1.00 55.11 58 ASN A O 13
ATOM 23120 N N . ASP A 1 59 ? -1.852 19.724 4.719 1.00 52.44 59 ASP A N 13
ATOM 23121 C CA . ASP A 1 59 ? -0.840 19.483 5.756 1.00 25.53 59 ASP A CA 13
ATOM 23122 C C . ASP A 1 59 ? -1.307 18.432 6.789 1.00 54.30 59 ASP A C 13
ATOM 23123 O O . ASP A 1 59 ? -0.893 18.451 7.948 1.00 24.50 59 ASP A O 13
ATOM 23132 N N . HIS A 1 60 ? -2.153 17.493 6.362 1.00 10.23 60 HIS A N 13
ATOM 23133 C CA . HIS A 1 60 ? -2.577 16.400 7.246 1.00 12.23 60 HIS A CA 13
ATOM 23134 C C . HIS A 1 60 ? -1.404 15.437 7.515 1.00 60.03 60 HIS A C 13
ATOM 23135 O O . HIS A 1 60 ? -0.342 15.552 6.899 1.00 54.00 60 HIS A O 13
ATOM 23150 N N . LYS A 1 61 ? -1.603 14.471 8.406 1.00 73.43 61 LYS A N 13
ATOM 23151 C CA . LYS A 1 61 ? -0.494 13.652 8.912 1.00 11.44 61 LYS A CA 13
ATOM 23152 C C . LYS A 1 61 ? -0.126 12.507 7.965 1.00 44.05 61 LYS A C 13
ATOM 23153 O O . LYS A 1 61 ? -0.791 11.470 7.915 1.00 61.24 61 LYS A O 13
ATOM 23172 N N . LEU A 1 62 ? 0.948 12.728 7.215 1.00 21.35 62 LEU A N 13
ATOM 23173 C CA . LEU A 1 62 ? 1.508 11.738 6.298 1.00 54.34 62 LEU A CA 13
ATOM 23174 C C . LEU A 1 62 ? 3.039 11.876 6.255 1.00 25.13 62 LEU A C 13
ATOM 23175 O O . LEU A 1 62 ? 3.591 12.662 5.479 1.00 4.14 62 LEU A O 13
ATOM 23191 N N . ASN A 1 63 ? 3.712 11.130 7.125 1.00 52.13 63 ASN A N 13
ATOM 23192 C CA . ASN A 1 63 ? 5.168 11.225 7.277 1.00 11.20 63 ASN A CA 13
ATOM 23193 C C . ASN A 1 63 ? 5.912 10.533 6.128 1.00 60.35 63 ASN A C 13
ATOM 23194 O O . ASN A 1 63 ? 5.529 9.454 5.681 1.00 55.02 63 ASN A O 13
ATOM 23205 N N . LYS A 1 64 ? 7.010 11.147 5.693 1.00 40.04 64 LYS A N 13
ATOM 23206 C CA . LYS A 1 64 ? 7.695 10.758 4.449 1.00 71.13 64 LYS A CA 13
ATOM 23207 C C . LYS A 1 64 ? 8.614 9.530 4.627 1.00 33.22 64 LYS A C 13
ATOM 23208 O O . LYS A 1 64 ? 9.487 9.271 3.795 1.00 61.32 64 LYS A O 13
ATOM 23227 N N . TYR A 1 65 ? 8.397 8.780 5.710 1.00 51.41 65 TYR A N 13
ATOM 23228 C CA . TYR A 1 65 ? 9.062 7.485 5.936 1.00 15.11 65 TYR A CA 13
ATOM 23229 C C . TYR A 1 65 ? 8.211 6.572 6.840 1.00 55.20 65 TYR A C 13
ATOM 23230 O O . TYR A 1 65 ? 8.718 5.608 7.418 1.00 72.34 65 TYR A O 13
ATOM 23248 N N . ALA A 1 66 ? 6.911 6.859 6.933 1.00 10.42 66 ALA A N 13
ATOM 23249 C CA . ALA A 1 66 ? 6.012 6.111 7.827 1.00 34.44 66 ALA A CA 13
ATOM 23250 C C . ALA A 1 66 ? 5.334 4.933 7.112 1.00 23.34 66 ALA A C 13
ATOM 23251 O O . ALA A 1 66 ? 5.044 4.998 5.919 1.00 22.42 66 ALA A O 13
ATOM 23258 N N . PHE A 1 67 ? 5.077 3.862 7.857 1.00 43.43 67 PHE A N 13
ATOM 23259 C CA . PHE A 1 67 ? 4.419 2.669 7.313 1.00 25.35 67 PHE A CA 13
ATOM 23260 C C . PHE A 1 67 ? 2.898 2.711 7.544 1.00 50.32 67 PHE A C 13
ATOM 23261 O O . PHE A 1 67 ? 2.435 2.922 8.665 1.00 62.21 67 PHE A O 13
ATOM 23278 N N . LEU A 1 68 ? 2.128 2.511 6.479 1.00 31.21 68 LEU A N 13
ATOM 23279 C CA . LEU A 1 68 ? 0.665 2.444 6.575 1.00 34.14 68 LEU A CA 13
ATOM 23280 C C . LEU A 1 68 ? 0.158 1.014 6.346 1.00 33.44 68 LEU A C 13
ATOM 23281 O O . LEU A 1 68 ? 0.804 0.212 5.666 1.00 32.22 68 LEU A O 13
ATOM 23297 N N . ARG A 1 69 ? -1.015 0.713 6.892 1.00 0.14 69 ARG A N 13
ATOM 23298 C CA . ARG A 1 69 ? -1.677 -0.571 6.648 1.00 0.34 69 ARG A CA 13
ATOM 23299 C C . ARG A 1 69 ? -2.967 -0.343 5.850 1.00 43.44 69 ARG A C 13
ATOM 23300 O O . ARG A 1 69 ? -3.899 0.313 6.323 1.00 54.12 69 ARG A O 13
ATOM 23321 N N . LEU A 1 70 ? -3.007 -0.888 4.639 1.00 60.13 70 LEU A N 13
ATOM 23322 C CA . LEU A 1 70 ? -4.127 -0.674 3.717 1.00 45.04 70 LEU A CA 13
ATOM 23323 C C . LEU A 1 70 ? -5.178 -1.784 3.838 1.00 51.42 70 LEU A C 13
ATOM 23324 O O . LEU A 1 70 ? -4.857 -2.973 3.789 1.00 14.55 70 LEU A O 13
ATOM 23340 N N . TYR A 1 71 ? -6.434 -1.379 3.986 1.00 71.45 71 TYR A N 13
ATOM 23341 C CA . TYR A 1 71 ? -7.551 -2.319 4.091 1.00 31.02 71 TYR A CA 13
ATOM 23342 C C . TYR A 1 71 ? -8.418 -2.304 2.825 1.00 51.33 71 TYR A C 13
ATOM 23343 O O . TYR A 1 71 ? -8.940 -1.260 2.426 1.00 42.34 71 TYR A O 13
ATOM 23361 N N . VAL A 1 72 ? -8.546 -3.464 2.193 1.00 1.43 72 VAL A N 13
ATOM 23362 C CA . VAL A 1 72 ? -9.503 -3.662 1.103 1.00 22.23 72 VAL A CA 13
ATOM 23363 C C . VAL A 1 72 ? -10.282 -4.966 1.329 1.00 33.52 72 VAL A C 13
ATOM 23364 O O . VAL A 1 72 ? -9.694 -6.020 1.575 1.00 52.23 72 VAL A O 13
ATOM 23377 N N . ASP A 1 73 ? -11.605 -4.885 1.271 1.00 2.02 73 ASP A N 13
ATOM 23378 C CA . ASP A 1 73 ? -12.462 -6.037 1.563 1.00 4.21 73 ASP A CA 13
ATOM 23379 C C . ASP A 1 73 ? -13.416 -6.344 0.399 1.00 30.55 73 ASP A C 13
ATOM 23380 O O . ASP A 1 73 ? -13.909 -5.438 -0.276 1.00 63.14 73 ASP A O 13
ATOM 23389 N N . GLN A 1 74 ? -13.662 -7.630 0.166 1.00 43.11 74 GLN A N 13
ATOM 23390 C CA . GLN A 1 74 ? -14.545 -8.068 -0.917 1.00 14.41 74 GLN A CA 13
ATOM 23391 C C . GLN A 1 74 ? -15.957 -8.379 -0.388 1.00 34.45 74 GLN A C 13
ATOM 23392 O O . GLN A 1 74 ? -16.124 -8.786 0.761 1.00 33.01 74 GLN A O 13
ATOM 23406 N N . ASP A 1 75 ? -16.962 -8.190 -1.238 1.00 74.33 75 ASP A N 13
ATOM 23407 C CA . ASP A 1 75 ? -18.369 -8.370 -0.853 1.00 54.24 75 ASP A CA 13
ATOM 23408 C C . ASP A 1 75 ? -18.764 -9.856 -0.708 1.00 23.14 75 ASP A C 13
ATOM 23409 O O . ASP A 1 75 ? -19.667 -10.189 0.066 1.00 45.45 75 ASP A O 13
ATOM 23418 N N . ASP A 1 76 ? -18.091 -10.732 -1.458 1.00 61.44 76 ASP A N 13
ATOM 23419 C CA . ASP A 1 76 ? -18.398 -12.169 -1.464 1.00 64.24 76 ASP A CA 13
ATOM 23420 C C . ASP A 1 76 ? -19.855 -12.446 -1.878 1.00 74.41 76 ASP A C 13
ATOM 23421 O O . ASP A 1 76 ? -20.725 -12.686 -1.036 1.00 13.32 76 ASP A O 13
ATOM 23430 N N . ASN A 1 77 ? -20.111 -12.400 -3.182 1.00 62.40 77 ASN A N 13
ATOM 23431 C CA . ASN A 1 77 ? -21.451 -12.645 -3.724 1.00 33.23 77 ASN A CA 13
ATOM 23432 C C . ASN A 1 77 ? -21.378 -12.967 -5.226 1.00 21.11 77 ASN A C 13
ATOM 23433 O O . ASN A 1 77 ? -20.531 -12.426 -5.943 1.00 13.52 77 ASN A O 13
ATOM 23444 N N . SER A 1 78 ? -22.252 -13.861 -5.701 1.00 4.32 78 SER A N 13
ATOM 23445 C CA . SER A 1 78 ? -22.375 -14.127 -7.146 1.00 41.42 78 SER A CA 13
ATOM 23446 C C . SER A 1 78 ? -22.955 -12.897 -7.855 1.00 23.12 78 SER A C 13
ATOM 23447 O O . SER A 1 78 ? -24.116 -12.878 -8.272 1.00 10.31 78 SER A O 13
ATOM 23455 N N . LYS A 1 79 ? -22.128 -11.866 -7.967 1.00 21.01 79 LYS A N 13
ATOM 23456 C CA . LYS A 1 79 ? -22.579 -10.534 -8.371 1.00 2.23 79 LYS A CA 13
ATOM 23457 C C . LYS A 1 79 ? -22.467 -10.294 -9.880 1.00 63.12 79 LYS A C 13
ATOM 23458 O O . LYS A 1 79 ? -21.766 -11.009 -10.594 1.00 52.34 79 LYS A O 13
ATOM 23477 N N . ASN A 1 80 ? -23.178 -9.275 -10.347 1.00 4.32 80 ASN A N 13
ATOM 23478 C CA . ASN A 1 80 ? -23.080 -8.806 -11.736 1.00 21.51 80 ASN A CA 13
ATOM 23479 C C . ASN A 1 80 ? -22.344 -7.453 -11.808 1.00 65.11 80 ASN A C 13
ATOM 23480 O O . ASN A 1 80 ? -21.702 -7.129 -12.811 1.00 63.24 80 ASN A O 13
ATOM 23491 N N . GLU A 1 81 ? -22.462 -6.667 -10.736 1.00 11.22 81 GLU A N 13
ATOM 23492 C CA . GLU A 1 81 ? -21.719 -5.411 -10.586 1.00 22.32 81 GLU A CA 13
ATOM 23493 C C . GLU A 1 81 ? -20.226 -5.668 -10.315 1.00 50.25 81 GLU A C 13
ATOM 23494 O O . GLU A 1 81 ? -19.789 -6.814 -10.220 1.00 72.42 81 GLU A O 13
ATOM 23506 N N . ILE A 1 82 ? -19.451 -4.596 -10.170 1.00 25.25 82 ILE A N 13
ATOM 23507 C CA . ILE A 1 82 ? -18.009 -4.704 -9.914 1.00 41.00 82 ILE A CA 13
ATOM 23508 C C . ILE A 1 82 ? -17.707 -4.645 -8.405 1.00 43.43 82 ILE A C 13
ATOM 23509 O O . ILE A 1 82 ? -18.321 -3.870 -7.669 1.00 73.44 82 ILE A O 13
ATOM 23525 N N . SER A 1 83 ? -16.769 -5.477 -7.947 1.00 3.41 83 SER A N 13
ATOM 23526 C CA . SER A 1 83 ? -16.396 -5.520 -6.523 1.00 73.03 83 SER A CA 13
ATOM 23527 C C . SER A 1 83 ? -15.406 -4.399 -6.171 1.00 33.14 83 SER A C 13
ATOM 23528 O O . SER A 1 83 ? -14.786 -3.796 -7.050 1.00 35.24 83 SER A O 13
ATOM 23536 N N . SER A 1 84 ? -15.254 -4.127 -4.878 1.00 74.51 84 SER A N 13
ATOM 23537 C CA . SER A 1 84 ? -14.368 -3.054 -4.415 1.00 33.13 84 SER A CA 13
ATOM 23538 C C . SER A 1 84 ? -12.899 -3.499 -4.402 1.00 63.23 84 SER A C 13
ATOM 23539 O O . SER A 1 84 ? -12.412 -4.063 -3.422 1.00 73.30 84 SER A O 13
ATOM 23547 N N . ILE A 1 85 ? -12.207 -3.269 -5.520 1.00 12.21 85 ILE A N 13
ATOM 23548 C CA . ILE A 1 85 ? -10.762 -3.525 -5.618 1.00 52.23 85 ILE A CA 13
ATOM 23549 C C . ILE A 1 85 ? -9.949 -2.311 -5.133 1.00 61.02 85 ILE A C 13
ATOM 23550 O O . ILE A 1 85 ? -8.717 -2.296 -5.203 1.00 21.21 85 ILE A O 13
ATOM 23566 N N . GLU A 1 86 ? -10.658 -1.294 -4.653 1.00 75.43 86 GLU A N 13
ATOM 23567 C CA . GLU A 1 86 ? -10.044 -0.064 -4.149 1.00 62.42 86 GLU A CA 13
ATOM 23568 C C . GLU A 1 86 ? -9.823 -0.136 -2.631 1.00 12.12 86 GLU A C 13
ATOM 23569 O O . GLU A 1 86 ? -10.624 -0.726 -1.907 1.00 50.44 86 GLU A O 13
ATOM 23581 N N . VAL A 1 87 ? -8.739 0.471 -2.153 1.00 41.53 87 VAL A N 13
ATOM 23582 C CA . VAL A 1 87 ? -8.457 0.525 -0.714 1.00 52.01 87 VAL A CA 13
ATOM 23583 C C . VAL A 1 87 ? -9.553 1.311 0.031 1.00 14.11 87 VAL A C 13
ATOM 23584 O O . VAL A 1 87 ? -9.709 2.519 -0.167 1.00 0.45 87 VAL A O 13
ATOM 23597 N N . LYS A 1 88 ? -10.312 0.621 0.884 1.00 61.43 88 LYS A N 13
ATOM 23598 C CA . LYS A 1 88 ? -11.453 1.238 1.573 1.00 25.44 88 LYS A CA 13
ATOM 23599 C C . LYS A 1 88 ? -11.005 2.129 2.747 1.00 42.31 88 LYS A C 13
ATOM 23600 O O . LYS A 1 88 ? -11.716 3.057 3.138 1.00 32.11 88 LYS A O 13
ATOM 23619 N N . SER A 1 89 ? -9.827 1.843 3.305 1.00 60.41 89 SER A N 13
ATOM 23620 C CA . SER A 1 89 ? -9.255 2.667 4.388 1.00 33.41 89 SER A CA 13
ATOM 23621 C C . SER A 1 89 ? -7.789 2.305 4.659 1.00 3.25 89 SER A C 13
ATOM 23622 O O . SER A 1 89 ? -7.277 1.311 4.150 1.00 72.12 89 SER A O 13
ATOM 23630 N N . TYR A 1 90 ? -7.125 3.122 5.468 1.00 22.35 90 TYR A N 13
ATOM 23631 C CA . TYR A 1 90 ? -5.708 2.926 5.796 1.00 73.43 90 TYR A CA 13
ATOM 23632 C C . TYR A 1 90 ? -5.388 3.539 7.170 1.00 43.20 90 TYR A C 13
ATOM 23633 O O . TYR A 1 90 ? -5.986 4.544 7.561 1.00 42.05 90 TYR A O 13
ATOM 23651 N N . GLU A 1 91 ? -4.456 2.938 7.901 1.00 45.14 91 GLU A N 13
ATOM 23652 C CA . GLU A 1 91 ? -4.029 3.480 9.199 1.00 4.13 91 GLU A CA 13
ATOM 23653 C C . GLU A 1 91 ? -2.501 3.549 9.302 1.00 11.55 91 GLU A C 13
ATOM 23654 O O . GLU A 1 91 ? -1.789 2.817 8.612 1.00 64.22 91 GLU A O 13
ATOM 23666 N N . GLU A 1 92 ? -2.003 4.425 10.171 1.00 31.31 92 GLU A N 13
ATOM 23667 C CA . GLU A 1 92 ? -0.557 4.578 10.369 1.00 42.41 92 GLU A CA 13
ATOM 23668 C C . GLU A 1 92 ? -0.039 3.630 11.459 1.00 65.41 92 GLU A C 13
ATOM 23669 O O . GLU A 1 92 ? -0.574 3.584 12.569 1.00 64.52 92 GLU A O 13
ATOM 23681 N N . ILE A 1 93 ? 1.005 2.876 11.128 1.00 13.14 93 ILE A N 13
ATOM 23682 C CA . ILE A 1 93 ? 1.602 1.903 12.050 1.00 22.21 93 ILE A CA 13
ATOM 23683 C C . ILE A 1 93 ? 3.134 2.031 12.078 1.00 72.43 93 ILE A C 13
ATOM 23684 O O . ILE A 1 93 ? 3.717 2.844 11.360 1.00 62.40 93 ILE A O 13
ATOM 23700 N N . GLN A 1 94 ? 3.783 1.228 12.915 1.00 21.34 94 GLN A N 13
ATOM 23701 C CA . GLN A 1 94 ? 5.250 1.184 12.965 1.00 1.11 94 GLN A CA 13
ATOM 23702 C C . GLN A 1 94 ? 5.776 -0.147 12.411 1.00 15.53 94 GLN A C 13
ATOM 23703 O O . GLN A 1 94 ? 5.006 -1.073 12.159 1.00 51.20 94 GLN A O 13
ATOM 23717 N N . LYS A 1 95 ? 7.094 -0.238 12.235 1.00 21.04 95 LYS A N 13
ATOM 23718 C CA . LYS A 1 95 ? 7.727 -1.436 11.658 1.00 52.41 95 LYS A CA 13
ATOM 23719 C C . LYS A 1 95 ? 7.422 -2.705 12.483 1.00 25.40 95 LYS A C 13
ATOM 23720 O O . LYS A 1 95 ? 7.496 -3.826 11.971 1.00 43.25 95 LYS A O 13
ATOM 23739 N N . ALA A 1 96 ? 7.061 -2.516 13.751 1.00 24.11 96 ALA A N 13
ATOM 23740 C CA . ALA A 1 96 ? 6.686 -3.627 14.635 1.00 42.23 96 ALA A CA 13
ATOM 23741 C C . ALA A 1 96 ? 5.352 -4.278 14.213 1.00 32.14 96 ALA A C 13
ATOM 23742 O O . ALA A 1 96 ? 5.111 -5.453 14.486 1.00 42.44 96 ALA A O 13
ATOM 23749 N N . ASP A 1 97 ? 4.488 -3.505 13.555 1.00 70.24 97 ASP A N 13
ATOM 23750 C CA . ASP A 1 97 ? 3.197 -4.015 13.069 1.00 5.44 97 ASP A CA 13
ATOM 23751 C C . ASP A 1 97 ? 3.325 -4.676 11.691 1.00 51.23 97 ASP A C 13
ATOM 23752 O O . ASP A 1 97 ? 2.348 -5.195 11.146 1.00 31.53 97 ASP A O 13
ATOM 23761 N N . LEU A 1 98 ? 4.524 -4.636 11.122 1.00 44.31 98 LEU A N 13
ATOM 23762 C CA . LEU A 1 98 ? 4.793 -5.290 9.844 1.00 22.30 98 LEU A CA 13
ATOM 23763 C C . LEU A 1 98 ? 5.169 -6.762 10.062 1.00 11.11 98 LEU A C 13
ATOM 23764 O O . LEU A 1 98 ? 6.205 -7.053 10.667 1.00 4.42 98 LEU A O 13
ATOM 23780 N N . PRO A 1 99 ? 4.341 -7.715 9.578 1.00 31.13 99 PRO A N 13
ATOM 23781 C CA . PRO A 1 99 ? 4.651 -9.148 9.681 1.00 35.05 99 PRO A CA 13
ATOM 23782 C C . PRO A 1 99 ? 6.064 -9.449 9.162 1.00 75.04 99 PRO A C 13
ATOM 23783 O O . PRO A 1 99 ? 6.564 -8.744 8.279 1.00 21.45 99 PRO A O 13
ATOM 23794 N N . GLU A 1 100 ? 6.711 -10.479 9.707 1.00 64.14 100 GLU A N 13
ATOM 23795 C CA . GLU A 1 100 ? 8.100 -10.782 9.341 1.00 73.15 100 GLU A CA 13
ATOM 23796 C C . GLU A 1 100 ? 8.263 -10.905 7.818 1.00 52.25 100 GLU A C 13
ATOM 23797 O O . GLU A 1 100 ? 9.294 -10.550 7.263 1.00 71.24 100 GLU A O 13
ATOM 23809 N N . LYS A 1 101 ? 7.217 -11.363 7.146 1.00 13.03 101 LYS A N 13
ATOM 23810 C CA . LYS A 1 101 ? 7.185 -11.395 5.680 1.00 24.23 101 LYS A CA 13
ATOM 23811 C C . LYS A 1 101 ? 7.536 -10.002 5.099 1.00 60.13 101 LYS A C 13
ATOM 23812 O O . LYS A 1 101 ? 8.449 -9.848 4.272 1.00 44.35 101 LYS A O 13
ATOM 23831 N N . VAL A 1 102 ? 6.818 -8.993 5.587 1.00 71.41 102 VAL A N 13
ATOM 23832 C CA . VAL A 1 102 ? 6.923 -7.621 5.085 1.00 53.14 102 VAL A CA 13
ATOM 23833 C C . VAL A 1 102 ? 8.231 -6.927 5.505 1.00 70.03 102 VAL A C 13
ATOM 23834 O O . VAL A 1 102 ? 8.899 -6.301 4.675 1.00 73.43 102 VAL A O 13
ATOM 23847 N N . LYS A 1 103 ? 8.605 -7.024 6.785 1.00 31.12 103 LYS A N 13
ATOM 23848 C CA . LYS A 1 103 ? 9.803 -6.324 7.266 1.00 53.42 103 LYS A CA 13
ATOM 23849 C C . LYS A 1 103 ? 11.067 -6.766 6.507 1.00 72.03 103 LYS A C 13
ATOM 23850 O O . LYS A 1 103 ? 11.982 -5.968 6.323 1.00 31.54 103 LYS A O 13
ATOM 23869 N N . ASP A 1 104 ? 11.121 -8.025 6.061 1.00 41.34 104 ASP A N 13
ATOM 23870 C CA . ASP A 1 104 ? 12.139 -8.427 5.080 1.00 70.20 104 ASP A CA 13
ATOM 23871 C C . ASP A 1 104 ? 11.984 -7.680 3.756 1.00 2.24 104 ASP A C 13
ATOM 23872 O O . ASP A 1 104 ? 12.954 -7.148 3.233 1.00 11.55 104 ASP A O 13
ATOM 23881 N N . LYS A 1 105 ? 10.771 -7.635 3.212 1.00 4.05 105 LYS A N 13
ATOM 23882 C CA . LYS A 1 105 ? 10.543 -6.943 1.934 1.00 11.25 105 LYS A CA 13
ATOM 23883 C C . LYS A 1 105 ? 10.955 -5.455 1.984 1.00 24.21 105 LYS A C 13
ATOM 23884 O O . LYS A 1 105 ? 11.092 -4.805 0.947 1.00 21.45 105 LYS A O 13
ATOM 23903 N N . PHE A 1 106 ? 11.134 -4.915 3.192 1.00 52.44 106 PHE A N 13
ATOM 23904 C CA . PHE A 1 106 ? 11.655 -3.546 3.363 1.00 71.34 106 PHE A CA 13
ATOM 23905 C C . PHE A 1 106 ? 13.155 -3.518 3.737 1.00 72.24 106 PHE A C 13
ATOM 23906 O O . PHE A 1 106 ? 13.927 -2.742 3.172 1.00 22.23 106 PHE A O 13
ATOM 23923 N N . THR A 1 107 ? 13.565 -4.359 4.688 1.00 62.11 107 THR A N 13
ATOM 23924 C CA . THR A 1 107 ? 14.945 -4.325 5.218 1.00 54.31 107 THR A CA 13
ATOM 23925 C C . THR A 1 107 ? 15.902 -5.233 4.432 1.00 54.32 107 THR A C 13
ATOM 23926 O O . THR A 1 107 ? 17.087 -4.919 4.288 1.00 70.14 107 THR A O 13
ATOM 23937 N N . ILE A 1 108 ? 15.385 -6.367 3.950 1.00 45.43 108 ILE A N 13
ATOM 23938 C CA . ILE A 1 108 ? 16.180 -7.353 3.192 1.00 2.25 108 ILE A CA 13
ATOM 23939 C C . ILE A 1 108 ? 17.319 -7.936 4.067 1.00 62.11 108 ILE A C 13
ATOM 23940 O O . ILE A 1 108 ? 18.362 -8.371 3.563 1.00 51.14 108 ILE A O 13
ATOM 23956 N N . LYS A 1 109 ? 17.100 -7.965 5.386 1.00 32.12 109 LYS A N 13
ATOM 23957 C CA . LYS A 1 109 ? 18.129 -8.408 6.340 1.00 14.13 109 LYS A CA 13
ATOM 23958 C C . LYS A 1 109 ? 17.514 -8.989 7.633 1.00 73.43 109 LYS A C 13
ATOM 23959 O O . LYS A 1 109 ? 16.681 -8.350 8.275 1.00 25.34 109 LYS A O 13
ATOM 23978 N N . LEU A 1 110 ? 17.942 -10.197 8.012 1.00 65.02 110 LEU A N 13
ATOM 23979 C CA . LEU A 1 110 ? 17.504 -10.824 9.274 1.00 73.34 110 LEU A CA 13
ATOM 23980 C C . LEU A 1 110 ? 18.689 -11.146 10.195 1.00 13.24 110 LEU A C 13
ATOM 23981 O O . LEU A 1 110 ? 19.841 -11.205 9.754 1.00 21.43 110 LEU A O 13
ATOM 23997 N N . GLU A 1 111 ? 18.384 -11.363 11.475 1.00 14.12 111 GLU A N 13
ATOM 23998 C CA . GLU A 1 111 ? 19.385 -11.758 12.478 1.00 62.05 111 GLU A CA 13
ATOM 23999 C C . GLU A 1 111 ? 19.786 -13.250 12.351 1.00 44.41 111 GLU A C 13
ATOM 24000 O O . GLU A 1 111 ? 19.053 -14.138 12.858 1.00 38.49 111 GLU A O 13
ATOM 24012 N N . MET A 1 1 ? 18.149 -17.891 -4.169 1.00 34.40 1 MET A N 14
ATOM 24013 C CA . MET A 1 1 ? 18.401 -16.428 -3.991 1.00 74.32 1 MET A CA 14
ATOM 24014 C C . MET A 1 1 ? 17.267 -15.735 -3.220 1.00 4.35 1 MET A C 14
ATOM 24015 O O . MET A 1 1 ? 17.379 -14.558 -2.866 1.00 40.03 1 MET A O 14
ATOM 24031 N N . GLU A 1 2 ? 16.175 -16.453 -2.975 1.00 72.43 2 GLU A N 14
ATOM 24032 C CA . GLU A 1 2 ? 15.058 -15.920 -2.188 1.00 43.34 2 GLU A CA 14
ATOM 24033 C C . GLU A 1 2 ? 14.789 -16.801 -0.956 1.00 54.32 2 GLU A C 14
ATOM 24034 O O . GLU A 1 2 ? 15.434 -17.838 -0.773 1.00 71.03 2 GLU A O 14
ATOM 24046 N N . ARG A 1 3 ? 13.854 -16.386 -0.101 1.00 44.31 3 ARG A N 14
ATOM 24047 C CA . ARG A 1 3 ? 13.638 -17.063 1.191 1.00 52.15 3 ARG A CA 14
ATOM 24048 C C . ARG A 1 3 ? 12.206 -17.604 1.370 1.00 1.21 3 ARG A C 14
ATOM 24049 O O . ARG A 1 3 ? 11.909 -18.252 2.377 1.00 22.11 3 ARG A O 14
ATOM 24070 N N . ALA A 1 4 ? 11.333 -17.345 0.394 1.00 13.41 4 ALA A N 14
ATOM 24071 C CA . ALA A 1 4 ? 9.943 -17.840 0.420 1.00 42.31 4 ALA A CA 14
ATOM 24072 C C . ALA A 1 4 ? 9.189 -17.439 1.709 1.00 43.33 4 ALA A C 14
ATOM 24073 O O . ALA A 1 4 ? 9.495 -16.422 2.337 1.00 31.11 4 ALA A O 14
ATOM 24080 N N . SER A 1 5 ? 8.173 -18.225 2.076 1.00 43.43 5 SER A N 14
ATOM 24081 C CA . SER A 1 5 ? 7.418 -18.001 3.320 1.00 15.24 5 SER A CA 14
ATOM 24082 C C . SER A 1 5 ? 7.399 -19.260 4.193 1.00 62.41 5 SER A C 14
ATOM 24083 O O . SER A 1 5 ? 7.173 -20.365 3.695 1.00 35.03 5 SER A O 14
ATOM 24091 N N . LEU A 1 6 ? 7.637 -19.089 5.494 1.00 61.14 6 LEU A N 14
ATOM 24092 C CA . LEU A 1 6 ? 7.561 -20.203 6.448 1.00 34.21 6 LEU A CA 14
ATOM 24093 C C . LEU A 1 6 ? 6.139 -20.778 6.495 1.00 13.12 6 LEU A C 14
ATOM 24094 O O . LEU A 1 6 ? 5.936 -21.978 6.304 1.00 53.04 6 LEU A O 14
ATOM 24110 N N . ASN A 1 7 ? 5.161 -19.912 6.749 1.00 10.05 7 ASN A N 14
ATOM 24111 C CA . ASN A 1 7 ? 3.746 -20.297 6.687 1.00 14.04 7 ASN A CA 14
ATOM 24112 C C . ASN A 1 7 ? 3.118 -19.834 5.365 1.00 2.32 7 ASN A C 14
ATOM 24113 O O . ASN A 1 7 ? 3.466 -18.779 4.839 1.00 75.43 7 ASN A O 14
ATOM 24124 N N . ARG A 1 8 ? 2.186 -20.624 4.841 1.00 4.13 8 ARG A N 14
ATOM 24125 C CA . ARG A 1 8 ? 1.424 -20.245 3.642 1.00 41.41 8 ARG A CA 14
ATOM 24126 C C . ARG A 1 8 ? 0.089 -19.595 4.038 1.00 44.44 8 ARG A C 14
ATOM 24127 O O . ARG A 1 8 ? -0.901 -19.652 3.303 1.00 52.42 8 ARG A O 14
ATOM 24148 N N . ILE A 1 9 ? 0.084 -18.957 5.206 1.00 11.53 9 ILE A N 14
ATOM 24149 C CA . ILE A 1 9 ? -1.108 -18.301 5.745 1.00 45.31 9 ILE A CA 14
ATOM 24150 C C . ILE A 1 9 ? -1.018 -16.777 5.570 1.00 21.34 9 ILE A C 14
ATOM 24151 O O . ILE A 1 9 ? -0.128 -16.133 6.124 1.00 0.45 9 ILE A O 14
ATOM 24167 N N . GLY A 1 10 ? -1.940 -16.206 4.801 1.00 64.42 10 GLY A N 14
ATOM 24168 C CA . GLY A 1 10 ? -1.955 -14.761 4.594 1.00 44.44 10 GLY A CA 14
ATOM 24169 C C . GLY A 1 10 ? -3.361 -14.178 4.593 1.00 41.52 10 GLY A C 14
ATOM 24170 O O . GLY A 1 10 ? -4.335 -14.875 4.886 1.00 4.24 10 GLY A O 14
ATOM 24174 N N . LYS A 1 11 ? -3.473 -12.898 4.253 1.00 32.44 11 LYS A N 14
ATOM 24175 C CA . LYS A 1 11 ? -4.768 -12.206 4.238 1.00 0.04 11 LYS A CA 14
ATOM 24176 C C . LYS A 1 11 ? -4.898 -11.285 3.019 1.00 62.12 11 LYS A C 14
ATOM 24177 O O . LYS A 1 11 ? -4.024 -11.249 2.151 1.00 52.32 11 LYS A O 14
ATOM 24196 N N . ASP A 1 12 ? -5.992 -10.529 2.969 1.00 20.44 12 ASP A N 14
ATOM 24197 C CA . ASP A 1 12 ? -6.218 -9.548 1.909 1.00 43.44 12 ASP A CA 14
ATOM 24198 C C . ASP A 1 12 ? -5.661 -8.176 2.332 1.00 53.15 12 ASP A C 14
ATOM 24199 O O . ASP A 1 12 ? -5.990 -7.144 1.753 1.00 32.40 12 ASP A O 14
ATOM 24208 N N . VAL A 1 13 ? -4.812 -8.179 3.357 1.00 10.25 13 VAL A N 14
ATOM 24209 C CA . VAL A 1 13 ? -4.249 -6.945 3.911 1.00 3.41 13 VAL A CA 14
ATOM 24210 C C . VAL A 1 13 ? -2.875 -6.619 3.298 1.00 41.23 13 VAL A C 14
ATOM 24211 O O . VAL A 1 13 ? -2.014 -7.491 3.169 1.00 15.43 13 VAL A O 14
ATOM 24224 N N . TYR A 1 14 ? -2.682 -5.353 2.932 1.00 65.31 14 TYR A N 14
ATOM 24225 C CA . TYR A 1 14 ? -1.437 -4.891 2.305 1.00 24.33 14 TYR A CA 14
ATOM 24226 C C . TYR A 1 14 ? -0.669 -3.949 3.242 1.00 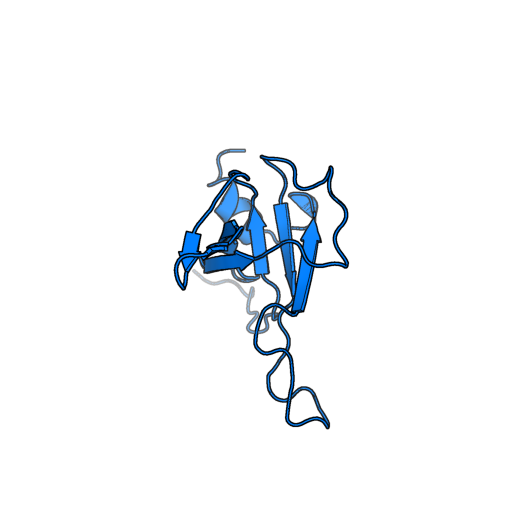64.24 14 TYR A C 14
ATOM 24227 O O . TYR A 1 14 ? -1.220 -3.459 4.225 1.00 23.34 14 TYR A O 14
ATOM 24245 N N . TYR A 1 15 ? 0.605 -3.712 2.946 1.00 24.10 15 TYR A N 14
ATOM 24246 C CA . TYR A 1 15 ? 1.435 -2.804 3.752 1.00 74.24 15 TYR A CA 14
ATOM 24247 C C . TYR A 1 15 ? 2.306 -1.908 2.852 1.00 43.40 15 TYR A C 14
ATOM 24248 O O . TYR A 1 15 ? 3.020 -2.399 1.980 1.00 50.43 15 TYR A O 14
ATOM 24266 N N . MET A 1 16 ? 2.246 -0.594 3.076 1.00 14.12 16 MET A N 14
ATOM 24267 C CA . MET A 1 16 ? 2.928 0.379 2.203 1.00 34.34 16 MET A CA 14
ATOM 24268 C C . MET A 1 16 ? 3.670 1.459 3.011 1.00 75.22 16 MET A C 14
ATOM 24269 O O . MET A 1 16 ? 3.123 2.010 3.962 1.00 41.31 16 MET A O 14
ATOM 24283 N N . GLN A 1 17 ? 4.910 1.769 2.626 1.00 45.53 17 GLN A N 14
ATOM 24284 C CA . GLN A 1 17 ? 5.641 2.893 3.234 1.00 35.43 17 GLN A CA 14
ATOM 24285 C C . GLN A 1 17 ? 5.417 4.181 2.426 1.00 1.34 17 GLN A C 14
ATOM 24286 O O . GLN A 1 17 ? 5.834 4.282 1.268 1.00 63.30 17 GLN A O 14
ATOM 24300 N N . ILE A 1 18 ? 4.766 5.162 3.040 1.00 22.13 18 ILE A N 14
ATOM 24301 C CA . ILE A 1 18 ? 4.428 6.411 2.351 1.00 3.24 18 ILE A CA 14
ATOM 24302 C C . ILE A 1 18 ? 5.653 7.308 2.125 1.00 34.14 18 ILE A C 14
ATOM 24303 O O . ILE A 1 18 ? 6.320 7.731 3.071 1.00 2.02 18 ILE A O 14
ATOM 24319 N N . LYS A 1 19 ? 5.945 7.571 0.855 1.00 14.31 19 LYS A N 14
ATOM 24320 C CA . LYS A 1 19 ? 6.978 8.535 0.463 1.00 65.23 19 LYS A CA 14
ATOM 24321 C C . LYS A 1 19 ? 6.327 9.850 -0.009 1.00 72.22 19 LYS A C 14
ATOM 24322 O O . LYS A 1 19 ? 6.541 10.910 0.579 1.00 74.31 19 LYS A O 14
ATOM 24341 N N . GLY A 1 20 ? 5.515 9.767 -1.068 1.00 62.21 20 GLY A N 14
ATOM 24342 C CA . GLY A 1 20 ? 4.806 10.945 -1.571 1.00 11.03 20 GLY A CA 14
ATOM 24343 C C . GLY A 1 20 ? 5.192 11.333 -3.000 1.00 13.25 20 GLY A C 14
ATOM 24344 O O . GLY A 1 20 ? 6.263 11.897 -3.232 1.00 70.21 20 GLY A O 14
ATOM 24348 N N . GLU A 1 21 ? 4.318 11.030 -3.961 1.00 41.51 21 GLU A N 14
ATOM 24349 C CA . GLU A 1 21 ? 4.550 11.391 -5.368 1.00 62.33 21 GLU A CA 14
ATOM 24350 C C . GLU A 1 21 ? 3.746 12.643 -5.760 1.00 72.13 21 GLU A C 14
ATOM 24351 O O . GLU A 1 21 ? 4.307 13.727 -5.923 1.00 44.33 21 GLU A O 14
ATOM 24363 N N . GLY A 1 22 ? 2.430 12.479 -5.913 1.00 31.34 22 GLY A N 14
ATOM 24364 C CA . GLY A 1 22 ? 1.554 13.604 -6.232 1.00 21.41 22 GLY A CA 14
ATOM 24365 C C . GLY A 1 22 ? 1.833 14.230 -7.595 1.00 11.23 22 GLY A C 14
ATOM 24366 O O . GLY A 1 22 ? 1.822 15.454 -7.740 1.00 62.13 22 GLY A O 14
ATOM 24370 N N . THR A 1 23 ? 2.067 13.394 -8.602 1.00 35.02 23 THR A N 14
ATOM 24371 C CA . THR A 1 23 ? 2.382 13.887 -9.950 1.00 53.52 23 THR A CA 14
ATOM 24372 C C . THR A 1 23 ? 1.110 14.234 -10.733 1.00 1.14 23 THR A C 14
ATOM 24373 O O . THR A 1 23 ? 0.048 13.643 -10.517 1.00 63.10 23 THR A O 14
ATOM 24384 N N . ILE A 1 24 ? 1.226 15.192 -11.645 1.00 1.13 24 ILE A N 14
ATOM 24385 C CA . ILE A 1 24 ? 0.082 15.674 -12.419 1.00 2.12 24 ILE A CA 14
ATOM 24386 C C . ILE A 1 24 ? -0.192 14.806 -13.658 1.00 65.13 24 ILE A C 14
ATOM 24387 O O . ILE A 1 24 ? 0.685 14.595 -14.501 1.00 72.40 24 ILE A O 14
ATOM 24403 N N . GLU A 1 25 ? -1.418 14.303 -13.750 1.00 44.13 25 GLU A N 14
ATOM 24404 C CA . GLU A 1 25 ? -1.892 13.588 -14.937 1.00 14.42 25 GLU A CA 14
ATOM 24405 C C . GLU A 1 25 ? -3.159 14.252 -15.486 1.00 30.21 25 GLU A C 14
ATOM 24406 O O . GLU A 1 25 ? -4.175 14.331 -14.796 1.00 23.02 25 GLU A O 14
ATOM 24418 N N . LYS A 1 26 ? -3.092 14.748 -16.718 1.00 64.12 26 LYS A N 14
ATOM 24419 C CA . LYS A 1 26 ? -4.240 15.414 -17.331 1.00 24.44 26 LYS A CA 14
ATOM 24420 C C . LYS A 1 26 ? -5.200 14.416 -17.988 1.00 35.20 26 LYS A C 14
ATOM 24421 O O . LYS A 1 26 ? -4.917 13.858 -19.053 1.00 42.14 26 LYS A O 14
ATOM 24440 N N . VAL A 1 27 ? -6.328 14.186 -17.333 1.00 20.52 27 VAL A N 14
ATOM 24441 C CA . VAL A 1 27 ? -7.419 13.404 -17.914 1.00 64.14 27 VAL A CA 14
ATOM 24442 C C . VAL A 1 27 ? -8.485 14.356 -18.474 1.00 73.21 27 VAL A C 14
ATOM 24443 O O . VAL A 1 27 ? -9.053 15.154 -17.729 1.00 34.13 27 VAL A O 14
ATOM 24456 N N . ASP A 1 28 ? -8.725 14.293 -19.788 1.00 3.34 28 ASP A N 14
ATOM 24457 C CA . ASP A 1 28 ? -9.638 15.231 -20.460 1.00 42.23 28 ASP A CA 14
ATOM 24458 C C . ASP A 1 28 ? -9.077 16.671 -20.378 1.00 13.24 28 ASP A C 14
ATOM 24459 O O . ASP A 1 28 ? -9.814 17.655 -20.429 1.00 25.35 28 ASP A O 14
ATOM 24468 N N . GLY A 1 29 ? -7.750 16.776 -20.269 1.00 15.13 29 GLY A N 14
ATOM 24469 C CA . GLY A 1 29 ? -7.095 18.075 -20.106 1.00 35.42 29 GLY A CA 14
ATOM 24470 C C . GLY A 1 29 ? -7.128 18.595 -18.668 1.00 31.44 29 GLY A C 14
ATOM 24471 O O . GLY A 1 29 ? -6.624 19.679 -18.378 1.00 54.22 29 GLY A O 14
ATOM 24475 N N . ARG A 1 30 ? -7.711 17.810 -17.764 1.00 35.44 30 ARG A N 14
ATOM 24476 C CA . ARG A 1 30 ? -7.885 18.213 -16.364 1.00 21.12 30 ARG A CA 14
ATOM 24477 C C . ARG A 1 30 ? -6.735 17.676 -15.492 1.00 53.34 30 ARG A C 14
ATOM 24478 O O . ARG A 1 30 ? -6.467 16.472 -15.469 1.00 54.22 30 ARG A O 14
ATOM 24499 N N . ASN A 1 31 ? -6.062 18.575 -14.777 1.00 53.32 31 ASN A N 14
ATOM 24500 C CA . ASN A 1 31 ? -4.860 18.226 -14.009 1.00 11.51 31 ASN A CA 14
ATOM 24501 C C . ASN A 1 31 ? -5.204 17.487 -12.702 1.00 64.54 31 ASN A C 14
ATOM 24502 O O . ASN A 1 31 ? -5.595 18.106 -11.711 1.00 42.44 31 ASN A O 14
ATOM 24513 N N . LEU A 1 32 ? -5.053 16.162 -12.712 1.00 30.14 32 LEU A N 14
ATOM 24514 C CA . LEU A 1 32 ? -5.310 15.334 -11.525 1.00 2.14 32 LEU A CA 14
ATOM 24515 C C . LEU A 1 32 ? -3.996 14.842 -10.888 1.00 54.24 32 LEU A C 14
ATOM 24516 O O . LEU A 1 32 ? -3.185 14.186 -11.544 1.00 10.51 32 LEU A O 14
ATOM 24532 N N . ARG A 1 33 ? -3.793 15.157 -9.608 1.00 42.31 33 ARG A N 14
ATOM 24533 C CA . ARG A 1 33 ? -2.579 14.739 -8.888 1.00 4.13 33 ARG A CA 14
ATOM 24534 C C . ARG A 1 33 ? -2.775 13.368 -8.217 1.00 24.05 33 ARG A C 14
ATOM 24535 O O . ARG A 1 33 ? -3.576 13.218 -7.292 1.00 22.24 33 ARG A O 14
ATOM 24556 N N . ASN A 1 34 ? -2.033 12.370 -8.689 1.00 64.22 34 ASN A N 14
ATOM 24557 C CA . ASN A 1 34 ? -2.179 10.990 -8.202 1.00 5.42 34 ASN A CA 14
ATOM 24558 C C . ASN A 1 34 ? -0.928 10.502 -7.448 1.00 3.02 34 ASN A C 14
ATOM 24559 O O . ASN A 1 34 ? 0.174 11.024 -7.630 1.00 63.04 34 ASN A O 14
ATOM 24570 N N . TYR A 1 35 ? -1.111 9.500 -6.588 1.00 3.14 35 TYR A N 14
ATOM 24571 C CA . TYR A 1 35 ? -0.006 8.908 -5.821 1.00 3.05 35 TYR A CA 14
ATOM 24572 C C . TYR A 1 35 ? 0.091 7.397 -6.088 1.00 24.54 35 TYR A C 14
ATOM 24573 O O . TYR A 1 35 ? -0.876 6.666 -5.888 1.00 63.23 35 TYR A O 14
ATOM 24591 N N . THR A 1 36 ? 1.258 6.932 -6.529 1.00 65.12 36 THR A N 14
ATOM 24592 C CA . THR A 1 36 ? 1.473 5.500 -6.809 1.00 45.31 36 THR A CA 14
ATOM 24593 C C . THR A 1 36 ? 2.696 4.965 -6.056 1.00 42.43 36 THR A C 14
ATOM 24594 O O . THR A 1 36 ? 3.832 5.348 -6.339 1.00 5.13 36 THR A O 14
ATOM 24605 N N . LEU A 1 37 ? 2.458 4.071 -5.100 1.00 41.11 37 LEU A N 14
ATOM 24606 C CA . LEU A 1 37 ? 3.530 3.526 -4.256 1.00 4.32 37 LEU A CA 14
ATOM 24607 C C . LEU A 1 37 ? 3.456 1.990 -4.177 1.00 32.44 37 LEU A C 14
ATOM 24608 O O . LEU A 1 37 ? 2.381 1.400 -4.336 1.00 61.40 37 LEU A O 14
ATOM 24624 N N . PRO A 1 38 ? 4.605 1.317 -3.955 1.00 2.02 38 PRO A N 14
ATOM 24625 C CA . PRO A 1 38 ? 4.656 -0.148 -3.824 1.00 71.12 38 PRO A CA 14
ATOM 24626 C C . PRO A 1 38 ? 4.172 -0.642 -2.448 1.00 34.01 38 PRO A C 14
ATOM 24627 O O . PRO A 1 38 ? 4.518 -0.074 -1.408 1.00 5.35 38 PRO A O 14
ATOM 24638 N N . ALA A 1 39 ? 3.378 -1.710 -2.451 1.00 71.24 39 ALA A N 14
ATOM 24639 C CA . ALA A 1 39 ? 2.843 -2.288 -1.215 1.00 25.22 39 ALA A CA 14
ATOM 24640 C C . ALA A 1 39 ? 3.013 -3.813 -1.188 1.00 31.52 39 ALA A C 14
ATOM 24641 O O . ALA A 1 39 ? 2.829 -4.491 -2.197 1.00 73.23 39 ALA A O 14
ATOM 24648 N N . TYR A 1 40 ? 3.376 -4.343 -0.027 1.00 62.11 40 TYR A N 14
ATOM 24649 C CA . TYR A 1 40 ? 3.520 -5.792 0.159 1.00 23.10 40 TYR A CA 14
ATOM 24650 C C . TYR A 1 40 ? 2.368 -6.338 1.006 1.00 10.02 40 TYR A C 14
ATOM 24651 O O . TYR A 1 40 ? 2.073 -5.804 2.076 1.00 3.42 40 TYR A O 14
ATOM 24669 N N . ASP A 1 41 ? 1.706 -7.390 0.528 1.00 43.41 41 ASP A N 14
ATOM 24670 C CA . ASP A 1 41 ? 0.651 -8.042 1.310 1.00 4.21 41 ASP A CA 14
ATOM 24671 C C . ASP A 1 41 ? 1.248 -8.832 2.487 1.00 53.32 41 ASP A C 14
ATOM 24672 O O . ASP A 1 41 ? 2.466 -8.943 2.614 1.00 54.35 41 ASP A O 14
ATOM 24681 N N . GLU A 1 42 ? 0.387 -9.382 3.341 1.00 70.23 42 GLU A N 14
ATOM 24682 C CA . GLU A 1 42 ? 0.837 -10.080 4.556 1.00 14.41 42 GLU A CA 14
ATOM 24683 C C . GLU A 1 42 ? 1.879 -11.183 4.261 1.00 64.31 42 GLU A C 14
ATOM 24684 O O . GLU A 1 42 ? 2.770 -11.435 5.078 1.00 43.03 42 GLU A O 14
ATOM 24696 N N . ASP A 1 43 ? 1.778 -11.826 3.095 1.00 45.21 43 ASP A N 14
ATOM 24697 C CA . ASP A 1 43 ? 2.754 -12.849 2.690 1.00 11.21 43 ASP A CA 14
ATOM 24698 C C . ASP A 1 43 ? 4.089 -12.199 2.292 1.00 24.42 43 ASP A C 14
ATOM 24699 O O . ASP A 1 43 ? 5.161 -12.784 2.468 1.00 54.54 43 ASP A O 14
ATOM 24708 N N . GLY A 1 44 ? 4.012 -10.983 1.761 1.00 31.34 44 GLY A N 14
ATOM 24709 C CA . GLY A 1 44 ? 5.209 -10.252 1.367 1.00 24.10 44 GLY A CA 14
ATOM 24710 C C . GLY A 1 44 ? 5.368 -10.109 -0.142 1.00 61.33 44 GLY A C 14
ATOM 24711 O O . GLY A 1 44 ? 6.464 -9.813 -0.629 1.00 63.00 44 GLY A O 14
ATOM 24715 N N . VAL A 1 45 ? 4.285 -10.310 -0.891 1.00 60.34 45 VAL A N 14
ATOM 24716 C CA . VAL A 1 45 ? 4.323 -10.169 -2.352 1.00 12.20 45 VAL A CA 14
ATOM 24717 C C . VAL A 1 45 ? 4.163 -8.697 -2.771 1.00 54.23 45 VAL A C 14
ATOM 24718 O O . VAL A 1 45 ? 3.293 -7.985 -2.269 1.00 14.31 45 VAL A O 14
ATOM 24731 N N . LYS A 1 46 ? 5.004 -8.252 -3.700 1.00 74.35 46 LYS A N 14
ATOM 24732 C CA . LYS A 1 46 ? 5.046 -6.840 -4.096 1.00 1.15 46 LYS A CA 14
ATOM 24733 C C . LYS A 1 46 ? 3.982 -6.492 -5.153 1.00 51.30 46 LYS A C 14
ATOM 24734 O O . LYS A 1 46 ? 4.063 -6.917 -6.306 1.00 54.03 46 LYS A O 14
ATOM 24753 N N . LYS A 1 47 ? 2.984 -5.719 -4.737 1.00 52.32 47 LYS A N 14
ATOM 24754 C CA . LYS A 1 47 ? 1.955 -5.193 -5.644 1.00 43.23 47 LYS A CA 14
ATOM 24755 C C . LYS A 1 47 ? 1.978 -3.658 -5.632 1.00 53.42 47 LYS A C 14
ATOM 24756 O O . LYS A 1 47 ? 2.225 -3.045 -4.596 1.00 13.01 47 LYS A O 14
ATOM 24775 N N . GLN A 1 48 ? 1.730 -3.033 -6.778 1.00 31.33 48 GLN A N 14
ATOM 24776 C CA . GLN A 1 48 ? 1.774 -1.568 -6.872 1.00 73.33 48 GLN A CA 14
ATOM 24777 C C . GLN A 1 48 ? 0.365 -0.961 -6.777 1.00 54.24 48 GLN A C 14
ATOM 24778 O O . GLN A 1 48 ? -0.547 -1.368 -7.496 1.00 72.35 48 GLN A O 14
ATOM 24792 N N . ILE A 1 49 ? 0.198 0.017 -5.887 1.00 44.24 49 ILE A N 14
ATOM 24793 C CA . ILE A 1 49 ? -1.120 0.609 -5.619 1.00 40.34 49 ILE A CA 14
ATOM 24794 C C . ILE A 1 49 ? -1.144 2.124 -5.899 1.00 51.11 49 ILE A C 14
ATOM 24795 O O . ILE A 1 49 ? -0.266 2.865 -5.450 1.00 14.41 49 ILE A O 14
ATOM 24811 N N . THR A 1 50 ? -2.152 2.574 -6.651 1.00 14.31 50 THR A N 14
ATOM 24812 C CA . THR A 1 50 ? -2.361 4.009 -6.910 1.00 44.32 50 THR A CA 14
ATOM 24813 C C . THR A 1 50 ? -3.544 4.539 -6.090 1.00 53.04 50 THR A C 14
ATOM 24814 O O . THR A 1 50 ? -4.692 4.144 -6.311 1.00 4.13 50 THR A O 14
ATOM 24825 N N . PHE A 1 51 ? -3.270 5.446 -5.158 1.00 25.03 51 PHE A N 14
ATOM 24826 C CA . PHE A 1 51 ? -4.316 5.995 -4.286 1.00 12.44 51 PHE A CA 14
ATOM 24827 C C . PHE A 1 51 ? -4.472 7.514 -4.461 1.00 61.02 51 PHE A C 14
ATOM 24828 O O . PHE A 1 51 ? -3.546 8.211 -4.882 1.00 53.34 51 PHE A O 14
ATOM 24845 N N . ARG A 1 52 ? -5.661 8.012 -4.133 1.00 61.04 52 ARG A N 14
ATOM 24846 C CA . ARG A 1 52 ? -5.975 9.440 -4.244 1.00 32.20 52 ARG A CA 14
ATOM 24847 C C . ARG A 1 52 ? -5.812 10.147 -2.885 1.00 30.10 52 ARG A C 14
ATOM 24848 O O . ARG A 1 52 ? -5.780 9.499 -1.840 1.00 75.21 52 ARG A O 14
ATOM 24869 N N . SER A 1 53 ? -5.705 11.478 -2.911 1.00 21.14 53 SER A N 14
ATOM 24870 C CA . SER A 1 53 ? -5.498 12.270 -1.689 1.00 1.15 53 SER A CA 14
ATOM 24871 C C . SER A 1 53 ? -6.653 12.113 -0.689 1.00 35.01 53 SER A C 14
ATOM 24872 O O . SER A 1 53 ? -7.798 12.449 -0.991 1.00 2.30 53 SER A O 14
ATOM 24880 N N . THR A 1 54 ? -6.339 11.592 0.499 1.00 23.51 54 THR A N 14
ATOM 24881 C CA . THR A 1 54 ? -7.309 11.517 1.604 1.00 4.22 54 THR A CA 14
ATOM 24882 C C . THR A 1 54 ? -7.877 12.912 1.934 1.00 64.01 54 THR A C 14
ATOM 24883 O O . THR A 1 54 ? -7.263 13.929 1.602 1.00 74.43 54 THR A O 14
ATOM 24894 N N . LYS A 1 55 ? -9.046 12.948 2.581 1.00 72.32 55 LYS A N 14
ATOM 24895 C CA . LYS A 1 55 ? -9.725 14.209 2.937 1.00 12.25 55 LYS A CA 14
ATOM 24896 C C . LYS A 1 55 ? -8.745 15.321 3.379 1.00 72.30 55 LYS A C 14
ATOM 24897 O O . LYS A 1 55 ? -8.058 15.202 4.397 1.00 33.33 55 LYS A O 14
ATOM 24916 N N . LYS A 1 56 ? -8.723 16.407 2.604 1.00 61.14 56 LYS A N 14
ATOM 24917 C CA . LYS A 1 56 ? -7.813 17.543 2.819 1.00 63.22 56 LYS A CA 14
ATOM 24918 C C . LYS A 1 56 ? -7.964 18.170 4.220 1.00 21.54 56 LYS A C 14
ATOM 24919 O O . LYS A 1 56 ? -7.038 18.799 4.727 1.00 62.23 56 LYS A O 14
ATOM 24938 N N . GLU A 1 57 ? -9.126 17.985 4.842 1.00 63.34 57 GLU A N 14
ATOM 24939 C CA . GLU A 1 57 ? -9.387 18.527 6.184 1.00 10.33 57 GLU A CA 14
ATOM 24940 C C . GLU A 1 57 ? -8.402 17.985 7.237 1.00 61.34 57 GLU A C 14
ATOM 24941 O O . GLU A 1 57 ? -8.201 18.608 8.282 1.00 23.34 57 GLU A O 14
ATOM 24953 N N . ASN A 1 58 ? -7.796 16.829 6.962 1.00 33.14 58 ASN A N 14
ATOM 24954 C CA . ASN A 1 58 ? -6.817 16.225 7.880 1.00 42.02 58 ASN A CA 14
ATOM 24955 C C . ASN A 1 58 ? -5.376 16.524 7.422 1.00 63.02 58 ASN A C 14
ATOM 24956 O O . ASN A 1 58 ? -5.027 16.324 6.255 1.00 20.20 58 ASN A O 14
ATOM 24967 N N . ASP A 1 59 ? -4.546 17.004 8.347 1.00 31.01 59 ASP A N 14
ATOM 24968 C CA . ASP A 1 59 ? -3.144 17.310 8.048 1.00 53.43 59 ASP A CA 14
ATOM 24969 C C . ASP A 1 59 ? -2.285 16.034 8.063 1.00 43.54 59 ASP A C 14
ATOM 24970 O O . ASP A 1 59 ? -1.739 15.621 7.033 1.00 23.44 59 ASP A O 14
ATOM 24979 N N . HIS A 1 60 ? -2.184 15.394 9.230 1.00 20.02 60 HIS A N 14
ATOM 24980 C CA . HIS A 1 60 ? -1.413 14.153 9.364 1.00 24.30 60 HIS A CA 14
ATOM 24981 C C . HIS A 1 60 ? -2.219 12.945 8.869 1.00 34.02 60 HIS A C 14
ATOM 24982 O O . HIS A 1 60 ? -2.699 12.125 9.654 1.00 70.32 60 HIS A O 14
ATOM 24997 N N . LYS A 1 61 ? -2.390 12.878 7.556 1.00 11.54 61 LYS A N 14
ATOM 24998 C CA . LYS A 1 61 ? -3.071 11.754 6.900 1.00 14.42 61 LYS A CA 14
ATOM 24999 C C . LYS A 1 61 ? -2.076 10.924 6.075 1.00 54.21 61 LYS A C 14
ATOM 25000 O O . LYS A 1 61 ? -2.271 9.727 5.863 1.00 62.01 61 LYS A O 14
ATOM 25019 N N . LEU A 1 62 ? -1.019 11.588 5.602 1.00 24.21 62 LEU A N 14
ATOM 25020 C CA . LEU A 1 62 ? 0.068 10.944 4.850 1.00 72.44 62 LEU A CA 14
ATOM 25021 C C . LEU A 1 62 ? 1.414 11.634 5.153 1.00 62.21 62 LEU A C 14
ATOM 25022 O O . LEU A 1 62 ? 1.751 12.648 4.539 1.00 33.15 62 LEU A O 14
ATOM 25038 N N . ASN A 1 63 ? 2.162 11.102 6.120 1.00 40.45 63 ASN A N 14
ATOM 25039 C CA . ASN A 1 63 ? 3.469 11.668 6.494 1.00 33.15 63 ASN A CA 14
ATOM 25040 C C . ASN A 1 63 ? 4.563 11.295 5.472 1.00 11.13 63 ASN A C 14
ATOM 25041 O O . ASN A 1 63 ? 4.345 10.469 4.586 1.00 24.11 63 ASN A O 14
ATOM 25052 N N . LYS A 1 64 ? 5.740 11.912 5.599 1.00 3.44 64 LYS A N 14
ATOM 25053 C CA . LYS A 1 64 ? 6.852 11.662 4.665 1.00 60.41 64 LYS A CA 14
ATOM 25054 C C . LYS A 1 64 ? 7.590 10.346 4.978 1.00 55.43 64 LYS A C 14
ATOM 25055 O O . LYS A 1 64 ? 8.351 9.836 4.155 1.00 21.13 64 LYS A O 14
ATOM 25074 N N . TYR A 1 65 ? 7.376 9.813 6.178 1.00 2.34 65 TYR A N 14
ATOM 25075 C CA . TYR A 1 65 ? 7.967 8.529 6.569 1.00 33.12 65 TYR A CA 14
ATOM 25076 C C . TYR A 1 65 ? 7.065 7.793 7.567 1.00 51.22 65 TYR A C 14
ATOM 25077 O O . TYR A 1 65 ? 7.073 8.081 8.764 1.00 2.41 65 TYR A O 14
ATOM 25095 N N . ALA A 1 66 ? 6.273 6.858 7.056 1.00 1.04 66 ALA A N 14
ATOM 25096 C CA . ALA A 1 66 ? 5.368 6.060 7.886 1.00 33.44 66 ALA A CA 14
ATOM 25097 C C . ALA A 1 66 ? 4.923 4.791 7.152 1.00 25.24 66 ALA A C 14
ATOM 25098 O O . ALA A 1 66 ? 4.855 4.765 5.922 1.00 3.32 66 ALA A O 14
ATOM 25105 N N . PHE A 1 67 ? 4.628 3.738 7.909 1.00 21.44 67 PHE A N 14
ATOM 25106 C CA . PHE A 1 67 ? 4.150 2.480 7.332 1.00 45.44 67 PHE A CA 14
ATOM 25107 C C . PHE A 1 67 ? 2.637 2.342 7.529 1.00 11.33 67 PHE A C 14
ATOM 25108 O O . PHE A 1 67 ? 2.133 2.470 8.639 1.00 22.45 67 PHE A O 14
ATOM 25125 N N . LEU A 1 68 ? 1.913 2.085 6.451 1.00 45.21 68 LEU A N 14
ATOM 25126 C CA . LEU A 1 68 ? 0.459 1.942 6.517 1.00 21.21 68 LEU A CA 14
ATOM 25127 C C . LEU A 1 68 ? 0.036 0.484 6.355 1.00 31.23 68 LEU A C 14
ATOM 25128 O O . LEU A 1 68 ? 0.703 -0.306 5.682 1.00 71.41 68 LEU A O 14
ATOM 25144 N N . ARG A 1 69 ? -1.094 0.149 6.956 1.00 0.43 69 ARG A N 14
ATOM 25145 C CA . ARG A 1 69 ? -1.709 -1.160 6.777 1.00 34.04 69 ARG A CA 14
ATOM 25146 C C . ARG A 1 69 ? -3.032 -0.989 6.024 1.00 73.42 69 ARG A C 14
ATOM 25147 O O . ARG A 1 69 ? -3.974 -0.376 6.527 1.00 42.32 69 ARG A O 14
ATOM 25168 N N . LEU A 1 70 ? -3.085 -1.538 4.817 1.00 73.21 70 LEU A N 14
ATOM 25169 C CA . LEU A 1 70 ? -4.198 -1.312 3.893 1.00 11.53 70 LEU A CA 14
ATOM 25170 C C . LEU A 1 70 ? -5.208 -2.467 3.928 1.00 1.12 70 LEU A C 14
ATOM 25171 O O . LEU A 1 70 ? -4.841 -3.637 3.815 1.00 40.34 70 LEU A O 14
ATOM 25187 N N . TYR A 1 71 ? -6.483 -2.123 4.069 1.00 45.53 71 TYR A N 14
ATOM 25188 C CA . TYR A 1 71 ? -7.561 -3.108 4.163 1.00 64.02 71 TYR A CA 14
ATOM 25189 C C . TYR A 1 71 ? -8.433 -3.107 2.900 1.00 74.52 71 TYR A C 14
ATOM 25190 O O . TYR A 1 71 ? -8.959 -2.066 2.507 1.00 32.43 71 TYR A O 14
ATOM 25208 N N . VAL A 1 72 ? -8.589 -4.266 2.267 1.00 0.53 72 VAL A N 14
ATOM 25209 C CA . VAL A 1 72 ? -9.561 -4.417 1.179 1.00 70.40 72 VAL A CA 14
ATOM 25210 C C . VAL A 1 72 ? -10.689 -5.374 1.596 1.00 35.04 72 VAL A C 14
ATOM 25211 O O . VAL A 1 72 ? -10.464 -6.351 2.315 1.00 0.44 72 VAL A O 14
ATOM 25224 N N . ASP A 1 73 ? -11.905 -5.075 1.159 1.00 72.30 73 ASP A N 14
ATOM 25225 C CA . ASP A 1 73 ? -13.073 -5.878 1.513 1.00 12.13 73 ASP A CA 14
ATOM 25226 C C . ASP A 1 73 ? -14.056 -5.934 0.336 1.00 25.41 73 ASP A C 14
ATOM 25227 O O . ASP A 1 73 ? -14.124 -5.007 -0.472 1.00 72.10 73 ASP A O 14
ATOM 25236 N N . GLN A 1 74 ? -14.841 -7.004 0.261 1.00 34.41 74 GLN A N 14
ATOM 25237 C CA . GLN A 1 74 ? -15.664 -7.267 -0.921 1.00 20.35 74 GLN A CA 14
ATOM 25238 C C . GLN A 1 74 ? -17.045 -6.606 -0.850 1.00 43.42 74 GLN A C 14
ATOM 25239 O O . GLN A 1 74 ? -17.901 -7.001 -0.056 1.00 42.21 74 GLN A O 14
ATOM 25253 N N . ASP A 1 75 ? -17.248 -5.591 -1.693 1.00 20.23 75 ASP A N 14
ATOM 25254 C CA . ASP A 1 75 ? -18.584 -5.034 -1.927 1.00 54.30 75 ASP A CA 14
ATOM 25255 C C . ASP A 1 75 ? -19.482 -6.125 -2.546 1.00 42.33 75 ASP A C 14
ATOM 25256 O O . ASP A 1 75 ? -20.674 -6.229 -2.241 1.00 62.30 75 ASP A O 14
ATOM 25265 N N . ASP A 1 76 ? -18.876 -6.936 -3.419 1.00 65.44 76 ASP A N 14
ATOM 25266 C CA . ASP A 1 76 ? -19.469 -8.196 -3.890 1.00 34.15 76 ASP A CA 14
ATOM 25267 C C . ASP A 1 76 ? -18.586 -9.383 -3.469 1.00 53.11 76 ASP A C 14
ATOM 25268 O O . ASP A 1 76 ? -17.380 -9.372 -3.699 1.00 62.52 76 ASP A O 14
ATOM 25277 N N . ASN A 1 77 ? -19.196 -10.393 -2.846 1.00 31.15 77 ASN A N 14
ATOM 25278 C CA . ASN A 1 77 ? -18.457 -11.550 -2.302 1.00 72.21 77 ASN A CA 14
ATOM 25279 C C . ASN A 1 77 ? -17.475 -12.165 -3.320 1.00 11.33 77 ASN A C 14
ATOM 25280 O O . ASN A 1 77 ? -16.307 -12.411 -3.001 1.00 32.43 77 ASN A O 14
ATOM 25291 N N . SER A 1 78 ? -17.950 -12.406 -4.539 1.00 15.22 78 SER A N 14
ATOM 25292 C CA . SER A 1 78 ? -17.137 -13.056 -5.576 1.00 73.21 78 SER A CA 14
ATOM 25293 C C . SER A 1 78 ? -16.132 -12.087 -6.218 1.00 3.10 78 SER A C 14
ATOM 25294 O O . SER A 1 78 ? -16.052 -10.914 -5.855 1.00 34.51 78 SER A O 14
ATOM 25302 N N . LYS A 1 79 ? -15.360 -12.605 -7.171 1.00 50.11 79 LYS A N 14
ATOM 25303 C CA . LYS A 1 79 ? -14.399 -11.798 -7.938 1.00 41.23 79 LYS A CA 14
ATOM 25304 C C . LYS A 1 79 ? -15.078 -10.620 -8.667 1.00 65.00 79 LYS A C 14
ATOM 25305 O O . LYS A 1 79 ? -15.911 -10.819 -9.550 1.00 62.42 79 LYS A O 14
ATOM 25324 N N . ASN A 1 80 ? -14.718 -9.396 -8.284 1.00 35.11 80 ASN A N 14
ATOM 25325 C CA . ASN A 1 80 ? -15.227 -8.190 -8.952 1.00 74.14 80 ASN A CA 14
ATOM 25326 C C . ASN A 1 80 ? -14.289 -7.773 -10.098 1.00 2.31 80 ASN A C 14
ATOM 25327 O O . ASN A 1 80 ? -13.072 -7.687 -9.917 1.00 51.33 80 ASN A O 14
ATOM 25338 N N . GLU A 1 81 ? -14.852 -7.523 -11.277 1.00 51.01 81 GLU A N 14
ATOM 25339 C CA . GLU A 1 81 ? -14.051 -7.209 -12.468 1.00 41.35 81 GLU A CA 14
ATOM 25340 C C . GLU A 1 81 ? -13.520 -5.764 -12.445 1.00 1.22 81 GLU A C 14
ATOM 25341 O O . GLU A 1 81 ? -12.429 -5.484 -12.948 1.00 23.31 81 GLU A O 14
ATOM 25353 N N . ILE A 1 82 ? -14.290 -4.848 -11.863 1.00 4.41 82 ILE A N 14
ATOM 25354 C CA . ILE A 1 82 ? -13.893 -3.435 -11.814 1.00 64.11 82 ILE A CA 14
ATOM 25355 C C . ILE A 1 82 ? -13.162 -3.089 -10.502 1.00 53.42 82 ILE A C 14
ATOM 25356 O O . ILE A 1 82 ? -13.617 -3.432 -9.407 1.00 34.54 82 ILE A O 14
ATOM 25372 N N . SER A 1 83 ? -12.016 -2.423 -10.633 1.00 31.14 83 SER A N 14
ATOM 25373 C CA . SER A 1 83 ? -11.235 -1.949 -9.480 1.00 25.30 83 SER A CA 14
ATOM 25374 C C . SER A 1 83 ? -10.371 -0.741 -9.873 1.00 44.14 83 SER A C 14
ATOM 25375 O O . SER A 1 83 ? -10.087 -0.525 -11.052 1.00 40.53 83 SER A O 14
ATOM 25383 N N . SER A 1 84 ? -9.958 0.045 -8.883 1.00 60.22 84 SER A N 14
ATOM 25384 C CA . SER A 1 84 ? -9.150 1.256 -9.129 1.00 24.20 84 SER A CA 14
ATOM 25385 C C . SER A 1 84 ? -8.214 1.533 -7.948 1.00 64.35 84 SER A C 14
ATOM 25386 O O . SER A 1 84 ? -6.992 1.494 -8.083 1.00 63.11 84 SER A O 14
ATOM 25394 N N . ILE A 1 85 ? -8.804 1.834 -6.793 1.00 21.21 85 ILE A N 14
ATOM 25395 C CA . ILE A 1 85 ? -8.040 2.026 -5.553 1.00 21.14 85 ILE A CA 14
ATOM 25396 C C . ILE A 1 85 ? -7.890 0.695 -4.791 1.00 53.33 85 ILE A C 14
ATOM 25397 O O . ILE A 1 85 ? -6.896 0.476 -4.096 1.00 63.34 85 ILE A O 14
ATOM 25413 N N . GLU A 1 86 ? -8.895 -0.182 -4.941 1.00 52.14 86 GLU A N 14
ATOM 25414 C CA . GLU A 1 86 ? -8.923 -1.507 -4.288 1.00 72.12 86 GLU A CA 14
ATOM 25415 C C . GLU A 1 86 ? -9.156 -1.384 -2.766 1.00 63.51 86 GLU A C 14
ATOM 25416 O O . GLU A 1 86 ? -10.172 -1.834 -2.238 1.00 53.24 86 GLU A O 14
ATOM 25428 N N . VAL A 1 87 ? -8.211 -0.750 -2.082 1.00 32.33 87 VAL A N 14
ATOM 25429 C CA . VAL A 1 87 ? -8.248 -0.598 -0.625 1.00 13.15 87 VAL A CA 14
ATOM 25430 C C . VAL A 1 87 ? -9.392 0.321 -0.146 1.00 52.13 87 VAL A C 14
ATOM 25431 O O . VAL A 1 87 ? -9.578 1.430 -0.654 1.00 60.40 87 VAL A O 14
ATOM 25444 N N . LYS A 1 88 ? -10.138 -0.147 0.857 1.00 23.25 88 LYS A N 14
ATOM 25445 C CA . LYS A 1 88 ? -11.303 0.580 1.383 1.00 22.11 88 LYS A CA 14
ATOM 25446 C C . LYS A 1 88 ? -10.983 1.342 2.686 1.00 5.41 88 LYS A C 14
ATOM 25447 O O . LYS A 1 88 ? -11.810 2.116 3.178 1.00 1.45 88 LYS A O 14
ATOM 25466 N N . SER A 1 89 ? -9.786 1.122 3.240 1.00 20.30 89 SER A N 14
ATOM 25467 C CA . SER A 1 89 ? -9.346 1.809 4.476 1.00 4.51 89 SER A CA 14
ATOM 25468 C C . SER A 1 89 ? -7.874 1.507 4.788 1.00 22.21 89 SER A C 14
ATOM 25469 O O . SER A 1 89 ? -7.320 0.528 4.293 1.00 43.33 89 SER A O 14
ATOM 25477 N N . TYR A 1 90 ? -7.240 2.334 5.620 1.00 0.40 90 TYR A N 14
ATOM 25478 C CA . TYR A 1 90 ? -5.830 2.127 5.979 1.00 40.30 90 TYR A CA 14
ATOM 25479 C C . TYR A 1 90 ? -5.522 2.647 7.396 1.00 44.30 90 TYR A C 14
ATOM 25480 O O . TYR A 1 90 ? -6.182 3.559 7.896 1.00 52.43 90 TYR A O 14
ATOM 25498 N N . GLU A 1 91 ? -4.518 2.053 8.038 1.00 23.11 91 GLU A N 14
ATOM 25499 C CA . GLU A 1 91 ? -4.097 2.471 9.383 1.00 50.12 91 GLU A CA 14
ATOM 25500 C C . GLU A 1 91 ? -2.596 2.804 9.416 1.00 25.42 91 GLU A C 14
ATOM 25501 O O . GLU A 1 91 ? -1.795 2.135 8.767 1.00 50.02 91 GLU A O 14
ATOM 25513 N N . GLU A 1 92 ? -2.219 3.835 10.176 1.00 74.12 92 GLU A N 14
ATOM 25514 C CA . GLU A 1 92 ? -0.813 4.261 10.266 1.00 41.44 92 GLU A CA 14
ATOM 25515 C C . GLU A 1 92 ? -0.076 3.547 11.412 1.00 61.22 92 GLU A C 14
ATOM 25516 O O . GLU A 1 92 ? -0.338 3.789 12.590 1.00 10.04 92 GLU A O 14
ATOM 25528 N N . ILE A 1 93 ? 0.855 2.672 11.046 1.00 34.15 93 ILE A N 14
ATOM 25529 C CA . ILE A 1 93 ? 1.607 1.867 12.015 1.00 43.22 93 ILE A CA 14
ATOM 25530 C C . ILE A 1 93 ? 3.129 2.049 11.848 1.00 43.43 93 ILE A C 14
ATOM 25531 O O . ILE A 1 93 ? 3.593 2.785 10.974 1.00 61.33 93 ILE A O 14
ATOM 25547 N N . GLN A 1 94 ? 3.904 1.385 12.706 1.00 54.24 94 GLN A N 14
ATOM 25548 C CA . GLN A 1 94 ? 5.373 1.451 12.639 1.00 55.21 94 GLN A CA 14
ATOM 25549 C C . GLN A 1 94 ? 5.981 0.137 12.112 1.00 72.43 94 GLN A C 14
ATOM 25550 O O . GLN A 1 94 ? 5.304 -0.890 12.038 1.00 65.14 94 GLN A O 14
ATOM 25564 N N . LYS A 1 95 ? 7.270 0.182 11.762 1.00 43.21 95 LYS A N 14
ATOM 25565 C CA . LYS A 1 95 ? 7.983 -0.973 11.187 1.00 3.11 95 LYS A CA 14
ATOM 25566 C C . LYS A 1 95 ? 7.838 -2.239 12.056 1.00 34.40 95 LYS A C 14
ATOM 25567 O O . LYS A 1 95 ? 7.732 -3.350 11.540 1.00 4.22 95 LYS A O 14
ATOM 25586 N N . ALA A 1 96 ? 7.831 -2.056 13.376 1.00 4.13 96 ALA A N 14
ATOM 25587 C CA . ALA A 1 96 ? 7.700 -3.177 14.319 1.00 34.43 96 ALA A CA 14
ATOM 25588 C C . ALA A 1 96 ? 6.326 -3.869 14.235 1.00 21.22 96 ALA A C 14
ATOM 25589 O O . ALA A 1 96 ? 6.204 -5.056 14.538 1.00 4.21 96 ALA A O 14
ATOM 25596 N N . ASP A 1 97 ? 5.296 -3.134 13.819 1.00 23.45 97 ASP A N 14
ATOM 25597 C CA . ASP A 1 97 ? 3.935 -3.685 13.750 1.00 2.42 97 ASP A CA 14
ATOM 25598 C C . ASP A 1 97 ? 3.676 -4.388 12.402 1.00 62.11 97 ASP A C 14
ATOM 25599 O O . ASP A 1 97 ? 2.596 -4.936 12.165 1.00 24.24 97 ASP A O 14
ATOM 25608 N N . LEU A 1 98 ? 4.674 -4.373 11.523 1.00 40.52 98 LEU A N 14
ATOM 25609 C CA . LEU A 1 98 ? 4.593 -5.091 10.247 1.00 70.13 98 LEU A CA 14
ATOM 25610 C C . LEU A 1 98 ? 4.789 -6.604 10.458 1.00 52.33 98 LEU A C 14
ATOM 25611 O O . LEU A 1 98 ? 5.496 -7.021 11.379 1.00 44.21 98 LEU A O 14
ATOM 25627 N N . PRO A 1 99 ? 4.157 -7.453 9.622 1.00 44.53 99 PRO A N 14
ATOM 25628 C CA . PRO A 1 99 ? 4.334 -8.912 9.701 1.00 24.24 99 PRO A CA 14
ATOM 25629 C C . PRO A 1 99 ? 5.779 -9.340 9.398 1.00 4.32 99 PRO A C 14
ATOM 25630 O O . PRO A 1 99 ? 6.531 -8.614 8.741 1.00 52.02 99 PRO A O 14
ATOM 25641 N N . GLU A 1 100 ? 6.151 -10.534 9.851 1.00 55.54 100 GLU A N 14
ATOM 25642 C CA . GLU A 1 100 ? 7.547 -10.997 9.800 1.00 42.14 100 GLU A CA 14
ATOM 25643 C C . GLU A 1 100 ? 8.041 -11.286 8.360 1.00 52.22 100 GLU A C 14
ATOM 25644 O O . GLU A 1 100 ? 9.128 -11.822 8.161 1.00 71.13 100 GLU A O 14
ATOM 25656 N N . LYS A 1 101 ? 7.235 -10.936 7.360 1.00 3.10 101 LYS A N 14
ATOM 25657 C CA . LYS A 1 101 ? 7.671 -10.970 5.957 1.00 54.12 101 LYS A CA 14
ATOM 25658 C C . LYS A 1 101 ? 7.834 -9.546 5.400 1.00 40.53 101 LYS A C 14
ATOM 25659 O O . LYS A 1 101 ? 8.897 -9.178 4.900 1.00 44.15 101 LYS A O 14
ATOM 25678 N N . VAL A 1 102 ? 6.771 -8.751 5.507 1.00 13.41 102 VAL A N 14
ATOM 25679 C CA . VAL A 1 102 ? 6.759 -7.371 5.002 1.00 24.14 102 VAL A CA 14
ATOM 25680 C C . VAL A 1 102 ? 7.922 -6.525 5.553 1.00 32.03 102 VAL A C 14
ATOM 25681 O O . VAL A 1 102 ? 8.610 -5.837 4.793 1.00 14.35 102 VAL A O 14
ATOM 25694 N N . LYS A 1 103 ? 8.134 -6.575 6.870 1.00 73.04 103 LYS A N 14
ATOM 25695 C CA . LYS A 1 103 ? 9.206 -5.799 7.512 1.00 10.21 103 LYS A CA 14
ATOM 25696 C C . LYS A 1 103 ? 10.563 -6.034 6.820 1.00 1.32 103 LYS A C 14
ATOM 25697 O O . LYS A 1 103 ? 11.334 -5.096 6.597 1.00 52.11 103 LYS A O 14
ATOM 25716 N N . ASP A 1 104 ? 10.830 -7.288 6.459 1.00 34.51 104 ASP A N 14
ATOM 25717 C CA . ASP A 1 104 ? 12.074 -7.659 5.781 1.00 43.45 104 ASP A CA 14
ATOM 25718 C C . ASP A 1 104 ? 12.051 -7.290 4.288 1.00 24.31 104 ASP A C 14
ATOM 25719 O O . ASP A 1 104 ? 13.082 -6.945 3.712 1.00 14.42 104 ASP A O 14
ATOM 25728 N N . LYS A 1 105 ? 10.875 -7.356 3.667 1.00 24.14 105 LYS A N 14
ATOM 25729 C CA . LYS A 1 105 ? 10.730 -6.979 2.256 1.00 22.44 105 LYS A CA 14
ATOM 25730 C C . LYS A 1 105 ? 11.039 -5.486 2.037 1.00 44.51 105 LYS A C 14
ATOM 25731 O O . LYS A 1 105 ? 11.537 -5.093 0.978 1.00 71.03 105 LYS A O 14
ATOM 25750 N N . PHE A 1 106 ? 10.725 -4.656 3.034 1.00 11.43 106 PHE A N 14
ATOM 25751 C CA . PHE A 1 106 ? 11.061 -3.226 2.990 1.00 2.41 106 PHE A CA 14
ATOM 25752 C C . PHE A 1 106 ? 12.519 -2.965 3.402 1.00 73.34 106 PHE A C 14
ATOM 25753 O O . PHE A 1 106 ? 13.240 -2.224 2.731 1.00 34.02 106 PHE A O 14
ATOM 25770 N N . THR A 1 107 ? 12.945 -3.571 4.513 1.00 25.22 107 THR A N 14
ATOM 25771 C CA . THR A 1 107 ? 14.289 -3.325 5.065 1.00 72.52 107 THR A CA 14
ATOM 25772 C C . THR A 1 107 ? 15.397 -3.961 4.200 1.00 62.24 107 THR A C 14
ATOM 25773 O O . THR A 1 107 ? 16.535 -3.487 4.194 1.00 42.21 107 THR A O 14
ATOM 25784 N N . ILE A 1 108 ? 15.055 -5.042 3.483 1.00 24.32 108 ILE A N 14
ATOM 25785 C CA . ILE A 1 108 ? 15.988 -5.760 2.583 1.00 22.24 108 ILE A CA 14
ATOM 25786 C C . ILE A 1 108 ? 17.029 -6.600 3.344 1.00 11.21 108 ILE A C 14
ATOM 25787 O O . ILE A 1 108 ? 17.288 -7.754 2.995 1.00 53.32 108 ILE A O 14
ATOM 25803 N N . LYS A 1 109 ? 17.623 -6.016 4.368 1.00 63.13 109 LYS A N 14
ATOM 25804 C CA . LYS A 1 109 ? 18.637 -6.695 5.179 1.00 12.21 109 LYS A CA 14
ATOM 25805 C C . LYS A 1 109 ? 17.982 -7.559 6.272 1.00 51.21 109 LYS A C 14
ATOM 25806 O O . LYS A 1 109 ? 17.395 -7.039 7.222 1.00 54.14 109 LYS A O 14
ATOM 25825 N N . LEU A 1 110 ? 18.077 -8.882 6.124 1.00 52.35 110 LEU A N 14
ATOM 25826 C CA . LEU A 1 110 ? 17.580 -9.817 7.142 1.00 23.01 110 LEU A CA 14
ATOM 25827 C C . LEU A 1 110 ? 18.709 -10.280 8.072 1.00 11.34 110 LEU A C 14
ATOM 25828 O O . LEU A 1 110 ? 19.887 -9.993 7.832 1.00 32.25 110 LEU A O 14
ATOM 25844 N N . GLU A 1 111 ? 18.340 -10.995 9.135 1.00 60.03 111 GLU A N 14
ATOM 25845 C CA . GLU A 1 111 ? 19.314 -11.534 10.096 1.00 0.13 111 GLU A CA 14
ATOM 25846 C C . GLU A 1 111 ? 20.122 -12.722 9.510 1.00 31.35 111 GLU A C 14
ATOM 25847 O O . GLU A 1 111 ? 21.316 -12.529 9.183 1.00 37.46 111 GLU A O 14
ATOM 25859 N N . MET A 1 1 ? 20.406 -22.764 6.261 1.00 0.04 1 MET A N 15
ATOM 25860 C CA . MET A 1 1 ? 18.981 -22.912 5.853 1.00 14.05 1 MET A CA 15
ATOM 25861 C C . MET A 1 1 ? 18.320 -24.152 6.493 1.00 74.42 1 MET A C 15
ATOM 25862 O O . MET A 1 1 ? 17.539 -24.023 7.435 1.00 44.33 1 MET A O 15
ATOM 25878 N N . GLU A 1 2 ? 18.654 -25.347 5.992 1.00 11.24 2 GLU A N 15
ATOM 25879 C CA . GLU A 1 2 ? 18.068 -26.612 6.464 1.00 21.41 2 GLU A CA 15
ATOM 25880 C C . GLU A 1 2 ? 16.535 -26.650 6.297 1.00 43.42 2 GLU A C 15
ATOM 25881 O O . GLU A 1 2 ? 16.024 -27.299 5.384 1.00 50.10 2 GLU A O 15
ATOM 25893 N N . ARG A 1 3 ? 15.807 -25.943 7.163 1.00 5.34 3 ARG A N 15
ATOM 25894 C CA . ARG A 1 3 ? 14.338 -25.928 7.105 1.00 63.14 3 ARG A CA 15
ATOM 25895 C C . ARG A 1 3 ? 13.768 -24.553 7.488 1.00 33.13 3 ARG A C 15
ATOM 25896 O O . ARG A 1 3 ? 14.426 -23.760 8.163 1.00 13.44 3 ARG A O 15
ATOM 25917 N N . ALA A 1 4 ? 12.543 -24.282 7.043 1.00 15.04 4 ALA A N 15
ATOM 25918 C CA . ALA A 1 4 ? 11.831 -23.051 7.398 1.00 23.23 4 ALA A CA 15
ATOM 25919 C C . ALA A 1 4 ? 10.335 -23.327 7.594 1.00 35.14 4 ALA A C 15
ATOM 25920 O O . ALA A 1 4 ? 9.602 -23.573 6.631 1.00 64.24 4 ALA A O 15
ATOM 25927 N N . SER A 1 5 ? 9.888 -23.305 8.844 1.00 63.32 5 SER A N 15
ATOM 25928 C CA . SER A 1 5 ? 8.484 -23.586 9.172 1.00 60.21 5 SER A CA 15
ATOM 25929 C C . SER A 1 5 ? 7.653 -22.297 9.200 1.00 51.14 5 SER A C 15
ATOM 25930 O O . SER A 1 5 ? 7.670 -21.553 10.180 1.00 71.35 5 SER A O 15
ATOM 25938 N N . LEU A 1 6 ? 6.945 -22.026 8.105 1.00 64.32 6 LEU A N 15
ATOM 25939 C CA . LEU A 1 6 ? 6.133 -20.808 7.976 1.00 61.23 6 LEU A CA 15
ATOM 25940 C C . LEU A 1 6 ? 4.669 -21.150 7.651 1.00 33.44 6 LEU A C 15
ATOM 25941 O O . LEU A 1 6 ? 4.393 -22.090 6.905 1.00 45.30 6 LEU A O 15
ATOM 25957 N N . ASN A 1 7 ? 3.741 -20.375 8.211 1.00 73.05 7 ASN A N 15
ATOM 25958 C CA . ASN A 1 7 ? 2.305 -20.591 7.985 1.00 43.13 7 ASN A CA 15
ATOM 25959 C C . ASN A 1 7 ? 1.917 -20.330 6.518 1.00 20.33 7 ASN A C 15
ATOM 25960 O O . ASN A 1 7 ? 2.370 -19.364 5.906 1.00 33.33 7 ASN A O 15
ATOM 25971 N N . ARG A 1 8 ? 1.060 -21.189 5.973 1.00 64.11 8 ARG A N 15
ATOM 25972 C CA . ARG A 1 8 ? 0.720 -21.150 4.542 1.00 71.23 8 ARG A CA 15
ATOM 25973 C C . ARG A 1 8 ? -0.420 -20.155 4.238 1.00 23.52 8 ARG A C 15
ATOM 25974 O O . ARG A 1 8 ? -0.729 -19.884 3.074 1.00 31.10 8 ARG A O 15
ATOM 25995 N N . ILE A 1 9 ? -1.045 -19.621 5.283 1.00 10.11 9 ILE A N 15
ATOM 25996 C CA . ILE A 1 9 ? -2.237 -18.773 5.130 1.00 61.41 9 ILE A CA 15
ATOM 25997 C C . ILE A 1 9 ? -1.883 -17.276 4.998 1.00 4.40 9 ILE A C 15
ATOM 25998 O O . ILE A 1 9 ? -1.062 -16.744 5.749 1.00 14.24 9 ILE A O 15
ATOM 26014 N N . GLY A 1 10 ? -2.523 -16.607 4.035 1.00 50.21 10 GLY A N 15
ATOM 26015 C CA . GLY A 1 10 ? -2.377 -15.161 3.882 1.00 13.53 10 GLY A CA 15
ATOM 26016 C C . GLY A 1 10 ? -3.721 -14.443 3.948 1.00 12.02 10 GLY A C 15
ATOM 26017 O O . GLY A 1 10 ? -4.747 -15.074 4.213 1.00 73.52 10 GLY A O 15
ATOM 26021 N N . LYS A 1 11 ? -3.729 -13.136 3.685 1.00 24.32 11 LYS A N 15
ATOM 26022 C CA . LYS A 1 11 ? -4.941 -12.315 3.856 1.00 43.34 11 LYS A CA 15
ATOM 26023 C C . LYS A 1 11 ? -4.979 -11.128 2.874 1.00 21.31 11 LYS A C 15
ATOM 26024 O O . LYS A 1 11 ? -4.034 -10.899 2.119 1.00 43.43 11 LYS A O 15
ATOM 26043 N N . ASP A 1 12 ? -6.078 -10.371 2.900 1.00 70.51 12 ASP A N 15
ATOM 26044 C CA . ASP A 1 12 ? -6.274 -9.239 1.983 1.00 44.44 12 ASP A CA 15
ATOM 26045 C C . ASP A 1 12 ? -5.780 -7.905 2.580 1.00 21.23 12 ASP A C 15
ATOM 26046 O O . ASP A 1 12 ? -6.168 -6.829 2.124 1.00 64.33 12 ASP A O 15
ATOM 26055 N N . VAL A 1 13 ? -4.912 -7.980 3.587 1.00 53.35 13 VAL A N 15
ATOM 26056 C CA . VAL A 1 13 ? -4.347 -6.778 4.211 1.00 1.31 13 VAL A CA 15
ATOM 26057 C C . VAL A 1 13 ? -3.013 -6.391 3.549 1.00 3.21 13 VAL A C 15
ATOM 26058 O O . VAL A 1 13 ? -2.100 -7.212 3.446 1.00 23.10 13 VAL A O 15
ATOM 26071 N N . TYR A 1 14 ? -2.908 -5.141 3.098 1.00 10.04 14 TYR A N 15
ATOM 26072 C CA . TYR A 1 14 ? -1.703 -4.666 2.402 1.00 34.10 14 TYR A CA 15
ATOM 26073 C C . TYR A 1 14 ? -0.955 -3.602 3.216 1.00 24.34 14 TYR A C 15
ATOM 26074 O O . TYR A 1 14 ? -1.520 -2.965 4.103 1.00 12.21 14 TYR A O 15
ATOM 26092 N N . TYR A 1 15 ? 0.327 -3.420 2.908 1.00 60.03 15 TYR A N 15
ATOM 26093 C CA . TYR A 1 15 ? 1.182 -2.471 3.630 1.00 15.41 15 TYR A CA 15
ATOM 26094 C C . TYR A 1 15 ? 1.982 -1.596 2.649 1.00 13.14 15 TYR A C 15
ATOM 26095 O O . TYR A 1 15 ? 2.761 -2.104 1.847 1.00 51.50 15 TYR A O 15
ATOM 26113 N N . MET A 1 16 ? 1.786 -0.281 2.721 1.00 1.51 16 MET A N 15
ATOM 26114 C CA . MET A 1 16 ? 2.430 0.663 1.789 1.00 60.24 16 MET A CA 15
ATOM 26115 C C . MET A 1 16 ? 3.280 1.698 2.543 1.00 32.30 16 MET A C 15
ATOM 26116 O O . MET A 1 16 ? 2.989 2.028 3.685 1.00 41.40 16 MET A O 15
ATOM 26130 N N . GLN A 1 17 ? 4.328 2.209 1.901 1.00 32.24 17 GLN A N 15
ATOM 26131 C CA . GLN A 1 17 ? 5.159 3.261 2.503 1.00 45.42 17 GLN A CA 15
ATOM 26132 C C . GLN A 1 17 ? 5.120 4.556 1.674 1.00 11.11 17 GLN A C 15
ATOM 26133 O O . GLN A 1 17 ? 5.342 4.537 0.461 1.00 41.24 17 GLN A O 15
ATOM 26147 N N . ILE A 1 18 ? 4.832 5.676 2.337 1.00 62.24 18 ILE A N 15
ATOM 26148 C CA . ILE A 1 18 ? 4.839 6.990 1.684 1.00 63.05 18 ILE A CA 15
ATOM 26149 C C . ILE A 1 18 ? 6.271 7.414 1.319 1.00 15.31 18 ILE A C 15
ATOM 26150 O O . ILE A 1 18 ? 7.175 7.348 2.153 1.00 31.35 18 ILE A O 15
ATOM 26166 N N . LYS A 1 19 ? 6.467 7.842 0.073 1.00 61.32 19 LYS A N 15
ATOM 26167 C CA . LYS A 1 19 ? 7.784 8.286 -0.395 1.00 35.05 19 LYS A CA 15
ATOM 26168 C C . LYS A 1 19 ? 7.671 9.104 -1.694 1.00 13.33 19 LYS A C 15
ATOM 26169 O O . LYS A 1 19 ? 7.116 8.632 -2.691 1.00 65.41 19 LYS A O 15
ATOM 26188 N N . GLY A 1 20 ? 8.196 10.331 -1.675 1.00 34.01 20 GLY A N 15
ATOM 26189 C CA . GLY A 1 20 ? 8.171 11.189 -2.860 1.00 3.14 20 GLY A CA 15
ATOM 26190 C C . GLY A 1 20 ? 7.253 12.401 -2.712 1.00 52.33 20 GLY A C 15
ATOM 26191 O O . GLY A 1 20 ? 7.234 13.053 -1.665 1.00 41.53 20 GLY A O 15
ATOM 26195 N N . GLU A 1 21 ? 6.495 12.712 -3.767 1.00 23.34 21 GLU A N 15
ATOM 26196 C CA . GLU A 1 21 ? 5.585 13.869 -3.760 1.00 53.20 21 GLU A CA 15
ATOM 26197 C C . GLU A 1 21 ? 4.224 13.565 -4.427 1.00 14.32 21 GLU A C 15
ATOM 26198 O O . GLU A 1 21 ? 3.189 14.076 -3.989 1.00 24.02 21 GLU A O 15
ATOM 26210 N N . GLY A 1 22 ? 4.223 12.742 -5.480 1.00 31.14 22 GLY A N 15
ATOM 26211 C CA . GLY A 1 22 ? 2.965 12.328 -6.112 1.00 64.13 22 GLY A CA 15
ATOM 26212 C C . GLY A 1 22 ? 2.987 12.392 -7.641 1.00 2.23 22 GLY A C 15
ATOM 26213 O O . GLY A 1 22 ? 3.671 13.230 -8.232 1.00 25.43 22 GLY A O 15
ATOM 26217 N N . THR A 1 23 ? 2.217 11.511 -8.283 1.00 3.43 23 THR A N 15
ATOM 26218 C CA . THR A 1 23 ? 2.121 11.477 -9.752 1.00 1.41 23 THR A CA 15
ATOM 26219 C C . THR A 1 23 ? 1.108 12.511 -10.264 1.00 3.52 23 THR A C 15
ATOM 26220 O O . THR A 1 23 ? -0.072 12.476 -9.902 1.00 5.41 23 THR A O 15
ATOM 26231 N N . ILE A 1 24 ? 1.567 13.426 -11.115 1.00 21.23 24 ILE A N 15
ATOM 26232 C CA . ILE A 1 24 ? 0.678 14.414 -11.734 1.00 51.03 24 ILE A CA 15
ATOM 26233 C C . ILE A 1 24 ? 0.105 13.863 -13.045 1.00 30.24 24 ILE A C 15
ATOM 26234 O O . ILE A 1 24 ? 0.821 13.717 -14.038 1.00 23.53 24 ILE A O 15
ATOM 26250 N N . GLU A 1 25 ? -1.185 13.547 -13.039 1.00 4.23 25 GLU A N 15
ATOM 26251 C CA . GLU A 1 25 ? -1.832 12.906 -14.188 1.00 11.13 25 GLU A CA 15
ATOM 26252 C C . GLU A 1 25 ? -3.067 13.689 -14.654 1.00 12.32 25 GLU A C 15
ATOM 26253 O O . GLU A 1 25 ? -3.940 14.026 -13.855 1.00 4.11 25 GLU A O 15
ATOM 26265 N N . LYS A 1 26 ? -3.134 13.978 -15.953 1.00 32.25 26 LYS A N 15
ATOM 26266 C CA . LYS A 1 26 ? -4.262 14.723 -16.518 1.00 10.13 26 LYS A CA 15
ATOM 26267 C C . LYS A 1 26 ? -5.434 13.804 -16.888 1.00 23.31 26 LYS A C 15
ATOM 26268 O O . LYS A 1 26 ? -5.392 13.089 -17.889 1.00 53.20 26 LYS A O 15
ATOM 26287 N N . VAL A 1 27 ? -6.479 13.836 -16.071 1.00 33.44 27 VAL A N 15
ATOM 26288 C CA . VAL A 1 27 ? -7.734 13.149 -16.382 1.00 14.44 27 VAL A CA 15
ATOM 26289 C C . VAL A 1 27 ? -8.759 14.174 -16.887 1.00 70.53 27 VAL A C 15
ATOM 26290 O O . VAL A 1 27 ? -9.012 15.177 -16.219 1.00 25.45 27 VAL A O 15
ATOM 26303 N N . ASP A 1 28 ? -9.326 13.931 -18.073 1.00 32.22 28 ASP A N 15
ATOM 26304 C CA . ASP A 1 28 ? -10.201 14.909 -18.742 1.00 73.12 28 ASP A CA 15
ATOM 26305 C C . ASP A 1 28 ? -9.423 16.199 -19.075 1.00 64.01 28 ASP A C 15
ATOM 26306 O O . ASP A 1 28 ? -10.009 17.267 -19.245 1.00 50.11 28 ASP A O 15
ATOM 26315 N N . GLY A 1 29 ? -8.098 16.076 -19.185 1.00 24.24 29 GLY A N 15
ATOM 26316 C CA . GLY A 1 29 ? -7.232 17.238 -19.383 1.00 71.43 29 GLY A CA 15
ATOM 26317 C C . GLY A 1 29 ? -6.915 17.973 -18.082 1.00 73.13 29 GLY A C 15
ATOM 26318 O O . GLY A 1 29 ? -6.151 18.939 -18.071 1.00 21.11 29 GLY A O 15
ATOM 26322 N N . ARG A 1 30 ? -7.493 17.505 -16.979 1.00 11.54 30 ARG A N 15
ATOM 26323 C CA . ARG A 1 30 ? -7.309 18.142 -15.670 1.00 23.03 30 ARG A CA 15
ATOM 26324 C C . ARG A 1 30 ? -6.196 17.454 -14.868 1.00 31.24 30 ARG A C 15
ATOM 26325 O O . ARG A 1 30 ? -6.223 16.238 -14.671 1.00 0.00 30 ARG A O 15
ATOM 26346 N N . ASN A 1 31 ? -5.232 18.237 -14.394 1.00 60.41 31 ASN A N 15
ATOM 26347 C CA . ASN A 1 31 ? -4.099 17.696 -13.638 1.00 51.31 31 ASN A CA 15
ATOM 26348 C C . ASN A 1 31 ? -4.509 17.300 -12.204 1.00 54.52 31 ASN A C 15
ATOM 26349 O O . ASN A 1 31 ? -4.656 18.151 -11.322 1.00 2.32 31 ASN A O 15
ATOM 26360 N N . LEU A 1 32 ? -4.705 15.999 -11.986 1.00 13.22 32 LEU A N 15
ATOM 26361 C CA . LEU A 1 32 ? -5.123 15.476 -10.679 1.00 52.45 32 LEU A CA 15
ATOM 26362 C C . LEU A 1 32 ? -3.951 14.836 -9.918 1.00 73.54 32 LEU A C 15
ATOM 26363 O O . LEU A 1 32 ? -2.934 14.458 -10.511 1.00 63.20 32 LEU A O 15
ATOM 26379 N N . ARG A 1 33 ? -4.103 14.712 -8.598 1.00 53.34 33 ARG A N 15
ATOM 26380 C CA . ARG A 1 33 ? -3.064 14.117 -7.751 1.00 41.10 33 ARG A CA 15
ATOM 26381 C C . ARG A 1 33 ? -3.286 12.607 -7.561 1.00 53.15 33 ARG A C 15
ATOM 26382 O O . ARG A 1 33 ? -4.161 12.189 -6.801 1.00 12.35 33 ARG A O 15
ATOM 26403 N N . ASN A 1 34 ? -2.499 11.794 -8.252 1.00 64.32 34 ASN A N 15
ATOM 26404 C CA . ASN A 1 34 ? -2.505 10.344 -8.033 1.00 41.43 34 ASN A CA 15
ATOM 26405 C C . ASN A 1 34 ? -1.180 9.915 -7.393 1.00 33.32 34 ASN A C 15
ATOM 26406 O O . ASN A 1 34 ? -0.113 10.313 -7.849 1.00 62.41 34 ASN A O 15
ATOM 26417 N N . TYR A 1 35 ? -1.231 9.114 -6.339 1.00 34.51 35 TYR A N 15
ATOM 26418 C CA . TYR A 1 35 ? -0.005 8.723 -5.630 1.00 51.25 35 TYR A CA 15
ATOM 26419 C C . TYR A 1 35 ? 0.389 7.273 -5.941 1.00 65.43 35 TYR A C 15
ATOM 26420 O O . TYR A 1 35 ? -0.389 6.347 -5.719 1.00 2.24 35 TYR A O 15
ATOM 26438 N N . THR A 1 36 ? 1.610 7.085 -6.441 1.00 52.14 36 THR A N 15
ATOM 26439 C CA . THR A 1 36 ? 2.103 5.757 -6.834 1.00 41.22 36 THR A CA 15
ATOM 26440 C C . THR A 1 36 ? 3.170 5.253 -5.852 1.00 34.13 36 THR A C 15
ATOM 26441 O O . THR A 1 36 ? 4.286 5.777 -5.810 1.00 61.02 36 THR A O 15
ATOM 26452 N N . LEU A 1 37 ? 2.830 4.232 -5.068 1.00 1.23 37 LEU A N 15
ATOM 26453 C CA . LEU A 1 37 ? 3.726 3.731 -4.016 1.00 25.12 37 LEU A CA 15
ATOM 26454 C C . LEU A 1 37 ? 3.759 2.193 -3.971 1.00 50.14 37 LEU A C 15
ATOM 26455 O O . LEU A 1 37 ? 2.806 1.525 -4.390 1.00 65.25 37 LEU A O 15
ATOM 26471 N N . PRO A 1 38 ? 4.870 1.608 -3.470 1.00 11.12 38 PRO A N 15
ATOM 26472 C CA . PRO A 1 38 ? 5.002 0.151 -3.320 1.00 4.41 38 PRO A CA 15
ATOM 26473 C C . PRO A 1 38 ? 4.218 -0.394 -2.114 1.00 4.42 38 PRO A C 15
ATOM 26474 O O . PRO A 1 38 ? 4.194 0.219 -1.043 1.00 43.14 38 PRO A O 15
ATOM 26485 N N . ALA A 1 39 ? 3.583 -1.549 -2.289 1.00 61.35 39 ALA A N 15
ATOM 26486 C CA . ALA A 1 39 ? 2.796 -2.170 -1.222 1.00 42.11 39 ALA A CA 15
ATOM 26487 C C . ALA A 1 39 ? 3.002 -3.689 -1.182 1.00 13.53 39 ALA A C 15
ATOM 26488 O O . ALA A 1 39 ? 3.147 -4.330 -2.218 1.00 23.35 39 ALA A O 15
ATOM 26495 N N . TYR A 1 40 ? 3.026 -4.253 0.022 1.00 40.12 40 TYR A N 15
ATOM 26496 C CA . TYR A 1 40 ? 3.183 -5.703 0.207 1.00 43.11 40 TYR A CA 15
ATOM 26497 C C . TYR A 1 40 ? 1.998 -6.282 0.992 1.00 1.42 40 TYR A C 15
ATOM 26498 O O . TYR A 1 40 ? 1.471 -5.633 1.892 1.00 13.43 40 TYR A O 15
ATOM 26516 N N . ASP A 1 41 ? 1.584 -7.500 0.654 1.00 35.13 41 ASP A N 15
ATOM 26517 C CA . ASP A 1 41 ? 0.479 -8.158 1.362 1.00 43.12 41 ASP A CA 15
ATOM 26518 C C . ASP A 1 41 ? 0.984 -8.987 2.558 1.00 4.10 41 ASP A C 15
ATOM 26519 O O . ASP A 1 41 ? 2.176 -8.992 2.867 1.00 20.41 41 ASP A O 15
ATOM 26528 N N . GLU A 1 42 ? 0.066 -9.693 3.218 1.00 20.04 42 GLU A N 15
ATOM 26529 C CA . GLU A 1 42 ? 0.395 -10.510 4.397 1.00 22.41 42 GLU A CA 15
ATOM 26530 C C . GLU A 1 42 ? 1.398 -11.639 4.075 1.00 63.12 42 GLU A C 15
ATOM 26531 O O . GLU A 1 42 ? 2.044 -12.178 4.979 1.00 71.43 42 GLU A O 15
ATOM 26543 N N . ASP A 1 43 ? 1.513 -12.009 2.798 1.00 62.41 43 ASP A N 15
ATOM 26544 C CA . ASP A 1 43 ? 2.522 -12.988 2.360 1.00 51.11 43 ASP A CA 15
ATOM 26545 C C . ASP A 1 43 ? 3.883 -12.310 2.130 1.00 71.42 43 ASP A C 15
ATOM 26546 O O . ASP A 1 43 ? 4.936 -12.939 2.255 1.00 40.22 43 ASP A O 15
ATOM 26555 N N . GLY A 1 44 ? 3.850 -11.023 1.793 1.00 1.52 44 GLY A N 15
ATOM 26556 C CA . GLY A 1 44 ? 5.070 -10.278 1.505 1.00 24.25 44 GLY A CA 15
ATOM 26557 C C . GLY A 1 44 ? 5.356 -10.165 0.011 1.00 11.32 44 GLY A C 15
ATOM 26558 O O . GLY A 1 44 ? 6.503 -9.969 -0.395 1.00 73.44 44 GLY A O 15
ATOM 26562 N N . VAL A 1 45 ? 4.318 -10.295 -0.812 1.00 4.10 45 VAL A N 15
ATOM 26563 C CA . VAL A 1 45 ? 4.463 -10.178 -2.266 1.00 53.11 45 VAL A CA 15
ATOM 26564 C C . VAL A 1 45 ? 4.505 -8.705 -2.703 1.00 3.23 45 VAL A C 15
ATOM 26565 O O . VAL A 1 45 ? 3.701 -7.887 -2.251 1.00 24.32 45 VAL A O 15
ATOM 26578 N N . LYS A 1 46 ? 5.450 -8.375 -3.580 1.00 12.23 46 LYS A N 15
ATOM 26579 C CA . LYS A 1 46 ? 5.665 -6.991 -4.007 1.00 2.23 46 LYS A CA 15
ATOM 26580 C C . LYS A 1 46 ? 4.597 -6.522 -5.013 1.00 72.32 46 LYS A C 15
ATOM 26581 O O . LYS A 1 46 ? 4.517 -7.014 -6.142 1.00 33.12 46 LYS A O 15
ATOM 26600 N N . LYS A 1 47 ? 3.774 -5.570 -4.580 1.00 41.54 47 LYS A N 15
ATOM 26601 C CA . LYS A 1 47 ? 2.725 -4.972 -5.419 1.00 72.42 47 LYS A CA 15
ATOM 26602 C C . LYS A 1 47 ? 2.997 -3.471 -5.648 1.00 70.53 47 LYS A C 15
ATOM 26603 O O . LYS A 1 47 ? 3.698 -2.828 -4.861 1.00 11.12 47 LYS A O 15
ATOM 26622 N N . GLN A 1 48 ? 2.450 -2.917 -6.725 1.00 63.14 48 GLN A N 15
ATOM 26623 C CA . GLN A 1 48 ? 2.497 -1.467 -6.958 1.00 4.41 48 GLN A CA 15
ATOM 26624 C C . GLN A 1 48 ? 1.075 -0.899 -7.004 1.00 42.11 48 GLN A C 15
ATOM 26625 O O . GLN A 1 48 ? 0.259 -1.310 -7.832 1.00 11.14 48 GLN A O 15
ATOM 26639 N N . ILE A 1 49 ? 0.774 0.034 -6.105 1.00 52.10 49 ILE A N 15
ATOM 26640 C CA . ILE A 1 49 ? -0.578 0.594 -6.001 1.00 54.14 49 ILE A CA 15
ATOM 26641 C C . ILE A 1 49 ? -0.583 2.121 -6.175 1.00 33.44 49 ILE A C 15
ATOM 26642 O O . ILE A 1 49 ? 0.138 2.843 -5.482 1.00 5.32 49 ILE A O 15
ATOM 26658 N N . THR A 1 50 ? -1.394 2.602 -7.115 1.00 74.10 50 THR A N 15
ATOM 26659 C CA . THR A 1 50 ? -1.606 4.045 -7.301 1.00 25.13 50 THR A CA 15
ATOM 26660 C C . THR A 1 50 ? -2.998 4.439 -6.797 1.00 24.54 50 THR A C 15
ATOM 26661 O O . THR A 1 50 ? -4.007 4.010 -7.357 1.00 55.14 50 THR A O 15
ATOM 26672 N N . PHE A 1 51 ? -3.058 5.258 -5.747 1.00 71.35 51 PHE A N 15
ATOM 26673 C CA . PHE A 1 51 ? -4.342 5.629 -5.136 1.00 72.51 51 PHE A CA 15
ATOM 26674 C C . PHE A 1 51 ? -4.690 7.110 -5.358 1.00 53.24 51 PHE A C 15
ATOM 26675 O O . PHE A 1 51 ? -3.811 7.971 -5.446 1.00 33.21 51 PHE A O 15
ATOM 26692 N N . ARG A 1 52 ? -5.989 7.382 -5.466 1.00 32.54 52 ARG A N 15
ATOM 26693 C CA . ARG A 1 52 ? -6.507 8.741 -5.653 1.00 2.14 52 ARG A CA 15
ATOM 26694 C C . ARG A 1 52 ? -6.400 9.558 -4.351 1.00 2.11 52 ARG A C 15
ATOM 26695 O O . ARG A 1 52 ? -5.605 10.497 -4.258 1.00 32.33 52 ARG A O 15
ATOM 26716 N N . SER A 1 53 ? -7.202 9.187 -3.353 1.00 14.20 53 SER A N 15
ATOM 26717 C CA . SER A 1 53 ? -7.179 9.841 -2.035 1.00 21.34 53 SER A CA 15
ATOM 26718 C C . SER A 1 53 ? -8.179 9.173 -1.079 1.00 2.13 53 SER A C 15
ATOM 26719 O O . SER A 1 53 ? -8.729 8.116 -1.380 1.00 11.03 53 SER A O 15
ATOM 26727 N N . THR A 1 54 ? -8.397 9.791 0.081 1.00 54.15 54 THR A N 15
ATOM 26728 C CA . THR A 1 54 ? -9.399 9.312 1.049 1.00 60.45 54 THR A CA 15
ATOM 26729 C C . THR A 1 54 ? -10.247 10.485 1.565 1.00 34.32 54 THR A C 15
ATOM 26730 O O . THR A 1 54 ? -10.877 10.413 2.623 1.00 1.44 54 THR A O 15
ATOM 26741 N N . LYS A 1 55 ? -10.268 11.565 0.783 1.00 53.34 55 LYS A N 15
ATOM 26742 C CA . LYS A 1 55 ? -10.967 12.796 1.163 1.00 71.52 55 LYS A CA 15
ATOM 26743 C C . LYS A 1 55 ? -11.086 13.762 -0.028 1.00 44.44 55 LYS A C 15
ATOM 26744 O O . LYS A 1 55 ? -10.231 13.780 -0.913 1.00 70.31 55 LYS A O 15
ATOM 26763 N N . LYS A 1 56 ? -12.151 14.559 -0.043 1.00 50.54 56 LYS A N 15
ATOM 26764 C CA . LYS A 1 56 ? -12.349 15.571 -1.093 1.00 1.32 56 LYS A CA 15
ATOM 26765 C C . LYS A 1 56 ? -11.703 16.912 -0.715 1.00 50.12 56 LYS A C 15
ATOM 26766 O O . LYS A 1 56 ? -11.461 17.762 -1.575 1.00 55.41 56 LYS A O 15
ATOM 26785 N N . GLU A 1 57 ? -11.441 17.100 0.575 1.00 71.42 57 GLU A N 15
ATOM 26786 C CA . GLU A 1 57 ? -10.873 18.355 1.083 1.00 51.01 57 GLU A CA 15
ATOM 26787 C C . GLU A 1 57 ? -9.379 18.492 0.742 1.00 11.23 57 GLU A C 15
ATOM 26788 O O . GLU A 1 57 ? -8.659 17.499 0.611 1.00 25.13 57 GLU A O 15
ATOM 26800 N N . ASN A 1 58 ? -8.919 19.734 0.609 1.00 31.02 58 ASN A N 15
ATOM 26801 C CA . ASN A 1 58 ? -7.508 20.012 0.329 1.00 42.53 58 ASN A CA 15
ATOM 26802 C C . ASN A 1 58 ? -6.651 19.746 1.578 1.00 24.33 58 ASN A C 15
ATOM 26803 O O . ASN A 1 58 ? -6.460 20.629 2.416 1.00 35.53 58 ASN A O 15
ATOM 26814 N N . ASP A 1 59 ? -6.168 18.515 1.706 1.00 34.32 59 ASP A N 15
ATOM 26815 C CA . ASP A 1 59 ? -5.369 18.105 2.866 1.00 3.33 59 ASP A CA 15
ATOM 26816 C C . ASP A 1 59 ? -4.333 17.035 2.476 1.00 61.12 59 ASP A C 15
ATOM 26817 O O . ASP A 1 59 ? -4.496 16.330 1.478 1.00 22.42 59 ASP A O 15
ATOM 26826 N N . HIS A 1 60 ? -3.267 16.925 3.267 1.00 74.13 60 HIS A N 15
ATOM 26827 C CA . HIS A 1 60 ? -2.247 15.894 3.056 1.00 61.44 60 HIS A CA 15
ATOM 26828 C C . HIS A 1 60 ? -1.568 15.510 4.381 1.00 54.24 60 HIS A C 15
ATOM 26829 O O . HIS A 1 60 ? -0.395 15.801 4.613 1.00 64.21 60 HIS A O 15
ATOM 26844 N N . LYS A 1 61 ? -2.343 14.874 5.260 1.00 54.13 61 LYS A N 15
ATOM 26845 C CA . LYS A 1 61 ? -1.841 14.387 6.555 1.00 5.34 61 LYS A CA 15
ATOM 26846 C C . LYS A 1 61 ? -0.695 13.370 6.379 1.00 34.51 61 LYS A C 15
ATOM 26847 O O . LYS A 1 61 ? 0.126 13.178 7.280 1.00 53.20 61 LYS A O 15
ATOM 26866 N N . LEU A 1 62 ? -0.657 12.720 5.214 1.00 24.15 62 LEU A N 15
ATOM 26867 C CA . LEU A 1 62 ? 0.392 11.746 4.886 1.00 72.22 62 LEU A CA 15
ATOM 26868 C C . LEU A 1 62 ? 1.799 12.344 5.059 1.00 13.30 62 LEU A C 15
ATOM 26869 O O . LEU A 1 62 ? 2.171 13.293 4.365 1.00 64.34 62 LEU A O 15
ATOM 26885 N N . ASN A 1 63 ? 2.575 11.794 5.990 1.00 22.20 63 ASN A N 15
ATOM 26886 C CA . ASN A 1 63 ? 3.963 12.225 6.188 1.00 70.20 63 ASN A CA 15
ATOM 26887 C C . ASN A 1 63 ? 4.856 11.729 5.040 1.00 32.01 63 ASN A C 15
ATOM 26888 O O . ASN A 1 63 ? 4.701 10.603 4.575 1.00 41.41 63 ASN A O 15
ATOM 26899 N N . LYS A 1 64 ? 5.799 12.570 4.605 1.00 64.22 64 LYS A N 15
ATOM 26900 C CA . LYS A 1 64 ? 6.652 12.273 3.431 1.00 4.52 64 LYS A CA 15
ATOM 26901 C C . LYS A 1 64 ? 7.381 10.917 3.550 1.00 24.45 64 LYS A C 15
ATOM 26902 O O . LYS A 1 64 ? 7.858 10.372 2.555 1.00 43.14 64 LYS A O 15
ATOM 26921 N N . TYR A 1 65 ? 7.471 10.393 4.769 1.00 23.34 65 TYR A N 15
ATOM 26922 C CA . TYR A 1 65 ? 8.082 9.082 5.017 1.00 2.33 65 TYR A CA 15
ATOM 26923 C C . TYR A 1 65 ? 7.384 8.369 6.191 1.00 52.12 65 TYR A C 15
ATOM 26924 O O . TYR A 1 65 ? 7.670 8.635 7.358 1.00 43.25 65 TYR A O 15
ATOM 26942 N N . ALA A 1 66 ? 6.448 7.478 5.872 1.00 13.55 66 ALA A N 15
ATOM 26943 C CA . ALA A 1 66 ? 5.684 6.755 6.899 1.00 51.22 66 ALA A CA 15
ATOM 26944 C C . ALA A 1 66 ? 5.097 5.448 6.349 1.00 10.44 66 ALA A C 15
ATOM 26945 O O . ALA A 1 66 ? 4.933 5.292 5.138 1.00 43.34 66 ALA A O 15
ATOM 26952 N N . PHE A 1 67 ? 4.785 4.514 7.246 1.00 75.11 67 PHE A N 15
ATOM 26953 C CA . PHE A 1 67 ? 4.198 3.228 6.857 1.00 15.11 67 PHE A CA 15
ATOM 26954 C C . PHE A 1 67 ? 2.667 3.250 6.996 1.00 62.24 67 PHE A C 15
ATOM 26955 O O . PHE A 1 67 ? 2.121 3.850 7.922 1.00 42.11 67 PHE A O 15
ATOM 26972 N N . LEU A 1 68 ? 1.982 2.586 6.071 1.00 75.53 68 LEU A N 15
ATOM 26973 C CA . LEU A 1 68 ? 0.514 2.554 6.047 1.00 61.12 68 LEU A CA 15
ATOM 26974 C C . LEU A 1 68 ? -0.014 1.113 5.954 1.00 62.33 68 LEU A C 15
ATOM 26975 O O . LEU A 1 68 ? 0.602 0.249 5.330 1.00 44.44 68 LEU A O 15
ATOM 26991 N N . ARG A 1 69 ? -1.171 0.873 6.562 1.00 51.33 69 ARG A N 15
ATOM 26992 C CA . ARG A 1 69 ? -1.845 -0.420 6.471 1.00 14.02 69 ARG A CA 15
ATOM 26993 C C . ARG A 1 69 ? -3.165 -0.249 5.707 1.00 33.11 69 ARG A C 15
ATOM 26994 O O . ARG A 1 69 ? -4.071 0.442 6.166 1.00 61.34 69 ARG A O 15
ATOM 27015 N N . LEU A 1 70 ? -3.258 -0.883 4.545 1.00 2.50 70 LEU A N 15
ATOM 27016 C CA . LEU A 1 70 ? -4.384 -0.679 3.628 1.00 55.04 70 LEU A CA 15
ATOM 27017 C C . LEU A 1 70 ? -5.478 -1.734 3.813 1.00 41.05 70 LEU A C 15
ATOM 27018 O O . LEU A 1 70 ? -5.190 -2.926 3.964 1.00 74.41 70 LEU A O 15
ATOM 27034 N N . TYR A 1 71 ? -6.731 -1.287 3.782 1.00 74.35 71 TYR A N 15
ATOM 27035 C CA . TYR A 1 71 ? -7.882 -2.180 3.921 1.00 23.53 71 TYR A CA 15
ATOM 27036 C C . TYR A 1 71 ? -8.754 -2.167 2.656 1.00 51.44 71 TYR A C 15
ATOM 27037 O O . TYR A 1 71 ? -9.252 -1.118 2.234 1.00 72.52 71 TYR A O 15
ATOM 27055 N N . VAL A 1 72 ? -8.935 -3.341 2.060 1.00 15.15 72 VAL A N 15
ATOM 27056 C CA . VAL A 1 72 ? -9.780 -3.501 0.872 1.00 50.12 72 VAL A CA 15
ATOM 27057 C C . VAL A 1 72 ? -11.111 -4.161 1.254 1.00 2.33 72 VAL A C 15
ATOM 27058 O O . VAL A 1 72 ? -11.183 -4.902 2.240 1.00 10.13 72 VAL A O 15
ATOM 27071 N N . ASP A 1 73 ? -12.167 -3.900 0.486 1.00 3.30 73 ASP A N 15
ATOM 27072 C CA . ASP A 1 73 ? -13.490 -4.425 0.823 1.00 11.45 73 ASP A CA 15
ATOM 27073 C C . ASP A 1 73 ? -13.876 -5.614 -0.068 1.00 3.33 73 ASP A C 15
ATOM 27074 O O . ASP A 1 73 ? -13.788 -5.551 -1.296 1.00 60.11 73 ASP A O 15
ATOM 27083 N N . GLN A 1 74 ? -14.297 -6.701 0.566 1.00 65.31 74 GLN A N 15
ATOM 27084 C CA . GLN A 1 74 ? -14.725 -7.899 -0.151 1.00 65.31 74 GLN A CA 15
ATOM 27085 C C . GLN A 1 74 ? -16.239 -7.872 -0.395 1.00 54.14 74 GLN A C 15
ATOM 27086 O O . GLN A 1 74 ? -17.000 -7.389 0.443 1.00 11.55 74 GLN A O 15
ATOM 27100 N N . ASP A 1 75 ? -16.670 -8.384 -1.541 1.00 61.14 75 ASP A N 15
ATOM 27101 C CA . ASP A 1 75 ? -18.097 -8.522 -1.833 1.00 31.45 75 ASP A CA 15
ATOM 27102 C C . ASP A 1 75 ? -18.745 -9.486 -0.828 1.00 54.43 75 ASP A C 15
ATOM 27103 O O . ASP A 1 75 ? -19.858 -9.262 -0.342 1.00 74.35 75 ASP A O 15
ATOM 27112 N N . ASP A 1 76 ? -18.015 -10.555 -0.524 1.00 45.50 76 ASP A N 15
ATOM 27113 C CA . ASP A 1 76 ? -18.418 -11.537 0.483 1.00 35.01 76 ASP A CA 15
ATOM 27114 C C . ASP A 1 76 ? -17.996 -11.075 1.894 1.00 43.44 76 ASP A C 15
ATOM 27115 O O . ASP A 1 76 ? -17.731 -9.892 2.113 1.00 22.52 76 ASP A O 15
ATOM 27124 N N . ASN A 1 77 ? -17.972 -12.007 2.856 1.00 75.10 77 ASN A N 15
ATOM 27125 C CA . ASN A 1 77 ? -17.472 -11.734 4.224 1.00 65.21 77 ASN A CA 15
ATOM 27126 C C . ASN A 1 77 ? -18.384 -10.783 5.031 1.00 61.14 77 ASN A C 15
ATOM 27127 O O . ASN A 1 77 ? -18.177 -10.596 6.234 1.00 51.55 77 ASN A O 15
ATOM 27138 N N . SER A 1 78 ? -19.386 -10.183 4.384 1.00 42.21 78 SER A N 15
ATOM 27139 C CA . SER A 1 78 ? -20.263 -9.205 5.051 1.00 4.50 78 SER A CA 15
ATOM 27140 C C . SER A 1 78 ? -21.561 -8.975 4.272 1.00 40.52 78 SER A C 15
ATOM 27141 O O . SER A 1 78 ? -21.676 -9.350 3.107 1.00 50.32 78 SER A O 15
ATOM 27149 N N . LYS A 1 79 ? -22.536 -8.355 4.927 1.00 51.30 79 LYS A N 15
ATOM 27150 C CA . LYS A 1 79 ? -23.802 -7.987 4.282 1.00 10.33 79 LYS A CA 15
ATOM 27151 C C . LYS A 1 79 ? -23.707 -6.577 3.676 1.00 75.33 79 LYS A C 15
ATOM 27152 O O . LYS A 1 79 ? -23.496 -5.596 4.392 1.00 41.23 79 LYS A O 15
ATOM 27171 N N . ASN A 1 80 ? -23.837 -6.469 2.355 1.00 20.15 80 ASN A N 15
ATOM 27172 C CA . ASN A 1 80 ? -23.645 -5.179 1.679 1.00 43.33 80 ASN A CA 15
ATOM 27173 C C . ASN A 1 80 ? -24.281 -5.130 0.279 1.00 53.14 80 ASN A C 15
ATOM 27174 O O . ASN A 1 80 ? -24.605 -6.161 -0.322 1.00 71.14 80 ASN A O 15
ATOM 27185 N N . GLU A 1 81 ? -24.474 -3.910 -0.216 1.00 51.24 81 GLU A N 15
ATOM 27186 C CA . GLU A 1 81 ? -24.827 -3.669 -1.618 1.00 22.21 81 GLU A CA 15
ATOM 27187 C C . GLU A 1 81 ? -23.684 -2.910 -2.317 1.00 5.51 81 GLU A C 15
ATOM 27188 O O . GLU A 1 81 ? -23.435 -3.090 -3.507 1.00 64.45 81 GLU A O 15
ATOM 27200 N N . ILE A 1 82 ? -22.995 -2.058 -1.550 1.00 3.14 82 ILE A N 15
ATOM 27201 C CA . ILE A 1 82 ? -21.863 -1.275 -2.055 1.00 72.41 82 ILE A CA 15
ATOM 27202 C C . ILE A 1 82 ? -20.522 -1.931 -1.682 1.00 52.41 82 ILE A C 15
ATOM 27203 O O . ILE A 1 82 ? -20.159 -2.005 -0.507 1.00 50.51 82 ILE A O 15
ATOM 27219 N N . SER A 1 83 ? -19.797 -2.403 -2.687 1.00 44.53 83 SER A N 15
ATOM 27220 C CA . SER A 1 83 ? -18.477 -3.018 -2.483 1.00 52.41 83 SER A CA 15
ATOM 27221 C C . SER A 1 83 ? -17.492 -2.559 -3.564 1.00 23.22 83 SER A C 15
ATOM 27222 O O . SER A 1 83 ? -17.905 -2.063 -4.618 1.00 14.54 83 SER A O 15
ATOM 27230 N N . SER A 1 84 ? -16.192 -2.710 -3.309 1.00 62.45 84 SER A N 15
ATOM 27231 C CA . SER A 1 84 ? -15.169 -2.330 -4.298 1.00 3.41 84 SER A CA 15
ATOM 27232 C C . SER A 1 84 ? -13.799 -2.950 -3.991 1.00 33.41 84 SER A C 15
ATOM 27233 O O . SER A 1 84 ? -13.447 -3.190 -2.836 1.00 33.25 84 SER A O 15
ATOM 27241 N N . ILE A 1 85 ? -13.029 -3.201 -5.049 1.00 60.42 85 ILE A N 15
ATOM 27242 C CA . ILE A 1 85 ? -11.647 -3.693 -4.934 1.00 21.31 85 ILE A CA 15
ATOM 27243 C C . ILE A 1 85 ? -10.670 -2.566 -4.542 1.00 13.13 85 ILE A C 15
ATOM 27244 O O . ILE A 1 85 ? -9.452 -2.765 -4.499 1.00 53.02 85 ILE A O 15
ATOM 27260 N N . GLU A 1 86 ? -11.216 -1.381 -4.278 1.00 10.21 86 GLU A N 15
ATOM 27261 C CA . GLU A 1 86 ? -10.420 -0.207 -3.918 1.00 42.34 86 GLU A CA 15
ATOM 27262 C C . GLU A 1 86 ? -10.075 -0.194 -2.419 1.00 11.23 86 GLU A C 15
ATOM 27263 O O . GLU A 1 86 ? -10.705 -0.883 -1.612 1.00 13.31 86 GLU A O 15
ATOM 27275 N N . VAL A 1 87 ? -9.072 0.600 -2.054 1.00 4.25 87 VAL A N 15
ATOM 27276 C CA . VAL A 1 87 ? -8.689 0.761 -0.651 1.00 2.02 87 VAL A CA 15
ATOM 27277 C C . VAL A 1 87 ? -9.652 1.722 0.065 1.00 72.24 87 VAL A C 15
ATOM 27278 O O . VAL A 1 87 ? -9.485 2.944 0.019 1.00 50.41 87 VAL A O 15
ATOM 27291 N N . LYS A 1 88 ? -10.672 1.160 0.710 1.00 52.23 88 LYS A N 15
ATOM 27292 C CA . LYS A 1 88 ? -11.710 1.963 1.370 1.00 4.33 88 LYS A CA 15
ATOM 27293 C C . LYS A 1 88 ? -11.156 2.771 2.557 1.00 63.42 88 LYS A C 15
ATOM 27294 O O . LYS A 1 88 ? -11.716 3.809 2.923 1.00 34.42 88 LYS A O 15
ATOM 27313 N N . SER A 1 89 ? -10.059 2.303 3.149 1.00 62.22 89 SER A N 15
ATOM 27314 C CA . SER A 1 89 ? -9.421 3.009 4.272 1.00 74.13 89 SER A CA 15
ATOM 27315 C C . SER A 1 89 ? -8.003 2.487 4.536 1.00 11.24 89 SER A C 15
ATOM 27316 O O . SER A 1 89 ? -7.636 1.401 4.089 1.00 24.44 89 SER A O 15
ATOM 27324 N N . TYR A 1 90 ? -7.207 3.276 5.257 1.00 65.21 90 TYR A N 15
ATOM 27325 C CA . TYR A 1 90 ? -5.842 2.883 5.621 1.00 2.43 90 TYR A CA 15
ATOM 27326 C C . TYR A 1 90 ? -5.389 3.576 6.919 1.00 20.24 90 TYR A C 15
ATOM 27327 O O . TYR A 1 90 ? -5.863 4.662 7.254 1.00 45.45 90 TYR A O 15
ATOM 27345 N N . GLU A 1 91 ? -4.474 2.936 7.643 1.00 12.34 91 GLU A N 15
ATOM 27346 C CA . GLU A 1 91 ? -3.956 3.469 8.914 1.00 72.53 91 GLU A CA 15
ATOM 27347 C C . GLU A 1 91 ? -2.443 3.737 8.830 1.00 63.13 91 GLU A C 15
ATOM 27348 O O . GLU A 1 91 ? -1.726 3.046 8.114 1.00 32.55 91 GLU A O 15
ATOM 27360 N N . GLU A 1 92 ? -1.960 4.734 9.568 1.00 1.22 92 GLU A N 15
ATOM 27361 C CA . GLU A 1 92 ? -0.523 5.026 9.619 1.00 74.35 92 GLU A CA 15
ATOM 27362 C C . GLU A 1 92 ? 0.150 4.229 10.748 1.00 25.50 92 GLU A C 15
ATOM 27363 O O . GLU A 1 92 ? -0.036 4.515 11.934 1.00 65.13 92 GLU A O 15
ATOM 27375 N N . ILE A 1 93 ? 0.933 3.227 10.365 1.00 31.43 93 ILE A N 15
ATOM 27376 C CA . ILE A 1 93 ? 1.509 2.272 11.320 1.00 65.05 93 ILE A CA 15
ATOM 27377 C C . ILE A 1 93 ? 3.042 2.362 11.393 1.00 32.33 93 ILE A C 15
ATOM 27378 O O . ILE A 1 93 ? 3.674 3.155 10.697 1.00 20.11 93 ILE A O 15
ATOM 27394 N N . GLN A 1 94 ? 3.623 1.538 12.262 1.00 51.31 94 GLN A N 15
ATOM 27395 C CA . GLN A 1 94 ? 5.077 1.470 12.441 1.00 64.43 94 GLN A CA 15
ATOM 27396 C C . GLN A 1 94 ? 5.615 0.080 12.058 1.00 3.02 94 GLN A C 15
ATOM 27397 O O . GLN A 1 94 ? 4.846 -0.869 11.893 1.00 43.34 94 GLN A O 15
ATOM 27411 N N . LYS A 1 95 ? 6.940 -0.039 11.940 1.00 4.44 95 LYS A N 15
ATOM 27412 C CA . LYS A 1 95 ? 7.583 -1.294 11.520 1.00 33.51 95 LYS A CA 15
ATOM 27413 C C . LYS A 1 95 ? 7.187 -2.478 12.427 1.00 4.31 95 LYS A C 15
ATOM 27414 O O . LYS A 1 95 ? 7.144 -3.629 11.986 1.00 32.02 95 LYS A O 15
ATOM 27433 N N . ALA A 1 96 ? 6.897 -2.186 13.693 1.00 71.15 96 ALA A N 15
ATOM 27434 C CA . ALA A 1 96 ? 6.479 -3.211 14.655 1.00 74.20 96 ALA A CA 15
ATOM 27435 C C . ALA A 1 96 ? 5.111 -3.828 14.298 1.00 12.24 96 ALA A C 15
ATOM 27436 O O . ALA A 1 96 ? 4.840 -4.983 14.631 1.00 12.32 96 ALA A O 15
ATOM 27443 N N . ASP A 1 97 ? 4.256 -3.059 13.621 1.00 43.44 97 ASP A N 15
ATOM 27444 C CA . ASP A 1 97 ? 2.922 -3.539 13.231 1.00 22.23 97 ASP A CA 15
ATOM 27445 C C . ASP A 1 97 ? 3.001 -4.424 11.971 1.00 1.43 97 ASP A C 15
ATOM 27446 O O . ASP A 1 97 ? 2.095 -5.205 11.687 1.00 5.41 97 ASP A O 15
ATOM 27455 N N . LEU A 1 98 ? 4.100 -4.300 11.230 1.00 1.12 98 LEU A N 15
ATOM 27456 C CA . LEU A 1 98 ? 4.322 -5.101 10.019 1.00 11.54 98 LEU A CA 15
ATOM 27457 C C . LEU A 1 98 ? 4.634 -6.570 10.360 1.00 70.22 98 LEU A C 15
ATOM 27458 O O . LEU A 1 98 ? 5.329 -6.852 11.338 1.00 45.43 98 LEU A O 15
ATOM 27474 N N . PRO A 1 99 ? 4.123 -7.536 9.566 1.00 4.12 99 PRO A N 15
ATOM 27475 C CA . PRO A 1 99 ? 4.532 -8.942 9.693 1.00 52.32 99 PRO A CA 15
ATOM 27476 C C . PRO A 1 99 ? 6.004 -9.128 9.284 1.00 23.41 99 PRO A C 15
ATOM 27477 O O . PRO A 1 99 ? 6.538 -8.354 8.480 1.00 14.50 99 PRO A O 15
ATOM 27488 N N . GLU A 1 100 ? 6.649 -10.156 9.824 1.00 44.32 100 GLU A N 15
ATOM 27489 C CA . GLU A 1 100 ? 8.102 -10.320 9.694 1.00 13.24 100 GLU A CA 15
ATOM 27490 C C . GLU A 1 100 ? 8.589 -10.318 8.234 1.00 20.45 100 GLU A C 15
ATOM 27491 O O . GLU A 1 100 ? 9.575 -9.661 7.909 1.00 55.02 100 GLU A O 15
ATOM 27503 N N . LYS A 1 101 ? 7.900 -11.026 7.346 1.00 5.05 101 LYS A N 15
ATOM 27504 C CA . LYS A 1 101 ? 8.373 -11.134 5.961 1.00 2.20 101 LYS A CA 15
ATOM 27505 C C . LYS A 1 101 ? 8.177 -9.823 5.183 1.00 64.00 101 LYS A C 15
ATOM 27506 O O . LYS A 1 101 ? 8.929 -9.526 4.256 1.00 44.53 101 LYS A O 15
ATOM 27525 N N . VAL A 1 102 ? 7.177 -9.034 5.569 1.00 61.22 102 VAL A N 15
ATOM 27526 C CA . VAL A 1 102 ? 6.947 -7.727 4.939 1.00 70.33 102 VAL A CA 15
ATOM 27527 C C . VAL A 1 102 ? 8.046 -6.721 5.319 1.00 32.13 102 VAL A C 15
ATOM 27528 O O . VAL A 1 102 ? 8.569 -6.003 4.461 1.00 60.31 102 VAL A O 15
ATOM 27541 N N . LYS A 1 103 ? 8.411 -6.683 6.599 1.00 21.40 103 LYS A N 15
ATOM 27542 C CA . LYS A 1 103 ? 9.491 -5.800 7.053 1.00 64.31 103 LYS A CA 15
ATOM 27543 C C . LYS A 1 103 ? 10.840 -6.220 6.432 1.00 70.01 103 LYS A C 15
ATOM 27544 O O . LYS A 1 103 ? 11.694 -5.373 6.162 1.00 45.14 103 LYS A O 15
ATOM 27563 N N . ASP A 1 104 ? 11.021 -7.527 6.199 1.00 4.31 104 ASP A N 15
ATOM 27564 C CA . ASP A 1 104 ? 12.181 -8.024 5.443 1.00 50.21 104 ASP A CA 15
ATOM 27565 C C . ASP A 1 104 ? 12.196 -7.472 4.005 1.00 72.31 104 ASP A C 15
ATOM 27566 O O . ASP A 1 104 ? 13.240 -7.056 3.503 1.00 44.51 104 ASP A O 15
ATOM 27575 N N . LYS A 1 105 ? 11.032 -7.467 3.351 1.00 62.20 105 LYS A N 15
ATOM 27576 C CA . LYS A 1 105 ? 10.915 -6.960 1.972 1.00 33.12 105 LYS A CA 15
ATOM 27577 C C . LYS A 1 105 ? 11.221 -5.450 1.880 1.00 12.54 105 LYS A C 15
ATOM 27578 O O . LYS A 1 105 ? 11.793 -4.983 0.893 1.00 20.41 105 LYS A O 15
ATOM 27597 N N . PHE A 1 106 ? 10.823 -4.692 2.902 1.00 15.53 106 PHE A N 15
ATOM 27598 C CA . PHE A 1 106 ? 11.091 -3.245 2.954 1.00 73.31 106 PHE A CA 15
ATOM 27599 C C . PHE A 1 106 ? 12.566 -2.944 3.270 1.00 62.42 106 PHE A C 15
ATOM 27600 O O . PHE A 1 106 ? 13.189 -2.096 2.628 1.00 1.22 106 PHE A O 15
ATOM 27617 N N . THR A 1 107 ? 13.120 -3.636 4.262 1.00 54.54 107 THR A N 15
ATOM 27618 C CA . THR A 1 107 ? 14.496 -3.373 4.712 1.00 35.44 107 THR A CA 15
ATOM 27619 C C . THR A 1 107 ? 15.534 -3.992 3.772 1.00 41.35 107 THR A C 15
ATOM 27620 O O . THR A 1 107 ? 16.509 -3.333 3.399 1.00 51.23 107 THR A O 15
ATOM 27631 N N . ILE A 1 108 ? 15.339 -5.270 3.428 1.00 4.40 108 ILE A N 15
ATOM 27632 C CA . ILE A 1 108 ? 16.220 -6.006 2.500 1.00 15.33 108 ILE A CA 15
ATOM 27633 C C . ILE A 1 108 ? 17.562 -6.406 3.155 1.00 44.10 108 ILE A C 15
ATOM 27634 O O . ILE A 1 108 ? 18.194 -7.395 2.772 1.00 13.41 108 ILE A O 15
ATOM 27650 N N . LYS A 1 109 ? 17.979 -5.641 4.156 1.00 61.41 109 LYS A N 15
ATOM 27651 C CA . LYS A 1 109 ? 19.145 -5.988 4.973 1.00 53.40 109 LYS A CA 15
ATOM 27652 C C . LYS A 1 109 ? 18.815 -7.164 5.912 1.00 33.01 109 LYS A C 15
ATOM 27653 O O . LYS A 1 109 ? 18.323 -6.971 7.029 1.00 34.13 109 LYS A O 15
ATOM 27672 N N . LEU A 1 110 ? 19.073 -8.381 5.437 1.00 55.42 110 LEU A N 15
ATOM 27673 C CA . LEU A 1 110 ? 18.744 -9.599 6.185 1.00 62.13 110 LEU A CA 15
ATOM 27674 C C . LEU A 1 110 ? 19.769 -10.715 5.933 1.00 21.22 110 LEU A C 15
ATOM 27675 O O . LEU A 1 110 ? 20.590 -10.629 5.017 1.00 53.45 110 LEU A O 15
ATOM 27691 N N . GLU A 1 111 ? 19.720 -11.756 6.759 1.00 65.14 111 GLU A N 15
ATOM 27692 C CA . GLU A 1 111 ? 20.623 -12.907 6.621 1.00 72.32 111 GLU A CA 15
ATOM 27693 C C . GLU A 1 111 ? 19.995 -14.016 5.751 1.00 73.30 111 GLU A C 15
ATOM 27694 O O . GLU A 1 111 ? 19.193 -14.819 6.280 1.00 37.67 111 GLU A O 15
ATOM 27706 N N . MET A 1 1 ? 15.565 -15.784 16.206 1.00 33.13 1 MET A N 16
ATOM 27707 C CA . MET A 1 1 ? 14.503 -16.828 16.169 1.00 53.05 1 MET A CA 16
ATOM 27708 C C . MET A 1 1 ? 13.305 -16.363 15.326 1.00 0.23 1 MET A C 16
ATOM 27709 O O . MET A 1 1 ? 12.926 -15.195 15.373 1.00 10.23 1 MET A O 16
ATOM 27725 N N . GLU A 1 2 ? 12.711 -17.274 14.554 1.00 45.01 2 GLU A N 16
ATOM 27726 C CA . GLU A 1 2 ? 11.519 -16.943 13.761 1.00 51.12 2 GLU A CA 16
ATOM 27727 C C . GLU A 1 2 ? 10.234 -17.207 14.565 1.00 10.21 2 GLU A C 16
ATOM 27728 O O . GLU A 1 2 ? 10.055 -18.281 15.144 1.00 54.12 2 GLU A O 16
ATOM 27740 N N . ARG A 1 3 ? 9.347 -16.217 14.607 1.00 63.41 3 ARG A N 16
ATOM 27741 C CA . ARG A 1 3 ? 8.113 -16.302 15.401 1.00 40.44 3 ARG A CA 16
ATOM 27742 C C . ARG A 1 3 ? 6.866 -16.426 14.507 1.00 52.21 3 ARG A C 16
ATOM 27743 O O . ARG A 1 3 ? 5.737 -16.407 15.000 1.00 12.30 3 ARG A O 16
ATOM 27764 N N . ALA A 1 4 ? 7.070 -16.528 13.194 1.00 70.31 4 ALA A N 16
ATOM 27765 C CA . ALA A 1 4 ? 5.956 -16.653 12.246 1.00 43.53 4 ALA A CA 16
ATOM 27766 C C . ALA A 1 4 ? 5.183 -17.966 12.439 1.00 5.43 4 ALA A C 16
ATOM 27767 O O . ALA A 1 4 ? 5.476 -18.981 11.800 1.00 4.42 4 ALA A O 16
ATOM 27774 N N . SER A 1 5 ? 4.214 -17.945 13.346 1.00 70.24 5 SER A N 16
ATOM 27775 C CA . SER A 1 5 ? 3.357 -19.108 13.605 1.00 72.12 5 SER A CA 16
ATOM 27776 C C . SER A 1 5 ? 2.016 -18.973 12.865 1.00 45.33 5 SER A C 16
ATOM 27777 O O . SER A 1 5 ? 1.813 -18.031 12.099 1.00 4.42 5 SER A O 16
ATOM 27785 N N . LEU A 1 6 ? 1.093 -19.900 13.114 1.00 41.42 6 LEU A N 16
ATOM 27786 C CA . LEU A 1 6 ? -0.187 -19.942 12.389 1.00 13.20 6 LEU A CA 16
ATOM 27787 C C . LEU A 1 6 ? -1.235 -18.998 13.008 1.00 33.21 6 LEU A C 16
ATOM 27788 O O . LEU A 1 6 ? -2.438 -19.263 12.963 1.00 3.31 6 LEU A O 16
ATOM 27804 N N . ASN A 1 7 ? -0.771 -17.876 13.545 1.00 62.43 7 ASN A N 16
ATOM 27805 C CA . ASN A 1 7 ? -1.645 -16.862 14.140 1.00 14.44 7 ASN A CA 16
ATOM 27806 C C . ASN A 1 7 ? -1.250 -15.457 13.656 1.00 73.04 7 ASN A C 16
ATOM 27807 O O . ASN A 1 7 ? -0.208 -15.293 13.023 1.00 11.41 7 ASN A O 16
ATOM 27818 N N . ARG A 1 8 ? -2.090 -14.454 13.949 1.00 50.14 8 ARG A N 16
ATOM 27819 C CA . ARG A 1 8 ? -1.903 -13.079 13.429 1.00 73.34 8 ARG A CA 16
ATOM 27820 C C . ARG A 1 8 ? -2.148 -13.003 11.908 1.00 24.22 8 ARG A C 16
ATOM 27821 O O . ARG A 1 8 ? -1.861 -11.986 11.277 1.00 44.41 8 ARG A O 16
ATOM 27842 N N . ILE A 1 9 ? -2.699 -14.070 11.331 1.00 1.02 9 ILE A N 16
ATOM 27843 C CA . ILE A 1 9 ? -2.921 -14.149 9.879 1.00 74.04 9 ILE A CA 16
ATOM 27844 C C . ILE A 1 9 ? -4.220 -13.432 9.461 1.00 22.02 9 ILE A C 16
ATOM 27845 O O . ILE A 1 9 ? -5.176 -13.347 10.236 1.00 60.33 9 ILE A O 16
ATOM 27861 N N . GLY A 1 10 ? -4.237 -12.905 8.240 1.00 53.24 10 GLY A N 16
ATOM 27862 C CA . GLY A 1 10 ? -5.432 -12.274 7.689 1.00 11.12 10 GLY A CA 16
ATOM 27863 C C . GLY A 1 10 ? -5.465 -12.359 6.167 1.00 41.40 10 GLY A C 16
ATOM 27864 O O . GLY A 1 10 ? -4.871 -13.267 5.585 1.00 44.21 10 GLY A O 16
ATOM 27868 N N . LYS A 1 11 ? -6.172 -11.429 5.529 1.00 72.14 11 LYS A N 16
ATOM 27869 C CA . LYS A 1 11 ? -6.203 -11.328 4.059 1.00 52.11 11 LYS A CA 16
ATOM 27870 C C . LYS A 1 11 ? -6.636 -9.923 3.607 1.00 5.20 11 LYS A C 16
ATOM 27871 O O . LYS A 1 11 ? -7.187 -9.146 4.395 1.00 64.45 11 LYS A O 16
ATOM 27890 N N . ASP A 1 12 ? -6.372 -9.610 2.334 1.00 31.04 12 ASP A N 16
ATOM 27891 C CA . ASP A 1 12 ? -6.729 -8.313 1.728 1.00 1.53 12 ASP A CA 16
ATOM 27892 C C . ASP A 1 12 ? -5.937 -7.134 2.334 1.00 54.12 12 ASP A C 16
ATOM 27893 O O . ASP A 1 12 ? -6.239 -5.969 2.062 1.00 51.11 12 ASP A O 16
ATOM 27902 N N . VAL A 1 13 ? -4.922 -7.435 3.142 1.00 62.30 13 VAL A N 16
ATOM 27903 C CA . VAL A 1 13 ? -4.124 -6.393 3.798 1.00 31.42 13 VAL A CA 16
ATOM 27904 C C . VAL A 1 13 ? -2.774 -6.178 3.089 1.00 75.23 13 VAL A C 16
ATOM 27905 O O . VAL A 1 13 ? -1.974 -7.104 2.952 1.00 34.43 13 VAL A O 16
ATOM 27918 N N . TYR A 1 14 ? -2.529 -4.945 2.646 1.00 60.12 14 TYR A N 16
ATOM 27919 C CA . TYR A 1 14 ? -1.275 -4.587 1.966 1.00 13.32 14 TYR A CA 16
ATOM 27920 C C . TYR A 1 14 ? -0.468 -3.566 2.781 1.00 31.21 14 TYR A C 16
ATOM 27921 O O . TYR A 1 14 ? -1.010 -2.859 3.628 1.00 61.20 14 TYR A O 16
ATOM 27939 N N . TYR A 1 15 ? 0.835 -3.502 2.518 1.00 3.25 15 TYR A N 16
ATOM 27940 C CA . TYR A 1 15 ? 1.744 -2.629 3.275 1.00 22.25 15 TYR A CA 16
ATOM 27941 C C . TYR A 1 15 ? 2.631 -1.801 2.330 1.00 71.55 15 TYR A C 16
ATOM 27942 O O . TYR A 1 15 ? 3.401 -2.354 1.544 1.00 20.30 15 TYR A O 16
ATOM 27960 N N . MET A 1 16 ? 2.529 -0.474 2.414 1.00 53.11 16 MET A N 16
ATOM 27961 C CA . MET A 1 16 ? 3.259 0.422 1.503 1.00 4.33 16 MET A CA 16
ATOM 27962 C C . MET A 1 16 ? 4.038 1.502 2.273 1.00 12.20 16 MET A C 16
ATOM 27963 O O . MET A 1 16 ? 3.497 2.153 3.165 1.00 23.44 16 MET A O 16
ATOM 27977 N N . GLN A 1 17 ? 5.311 1.690 1.923 1.00 44.53 17 GLN A N 16
ATOM 27978 C CA . GLN A 1 17 ? 6.116 2.780 2.493 1.00 35.21 17 GLN A CA 16
ATOM 27979 C C . GLN A 1 17 ? 6.102 3.997 1.555 1.00 5.43 17 GLN A C 16
ATOM 27980 O O . GLN A 1 17 ? 6.691 3.966 0.471 1.00 31.10 17 GLN A O 16
ATOM 27994 N N . ILE A 1 18 ? 5.421 5.063 1.969 1.00 11.34 18 ILE A N 16
ATOM 27995 C CA . ILE A 1 18 ? 5.298 6.265 1.139 1.00 73.10 18 ILE A CA 16
ATOM 27996 C C . ILE A 1 18 ? 6.604 7.068 1.127 1.00 42.13 18 ILE A C 16
ATOM 27997 O O . ILE A 1 18 ? 7.039 7.585 2.154 1.00 43.41 18 ILE A O 16
ATOM 28013 N N . LYS A 1 19 ? 7.225 7.161 -0.045 1.00 35.54 19 LYS A N 16
ATOM 28014 C CA . LYS A 1 19 ? 8.480 7.901 -0.201 1.00 73.05 19 LYS A CA 16
ATOM 28015 C C . LYS A 1 19 ? 8.346 8.955 -1.316 1.00 30.34 19 LYS A C 16
ATOM 28016 O O . LYS A 1 19 ? 9.322 9.326 -1.969 1.00 32.13 19 LYS A O 16
ATOM 28035 N N . GLY A 1 20 ? 7.119 9.444 -1.510 1.00 55.13 20 GLY A N 16
ATOM 28036 C CA . GLY A 1 20 ? 6.846 10.444 -2.543 1.00 73.51 20 GLY A CA 16
ATOM 28037 C C . GLY A 1 20 ? 6.332 11.768 -1.977 1.00 72.35 20 GLY A C 16
ATOM 28038 O O . GLY A 1 20 ? 5.971 11.852 -0.802 1.00 53.01 20 GLY A O 16
ATOM 28042 N N . GLU A 1 21 ? 6.281 12.800 -2.824 1.00 32.42 21 GLU A N 16
ATOM 28043 C CA . GLU A 1 21 ? 5.881 14.154 -2.394 1.00 42.55 21 GLU A CA 16
ATOM 28044 C C . GLU A 1 21 ? 4.437 14.505 -2.808 1.00 72.32 21 GLU A C 16
ATOM 28045 O O . GLU A 1 21 ? 3.883 15.512 -2.362 1.00 63.32 21 GLU A O 16
ATOM 28057 N N . GLY A 1 22 ? 3.837 13.684 -3.667 1.00 73.30 22 GLY A N 16
ATOM 28058 C CA . GLY A 1 22 ? 2.473 13.946 -4.134 1.00 20.41 22 GLY A CA 16
ATOM 28059 C C . GLY A 1 22 ? 2.418 14.408 -5.590 1.00 32.55 22 GLY A C 16
ATOM 28060 O O . GLY A 1 22 ? 2.635 15.584 -5.891 1.00 24.02 22 GLY A O 16
ATOM 28064 N N . THR A 1 23 ? 2.112 13.481 -6.497 1.00 12.32 23 THR A N 16
ATOM 28065 C CA . THR A 1 23 ? 2.068 13.782 -7.939 1.00 60.15 23 THR A CA 16
ATOM 28066 C C . THR A 1 23 ? 0.670 14.207 -8.412 1.00 33.54 23 THR A C 16
ATOM 28067 O O . THR A 1 23 ? -0.347 13.825 -7.827 1.00 14.04 23 THR A O 16
ATOM 28078 N N . ILE A 1 24 ? 0.634 15.018 -9.469 1.00 33.30 24 ILE A N 16
ATOM 28079 C CA . ILE A 1 24 ? -0.623 15.428 -10.109 1.00 23.12 24 ILE A CA 16
ATOM 28080 C C . ILE A 1 24 ? -0.708 14.870 -11.539 1.00 72.51 24 ILE A C 16
ATOM 28081 O O . ILE A 1 24 ? 0.272 14.911 -12.292 1.00 14.22 24 ILE A O 16
ATOM 28097 N N . GLU A 1 25 ? -1.871 14.346 -11.915 1.00 11.12 25 GLU A N 16
ATOM 28098 C CA . GLU A 1 25 ? -2.089 13.861 -13.280 1.00 70.22 25 GLU A CA 16
ATOM 28099 C C . GLU A 1 25 ? -3.298 14.556 -13.924 1.00 3.11 25 GLU A C 16
ATOM 28100 O O . GLU A 1 25 ? -4.443 14.351 -13.517 1.00 41.15 25 GLU A O 16
ATOM 28112 N N . LYS A 1 26 ? -3.028 15.399 -14.915 1.00 42.23 26 LYS A N 16
ATOM 28113 C CA . LYS A 1 26 ? -4.080 16.118 -15.633 1.00 55.33 26 LYS A CA 16
ATOM 28114 C C . LYS A 1 26 ? -4.769 15.197 -16.653 1.00 41.41 26 LYS A C 16
ATOM 28115 O O . LYS A 1 26 ? -4.204 14.881 -17.703 1.00 31.10 26 LYS A O 16
ATOM 28134 N N . VAL A 1 27 ? -5.988 14.762 -16.333 1.00 11.34 27 VAL A N 16
ATOM 28135 C CA . VAL A 1 27 ? -6.746 13.855 -17.207 1.00 75.23 27 VAL A CA 16
ATOM 28136 C C . VAL A 1 27 ? -8.048 14.517 -17.687 1.00 1.04 27 VAL A C 16
ATOM 28137 O O . VAL A 1 27 ? -8.748 15.171 -16.905 1.00 22.42 27 VAL A O 16
ATOM 28150 N N . ASP A 1 28 ? -8.356 14.364 -18.979 1.00 72.35 28 ASP A N 16
ATOM 28151 C CA . ASP A 1 28 ? -9.548 14.980 -19.585 1.00 40.55 28 ASP A CA 16
ATOM 28152 C C . ASP A 1 28 ? -9.507 16.516 -19.478 1.00 12.13 28 ASP A C 16
ATOM 28153 O O . ASP A 1 28 ? -10.538 17.190 -19.554 1.00 74.11 28 ASP A O 16
ATOM 28162 N N . GLY A 1 29 ? -8.298 17.060 -19.335 1.00 11.42 29 GLY A N 16
ATOM 28163 C CA . GLY A 1 29 ? -8.110 18.504 -19.216 1.00 35.31 29 GLY A CA 16
ATOM 28164 C C . GLY A 1 29 ? -8.372 19.049 -17.812 1.00 61.13 29 GLY A C 16
ATOM 28165 O O . GLY A 1 29 ? -8.525 20.257 -17.632 1.00 53.54 29 GLY A O 16
ATOM 28169 N N . ARG A 1 30 ? -8.423 18.163 -16.817 1.00 53.14 30 ARG A N 16
ATOM 28170 C CA . ARG A 1 30 ? -8.582 18.574 -15.411 1.00 30.00 30 ARG A CA 16
ATOM 28171 C C . ARG A 1 30 ? -7.523 17.908 -14.517 1.00 74.44 30 ARG A C 16
ATOM 28172 O O . ARG A 1 30 ? -7.180 16.739 -14.705 1.00 31.30 30 ARG A O 16
ATOM 28193 N N . ASN A 1 31 ? -7.001 18.663 -13.550 1.00 50.22 31 ASN A N 16
ATOM 28194 C CA . ASN A 1 31 ? -5.948 18.168 -12.653 1.00 21.14 31 ASN A CA 16
ATOM 28195 C C . ASN A 1 31 ? -6.499 17.190 -11.598 1.00 72.20 31 ASN A C 16
ATOM 28196 O O . ASN A 1 31 ? -7.241 17.577 -10.694 1.00 61.20 31 ASN A O 16
ATOM 28207 N N . LEU A 1 32 ? -6.129 15.917 -11.720 1.00 50.25 32 LEU A N 16
ATOM 28208 C CA . LEU A 1 32 ? -6.558 14.883 -10.769 1.00 31.01 32 LEU A CA 16
ATOM 28209 C C . LEU A 1 32 ? -5.383 14.406 -9.901 1.00 21.35 32 LEU A C 16
ATOM 28210 O O . LEU A 1 32 ? -4.217 14.520 -10.288 1.00 30.44 32 LEU A O 16
ATOM 28226 N N . ARG A 1 33 ? -5.697 13.882 -8.721 1.00 75.12 33 ARG A N 16
ATOM 28227 C CA . ARG A 1 33 ? -4.679 13.341 -7.813 1.00 65.03 33 ARG A CA 16
ATOM 28228 C C . ARG A 1 33 ? -4.656 11.806 -7.828 1.00 32.24 33 ARG A C 16
ATOM 28229 O O . ARG A 1 33 ? -5.645 11.147 -7.498 1.00 13.12 33 ARG A O 16
ATOM 28250 N N . ASN A 1 34 ? -3.514 11.251 -8.215 1.00 21.42 34 ASN A N 16
ATOM 28251 C CA . ASN A 1 34 ? -3.301 9.804 -8.208 1.00 43.14 34 ASN A CA 16
ATOM 28252 C C . ASN A 1 34 ? -1.949 9.468 -7.559 1.00 62.42 34 ASN A C 16
ATOM 28253 O O . ASN A 1 34 ? -0.956 10.153 -7.792 1.00 70.23 34 ASN A O 16
ATOM 28264 N N . TYR A 1 35 ? -1.915 8.428 -6.734 1.00 24.23 35 TYR A N 16
ATOM 28265 C CA . TYR A 1 35 ? -0.678 8.024 -6.054 1.00 42.20 35 TYR A CA 16
ATOM 28266 C C . TYR A 1 35 ? -0.336 6.557 -6.348 1.00 5.03 35 TYR A C 16
ATOM 28267 O O . TYR A 1 35 ? -1.141 5.659 -6.091 1.00 55.31 35 TYR A O 16
ATOM 28285 N N . THR A 1 36 ? 0.863 6.322 -6.877 1.00 21.22 36 THR A N 16
ATOM 28286 C CA . THR A 1 36 ? 1.295 4.972 -7.270 1.00 42.34 36 THR A CA 16
ATOM 28287 C C . THR A 1 36 ? 2.666 4.627 -6.679 1.00 12.33 36 THR A C 16
ATOM 28288 O O . THR A 1 36 ? 3.680 5.225 -7.049 1.00 32.44 36 THR A O 16
ATOM 28299 N N . LEU A 1 37 ? 2.697 3.660 -5.761 1.00 14.55 37 LEU A N 16
ATOM 28300 C CA . LEU A 1 37 ? 3.948 3.224 -5.117 1.00 15.34 37 LEU A CA 16
ATOM 28301 C C . LEU A 1 37 ? 3.958 1.700 -4.876 1.00 55.34 37 LEU A C 16
ATOM 28302 O O . LEU A 1 37 ? 2.899 1.063 -4.817 1.00 23.42 37 LEU A O 16
ATOM 28318 N N . PRO A 1 38 ? 5.160 1.088 -4.754 1.00 3.23 38 PRO A N 16
ATOM 28319 C CA . PRO A 1 38 ? 5.289 -0.355 -4.485 1.00 1.33 38 PRO A CA 16
ATOM 28320 C C . PRO A 1 38 ? 4.824 -0.746 -3.073 1.00 22.30 38 PRO A C 16
ATOM 28321 O O . PRO A 1 38 ? 5.155 -0.087 -2.085 1.00 50.14 38 PRO A O 16
ATOM 28332 N N . ALA A 1 39 ? 4.058 -1.827 -2.989 1.00 33.32 39 ALA A N 16
ATOM 28333 C CA . ALA A 1 39 ? 3.574 -2.345 -1.709 1.00 51.34 39 ALA A CA 16
ATOM 28334 C C . ALA A 1 39 ? 3.813 -3.855 -1.598 1.00 41.30 39 ALA A C 16
ATOM 28335 O O . ALA A 1 39 ? 4.126 -4.522 -2.581 1.00 0.31 39 ALA A O 16
ATOM 28342 N N . TYR A 1 40 ? 3.682 -4.384 -0.392 1.00 70.43 40 TYR A N 16
ATOM 28343 C CA . TYR A 1 40 ? 3.817 -5.825 -0.153 1.00 61.41 40 TYR A CA 16
ATOM 28344 C C . TYR A 1 40 ? 2.602 -6.347 0.621 1.00 14.44 40 TYR A C 16
ATOM 28345 O O . TYR A 1 40 ? 2.141 -5.698 1.561 1.00 11.11 40 TYR A O 16
ATOM 28363 N N . ASP A 1 41 ? 2.068 -7.500 0.229 1.00 5.31 41 ASP A N 16
ATOM 28364 C CA . ASP A 1 41 ? 1.022 -8.146 1.026 1.00 73.11 41 ASP A CA 16
ATOM 28365 C C . ASP A 1 41 ? 1.640 -8.842 2.249 1.00 21.44 41 ASP A C 16
ATOM 28366 O O . ASP A 1 41 ? 2.862 -8.957 2.359 1.00 50.32 41 ASP A O 16
ATOM 28375 N N . GLU A 1 42 ? 0.797 -9.310 3.163 1.00 63.14 42 GLU A N 16
ATOM 28376 C CA . GLU A 1 42 ? 1.275 -9.941 4.401 1.00 21.45 42 GLU A CA 16
ATOM 28377 C C . GLU A 1 42 ? 2.111 -11.211 4.149 1.00 73.15 42 GLU A C 16
ATOM 28378 O O . GLU A 1 42 ? 2.767 -11.718 5.065 1.00 72.24 42 GLU A O 16
ATOM 28390 N N . ASP A 1 43 ? 2.098 -11.724 2.916 1.00 41.00 43 ASP A N 16
ATOM 28391 C CA . ASP A 1 43 ? 2.944 -12.865 2.555 1.00 43.43 43 ASP A CA 16
ATOM 28392 C C . ASP A 1 43 ? 4.334 -12.384 2.105 1.00 23.14 43 ASP A C 16
ATOM 28393 O O . ASP A 1 43 ? 5.338 -13.077 2.293 1.00 61.14 43 ASP A O 16
ATOM 28402 N N . GLY A 1 44 ? 4.382 -11.193 1.515 1.00 51.53 44 GLY A N 16
ATOM 28403 C CA . GLY A 1 44 ? 5.651 -10.598 1.106 1.00 14.12 44 GLY A CA 16
ATOM 28404 C C . GLY A 1 44 ? 5.812 -10.476 -0.405 1.00 52.11 44 GLY A C 16
ATOM 28405 O O . GLY A 1 44 ? 6.931 -10.359 -0.908 1.00 75.22 44 GLY A O 16
ATOM 28409 N N . VAL A 1 45 ? 4.706 -10.501 -1.137 1.00 54.23 45 VAL A N 16
ATOM 28410 C CA . VAL A 1 45 ? 4.747 -10.352 -2.594 1.00 71.11 45 VAL A CA 16
ATOM 28411 C C . VAL A 1 45 ? 4.756 -8.865 -2.991 1.00 44.22 45 VAL A C 16
ATOM 28412 O O . VAL A 1 45 ? 3.897 -8.093 -2.561 1.00 10.51 45 VAL A O 16
ATOM 28425 N N . LYS A 1 46 ? 5.737 -8.464 -3.804 1.00 34.32 46 LYS A N 16
ATOM 28426 C CA . LYS A 1 46 ? 5.885 -7.058 -4.192 1.00 14.21 46 LYS A CA 16
ATOM 28427 C C . LYS A 1 46 ? 4.886 -6.671 -5.295 1.00 4.00 46 LYS A C 16
ATOM 28428 O O . LYS A 1 46 ? 5.047 -7.031 -6.464 1.00 70.43 46 LYS A O 16
ATOM 28447 N N . LYS A 1 47 ? 3.847 -5.945 -4.902 1.00 60.14 47 LYS A N 16
ATOM 28448 C CA . LYS A 1 47 ? 2.782 -5.521 -5.817 1.00 32.15 47 LYS A CA 16
ATOM 28449 C C . LYS A 1 47 ? 2.611 -3.992 -5.768 1.00 62.04 47 LYS A C 16
ATOM 28450 O O . LYS A 1 47 ? 2.570 -3.406 -4.688 1.00 75.52 47 LYS A O 16
ATOM 28469 N N . GLN A 1 48 ? 2.486 -3.346 -6.927 1.00 21.25 48 GLN A N 16
ATOM 28470 C CA . GLN A 1 48 ? 2.402 -1.877 -6.974 1.00 73.22 48 GLN A CA 16
ATOM 28471 C C . GLN A 1 48 ? 0.943 -1.404 -7.030 1.00 61.11 48 GLN A C 16
ATOM 28472 O O . GLN A 1 48 ? 0.179 -1.801 -7.912 1.00 71.30 48 GLN A O 16
ATOM 28486 N N . ILE A 1 49 ? 0.571 -0.544 -6.083 1.00 0.01 49 ILE A N 16
ATOM 28487 C CA . ILE A 1 49 ? -0.822 -0.112 -5.914 1.00 33.24 49 ILE A CA 16
ATOM 28488 C C . ILE A 1 49 ? -1.019 1.374 -6.257 1.00 12.21 49 ILE A C 16
ATOM 28489 O O . ILE A 1 49 ? -0.172 2.218 -5.949 1.00 15.35 49 ILE A O 16
ATOM 28505 N N . THR A 1 50 ? -2.146 1.681 -6.904 1.00 12.40 50 THR A N 16
ATOM 28506 C CA . THR A 1 50 ? -2.526 3.068 -7.204 1.00 34.23 50 THR A CA 16
ATOM 28507 C C . THR A 1 50 ? -3.809 3.458 -6.455 1.00 22.22 50 THR A C 16
ATOM 28508 O O . THR A 1 50 ? -4.837 2.785 -6.574 1.00 11.21 50 THR A O 16
ATOM 28519 N N . PHE A 1 51 ? -3.749 4.541 -5.686 1.00 62.20 51 PHE A N 16
ATOM 28520 C CA . PHE A 1 51 ? -4.912 5.018 -4.924 1.00 54.41 51 PHE A CA 16
ATOM 28521 C C . PHE A 1 51 ? -5.073 6.542 -5.037 1.00 63.32 51 PHE A C 16
ATOM 28522 O O . PHE A 1 51 ? -4.170 7.241 -5.495 1.00 11.13 51 PHE A O 16
ATOM 28539 N N . ARG A 1 52 ? -6.227 7.053 -4.606 1.00 42.15 52 ARG A N 16
ATOM 28540 C CA . ARG A 1 52 ? -6.520 8.494 -4.688 1.00 1.42 52 ARG A CA 16
ATOM 28541 C C . ARG A 1 52 ? -6.929 9.082 -3.321 1.00 71.32 52 ARG A C 16
ATOM 28542 O O . ARG A 1 52 ? -7.631 10.088 -3.259 1.00 23.01 52 ARG A O 16
ATOM 28563 N N . SER A 1 53 ? -6.465 8.457 -2.233 1.00 11.32 53 SER A N 16
ATOM 28564 C CA . SER A 1 53 ? -6.777 8.918 -0.861 1.00 34.33 53 SER A CA 16
ATOM 28565 C C . SER A 1 53 ? -8.299 8.967 -0.613 1.00 42.03 53 SER A C 16
ATOM 28566 O O . SER A 1 53 ? -8.811 9.847 0.081 1.00 44.20 53 SER A O 16
ATOM 28574 N N . THR A 1 54 ? -9.011 7.986 -1.165 1.00 0.43 54 THR A N 16
ATOM 28575 C CA . THR A 1 54 ? -10.477 7.934 -1.069 1.00 3.30 54 THR A CA 16
ATOM 28576 C C . THR A 1 54 ? -10.971 7.725 0.376 1.00 63.52 54 THR A C 16
ATOM 28577 O O . THR A 1 54 ? -11.190 6.598 0.821 1.00 11.50 54 THR A O 16
ATOM 28588 N N . LYS A 1 55 ? -11.122 8.826 1.113 1.00 34.11 55 LYS A N 16
ATOM 28589 C CA . LYS A 1 55 ? -11.697 8.787 2.465 1.00 61.32 55 LYS A CA 16
ATOM 28590 C C . LYS A 1 55 ? -12.448 10.093 2.795 1.00 10.40 55 LYS A C 16
ATOM 28591 O O . LYS A 1 55 ? -13.676 10.144 2.731 1.00 64.21 55 LYS A O 16
ATOM 28610 N N . LYS A 1 56 ? -11.707 11.145 3.153 1.00 24.23 56 LYS A N 16
ATOM 28611 C CA . LYS A 1 56 ? -12.316 12.429 3.535 1.00 4.41 56 LYS A CA 16
ATOM 28612 C C . LYS A 1 56 ? -12.407 13.420 2.360 1.00 2.15 56 LYS A C 16
ATOM 28613 O O . LYS A 1 56 ? -13.451 14.040 2.140 1.00 42.42 56 LYS A O 16
ATOM 28632 N N . GLU A 1 57 ? -11.302 13.566 1.624 1.00 25.14 57 GLU A N 16
ATOM 28633 C CA . GLU A 1 57 ? -11.165 14.595 0.583 1.00 25.14 57 GLU A CA 16
ATOM 28634 C C . GLU A 1 57 ? -11.295 16.011 1.179 1.00 31.22 57 GLU A C 16
ATOM 28635 O O . GLU A 1 57 ? -12.355 16.645 1.113 1.00 42.00 57 GLU A O 16
ATOM 28647 N N . ASN A 1 58 ? -10.212 16.475 1.794 1.00 62.04 58 ASN A N 16
ATOM 28648 C CA . ASN A 1 58 ? -10.141 17.818 2.385 1.00 34.31 58 ASN A CA 16
ATOM 28649 C C . ASN A 1 58 ? -8.683 18.166 2.714 1.00 30.13 58 ASN A C 16
ATOM 28650 O O . ASN A 1 58 ? -8.191 19.236 2.364 1.00 75.41 58 ASN A O 16
ATOM 28661 N N . ASP A 1 59 ? -7.999 17.238 3.381 1.00 41.13 59 ASP A N 16
ATOM 28662 C CA . ASP A 1 59 ? -6.566 17.355 3.651 1.00 73.45 59 ASP A CA 16
ATOM 28663 C C . ASP A 1 59 ? -5.810 16.180 3.009 1.00 14.53 59 ASP A C 16
ATOM 28664 O O . ASP A 1 59 ? -6.403 15.151 2.684 1.00 71.03 59 ASP A O 16
ATOM 28673 N N . HIS A 1 60 ? -4.502 16.330 2.838 1.00 74.11 60 HIS A N 16
ATOM 28674 C CA . HIS A 1 60 ? -3.678 15.267 2.252 1.00 43.45 60 HIS A CA 16
ATOM 28675 C C . HIS A 1 60 ? -3.209 14.296 3.347 1.00 61.34 60 HIS A C 16
ATOM 28676 O O . HIS A 1 60 ? -2.178 14.515 3.986 1.00 32.32 60 HIS A O 16
ATOM 28691 N N . LYS A 1 61 ? -3.980 13.237 3.588 1.00 33.33 61 LYS A N 16
ATOM 28692 C CA . LYS A 1 61 ? -3.628 12.267 4.626 1.00 42.04 61 LYS A CA 16
ATOM 28693 C C . LYS A 1 61 ? -2.589 11.259 4.116 1.00 44.42 61 LYS A C 16
ATOM 28694 O O . LYS A 1 61 ? -2.914 10.127 3.761 1.00 71.11 61 LYS A O 16
ATOM 28713 N N . LEU A 1 62 ? -1.338 11.706 4.057 1.00 73.11 62 LEU A N 16
ATOM 28714 C CA . LEU A 1 62 ? -0.215 10.869 3.624 1.00 24.24 62 LEU A CA 16
ATOM 28715 C C . LEU A 1 62 ? 1.058 11.244 4.388 1.00 44.01 62 LEU A C 16
ATOM 28716 O O . LEU A 1 62 ? 1.289 12.418 4.687 1.00 24.41 62 LEU A O 16
ATOM 28732 N N . ASN A 1 63 ? 1.883 10.251 4.699 1.00 34.43 63 ASN A N 16
ATOM 28733 C CA . ASN A 1 63 ? 3.164 10.503 5.362 1.00 12.23 63 ASN A CA 16
ATOM 28734 C C . ASN A 1 63 ? 4.261 10.806 4.328 1.00 12.34 63 ASN A C 16
ATOM 28735 O O . ASN A 1 63 ? 4.078 10.595 3.128 1.00 41.43 63 ASN A O 16
ATOM 28746 N N . LYS A 1 64 ? 5.399 11.314 4.795 1.00 44.34 64 LYS A N 16
ATOM 28747 C CA . LYS A 1 64 ? 6.457 11.793 3.896 1.00 3.55 64 LYS A CA 16
ATOM 28748 C C . LYS A 1 64 ? 7.527 10.720 3.633 1.00 40.51 64 LYS A C 16
ATOM 28749 O O . LYS A 1 64 ? 8.137 10.693 2.562 1.00 74.13 64 LYS A O 16
ATOM 28768 N N . TYR A 1 65 ? 7.754 9.844 4.610 1.00 34.52 65 TYR A N 16
ATOM 28769 C CA . TYR A 1 65 ? 8.760 8.776 4.475 1.00 43.44 65 TYR A CA 16
ATOM 28770 C C . TYR A 1 65 ? 8.434 7.570 5.375 1.00 31.52 65 TYR A C 16
ATOM 28771 O O . TYR A 1 65 ? 9.300 6.740 5.651 1.00 25.13 65 TYR A O 16
ATOM 28789 N N . ALA A 1 66 ? 7.178 7.465 5.810 1.00 35.23 66 ALA A N 16
ATOM 28790 C CA . ALA A 1 66 ? 6.771 6.430 6.770 1.00 21.23 66 ALA A CA 16
ATOM 28791 C C . ALA A 1 66 ? 5.926 5.316 6.120 1.00 0.30 66 ALA A C 16
ATOM 28792 O O . ALA A 1 66 ? 5.731 5.290 4.903 1.00 13.24 66 ALA A O 16
ATOM 28799 N N . PHE A 1 67 ? 5.421 4.400 6.951 1.00 10.40 67 PHE A N 16
ATOM 28800 C CA . PHE A 1 67 ? 4.669 3.233 6.468 1.00 32.13 67 PHE A CA 16
ATOM 28801 C C . PHE A 1 67 ? 3.145 3.445 6.539 1.00 52.52 67 PHE A C 16
ATOM 28802 O O . PHE A 1 67 ? 2.634 4.144 7.415 1.00 45.32 67 PHE A O 16
ATOM 28819 N N . LEU A 1 68 ? 2.434 2.825 5.603 1.00 63.33 68 LEU A N 16
ATOM 28820 C CA . LEU A 1 68 ? 0.967 2.801 5.600 1.00 50.31 68 LEU A CA 16
ATOM 28821 C C . LEU A 1 68 ? 0.451 1.363 5.453 1.00 45.02 68 LEU A C 16
ATOM 28822 O O . LEU A 1 68 ? 1.091 0.522 4.815 1.00 54.25 68 LEU A O 16
ATOM 28838 N N . ARG A 1 69 ? -0.711 1.089 6.034 1.00 34.23 69 ARG A N 16
ATOM 28839 C CA . ARG A 1 69 ? -1.346 -0.225 5.918 1.00 62.23 69 ARG A CA 16
ATOM 28840 C C . ARG A 1 69 ? -2.655 -0.093 5.128 1.00 71.44 69 ARG A C 16
ATOM 28841 O O . ARG A 1 69 ? -3.592 0.572 5.570 1.00 10.41 69 ARG A O 16
ATOM 28862 N N . LEU A 1 70 ? -2.705 -0.726 3.960 1.00 72.42 70 LEU A N 16
ATOM 28863 C CA . LEU A 1 70 ? -3.836 -0.580 3.036 1.00 71.22 70 LEU A CA 16
ATOM 28864 C C . LEU A 1 70 ? -4.823 -1.744 3.173 1.00 32.12 70 LEU A C 16
ATOM 28865 O O . LEU A 1 70 ? -4.424 -2.893 3.369 1.00 21.43 70 LEU A O 16
ATOM 28881 N N . TYR A 1 71 ? -6.116 -1.441 3.058 1.00 40.13 71 TYR A N 16
ATOM 28882 C CA . TYR A 1 71 ? -7.170 -2.458 3.174 1.00 10.12 71 TYR A CA 16
ATOM 28883 C C . TYR A 1 71 ? -8.084 -2.467 1.942 1.00 32.32 71 TYR A C 16
ATOM 28884 O O . TYR A 1 71 ? -8.724 -1.460 1.620 1.00 74.23 71 TYR A O 16
ATOM 28902 N N . VAL A 1 72 ? -8.136 -3.603 1.254 1.00 62.31 72 VAL A N 16
ATOM 28903 C CA . VAL A 1 72 ? -9.042 -3.785 0.114 1.00 50.35 72 VAL A CA 16
ATOM 28904 C C . VAL A 1 72 ? -10.163 -4.777 0.471 1.00 72.53 72 VAL A C 16
ATOM 28905 O O . VAL A 1 72 ? -9.991 -5.636 1.332 1.00 13.10 72 VAL A O 16
ATOM 28918 N N . ASP A 1 73 ? -11.319 -4.642 -0.173 1.00 62.31 73 ASP A N 16
ATOM 28919 C CA . ASP A 1 73 ? -12.453 -5.533 0.094 1.00 30.03 73 ASP A CA 16
ATOM 28920 C C . ASP A 1 73 ? -12.859 -6.305 -1.172 1.00 71.32 73 ASP A C 16
ATOM 28921 O O . ASP A 1 73 ? -13.260 -5.711 -2.177 1.00 72.13 73 ASP A O 16
ATOM 28930 N N . GLN A 1 74 ? -12.752 -7.632 -1.115 1.00 41.40 74 GLN A N 16
ATOM 28931 C CA . GLN A 1 74 ? -13.100 -8.495 -2.249 1.00 73.12 74 GLN A CA 16
ATOM 28932 C C . GLN A 1 74 ? -14.586 -8.884 -2.204 1.00 52.21 74 GLN A C 16
ATOM 28933 O O . GLN A 1 74 ? -15.053 -9.480 -1.234 1.00 30.35 74 GLN A O 16
ATOM 28947 N N . ASP A 1 75 ? -15.314 -8.545 -3.270 1.00 73.13 75 ASP A N 16
ATOM 28948 C CA . ASP A 1 75 ? -16.766 -8.749 -3.328 1.00 22.41 75 ASP A CA 16
ATOM 28949 C C . ASP A 1 75 ? -17.145 -10.231 -3.151 1.00 30.31 75 ASP A C 16
ATOM 28950 O O . ASP A 1 75 ? -18.008 -10.571 -2.339 1.00 44.54 75 ASP A O 16
ATOM 28959 N N . ASP A 1 76 ? -16.483 -11.105 -3.902 1.00 62.10 76 ASP A N 16
ATOM 28960 C CA . ASP A 1 76 ? -16.742 -12.546 -3.826 1.00 42.21 76 ASP A CA 16
ATOM 28961 C C . ASP A 1 76 ? -15.559 -13.353 -4.383 1.00 71.43 76 ASP A C 16
ATOM 28962 O O . ASP A 1 76 ? -14.647 -12.798 -5.004 1.00 62.54 76 ASP A O 16
ATOM 28971 N N . ASN A 1 77 ? -15.576 -14.662 -4.157 1.00 35.42 77 ASN A N 16
ATOM 28972 C CA . ASN A 1 77 ? -14.546 -15.548 -4.699 1.00 61.31 77 ASN A CA 16
ATOM 28973 C C . ASN A 1 77 ? -14.882 -15.944 -6.149 1.00 53.14 77 ASN A C 16
ATOM 28974 O O . ASN A 1 77 ? -15.845 -16.674 -6.402 1.00 10.05 77 ASN A O 16
ATOM 28985 N N . SER A 1 78 ? -14.083 -15.456 -7.095 1.00 2.20 78 SER A N 16
ATOM 28986 C CA . SER A 1 78 ? -14.285 -15.744 -8.526 1.00 11.23 78 SER A CA 16
ATOM 28987 C C . SER A 1 78 ? -13.379 -16.898 -8.982 1.00 71.21 78 SER A C 16
ATOM 28988 O O . SER A 1 78 ? -12.845 -16.881 -10.094 1.00 2.15 78 SER A O 16
ATOM 28996 N N . LYS A 1 79 ? -13.259 -17.916 -8.119 1.00 53.22 79 LYS A N 16
ATOM 28997 C CA . LYS A 1 79 ? -12.358 -19.065 -8.327 1.00 63.25 79 LYS A CA 16
ATOM 28998 C C . LYS A 1 79 ? -10.900 -18.663 -8.032 1.00 30.50 79 LYS A C 16
ATOM 28999 O O . LYS A 1 79 ? -9.949 -19.285 -8.509 1.00 60.22 79 LYS A O 16
ATOM 29018 N N . ASN A 1 80 ? -10.744 -17.625 -7.216 1.00 43.51 80 ASN A N 16
ATOM 29019 C CA . ASN A 1 80 ? -9.429 -17.137 -6.789 1.00 14.14 80 ASN A CA 16
ATOM 29020 C C . ASN A 1 80 ? -9.310 -17.199 -5.255 1.00 54.40 80 ASN A C 16
ATOM 29021 O O . ASN A 1 80 ? -10.068 -17.909 -4.594 1.00 64.43 80 ASN A O 16
ATOM 29032 N N . GLU A 1 81 ? -8.345 -16.475 -4.695 1.00 31.45 81 GLU A N 16
ATOM 29033 C CA . GLU A 1 81 ? -8.227 -16.339 -3.238 1.00 53.23 81 GLU A CA 16
ATOM 29034 C C . GLU A 1 81 ? -8.283 -14.862 -2.822 1.00 51.12 81 GLU A C 16
ATOM 29035 O O . GLU A 1 81 ? -9.175 -14.451 -2.077 1.00 74.45 81 GLU A O 16
ATOM 29047 N N . ILE A 1 82 ? -7.336 -14.068 -3.320 1.00 2.13 82 ILE A N 16
ATOM 29048 C CA . ILE A 1 82 ? -7.254 -12.637 -2.988 1.00 53.00 82 ILE A CA 16
ATOM 29049 C C . ILE A 1 82 ? -7.238 -11.772 -4.262 1.00 71.53 82 ILE A C 16
ATOM 29050 O O . ILE A 1 82 ? -6.684 -12.168 -5.289 1.00 15.25 82 ILE A O 16
ATOM 29066 N N . SER A 1 83 ? -7.854 -10.593 -4.194 1.00 54.33 83 SER A N 16
ATOM 29067 C CA . SER A 1 83 ? -7.857 -9.650 -5.322 1.00 12.23 83 SER A CA 16
ATOM 29068 C C . SER A 1 83 ? -7.799 -8.200 -4.825 1.00 42.51 83 SER A C 16
ATOM 29069 O O . SER A 1 83 ? -7.806 -7.943 -3.621 1.00 52.22 83 SER A O 16
ATOM 29077 N N . SER A 1 84 ? -7.737 -7.248 -5.753 1.00 63.14 84 SER A N 16
ATOM 29078 C CA . SER A 1 84 ? -7.656 -5.826 -5.394 1.00 52.11 84 SER A CA 16
ATOM 29079 C C . SER A 1 84 ? -8.312 -4.931 -6.452 1.00 44.40 84 SER A C 16
ATOM 29080 O O . SER A 1 84 ? -7.844 -4.845 -7.589 1.00 42.12 84 SER A O 16
ATOM 29088 N N . ILE A 1 85 ? -9.404 -4.269 -6.071 1.00 60.22 85 ILE A N 16
ATOM 29089 C CA . ILE A 1 85 ? -10.116 -3.346 -6.970 1.00 12.11 85 ILE A CA 16
ATOM 29090 C C . ILE A 1 85 ? -9.927 -1.874 -6.537 1.00 13.30 85 ILE A C 16
ATOM 29091 O O . ILE A 1 85 ? -9.802 -0.978 -7.374 1.00 71.52 85 ILE A O 16
ATOM 29107 N N . GLU A 1 86 ? -9.896 -1.644 -5.225 1.00 62.50 86 GLU A N 16
ATOM 29108 C CA . GLU A 1 86 ? -9.738 -0.295 -4.663 1.00 34.02 86 GLU A CA 16
ATOM 29109 C C . GLU A 1 86 ? -9.312 -0.353 -3.191 1.00 35.15 86 GLU A C 16
ATOM 29110 O O . GLU A 1 86 ? -9.757 -1.219 -2.434 1.00 52.43 86 GLU A O 16
ATOM 29122 N N . VAL A 1 87 ? -8.457 0.580 -2.787 1.00 24.55 87 VAL A N 16
ATOM 29123 C CA . VAL A 1 87 ? -8.055 0.702 -1.385 1.00 70.51 87 VAL A CA 16
ATOM 29124 C C . VAL A 1 87 ? -9.067 1.573 -0.630 1.00 35.22 87 VAL A C 16
ATOM 29125 O O . VAL A 1 87 ? -8.992 2.802 -0.659 1.00 64.24 87 VAL A O 16
ATOM 29138 N N . LYS A 1 88 ? -10.028 0.927 0.027 1.00 25.11 88 LYS A N 16
ATOM 29139 C CA . LYS A 1 88 ? -11.122 1.642 0.692 1.00 53.33 88 LYS A CA 16
ATOM 29140 C C . LYS A 1 88 ? -10.628 2.476 1.882 1.00 61.42 88 LYS A C 16
ATOM 29141 O O . LYS A 1 88 ? -11.290 3.435 2.289 1.00 33.23 88 LYS A O 16
ATOM 29160 N N . SER A 1 89 ? -9.474 2.112 2.440 1.00 41.14 89 SER A N 16
ATOM 29161 C CA . SER A 1 89 ? -8.872 2.877 3.544 1.00 20.23 89 SER A CA 16
ATOM 29162 C C . SER A 1 89 ? -7.433 2.431 3.829 1.00 44.21 89 SER A C 16
ATOM 29163 O O . SER A 1 89 ? -7.032 1.314 3.493 1.00 34.02 89 SER A O 16
ATOM 29171 N N . TYR A 1 90 ? -6.669 3.319 4.457 1.00 1.51 90 TYR A N 16
ATOM 29172 C CA . TYR A 1 90 ? -5.280 3.042 4.844 1.00 13.13 90 TYR A CA 16
ATOM 29173 C C . TYR A 1 90 ? -4.911 3.828 6.115 1.00 33.34 90 TYR A C 16
ATOM 29174 O O . TYR A 1 90 ? -5.437 4.919 6.354 1.00 4.04 90 TYR A O 16
ATOM 29192 N N . GLU A 1 91 ? -4.019 3.275 6.931 1.00 1.40 91 GLU A N 16
ATOM 29193 C CA . GLU A 1 91 ? -3.618 3.921 8.195 1.00 21.33 91 GLU A CA 16
ATOM 29194 C C . GLU A 1 91 ? -2.091 3.947 8.364 1.00 65.43 91 GLU A C 16
ATOM 29195 O O . GLU A 1 91 ? -1.372 3.167 7.742 1.00 15.12 91 GLU A O 16
ATOM 29207 N N . GLU A 1 92 ? -1.603 4.843 9.221 1.00 12.21 92 GLU A N 16
ATOM 29208 C CA . GLU A 1 92 ? -0.159 5.051 9.395 1.00 11.23 92 GLU A CA 16
ATOM 29209 C C . GLU A 1 92 ? 0.415 4.118 10.475 1.00 53.02 92 GLU A C 16
ATOM 29210 O O . GLU A 1 92 ? 0.131 4.279 11.666 1.00 25.31 92 GLU A O 16
ATOM 29222 N N . ILE A 1 93 ? 1.228 3.151 10.055 1.00 1.20 93 ILE A N 16
ATOM 29223 C CA . ILE A 1 93 ? 1.773 2.136 10.968 1.00 3.14 93 ILE A CA 16
ATOM 29224 C C . ILE A 1 93 ? 3.308 2.194 11.047 1.00 42.44 93 ILE A C 16
ATOM 29225 O O . ILE A 1 93 ? 3.948 2.990 10.360 1.00 54.35 93 ILE A O 16
ATOM 29241 N N . GLN A 1 94 ? 3.884 1.334 11.884 1.00 11.11 94 GLN A N 16
ATOM 29242 C CA . GLN A 1 94 ? 5.341 1.277 12.082 1.00 14.13 94 GLN A CA 16
ATOM 29243 C C . GLN A 1 94 ? 5.894 -0.120 11.756 1.00 24.14 94 GLN A C 16
ATOM 29244 O O . GLN A 1 94 ? 5.135 -1.075 11.583 1.00 73.22 94 GLN A O 16
ATOM 29258 N N . LYS A 1 95 ? 7.223 -0.241 11.698 1.00 52.44 95 LYS A N 16
ATOM 29259 C CA . LYS A 1 95 ? 7.877 -1.504 11.310 1.00 71.22 95 LYS A CA 16
ATOM 29260 C C . LYS A 1 95 ? 7.532 -2.664 12.265 1.00 41.35 95 LYS A C 16
ATOM 29261 O O . LYS A 1 95 ? 7.538 -3.829 11.866 1.00 4.24 95 LYS A O 16
ATOM 29280 N N . ALA A 1 96 ? 7.232 -2.339 13.521 1.00 52.24 96 ALA A N 16
ATOM 29281 C CA . ALA A 1 96 ? 6.878 -3.356 14.525 1.00 54.12 96 ALA A CA 16
ATOM 29282 C C . ALA A 1 96 ? 5.471 -3.942 14.289 1.00 52.23 96 ALA A C 16
ATOM 29283 O O . ALA A 1 96 ? 5.136 -5.010 14.809 1.00 31.11 96 ALA A O 16
ATOM 29290 N N . ASP A 1 97 ? 4.654 -3.237 13.505 1.00 25.41 97 ASP A N 16
ATOM 29291 C CA . ASP A 1 97 ? 3.288 -3.683 13.200 1.00 31.33 97 ASP A CA 16
ATOM 29292 C C . ASP A 1 97 ? 3.271 -4.631 11.983 1.00 21.31 97 ASP A C 16
ATOM 29293 O O . ASP A 1 97 ? 2.344 -5.429 11.810 1.00 13.35 97 ASP A O 16
ATOM 29302 N N . LEU A 1 98 ? 4.320 -4.550 11.162 1.00 52.52 98 LEU A N 16
ATOM 29303 C CA . LEU A 1 98 ? 4.452 -5.394 9.968 1.00 3.04 98 LEU A CA 16
ATOM 29304 C C . LEU A 1 98 ? 4.607 -6.883 10.340 1.00 4.15 98 LEU A C 16
ATOM 29305 O O . LEU A 1 98 ? 5.375 -7.224 11.240 1.00 74.22 98 LEU A O 16
ATOM 29321 N N . PRO A 1 99 ? 3.880 -7.793 9.657 1.00 72.01 99 PRO A N 16
ATOM 29322 C CA . PRO A 1 99 ? 4.040 -9.246 9.868 1.00 52.21 99 PRO A CA 16
ATOM 29323 C C . PRO A 1 99 ? 5.460 -9.735 9.518 1.00 51.04 99 PRO A C 16
ATOM 29324 O O . PRO A 1 99 ? 6.189 -9.073 8.774 1.00 53.43 99 PRO A O 16
ATOM 29335 N N . GLU A 1 100 ? 5.832 -10.914 10.028 1.00 33.33 100 GLU A N 16
ATOM 29336 C CA . GLU A 1 100 ? 7.217 -11.414 9.933 1.00 2.04 100 GLU A CA 16
ATOM 29337 C C . GLU A 1 100 ? 7.659 -11.732 8.486 1.00 54.21 100 GLU A C 16
ATOM 29338 O O . GLU A 1 100 ? 8.785 -12.161 8.251 1.00 43.34 100 GLU A O 16
ATOM 29350 N N . LYS A 1 101 ? 6.773 -11.532 7.518 1.00 12.25 101 LYS A N 16
ATOM 29351 C CA . LYS A 1 101 ? 7.152 -11.621 6.103 1.00 34.34 101 LYS A CA 16
ATOM 29352 C C . LYS A 1 101 ? 7.447 -10.216 5.547 1.00 33.31 101 LYS A C 16
ATOM 29353 O O . LYS A 1 101 ? 8.521 -9.953 5.003 1.00 50.42 101 LYS A O 16
ATOM 29372 N N . VAL A 1 102 ? 6.487 -9.311 5.731 1.00 61.34 102 VAL A N 16
ATOM 29373 C CA . VAL A 1 102 ? 6.582 -7.933 5.235 1.00 54.33 102 VAL A CA 16
ATOM 29374 C C . VAL A 1 102 ? 7.794 -7.182 5.806 1.00 73.34 102 VAL A C 16
ATOM 29375 O O . VAL A 1 102 ? 8.538 -6.532 5.068 1.00 24.41 102 VAL A O 16
ATOM 29388 N N . LYS A 1 103 ? 7.986 -7.269 7.121 1.00 74.13 103 LYS A N 16
ATOM 29389 C CA . LYS A 1 103 ? 9.074 -6.544 7.786 1.00 21.45 103 LYS A CA 16
ATOM 29390 C C . LYS A 1 103 ? 10.441 -6.856 7.149 1.00 74.12 103 LYS A C 16
ATOM 29391 O O . LYS A 1 103 ? 11.227 -5.947 6.877 1.00 63.41 103 LYS A O 16
ATOM 29410 N N . ASP A 1 104 ? 10.705 -8.135 6.888 1.00 62.25 104 ASP A N 16
ATOM 29411 C CA . ASP A 1 104 ? 11.952 -8.549 6.236 1.00 31.20 104 ASP A CA 16
ATOM 29412 C C . ASP A 1 104 ? 11.997 -8.127 4.756 1.00 13.22 104 ASP A C 16
ATOM 29413 O O . ASP A 1 104 ? 13.075 -7.904 4.198 1.00 20.33 104 ASP A O 16
ATOM 29422 N N . LYS A 1 105 ? 10.830 -8.010 4.118 1.00 41.22 105 LYS A N 16
ATOM 29423 C CA . LYS A 1 105 ? 10.760 -7.511 2.736 1.00 63.30 105 LYS A CA 16
ATOM 29424 C C . LYS A 1 105 ? 11.156 -6.026 2.651 1.00 62.02 105 LYS A C 16
ATOM 29425 O O . LYS A 1 105 ? 11.615 -5.559 1.609 1.00 14.11 105 LYS A O 16
ATOM 29444 N N . PHE A 1 106 ? 10.953 -5.283 3.744 1.00 63.54 106 PHE A N 16
ATOM 29445 C CA . PHE A 1 106 ? 11.363 -3.870 3.807 1.00 40.33 106 PHE A CA 16
ATOM 29446 C C . PHE A 1 106 ? 12.813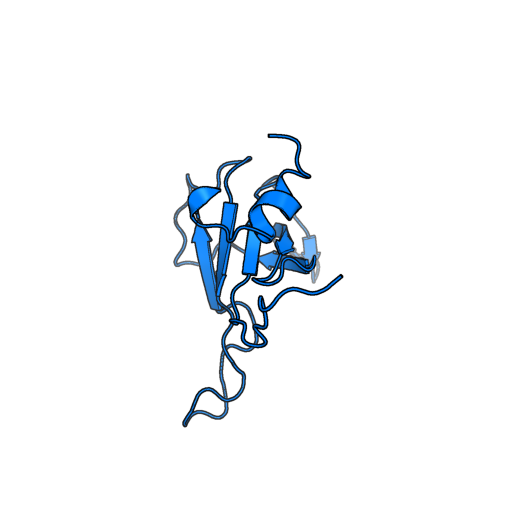 -3.708 4.296 1.00 33.05 106 PHE A C 16
ATOM 29447 O O . PHE A 1 106 ? 13.522 -2.798 3.859 1.00 21.22 106 PHE A O 16
ATOM 29464 N N . THR A 1 107 ? 13.253 -4.580 5.205 1.00 33.13 107 THR A N 16
ATOM 29465 C CA . THR A 1 107 ? 14.635 -4.523 5.713 1.00 43.22 107 THR A CA 16
ATOM 29466 C C . THR A 1 107 ? 15.646 -4.899 4.621 1.00 14.22 107 THR A C 16
ATOM 29467 O O . THR A 1 107 ? 16.689 -4.254 4.490 1.00 70.41 107 THR A O 16
ATOM 29478 N N . ILE A 1 108 ? 15.323 -5.947 3.849 1.00 45.32 108 ILE A N 16
ATOM 29479 C CA . ILE A 1 108 ? 16.167 -6.430 2.736 1.00 70.32 108 ILE A CA 16
ATOM 29480 C C . ILE A 1 108 ? 17.430 -7.149 3.234 1.00 50.23 108 ILE A C 16
ATOM 29481 O O . ILE A 1 108 ? 17.693 -8.301 2.876 1.00 12.41 108 ILE A O 16
ATOM 29497 N N . LYS A 1 109 ? 18.208 -6.457 4.045 1.00 52.32 109 LYS A N 16
ATOM 29498 C CA . LYS A 1 109 ? 19.424 -7.015 4.639 1.00 73.03 109 LYS A CA 16
ATOM 29499 C C . LYS A 1 109 ? 19.094 -7.731 5.962 1.00 13.34 109 LYS A C 16
ATOM 29500 O O . LYS A 1 109 ? 19.057 -7.112 7.022 1.00 52.43 109 LYS A O 16
ATOM 29519 N N . LEU A 1 110 ? 18.823 -9.032 5.886 1.00 35.32 110 LEU A N 16
ATOM 29520 C CA . LEU A 1 110 ? 18.473 -9.825 7.074 1.00 44.42 110 LEU A CA 16
ATOM 29521 C C . LEU A 1 110 ? 19.710 -10.148 7.926 1.00 70.41 110 LEU A C 16
ATOM 29522 O O . LEU A 1 110 ? 19.643 -10.188 9.158 1.00 40.23 110 LEU A O 16
ATOM 29538 N N . GLU A 1 111 ? 20.838 -10.374 7.263 1.00 31.25 111 GLU A N 16
ATOM 29539 C CA . GLU A 1 111 ? 22.078 -10.762 7.947 1.00 31.05 111 GLU A CA 16
ATOM 29540 C C . GLU A 1 111 ? 23.297 -10.041 7.339 1.00 11.52 111 GLU A C 16
ATOM 29541 O O . GLU A 1 111 ? 23.826 -10.506 6.301 1.00 38.36 111 GLU A O 16
ATOM 29553 N N . MET A 1 1 ? 6.340 -25.629 -11.732 1.00 54.42 1 MET A N 17
ATOM 29554 C CA . MET A 1 1 ? 6.011 -26.905 -11.031 1.00 5.31 1 MET A CA 17
ATOM 29555 C C . MET A 1 1 ? 6.767 -27.052 -9.697 1.00 64.13 1 MET A C 17
ATOM 29556 O O . MET A 1 1 ? 6.642 -28.075 -9.019 1.00 73.13 1 MET A O 17
ATOM 29572 N N . GLU A 1 2 ? 7.553 -26.040 -9.323 1.00 51.20 2 GLU A N 17
ATOM 29573 C CA . GLU A 1 2 ? 8.223 -26.026 -8.018 1.00 71.53 2 GLU A CA 17
ATOM 29574 C C . GLU A 1 2 ? 7.224 -25.667 -6.907 1.00 42.25 2 GLU A C 17
ATOM 29575 O O . GLU A 1 2 ? 6.309 -24.866 -7.115 1.00 3.24 2 GLU A O 17
ATOM 29587 N N . ARG A 1 3 ? 7.402 -26.268 -5.735 1.00 11.34 3 ARG A N 17
ATOM 29588 C CA . ARG A 1 3 ? 6.501 -26.048 -4.598 1.00 3.25 3 ARG A CA 17
ATOM 29589 C C . ARG A 1 3 ? 6.831 -24.739 -3.866 1.00 71.22 3 ARG A C 17
ATOM 29590 O O . ARG A 1 3 ? 7.996 -24.354 -3.756 1.00 15.31 3 ARG A O 17
ATOM 29611 N N . ALA A 1 4 ? 5.807 -24.062 -3.361 1.00 11.13 4 ALA A N 17
ATOM 29612 C CA . ALA A 1 4 ? 5.997 -22.826 -2.595 1.00 10.22 4 ALA A CA 17
ATOM 29613 C C . ALA A 1 4 ? 5.894 -23.083 -1.085 1.00 55.51 4 ALA A C 17
ATOM 29614 O O . ALA A 1 4 ? 5.044 -23.850 -0.635 1.00 62.51 4 ALA A O 17
ATOM 29621 N N . SER A 1 5 ? 6.776 -22.453 -0.307 1.00 51.33 5 SER A N 17
ATOM 29622 C CA . SER A 1 5 ? 6.716 -22.547 1.162 1.00 21.22 5 SER A CA 17
ATOM 29623 C C . SER A 1 5 ? 5.471 -21.845 1.714 1.00 73.30 5 SER A C 17
ATOM 29624 O O . SER A 1 5 ? 4.912 -22.257 2.731 1.00 74.11 5 SER A O 17
ATOM 29632 N N . LEU A 1 6 ? 5.046 -20.779 1.038 1.00 62.52 6 LEU A N 17
ATOM 29633 C CA . LEU A 1 6 ? 3.810 -20.081 1.393 1.00 4.51 6 LEU A CA 17
ATOM 29634 C C . LEU A 1 6 ? 2.600 -21.003 1.190 1.00 45.31 6 LEU A C 17
ATOM 29635 O O . LEU A 1 6 ? 2.396 -21.547 0.104 1.00 53.33 6 LEU A O 17
ATOM 29651 N N . ASN A 1 7 ? 1.785 -21.151 2.231 1.00 74.31 7 ASN A N 17
ATOM 29652 C CA . ASN A 1 7 ? 0.671 -22.117 2.232 1.00 13.32 7 ASN A CA 17
ATOM 29653 C C . ASN A 1 7 ? -0.511 -21.683 1.338 1.00 33.11 7 ASN A C 17
ATOM 29654 O O . ASN A 1 7 ? -1.644 -22.111 1.561 1.00 44.21 7 ASN A O 17
ATOM 29665 N N . ARG A 1 8 ? -0.246 -20.856 0.317 1.00 52.42 8 ARG A N 17
ATOM 29666 C CA . ARG A 1 8 ? -1.295 -20.359 -0.593 1.00 13.41 8 ARG A CA 17
ATOM 29667 C C . ARG A 1 8 ? -2.390 -19.576 0.155 1.00 51.32 8 ARG A C 17
ATOM 29668 O O . ARG A 1 8 ? -3.474 -19.338 -0.377 1.00 53.30 8 ARG A O 17
ATOM 29689 N N . ILE A 1 9 ? -2.083 -19.159 1.381 1.00 51.22 9 ILE A N 17
ATOM 29690 C CA . ILE A 1 9 ? -3.018 -18.386 2.202 1.00 72.42 9 ILE A CA 17
ATOM 29691 C C . ILE A 1 9 ? -2.532 -16.938 2.359 1.00 53.42 9 ILE A C 17
ATOM 29692 O O . ILE A 1 9 ? -1.431 -16.694 2.849 1.00 52.01 9 ILE A O 17
ATOM 29708 N N . GLY A 1 10 ? -3.349 -15.987 1.921 1.00 65.11 10 GLY A N 17
ATOM 29709 C CA . GLY A 1 10 ? -3.012 -14.571 2.068 1.00 42.35 10 GLY A CA 17
ATOM 29710 C C . GLY A 1 10 ? -4.017 -13.833 2.940 1.00 71.31 10 GLY A C 17
ATOM 29711 O O . GLY A 1 10 ? -4.896 -14.457 3.547 1.00 24.43 10 GLY A O 17
ATOM 29715 N N . LYS A 1 11 ? -3.907 -12.510 3.012 1.00 4.43 11 LYS A N 17
ATOM 29716 C CA . LYS A 1 11 ? -4.835 -11.714 3.820 1.00 22.31 11 LYS A CA 17
ATOM 29717 C C . LYS A 1 11 ? -5.488 -10.579 3.025 1.00 1.33 11 LYS A C 17
ATOM 29718 O O . LYS A 1 11 ? -5.238 -10.390 1.833 1.00 1.02 11 LYS A O 17
ATOM 29737 N N . ASP A 1 12 ? -6.352 -9.846 3.715 1.00 45.32 12 ASP A N 17
ATOM 29738 C CA . ASP A 1 12 ? -6.985 -8.640 3.180 1.00 45.31 12 ASP A CA 17
ATOM 29739 C C . ASP A 1 12 ? -6.328 -7.379 3.772 1.00 44.15 12 ASP A C 17
ATOM 29740 O O . ASP A 1 12 ? -6.900 -6.283 3.748 1.00 53.33 12 ASP A O 17
ATOM 29749 N N . VAL A 1 13 ? -5.114 -7.557 4.297 1.00 1.51 13 VAL A N 17
ATOM 29750 C CA . VAL A 1 13 ? -4.328 -6.467 4.888 1.00 43.52 13 VAL A CA 17
ATOM 29751 C C . VAL A 1 13 ? -3.005 -6.276 4.131 1.00 41.34 13 VAL A C 17
ATOM 29752 O O . VAL A 1 13 ? -2.133 -7.142 4.170 1.00 61.31 13 VAL A O 17
ATOM 29765 N N . TYR A 1 14 ? -2.848 -5.138 3.466 1.00 65.12 14 TYR A N 17
ATOM 29766 C CA . TYR A 1 14 ? -1.658 -4.891 2.644 1.00 73.40 14 TYR A CA 17
ATOM 29767 C C . TYR A 1 14 ? -0.850 -3.695 3.162 1.00 24.43 14 TYR A C 17
ATOM 29768 O O . TYR A 1 14 ? -1.402 -2.638 3.462 1.00 24.22 14 TYR A O 17
ATOM 29786 N N . TYR A 1 15 ? 0.462 -3.879 3.266 1.00 21.03 15 TYR A N 17
ATOM 29787 C CA . TYR A 1 15 ? 1.361 -2.847 3.795 1.00 54.15 15 TYR A CA 17
ATOM 29788 C C . TYR A 1 15 ? 2.080 -2.104 2.659 1.00 51.33 15 TYR A C 17
ATOM 29789 O O . TYR A 1 15 ? 2.484 -2.714 1.671 1.00 20.31 15 TYR A O 17
ATOM 29807 N N . MET A 1 16 ? 2.243 -0.789 2.807 1.00 63.30 16 MET A N 17
ATOM 29808 C CA . MET A 1 16 ? 2.854 0.042 1.757 1.00 32.22 16 MET A CA 17
ATOM 29809 C C . MET A 1 16 ? 3.808 1.100 2.344 1.00 23.41 16 MET A C 17
ATOM 29810 O O . MET A 1 16 ? 3.627 1.557 3.469 1.00 51.44 16 MET A O 17
ATOM 29824 N N . GLN A 1 17 ? 4.825 1.482 1.569 1.00 31.13 17 GLN A N 17
ATOM 29825 C CA . GLN A 1 17 ? 5.759 2.547 1.968 1.00 42.42 17 GLN A CA 17
ATOM 29826 C C . GLN A 1 17 ? 5.633 3.761 1.034 1.00 2.34 17 GLN A C 17
ATOM 29827 O O . GLN A 1 17 ? 5.553 3.612 -0.187 1.00 15.43 17 GLN A O 17
ATOM 29841 N N . ILE A 1 18 ? 5.622 4.959 1.611 1.00 35.53 18 ILE A N 17
ATOM 29842 C CA . ILE A 1 18 ? 5.478 6.194 0.834 1.00 52.20 18 ILE A CA 17
ATOM 29843 C C . ILE A 1 18 ? 6.765 6.548 0.070 1.00 44.12 18 ILE A C 17
ATOM 29844 O O . ILE A 1 18 ? 7.817 6.778 0.669 1.00 22.45 18 ILE A O 17
ATOM 29860 N N . LYS A 1 19 ? 6.671 6.575 -1.258 1.00 23.44 19 LYS A N 17
ATOM 29861 C CA . LYS A 1 19 ? 7.769 7.040 -2.114 1.00 23.24 19 LYS A CA 17
ATOM 29862 C C . LYS A 1 19 ? 7.315 8.219 -2.988 1.00 12.23 19 LYS A C 17
ATOM 29863 O O . LYS A 1 19 ? 6.769 8.029 -4.081 1.00 71.15 19 LYS A O 17
ATOM 29882 N N . GLY A 1 20 ? 7.523 9.433 -2.484 1.00 2.34 20 GLY A N 17
ATOM 29883 C CA . GLY A 1 20 ? 7.134 10.639 -3.208 1.00 15.03 20 GLY A CA 17
ATOM 29884 C C . GLY A 1 20 ? 6.952 11.837 -2.283 1.00 64.42 20 GLY A C 17
ATOM 29885 O O . GLY A 1 20 ? 7.693 11.989 -1.308 1.00 13.43 20 GLY A O 17
ATOM 29889 N N . GLU A 1 21 ? 5.972 12.690 -2.584 1.00 32.21 21 GLU A N 17
ATOM 29890 C CA . GLU A 1 21 ? 5.691 13.870 -1.762 1.00 53.30 21 GLU A CA 17
ATOM 29891 C C . GLU A 1 21 ? 4.351 14.520 -2.157 1.00 63.42 21 GLU A C 17
ATOM 29892 O O . GLU A 1 21 ? 3.561 14.913 -1.298 1.00 62.34 21 GLU A O 17
ATOM 29904 N N . GLY A 1 22 ? 4.098 14.631 -3.460 1.00 3.22 22 GLY A N 17
ATOM 29905 C CA . GLY A 1 22 ? 2.840 15.200 -3.937 1.00 75.33 22 GLY A CA 17
ATOM 29906 C C . GLY A 1 22 ? 2.889 15.594 -5.410 1.00 4.22 22 GLY A C 17
ATOM 29907 O O . GLY A 1 22 ? 3.244 16.724 -5.744 1.00 55.25 22 GLY A O 17
ATOM 29911 N N . THR A 1 23 ? 2.554 14.656 -6.297 1.00 40.34 23 THR A N 17
ATOM 29912 C CA . THR A 1 23 ? 2.563 14.919 -7.748 1.00 24.22 23 THR A CA 17
ATOM 29913 C C . THR A 1 23 ? 1.149 15.149 -8.308 1.00 72.41 23 THR A C 17
ATOM 29914 O O . THR A 1 23 ? 0.162 14.633 -7.779 1.00 40.34 23 THR A O 17
ATOM 29925 N N . ILE A 1 24 ? 1.072 15.942 -9.378 1.00 21.01 24 ILE A N 17
ATOM 29926 C CA . ILE A 1 24 ? -0.187 16.206 -10.092 1.00 70.22 24 ILE A CA 17
ATOM 29927 C C . ILE A 1 24 ? -0.074 15.785 -11.567 1.00 54.34 24 ILE A C 17
ATOM 29928 O O . ILE A 1 24 ? 0.879 16.158 -12.254 1.00 3.51 24 ILE A O 17
ATOM 29944 N N . GLU A 1 25 ? -1.048 15.016 -12.051 1.00 54.12 25 GLU A N 17
ATOM 29945 C CA . GLU A 1 25 ? -1.077 14.604 -13.459 1.00 52.23 25 GLU A CA 17
ATOM 29946 C C . GLU A 1 25 ? -2.353 15.114 -14.152 1.00 10.35 25 GLU A C 17
ATOM 29947 O O . GLU A 1 25 ? -3.459 14.984 -13.626 1.00 1.10 25 GLU A O 17
ATOM 29959 N N . LYS A 1 26 ? -2.194 15.697 -15.337 1.00 52.14 26 LYS A N 17
ATOM 29960 C CA . LYS A 1 26 ? -3.307 16.341 -16.039 1.00 43.13 26 LYS A CA 17
ATOM 29961 C C . LYS A 1 26 ? -4.058 15.336 -16.934 1.00 12.24 26 LYS A C 17
ATOM 29962 O O . LYS A 1 26 ? -3.572 14.938 -17.993 1.00 62.14 26 LYS A O 17
ATOM 29981 N N . VAL A 1 27 ? -5.242 14.923 -16.485 1.00 71.42 27 VAL A N 17
ATOM 29982 C CA . VAL A 1 27 ? -6.049 13.913 -17.180 1.00 44.31 27 VAL A CA 17
ATOM 29983 C C . VAL A 1 27 ? -7.328 14.526 -17.790 1.00 12.14 27 VAL A C 17
ATOM 29984 O O . VAL A 1 27 ? -8.136 15.124 -17.079 1.00 11.24 27 VAL A O 17
ATOM 29997 N N . ASP A 1 28 ? -7.504 14.365 -19.110 1.00 54.21 28 ASP A N 17
ATOM 29998 C CA . ASP A 1 28 ? -8.668 14.924 -19.834 1.00 65.53 28 ASP A CA 17
ATOM 29999 C C . ASP A 1 28 ? -8.777 16.451 -19.668 1.00 31.45 28 ASP A C 17
ATOM 30000 O O . ASP A 1 28 ? -9.871 17.017 -19.710 1.00 61.21 28 ASP A O 17
ATOM 30009 N N . GLY A 1 29 ? -7.637 17.116 -19.507 1.00 31.20 29 GLY A N 17
ATOM 30010 C CA . GLY A 1 29 ? -7.634 18.556 -19.279 1.00 11.13 29 GLY A CA 17
ATOM 30011 C C . GLY A 1 29 ? -8.002 18.928 -17.848 1.00 73.42 29 GLY A C 17
ATOM 30012 O O . GLY A 1 29 ? -8.377 20.068 -17.572 1.00 13.33 29 GLY A O 17
ATOM 30016 N N . ARG A 1 30 ? -7.902 17.956 -16.940 1.00 23.10 30 ARG A N 17
ATOM 30017 C CA . ARG A 1 30 ? -8.200 18.165 -15.518 1.00 70.23 30 ARG A CA 17
ATOM 30018 C C . ARG A 1 30 ? -7.038 17.671 -14.640 1.00 12.51 30 ARG A C 17
ATOM 30019 O O . ARG A 1 30 ? -6.625 16.514 -14.730 1.00 14.42 30 ARG A O 17
ATOM 30040 N N . ASN A 1 31 ? -6.510 18.550 -13.799 1.00 4.52 31 ASN A N 17
ATOM 30041 C CA . ASN A 1 31 ? -5.374 18.220 -12.936 1.00 54.44 31 ASN A CA 17
ATOM 30042 C C . ASN A 1 31 ? -5.797 17.326 -11.758 1.00 13.31 31 ASN A C 17
ATOM 30043 O O . ASN A 1 31 ? -6.405 17.795 -10.793 1.00 50.31 31 ASN A O 17
ATOM 30054 N N . LEU A 1 32 ? -5.473 16.037 -11.841 1.00 2.12 32 LEU A N 17
ATOM 30055 C CA . LEU A 1 32 ? -5.823 15.071 -10.790 1.00 53.43 32 LEU A CA 17
ATOM 30056 C C . LEU A 1 32 ? -4.576 14.599 -10.025 1.00 11.34 32 LEU A C 17
ATOM 30057 O O . LEU A 1 32 ? -3.449 14.718 -10.513 1.00 20.52 32 LEU A O 17
ATOM 30073 N N . ARG A 1 33 ? -4.778 14.070 -8.818 1.00 41.24 33 ARG A N 17
ATOM 30074 C CA . ARG A 1 33 ? -3.668 13.547 -8.014 1.00 13.23 33 ARG A CA 17
ATOM 30075 C C . ARG A 1 33 ? -3.812 12.034 -7.764 1.00 54.33 33 ARG A C 17
ATOM 30076 O O . ARG A 1 33 ? -4.622 11.592 -6.947 1.00 3.20 33 ARG A O 17
ATOM 30097 N N . ASN A 1 34 ? -3.019 11.242 -8.487 1.00 11.24 34 ASN A N 17
ATOM 30098 C CA . ASN A 1 34 ? -3.020 9.780 -8.337 1.00 33.41 34 ASN A CA 17
ATOM 30099 C C . ASN A 1 34 ? -1.620 9.258 -7.978 1.00 12.24 34 ASN A C 17
ATOM 30100 O O . ASN A 1 34 ? -0.614 9.741 -8.498 1.00 50.21 34 ASN A O 17
ATOM 30111 N N . TYR A 1 35 ? -1.562 8.272 -7.087 1.00 12.33 35 TYR A N 17
ATOM 30112 C CA . TYR A 1 35 ? -0.282 7.738 -6.606 1.00 62.04 35 TYR A CA 17
ATOM 30113 C C . TYR A 1 35 ? -0.248 6.203 -6.685 1.00 43.32 35 TYR A C 17
ATOM 30114 O O . TYR A 1 35 ? -1.103 5.521 -6.118 1.00 62.54 35 TYR A O 17
ATOM 30132 N N . THR A 1 36 ? 0.748 5.670 -7.393 1.00 5.43 36 THR A N 17
ATOM 30133 C CA . THR A 1 36 ? 0.906 4.216 -7.554 1.00 14.14 36 THR A CA 17
ATOM 30134 C C . THR A 1 36 ? 2.139 3.703 -6.795 1.00 60.55 36 THR A C 17
ATOM 30135 O O . THR A 1 36 ? 3.277 4.015 -7.155 1.00 64.24 36 THR A O 17
ATOM 30146 N N . LEU A 1 37 ? 1.910 2.915 -5.748 1.00 74.20 37 LEU A N 17
ATOM 30147 C CA . LEU A 1 37 ? 3.000 2.396 -4.908 1.00 62.14 37 LEU A CA 17
ATOM 30148 C C . LEU A 1 37 ? 2.887 0.872 -4.707 1.00 62.34 37 LEU A C 17
ATOM 30149 O O . LEU A 1 37 ? 1.790 0.304 -4.765 1.00 42.24 37 LEU A O 17
ATOM 30165 N N . PRO A 1 38 ? 4.026 0.183 -4.484 1.00 35.43 38 PRO A N 17
ATOM 30166 C CA . PRO A 1 38 ? 4.035 -1.265 -4.237 1.00 3.25 38 PRO A CA 17
ATOM 30167 C C . PRO A 1 38 ? 3.583 -1.630 -2.809 1.00 25.45 38 PRO A C 17
ATOM 30168 O O . PRO A 1 38 ? 3.876 -0.917 -1.848 1.00 2.21 38 PRO A O 17
ATOM 30179 N N . ALA A 1 39 ? 2.867 -2.745 -2.682 1.00 0.10 39 ALA A N 17
ATOM 30180 C CA . ALA A 1 39 ? 2.386 -3.217 -1.378 1.00 11.41 39 ALA A CA 17
ATOM 30181 C C . ALA A 1 39 ? 2.881 -4.641 -1.081 1.00 23.43 39 ALA A C 17
ATOM 30182 O O . ALA A 1 39 ? 3.425 -5.313 -1.954 1.00 2.10 39 ALA A O 17
ATOM 30189 N N . TYR A 1 40 ? 2.701 -5.092 0.157 1.00 71.50 40 TYR A N 17
ATOM 30190 C CA . TYR A 1 40 ? 3.109 -6.447 0.561 1.00 23.54 40 TYR A CA 17
ATOM 30191 C C . TYR A 1 40 ? 2.098 -7.070 1.539 1.00 44.44 40 TYR A C 17
ATOM 30192 O O . TYR A 1 40 ? 1.571 -6.386 2.420 1.00 11.13 40 TYR A O 17
ATOM 30210 N N . ASP A 1 41 ? 1.826 -8.365 1.367 1.00 13.40 41 ASP A N 17
ATOM 30211 C CA . ASP A 1 41 ? 0.928 -9.106 2.270 1.00 52.04 41 ASP A CA 17
ATOM 30212 C C . ASP A 1 41 ? 1.674 -9.488 3.572 1.00 44.34 41 ASP A C 17
ATOM 30213 O O . ASP A 1 41 ? 2.824 -9.089 3.772 1.00 62.24 41 ASP A O 17
ATOM 30222 N N . GLU A 1 42 ? 1.031 -10.273 4.442 1.00 62.44 42 GLU A N 17
ATOM 30223 C CA . GLU A 1 42 ? 1.595 -10.619 5.763 1.00 50.24 42 GLU A CA 17
ATOM 30224 C C . GLU A 1 42 ? 3.017 -11.219 5.687 1.00 53.04 42 GLU A C 17
ATOM 30225 O O . GLU A 1 42 ? 3.866 -10.932 6.538 1.00 42.13 42 GLU A O 17
ATOM 30237 N N . ASP A 1 43 ? 3.271 -12.065 4.693 1.00 73.40 43 ASP A N 17
ATOM 30238 C CA . ASP A 1 43 ? 4.588 -12.696 4.526 1.00 14.42 43 ASP A CA 17
ATOM 30239 C C . ASP A 1 43 ? 5.437 -11.975 3.465 1.00 35.51 43 ASP A C 17
ATOM 30240 O O . ASP A 1 43 ? 6.491 -12.469 3.051 1.00 22.42 43 ASP A O 17
ATOM 30249 N N . GLY A 1 44 ? 4.978 -10.807 3.032 1.00 63.54 44 GLY A N 17
ATOM 30250 C CA . GLY A 1 44 ? 5.719 -10.026 2.048 1.00 33.20 44 GLY A CA 17
ATOM 30251 C C . GLY A 1 44 ? 5.351 -10.357 0.607 1.00 20.42 44 GLY A C 17
ATOM 30252 O O . GLY A 1 44 ? 6.112 -10.060 -0.314 1.00 42.54 44 GLY A O 17
ATOM 30256 N N . VAL A 1 45 ? 4.187 -10.974 0.408 1.00 55.31 45 VAL A N 17
ATOM 30257 C CA . VAL A 1 45 ? 3.690 -11.254 -0.943 1.00 15.01 45 VAL A CA 17
ATOM 30258 C C . VAL A 1 45 ? 3.403 -9.939 -1.683 1.00 14.21 45 VAL A C 17
ATOM 30259 O O . VAL A 1 45 ? 2.470 -9.212 -1.336 1.00 61.23 45 VAL A O 17
ATOM 30272 N N . LYS A 1 46 ? 4.214 -9.634 -2.693 1.00 2.22 46 LYS A N 17
ATOM 30273 C CA . LYS A 1 46 ? 4.164 -8.333 -3.364 1.00 21.44 46 LYS A CA 17
ATOM 30274 C C . LYS A 1 46 ? 2.838 -8.095 -4.109 1.00 72.30 46 LYS A C 17
ATOM 30275 O O . LYS A 1 46 ? 2.380 -8.929 -4.893 1.00 21.30 46 LYS A O 17
ATOM 30294 N N . LYS A 1 47 ? 2.244 -6.938 -3.847 1.00 24.43 47 LYS A N 17
ATOM 30295 C CA . LYS A 1 47 ? 1.016 -6.489 -4.509 1.00 12.45 47 LYS A CA 17
ATOM 30296 C C . LYS A 1 47 ? 1.257 -5.111 -5.156 1.00 35.22 47 LYS A C 17
ATOM 30297 O O . LYS A 1 47 ? 2.275 -4.466 -4.889 1.00 54.03 47 LYS A O 17
ATOM 30316 N N . GLN A 1 48 ? 0.330 -4.652 -5.990 1.00 52.33 48 GLN A N 17
ATOM 30317 C CA . GLN A 1 48 ? 0.439 -3.315 -6.597 1.00 30.04 48 GLN A CA 17
ATOM 30318 C C . GLN A 1 48 ? -0.867 -2.524 -6.425 1.00 3.23 48 GLN A C 17
ATOM 30319 O O . GLN A 1 48 ? -1.916 -2.922 -6.928 1.00 23.22 48 GLN A O 17
ATOM 30333 N N . ILE A 1 49 ? -0.797 -1.396 -5.719 1.00 21.04 49 ILE A N 17
ATOM 30334 C CA . ILE A 1 49 ? -1.997 -0.619 -5.382 1.00 45.11 49 ILE A CA 17
ATOM 30335 C C . ILE A 1 49 ? -1.862 0.859 -5.791 1.00 30.14 49 ILE A C 17
ATOM 30336 O O . ILE A 1 49 ? -0.877 1.524 -5.464 1.00 73.24 49 ILE A O 17
ATOM 30352 N N . THR A 1 50 ? -2.861 1.361 -6.515 1.00 11.24 50 THR A N 17
ATOM 30353 C CA . THR A 1 50 ? -2.915 2.779 -6.905 1.00 30.21 50 THR A CA 17
ATOM 30354 C C . THR A 1 50 ? -4.017 3.512 -6.134 1.00 32.14 50 THR A C 17
ATOM 30355 O O . THR A 1 50 ? -5.195 3.162 -6.236 1.00 5.10 50 THR A O 17
ATOM 30366 N N . PHE A 1 51 ? -3.638 4.530 -5.370 1.00 60.14 51 PHE A N 17
ATOM 30367 C CA . PHE A 1 51 ? -4.593 5.269 -4.537 1.00 62.22 51 PHE A CA 17
ATOM 30368 C C . PHE A 1 51 ? -4.470 6.786 -4.743 1.00 32.34 51 PHE A C 17
ATOM 30369 O O . PHE A 1 51 ? -3.549 7.269 -5.407 1.00 42.54 51 PHE A O 17
ATOM 30386 N N . ARG A 1 52 ? -5.406 7.532 -4.167 1.00 71.42 52 ARG A N 17
ATOM 30387 C CA . ARG A 1 52 ? -5.370 8.997 -4.218 1.00 55.32 52 ARG A CA 17
ATOM 30388 C C . ARG A 1 52 ? -5.740 9.604 -2.856 1.00 52.23 52 ARG A C 17
ATOM 30389 O O . ARG A 1 52 ? -6.483 9.004 -2.078 1.00 41.32 52 ARG A O 17
ATOM 30410 N N . SER A 1 53 ? -5.213 10.792 -2.571 1.00 10.32 53 SER A N 17
ATOM 30411 C CA . SER A 1 53 ? -5.613 11.537 -1.368 1.00 32.22 53 SER A CA 17
ATOM 30412 C C . SER A 1 53 ? -7.091 11.947 -1.478 1.00 64.22 53 SER A C 17
ATOM 30413 O O . SER A 1 53 ? -7.434 12.880 -2.213 1.00 54.42 53 SER A O 17
ATOM 30421 N N . THR A 1 54 ? -7.963 11.232 -0.765 1.00 42.55 54 THR A N 17
ATOM 30422 C CA . THR A 1 54 ? -9.417 11.375 -0.944 1.00 13.13 54 THR A CA 17
ATOM 30423 C C . THR A 1 54 ? -9.962 12.686 -0.355 1.00 43.31 54 THR A C 17
ATOM 30424 O O . THR A 1 54 ? -10.517 13.513 -1.083 1.00 35.23 54 THR A O 17
ATOM 30435 N N . LYS A 1 55 ? -9.815 12.874 0.956 1.00 62.32 55 LYS A N 17
ATOM 30436 C CA . LYS A 1 55 ? -10.324 14.082 1.624 1.00 4.03 55 LYS A CA 17
ATOM 30437 C C . LYS A 1 55 ? -9.599 15.355 1.151 1.00 14.30 55 LYS A C 17
ATOM 30438 O O . LYS A 1 55 ? -8.400 15.346 0.868 1.00 23.21 55 LYS A O 17
ATOM 30457 N N . LYS A 1 56 ? -10.346 16.451 1.064 1.00 42.04 56 LYS A N 17
ATOM 30458 C CA . LYS A 1 56 ? -9.780 17.750 0.685 1.00 53.41 56 LYS A CA 17
ATOM 30459 C C . LYS A 1 56 ? -9.158 18.451 1.905 1.00 60.30 56 LYS A C 17
ATOM 30460 O O . LYS A 1 56 ? -8.085 19.046 1.814 1.00 60.13 56 LYS A O 17
ATOM 30479 N N . GLU A 1 57 ? -9.843 18.371 3.047 1.00 62.13 57 GLU A N 17
ATOM 30480 C CA . GLU A 1 57 ? -9.362 18.984 4.298 1.00 73.25 57 GLU A CA 17
ATOM 30481 C C . GLU A 1 57 ? -8.430 18.038 5.082 1.00 1.43 57 GLU A C 17
ATOM 30482 O O . GLU A 1 57 ? -7.745 18.458 6.019 1.00 31.23 57 GLU A O 17
ATOM 30494 N N . ASN A 1 58 ? -8.398 16.767 4.690 1.00 75.41 58 ASN A N 17
ATOM 30495 C CA . ASN A 1 58 ? -7.574 15.756 5.372 1.00 35.41 58 ASN A CA 17
ATOM 30496 C C . ASN A 1 58 ? -6.745 14.959 4.341 1.00 54.22 58 ASN A C 17
ATOM 30497 O O . ASN A 1 58 ? -6.682 15.345 3.172 1.00 70.54 58 ASN A O 17
ATOM 30508 N N . ASP A 1 59 ? -6.081 13.882 4.789 1.00 31.53 59 ASP A N 17
ATOM 30509 C CA . ASP A 1 59 ? -5.368 12.939 3.897 1.00 41.42 59 ASP A CA 17
ATOM 30510 C C . ASP A 1 59 ? -4.057 13.506 3.306 1.00 62.03 59 ASP A C 17
ATOM 30511 O O . ASP A 1 59 ? -3.049 12.806 3.230 1.00 71.32 59 ASP A O 17
ATOM 30520 N N . HIS A 1 60 ? -4.065 14.771 2.902 1.00 30.42 60 HIS A N 17
ATOM 30521 C CA . HIS A 1 60 ? -2.968 15.342 2.107 1.00 63.41 60 HIS A CA 17
ATOM 30522 C C . HIS A 1 60 ? -1.744 15.763 2.948 1.00 31.13 60 HIS A C 17
ATOM 30523 O O . HIS A 1 60 ? -1.031 16.699 2.580 1.00 33.35 60 HIS A O 17
ATOM 30538 N N . LYS A 1 61 ? -1.478 15.070 4.056 1.00 42.30 61 LYS A N 17
ATOM 30539 C CA . LYS A 1 61 ? -0.252 15.321 4.827 1.00 53.21 61 LYS A CA 17
ATOM 30540 C C . LYS A 1 61 ? 0.909 14.493 4.256 1.00 32.50 61 LYS A C 17
ATOM 30541 O O . LYS A 1 61 ? 1.852 15.039 3.679 1.00 31.03 61 LYS A O 17
ATOM 30560 N N . LEU A 1 62 ? 0.818 13.171 4.437 1.00 25.44 62 LEU A N 17
ATOM 30561 C CA . LEU A 1 62 ? 1.781 12.206 3.882 1.00 22.33 62 LEU A CA 17
ATOM 30562 C C . LEU A 1 62 ? 3.242 12.510 4.260 1.00 71.12 62 LEU A C 17
ATOM 30563 O O . LEU A 1 62 ? 3.888 13.384 3.676 1.00 43.11 62 LEU A O 17
ATOM 30579 N N . ASN A 1 63 ? 3.758 11.791 5.253 1.00 34.05 63 ASN A N 17
ATOM 30580 C CA . ASN A 1 63 ? 5.188 11.836 5.564 1.00 4.23 63 ASN A CA 17
ATOM 30581 C C . ASN A 1 63 ? 5.998 11.272 4.384 1.00 40.22 63 ASN A C 17
ATOM 30582 O O . ASN A 1 63 ? 5.674 10.208 3.856 1.00 35.50 63 ASN A O 17
ATOM 30593 N N . LYS A 1 64 ? 7.054 11.983 3.994 1.00 21.14 64 LYS A N 17
ATOM 30594 C CA . LYS A 1 64 ? 7.781 11.698 2.746 1.00 43.14 64 LYS A CA 17
ATOM 30595 C C . LYS A 1 64 ? 8.265 10.236 2.658 1.00 3.54 64 LYS A C 17
ATOM 30596 O O . LYS A 1 64 ? 8.348 9.669 1.567 1.00 73.12 64 LYS A O 17
ATOM 30615 N N . TYR A 1 65 ? 8.582 9.631 3.804 1.00 33.24 65 TYR A N 17
ATOM 30616 C CA . TYR A 1 65 ? 8.982 8.215 3.852 1.00 21.42 65 TYR A CA 17
ATOM 30617 C C . TYR A 1 65 ? 8.386 7.505 5.082 1.00 30.21 65 TYR A C 17
ATOM 30618 O O . TYR A 1 65 ? 9.089 7.216 6.054 1.00 42.44 65 TYR A O 17
ATOM 30636 N N . ALA A 1 66 ? 7.083 7.235 5.040 1.00 31.11 66 ALA A N 17
ATOM 30637 C CA . ALA A 1 66 ? 6.391 6.548 6.139 1.00 24.53 66 ALA A CA 17
ATOM 30638 C C . ALA A 1 66 ? 5.739 5.242 5.664 1.00 71.53 66 ALA A C 17
ATOM 30639 O O . ALA A 1 66 ? 5.732 4.934 4.472 1.00 72.21 66 ALA A O 17
ATOM 30646 N N . PHE A 1 67 ? 5.185 4.480 6.606 1.00 64.50 67 PHE A N 17
ATOM 30647 C CA . PHE A 1 67 ? 4.525 3.208 6.292 1.00 14.30 67 PHE A CA 17
ATOM 30648 C C . PHE A 1 67 ? 3.007 3.297 6.510 1.00 51.34 67 PHE A C 17
ATOM 30649 O O . PHE A 1 67 ? 2.538 3.913 7.469 1.00 50.15 67 PHE A O 17
ATOM 30666 N N . LEU A 1 68 ? 2.245 2.678 5.614 1.00 11.23 68 LEU A N 17
ATOM 30667 C CA . LEU A 1 68 ? 0.781 2.679 5.697 1.00 51.15 68 LEU A CA 17
ATOM 30668 C C . LEU A 1 68 ? 0.229 1.253 5.816 1.00 11.25 68 LEU A C 17
ATOM 30669 O O . LEU A 1 68 ? 0.824 0.296 5.313 1.00 0.43 68 LEU A O 17
ATOM 30685 N N . ARG A 1 69 ? -0.922 1.121 6.468 1.00 12.13 69 ARG A N 17
ATOM 30686 C CA . ARG A 1 69 ? -1.638 -0.155 6.531 1.00 12.33 69 ARG A CA 17
ATOM 30687 C C . ARG A 1 69 ? -2.968 -0.032 5.780 1.00 61.31 69 ARG A C 17
ATOM 30688 O O . ARG A 1 69 ? -3.846 0.739 6.172 1.00 62.54 69 ARG A O 17
ATOM 30709 N N . LEU A 1 70 ? -3.106 -0.794 4.698 1.00 55.32 70 LEU A N 17
ATOM 30710 C CA . LEU A 1 70 ? -4.269 -0.689 3.808 1.00 73.13 70 LEU A CA 17
ATOM 30711 C C . LEU A 1 70 ? -5.226 -1.876 3.985 1.00 53.11 70 LEU A C 17
ATOM 30712 O O . LEU A 1 70 ? -4.795 -3.023 4.139 1.00 52.02 70 LEU A O 17
ATOM 30728 N N . TYR A 1 71 ? -6.523 -1.591 3.956 1.00 13.20 71 TYR A N 17
ATOM 30729 C CA . TYR A 1 71 ? -7.556 -2.626 4.059 1.00 15.41 71 TYR A CA 17
ATOM 30730 C C . TYR A 1 71 ? -8.403 -2.688 2.779 1.00 4.23 71 TYR A C 17
ATOM 30731 O O . TYR A 1 71 ? -8.875 -1.664 2.282 1.00 75.41 71 TYR A O 17
ATOM 30749 N N . VAL A 1 72 ? -8.599 -3.898 2.259 1.00 53.24 72 VAL A N 17
ATOM 30750 C CA . VAL A 1 72 ? -9.351 -4.103 1.011 1.00 42.15 72 VAL A CA 17
ATOM 30751 C C . VAL A 1 72 ? -10.758 -4.658 1.288 1.00 52.42 72 VAL A C 17
ATOM 30752 O O . VAL A 1 72 ? -11.004 -5.268 2.328 1.00 65.14 72 VAL A O 17
ATOM 30765 N N . ASP A 1 73 ? -11.684 -4.434 0.357 1.00 24.23 73 ASP A N 17
ATOM 30766 C CA . ASP A 1 73 ? -13.034 -4.981 0.477 1.00 62.50 73 ASP A CA 17
ATOM 30767 C C . ASP A 1 73 ? -13.554 -5.476 -0.878 1.00 13.25 73 ASP A C 17
ATOM 30768 O O . ASP A 1 73 ? -13.493 -4.765 -1.882 1.00 41.10 73 ASP A O 17
ATOM 30777 N N . GLN A 1 74 ? -14.064 -6.704 -0.899 1.00 43.21 74 GLN A N 17
ATOM 30778 C CA . GLN A 1 74 ? -14.677 -7.271 -2.100 1.00 74.23 74 GLN A CA 17
ATOM 30779 C C . GLN A 1 74 ? -16.156 -7.586 -1.840 1.00 53.54 74 GLN A C 17
ATOM 30780 O O . GLN A 1 74 ? -16.486 -8.456 -1.029 1.00 73.44 74 GLN A O 17
ATOM 30794 N N . ASP A 1 75 ? -17.039 -6.848 -2.512 1.00 71.02 75 ASP A N 17
ATOM 30795 C CA . ASP A 1 75 ? -18.490 -6.963 -2.311 1.00 52.04 75 ASP A CA 17
ATOM 30796 C C . ASP A 1 75 ? -18.999 -8.414 -2.430 1.00 20.13 75 ASP A C 17
ATOM 30797 O O . ASP A 1 75 ? -19.806 -8.868 -1.613 1.00 45.32 75 ASP A O 17
ATOM 30806 N N . ASP A 1 76 ? -18.534 -9.134 -3.446 1.00 51.32 76 ASP A N 17
ATOM 30807 C CA . ASP A 1 76 ? -18.997 -10.503 -3.698 1.00 74.34 76 ASP A CA 17
ATOM 30808 C C . ASP A 1 76 ? -18.041 -11.547 -3.088 1.00 40.31 76 ASP A C 17
ATOM 30809 O O . ASP A 1 76 ? -16.921 -11.735 -3.567 1.00 24.34 76 ASP A O 17
ATOM 30818 N N . ASN A 1 77 ? -18.496 -12.224 -2.031 1.00 13.51 77 ASN A N 17
ATOM 30819 C CA . ASN A 1 77 ? -17.681 -13.228 -1.329 1.00 71.10 77 ASN A CA 17
ATOM 30820 C C . ASN A 1 77 ? -18.564 -14.267 -0.621 1.00 63.34 77 ASN A C 17
ATOM 30821 O O . ASN A 1 77 ? -19.354 -13.927 0.262 1.00 32.33 77 ASN A O 17
ATOM 30832 N N . SER A 1 78 ? -18.429 -15.532 -1.014 1.00 11.14 78 SER A N 17
ATOM 30833 C CA . SER A 1 78 ? -19.178 -16.628 -0.373 1.00 43.31 78 SER A CA 17
ATOM 30834 C C . SER A 1 78 ? -18.406 -17.243 0.806 1.00 2.24 78 SER A C 17
ATOM 30835 O O . SER A 1 78 ? -18.850 -17.179 1.954 1.00 61.12 78 SER A O 17
ATOM 30843 N N . LYS A 1 79 ? -17.255 -17.853 0.514 1.00 51.52 79 LYS A N 17
ATOM 30844 C CA . LYS A 1 79 ? -16.433 -18.512 1.543 1.00 51.21 79 LYS A CA 17
ATOM 30845 C C . LYS A 1 79 ? -14.939 -18.491 1.164 1.00 60.33 79 LYS A C 17
ATOM 30846 O O . LYS A 1 79 ? -14.526 -19.155 0.213 1.00 12.14 79 LYS A O 17
ATOM 30865 N N . ASN A 1 80 ? -14.137 -17.717 1.912 1.00 31.23 80 ASN A N 17
ATOM 30866 C CA . ASN A 1 80 ? -12.697 -17.548 1.624 1.00 13.12 80 ASN A CA 17
ATOM 30867 C C . ASN A 1 80 ? -12.458 -17.071 0.178 1.00 4.25 80 ASN A C 17
ATOM 30868 O O . ASN A 1 80 ? -11.349 -17.162 -0.352 1.00 61.11 80 ASN A O 17
ATOM 30879 N N . GLU A 1 81 ? -13.500 -16.515 -0.427 1.00 52.44 81 GLU A N 17
ATOM 30880 C CA . GLU A 1 81 ? -13.495 -16.156 -1.845 1.00 12.22 81 GLU A CA 17
ATOM 30881 C C . GLU A 1 81 ? -13.100 -14.680 -2.049 1.00 20.41 81 GLU A C 17
ATOM 30882 O O . GLU A 1 81 ? -13.156 -14.150 -3.158 1.00 1.23 81 GLU A O 17
ATOM 30894 N N . ILE A 1 82 ? -12.673 -14.032 -0.969 1.00 3.14 82 ILE A N 17
ATOM 30895 C CA . ILE A 1 82 ? -12.294 -12.615 -1.010 1.00 33.32 82 ILE A CA 17
ATOM 30896 C C . ILE A 1 82 ? -10.776 -12.420 -1.216 1.00 11.43 82 ILE A C 17
ATOM 30897 O O . ILE A 1 82 ? -9.957 -12.987 -0.491 1.00 71.42 82 ILE A O 17
ATOM 30913 N N . SER A 1 83 ? -10.421 -11.623 -2.225 1.00 53.54 83 SER A N 17
ATOM 30914 C CA . SER A 1 83 ? -9.024 -11.229 -2.481 1.00 43.52 83 SER A CA 17
ATOM 30915 C C . SER A 1 83 ? -8.956 -10.200 -3.621 1.00 22.22 83 SER A C 17
ATOM 30916 O O . SER A 1 83 ? -9.299 -10.501 -4.763 1.00 13.44 83 SER A O 17
ATOM 30924 N N . SER A 1 84 ? -8.517 -8.982 -3.302 1.00 71.25 84 SER A N 17
ATOM 30925 C CA . SER A 1 84 ? -8.507 -7.879 -4.281 1.00 14.54 84 SER A CA 17
ATOM 30926 C C . SER A 1 84 ? -7.551 -6.756 -3.854 1.00 75.25 84 SER A C 17
ATOM 30927 O O . SER A 1 84 ? -6.942 -6.819 -2.789 1.00 2.20 84 SER A O 17
ATOM 30935 N N . ILE A 1 85 ? -7.432 -5.731 -4.696 1.00 53.35 85 ILE A N 17
ATOM 30936 C CA . ILE A 1 85 ? -6.591 -4.563 -4.393 1.00 21.31 85 ILE A CA 17
ATOM 30937 C C . ILE A 1 85 ? -7.441 -3.310 -4.103 1.00 33.41 85 ILE A C 17
ATOM 30938 O O . ILE A 1 85 ? -6.909 -2.220 -3.887 1.00 53.23 85 ILE A O 17
ATOM 30954 N N . GLU A 1 86 ? -8.766 -3.475 -4.099 1.00 11.40 86 GLU A N 17
ATOM 30955 C CA . GLU A 1 86 ? -9.694 -2.362 -3.848 1.00 61.11 86 GLU A CA 17
ATOM 30956 C C . GLU A 1 86 ? -9.622 -1.885 -2.386 1.00 65.43 86 GLU A C 17
ATOM 30957 O O . GLU A 1 86 ? -10.376 -2.351 -1.526 1.00 22.22 86 GLU A O 17
ATOM 30969 N N . VAL A 1 87 ? -8.694 -0.975 -2.110 1.00 5.52 87 VAL A N 17
ATOM 30970 C CA . VAL A 1 87 ? -8.491 -0.458 -0.753 1.00 43.15 87 VAL A CA 17
ATOM 30971 C C . VAL A 1 87 ? -9.597 0.528 -0.340 1.00 42.41 87 VAL A C 17
ATOM 30972 O O . VAL A 1 87 ? -9.760 1.587 -0.945 1.00 35.32 87 VAL A O 17
ATOM 30985 N N . LYS A 1 88 ? -10.346 0.171 0.703 1.00 30.42 88 LYS A N 17
ATOM 30986 C CA . LYS A 1 88 ? -11.430 1.021 1.217 1.00 14.21 88 LYS A CA 17
ATOM 30987 C C . LYS A 1 88 ? -10.916 2.064 2.224 1.00 73.41 88 LYS A C 17
ATOM 30988 O O . LYS A 1 88 ? -11.533 3.114 2.407 1.00 62.21 88 LYS A O 17
ATOM 31007 N N . SER A 1 89 ? -9.788 1.770 2.873 1.00 43.43 89 SER A N 17
ATOM 31008 C CA . SER A 1 89 ? -9.207 2.683 3.872 1.00 34.32 89 SER A CA 17
ATOM 31009 C C . SER A 1 89 ? -7.730 2.368 4.141 1.00 5.21 89 SER A C 17
ATOM 31010 O O . SER A 1 89 ? -7.283 1.231 3.979 1.00 53.45 89 SER A O 17
ATOM 31018 N N . TYR A 1 90 ? -6.982 3.389 4.556 1.00 74.11 90 TYR A N 17
ATOM 31019 C CA . TYR A 1 90 ? -5.558 3.246 4.879 1.00 42.43 90 TYR A CA 17
ATOM 31020 C C . TYR A 1 90 ? -5.182 4.124 6.085 1.00 65.54 90 TYR A C 17
ATOM 31021 O O . TYR A 1 90 ? -5.773 5.180 6.302 1.00 13.31 90 TYR A O 17
ATOM 31039 N N . GLU A 1 91 ? -4.199 3.685 6.870 1.00 31.53 91 GLU A N 17
ATOM 31040 C CA . GLU A 1 91 ? -3.758 4.443 8.053 1.00 51.03 91 GLU A CA 17
ATOM 31041 C C . GLU A 1 91 ? -2.225 4.516 8.137 1.00 64.04 91 GLU A C 17
ATOM 31042 O O . GLU A 1 91 ? -1.524 3.693 7.549 1.00 52.55 91 GLU A O 17
ATOM 31054 N N . GLU A 1 92 ? -1.714 5.496 8.883 1.00 75.02 92 GLU A N 17
ATOM 31055 C CA . GLU A 1 92 ? -0.266 5.672 9.055 1.00 42.33 92 GLU A CA 17
ATOM 31056 C C . GLU A 1 92 ? 0.238 4.876 10.272 1.00 20.40 92 GLU A C 17
ATOM 31057 O O . GLU A 1 92 ? -0.203 5.106 11.401 1.00 14.31 92 GLU A O 17
ATOM 31069 N N . ILE A 1 93 ? 1.162 3.944 10.038 1.00 2.00 93 ILE A N 17
ATOM 31070 C CA . ILE A 1 93 ? 1.631 3.030 11.090 1.00 31.54 93 ILE A CA 17
ATOM 31071 C C . ILE A 1 93 ? 3.151 3.103 11.303 1.00 24.03 93 ILE A C 17
ATOM 31072 O O . ILE A 1 93 ? 3.861 3.836 10.614 1.00 71.42 93 ILE A O 17
ATOM 31088 N N . GLN A 1 94 ? 3.633 2.322 12.270 1.00 64.43 94 GLN A N 17
ATOM 31089 C CA . GLN A 1 94 ? 5.068 2.209 12.556 1.00 32.31 94 GLN A CA 17
ATOM 31090 C C . GLN A 1 94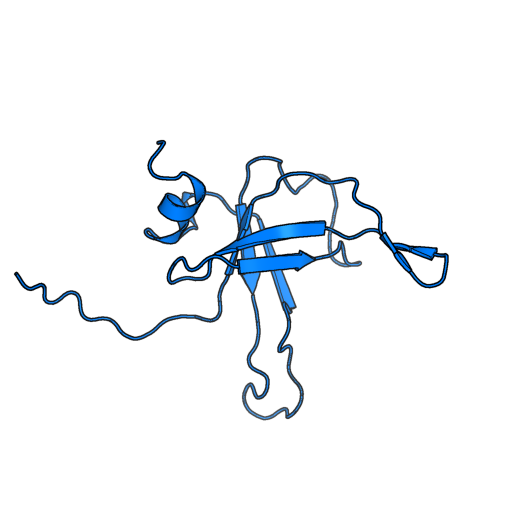 ? 5.605 0.852 12.067 1.00 31.43 94 GLN A C 17
ATOM 31091 O O . GLN A 1 94 ? 4.829 -0.043 11.727 1.00 74.12 94 GLN A O 17
ATOM 31105 N N . LYS A 1 95 ? 6.930 0.690 12.044 1.00 54.24 95 LYS A N 17
ATOM 31106 C CA . LYS A 1 95 ? 7.541 -0.553 11.543 1.00 4.02 95 LYS A CA 17
ATOM 31107 C C . LYS A 1 95 ? 7.144 -1.771 12.405 1.00 34.43 95 LYS A C 17
ATOM 31108 O O . LYS A 1 95 ? 7.269 -2.917 11.969 1.00 34.44 95 LYS A O 17
ATOM 31127 N N . ALA A 1 96 ? 6.665 -1.513 13.626 1.00 0.20 96 ALA A N 17
ATOM 31128 C CA . ALA A 1 96 ? 6.190 -2.577 14.521 1.00 55.30 96 ALA A CA 17
ATOM 31129 C C . ALA A 1 96 ? 4.962 -3.307 13.951 1.00 2.22 96 ALA A C 17
ATOM 31130 O O . ALA A 1 96 ? 4.841 -4.528 14.077 1.00 3.31 96 ALA A O 17
ATOM 31137 N N . ASP A 1 97 ? 4.048 -2.553 13.337 1.00 1.40 97 ASP A N 17
ATOM 31138 C CA . ASP A 1 97 ? 2.848 -3.139 12.725 1.00 40.32 97 ASP A CA 17
ATOM 31139 C C . ASP A 1 97 ? 3.208 -4.018 11.519 1.00 70.41 97 ASP A C 17
ATOM 31140 O O . ASP A 1 97 ? 2.447 -4.908 11.135 1.00 3.14 97 ASP A O 17
ATOM 31149 N N . LEU A 1 98 ? 4.371 -3.754 10.927 1.00 32.52 98 LEU A N 17
ATOM 31150 C CA . LEU A 1 98 ? 4.876 -4.557 9.813 1.00 31.44 98 LEU A CA 17
ATOM 31151 C C . LEU A 1 98 ? 5.463 -5.886 10.324 1.00 41.22 98 LEU A C 17
ATOM 31152 O O . LEU A 1 98 ? 6.498 -5.885 10.995 1.00 11.21 98 LEU A O 17
ATOM 31168 N N . PRO A 1 99 ? 4.829 -7.040 10.021 1.00 24.11 99 PRO A N 17
ATOM 31169 C CA . PRO A 1 99 ? 5.343 -8.348 10.458 1.00 13.42 99 PRO A CA 17
ATOM 31170 C C . PRO A 1 99 ? 6.777 -8.604 9.961 1.00 41.41 99 PRO A C 17
ATOM 31171 O O . PRO A 1 99 ? 7.277 -7.897 9.079 1.00 33.10 99 PRO A O 17
ATOM 31182 N N . GLU A 1 100 ? 7.430 -9.615 10.523 1.00 3.12 100 GLU A N 17
ATOM 31183 C CA . GLU A 1 100 ? 8.857 -9.856 10.275 1.00 4.33 100 GLU A CA 17
ATOM 31184 C C . GLU A 1 100 ? 9.208 -9.886 8.779 1.00 54.14 100 GLU A C 17
ATOM 31185 O O . GLU A 1 100 ? 10.083 -9.154 8.328 1.00 14.33 100 GLU A O 17
ATOM 31197 N N . LYS A 1 101 ? 8.513 -10.705 8.002 1.00 43.43 101 LYS A N 17
ATOM 31198 C CA . LYS A 1 101 ? 8.875 -10.873 6.593 1.00 23.40 101 LYS A CA 17
ATOM 31199 C C . LYS A 1 101 ? 8.605 -9.599 5.776 1.00 22.40 101 LYS A C 17
ATOM 31200 O O . LYS A 1 101 ? 9.215 -9.378 4.733 1.00 13.41 101 LYS A O 17
ATOM 31219 N N . VAL A 1 102 ? 7.700 -8.757 6.268 1.00 41.35 102 VAL A N 17
ATOM 31220 C CA . VAL A 1 102 ? 7.422 -7.467 5.629 1.00 63.44 102 VAL A CA 17
ATOM 31221 C C . VAL A 1 102 ? 8.580 -6.480 5.844 1.00 60.53 102 VAL A C 17
ATOM 31222 O O . VAL A 1 102 ? 9.024 -5.817 4.903 1.00 72.30 102 VAL A O 17
ATOM 31235 N N . LYS A 1 103 ? 9.082 -6.387 7.079 1.00 25.34 103 LYS A N 17
ATOM 31236 C CA . LYS A 1 103 ? 10.227 -5.514 7.358 1.00 11.13 103 LYS A CA 17
ATOM 31237 C C . LYS A 1 103 ? 11.492 -5.995 6.619 1.00 31.43 103 LYS A C 17
ATOM 31238 O O . LYS A 1 103 ? 12.344 -5.179 6.259 1.00 1.51 103 LYS A O 17
ATOM 31257 N N . ASP A 1 104 ? 11.601 -7.312 6.379 1.00 63.24 104 ASP A N 17
ATOM 31258 C CA . ASP A 1 104 ? 12.653 -7.852 5.500 1.00 12.22 104 ASP A CA 17
ATOM 31259 C C . ASP A 1 104 ? 12.508 -7.307 4.066 1.00 10.32 104 ASP A C 17
ATOM 31260 O O . ASP A 1 104 ? 13.474 -6.829 3.470 1.00 43.10 104 ASP A O 17
ATOM 31269 N N . LYS A 1 105 ? 11.290 -7.369 3.522 1.00 72.20 105 LYS A N 17
ATOM 31270 C CA . LYS A 1 105 ? 11.026 -6.892 2.155 1.00 55.35 105 LYS A CA 17
ATOM 31271 C C . LYS A 1 105 ? 11.353 -5.396 1.996 1.00 2.21 105 LYS A C 17
ATOM 31272 O O . LYS A 1 105 ? 11.815 -4.961 0.941 1.00 62.02 105 LYS A O 17
ATOM 31291 N N . PHE A 1 106 ? 11.110 -4.612 3.044 1.00 15.43 106 PHE A N 17
ATOM 31292 C CA . PHE A 1 106 ? 11.384 -3.170 3.010 1.00 11.00 106 PHE A CA 17
ATOM 31293 C C . PHE A 1 106 ? 12.873 -2.847 3.245 1.00 3.10 106 PHE A C 17
ATOM 31294 O O . PHE A 1 106 ? 13.396 -1.880 2.684 1.00 52.00 106 PHE A O 17
ATOM 31311 N N . THR A 1 107 ? 13.560 -3.642 4.069 1.00 13.33 107 THR A N 17
ATOM 31312 C CA . THR A 1 107 ? 15.003 -3.436 4.296 1.00 32.51 107 THR A CA 17
ATOM 31313 C C . THR A 1 107 ? 15.836 -4.070 3.171 1.00 0.22 107 THR A C 17
ATOM 31314 O O . THR A 1 107 ? 17.023 -3.779 3.019 1.00 11.15 107 THR A O 17
ATOM 31325 N N . ILE A 1 108 ? 15.199 -4.958 2.396 1.00 34.13 108 ILE A N 17
ATOM 31326 C CA . ILE A 1 108 ? 15.807 -5.596 1.211 1.00 10.31 108 ILE A CA 17
ATOM 31327 C C . ILE A 1 108 ? 16.841 -6.683 1.582 1.00 11.53 108 ILE A C 17
ATOM 31328 O O . ILE A 1 108 ? 17.070 -7.626 0.820 1.00 54.44 108 ILE A O 17
ATOM 31344 N N . LYS A 1 109 ? 17.461 -6.548 2.743 1.00 25.13 109 LYS A N 17
ATOM 31345 C CA . LYS A 1 109 ? 18.412 -7.553 3.238 1.00 12.23 109 LYS A CA 17
ATOM 31346 C C . LYS A 1 109 ? 17.688 -8.659 4.028 1.00 30.34 109 LYS A C 17
ATOM 31347 O O . LYS A 1 109 ? 16.878 -8.371 4.910 1.00 34.13 109 LYS A O 17
ATOM 31366 N N . LEU A 1 110 ? 17.997 -9.918 3.727 1.00 23.42 110 LEU A N 17
ATOM 31367 C CA . LEU A 1 110 ? 17.391 -11.055 4.437 1.00 33.50 110 LEU A CA 17
ATOM 31368 C C . LEU A 1 110 ? 18.464 -12.053 4.906 1.00 32.32 110 LEU A C 17
ATOM 31369 O O . LEU A 1 110 ? 19.608 -12.013 4.445 1.00 52.02 110 LEU A O 17
ATOM 31385 N N . GLU A 1 111 ? 18.092 -12.942 5.829 1.00 32.23 111 GLU A N 17
ATOM 31386 C CA . GLU A 1 111 ? 19.019 -13.962 6.352 1.00 54.42 111 GLU A CA 17
ATOM 31387 C C . GLU A 1 111 ? 18.845 -15.321 5.639 1.00 53.34 111 GLU A C 17
ATOM 31388 O O . GLU A 1 111 ? 19.653 -15.637 4.735 1.00 36.72 111 GLU A O 17
ATOM 31400 N N . MET A 1 1 ? 21.217 -10.586 -0.778 1.00 30.33 1 MET A N 18
ATOM 31401 C CA . MET A 1 1 ? 20.162 -9.557 -0.575 1.00 63.14 1 MET A CA 18
ATOM 31402 C C . MET A 1 1 ? 18.864 -9.956 -1.297 1.00 13.34 1 MET A C 18
ATOM 31403 O O . MET A 1 1 ? 18.639 -9.563 -2.441 1.00 51.12 1 MET A O 18
ATOM 31419 N N . GLU A 1 2 ? 18.024 -10.756 -0.641 1.00 51.44 2 GLU A N 18
ATOM 31420 C CA . GLU A 1 2 ? 16.776 -11.227 -1.259 1.00 24.02 2 GLU A CA 18
ATOM 31421 C C . GLU A 1 2 ? 15.746 -11.696 -0.215 1.00 63.11 2 GLU A C 18
ATOM 31422 O O . GLU A 1 2 ? 16.081 -12.402 0.737 1.00 12.10 2 GLU A O 18
ATOM 31434 N N . ARG A 1 3 ? 14.492 -11.287 -0.406 1.00 63.45 3 ARG A N 18
ATOM 31435 C CA . ARG A 1 3 ? 13.369 -11.768 0.408 1.00 61.42 3 ARG A CA 18
ATOM 31436 C C . ARG A 1 3 ? 12.221 -12.236 -0.503 1.00 71.22 3 ARG A C 18
ATOM 31437 O O . ARG A 1 3 ? 11.312 -11.471 -0.825 1.00 32.25 3 ARG A O 18
ATOM 31458 N N . ALA A 1 4 ? 12.289 -13.495 -0.931 1.00 63.22 4 ALA A N 18
ATOM 31459 C CA . ALA A 1 4 ? 11.329 -14.055 -1.892 1.00 41.35 4 ALA A CA 18
ATOM 31460 C C . ALA A 1 4 ? 9.960 -14.359 -1.255 1.00 72.43 4 ALA A C 18
ATOM 31461 O O . ALA A 1 4 ? 9.746 -14.119 -0.065 1.00 25.41 4 ALA A O 18
ATOM 31468 N N . SER A 1 5 ? 9.033 -14.869 -2.067 1.00 3.03 5 SER A N 18
ATOM 31469 C CA . SER A 1 5 ? 7.687 -15.242 -1.597 1.00 62.34 5 SER A CA 18
ATOM 31470 C C . SER A 1 5 ? 7.315 -16.651 -2.087 1.00 71.02 5 SER A C 18
ATOM 31471 O O . SER A 1 5 ? 7.034 -16.855 -3.267 1.00 64.42 5 SER A O 18
ATOM 31479 N N . LEU A 1 6 ? 7.323 -17.624 -1.177 1.00 43.34 6 LEU A N 18
ATOM 31480 C CA . LEU A 1 6 ? 7.072 -19.029 -1.536 1.00 4.33 6 LEU A CA 18
ATOM 31481 C C . LEU A 1 6 ? 5.611 -19.428 -1.258 1.00 23.01 6 LEU A C 18
ATOM 31482 O O . LEU A 1 6 ? 4.982 -20.129 -2.053 1.00 12.42 6 LEU A O 18
ATOM 31498 N N . ASN A 1 7 ? 5.077 -18.966 -0.133 1.00 11.00 7 ASN A N 18
ATOM 31499 C CA . ASN A 1 7 ? 3.739 -19.360 0.321 1.00 50.24 7 ASN A CA 18
ATOM 31500 C C . ASN A 1 7 ? 2.627 -18.897 -0.637 1.00 63.21 7 ASN A C 18
ATOM 31501 O O . ASN A 1 7 ? 2.695 -17.813 -1.221 1.00 53.45 7 ASN A O 18
ATOM 31512 N N . ARG A 1 8 ? 1.609 -19.742 -0.793 1.00 44.55 8 ARG A N 18
ATOM 31513 C CA . ARG A 1 8 ? 0.423 -19.422 -1.605 1.00 12.55 8 ARG A CA 18
ATOM 31514 C C . ARG A 1 8 ? -0.658 -18.738 -0.745 1.00 75.24 8 ARG A C 18
ATOM 31515 O O . ARG A 1 8 ? -1.687 -18.278 -1.251 1.00 23.32 8 ARG A O 18
ATOM 31536 N N . ILE A 1 9 ? -0.406 -18.677 0.560 1.00 12.32 9 ILE A N 18
ATOM 31537 C CA . ILE A 1 9 ? -1.332 -18.061 1.516 1.00 51.11 9 ILE A CA 18
ATOM 31538 C C . ILE A 1 9 ? -1.185 -16.529 1.531 1.00 63.31 9 ILE A C 18
ATOM 31539 O O . ILE A 1 9 ? -0.112 -15.998 1.241 1.00 3.43 9 ILE A O 18
ATOM 31555 N N . GLY A 1 10 ? -2.275 -15.824 1.840 1.00 35.31 10 GLY A N 18
ATOM 31556 C CA . GLY A 1 10 ? -2.216 -14.373 1.995 1.00 41.33 10 GLY A CA 18
ATOM 31557 C C . GLY A 1 10 ? -3.361 -13.814 2.836 1.00 3.31 10 GLY A C 18
ATOM 31558 O O . GLY A 1 10 ? -4.147 -14.570 3.410 1.00 62.10 10 GLY A O 18
ATOM 31562 N N . LYS A 1 11 ? -3.460 -12.486 2.911 1.00 3.13 11 LYS A N 18
ATOM 31563 C CA . LYS A 1 11 ? -4.530 -11.824 3.675 1.00 4.30 11 LYS A CA 18
ATOM 31564 C C . LYS A 1 11 ? -5.120 -10.623 2.923 1.00 52.34 11 LYS A C 18
ATOM 31565 O O . LYS A 1 11 ? -4.630 -10.235 1.863 1.00 45.51 11 LYS A O 18
ATOM 31584 N N . ASP A 1 12 ? -6.180 -10.040 3.486 1.00 14.34 12 ASP A N 18
ATOM 31585 C CA . ASP A 1 12 ? -6.834 -8.863 2.899 1.00 33.12 12 ASP A CA 18
ATOM 31586 C C . ASP A 1 12 ? -6.270 -7.546 3.472 1.00 34.55 12 ASP A C 18
ATOM 31587 O O . ASP A 1 12 ? -6.798 -6.462 3.215 1.00 25.24 12 ASP A O 18
ATOM 31596 N N . VAL A 1 13 ? -5.192 -7.651 4.247 1.00 54.23 13 VAL A N 18
ATOM 31597 C CA . VAL A 1 13 ? -4.508 -6.476 4.800 1.00 40.44 13 VAL A CA 18
ATOM 31598 C C . VAL A 1 13 ? -3.135 -6.290 4.137 1.00 55.23 13 VAL A C 18
ATOM 31599 O O . VAL A 1 13 ? -2.247 -7.130 4.286 1.00 5.34 13 VAL A O 18
ATOM 31612 N N . TYR A 1 14 ? -2.971 -5.191 3.403 1.00 53.13 14 TYR A N 18
ATOM 31613 C CA . TYR A 1 14 ? -1.726 -4.924 2.670 1.00 4.40 14 TYR A CA 18
ATOM 31614 C C . TYR A 1 14 ? -1.008 -3.686 3.222 1.00 24.32 14 TYR A C 18
ATOM 31615 O O . TYR A 1 14 ? -1.614 -2.637 3.426 1.00 64.32 14 TYR A O 18
ATOM 31633 N N . TYR A 1 15 ? 0.291 -3.815 3.451 1.00 54.22 15 TYR A N 18
ATOM 31634 C CA . TYR A 1 15 ? 1.107 -2.723 3.993 1.00 21.11 15 TYR A CA 18
ATOM 31635 C C . TYR A 1 15 ? 1.879 -2.010 2.871 1.00 62.11 15 TYR A C 18
ATOM 31636 O O . TYR A 1 15 ? 2.550 -2.654 2.064 1.00 43.02 15 TYR A O 18
ATOM 31654 N N . MET A 1 16 ? 1.781 -0.682 2.820 1.00 42.32 16 MET A N 18
ATOM 31655 C CA . MET A 1 16 ? 2.418 0.102 1.752 1.00 43.11 16 MET A CA 18
ATOM 31656 C C . MET A 1 16 ? 3.081 1.373 2.312 1.00 34.22 16 MET A C 18
ATOM 31657 O O . MET A 1 16 ? 2.527 2.041 3.185 1.00 51.12 16 MET A O 18
ATOM 31671 N N . GLN A 1 17 ? 4.266 1.704 1.804 1.00 52.24 17 GLN A N 18
ATOM 31672 C CA . GLN A 1 17 ? 5.016 2.877 2.278 1.00 73.43 17 GLN A CA 18
ATOM 31673 C C . GLN A 1 17 ? 4.899 4.064 1.305 1.00 10.42 17 GLN A C 18
ATOM 31674 O O . GLN A 1 17 ? 5.160 3.926 0.111 1.00 45.02 17 GLN A O 18
ATOM 31688 N N . ILE A 1 18 ? 4.513 5.229 1.828 1.00 51.42 18 ILE A N 18
ATOM 31689 C CA . ILE A 1 18 ? 4.456 6.462 1.032 1.00 14.21 18 ILE A CA 18
ATOM 31690 C C . ILE A 1 18 ? 5.866 6.950 0.652 1.00 63.11 18 ILE A C 18
ATOM 31691 O O . ILE A 1 18 ? 6.736 7.113 1.513 1.00 64.24 18 ILE A O 18
ATOM 31707 N N . LYS A 1 19 ? 6.076 7.177 -0.644 1.00 54.15 19 LYS A N 18
ATOM 31708 C CA . LYS A 1 19 ? 7.363 7.657 -1.157 1.00 32.40 19 LYS A CA 18
ATOM 31709 C C . LYS A 1 19 ? 7.180 8.391 -2.496 1.00 30.34 19 LYS A C 18
ATOM 31710 O O . LYS A 1 19 ? 6.933 7.767 -3.529 1.00 31.23 19 LYS A O 18
ATOM 31729 N N . GLY A 1 20 ? 7.289 9.720 -2.468 1.00 11.25 20 GLY A N 18
ATOM 31730 C CA . GLY A 1 20 ? 7.139 10.508 -3.689 1.00 41.41 20 GLY A CA 18
ATOM 31731 C C . GLY A 1 20 ? 7.023 12.009 -3.432 1.00 40.44 20 GLY A C 18
ATOM 31732 O O . GLY A 1 20 ? 6.533 12.436 -2.380 1.00 35.14 20 GLY A O 18
ATOM 31736 N N . GLU A 1 21 ? 7.466 12.812 -4.400 1.00 50.11 21 GLU A N 18
ATOM 31737 C CA . GLU A 1 21 ? 7.423 14.279 -4.288 1.00 23.13 21 GLU A CA 18
ATOM 31738 C C . GLU A 1 21 ? 5.984 14.824 -4.376 1.00 44.34 21 GLU A C 18
ATOM 31739 O O . GLU A 1 21 ? 5.599 15.719 -3.621 1.00 71.32 21 GLU A O 18
ATOM 31751 N N . GLY A 1 22 ? 5.198 14.271 -5.298 1.00 71.54 22 GLY A N 18
ATOM 31752 C CA . GLY A 1 22 ? 3.841 14.757 -5.537 1.00 0.31 22 GLY A CA 18
ATOM 31753 C C . GLY A 1 22 ? 3.511 14.838 -7.027 1.00 20.45 22 GLY A C 18
ATOM 31754 O O . GLY A 1 22 ? 3.665 15.889 -7.651 1.00 42.34 22 GLY A O 18
ATOM 31758 N N . THR A 1 23 ? 3.046 13.727 -7.590 1.00 50.02 23 THR A N 18
ATOM 31759 C CA . THR A 1 23 ? 2.778 13.633 -9.033 1.00 12.55 23 THR A CA 18
ATOM 31760 C C . THR A 1 23 ? 1.408 14.221 -9.417 1.00 61.23 23 THR A C 18
ATOM 31761 O O . THR A 1 23 ? 0.368 13.799 -8.907 1.00 14.11 23 THR A O 18
ATOM 31772 N N . ILE A 1 24 ? 1.426 15.199 -10.322 1.00 5.42 24 ILE A N 18
ATOM 31773 C CA . ILE A 1 24 ? 0.205 15.802 -10.860 1.00 40.43 24 ILE A CA 18
ATOM 31774 C C . ILE A 1 24 ? -0.034 15.330 -12.306 1.00 14.13 24 ILE A C 18
ATOM 31775 O O . ILE A 1 24 ? 0.766 15.614 -13.202 1.00 53.14 24 ILE A O 18
ATOM 31791 N N . GLU A 1 25 ? -1.127 14.600 -12.526 1.00 55.45 25 GLU A N 18
ATOM 31792 C CA . GLU A 1 25 ? -1.473 14.099 -13.862 1.00 63.11 25 GLU A CA 18
ATOM 31793 C C . GLU A 1 25 ? -2.636 14.905 -14.465 1.00 43.43 25 GLU A C 18
ATOM 31794 O O . GLU A 1 25 ? -3.747 14.912 -13.938 1.00 74.21 25 GLU A O 18
ATOM 31806 N N . LYS A 1 26 ? -2.366 15.591 -15.569 1.00 75.11 26 LYS A N 18
ATOM 31807 C CA . LYS A 1 26 ? -3.342 16.499 -16.173 1.00 52.11 26 LYS A CA 18
ATOM 31808 C C . LYS A 1 26 ? -4.193 15.779 -17.237 1.00 45.32 26 LYS A C 18
ATOM 31809 O O . LYS A 1 26 ? -3.728 15.500 -18.343 1.00 53.22 26 LYS A O 18
ATOM 31828 N N . VAL A 1 27 ? -5.445 15.481 -16.889 1.00 25.23 27 VAL A N 18
ATOM 31829 C CA . VAL A 1 27 ? -6.371 14.774 -17.789 1.00 22.24 27 VAL A CA 18
ATOM 31830 C C . VAL A 1 27 ? -7.566 15.670 -18.173 1.00 41.04 27 VAL A C 18
ATOM 31831 O O . VAL A 1 27 ? -8.159 16.316 -17.311 1.00 43.23 27 VAL A O 18
ATOM 31844 N N . ASP A 1 28 ? -7.891 15.731 -19.471 1.00 11.20 28 ASP A N 18
ATOM 31845 C CA . ASP A 1 28 ? -8.982 16.591 -19.977 1.00 71.12 28 ASP A CA 18
ATOM 31846 C C . ASP A 1 28 ? -8.752 18.075 -19.629 1.00 2.12 28 ASP A C 18
ATOM 31847 O O . ASP A 1 28 ? -9.691 18.871 -19.605 1.00 64.11 28 ASP A O 18
ATOM 31856 N N . GLY A 1 29 ? -7.495 18.450 -19.400 1.00 44.42 29 GLY A N 18
ATOM 31857 C CA . GLY A 1 29 ? -7.190 19.803 -18.936 1.00 53.11 29 GLY A CA 18
ATOM 31858 C C . GLY A 1 29 ? -7.521 20.005 -17.460 1.00 4.04 29 GLY A C 18
ATOM 31859 O O . GLY A 1 29 ? -7.803 21.122 -17.019 1.00 31.35 29 GLY A O 18
ATOM 31863 N N . ARG A 1 30 ? -7.499 18.913 -16.699 1.00 44.13 30 ARG A N 18
ATOM 31864 C CA . ARG A 1 30 ? -7.803 18.943 -15.265 1.00 41.21 30 ARG A CA 18
ATOM 31865 C C . ARG A 1 30 ? -6.677 18.288 -14.450 1.00 21.45 30 ARG A C 18
ATOM 31866 O O . ARG A 1 30 ? -6.184 17.216 -14.806 1.00 1.21 30 ARG A O 18
ATOM 31887 N N . ASN A 1 31 ? -6.278 18.934 -13.361 1.00 4.23 31 ASN A N 18
ATOM 31888 C CA . ASN A 1 31 ? -5.225 18.404 -12.484 1.00 53.41 31 ASN A CA 18
ATOM 31889 C C . ASN A 1 31 ? -5.736 17.234 -11.620 1.00 23.44 31 ASN A C 18
ATOM 31890 O O . ASN A 1 31 ? -6.430 17.442 -10.623 1.00 22.13 31 ASN A O 18
ATOM 31901 N N . LEU A 1 32 ? -5.396 16.010 -12.016 1.00 55.32 32 LEU A N 18
ATOM 31902 C CA . LEU A 1 32 ? -5.735 14.811 -11.238 1.00 2.33 32 LEU A CA 18
ATOM 31903 C C . LEU A 1 32 ? -4.460 14.145 -10.693 1.00 41.21 32 LEU A C 18
ATOM 31904 O O . LEU A 1 32 ? -3.677 13.570 -11.446 1.00 24.43 32 LEU A O 18
ATOM 31920 N N . ARG A 1 33 ? -4.249 14.224 -9.382 1.00 20.22 33 ARG A N 18
ATOM 31921 C CA . ARG A 1 33 ? -3.033 13.671 -8.771 1.00 5.42 33 ARG A CA 18
ATOM 31922 C C . ARG A 1 33 ? -3.262 12.243 -8.235 1.00 23.34 33 ARG A C 18
ATOM 31923 O O . ARG A 1 33 ? -4.076 12.013 -7.340 1.00 20.14 33 ARG A O 18
ATOM 31944 N N . ASN A 1 34 ? -2.534 11.287 -8.807 1.00 61.53 34 ASN A N 18
ATOM 31945 C CA . ASN A 1 34 ? -2.627 9.876 -8.408 1.00 12.44 34 ASN A CA 18
ATOM 31946 C C . ASN A 1 34 ? -1.229 9.284 -8.173 1.00 24.42 34 ASN A C 18
ATOM 31947 O O . ASN A 1 34 ? -0.270 9.650 -8.855 1.00 74.12 34 ASN A O 18
ATOM 31958 N N . TYR A 1 35 ? -1.114 8.365 -7.216 1.00 64.13 35 TYR A N 18
ATOM 31959 C CA . TYR A 1 35 ? 0.193 7.813 -6.831 1.00 64.31 35 TYR A CA 18
ATOM 31960 C C . TYR A 1 35 ? 0.211 6.279 -6.921 1.00 11.32 35 TYR A C 18
ATOM 31961 O O . TYR A 1 35 ? -0.775 5.614 -6.603 1.00 53.53 35 TYR A O 18
ATOM 31979 N N . THR A 1 36 ? 1.342 5.724 -7.356 1.00 13.24 36 THR A N 18
ATOM 31980 C CA . THR A 1 36 ? 1.480 4.272 -7.551 1.00 13.52 36 THR A CA 18
ATOM 31981 C C . THR A 1 36 ? 2.634 3.707 -6.710 1.00 0.21 36 THR A C 18
ATOM 31982 O O . THR A 1 36 ? 3.805 3.943 -7.008 1.00 24.12 36 THR A O 18
ATOM 31993 N N . LEU A 1 37 ? 2.299 2.940 -5.674 1.00 42.04 37 LEU A N 18
ATOM 31994 C CA . LEU A 1 37 ? 3.300 2.418 -4.731 1.00 20.30 37 LEU A CA 18
ATOM 31995 C C . LEU A 1 37 ? 3.158 0.896 -4.527 1.00 53.00 37 LEU A C 18
ATOM 31996 O O . LEU A 1 37 ? 2.080 0.334 -4.720 1.00 65.10 37 LEU A O 18
ATOM 32012 N N . PRO A 1 38 ? 4.258 0.201 -4.162 1.00 73.44 38 PRO A N 18
ATOM 32013 C CA . PRO A 1 38 ? 4.233 -1.253 -3.904 1.00 41.42 38 PRO A CA 18
ATOM 32014 C C . PRO A 1 38 ? 3.693 -1.621 -2.505 1.00 2.34 38 PRO A C 18
ATOM 32015 O O . PRO A 1 38 ? 4.036 -0.987 -1.504 1.00 22.34 38 PRO A O 18
ATOM 32026 N N . ALA A 1 39 ? 2.869 -2.669 -2.442 1.00 0.12 39 ALA A N 18
ATOM 32027 C CA . ALA A 1 39 ? 2.274 -3.126 -1.179 1.00 33.14 39 ALA A CA 18
ATOM 32028 C C . ALA A 1 39 ? 2.541 -4.621 -0.936 1.00 63.43 39 ALA A C 18
ATOM 32029 O O . ALA A 1 39 ? 2.596 -5.417 -1.875 1.00 44.13 39 ALA A O 18
ATOM 32036 N N . TYR A 1 40 ? 2.711 -4.986 0.333 1.00 33.04 40 TYR A N 18
ATOM 32037 C CA . TYR A 1 40 ? 2.968 -6.380 0.729 1.00 4.24 40 TYR A CA 18
ATOM 32038 C C . TYR A 1 40 ? 2.026 -6.801 1.871 1.00 71.53 40 TYR A C 18
ATOM 32039 O O . TYR A 1 40 ? 1.826 -6.045 2.821 1.00 63.14 40 TYR A O 18
ATOM 32057 N N . ASP A 1 41 ? 1.446 -8.000 1.783 1.00 72.23 41 ASP A N 18
ATOM 32058 C CA . ASP A 1 41 ? 0.549 -8.499 2.837 1.00 22.22 41 ASP A CA 18
ATOM 32059 C C . ASP A 1 41 ? 1.351 -9.220 3.941 1.00 45.44 41 ASP A C 18
ATOM 32060 O O . ASP A 1 41 ? 2.576 -9.140 3.970 1.00 54.10 41 ASP A O 18
ATOM 32069 N N . GLU A 1 42 ? 0.650 -9.946 4.821 1.00 55.30 42 GLU A N 18
ATOM 32070 C CA . GLU A 1 42 ? 1.276 -10.628 5.971 1.00 73.13 42 GLU A CA 18
ATOM 32071 C C . GLU A 1 42 ? 2.551 -11.406 5.581 1.00 3.10 42 GLU A C 18
ATOM 32072 O O . GLU A 1 42 ? 3.596 -11.251 6.220 1.00 51.34 42 GLU A O 18
ATOM 32084 N N . ASP A 1 43 ? 2.465 -12.238 4.539 1.00 21.32 43 ASP A N 18
ATOM 32085 C CA . ASP A 1 43 ? 3.636 -12.989 4.064 1.00 74.14 43 ASP A CA 18
ATOM 32086 C C . ASP A 1 43 ? 4.558 -12.092 3.228 1.00 4.32 43 ASP A C 18
ATOM 32087 O O . ASP A 1 43 ? 5.784 -12.243 3.247 1.00 65.32 43 ASP A O 18
ATOM 32096 N N . GLY A 1 44 ? 3.961 -11.143 2.520 1.00 52.24 44 GLY A N 18
ATOM 32097 C CA . GLY A 1 44 ? 4.721 -10.271 1.641 1.00 61.24 44 GLY A CA 18
ATOM 32098 C C . GLY A 1 44 ? 4.591 -10.636 0.164 1.00 4.21 44 GLY A C 18
ATOM 32099 O O . GLY A 1 44 ? 5.560 -10.545 -0.594 1.00 33.32 44 GLY A O 18
ATOM 32103 N N . VAL A 1 45 ? 3.404 -11.061 -0.249 1.00 11.33 45 VAL A N 18
ATOM 32104 C CA . VAL A 1 45 ? 3.120 -11.291 -1.667 1.00 40.32 45 VAL A CA 18
ATOM 32105 C C . VAL A 1 45 ? 3.108 -9.953 -2.421 1.00 3.41 45 VAL A C 18
ATOM 32106 O O . VAL A 1 45 ? 2.282 -9.081 -2.144 1.00 1.22 45 VAL A O 18
ATOM 32119 N N . LYS A 1 46 ? 4.024 -9.791 -3.373 1.00 45.14 46 LYS A N 18
ATOM 32120 C CA . LYS A 1 46 ? 4.265 -8.482 -3.985 1.00 42.04 46 LYS A CA 18
ATOM 32121 C C . LYS A 1 46 ? 3.104 -8.011 -4.876 1.00 64.01 46 LYS A C 18
ATOM 32122 O O . LYS A 1 46 ? 2.786 -8.630 -5.896 1.00 40.55 46 LYS A O 18
ATOM 32141 N N . LYS A 1 47 ? 2.485 -6.904 -4.474 1.00 2.25 47 LYS A N 18
ATOM 32142 C CA . LYS A 1 47 ? 1.478 -6.212 -5.284 1.00 54.41 47 LYS A CA 18
ATOM 32143 C C . LYS A 1 47 ? 1.865 -4.731 -5.428 1.00 13.31 47 LYS A C 18
ATOM 32144 O O . LYS A 1 47 ? 2.754 -4.246 -4.729 1.00 22.13 47 LYS A O 18
ATOM 32163 N N . GLN A 1 48 ? 1.218 -4.016 -6.340 1.00 74.02 48 GLN A N 18
ATOM 32164 C CA . GLN A 1 48 ? 1.457 -2.573 -6.489 1.00 33.24 48 GLN A CA 18
ATOM 32165 C C . GLN A 1 48 ? 0.132 -1.808 -6.614 1.00 3.24 48 GLN A C 18
ATOM 32166 O O . GLN A 1 48 ? -0.608 -1.973 -7.584 1.00 32.24 48 GLN A O 18
ATOM 32180 N N . ILE A 1 49 ? -0.154 -0.959 -5.631 1.00 74.03 49 ILE A N 18
ATOM 32181 C CA . ILE A 1 49 ? -1.440 -0.261 -5.551 1.00 2.41 49 ILE A CA 18
ATOM 32182 C C . ILE A 1 49 ? -1.349 1.183 -6.075 1.00 11.22 49 ILE A C 18
ATOM 32183 O O . ILE A 1 49 ? -0.513 1.973 -5.629 1.00 24.42 49 ILE A O 18
ATOM 32199 N N . THR A 1 50 ? -2.202 1.512 -7.043 1.00 35.32 50 THR A N 18
ATOM 32200 C CA . THR A 1 50 ? -2.351 2.894 -7.518 1.00 73.01 50 THR A CA 18
ATOM 32201 C C . THR A 1 50 ? -3.569 3.547 -6.860 1.00 1.14 50 THR A C 18
ATOM 32202 O O . THR A 1 50 ? -4.704 3.115 -7.072 1.00 33.21 50 THR A O 18
ATOM 32213 N N . PHE A 1 51 ? -3.340 4.578 -6.053 1.00 5.14 51 PHE A N 18
ATOM 32214 C CA . PHE A 1 51 ? -4.435 5.260 -5.360 1.00 32.14 51 PHE A CA 18
ATOM 32215 C C . PHE A 1 51 ? -4.574 6.721 -5.812 1.00 14.20 51 PHE A C 18
ATOM 32216 O O . PHE A 1 51 ? -3.592 7.467 -5.897 1.00 22.42 51 PHE A O 18
ATOM 32233 N N . ARG A 1 52 ? -5.804 7.109 -6.128 1.00 72.32 52 ARG A N 18
ATOM 32234 C CA . ARG A 1 52 ? -6.125 8.487 -6.504 1.00 44.02 52 ARG A CA 18
ATOM 32235 C C . ARG A 1 52 ? -6.178 9.395 -5.269 1.00 41.41 52 ARG A C 18
ATOM 32236 O O . ARG A 1 52 ? -6.374 8.926 -4.146 1.00 63.00 52 ARG A O 18
ATOM 32257 N N . SER A 1 53 ? -6.001 10.694 -5.477 1.00 73.23 53 SER A N 18
ATOM 32258 C CA . SER A 1 53 ? -6.127 11.665 -4.386 1.00 75.01 53 SER A CA 18
ATOM 32259 C C . SER A 1 53 ? -7.551 11.677 -3.816 1.00 44.22 53 SER A C 18
ATOM 32260 O O . SER A 1 53 ? -8.534 11.725 -4.562 1.00 2.44 53 SER A O 18
ATOM 32268 N N . THR A 1 54 ? -7.651 11.640 -2.494 1.00 35.31 54 THR A N 18
ATOM 32269 C CA . THR A 1 54 ? -8.945 11.666 -1.807 1.00 74.23 54 THR A CA 18
ATOM 32270 C C . THR A 1 54 ? -9.668 13.009 -2.011 1.00 12.45 54 THR A C 18
ATOM 32271 O O . THR A 1 54 ? -9.139 13.927 -2.646 1.00 70.41 54 THR A O 18
ATOM 32282 N N . LYS A 1 55 ? -10.889 13.120 -1.486 1.00 14.43 55 LYS A N 18
ATOM 32283 C CA . LYS A 1 55 ? -11.705 14.330 -1.683 1.00 55.15 55 LYS A CA 18
ATOM 32284 C C . LYS A 1 55 ? -12.251 14.908 -0.365 1.00 53.22 55 LYS A C 18
ATOM 32285 O O . LYS A 1 55 ? -12.903 15.955 -0.367 1.00 55.32 55 LYS A O 18
ATOM 32304 N N . LYS A 1 56 ? -11.987 14.233 0.756 1.00 21.22 56 LYS A N 18
ATOM 32305 C CA . LYS A 1 56 ? -12.466 14.697 2.069 1.00 54.20 56 LYS A CA 18
ATOM 32306 C C . LYS A 1 56 ? -11.465 15.661 2.723 1.00 10.20 56 LYS A C 18
ATOM 32307 O O . LYS A 1 56 ? -11.850 16.672 3.317 1.00 73.25 56 LYS A O 18
ATOM 32326 N N . GLU A 1 57 ? -10.183 15.337 2.616 1.00 24.23 57 GLU A N 18
ATOM 32327 C CA . GLU A 1 57 ? -9.113 16.180 3.156 1.00 72.23 57 GLU A CA 18
ATOM 32328 C C . GLU A 1 57 ? -8.366 16.926 2.039 1.00 12.52 57 GLU A C 18
ATOM 32329 O O . GLU A 1 57 ? -8.304 16.468 0.897 1.00 1.33 57 GLU A O 18
ATOM 32341 N N . ASN A 1 58 ? -7.799 18.082 2.383 1.00 71.32 58 ASN A N 18
ATOM 32342 C CA . ASN A 1 58 ? -7.139 18.956 1.403 1.00 22.23 58 ASN A CA 18
ATOM 32343 C C . ASN A 1 58 ? -5.657 19.208 1.743 1.00 13.22 58 ASN A C 18
ATOM 32344 O O . ASN A 1 58 ? -4.844 19.459 0.850 1.00 10.31 58 ASN A O 18
ATOM 32355 N N . ASP A 1 59 ? -5.311 19.147 3.030 1.00 24.22 59 ASP A N 18
ATOM 32356 C CA . ASP A 1 59 ? -3.954 19.480 3.487 1.00 3.23 59 ASP A CA 18
ATOM 32357 C C . ASP A 1 59 ? -2.952 18.330 3.257 1.00 54.13 59 ASP A C 18
ATOM 32358 O O . ASP A 1 59 ? -3.328 17.165 3.100 1.00 30.13 59 ASP A O 18
ATOM 32367 N N . HIS A 1 60 ? -1.668 18.679 3.242 1.00 22.45 60 HIS A N 18
ATOM 32368 C CA . HIS A 1 60 ? -0.593 17.714 3.000 1.00 13.01 60 HIS A CA 18
ATOM 32369 C C . HIS A 1 60 ? -0.370 16.789 4.210 1.00 55.55 60 HIS A C 18
ATOM 32370 O O . HIS A 1 60 ? 0.395 17.112 5.120 1.00 61.03 60 HIS A O 18
ATOM 32385 N N . LYS A 1 61 ? -1.056 15.650 4.224 1.00 12.02 61 LYS A N 18
ATOM 32386 C CA . LYS A 1 61 ? -0.864 14.644 5.281 1.00 24.41 61 LYS A CA 18
ATOM 32387 C C . LYS A 1 61 ? 0.196 13.599 4.885 1.00 65.54 61 LYS A C 18
ATOM 32388 O O . LYS A 1 61 ? 0.934 13.096 5.731 1.00 21.31 61 LYS A O 18
ATOM 32407 N N . LEU A 1 62 ? 0.260 13.274 3.593 1.00 44.35 62 LEU A N 18
ATOM 32408 C CA . LEU A 1 62 ? 1.186 12.249 3.089 1.00 34.51 62 LEU A CA 18
ATOM 32409 C C . LEU A 1 62 ? 2.659 12.683 3.225 1.00 40.54 62 LEU A C 18
ATOM 32410 O O . LEU A 1 62 ? 3.156 13.496 2.441 1.00 71.14 62 LEU A O 18
ATOM 32426 N N . ASN A 1 63 ? 3.342 12.141 4.232 1.00 53.44 63 ASN A N 18
ATOM 32427 C CA . ASN A 1 63 ? 4.773 12.413 4.450 1.00 62.45 63 ASN A CA 18
ATOM 32428 C C . ASN A 1 63 ? 5.629 11.959 3.249 1.00 60.34 63 ASN A C 18
ATOM 32429 O O . ASN A 1 63 ? 5.166 11.213 2.392 1.00 32.24 63 ASN A O 18
ATOM 32440 N N . LYS A 1 64 ? 6.879 12.415 3.191 1.00 53.14 64 LYS A N 18
ATOM 32441 C CA . LYS A 1 64 ? 7.799 12.005 2.119 1.00 42.43 64 LYS A CA 18
ATOM 32442 C C . LYS A 1 64 ? 8.263 10.550 2.293 1.00 54.30 64 LYS A C 18
ATOM 32443 O O . LYS A 1 64 ? 8.681 9.900 1.331 1.00 24.23 64 LYS A O 18
ATOM 32462 N N . TYR A 1 65 ? 8.198 10.049 3.524 1.00 0.21 65 TYR A N 18
ATOM 32463 C CA . TYR A 1 65 ? 8.511 8.646 3.814 1.00 55.15 65 TYR A CA 18
ATOM 32464 C C . TYR A 1 65 ? 7.747 8.169 5.062 1.00 12.42 65 TYR A C 18
ATOM 32465 O O . TYR A 1 65 ? 8.115 8.487 6.191 1.00 34.33 65 TYR A O 18
ATOM 32483 N N . ALA A 1 66 ? 6.657 7.432 4.846 1.00 74.51 66 ALA A N 18
ATOM 32484 C CA . ALA A 1 66 ? 5.808 6.950 5.948 1.00 21.01 66 ALA A CA 18
ATOM 32485 C C . ALA A 1 66 ? 5.193 5.580 5.634 1.00 32.23 66 ALA A C 18
ATOM 32486 O O . ALA A 1 66 ? 4.910 5.267 4.481 1.00 1.22 66 ALA A O 18
ATOM 32493 N N . PHE A 1 67 ? 4.986 4.768 6.666 1.00 24.13 67 PHE A N 18
ATOM 32494 C CA . PHE A 1 67 ? 4.401 3.430 6.498 1.00 21.23 67 PHE A CA 18
ATOM 32495 C C . PHE A 1 67 ? 2.879 3.449 6.720 1.00 22.02 67 PHE A C 18
ATOM 32496 O O . PHE A 1 67 ? 2.392 4.033 7.688 1.00 42.32 67 PHE A O 18
ATOM 32513 N N . LEU A 1 68 ? 2.130 2.803 5.827 1.00 53.25 68 LEU A N 18
ATOM 32514 C CA . LEU A 1 68 ? 0.669 2.721 5.956 1.00 11.31 68 LEU A CA 18
ATOM 32515 C C . LEU A 1 68 ? 0.183 1.264 5.996 1.00 33.25 68 LEU A C 18
ATOM 32516 O O . LEU A 1 68 ? 0.798 0.370 5.407 1.00 32.10 68 LEU A O 18
ATOM 32532 N N . ARG A 1 69 ? -0.935 1.040 6.678 1.00 12.55 69 ARG A N 18
ATOM 32533 C CA . ARG A 1 69 ? -1.607 -0.262 6.680 1.00 10.10 69 ARG A CA 18
ATOM 32534 C C . ARG A 1 69 ? -2.967 -0.143 5.975 1.00 14.20 69 ARG A C 18
ATOM 32535 O O . ARG A 1 69 ? -3.850 0.587 6.430 1.00 11.34 69 ARG A O 18
ATOM 32556 N N . LEU A 1 70 ? -3.125 -0.856 4.863 1.00 24.13 70 LEU A N 18
ATOM 32557 C CA . LEU A 1 70 ? -4.343 -0.769 4.046 1.00 73.53 70 LEU A CA 18
ATOM 32558 C C . LEU A 1 70 ? -5.226 -2.011 4.208 1.00 23.22 70 LEU A C 18
ATOM 32559 O O . LEU A 1 70 ? -4.736 -3.128 4.388 1.00 22.52 70 LEU A O 18
ATOM 32575 N N . TYR A 1 71 ? -6.536 -1.804 4.124 1.00 73.00 71 TYR A N 18
ATOM 32576 C CA . TYR A 1 71 ? -7.511 -2.895 4.189 1.00 3.12 71 TYR A CA 18
ATOM 32577 C C . TYR A 1 71 ? -8.353 -2.934 2.903 1.00 4.42 71 TYR A C 18
ATOM 32578 O O . TYR A 1 71 ? -8.903 -1.913 2.485 1.00 73.54 71 TYR A O 18
ATOM 32596 N N . VAL A 1 72 ? -8.480 -4.106 2.290 1.00 20.44 72 VAL A N 18
ATOM 32597 C CA . VAL A 1 72 ? -9.275 -4.249 1.062 1.00 64.34 72 VAL A CA 18
ATOM 32598 C C . VAL A 1 72 ? -10.625 -4.918 1.362 1.00 25.22 72 VAL A C 18
ATOM 32599 O O . VAL A 1 72 ? -10.759 -5.654 2.338 1.00 63.43 72 VAL A O 18
ATOM 32612 N N . ASP A 1 73 ? -11.632 -4.643 0.538 1.00 52.55 73 ASP A N 18
ATOM 32613 C CA . ASP A 1 73 ? -12.975 -5.187 0.751 1.00 73.43 73 ASP A CA 18
ATOM 32614 C C . ASP A 1 73 ? -13.341 -6.227 -0.322 1.00 25.14 73 ASP A C 18
ATOM 32615 O O . ASP A 1 73 ? -13.357 -5.928 -1.519 1.00 11.41 73 ASP A O 18
ATOM 32624 N N . GLN A 1 74 ? -13.630 -7.452 0.114 1.00 23.11 74 GLN A N 18
ATOM 32625 C CA . GLN A 1 74 ? -14.021 -8.532 -0.795 1.00 60.54 74 GLN A CA 18
ATOM 32626 C C . GLN A 1 74 ? -15.546 -8.692 -0.830 1.00 43.34 74 GLN A C 18
ATOM 32627 O O . GLN A 1 74 ? -16.207 -8.698 0.210 1.00 42.44 74 GLN A O 18
ATOM 32641 N N . ASP A 1 75 ? -16.104 -8.811 -2.031 1.00 51.23 75 ASP A N 18
ATOM 32642 C CA . ASP A 1 75 ? -17.548 -8.993 -2.192 1.00 14.04 75 ASP A CA 18
ATOM 32643 C C . ASP A 1 75 ? -17.953 -10.468 -2.065 1.00 33.30 75 ASP A C 18
ATOM 32644 O O . ASP A 1 75 ? -19.045 -10.778 -1.586 1.00 21.43 75 ASP A O 18
ATOM 32653 N N . ASP A 1 76 ? -17.072 -11.369 -2.516 1.00 15.54 76 ASP A N 18
ATOM 32654 C CA . ASP A 1 76 ? -17.363 -12.812 -2.546 1.00 24.12 76 ASP A CA 18
ATOM 32655 C C . ASP A 1 76 ? -18.664 -13.099 -3.323 1.00 33.23 76 ASP A C 18
ATOM 32656 O O . ASP A 1 76 ? -19.292 -14.148 -3.158 1.00 50.12 76 ASP A O 18
ATOM 32665 N N . ASN A 1 77 ? -19.034 -12.164 -4.197 1.00 35.41 77 ASN A N 18
ATOM 32666 C CA . ASN A 1 77 ? -20.305 -12.215 -4.924 1.00 74.51 77 ASN A CA 18
ATOM 32667 C C . ASN A 1 77 ? -20.390 -13.401 -5.902 1.00 12.12 77 ASN A C 18
ATOM 32668 O O . ASN A 1 77 ? -21.431 -14.044 -6.014 1.00 43.25 77 ASN A O 18
ATOM 32679 N N . SER A 1 78 ? -19.301 -13.687 -6.612 1.00 20.01 78 SER A N 18
ATOM 32680 C CA . SER A 1 78 ? -19.297 -14.768 -7.610 1.00 14.02 78 SER A CA 18
ATOM 32681 C C . SER A 1 78 ? -18.029 -15.625 -7.519 1.00 24.42 78 SER A C 18
ATOM 32682 O O . SER A 1 78 ? -17.124 -15.340 -6.737 1.00 54.22 78 SER A O 18
ATOM 32690 N N . LYS A 1 79 ? -17.972 -16.668 -8.343 1.00 44.20 79 LYS A N 18
ATOM 32691 C CA . LYS A 1 79 ? -16.857 -17.626 -8.332 1.00 10.52 79 LYS A CA 18
ATOM 32692 C C . LYS A 1 79 ? -15.822 -17.316 -9.428 1.00 40.22 79 LYS A C 18
ATOM 32693 O O . LYS A 1 79 ? -14.913 -18.110 -9.676 1.00 51.35 79 LYS A O 18
ATOM 32712 N N . ASN A 1 80 ? -15.960 -16.164 -10.077 1.00 1.20 80 ASN A N 18
ATOM 32713 C CA . ASN A 1 80 ? -15.118 -15.813 -11.229 1.00 22.35 80 ASN A CA 18
ATOM 32714 C C . ASN A 1 80 ? -13.643 -15.586 -10.848 1.00 31.24 80 ASN A C 18
ATOM 32715 O O . ASN A 1 80 ? -12.813 -16.486 -10.986 1.00 3.03 80 ASN A O 18
ATOM 32726 N N . GLU A 1 81 ? -13.322 -14.382 -10.374 1.00 33.44 81 GLU A N 18
ATOM 32727 C CA . GLU A 1 81 ? -11.925 -13.987 -10.125 1.00 54.14 81 GLU A CA 18
ATOM 32728 C C . GLU A 1 81 ? -11.789 -13.141 -8.853 1.00 51.21 81 GLU A C 18
ATOM 32729 O O . GLU A 1 81 ? -12.684 -12.367 -8.512 1.00 23.12 81 GLU A O 18
ATOM 32741 N N . ILE A 1 82 ? -10.665 -13.281 -8.158 1.00 40.33 82 ILE A N 18
ATOM 32742 C CA . ILE A 1 82 ? -10.332 -12.386 -7.050 1.00 25.22 82 ILE A CA 18
ATOM 32743 C C . ILE A 1 82 ? -9.356 -11.304 -7.533 1.00 61.45 82 ILE A C 18
ATOM 32744 O O . ILE A 1 82 ? -8.165 -11.559 -7.722 1.00 21.13 82 ILE A O 18
ATOM 32760 N N . SER A 1 83 ? -9.875 -10.100 -7.745 1.00 61.41 83 SER A N 18
ATOM 32761 C CA . SER A 1 83 ? -9.076 -8.980 -8.269 1.00 73.53 83 SER A CA 18
ATOM 32762 C C . SER A 1 83 ? -9.480 -7.664 -7.598 1.00 24.34 83 SER A C 18
ATOM 32763 O O . SER A 1 83 ? -9.291 -6.581 -8.153 1.00 21.23 83 SER A O 18
ATOM 32771 N N . SER A 1 84 ? -10.018 -7.770 -6.388 1.00 32.12 84 SER A N 18
ATOM 32772 C CA . SER A 1 84 ? -10.525 -6.607 -5.651 1.00 1.35 84 SER A CA 18
ATOM 32773 C C . SER A 1 84 ? -9.386 -5.740 -5.095 1.00 54.33 84 SER A C 18
ATOM 32774 O O . SER A 1 84 ? -8.700 -6.131 -4.152 1.00 52.52 84 SER A O 18
ATOM 32782 N N . ILE A 1 85 ? -9.182 -4.571 -5.697 1.00 31.33 85 ILE A N 18
ATOM 32783 C CA . ILE A 1 85 ? -8.228 -3.578 -5.183 1.00 65.30 85 ILE A CA 18
ATOM 32784 C C . ILE A 1 85 ? -8.974 -2.503 -4.364 1.00 52.54 85 ILE A C 18
ATOM 32785 O O . ILE A 1 85 ? -8.384 -1.542 -3.868 1.00 52.54 85 ILE A O 18
ATOM 32801 N N . GLU A 1 86 ? -10.284 -2.701 -4.214 1.00 70.31 86 GLU A N 18
ATOM 32802 C CA . GLU A 1 86 ? -11.151 -1.766 -3.487 1.00 35.11 86 GLU A CA 18
ATOM 32803 C C . GLU A 1 86 ? -10.731 -1.630 -2.009 1.00 14.22 86 GLU A C 18
ATOM 32804 O O . GLU A 1 86 ? -11.172 -2.397 -1.149 1.00 34.14 86 GLU A O 18
ATOM 32816 N N . VAL A 1 87 ? -9.853 -0.671 -1.727 1.00 52.25 87 VAL A N 18
ATOM 32817 C CA . VAL A 1 87 ? -9.400 -0.410 -0.358 1.00 42.31 87 VAL A CA 18
ATOM 32818 C C . VAL A 1 87 ? -10.518 0.225 0.490 1.00 0.12 87 VAL A C 18
ATOM 32819 O O . VAL A 1 87 ? -10.946 1.352 0.227 1.00 74.12 87 VAL A O 18
ATOM 32832 N N . LYS A 1 88 ? -10.989 -0.499 1.509 1.00 62.21 88 LYS A N 18
ATOM 32833 C CA . LYS A 1 88 ? -12.070 -0.002 2.370 1.00 22.51 88 LYS A CA 18
ATOM 32834 C C . LYS A 1 88 ? -11.588 1.132 3.295 1.00 53.13 88 LYS A C 18
ATOM 32835 O O . LYS A 1 88 ? -12.373 2.003 3.674 1.00 73.35 88 LYS A O 18
ATOM 32854 N N . SER A 1 89 ? -10.299 1.114 3.648 1.00 54.02 89 SER A N 18
ATOM 32855 C CA . SER A 1 89 ? -9.699 2.161 4.499 1.00 22.10 89 SER A CA 18
ATOM 32856 C C . SER A 1 89 ? -8.191 1.937 4.686 1.00 44.11 89 SER A C 18
ATOM 32857 O O . SER A 1 89 ? -7.659 0.885 4.322 1.00 51.54 89 SER A O 18
ATOM 32865 N N . TYR A 1 90 ? -7.506 2.933 5.253 1.00 70.14 90 TYR A N 18
ATOM 32866 C CA . TYR A 1 90 ? -6.063 2.843 5.515 1.00 73.42 90 TYR A CA 18
ATOM 32867 C C . TYR A 1 90 ? -5.663 3.660 6.758 1.00 61.34 90 TYR A C 18
ATOM 32868 O O . TYR A 1 90 ? -6.348 4.610 7.137 1.00 65.11 90 TYR A O 18
ATOM 32886 N N . GLU A 1 91 ? -4.547 3.284 7.382 1.00 33.42 91 GLU A N 18
ATOM 32887 C CA . GLU A 1 91 ? -4.055 3.953 8.601 1.00 74.25 91 GLU A CA 18
ATOM 32888 C C . GLU A 1 91 ? -2.526 4.147 8.553 1.00 5.32 91 GLU A C 18
ATOM 32889 O O . GLU A 1 91 ? -1.828 3.438 7.830 1.00 61.34 91 GLU A O 18
ATOM 32901 N N . GLU A 1 92 ? -2.013 5.099 9.333 1.00 33.14 92 GLU A N 18
ATOM 32902 C CA . GLU A 1 92 ? -0.566 5.340 9.418 1.00 52.13 92 GLU A CA 18
ATOM 32903 C C . GLU A 1 92 ? 0.072 4.471 10.511 1.00 5.12 92 GLU A C 18
ATOM 32904 O O . GLU A 1 92 ? -0.342 4.504 11.675 1.00 14.24 92 GLU A O 18
ATOM 32916 N N . ILE A 1 93 ? 1.084 3.701 10.130 1.00 61.50 93 ILE A N 18
ATOM 32917 C CA . ILE A 1 93 ? 1.803 2.826 11.060 1.00 44.31 93 ILE A CA 18
ATOM 32918 C C . ILE A 1 93 ? 3.303 3.152 11.080 1.00 23.31 93 ILE A C 18
ATOM 32919 O O . ILE A 1 93 ? 3.769 4.029 10.357 1.00 34.21 93 ILE A O 18
ATOM 32935 N N . GLN A 1 94 ? 4.059 2.446 11.915 1.00 64.32 94 GLN A N 18
ATOM 32936 C CA . GLN A 1 94 ? 5.504 2.678 12.023 1.00 51.33 94 GLN A CA 18
ATOM 32937 C C . GLN A 1 94 ? 6.310 1.438 11.594 1.00 70.02 94 GLN A C 18
ATOM 32938 O O . GLN A 1 94 ? 5.748 0.371 11.349 1.00 44.22 94 GLN A O 18
ATOM 32952 N N . LYS A 1 95 ? 7.631 1.591 11.519 1.00 30.31 95 LYS A N 18
ATOM 32953 C CA . LYS A 1 95 ? 8.533 0.514 11.075 1.00 70.24 95 LYS A CA 18
ATOM 32954 C C . LYS A 1 95 ? 8.368 -0.769 11.915 1.00 64.34 95 LYS A C 18
ATOM 32955 O O . LYS A 1 95 ? 8.545 -1.878 11.413 1.00 75.21 95 LYS A O 18
ATOM 32974 N N . ALA A 1 96 ? 8.027 -0.607 13.191 1.00 51.50 96 ALA A N 18
ATOM 32975 C CA . ALA A 1 96 ? 7.836 -1.749 14.096 1.00 61.40 96 ALA A CA 18
ATOM 32976 C C . ALA A 1 96 ? 6.505 -2.484 13.844 1.00 43.44 96 ALA A C 18
ATOM 32977 O O . ALA A 1 96 ? 6.357 -3.652 14.208 1.00 13.02 96 ALA A O 18
ATOM 32984 N N . ASP A 1 97 ? 5.543 -1.800 13.219 1.00 10.14 97 ASP A N 18
ATOM 32985 C CA . ASP A 1 97 ? 4.207 -2.373 12.990 1.00 71.54 97 ASP A CA 18
ATOM 32986 C C . ASP A 1 97 ? 4.237 -3.476 11.922 1.00 4.52 97 ASP A C 18
ATOM 32987 O O . ASP A 1 97 ? 3.482 -4.447 11.999 1.00 23.22 97 ASP A O 18
ATOM 32996 N N . LEU A 1 98 ? 5.101 -3.310 10.926 1.00 3.43 98 LEU A N 18
ATOM 32997 C CA . LEU A 1 98 ? 5.237 -4.288 9.845 1.00 55.21 98 LEU A CA 18
ATOM 32998 C C . LEU A 1 98 ? 5.503 -5.698 10.405 1.00 51.43 98 LEU A C 18
ATOM 32999 O O . LEU A 1 98 ? 6.467 -5.898 11.144 1.00 52.52 98 LEU A O 18
ATOM 33015 N N . PRO A 1 99 ? 4.645 -6.692 10.074 1.00 41.15 99 PRO A N 18
ATOM 33016 C CA . PRO A 1 99 ? 4.832 -8.085 10.516 1.00 21.01 99 PRO A CA 18
ATOM 33017 C C . PRO A 1 99 ? 6.270 -8.594 10.339 1.00 32.13 99 PRO A C 18
ATOM 33018 O O . PRO A 1 99 ? 7.026 -8.087 9.505 1.00 24.11 99 PRO A O 18
ATOM 33029 N N . GLU A 1 100 ? 6.625 -9.627 11.097 1.00 0.31 100 GLU A N 18
ATOM 33030 C CA . GLU A 1 100 ? 7.976 -10.200 11.053 1.00 24.42 100 GLU A CA 18
ATOM 33031 C C . GLU A 1 100 ? 8.335 -10.756 9.655 1.00 42.04 100 GLU A C 18
ATOM 33032 O O . GLU A 1 100 ? 9.448 -11.224 9.429 1.00 64.52 100 GLU A O 18
ATOM 33044 N N . LYS A 1 101 ? 7.389 -10.702 8.718 1.00 54.34 101 LYS A N 18
ATOM 33045 C CA . LYS A 1 101 ? 7.669 -11.033 7.315 1.00 22.45 101 LYS A CA 18
ATOM 33046 C C . LYS A 1 101 ? 7.767 -9.752 6.468 1.00 31.01 101 LYS A C 18
ATOM 33047 O O . LYS A 1 101 ? 8.757 -9.523 5.767 1.00 5.45 101 LYS A O 18
ATOM 33066 N N . VAL A 1 102 ? 6.736 -8.912 6.568 1.00 4.33 102 VAL A N 18
ATOM 33067 C CA . VAL A 1 102 ? 6.652 -7.652 5.817 1.00 73.44 102 VAL A CA 18
ATOM 33068 C C . VAL A 1 102 ? 7.897 -6.770 6.001 1.00 22.02 102 VAL A C 18
ATOM 33069 O O . VAL A 1 102 ? 8.440 -6.230 5.031 1.00 32.20 102 VAL A O 18
ATOM 33082 N N . LYS A 1 103 ? 8.342 -6.630 7.245 1.00 12.34 103 LYS A N 18
ATOM 33083 C CA . LYS A 1 103 ? 9.484 -5.772 7.563 1.00 55.22 103 LYS A CA 18
ATOM 33084 C C . LYS A 1 103 ? 10.717 -6.127 6.714 1.00 55.43 103 LYS A C 18
ATOM 33085 O O . LYS A 1 103 ? 11.406 -5.235 6.210 1.00 15.35 103 LYS A O 18
ATOM 33104 N N . ASP A 1 104 ? 10.974 -7.425 6.527 1.00 44.13 104 ASP A N 18
ATOM 33105 C CA . ASP A 1 104 ? 12.082 -7.878 5.682 1.00 25.22 104 ASP A CA 18
ATOM 33106 C C . ASP A 1 104 ? 11.791 -7.679 4.189 1.00 61.01 104 ASP A C 18
ATOM 33107 O O . ASP A 1 104 ? 12.701 -7.412 3.406 1.00 1.30 104 ASP A O 18
ATOM 33116 N N . LYS A 1 105 ? 10.524 -7.802 3.799 1.00 35.44 105 LYS A N 18
ATOM 33117 C CA . LYS A 1 105 ? 10.124 -7.572 2.403 1.00 65.12 105 LYS A CA 18
ATOM 33118 C C . LYS A 1 105 ? 10.426 -6.125 1.968 1.00 1.44 105 LYS A C 18
ATOM 33119 O O . LYS A 1 105 ? 10.670 -5.856 0.792 1.00 50.22 105 LYS A O 18
ATOM 33138 N N . PHE A 1 106 ? 10.398 -5.198 2.932 1.00 72.40 106 PHE A N 18
ATOM 33139 C CA . PHE A 1 106 ? 10.731 -3.786 2.674 1.00 63.50 106 PHE A CA 18
ATOM 33140 C C . PHE A 1 106 ? 12.227 -3.482 2.899 1.00 10.24 106 PHE A C 18
ATOM 33141 O O . PHE A 1 106 ? 12.874 -2.869 2.047 1.00 22.20 106 PHE A O 18
ATOM 33158 N N . THR A 1 107 ? 12.770 -3.896 4.048 1.00 73.45 107 THR A N 18
ATOM 33159 C CA . THR A 1 107 ? 14.157 -3.546 4.415 1.00 14.44 107 THR A CA 18
ATOM 33160 C C . THR A 1 107 ? 15.189 -4.331 3.595 1.00 14.13 107 THR A C 18
ATOM 33161 O O . THR A 1 107 ? 16.191 -3.769 3.150 1.00 11.23 107 THR A O 18
ATOM 33172 N N . ILE A 1 108 ? 14.935 -5.629 3.395 1.00 65.02 108 ILE A N 18
ATOM 33173 C CA . ILE A 1 108 ? 15.857 -6.517 2.672 1.00 64.23 108 ILE A CA 18
ATOM 33174 C C . ILE A 1 108 ? 17.312 -6.327 3.161 1.00 51.24 108 ILE A C 18
ATOM 33175 O O . ILE A 1 108 ? 18.235 -6.104 2.370 1.00 23.45 108 ILE A O 18
ATOM 33191 N N . LYS A 1 109 ? 17.487 -6.399 4.487 1.00 35.53 109 LYS A N 18
ATOM 33192 C CA . LYS A 1 109 ? 18.790 -6.214 5.159 1.00 61.44 109 LYS A CA 18
ATOM 33193 C C . LYS A 1 109 ? 19.235 -4.734 5.209 1.00 55.25 109 LYS A C 18
ATOM 33194 O O . LYS A 1 109 ? 19.782 -4.280 6.218 1.00 11.13 109 LYS A O 18
ATOM 33213 N N . LEU A 1 110 ? 18.995 -3.985 4.132 1.00 10.03 110 LEU A N 18
ATOM 33214 C CA . LEU A 1 110 ? 19.427 -2.579 4.043 1.00 32.42 110 LEU A CA 18
ATOM 33215 C C . LEU A 1 110 ? 18.634 -1.668 4.994 1.00 42.51 110 LEU A C 18
ATOM 33216 O O . LEU A 1 110 ? 17.404 -1.621 4.946 1.00 75.11 110 LEU A O 18
ATOM 33232 N N . GLU A 1 111 ? 19.350 -0.927 5.840 1.00 23.52 111 GLU A N 18
ATOM 33233 C CA . GLU A 1 111 ? 18.721 -0.037 6.834 1.00 0.12 111 GLU A CA 18
ATOM 33234 C C . GLU A 1 111 ? 18.680 1.438 6.363 1.00 22.34 111 GLU A C 18
ATOM 33235 O O . GLU A 1 111 ? 19.698 2.155 6.498 1.00 38.09 111 GLU A O 18
ATOM 33247 N N . MET A 1 1 ? 0.034 -2.775 26.909 1.00 13.13 1 MET A N 19
ATOM 33248 C CA . MET A 1 1 ? -1.058 -3.717 27.288 1.00 74.12 1 MET A CA 19
ATOM 33249 C C . MET A 1 1 ? -0.793 -5.140 26.759 1.00 20.54 1 MET A C 19
ATOM 33250 O O . MET A 1 1 ? -1.699 -5.976 26.712 1.00 13.11 1 MET A O 19
ATOM 33266 N N . GLU A 1 2 ? 0.454 -5.417 26.378 1.00 63.32 2 GLU A N 19
ATOM 33267 C CA . GLU A 1 2 ? 0.820 -6.719 25.809 1.00 21.22 2 GLU A CA 19
ATOM 33268 C C . GLU A 1 2 ? 0.830 -7.821 26.886 1.00 2.03 2 GLU A C 19
ATOM 33269 O O . GLU A 1 2 ? 1.884 -8.191 27.406 1.00 41.13 2 GLU A O 19
ATOM 33281 N N . ARG A 1 3 ? -0.356 -8.325 27.223 1.00 14.20 3 ARG A N 19
ATOM 33282 C CA . ARG A 1 3 ? -0.500 -9.376 28.241 1.00 10.31 3 ARG A CA 19
ATOM 33283 C C . ARG A 1 3 ? 0.063 -10.725 27.760 1.00 2.11 3 ARG A C 19
ATOM 33284 O O . ARG A 1 3 ? 0.726 -11.436 28.516 1.00 62.33 3 ARG A O 19
ATOM 33305 N N . ALA A 1 4 ? -0.204 -11.073 26.505 1.00 44.31 4 ALA A N 19
ATOM 33306 C CA . ALA A 1 4 ? 0.240 -12.355 25.942 1.00 12.30 4 ALA A CA 19
ATOM 33307 C C . ALA A 1 4 ? 0.580 -12.227 24.451 1.00 74.35 4 ALA A C 19
ATOM 33308 O O . ALA A 1 4 ? 0.348 -11.182 23.839 1.00 32.14 4 ALA A O 19
ATOM 33315 N N . SER A 1 5 ? 1.133 -13.292 23.870 1.00 70.24 5 SER A N 19
ATOM 33316 C CA . SER A 1 5 ? 1.444 -13.315 22.434 1.00 1.32 5 SER A CA 19
ATOM 33317 C C . SER A 1 5 ? 0.158 -13.380 21.600 1.00 30.15 5 SER A C 19
ATOM 33318 O O . SER A 1 5 ? -0.363 -14.459 21.309 1.00 1.22 5 SER A O 19
ATOM 33326 N N . LEU A 1 6 ? -0.368 -12.210 21.249 1.00 52.24 6 LEU A N 19
ATOM 33327 C CA . LEU A 1 6 ? -1.618 -12.105 20.489 1.00 72.40 6 LEU A CA 19
ATOM 33328 C C . LEU A 1 6 ? -1.320 -11.854 18.999 1.00 61.33 6 LEU A C 19
ATOM 33329 O O . LEU A 1 6 ? -0.650 -10.882 18.647 1.00 3.10 6 LEU A O 19
ATOM 33345 N N . ASN A 1 7 ? -1.813 -12.739 18.133 1.00 23.32 7 ASN A N 19
ATOM 33346 C CA . ASN A 1 7 ? -1.602 -12.615 16.683 1.00 12.44 7 ASN A CA 19
ATOM 33347 C C . ASN A 1 7 ? -2.544 -11.579 16.051 1.00 60.44 7 ASN A C 19
ATOM 33348 O O . ASN A 1 7 ? -3.734 -11.525 16.366 1.00 2.22 7 ASN A O 19
ATOM 33359 N N . ARG A 1 8 ? -1.998 -10.754 15.160 1.00 70.31 8 ARG A N 19
ATOM 33360 C CA . ARG A 1 8 ? -2.791 -9.766 14.412 1.00 70.41 8 ARG A CA 19
ATOM 33361 C C . ARG A 1 8 ? -2.721 -10.050 12.902 1.00 34.30 8 ARG A C 19
ATOM 33362 O O . ARG A 1 8 ? -2.247 -9.226 12.117 1.00 12.35 8 ARG A O 19
ATOM 33383 N N . ILE A 1 9 ? -3.195 -11.230 12.507 1.00 50.03 9 ILE A N 19
ATOM 33384 C CA . ILE A 1 9 ? -3.109 -11.679 11.113 1.00 74.25 9 ILE A CA 19
ATOM 33385 C C . ILE A 1 9 ? -4.484 -11.666 10.421 1.00 12.43 9 ILE A C 19
ATOM 33386 O O . ILE A 1 9 ? -5.512 -11.955 11.038 1.00 41.35 9 ILE A O 19
ATOM 33402 N N . GLY A 1 10 ? -4.485 -11.319 9.136 1.00 11.01 10 GLY A N 19
ATOM 33403 C CA . GLY A 1 10 ? -5.709 -11.320 8.343 1.00 75.31 10 GLY A CA 19
ATOM 33404 C C . GLY A 1 10 ? -5.438 -11.584 6.865 1.00 71.21 10 GLY A C 19
ATOM 33405 O O . GLY A 1 10 ? -4.385 -12.115 6.510 1.00 11.11 10 GLY A O 19
ATOM 33409 N N . LYS A 1 11 ? -6.391 -11.230 6.004 1.00 61.30 11 LYS A N 19
ATOM 33410 C CA . LYS A 1 11 ? -6.228 -11.380 4.548 1.00 71.53 11 LYS A CA 19
ATOM 33411 C C . LYS A 1 11 ? -6.742 -10.143 3.800 1.00 73.33 11 LYS A C 19
ATOM 33412 O O . LYS A 1 11 ? -7.512 -9.351 4.351 1.00 44.11 11 LYS A O 19
ATOM 33431 N N . ASP A 1 12 ? -6.303 -9.985 2.547 1.00 4.41 12 ASP A N 19
ATOM 33432 C CA . ASP A 1 12 ? -6.626 -8.801 1.738 1.00 63.34 12 ASP A CA 19
ATOM 33433 C C . ASP A 1 12 ? -6.035 -7.525 2.377 1.00 22.23 12 ASP A C 19
ATOM 33434 O O . ASP A 1 12 ? -6.555 -6.417 2.203 1.00 73.12 12 ASP A O 19
ATOM 33443 N N . VAL A 1 13 ? -4.921 -7.697 3.096 1.00 21.43 13 VAL A N 19
ATOM 33444 C CA . VAL A 1 13 ? -4.240 -6.591 3.784 1.00 35.42 13 VAL A CA 19
ATOM 33445 C C . VAL A 1 13 ? -2.848 -6.332 3.179 1.00 32.31 13 VAL A C 19
ATOM 33446 O O . VAL A 1 13 ? -1.980 -7.206 3.197 1.00 44.13 13 VAL A O 19
ATOM 33459 N N . TYR A 1 14 ? -2.640 -5.123 2.661 1.00 72.10 14 TYR A N 19
ATOM 33460 C CA . TYR A 1 14 ? -1.370 -4.756 2.020 1.00 72.51 14 TYR A CA 19
ATOM 33461 C C . TYR A 1 14 ? -0.566 -3.762 2.870 1.00 61.04 14 TYR A C 19
ATOM 33462 O O . TYR A 1 14 ? -1.113 -3.069 3.728 1.00 23.22 14 TYR A O 19
ATOM 33480 N N . TYR A 1 15 ? 0.737 -3.701 2.624 1.00 40.00 15 TYR A N 19
ATOM 33481 C CA . TYR A 1 15 ? 1.628 -2.762 3.313 1.00 51.41 15 TYR A CA 19
ATOM 33482 C C . TYR A 1 15 ? 2.454 -1.959 2.300 1.00 72.13 15 TYR A C 19
ATOM 33483 O O . TYR A 1 15 ? 3.220 -2.528 1.526 1.00 21.41 15 TYR A O 19
ATOM 33501 N N . MET A 1 16 ? 2.299 -0.638 2.313 1.00 23.43 16 MET A N 19
ATOM 33502 C CA . MET A 1 16 ? 2.959 0.230 1.326 1.00 52.14 16 MET A CA 19
ATOM 33503 C C . MET A 1 16 ? 3.862 1.277 1.992 1.00 64.42 16 MET A C 19
ATOM 33504 O O . MET A 1 16 ? 3.525 1.832 3.038 1.00 24.23 16 MET A O 19
ATOM 33518 N N . GLN A 1 17 ? 5.012 1.538 1.374 1.00 11.25 17 GLN A N 19
ATOM 33519 C CA . GLN A 1 17 ? 5.925 2.587 1.837 1.00 64.23 17 GLN A CA 19
ATOM 33520 C C . GLN A 1 17 ? 5.749 3.869 1.011 1.00 63.54 17 GLN A C 19
ATOM 33521 O O . GLN A 1 17 ? 5.898 3.852 -0.212 1.00 11.31 17 GLN A O 19
ATOM 33535 N N . ILE A 1 18 ? 5.433 4.976 1.677 1.00 24.11 18 ILE A N 19
ATOM 33536 C CA . ILE A 1 18 ? 5.308 6.268 0.993 1.00 33.42 18 ILE A CA 19
ATOM 33537 C C . ILE A 1 18 ? 6.696 6.845 0.672 1.00 65.01 18 ILE A C 19
ATOM 33538 O O . ILE A 1 18 ? 7.608 6.790 1.499 1.00 21.34 18 ILE A O 19
ATOM 33554 N N . LYS A 1 19 ? 6.852 7.387 -0.533 1.00 71.04 19 LYS A N 19
ATOM 33555 C CA . LYS A 1 19 ? 8.149 7.900 -0.986 1.00 54.42 19 LYS A CA 19
ATOM 33556 C C . LYS A 1 19 ? 7.978 8.968 -2.076 1.00 3.22 19 LYS A C 19
ATOM 33557 O O . LYS A 1 19 ? 7.728 8.646 -3.238 1.00 0.34 19 LYS A O 19
ATOM 33576 N N . GLY A 1 20 ? 8.090 10.238 -1.695 1.00 75.45 20 GLY A N 19
ATOM 33577 C CA . GLY A 1 20 ? 8.013 11.324 -2.669 1.00 1.30 20 GLY A CA 19
ATOM 33578 C C . GLY A 1 20 ? 7.225 12.536 -2.176 1.00 43.51 20 GLY A C 19
ATOM 33579 O O . GLY A 1 20 ? 6.478 12.447 -1.203 1.00 60.12 20 GLY A O 19
ATOM 33583 N N . GLU A 1 21 ? 7.392 13.670 -2.859 1.00 75.05 21 GLU A N 19
ATOM 33584 C CA . GLU A 1 21 ? 6.685 14.910 -2.505 1.00 54.00 21 GLU A CA 19
ATOM 33585 C C . GLU A 1 21 ? 5.246 14.919 -3.056 1.00 73.42 21 GLU A C 19
ATOM 33586 O O . GLU A 1 21 ? 4.307 15.320 -2.366 1.00 74.21 21 GLU A O 19
ATOM 33598 N N . GLY A 1 22 ? 5.081 14.480 -4.305 1.00 63.50 22 GLY A N 19
ATOM 33599 C CA . GLY A 1 22 ? 3.755 14.442 -4.922 1.00 64.52 22 GLY A CA 19
ATOM 33600 C C . GLY A 1 22 ? 3.788 14.584 -6.442 1.00 72.51 22 GLY A C 19
ATOM 33601 O O . GLY A 1 22 ? 4.559 15.375 -6.984 1.00 4.23 22 GLY A O 19
ATOM 33605 N N . THR A 1 23 ? 2.940 13.823 -7.134 1.00 74.42 23 THR A N 19
ATOM 33606 C CA . THR A 1 23 ? 2.859 13.880 -8.605 1.00 14.43 23 THR A CA 19
ATOM 33607 C C . THR A 1 23 ? 1.458 14.298 -9.075 1.00 44.42 23 THR A C 19
ATOM 33608 O O . THR A 1 23 ? 0.450 13.899 -8.490 1.00 25.21 23 THR A O 19
ATOM 33619 N N . ILE A 1 24 ? 1.396 15.108 -10.131 1.00 73.51 24 ILE A N 19
ATOM 33620 C CA . ILE A 1 24 ? 0.118 15.605 -10.658 1.00 30.30 24 ILE A CA 19
ATOM 33621 C C . ILE A 1 24 ? -0.224 14.955 -12.006 1.00 34.42 24 ILE A C 19
ATOM 33622 O O . ILE A 1 24 ? 0.600 14.925 -12.922 1.00 14.41 24 ILE A O 19
ATOM 33638 N N . GLU A 1 25 ? -1.441 14.429 -12.120 1.00 34.14 25 GLU A N 19
ATOM 33639 C CA . GLU A 1 25 ? -1.909 13.808 -13.364 1.00 3.40 25 GLU A CA 19
ATOM 33640 C C . GLU A 1 25 ? -3.177 14.507 -13.881 1.00 43.41 25 GLU A C 19
ATOM 33641 O O . GLU A 1 25 ? -4.241 14.412 -13.267 1.00 34.42 25 GLU A O 19
ATOM 33653 N N . LYS A 1 26 ? -3.060 15.229 -14.994 1.00 44.31 26 LYS A N 19
ATOM 33654 C CA . LYS A 1 26 ? -4.216 15.899 -15.598 1.00 63.25 26 LYS A CA 19
ATOM 33655 C C . LYS A 1 26 ? -4.967 14.989 -16.579 1.00 44.41 26 LYS A C 19
ATOM 33656 O O . LYS A 1 26 ? -4.477 14.684 -17.667 1.00 51.22 26 LYS A O 19
ATOM 33675 N N . VAL A 1 27 ? -6.162 14.566 -16.180 1.00 51.20 27 VAL A N 19
ATOM 33676 C CA . VAL A 1 27 ? -7.048 13.785 -17.048 1.00 13.13 27 VAL A CA 19
ATOM 33677 C C . VAL A 1 27 ? -8.236 14.650 -17.498 1.00 72.15 27 VAL A C 19
ATOM 33678 O O . VAL A 1 27 ? -8.977 15.168 -16.665 1.00 65.21 27 VAL A O 19
ATOM 33691 N N . ASP A 1 28 ? -8.394 14.824 -18.814 1.00 3.24 28 ASP A N 19
ATOM 33692 C CA . ASP A 1 28 ? -9.410 15.735 -19.369 1.00 34.04 28 ASP A CA 19
ATOM 33693 C C . ASP A 1 28 ? -9.193 17.180 -18.866 1.00 52.33 28 ASP A C 19
ATOM 33694 O O . ASP A 1 28 ? -10.140 17.963 -18.737 1.00 5.33 28 ASP A O 19
ATOM 33703 N N . GLY A 1 29 ? -7.928 17.525 -18.604 1.00 41.01 29 GLY A N 19
ATOM 33704 C CA . GLY A 1 29 ? -7.580 18.855 -18.102 1.00 65.35 29 GLY A CA 19
ATOM 33705 C C . GLY A 1 29 ? -7.763 19.002 -16.593 1.00 20.10 29 GLY A C 19
ATOM 33706 O O . GLY A 1 29 ? -7.569 20.085 -16.039 1.00 64.32 29 GLY A O 19
ATOM 33710 N N . ARG A 1 30 ? -8.133 17.915 -15.924 1.00 74.44 30 ARG A N 19
ATOM 33711 C CA . ARG A 1 30 ? -8.356 17.931 -14.475 1.00 55.32 30 ARG A CA 19
ATOM 33712 C C . ARG A 1 30 ? -7.103 17.471 -13.723 1.00 51.42 30 ARG A C 19
ATOM 33713 O O . ARG A 1 30 ? -6.652 16.338 -13.896 1.00 41.13 30 ARG A O 19
ATOM 33734 N N . ASN A 1 31 ? -6.555 18.337 -12.873 1.00 62.20 31 ASN A N 19
ATOM 33735 C CA . ASN A 1 31 ? -5.357 17.997 -12.103 1.00 11.24 31 ASN A CA 19
ATOM 33736 C C . ASN A 1 31 ? -5.705 17.092 -10.911 1.00 5.51 31 ASN A C 19
ATOM 33737 O O . ASN A 1 31 ? -6.167 17.552 -9.866 1.00 1.43 31 ASN A O 19
ATOM 33748 N N . LEU A 1 32 ? -5.474 15.796 -11.082 1.00 22.43 32 LEU A N 19
ATOM 33749 C CA . LEU A 1 32 ? -5.854 14.796 -10.081 1.00 22.31 32 LEU A CA 19
ATOM 33750 C C . LEU A 1 32 ? -4.641 14.311 -9.273 1.00 52.04 32 LEU A C 19
ATOM 33751 O O . LEU A 1 32 ? -3.596 13.978 -9.837 1.00 52.34 32 LEU A O 19
ATOM 33767 N N . ARG A 1 33 ? -4.791 14.265 -7.948 1.00 65.12 33 ARG A N 19
ATOM 33768 C CA . ARG A 1 33 ? -3.722 13.795 -7.060 1.00 21.04 33 ARG A CA 19
ATOM 33769 C C . ARG A 1 33 ? -3.814 12.277 -6.823 1.00 42.14 33 ARG A C 19
ATOM 33770 O O . ARG A 1 33 ? -4.665 11.802 -6.067 1.00 4.32 33 ARG A O 19
ATOM 33791 N N . ASN A 1 34 ? -2.942 11.517 -7.477 1.00 40.11 34 ASN A N 19
ATOM 33792 C CA . ASN A 1 34 ? -2.858 10.070 -7.254 1.00 42.10 34 ASN A CA 19
ATOM 33793 C C . ASN A 1 34 ? -1.398 9.621 -7.109 1.00 42.11 34 ASN A C 19
ATOM 33794 O O . ASN A 1 34 ? -0.493 10.227 -7.681 1.00 21.55 34 ASN A O 19
ATOM 33805 N N . TYR A 1 35 ? -1.177 8.570 -6.329 1.00 52.34 35 TYR A N 19
ATOM 33806 C CA . TYR A 1 35 ? 0.168 8.022 -6.124 1.00 33.41 35 TYR A CA 19
ATOM 33807 C C . TYR A 1 35 ? 0.240 6.558 -6.568 1.00 22.22 35 TYR A C 19
ATOM 33808 O O . TYR A 1 35 ? -0.689 5.785 -6.339 1.00 23.11 35 TYR A O 19
ATOM 33826 N N . THR A 1 36 ? 1.347 6.181 -7.203 1.00 63.43 36 THR A N 19
ATOM 33827 C CA . THR A 1 36 ? 1.570 4.785 -7.611 1.00 24.43 36 THR A CA 19
ATOM 33828 C C . THR A 1 36 ? 2.817 4.224 -6.917 1.00 70.33 36 THR A C 19
ATOM 33829 O O . THR A 1 36 ? 3.944 4.586 -7.261 1.00 40.53 36 THR A O 19
ATOM 33840 N N . LEU A 1 37 ? 2.614 3.326 -5.955 1.00 12.11 37 LEU A N 19
ATOM 33841 C CA . LEU A 1 37 ? 3.707 2.845 -5.098 1.00 53.35 37 LEU A CA 19
ATOM 33842 C C . LEU A 1 37 ? 3.680 1.315 -4.926 1.00 34.42 37 LEU A C 19
ATOM 33843 O O . LEU A 1 37 ? 2.640 0.675 -5.098 1.00 33.55 37 LEU A O 19
ATOM 33859 N N . PRO A 1 38 ? 4.840 0.708 -4.589 1.00 63.33 38 PRO A N 19
ATOM 33860 C CA . PRO A 1 38 ? 4.933 -0.737 -4.326 1.00 62.12 38 PRO A CA 19
ATOM 33861 C C . PRO A 1 38 ? 4.420 -1.125 -2.925 1.00 70.13 38 PRO A C 19
ATOM 33862 O O . PRO A 1 38 ? 4.808 -0.535 -1.913 1.00 51.12 38 PRO A O 19
ATOM 33873 N N . ALA A 1 39 ? 3.542 -2.121 -2.884 1.00 52.42 39 ALA A N 19
ATOM 33874 C CA . ALA A 1 39 ? 2.986 -2.637 -1.630 1.00 62.34 39 ALA A CA 19
ATOM 33875 C C . ALA A 1 39 ? 3.200 -4.153 -1.518 1.00 35.42 39 ALA A C 19
ATOM 33876 O O . ALA A 1 39 ? 3.428 -4.831 -2.520 1.00 72.21 39 ALA A O 19
ATOM 33883 N N . TYR A 1 40 ? 3.133 -4.680 -0.299 1.00 70.32 40 TYR A N 19
ATOM 33884 C CA . TYR A 1 40 ? 3.317 -6.117 -0.065 1.00 51.23 40 TYR A CA 19
ATOM 33885 C C . TYR A 1 40 ? 2.171 -6.707 0.768 1.00 54.40 40 TYR A C 19
ATOM 33886 O O . TYR A 1 40 ? 1.712 -6.089 1.729 1.00 24.21 40 TYR A O 19
ATOM 33904 N N . ASP A 1 41 ? 1.704 -7.897 0.389 1.00 22.55 41 ASP A N 19
ATOM 33905 C CA . ASP A 1 41 ? 0.774 -8.663 1.227 1.00 4.43 41 ASP A CA 19
ATOM 33906 C C . ASP A 1 41 ? 1.446 -9.069 2.553 1.00 54.04 41 ASP A C 19
ATOM 33907 O O . ASP A 1 41 ? 2.646 -8.863 2.739 1.00 61.11 41 ASP A O 19
ATOM 33916 N N . GLU A 1 42 ? 0.675 -9.667 3.458 1.00 75.44 42 GLU A N 19
ATOM 33917 C CA . GLU A 1 42 ? 1.203 -10.129 4.755 1.00 72.53 42 GLU A CA 19
ATOM 33918 C C . GLU A 1 42 ? 2.401 -11.091 4.585 1.00 33.21 42 GLU A C 19
ATOM 33919 O O . GLU A 1 42 ? 3.321 -11.103 5.406 1.00 72.21 42 GLU A O 19
ATOM 33931 N N . ASP A 1 43 ? 2.383 -11.885 3.513 1.00 10.55 43 ASP A N 19
ATOM 33932 C CA . ASP A 1 43 ? 3.486 -12.804 3.200 1.00 23.52 43 ASP A CA 19
ATOM 33933 C C . ASP A 1 43 ? 4.669 -12.071 2.531 1.00 21.13 43 ASP A C 19
ATOM 33934 O O . ASP A 1 43 ? 5.779 -12.603 2.443 1.00 32.42 43 ASP A O 19
ATOM 33943 N N . GLY A 1 44 ? 4.430 -10.847 2.078 1.00 12.01 44 GLY A N 19
ATOM 33944 C CA . GLY A 1 44 ? 5.465 -10.079 1.399 1.00 1.33 44 GLY A CA 19
ATOM 33945 C C . GLY A 1 44 ? 5.421 -10.223 -0.119 1.00 3.01 44 GLY A C 19
ATOM 33946 O O . GLY A 1 44 ? 6.463 -10.277 -0.777 1.00 23.23 44 GLY A O 19
ATOM 33950 N N . VAL A 1 45 ? 4.212 -10.286 -0.677 1.00 3.13 45 VAL A N 19
ATOM 33951 C CA . VAL A 1 45 ? 4.024 -10.418 -2.128 1.00 32.21 45 VAL A CA 19
ATOM 33952 C C . VAL A 1 45 ? 3.966 -9.039 -2.804 1.00 41.40 45 VAL A C 19
ATOM 33953 O O . VAL A 1 45 ? 3.200 -8.169 -2.391 1.00 10.22 45 VAL A O 19
ATOM 33966 N N . LYS A 1 46 ? 4.779 -8.847 -3.844 1.00 22.20 46 LYS A N 19
ATOM 33967 C CA . LYS A 1 46 ? 4.909 -7.542 -4.501 1.00 1.01 46 LYS A CA 19
ATOM 33968 C C . LYS A 1 46 ? 3.694 -7.195 -5.384 1.00 31.34 46 LYS A C 19
ATOM 33969 O O . LYS A 1 46 ? 3.458 -7.820 -6.418 1.00 74.32 46 LYS A O 19
ATOM 33988 N N . LYS A 1 47 ? 2.935 -6.191 -4.959 1.00 32.41 47 LYS A N 19
ATOM 33989 C CA . LYS A 1 47 ? 1.852 -5.614 -5.762 1.00 1.13 47 LYS A CA 19
ATOM 33990 C C . LYS A 1 47 ? 2.021 -4.092 -5.859 1.00 53.20 47 LYS A C 19
ATOM 33991 O O . LYS A 1 47 ? 2.171 -3.416 -4.846 1.00 62.20 47 LYS A O 19
ATOM 34010 N N . GLN A 1 48 ? 1.975 -3.549 -7.070 1.00 23.42 48 GLN A N 19
ATOM 34011 C CA . GLN A 1 48 ? 2.123 -2.104 -7.267 1.00 23.31 48 GLN A CA 19
ATOM 34012 C C . GLN A 1 48 ? 0.746 -1.438 -7.380 1.00 24.03 48 GLN A C 19
ATOM 34013 O O . GLN A 1 48 ? 0.006 -1.658 -8.342 1.00 32.22 48 GLN A O 19
ATOM 34027 N N . ILE A 1 49 ? 0.407 -0.636 -6.373 1.00 60.21 49 ILE A N 19
ATOM 34028 C CA . ILE A 1 49 ? -0.940 -0.071 -6.234 1.00 14.21 49 ILE A CA 19
ATOM 34029 C C . ILE A 1 49 ? -0.969 1.444 -6.502 1.00 0.24 49 ILE A C 19
ATOM 34030 O O . ILE A 1 49 ? -0.093 2.187 -6.053 1.00 12.22 49 ILE A O 19
ATOM 34046 N N . THR A 1 50 ? -1.981 1.889 -7.245 1.00 74.30 50 THR A N 19
ATOM 34047 C CA . THR A 1 50 ? -2.216 3.321 -7.477 1.00 64.53 50 THR A CA 19
ATOM 34048 C C . THR A 1 50 ? -3.432 3.793 -6.673 1.00 50.35 50 THR A C 19
ATOM 34049 O O . THR A 1 50 ? -4.553 3.351 -6.922 1.00 23.23 50 THR A O 19
ATOM 34060 N N . PHE A 1 51 ? -3.219 4.683 -5.711 1.00 31.31 51 PHE A N 19
ATOM 34061 C CA . PHE A 1 51 ? -4.316 5.160 -4.859 1.00 43.14 51 PHE A CA 19
ATOM 34062 C C . PHE A 1 51 ? -4.539 6.674 -5.002 1.00 51.21 51 PHE A C 19
ATOM 34063 O O . PHE A 1 51 ? -3.607 7.437 -5.267 1.00 20.32 51 PHE A O 19
ATOM 34080 N N . ARG A 1 52 ? -5.789 7.092 -4.827 1.00 73.20 52 ARG A N 19
ATOM 34081 C CA . ARG A 1 52 ? -6.172 8.503 -4.914 1.00 14.31 52 ARG A CA 19
ATOM 34082 C C . ARG A 1 52 ? -6.062 9.169 -3.532 1.00 12.11 52 ARG A C 19
ATOM 34083 O O . ARG A 1 52 ? -6.758 8.776 -2.594 1.00 61.44 52 ARG A O 19
ATOM 34104 N N . SER A 1 53 ? -5.180 10.164 -3.400 1.00 70.25 53 SER A N 19
ATOM 34105 C CA . SER A 1 53 ? -4.959 10.825 -2.100 1.00 30.35 53 SER A CA 19
ATOM 34106 C C . SER A 1 53 ? -6.211 11.583 -1.640 1.00 4.44 53 SER A C 19
ATOM 34107 O O . SER A 1 53 ? -6.654 12.524 -2.301 1.00 41.41 53 SER A O 19
ATOM 34115 N N . THR A 1 54 ? -6.773 11.170 -0.504 1.00 13.32 54 THR A N 19
ATOM 34116 C CA . THR A 1 54 ? -8.013 11.768 0.010 1.00 31.41 54 THR A CA 19
ATOM 34117 C C . THR A 1 54 ? -7.810 13.201 0.520 1.00 34.41 54 THR A C 19
ATOM 34118 O O . THR A 1 54 ? -6.741 13.565 1.017 1.00 63.24 54 THR A O 19
ATOM 34129 N N . LYS A 1 55 ? -8.871 13.997 0.427 1.00 24.25 55 LYS A N 19
ATOM 34130 C CA . LYS A 1 55 ? -8.841 15.412 0.815 1.00 20.11 55 LYS A CA 19
ATOM 34131 C C . LYS A 1 55 ? -9.137 15.585 2.314 1.00 51.30 55 LYS A C 19
ATOM 34132 O O . LYS A 1 55 ? -10.003 16.372 2.700 1.00 54.34 55 LYS A O 19
ATOM 34151 N N . LYS A 1 56 ? -8.402 14.850 3.149 1.00 74.12 56 LYS A N 19
ATOM 34152 C CA . LYS A 1 56 ? -8.609 14.878 4.604 1.00 31.45 56 LYS A CA 19
ATOM 34153 C C . LYS A 1 56 ? -8.484 16.305 5.169 1.00 44.15 56 LYS A C 19
ATOM 34154 O O . LYS A 1 56 ? -9.356 16.753 5.900 1.00 22.23 56 LYS A O 19
ATOM 34173 N N . GLU A 1 57 ? -7.384 16.984 4.800 1.00 24.44 57 GLU A N 19
ATOM 34174 C CA . GLU A 1 57 ? -7.037 18.370 5.223 1.00 24.12 57 GLU A CA 19
ATOM 34175 C C . GLU A 1 57 ? -7.065 18.615 6.753 1.00 54.04 57 GLU A C 19
ATOM 34176 O O . GLU A 1 57 ? -6.082 19.111 7.305 1.00 20.31 57 GLU A O 19
ATOM 34188 N N . ASN A 1 58 ? -8.187 18.319 7.423 1.00 15.25 58 ASN A N 19
ATOM 34189 C CA . ASN A 1 58 ? -8.293 18.392 8.896 1.00 62.33 58 ASN A CA 19
ATOM 34190 C C . ASN A 1 58 ? -6.983 17.991 9.604 1.00 34.02 58 ASN A C 19
ATOM 34191 O O . ASN A 1 58 ? -6.557 18.645 10.558 1.00 30.41 58 ASN A O 19
ATOM 34202 N N . ASP A 1 59 ? -6.354 16.920 9.130 1.00 61.20 59 ASP A N 19
ATOM 34203 C CA . ASP A 1 59 ? -5.064 16.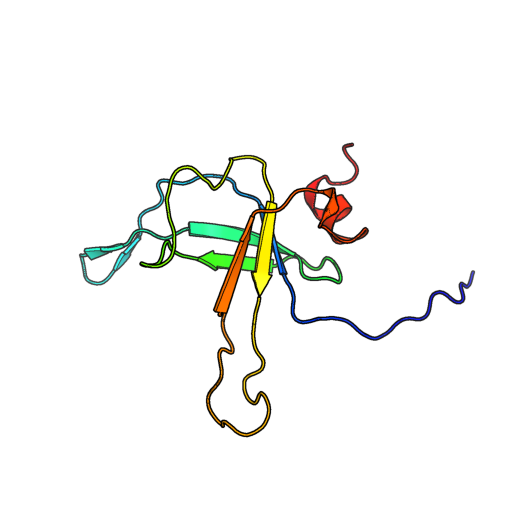478 9.662 1.00 72.31 59 ASP A CA 19
ATOM 34204 C C . ASP A 1 59 ? -4.216 15.825 8.545 1.00 53.05 59 ASP A C 19
ATOM 34205 O O . ASP A 1 59 ? -4.530 15.966 7.359 1.00 65.42 59 ASP A O 19
ATOM 34214 N N . HIS A 1 60 ? -3.143 15.131 8.923 1.00 24.21 60 HIS A N 19
ATOM 34215 C CA . HIS A 1 60 ? -2.221 14.511 7.964 1.00 72.31 60 HIS A CA 19
ATOM 34216 C C . HIS A 1 60 ? -2.921 13.475 7.068 1.00 25.14 60 HIS A C 19
ATOM 34217 O O . HIS A 1 60 ? -3.523 12.518 7.557 1.00 31.33 60 HIS A O 19
ATOM 34232 N N . LYS A 1 61 ? -2.830 13.672 5.752 1.00 72.45 61 LYS A N 19
ATOM 34233 C CA . LYS A 1 61 ? -3.407 12.724 4.787 1.00 23.31 61 LYS A CA 19
ATOM 34234 C C . LYS A 1 61 ? -2.375 11.647 4.404 1.00 32.03 61 LYS A C 19
ATOM 34235 O O . LYS A 1 61 ? -2.718 10.481 4.215 1.00 13.55 61 LYS A O 19
ATOM 34254 N N . LEU A 1 62 ? -1.109 12.063 4.305 1.00 21.43 62 LEU A N 19
ATOM 34255 C CA . LEU A 1 62 ? 0.009 11.183 3.928 1.00 21.54 62 LEU A CA 19
ATOM 34256 C C . LEU A 1 62 ? 1.335 11.735 4.478 1.00 12.10 62 LEU A C 19
ATOM 34257 O O . LEU A 1 62 ? 1.638 12.920 4.310 1.00 73.54 62 LEU A O 19
ATOM 34273 N N . ASN A 1 63 ? 2.119 10.890 5.141 1.00 23.00 63 ASN A N 19
ATOM 34274 C CA . ASN A 1 63 ? 3.464 11.281 5.579 1.00 10.52 63 ASN A CA 19
ATOM 34275 C C . ASN A 1 63 ? 4.487 10.944 4.479 1.00 62.12 63 ASN A C 19
ATOM 34276 O O . ASN A 1 63 ? 4.371 9.915 3.818 1.00 30.41 63 ASN A O 19
ATOM 34287 N N . LYS A 1 64 ? 5.489 11.807 4.299 1.00 42.40 64 LYS A N 19
ATOM 34288 C CA . LYS A 1 64 ? 6.437 11.690 3.177 1.00 65.44 64 LYS A CA 19
ATOM 34289 C C . LYS A 1 64 ? 7.220 10.365 3.185 1.00 40.45 64 LYS A C 19
ATOM 34290 O O . LYS A 1 64 ? 7.345 9.710 2.151 1.00 23.31 64 LYS A O 19
ATOM 34309 N N . TYR A 1 65 ? 7.765 9.989 4.340 1.00 54.35 65 TYR A N 19
ATOM 34310 C CA . TYR A 1 65 ? 8.510 8.728 4.472 1.00 13.22 65 TYR A CA 19
ATOM 34311 C C . TYR A 1 65 ? 7.953 7.882 5.623 1.00 44.43 65 TYR A C 19
ATOM 34312 O O . TYR A 1 65 ? 8.452 7.937 6.751 1.00 24.20 65 TYR A O 19
ATOM 34330 N N . ALA A 1 66 ? 6.909 7.109 5.336 1.00 33.31 66 ALA A N 19
ATOM 34331 C CA . ALA A 1 66 ? 6.250 6.285 6.357 1.00 43.20 66 ALA A CA 19
ATOM 34332 C C . ALA A 1 66 ? 5.667 4.993 5.765 1.00 3.33 66 ALA A C 19
ATOM 34333 O O . ALA A 1 66 ? 5.679 4.784 4.549 1.00 34.21 66 ALA A O 19
ATOM 34340 N N . PHE A 1 67 ? 5.156 4.129 6.642 1.00 42.02 67 PHE A N 19
ATOM 34341 C CA . PHE A 1 67 ? 4.567 2.850 6.235 1.00 44.23 67 PHE A CA 19
ATOM 34342 C C . PHE A 1 67 ? 3.059 2.823 6.529 1.00 74.14 67 PHE A C 19
ATOM 34343 O O . PHE A 1 67 ? 2.618 3.184 7.623 1.00 15.23 67 PHE A O 19
ATOM 34360 N N . LEU A 1 68 ? 2.270 2.400 5.545 1.00 70.54 68 LEU A N 19
ATOM 34361 C CA . LEU A 1 68 ? 0.810 2.346 5.691 1.00 33.14 68 LEU A CA 19
ATOM 34362 C C . LEU A 1 68 ? 0.275 0.913 5.538 1.00 22.54 68 LEU A C 19
ATOM 34363 O O . LEU A 1 68 ? 0.889 0.071 4.878 1.00 51.51 68 LEU A O 19
ATOM 34379 N N . ARG A 1 69 ? -0.887 0.659 6.133 1.00 4.24 69 ARG A N 19
ATOM 34380 C CA . ARG A 1 69 ? -1.578 -0.623 5.985 1.00 50.01 69 ARG A CA 19
ATOM 34381 C C . ARG A 1 69 ? -2.881 -0.421 5.199 1.00 41.24 69 ARG A C 19
ATOM 34382 O O . ARG A 1 69 ? -3.792 0.268 5.651 1.00 64.33 69 ARG A O 19
ATOM 34403 N N . LEU A 1 70 ? -2.953 -1.030 4.022 1.00 34.11 70 LEU A N 19
ATOM 34404 C CA . LEU A 1 70 ? -4.085 -0.845 3.110 1.00 61.40 70 LEU A CA 19
ATOM 34405 C C . LEU A 1 70 ? -5.075 -2.014 3.206 1.00 63.34 70 LEU A C 19
ATOM 34406 O O . LEU A 1 70 ? -4.678 -3.171 3.363 1.00 31.40 70 LEU A O 19
ATOM 34422 N N . TYR A 1 71 ? -6.359 -1.701 3.098 1.00 13.11 71 TYR A N 19
ATOM 34423 C CA . TYR A 1 71 ? -7.412 -2.715 3.144 1.00 43.54 71 TYR A CA 19
ATOM 34424 C C . TYR A 1 71 ? -8.187 -2.770 1.823 1.00 21.12 71 TYR A C 19
ATOM 34425 O O . TYR A 1 71 ? -8.517 -1.735 1.236 1.00 14.42 71 TYR A O 19
ATOM 34443 N N . VAL A 1 72 ? -8.470 -3.981 1.367 1.00 41.30 72 VAL A N 19
ATOM 34444 C CA . VAL A 1 72 ? -9.301 -4.199 0.182 1.00 51.20 72 VAL A CA 19
ATOM 34445 C C . VAL A 1 72 ? -10.266 -5.368 0.422 1.00 64.20 72 VAL A C 19
ATOM 34446 O O . VAL A 1 72 ? -9.991 -6.247 1.238 1.00 52.05 72 VAL A O 19
ATOM 34459 N N . ASP A 1 73 ? -11.403 -5.366 -0.260 1.00 32.01 73 ASP A N 19
ATOM 34460 C CA . ASP A 1 73 ? -12.362 -6.462 -0.140 1.00 10.42 73 ASP A CA 19
ATOM 34461 C C . ASP A 1 73 ? -12.853 -6.925 -1.518 1.00 31.20 73 ASP A C 19
ATOM 34462 O O . ASP A 1 73 ? -13.268 -6.121 -2.353 1.00 55.50 73 ASP A O 19
ATOM 34471 N N . GLN A 1 74 ? -12.776 -8.229 -1.758 1.00 34.02 74 GLN A N 19
ATOM 34472 C CA . GLN A 1 74 ? -13.230 -8.821 -3.018 1.00 64.31 74 GLN A CA 19
ATOM 34473 C C . GLN A 1 74 ? -14.559 -9.562 -2.808 1.00 52.31 74 GLN A C 19
ATOM 34474 O O . GLN A 1 74 ? -14.625 -10.537 -2.059 1.00 14.14 74 GLN A O 19
ATOM 34488 N N . ASP A 1 75 ? -15.618 -9.076 -3.452 1.00 31.31 75 ASP A N 19
ATOM 34489 C CA . ASP A 1 75 ? -16.965 -9.629 -3.267 1.00 72.42 75 ASP A CA 19
ATOM 34490 C C . ASP A 1 75 ? -17.124 -11.029 -3.895 1.00 11.35 75 ASP A C 19
ATOM 34491 O O . ASP A 1 75 ? -17.841 -11.880 -3.353 1.00 21.22 75 ASP A O 19
ATOM 34500 N N . ASP A 1 76 ? -16.467 -11.258 -5.035 1.00 35.42 76 ASP A N 19
ATOM 34501 C CA . ASP A 1 76 ? -16.547 -12.543 -5.750 1.00 53.44 76 ASP A CA 19
ATOM 34502 C C . ASP A 1 76 ? -17.995 -12.857 -6.186 1.00 53.13 76 ASP A C 19
ATOM 34503 O O . ASP A 1 76 ? -18.401 -14.021 -6.261 1.00 33.23 76 ASP A O 19
ATOM 34512 N N . ASN A 1 77 ? -18.764 -11.811 -6.494 1.00 10.45 77 ASN A N 19
ATOM 34513 C CA . ASN A 1 77 ? -20.168 -11.963 -6.899 1.00 63.42 77 ASN A CA 19
ATOM 34514 C C . ASN A 1 77 ? -20.291 -12.376 -8.374 1.00 53.15 77 ASN A C 19
ATOM 34515 O O . ASN A 1 77 ? -19.630 -11.817 -9.248 1.00 23.53 77 ASN A O 19
ATOM 34526 N N . SER A 1 78 ? -21.155 -13.356 -8.641 1.00 1.23 78 SER A N 19
ATOM 34527 C CA . SER A 1 78 ? -21.346 -13.873 -10.003 1.00 41.14 78 SER A CA 19
ATOM 34528 C C . SER A 1 78 ? -22.164 -12.906 -10.871 1.00 23.21 78 SER A C 19
ATOM 34529 O O . SER A 1 78 ? -21.852 -12.688 -12.042 1.00 33.41 78 SER A O 19
ATOM 34537 N N . LYS A 1 79 ? -23.217 -12.334 -10.291 1.00 64.03 79 LYS A N 19
ATOM 34538 C CA . LYS A 1 79 ? -24.103 -11.409 -11.015 1.00 20.41 79 LYS A CA 19
ATOM 34539 C C . LYS A 1 79 ? -23.426 -10.056 -11.296 1.00 43.43 79 LYS A C 19
ATOM 34540 O O . LYS A 1 79 ? -23.513 -9.529 -12.409 1.00 30.31 79 LYS A O 19
ATOM 34559 N N . ASN A 1 80 ? -22.748 -9.502 -10.294 1.00 1.54 80 ASN A N 19
ATOM 34560 C CA . ASN A 1 80 ? -22.133 -8.172 -10.417 1.00 73.55 80 ASN A CA 19
ATOM 34561 C C . ASN A 1 80 ? -20.877 -8.210 -11.315 1.00 15.21 80 ASN A C 19
ATOM 34562 O O . ASN A 1 80 ? -20.133 -9.191 -11.327 1.00 61.43 80 ASN A O 19
ATOM 34573 N N . GLU A 1 81 ? -20.653 -7.132 -12.067 1.00 42.03 81 GLU A N 19
ATOM 34574 C CA . GLU A 1 81 ? -19.485 -7.019 -12.955 1.00 25.53 81 GLU A CA 19
ATOM 34575 C C . GLU A 1 81 ? -18.507 -5.954 -12.429 1.00 54.14 81 GLU A C 19
ATOM 34576 O O . GLU A 1 81 ? -17.290 -6.076 -12.584 1.00 25.43 81 GLU A O 19
ATOM 34588 N N . ILE A 1 82 ? -19.046 -4.933 -11.768 1.00 3.10 82 ILE A N 19
ATOM 34589 C CA . ILE A 1 82 ? -18.238 -3.815 -11.272 1.00 54.12 82 ILE A CA 19
ATOM 34590 C C . ILE A 1 82 ? -17.821 -4.048 -9.811 1.00 21.42 82 ILE A C 19
ATOM 34591 O O . ILE A 1 82 ? -18.616 -3.880 -8.885 1.00 55.33 82 ILE A O 19
ATOM 34607 N N . SER A 1 83 ? -16.559 -4.420 -9.616 1.00 34.32 83 SER A N 19
ATOM 34608 C CA . SER A 1 83 ? -16.051 -4.787 -8.285 1.00 60.12 83 SER A CA 19
ATOM 34609 C C . SER A 1 83 ? -15.041 -3.760 -7.769 1.00 24.14 83 SER A C 19
ATOM 34610 O O . SER A 1 83 ? -14.080 -3.414 -8.462 1.00 42.43 83 SER A O 19
ATOM 34618 N N . SER A 1 84 ? -15.253 -3.265 -6.552 1.00 2.12 84 SER A N 19
ATOM 34619 C CA . SER A 1 84 ? -14.306 -2.330 -5.930 1.00 22.21 84 SER A CA 19
ATOM 34620 C C . SER A 1 84 ? -13.082 -3.076 -5.384 1.00 12.02 84 SER A C 19
ATOM 34621 O O . SER A 1 84 ? -12.935 -3.265 -4.178 1.00 70.15 84 SER A O 19
ATOM 34629 N N . ILE A 1 85 ? -12.218 -3.523 -6.293 1.00 53.43 85 ILE A N 19
ATOM 34630 C CA . ILE A 1 85 ? -10.991 -4.231 -5.916 1.00 44.24 85 ILE A CA 19
ATOM 34631 C C . ILE A 1 85 ? -9.853 -3.237 -5.596 1.00 51.11 85 ILE A C 19
ATOM 34632 O O . ILE A 1 85 ? -8.717 -3.625 -5.315 1.00 32.43 85 ILE A O 19
ATOM 34648 N N . GLU A 1 86 ? -10.170 -1.945 -5.640 1.00 34.54 86 GLU A N 19
ATOM 34649 C CA . GLU A 1 86 ? -9.219 -0.901 -5.249 1.00 33.41 86 GLU A CA 19
ATOM 34650 C C . GLU A 1 86 ? -9.245 -0.679 -3.725 1.00 62.14 86 GLU A C 19
ATOM 34651 O O . GLU A 1 86 ? -10.128 -1.182 -3.029 1.00 41.30 86 GLU A O 19
ATOM 34663 N N . VAL A 1 87 ? -8.283 0.085 -3.216 1.00 14.14 87 VAL A N 19
ATOM 34664 C CA . VAL A 1 87 ? -8.146 0.308 -1.768 1.00 63.42 87 VAL A CA 19
ATOM 34665 C C . VAL A 1 87 ? -9.391 0.993 -1.170 1.00 53.21 87 VAL A C 19
ATOM 34666 O O . VAL A 1 87 ? -9.761 2.096 -1.578 1.00 73.23 87 VAL A O 19
ATOM 34679 N N . LYS A 1 88 ? -10.030 0.331 -0.202 1.00 72.23 88 LYS A N 19
ATOM 34680 C CA . LYS A 1 88 ? -11.231 0.876 0.454 1.00 15.13 88 LYS A CA 19
ATOM 34681 C C . LYS A 1 88 ? -10.874 1.726 1.687 1.00 15.43 88 LYS A C 19
ATOM 34682 O O . LYS A 1 88 ? -11.630 2.613 2.082 1.00 13.41 88 LYS A O 19
ATOM 34701 N N . SER A 1 89 ? -9.725 1.440 2.297 1.00 62.11 89 SER A N 19
ATOM 34702 C CA . SER A 1 89 ? -9.244 2.190 3.473 1.00 55.35 89 SER A CA 19
ATOM 34703 C C . SER A 1 89 ? -7.737 1.992 3.663 1.00 14.34 89 SER A C 19
ATOM 34704 O O . SER A 1 89 ? -7.188 0.968 3.258 1.00 52.21 89 SER A O 19
ATOM 34712 N N . TYR A 1 90 ? -7.070 2.967 4.276 1.00 65.33 90 TYR A N 19
ATOM 34713 C CA . TYR A 1 90 ? -5.647 2.831 4.615 1.00 33.50 90 TYR A CA 19
ATOM 34714 C C . TYR A 1 90 ? -5.369 3.335 6.042 1.00 12.21 90 TYR A C 19
ATOM 34715 O O . TYR A 1 90 ? -6.041 4.240 6.541 1.00 34.25 90 TYR A O 19
ATOM 34733 N N . GLU A 1 91 ? -4.380 2.732 6.692 1.00 42.12 91 GLU A N 19
ATOM 34734 C CA . GLU A 1 91 ? -4.051 3.030 8.093 1.00 50.23 91 GLU A CA 19
ATOM 34735 C C . GLU A 1 91 ? -2.586 3.476 8.240 1.00 10.30 91 GLU A C 19
ATOM 34736 O O . GLU A 1 91 ? -1.705 2.972 7.542 1.00 44.41 91 GLU A O 19
ATOM 34748 N N . GLU A 1 92 ? -2.328 4.409 9.154 1.00 0.41 92 GLU A N 19
ATOM 34749 C CA . GLU A 1 92 ? -0.960 4.869 9.430 1.00 54.40 92 GLU A CA 19
ATOM 34750 C C . GLU A 1 92 ? -0.319 4.010 10.530 1.00 74.31 92 GLU A C 19
ATOM 34751 O O . GLU A 1 92 ? -0.732 4.064 11.689 1.00 4.02 92 GLU A O 19
ATOM 34763 N N . ILE A 1 93 ? 0.688 3.218 10.168 1.00 13.24 93 ILE A N 19
ATOM 34764 C CA . ILE A 1 93 ? 1.288 2.262 11.105 1.00 70.34 93 ILE A CA 19
ATOM 34765 C C . ILE A 1 93 ? 2.788 2.510 11.319 1.00 2.13 93 ILE A C 19
ATOM 34766 O O . ILE A 1 93 ? 3.395 3.377 10.687 1.00 13.14 93 ILE A O 19
ATOM 34782 N N . GLN A 1 94 ? 3.369 1.741 12.233 1.00 3.21 94 GLN A N 19
ATOM 34783 C CA . GLN A 1 94 ? 4.808 1.778 12.496 1.00 52.34 94 GLN A CA 19
ATOM 34784 C C . GLN A 1 94 ? 5.466 0.449 12.100 1.00 73.32 94 GLN A C 19
ATOM 34785 O O . GLN A 1 94 ? 4.782 -0.512 11.739 1.00 74.22 94 GLN A O 19
ATOM 34799 N N . LYS A 1 95 ? 6.795 0.393 12.173 1.00 52.52 95 LYS A N 19
ATOM 34800 C CA . LYS A 1 95 ? 7.550 -0.792 11.738 1.00 42.01 95 LYS A CA 19
ATOM 34801 C C . LYS A 1 95 ? 7.082 -2.070 12.469 1.00 4.25 95 LYS A C 19
ATOM 34802 O O . LYS A 1 95 ? 7.227 -3.183 11.958 1.00 1.42 95 LYS A O 19
ATOM 34821 N N . ALA A 1 96 ? 6.531 -1.895 13.670 1.00 62.01 96 ALA A N 19
ATOM 34822 C CA . ALA A 1 96 ? 6.000 -3.009 14.468 1.00 55.11 96 ALA A CA 19
ATOM 34823 C C . ALA A 1 96 ? 4.831 -3.728 13.771 1.00 53.42 96 ALA A C 19
ATOM 34824 O O . ALA A 1 96 ? 4.683 -4.948 13.887 1.00 72.22 96 ALA A O 19
ATOM 34831 N N . ASP A 1 97 ? 4.002 -2.971 13.051 1.00 22.41 97 ASP A N 19
ATOM 34832 C CA . ASP A 1 97 ? 2.850 -3.536 12.334 1.00 42.21 97 ASP A CA 19
ATOM 34833 C C . ASP A 1 97 ? 3.271 -4.315 11.077 1.00 74.14 97 ASP A C 19
ATOM 34834 O O . ASP A 1 97 ? 2.445 -4.982 10.448 1.00 34.23 97 ASP A O 19
ATOM 34843 N N . LEU A 1 98 ? 4.547 -4.220 10.707 1.00 3.14 98 LEU A N 19
ATOM 34844 C CA . LEU A 1 98 ? 5.073 -4.945 9.545 1.00 62.33 98 LEU A CA 19
ATOM 34845 C C . LEU A 1 98 ? 5.484 -6.378 9.932 1.00 4.00 98 LEU A C 19
ATOM 34846 O O . LEU A 1 98 ? 6.511 -6.575 10.588 1.00 72.42 98 LEU A O 19
ATOM 34862 N N . PRO A 1 99 ? 4.696 -7.403 9.525 1.00 0.31 99 PRO A N 19
ATOM 34863 C CA . PRO A 1 99 ? 4.970 -8.812 9.877 1.00 75.44 99 PRO A CA 19
ATOM 34864 C C . PRO A 1 99 ? 6.378 -9.272 9.460 1.00 53.03 99 PRO A C 19
ATOM 34865 O O . PRO A 1 99 ? 7.003 -8.678 8.577 1.00 3.52 99 PRO A O 19
ATOM 34876 N N . GLU A 1 100 ? 6.854 -10.350 10.090 1.00 60.02 100 GLU A N 19
ATOM 34877 C CA . GLU A 1 100 ? 8.227 -10.849 9.899 1.00 51.23 100 GLU A CA 19
ATOM 34878 C C . GLU A 1 100 ? 8.626 -10.972 8.414 1.00 1.40 100 GLU A C 19
ATOM 34879 O O . GLU A 1 100 ? 9.781 -10.751 8.057 1.00 2.32 100 GLU A O 19
ATOM 34891 N N . LYS A 1 101 ? 7.675 -11.318 7.552 1.00 32.02 101 LYS A N 19
ATOM 34892 C CA . LYS A 1 101 ? 7.941 -11.390 6.108 1.00 45.11 101 LYS A CA 19
ATOM 34893 C C . LYS A 1 101 ? 8.064 -9.986 5.485 1.00 64.30 101 LYS A C 19
ATOM 34894 O O . LYS A 1 101 ? 9.057 -9.668 4.831 1.00 71.21 101 LYS A O 19
ATOM 34913 N N . VAL A 1 102 ? 7.049 -9.151 5.705 1.00 10.31 102 VAL A N 19
ATOM 34914 C CA . VAL A 1 102 ? 7.006 -7.793 5.142 1.00 31.42 102 VAL A CA 19
ATOM 34915 C C . VAL A 1 102 ? 8.219 -6.937 5.559 1.00 74.45 102 VAL A C 19
ATOM 34916 O O . VAL A 1 102 ? 8.864 -6.309 4.715 1.00 24.52 102 VAL A O 19
ATOM 34929 N N . LYS A 1 103 ? 8.526 -6.920 6.856 1.00 63.31 103 LYS A N 19
ATOM 34930 C CA . LYS A 1 103 ? 9.640 -6.115 7.376 1.00 54.54 103 LYS A CA 19
ATOM 34931 C C . LYS A 1 103 ? 10.949 -6.396 6.611 1.00 21.21 103 LYS A C 19
ATOM 34932 O O . LYS A 1 103 ? 11.678 -5.467 6.247 1.00 44.21 103 LYS A O 19
ATOM 34951 N N . ASP A 1 104 ? 11.224 -7.674 6.344 1.00 10.33 104 ASP A N 19
ATOM 34952 C CA . ASP A 1 104 ? 12.423 -8.067 5.597 1.00 14.33 104 ASP A CA 19
ATOM 34953 C C . ASP A 1 104 ? 12.307 -7.731 4.102 1.00 42.33 104 ASP A C 19
ATOM 34954 O O . ASP A 1 104 ? 13.306 -7.437 3.453 1.00 62.43 104 ASP A O 19
ATOM 34963 N N . LYS A 1 105 ? 11.089 -7.762 3.562 1.00 51.41 105 LYS A N 19
ATOM 34964 C CA . LYS A 1 105 ? 10.863 -7.406 2.153 1.00 12.32 105 LYS A CA 19
ATOM 34965 C C . LYS A 1 105 ? 11.091 -5.904 1.902 1.00 73.22 105 LYS A C 19
ATOM 34966 O O . LYS A 1 105 ? 11.306 -5.486 0.765 1.00 64.52 105 LYS A O 19
ATOM 34985 N N . PHE A 1 106 ? 11.029 -5.095 2.962 1.00 40.11 106 PHE A N 19
ATOM 34986 C CA . PHE A 1 106 ? 11.351 -3.661 2.860 1.00 54.01 106 PHE A CA 19
ATOM 34987 C C . PHE A 1 106 ? 12.848 -3.378 3.101 1.00 72.52 106 PHE A C 19
ATOM 34988 O O . PHE A 1 106 ? 13.442 -2.535 2.428 1.00 2.41 106 PHE A O 19
ATOM 35005 N N . THR A 1 107 ? 13.459 -4.072 4.064 1.00 34.40 107 THR A N 19
ATOM 35006 C CA . THR A 1 107 ? 14.887 -3.855 4.375 1.00 14.14 107 THR A CA 19
ATOM 35007 C C . THR A 1 107 ? 15.816 -4.773 3.562 1.00 32.43 107 THR A C 19
ATOM 35008 O O . THR A 1 107 ? 17.036 -4.584 3.561 1.00 32.03 107 THR A O 19
ATOM 35019 N N . ILE A 1 108 ? 15.233 -5.770 2.885 1.00 51.12 108 ILE A N 19
ATOM 35020 C CA . ILE A 1 108 ? 15.990 -6.725 2.050 1.00 41.04 108 ILE A CA 19
ATOM 35021 C C . ILE A 1 108 ? 17.110 -7.424 2.860 1.00 42.11 108 ILE A C 19
ATOM 35022 O O . ILE A 1 108 ? 18.135 -7.835 2.318 1.00 43.11 108 ILE A O 19
ATOM 35038 N N . LYS A 1 109 ? 16.890 -7.594 4.165 1.00 61.31 109 LYS A N 19
ATOM 35039 C CA . LYS A 1 109 ? 17.921 -8.159 5.041 1.00 43.12 109 LYS A CA 19
ATOM 35040 C C . LYS A 1 109 ? 17.747 -9.670 5.247 1.00 12.04 109 LYS A C 19
ATOM 35041 O O . LYS A 1 109 ? 17.001 -10.118 6.122 1.00 64.25 109 LYS A O 19
ATOM 35060 N N . LEU A 1 110 ? 18.425 -10.452 4.411 1.00 62.25 110 LEU A N 19
ATOM 35061 C CA . LEU A 1 110 ? 18.481 -11.909 4.579 1.00 52.41 110 LEU A CA 19
ATOM 35062 C C . LEU A 1 110 ? 19.731 -12.304 5.379 1.00 11.50 110 LEU A C 19
ATOM 35063 O O . LEU A 1 110 ? 19.743 -13.314 6.088 1.00 13.41 110 LEU A O 19
ATOM 35079 N N . GLU A 1 111 ? 20.779 -11.490 5.258 1.00 24.03 111 GLU A N 19
ATOM 35080 C CA . GLU A 1 111 ? 22.058 -11.739 5.938 1.00 43.20 111 GLU A CA 19
ATOM 35081 C C . GLU A 1 111 ? 22.397 -10.600 6.926 1.00 2.23 111 GLU A C 19
ATOM 35082 O O . GLU A 1 111 ? 22.708 -9.476 6.465 1.00 37.60 111 GLU A O 19
ATOM 35094 N N . MET A 1 1 ? 9.723 -16.336 16.639 1.00 0.00 1 MET A N 20
ATOM 35095 C CA . MET A 1 1 ? 10.895 -16.795 15.841 1.00 52.33 1 MET A CA 20
ATOM 35096 C C . MET A 1 1 ? 10.774 -18.274 15.431 1.00 1.44 1 MET A C 20
ATOM 35097 O O . MET A 1 1 ? 10.766 -18.596 14.244 1.00 33.53 1 MET A O 20
ATOM 35113 N N . GLU A 1 2 ? 10.683 -19.172 16.416 1.00 41.50 2 GLU A N 20
ATOM 35114 C CA . GLU A 1 2 ? 10.724 -20.623 16.152 1.00 40.53 2 GLU A CA 20
ATOM 35115 C C . GLU A 1 2 ? 9.416 -21.336 16.548 1.00 4.25 2 GLU A C 20
ATOM 35116 O O . GLU A 1 2 ? 9.380 -22.563 16.667 1.00 13.42 2 GLU A O 20
ATOM 35128 N N . ARG A 1 3 ? 8.349 -20.572 16.758 1.00 13.23 3 ARG A N 20
ATOM 35129 C CA . ARG A 1 3 ? 7.019 -21.148 16.996 1.00 74.20 3 ARG A CA 20
ATOM 35130 C C . ARG A 1 3 ? 6.004 -20.567 16.005 1.00 40.21 3 ARG A C 20
ATOM 35131 O O . ARG A 1 3 ? 5.555 -19.432 16.159 1.00 64.22 3 ARG A O 20
ATOM 35152 N N . ALA A 1 4 ? 5.651 -21.340 14.982 1.00 61.30 4 ALA A N 20
ATOM 35153 C CA . ALA A 1 4 ? 4.743 -20.865 13.933 1.00 50.25 4 ALA A CA 20
ATOM 35154 C C . ALA A 1 4 ? 3.348 -21.493 14.052 1.00 50.23 4 ALA A C 20
ATOM 35155 O O . ALA A 1 4 ? 3.169 -22.691 13.818 1.00 10.43 4 ALA A O 20
ATOM 35162 N N . SER A 1 5 ? 2.362 -20.681 14.424 1.00 30.42 5 SER A N 20
ATOM 35163 C CA . SER A 1 5 ? 0.964 -21.128 14.468 1.00 23.11 5 SER A CA 20
ATOM 35164 C C . SER A 1 5 ? 0.317 -20.991 13.084 1.00 2.24 5 SER A C 20
ATOM 35165 O O . SER A 1 5 ? -0.149 -19.914 12.712 1.00 53.02 5 SER A O 20
ATOM 35173 N N . LEU A 1 6 ? 0.315 -22.080 12.320 1.00 63.24 6 LEU A N 20
ATOM 35174 C CA . LEU A 1 6 ? -0.187 -22.057 10.940 1.00 33.22 6 LEU A CA 20
ATOM 35175 C C . LEU A 1 6 ? -1.703 -21.833 10.876 1.00 60.15 6 LEU A C 20
ATOM 35176 O O . LEU A 1 6 ? -2.489 -22.782 10.946 1.00 20.45 6 LEU A O 20
ATOM 35192 N N . ASN A 1 7 ? -2.110 -20.573 10.766 1.00 12.30 7 ASN A N 20
ATOM 35193 C CA . ASN A 1 7 ? -3.503 -20.238 10.471 1.00 22.15 7 ASN A CA 20
ATOM 35194 C C . ASN A 1 7 ? -3.746 -20.347 8.958 1.00 55.30 7 ASN A C 20
ATOM 35195 O O . ASN A 1 7 ? -3.149 -19.615 8.167 1.00 1.13 7 ASN A O 20
ATOM 35206 N N . ARG A 1 8 ? -4.617 -21.272 8.560 1.00 63.30 8 ARG A N 20
ATOM 35207 C CA . ARG A 1 8 ? -4.824 -21.583 7.138 1.00 13.50 8 ARG A CA 20
ATOM 35208 C C . ARG A 1 8 ? -5.551 -20.453 6.385 1.00 74.10 8 ARG A C 20
ATOM 35209 O O . ARG A 1 8 ? -5.655 -20.481 5.156 1.00 14.40 8 ARG A O 20
ATOM 35230 N N . ILE A 1 9 ? -6.058 -19.469 7.122 1.00 32.32 9 ILE A N 20
ATOM 35231 C CA . ILE A 1 9 ? -6.764 -18.331 6.518 1.00 72.32 9 ILE A CA 20
ATOM 35232 C C . ILE A 1 9 ? -5.873 -17.077 6.488 1.00 0.24 9 ILE A C 20
ATOM 35233 O O . ILE A 1 9 ? -5.241 -16.721 7.488 1.00 70.34 9 ILE A O 20
ATOM 35249 N N . GLY A 1 10 ? -5.831 -16.403 5.340 1.00 43.24 10 GLY A N 20
ATOM 35250 C CA . GLY A 1 10 ? -5.038 -15.183 5.218 1.00 31.40 10 GLY A CA 20
ATOM 35251 C C . GLY A 1 10 ? -5.890 -13.954 4.927 1.00 63.14 10 GLY A C 20
ATOM 35252 O O . GLY A 1 10 ? -7.121 -14.029 4.928 1.00 23.11 10 GLY A O 20
ATOM 35256 N N . LYS A 1 11 ? -5.243 -12.819 4.669 1.00 3.30 11 LYS A N 20
ATOM 35257 C CA . LYS A 1 11 ? -5.955 -11.558 4.417 1.00 34.12 11 LYS A CA 20
ATOM 35258 C C . LYS A 1 11 ? -5.197 -10.682 3.409 1.00 22.02 11 LYS A C 20
ATOM 35259 O O . LYS A 1 11 ? -3.975 -10.544 3.491 1.00 25.11 11 LYS A O 20
ATOM 35278 N N . ASP A 1 12 ? -5.924 -10.071 2.474 1.00 61.53 12 ASP A N 20
ATOM 35279 C CA . ASP A 1 12 ? -5.319 -9.146 1.507 1.00 70.33 12 ASP A CA 20
ATOM 35280 C C . ASP A 1 12 ? -5.050 -7.774 2.149 1.00 23.42 12 ASP A C 20
ATOM 35281 O O . ASP A 1 12 ? -5.573 -6.747 1.711 1.00 53.54 12 ASP A O 20
ATOM 35290 N N . VAL A 1 13 ? -4.241 -7.772 3.202 1.00 41.52 13 VAL A N 20
ATOM 35291 C CA . VAL A 1 13 ? -3.835 -6.537 3.871 1.00 41.33 13 VAL A CA 20
ATOM 35292 C C . VAL A 1 13 ? -2.495 -6.052 3.306 1.00 11.02 13 VAL A C 20
ATOM 35293 O O . VAL A 1 13 ? -1.498 -6.774 3.348 1.00 10.30 13 VAL A O 20
ATOM 35306 N N . TYR A 1 14 ? -2.467 -4.825 2.797 1.00 70.24 14 TYR A N 20
ATOM 35307 C CA . TYR A 1 14 ? -1.285 -4.306 2.100 1.00 74.32 14 TYR A CA 20
ATOM 35308 C C . TYR A 1 14 ? -0.490 -3.333 2.975 1.00 32.13 14 TYR A C 20
ATOM 35309 O O . TYR A 1 14 ? -1.056 -2.538 3.718 1.00 55.34 14 TYR A O 20
ATOM 35327 N N . TYR A 1 15 ? 0.829 -3.416 2.887 1.00 32.01 15 TYR A N 20
ATOM 35328 C CA . TYR A 1 15 ? 1.721 -2.543 3.648 1.00 0.31 15 TYR A CA 20
ATOM 35329 C C . TYR A 1 15 ? 2.566 -1.686 2.699 1.00 74.33 15 TYR A C 20
ATOM 35330 O O . TYR A 1 15 ? 3.376 -2.208 1.930 1.00 54.30 15 TYR A O 20
ATOM 35348 N N . MET A 1 16 ? 2.364 -0.375 2.757 1.00 22.15 16 MET A N 20
ATOM 35349 C CA . MET A 1 16 ? 3.017 0.560 1.834 1.00 51.22 16 MET A CA 20
ATOM 35350 C C . MET A 1 16 ? 3.811 1.634 2.588 1.00 54.11 16 MET A C 20
ATOM 35351 O O . MET A 1 16 ? 3.292 2.274 3.498 1.00 3.13 16 MET A O 20
ATOM 35365 N N . GLN A 1 17 ? 5.069 1.828 2.206 1.00 50.00 17 GLN A N 20
ATOM 35366 C CA . GLN A 1 17 ? 5.871 2.924 2.750 1.00 14.50 17 GLN A CA 20
ATOM 35367 C C . GLN A 1 17 ? 5.824 4.128 1.801 1.00 61.44 17 GLN A C 20
ATOM 35368 O O . GLN A 1 17 ? 6.255 4.040 0.650 1.00 23.31 17 GLN A O 20
ATOM 35382 N N . ILE A 1 18 ? 5.294 5.250 2.283 1.00 24.40 18 ILE A N 20
ATOM 35383 C CA . ILE A 1 18 ? 5.119 6.440 1.447 1.00 22.43 18 ILE A CA 20
ATOM 35384 C C . ILE A 1 18 ? 6.455 6.948 0.883 1.00 74.53 18 ILE A C 20
ATOM 35385 O O . ILE A 1 18 ? 7.305 7.433 1.621 1.00 70.34 18 ILE A O 20
ATOM 35401 N N . LYS A 1 19 ? 6.639 6.831 -0.430 1.00 3.41 19 LYS A N 20
ATOM 35402 C CA . LYS A 1 19 ? 7.823 7.392 -1.090 1.00 31.31 19 LYS A CA 20
ATOM 35403 C C . LYS A 1 19 ? 7.609 8.884 -1.389 1.00 40.01 19 LYS A C 20
ATOM 35404 O O . LYS A 1 19 ? 8.551 9.680 -1.379 1.00 24.04 19 LYS A O 20
ATOM 35423 N N . GLY A 1 20 ? 6.354 9.248 -1.655 1.00 0.43 20 GLY A N 20
ATOM 35424 C CA . GLY A 1 20 ? 5.998 10.641 -1.888 1.00 35.11 20 GLY A CA 20
ATOM 35425 C C . GLY A 1 20 ? 5.648 10.941 -3.342 1.00 74.11 20 GLY A C 20
ATOM 35426 O O . GLY A 1 20 ? 5.198 10.058 -4.076 1.00 40.45 20 GLY A O 20
ATOM 35430 N N . GLU A 1 21 ? 5.851 12.199 -3.738 1.00 0.05 21 GLU A N 20
ATOM 35431 C CA . GLU A 1 21 ? 5.597 12.667 -5.111 1.00 41.43 21 GLU A CA 20
ATOM 35432 C C . GLU A 1 21 ? 4.110 12.597 -5.504 1.00 15.34 21 GLU A C 20
ATOM 35433 O O . GLU A 1 21 ? 3.678 11.672 -6.194 1.00 35.44 21 GLU A O 20
ATOM 35445 N N . GLY A 1 22 ? 3.327 13.574 -5.051 1.00 5.05 22 GLY A N 20
ATOM 35446 C CA . GLY A 1 22 ? 1.964 13.726 -5.545 1.00 14.20 22 GLY A CA 20
ATOM 35447 C C . GLY A 1 22 ? 1.954 14.268 -6.970 1.00 53.00 22 GLY A C 20
ATOM 35448 O O . GLY A 1 22 ? 1.804 15.476 -7.183 1.00 12.23 22 GLY A O 20
ATOM 35452 N N . THR A 1 23 ? 2.108 13.374 -7.945 1.00 74.13 23 THR A N 20
ATOM 35453 C CA . THR A 1 23 ? 2.351 13.776 -9.340 1.00 52.12 23 THR A CA 20
ATOM 35454 C C . THR A 1 23 ? 1.064 14.151 -10.081 1.00 51.01 23 THR A C 20
ATOM 35455 O O . THR A 1 23 ? -0.039 13.778 -9.675 1.00 42.12 23 THR A O 20
ATOM 35466 N N . ILE A 1 24 ? 1.228 14.879 -11.185 1.00 62.53 24 ILE A N 20
ATOM 35467 C CA . ILE A 1 24 ? 0.101 15.377 -11.974 1.00 10.25 24 ILE A CA 20
ATOM 35468 C C . ILE A 1 24 ? -0.305 14.390 -13.082 1.00 34.31 24 ILE A C 20
ATOM 35469 O O . ILE A 1 24 ? 0.543 13.793 -13.754 1.00 52.45 24 ILE A O 20
ATOM 35485 N N . GLU A 1 25 ? -1.611 14.231 -13.261 1.00 53.20 25 GLU A N 20
ATOM 35486 C CA . GLU A 1 25 ? -2.170 13.381 -14.312 1.00 32.24 25 GLU A CA 20
ATOM 35487 C C . GLU A 1 25 ? -3.392 14.070 -14.937 1.00 43.05 25 GLU A C 20
ATOM 35488 O O . GLU A 1 25 ? -4.433 14.210 -14.292 1.00 5.53 25 GLU A O 20
ATOM 35500 N N . LYS A 1 26 ? -3.261 14.522 -16.183 1.00 54.14 26 LYS A N 20
ATOM 35501 C CA . LYS A 1 26 ? -4.332 15.281 -16.833 1.00 24.32 26 LYS A CA 20
ATOM 35502 C C . LYS A 1 26 ? -5.348 14.334 -17.490 1.00 23.44 26 LYS A C 20
ATOM 35503 O O . LYS A 1 26 ? -5.102 13.772 -18.561 1.00 33.34 26 LYS A O 20
ATOM 35522 N N . VAL A 1 27 ? -6.495 14.172 -16.839 1.00 11.01 27 VAL A N 20
ATOM 35523 C CA . VAL A 1 27 ? -7.561 13.293 -17.323 1.00 53.31 27 VAL A CA 20
ATOM 35524 C C . VAL A 1 27 ? -8.864 14.085 -17.507 1.00 1.12 27 VAL A C 20
ATOM 35525 O O . VAL A 1 27 ? -9.218 14.903 -16.653 1.00 4.54 27 VAL A O 20
ATOM 35538 N N . ASP A 1 28 ? -9.562 13.855 -18.623 1.00 44.23 28 ASP A N 20
ATOM 35539 C CA . ASP A 1 28 ? -10.786 14.606 -18.961 1.00 21.25 28 ASP A CA 20
ATOM 35540 C C . ASP A 1 28 ? -10.494 16.114 -19.104 1.00 31.22 28 ASP A C 20
ATOM 35541 O O . ASP A 1 28 ? -11.401 16.950 -19.054 1.00 51.33 28 ASP A O 20
ATOM 35550 N N . GLY A 1 29 ? -9.220 16.446 -19.303 1.00 31.33 29 GLY A N 20
ATOM 35551 C CA . GLY A 1 29 ? -8.793 17.839 -19.374 1.00 1.01 29 GLY A CA 20
ATOM 35552 C C . GLY A 1 29 ? -8.603 18.488 -18.005 1.00 44.43 29 GLY A C 20
ATOM 35553 O O . GLY A 1 29 ? -8.475 19.707 -17.901 1.00 22.34 29 GLY A O 20
ATOM 35557 N N . ARG A 1 30 ? -8.581 17.676 -16.951 1.00 2.33 30 ARG A N 20
ATOM 35558 C CA . ARG A 1 30 ? -8.365 18.175 -15.588 1.00 11.50 30 ARG A CA 20
ATOM 35559 C C . ARG A 1 30 ? -7.037 17.663 -15.012 1.00 63.15 30 ARG A C 20
ATOM 35560 O O . ARG A 1 30 ? -6.709 16.483 -15.150 1.00 63.13 30 ARG A O 20
ATOM 35581 N N . ASN A 1 31 ? -6.279 18.550 -14.369 1.00 53.21 31 ASN A N 20
ATOM 35582 C CA . ASN A 1 31 ? -5.012 18.169 -13.736 1.00 12.42 31 ASN A CA 20
ATOM 35583 C C . ASN A 1 31 ? -5.253 17.537 -12.356 1.00 15.15 31 ASN A C 20
ATOM 35584 O O . ASN A 1 31 ? -5.548 18.232 -11.380 1.00 23.33 31 ASN A O 20
ATOM 35595 N N . LEU A 1 32 ? -5.147 16.215 -12.290 1.00 22.30 32 LEU A N 20
ATOM 35596 C CA . LEU A 1 32 ? -5.346 15.473 -11.038 1.00 44.43 32 LEU A CA 20
ATOM 35597 C C . LEU A 1 32 ? -3.998 15.128 -10.380 1.00 43.13 32 LEU A C 20
ATOM 35598 O O . LEU A 1 32 ? -2.956 15.145 -11.033 1.00 30.40 32 LEU A O 20
ATOM 35614 N N . ARG A 1 33 ? -4.015 14.823 -9.084 1.00 14.50 33 ARG A N 20
ATOM 35615 C CA . ARG A 1 33 ? -2.796 14.409 -8.370 1.00 1.02 33 ARG A CA 20
ATOM 35616 C C . ARG A 1 33 ? -2.953 12.999 -7.776 1.00 54.45 33 ARG A C 20
ATOM 35617 O O . ARG A 1 33 ? -3.921 12.724 -7.064 1.00 34.13 33 ARG A O 20
ATOM 35638 N N . ASN A 1 34 ? -1.996 12.113 -8.062 1.00 35.20 34 ASN A N 20
ATOM 35639 C CA . ASN A 1 34 ? -2.054 10.725 -7.577 1.00 5.10 34 ASN A CA 20
ATOM 35640 C C . ASN A 1 34 ? -0.708 10.266 -6.991 1.00 0.32 34 ASN A C 20
ATOM 35641 O O . ASN A 1 34 ? 0.338 10.867 -7.248 1.00 52.12 34 ASN A O 20
ATOM 35652 N N . TYR A 1 35 ? -0.756 9.201 -6.190 1.00 64.34 35 TYR A N 20
ATOM 35653 C CA . TYR A 1 35 ? 0.448 8.560 -5.647 1.00 41.30 35 TYR A CA 20
ATOM 35654 C C . TYR A 1 35 ? 0.557 7.106 -6.126 1.00 52.04 35 TYR A C 20
ATOM 35655 O O . TYR A 1 35 ? -0.362 6.312 -5.936 1.00 24.23 35 TYR A O 20
ATOM 35673 N N . THR A 1 36 ? 1.681 6.761 -6.748 1.00 52.23 36 THR A N 20
ATOM 35674 C CA . THR A 1 36 ? 1.937 5.377 -7.177 1.00 12.44 36 THR A CA 20
ATOM 35675 C C . THR A 1 36 ? 3.115 4.792 -6.390 1.00 21.34 36 THR A C 20
ATOM 35676 O O . THR A 1 36 ? 4.265 5.167 -6.614 1.00 4.15 36 THR A O 20
ATOM 35687 N N . LEU A 1 37 ? 2.824 3.863 -5.477 1.00 52.14 37 LEU A N 20
ATOM 35688 C CA . LEU A 1 37 ? 3.830 3.372 -4.519 1.00 35.22 37 LEU A CA 20
ATOM 35689 C C . LEU A 1 37 ? 3.778 1.838 -4.363 1.00 31.44 37 LEU A C 20
ATOM 35690 O O . LEU A 1 37 ? 2.725 1.221 -4.537 1.00 55.33 37 LEU A O 20
ATOM 35706 N N . PRO A 1 38 ? 4.921 1.201 -4.029 1.00 24.35 38 PRO A N 20
ATOM 35707 C CA . PRO A 1 38 ? 4.980 -0.255 -3.806 1.00 14.05 38 PRO A CA 20
ATOM 35708 C C . PRO A 1 38 ? 4.359 -0.690 -2.463 1.00 52.22 38 PRO A C 20
ATOM 35709 O O . PRO A 1 38 ? 4.377 0.055 -1.479 1.00 72.30 38 PRO A O 20
ATOM 35720 N N . ALA A 1 39 ? 3.812 -1.905 -2.428 1.00 74.32 39 ALA A N 20
ATOM 35721 C CA . ALA A 1 39 ? 3.165 -2.440 -1.224 1.00 35.53 39 ALA A CA 20
ATOM 35722 C C . ALA A 1 39 ? 3.268 -3.974 -1.167 1.00 31.45 39 ALA A C 20
ATOM 35723 O O . ALA A 1 39 ? 3.299 -4.637 -2.199 1.00 20.23 39 ALA A O 20
ATOM 35730 N N . TYR A 1 40 ? 3.329 -4.530 0.041 1.00 12.40 40 TYR A N 20
ATOM 35731 C CA . TYR A 1 40 ? 3.418 -5.990 0.227 1.00 64.20 40 TYR A CA 20
ATOM 35732 C C . TYR A 1 40 ? 2.282 -6.499 1.127 1.00 51.15 40 TYR A C 20
ATOM 35733 O O . TYR A 1 40 ? 1.827 -5.782 2.015 1.00 35.44 40 TYR A O 20
ATOM 35751 N N . ASP A 1 41 ? 1.821 -7.729 0.903 1.00 25.34 41 ASP A N 20
ATOM 35752 C CA . ASP A 1 41 ? 0.793 -8.329 1.768 1.00 24.20 41 ASP A CA 20
ATOM 35753 C C . ASP A 1 41 ? 1.449 -9.037 2.969 1.00 4.04 41 ASP A C 20
ATOM 35754 O O . ASP A 1 41 ? 2.654 -8.910 3.182 1.00 41.03 41 ASP A O 20
ATOM 35763 N N . GLU A 1 42 ? 0.670 -9.799 3.739 1.00 20.50 42 GLU A N 20
ATOM 35764 C CA . GLU A 1 42 ? 1.210 -10.491 4.921 1.00 63.53 42 GLU A CA 20
ATOM 35765 C C . GLU A 1 42 ? 2.353 -11.460 4.554 1.00 35.40 42 GLU A C 20
ATOM 35766 O O . GLU A 1 42 ? 3.276 -11.670 5.348 1.00 53.02 42 GLU A O 20
ATOM 35778 N N . ASP A 1 43 ? 2.292 -12.044 3.355 1.00 31.34 43 ASP A N 20
ATOM 35779 C CA . ASP A 1 43 ? 3.358 -12.935 2.877 1.00 15.42 43 ASP A CA 20
ATOM 35780 C C . ASP A 1 43 ? 4.573 -12.134 2.374 1.00 43.03 43 ASP A C 20
ATOM 35781 O O . ASP A 1 43 ? 5.715 -12.589 2.472 1.00 35.52 43 ASP A O 20
ATOM 35790 N N . GLY A 1 44 ? 4.322 -10.941 1.837 1.00 53.35 44 GLY A N 20
ATOM 35791 C CA . GLY A 1 44 ? 5.408 -10.094 1.352 1.00 55.05 44 GLY A CA 20
ATOM 35792 C C . GLY A 1 44 ? 5.560 -10.099 -0.169 1.00 60.52 44 GLY A C 20
ATOM 35793 O O . GLY A 1 44 ? 6.649 -9.840 -0.688 1.00 71.52 44 GLY A O 20
ATOM 35797 N N . VAL A 1 45 ? 4.477 -10.390 -0.887 1.00 23.22 45 VAL A N 20
ATOM 35798 C CA . VAL A 1 45 ? 4.488 -10.343 -2.354 1.00 23.20 45 VAL A CA 20
ATOM 35799 C C . VAL A 1 45 ? 4.564 -8.891 -2.853 1.00 51.11 45 VAL A C 20
ATOM 35800 O O . VAL A 1 45 ? 3.843 -8.019 -2.365 1.00 62.13 45 VAL A O 20
ATOM 35813 N N . LYS A 1 46 ? 5.440 -8.632 -3.824 1.00 31.12 46 LYS A N 20
ATOM 35814 C CA . LYS A 1 46 ? 5.660 -7.267 -4.317 1.00 25.01 46 LYS A CA 20
ATOM 35815 C C . LYS A 1 46 ? 4.497 -6.765 -5.192 1.00 55.41 46 LYS A C 20
ATOM 35816 O O . LYS A 1 46 ? 4.319 -7.196 -6.335 1.00 33.24 46 LYS A O 20
ATOM 35835 N N . LYS A 1 47 ? 3.715 -5.849 -4.634 1.00 33.14 47 LYS A N 20
ATOM 35836 C CA . LYS A 1 47 ? 2.637 -5.170 -5.359 1.00 73.01 47 LYS A CA 20
ATOM 35837 C C . LYS A 1 47 ? 2.990 -3.686 -5.562 1.00 63.03 47 LYS A C 20
ATOM 35838 O O . LYS A 1 47 ? 3.904 -3.164 -4.920 1.00 72.44 47 LYS A O 20
ATOM 35857 N N . GLN A 1 48 ? 2.273 -3.008 -6.451 1.00 64.45 48 GLN A N 20
ATOM 35858 C CA . GLN A 1 48 ? 2.434 -1.560 -6.632 1.00 61.11 48 GLN A CA 20
ATOM 35859 C C . GLN A 1 48 ? 1.060 -0.896 -6.815 1.00 5.40 48 GLN A C 20
ATOM 35860 O O . GLN A 1 48 ? 0.369 -1.127 -7.812 1.00 33.22 48 GLN A O 20
ATOM 35874 N N . ILE A 1 49 ? 0.668 -0.089 -5.834 1.00 24.43 49 ILE A N 20
ATOM 35875 C CA . ILE A 1 49 ? -0.679 0.486 -5.773 1.00 54.11 49 ILE A CA 20
ATOM 35876 C C . ILE A 1 49 ? -0.688 1.989 -6.108 1.00 71.55 49 ILE A C 20
ATOM 35877 O O . ILE A 1 49 ? 0.082 2.770 -5.546 1.00 74.14 49 ILE A O 20
ATOM 35893 N N . THR A 1 50 ? -1.561 2.381 -7.037 1.00 60.33 50 THR A N 20
ATOM 35894 C CA . THR A 1 50 ? -1.792 3.799 -7.349 1.00 23.44 50 THR A CA 20
ATOM 35895 C C . THR A 1 50 ? -3.084 4.287 -6.683 1.00 4.33 50 THR A C 20
ATOM 35896 O O . THR A 1 50 ? -4.172 3.811 -7.008 1.00 43.21 50 THR A O 20
ATOM 35907 N N . PHE A 1 51 ? -2.962 5.232 -5.758 1.00 72.44 51 PHE A N 20
ATOM 35908 C CA . PHE A 1 51 ? -4.117 5.725 -4.997 1.00 54.11 51 PHE A CA 20
ATOM 35909 C C . PHE A 1 51 ? -4.162 7.260 -4.949 1.00 72.35 51 PHE A C 20
ATOM 35910 O O . PHE A 1 51 ? -3.175 7.942 -5.237 1.00 23.42 51 PHE A O 20
ATOM 35927 N N . ARG A 1 52 ? -5.321 7.794 -4.580 1.00 42.51 52 ARG A N 20
ATOM 35928 C CA . ARG A 1 52 ? -5.494 9.235 -4.389 1.00 15.13 52 ARG A CA 20
ATOM 35929 C C . ARG A 1 52 ? -5.913 9.528 -2.940 1.00 34.51 52 ARG A C 20
ATOM 35930 O O . ARG A 1 52 ? -6.832 8.899 -2.411 1.00 4.11 52 ARG A O 20
ATOM 35951 N N . SER A 1 53 ? -5.233 10.474 -2.295 1.00 43.41 53 SER A N 20
ATOM 35952 C CA . SER A 1 53 ? -5.524 10.819 -0.895 1.00 60.11 53 SER A CA 20
ATOM 35953 C C . SER A 1 53 ? -6.919 11.453 -0.755 1.00 51.32 53 SER A C 20
ATOM 35954 O O . SER A 1 53 ? -7.064 12.671 -0.689 1.00 2.50 53 SER A O 20
ATOM 35962 N N . THR A 1 54 ? -7.943 10.603 -0.727 1.00 31.23 54 THR A N 20
ATOM 35963 C CA . THR A 1 54 ? -9.342 11.056 -0.661 1.00 50.43 54 THR A CA 20
ATOM 35964 C C . THR A 1 54 ? -9.688 11.766 0.659 1.00 72.24 54 THR A C 20
ATOM 35965 O O . THR A 1 54 ? -10.086 12.929 0.657 1.00 35.04 54 THR A O 20
ATOM 35976 N N . LYS A 1 55 ? -9.518 11.074 1.784 1.00 54.42 55 LYS A N 20
ATOM 35977 C CA . LYS A 1 55 ? -10.006 11.574 3.076 1.00 31.21 55 LYS A CA 20
ATOM 35978 C C . LYS A 1 55 ? -9.047 12.590 3.731 1.00 55.01 55 LYS A C 20
ATOM 35979 O O . LYS A 1 55 ? -9.484 13.631 4.221 1.00 55.33 55 LYS A O 20
ATOM 35998 N N . LYS A 1 56 ? -7.748 12.288 3.754 1.00 75.22 56 LYS A N 20
ATOM 35999 C CA . LYS A 1 56 ? -6.759 13.201 4.359 1.00 52.53 56 LYS A CA 20
ATOM 36000 C C . LYS A 1 56 ? -6.341 14.325 3.388 1.00 31.10 56 LYS A C 20
ATOM 36001 O O . LYS A 1 56 ? -6.200 15.483 3.792 1.00 44.55 56 LYS A O 20
ATOM 36020 N N . GLU A 1 57 ? -6.141 13.970 2.115 1.00 53.44 57 GLU A N 20
ATOM 36021 C CA . GLU A 1 57 ? -5.781 14.930 1.049 1.00 61.35 57 GLU A CA 20
ATOM 36022 C C . GLU A 1 57 ? -4.344 15.483 1.173 1.00 33.14 57 GLU A C 20
ATOM 36023 O O . GLU A 1 57 ? -3.465 15.135 0.378 1.00 75.13 57 GLU A O 20
ATOM 36035 N N . ASN A 1 58 ? -4.121 16.341 2.168 1.00 25.30 58 ASN A N 20
ATOM 36036 C CA . ASN A 1 58 ? -2.900 17.163 2.256 1.00 20.24 58 ASN A CA 20
ATOM 36037 C C . ASN A 1 58 ? -1.593 16.346 2.222 1.00 14.32 58 ASN A C 20
ATOM 36038 O O . ASN A 1 58 ? -1.462 15.312 2.885 1.00 51.24 58 ASN A O 20
ATOM 36049 N N . ASP A 1 59 ? -0.625 16.849 1.449 1.00 72.13 59 ASP A N 20
ATOM 36050 C CA . ASP A 1 59 ? 0.700 16.229 1.308 1.00 72.01 59 ASP A CA 20
ATOM 36051 C C . ASP A 1 59 ? 1.406 16.052 2.666 1.00 1.13 59 ASP A C 20
ATOM 36052 O O . ASP A 1 59 ? 2.019 15.016 2.928 1.00 2.05 59 ASP A O 20
ATOM 36061 N N . HIS A 1 60 ? 1.314 17.067 3.524 1.00 62.14 60 HIS A N 20
ATOM 36062 C CA . HIS A 1 60 ? 1.990 17.050 4.830 1.00 33.44 60 HIS A CA 20
ATOM 36063 C C . HIS A 1 60 ? 1.363 16.039 5.809 1.00 73.25 60 HIS A C 20
ATOM 36064 O O . HIS A 1 60 ? 1.855 15.864 6.924 1.00 24.14 60 HIS A O 20
ATOM 36079 N N . LYS A 1 61 ? 0.281 15.380 5.393 1.00 60.23 61 LYS A N 20
ATOM 36080 C CA . LYS A 1 61 ? -0.321 14.306 6.195 1.00 32.22 61 LYS A CA 20
ATOM 36081 C C . LYS A 1 61 ? 0.286 12.940 5.827 1.00 64.50 61 LYS A C 20
ATOM 36082 O O . LYS A 1 61 ? 0.261 11.998 6.624 1.00 12.13 61 LYS A O 20
ATOM 36101 N N . LEU A 1 62 ? 0.828 12.841 4.610 1.00 50.14 62 LEU A N 20
ATOM 36102 C CA . LEU A 1 62 ? 1.535 11.634 4.163 1.00 23.31 62 LEU A CA 20
ATOM 36103 C C . LEU A 1 62 ? 3.050 11.807 4.346 1.00 72.21 62 LEU A C 20
ATOM 36104 O O . LEU A 1 62 ? 3.750 12.297 3.456 1.00 32.25 62 LEU A O 20
ATOM 36120 N N . ASN A 1 63 ? 3.551 11.437 5.519 1.00 12.11 63 ASN A N 20
ATOM 36121 C CA . ASN A 1 63 ? 4.975 11.575 5.825 1.00 74.34 63 ASN A CA 20
ATOM 36122 C C . ASN A 1 63 ? 5.817 10.579 5.016 1.00 2.13 63 ASN A C 20
ATOM 36123 O O . ASN A 1 63 ? 5.601 9.369 5.082 1.00 3.30 63 ASN A O 20
ATOM 36134 N N . LYS A 1 64 ? 6.778 11.095 4.252 1.00 3.50 64 LYS A N 20
ATOM 36135 C CA . LYS A 1 64 ? 7.677 10.241 3.469 1.00 21.35 64 LYS A CA 20
ATOM 36136 C C . LYS A 1 64 ? 8.467 9.284 4.377 1.00 44.54 64 LYS A C 20
ATOM 36137 O O . LYS A 1 64 ? 8.916 9.666 5.459 1.00 33.23 64 LYS A O 20
ATOM 36156 N N . TYR A 1 65 ? 8.616 8.041 3.916 1.00 50.22 65 TYR A N 20
ATOM 36157 C CA . TYR A 1 65 ? 9.311 6.980 4.655 1.00 50.31 65 TYR A CA 20
ATOM 36158 C C . TYR A 1 65 ? 8.533 6.524 5.905 1.00 73.52 65 TYR A C 20
ATOM 36159 O O . TYR A 1 65 ? 9.101 5.920 6.815 1.00 54.10 65 TYR A O 20
ATOM 36177 N N . ALA A 1 66 ? 7.224 6.787 5.927 1.00 71.42 66 ALA A N 20
ATOM 36178 C CA . ALA A 1 66 ? 6.332 6.244 6.965 1.00 4.22 66 ALA A CA 20
ATOM 36179 C C . ALA A 1 66 ? 5.566 5.019 6.437 1.00 22.12 66 ALA A C 20
ATOM 36180 O O . ALA A 1 66 ? 5.290 4.919 5.239 1.00 61.42 66 ALA A O 20
ATOM 36187 N N . PHE A 1 67 ? 5.221 4.094 7.333 1.00 14.22 67 PHE A N 20
ATOM 36188 C CA . PHE A 1 67 ? 4.540 2.847 6.948 1.00 33.45 67 PHE A CA 20
ATOM 36189 C C . PHE A 1 67 ? 3.010 2.955 7.097 1.00 74.21 67 PHE A C 20
ATOM 36190 O O . PHE A 1 67 ? 2.502 3.392 8.134 1.00 23.34 67 PHE A O 20
ATOM 36207 N N . LEU A 1 68 ? 2.279 2.551 6.055 1.00 72.21 68 LEU A N 20
ATOM 36208 C CA . LEU A 1 68 ? 0.807 2.535 6.081 1.00 1.44 68 LEU A CA 20
ATOM 36209 C C . LEU A 1 68 ? 0.253 1.118 5.854 1.00 45.02 68 LEU A C 20
ATOM 36210 O O . LEU A 1 68 ? 0.857 0.298 5.158 1.00 61.32 68 LEU A O 20
ATOM 36226 N N . ARG A 1 69 ? -0.909 0.850 6.438 1.00 61.11 69 ARG A N 20
ATOM 36227 C CA . ARG A 1 69 ? -1.602 -0.429 6.277 1.00 71.10 69 ARG A CA 20
ATOM 36228 C C . ARG A 1 69 ? -2.950 -0.221 5.561 1.00 54.22 69 ARG A C 20
ATOM 36229 O O . ARG A 1 69 ? -3.834 0.466 6.071 1.00 41.44 69 ARG A O 20
ATOM 36250 N N . LEU A 1 70 ? -3.094 -0.821 4.380 1.00 13.13 70 LEU A N 20
ATOM 36251 C CA . LEU A 1 70 ? -4.278 -0.630 3.529 1.00 24.20 70 LEU A CA 20
ATOM 36252 C C . LEU A 1 70 ? -5.227 -1.840 3.596 1.00 14.42 70 LEU A C 20
ATOM 36253 O O . LEU A 1 70 ? -4.786 -2.982 3.748 1.00 73.15 70 LEU A O 20
ATOM 36269 N N . TYR A 1 71 ? -6.531 -1.581 3.458 1.00 60.03 71 TYR A N 20
ATOM 36270 C CA . TYR A 1 71 ? -7.556 -2.636 3.522 1.00 35.33 71 TYR A CA 20
ATOM 36271 C C . TYR A 1 71 ? -8.414 -2.693 2.248 1.00 0.34 71 TYR A C 20
ATOM 36272 O O . TYR A 1 71 ? -8.823 -1.662 1.709 1.00 51.02 71 TYR A O 20
ATOM 36290 N N . VAL A 1 72 ? -8.695 -3.913 1.790 1.00 63.42 72 VAL A N 20
ATOM 36291 C CA . VAL A 1 72 ? -9.570 -4.146 0.630 1.00 42.20 72 VAL A CA 20
ATOM 36292 C C . VAL A 1 72 ? -10.912 -4.764 1.076 1.00 34.41 72 VAL A C 20
ATOM 36293 O O . VAL A 1 72 ? -11.016 -5.305 2.177 1.00 14.15 72 VAL A O 20
ATOM 36306 N N . ASP A 1 73 ? -11.940 -4.670 0.231 1.00 42.13 73 ASP A N 20
ATOM 36307 C CA . ASP A 1 73 ? -13.255 -5.250 0.544 1.00 70.54 73 ASP A CA 20
ATOM 36308 C C . ASP A 1 73 ? -13.813 -6.048 -0.647 1.00 3.12 73 ASP A C 20
ATOM 36309 O O . ASP A 1 73 ? -13.708 -5.618 -1.794 1.00 62.12 73 ASP A O 20
ATOM 36318 N N . GLN A 1 74 ? -14.409 -7.207 -0.367 1.00 60.35 74 GLN A N 20
ATOM 36319 C CA . GLN A 1 74 ? -14.988 -8.055 -1.418 1.00 22.41 74 GLN A CA 20
ATOM 36320 C C . GLN A 1 74 ? -16.508 -7.856 -1.526 1.00 22.40 74 GLN A C 20
ATOM 36321 O O . GLN A 1 74 ? -17.214 -7.802 -0.515 1.00 62.12 74 GLN A O 20
ATOM 36335 N N . ASP A 1 75 ? -17.004 -7.763 -2.759 1.00 15.51 75 ASP A N 20
ATOM 36336 C CA . ASP A 1 75 ? -18.414 -7.458 -3.016 1.00 24.45 75 ASP A CA 20
ATOM 36337 C C . ASP A 1 75 ? -19.330 -8.678 -2.784 1.00 70.43 75 ASP A C 20
ATOM 36338 O O . ASP A 1 75 ? -20.325 -8.589 -2.056 1.00 11.04 75 ASP A O 20
ATOM 36347 N N . ASP A 1 76 ? -18.981 -9.814 -3.392 1.00 53.21 76 ASP A N 20
ATOM 36348 C CA . ASP A 1 76 ? -19.737 -11.076 -3.235 1.00 71.24 76 ASP A CA 20
ATOM 36349 C C . ASP A 1 76 ? -21.253 -10.950 -3.532 1.00 61.40 76 ASP A C 20
ATOM 36350 O O . ASP A 1 76 ? -22.026 -11.851 -3.196 1.00 71.21 76 ASP A O 20
ATOM 36359 N N . ASN A 1 77 ? -21.679 -9.868 -4.184 1.00 43.43 77 ASN A N 20
ATOM 36360 C CA . ASN A 1 77 ? -23.105 -9.669 -4.486 1.00 45.12 77 ASN A CA 20
ATOM 36361 C C . ASN A 1 77 ? -23.445 -10.137 -5.912 1.00 34.32 77 ASN A C 20
ATOM 36362 O O . ASN A 1 77 ? -22.639 -10.000 -6.835 1.00 52.31 77 ASN A O 20
ATOM 36373 N N . SER A 1 78 ? -24.658 -10.666 -6.091 1.00 30.32 78 SER A N 20
ATOM 36374 C CA . SER A 1 78 ? -25.085 -11.221 -7.388 1.00 31.34 78 SER A CA 20
ATOM 36375 C C . SER A 1 78 ? -25.229 -10.135 -8.467 1.00 64.05 78 SER A C 20
ATOM 36376 O O . SER A 1 78 ? -25.435 -10.442 -9.643 1.00 33.34 78 SER A O 20
ATOM 36384 N N . LYS A 1 79 ? -25.132 -8.869 -8.063 1.00 10.44 79 LYS A N 20
ATOM 36385 C CA . LYS A 1 79 ? -25.142 -7.744 -9.009 1.00 4.34 79 LYS A CA 20
ATOM 36386 C C . LYS A 1 79 ? -23.959 -7.848 -9.988 1.00 61.13 79 LYS A C 20
ATOM 36387 O O . LYS A 1 79 ? -24.085 -7.531 -11.175 1.00 3.31 79 LYS A O 20
ATOM 36406 N N . ASN A 1 80 ? -22.810 -8.290 -9.469 1.00 25.05 80 ASN A N 20
ATOM 36407 C CA . ASN A 1 80 ? -21.609 -8.550 -10.281 1.00 24.31 80 ASN A CA 20
ATOM 36408 C C . ASN A 1 80 ? -21.155 -7.316 -11.083 1.00 34.25 80 ASN A C 20
ATOM 36409 O O . ASN A 1 80 ? -20.411 -7.443 -12.057 1.00 73.24 80 ASN A O 20
ATOM 36420 N N . GLU A 1 81 ? -21.574 -6.126 -10.659 1.00 32.45 81 GLU A N 20
ATOM 36421 C CA . GLU A 1 81 ? -21.286 -4.898 -11.410 1.00 51.24 81 GLU A CA 20
ATOM 36422 C C . GLU A 1 81 ? -19.854 -4.398 -11.170 1.00 74.24 81 GLU A C 20
ATOM 36423 O O . GLU A 1 81 ? -19.039 -4.367 -12.093 1.00 51.00 81 GLU A O 20
ATOM 36435 N N . ILE A 1 82 ? -19.550 -4.001 -9.936 1.00 4.23 82 ILE A N 20
ATOM 36436 C CA . ILE A 1 82 ? -18.224 -3.465 -9.604 1.00 35.42 82 ILE A CA 20
ATOM 36437 C C . ILE A 1 82 ? -17.398 -4.469 -8.782 1.00 53.54 82 ILE A C 20
ATOM 36438 O O . ILE A 1 82 ? -17.689 -4.712 -7.608 1.00 14.15 82 ILE A O 20
ATOM 36454 N N . SER A 1 83 ? -16.375 -5.054 -9.405 1.00 23.32 83 SER A N 20
ATOM 36455 C CA . SER A 1 83 ? -15.449 -5.958 -8.702 1.00 64.01 83 SER A CA 20
ATOM 36456 C C . SER A 1 83 ? -14.475 -5.153 -7.831 1.00 14.54 83 SER A C 20
ATOM 36457 O O . SER A 1 83 ? -13.598 -4.456 -8.344 1.00 15.10 83 SER A O 20
ATOM 36465 N N . SER A 1 84 ? -14.629 -5.244 -6.514 1.00 55.12 84 SER A N 20
ATOM 36466 C CA . SER A 1 84 ? -13.832 -4.426 -5.589 1.00 13.51 84 SER A CA 20
ATOM 36467 C C . SER A 1 84 ? -12.514 -5.100 -5.185 1.00 13.54 84 SER A C 20
ATOM 36468 O O . SER A 1 84 ? -12.482 -5.981 -4.329 1.00 2.32 84 SER A O 20
ATOM 36476 N N . ILE A 1 85 ? -11.432 -4.699 -5.845 1.00 31.22 85 ILE A N 20
ATOM 36477 C CA . ILE A 1 85 ? -10.074 -5.030 -5.397 1.00 63.13 85 ILE A CA 20
ATOM 36478 C C . ILE A 1 85 ? -9.392 -3.750 -4.866 1.00 44.41 85 ILE A C 20
ATOM 36479 O O . ILE A 1 85 ? -8.217 -3.741 -4.497 1.00 51.40 85 ILE A O 20
ATOM 36495 N N . GLU A 1 86 ? -10.174 -2.667 -4.824 1.00 33.14 86 GLU A N 20
ATOM 36496 C CA . GLU A 1 86 ? -9.685 -1.342 -4.425 1.00 65.53 86 GLU A CA 20
ATOM 36497 C C . GLU A 1 86 ? -9.470 -1.239 -2.905 1.00 1.12 86 GLU A C 20
ATOM 36498 O O . GLU A 1 86 ? -9.987 -2.044 -2.129 1.00 53.43 86 GLU A O 20
ATOM 36510 N N . VAL A 1 87 ? -8.727 -0.217 -2.490 1.00 4.21 87 VAL A N 20
ATOM 36511 C CA . VAL A 1 87 ? -8.492 0.050 -1.067 1.00 41.41 87 VAL A CA 20
ATOM 36512 C C . VAL A 1 87 ? -9.601 0.941 -0.475 1.00 23.02 87 VAL A C 20
ATOM 36513 O O . VAL A 1 87 ? -9.840 2.053 -0.951 1.00 32.40 87 VAL A O 20
ATOM 36526 N N . LYS A 1 88 ? -10.274 0.453 0.567 1.00 44.24 88 LYS A N 20
ATOM 36527 C CA . LYS A 1 88 ? -11.367 1.207 1.203 1.00 24.14 88 LYS A CA 20
ATOM 36528 C C . LYS A 1 88 ? -10.880 2.070 2.380 1.00 43.14 88 LYS A C 20
ATOM 36529 O O . LYS A 1 88 ? -11.492 3.088 2.703 1.00 62.12 88 LYS A O 20
ATOM 36548 N N . SER A 1 89 ? -9.789 1.659 3.029 1.00 30.54 89 SER A N 20
ATOM 36549 C CA . SER A 1 89 ? -9.244 2.405 4.181 1.00 42.03 89 SER A CA 20
ATOM 36550 C C . SER A 1 89 ? -7.742 2.150 4.362 1.00 13.44 89 SER A C 20
ATOM 36551 O O . SER A 1 89 ? -7.213 1.138 3.898 1.00 35.22 89 SER A O 20
ATOM 36559 N N . TYR A 1 90 ? -7.065 3.074 5.044 1.00 44.42 90 TYR A N 20
ATOM 36560 C CA . TYR A 1 90 ? -5.630 2.940 5.334 1.00 64.21 90 TYR A CA 20
ATOM 36561 C C . TYR A 1 90 ? -5.263 3.597 6.682 1.00 72.10 90 TYR A C 20
ATOM 36562 O O . TYR A 1 90 ? -5.757 4.675 7.020 1.00 22.02 90 TYR A O 20
ATOM 36580 N N . GLU A 1 91 ? -4.402 2.928 7.448 1.00 54.32 91 GLU A N 20
ATOM 36581 C CA . GLU A 1 91 ? -3.982 3.404 8.779 1.00 24.22 91 GLU A CA 20
ATOM 36582 C C . GLU A 1 91 ? -2.449 3.496 8.878 1.00 41.33 91 GLU A C 20
ATOM 36583 O O . GLU A 1 91 ? -1.735 2.786 8.180 1.00 32.31 91 GLU A O 20
ATOM 36595 N N . GLU A 1 92 ? -1.943 4.368 9.748 1.00 24.33 92 GLU A N 20
ATOM 36596 C CA . GLU A 1 92 ? -0.489 4.534 9.905 1.00 14.14 92 GLU A CA 20
ATOM 36597 C C . GLU A 1 92 ? 0.071 3.582 10.977 1.00 44.32 92 GLU A C 20
ATOM 36598 O O . GLU A 1 92 ? -0.423 3.541 12.105 1.00 30.03 92 GLU A O 20
ATOM 36610 N N . ILE A 1 93 ? 1.109 2.824 10.616 1.00 12.11 93 ILE A N 20
ATOM 36611 C CA . ILE A 1 93 ? 1.726 1.852 11.533 1.00 63.11 93 ILE A CA 20
ATOM 36612 C C . ILE A 1 93 ? 3.261 1.957 11.527 1.00 4.03 93 ILE A C 20
ATOM 36613 O O . ILE A 1 93 ? 3.844 2.761 10.797 1.00 2.32 93 ILE A O 20
ATOM 36629 N N . GLN A 1 94 ? 3.908 1.144 12.359 1.00 72.13 94 GLN A N 20
ATOM 36630 C CA . GLN A 1 94 ? 5.374 1.086 12.422 1.00 15.32 94 GLN A CA 20
ATOM 36631 C C . GLN A 1 94 ? 5.897 -0.285 11.959 1.00 55.42 94 GLN A C 20
ATOM 36632 O O . GLN A 1 94 ? 5.116 -1.210 11.719 1.00 2.15 94 GLN A O 20
ATOM 36646 N N . LYS A 1 95 ? 7.220 -0.414 11.842 1.00 74.32 95 LYS A N 20
ATOM 36647 C CA . LYS A 1 95 ? 7.840 -1.665 11.378 1.00 11.31 95 LYS A CA 20
ATOM 36648 C C . LYS A 1 95 ? 7.467 -2.859 12.278 1.00 10.05 95 LYS A C 20
ATOM 36649 O O . LYS A 1 95 ? 7.390 -4.002 11.819 1.00 13.22 95 LYS A O 20
ATOM 36668 N N . ALA A 1 96 ? 7.237 -2.586 13.559 1.00 72.50 96 ALA A N 20
ATOM 36669 C CA . ALA A 1 96 ? 6.826 -3.619 14.515 1.00 2.33 96 ALA A CA 20
ATOM 36670 C C . ALA A 1 96 ? 5.521 -4.317 14.088 1.00 13.12 96 ALA A C 20
ATOM 36671 O O . ALA A 1 96 ? 5.345 -5.518 14.311 1.00 23.44 96 ALA A O 20
ATOM 36678 N N . ASP A 1 97 ? 4.613 -3.563 13.469 1.00 51.22 97 ASP A N 20
ATOM 36679 C CA . ASP A 1 97 ? 3.325 -4.107 13.015 1.00 3.25 97 ASP A CA 20
ATOM 36680 C C . ASP A 1 97 ? 3.397 -4.656 11.578 1.00 33.13 97 ASP A C 20
ATOM 36681 O O . ASP A 1 97 ? 2.401 -5.156 11.042 1.00 31.13 97 ASP A O 20
ATOM 36690 N N . LEU A 1 98 ? 4.566 -4.543 10.952 1.00 52.20 98 LEU A N 20
ATOM 36691 C CA . LEU A 1 98 ? 4.816 -5.187 9.659 1.00 43.14 98 LEU A CA 20
ATOM 36692 C C . LEU A 1 98 ? 5.154 -6.672 9.865 1.00 23.22 98 LEU A C 20
ATOM 36693 O O . LEU A 1 98 ? 6.077 -6.993 10.618 1.00 72.33 98 LEU A O 20
ATOM 36709 N N . PRO A 1 99 ? 4.416 -7.597 9.211 1.00 3.40 99 PRO A N 20
ATOM 36710 C CA . PRO A 1 99 ? 4.667 -9.045 9.320 1.00 33.14 99 PRO A CA 20
ATOM 36711 C C . PRO A 1 99 ? 6.155 -9.415 9.163 1.00 12.13 99 PRO A C 20
ATOM 36712 O O . PRO A 1 99 ? 6.935 -8.679 8.545 1.00 41.45 99 PRO A O 20
ATOM 36723 N N . GLU A 1 100 ? 6.531 -10.571 9.705 1.00 4.41 100 GLU A N 20
ATOM 36724 C CA . GLU A 1 100 ? 7.943 -10.948 9.849 1.00 73.32 100 GLU A CA 20
ATOM 36725 C C . GLU A 1 100 ? 8.701 -10.989 8.505 1.00 14.51 100 GLU A C 20
ATOM 36726 O O . GLU A 1 100 ? 9.931 -10.902 8.478 1.00 72.22 100 GLU A O 20
ATOM 36738 N N . LYS A 1 101 ? 7.975 -11.122 7.397 1.00 3.31 101 LYS A N 20
ATOM 36739 C CA . LYS A 1 101 ? 8.587 -11.021 6.062 1.00 51.11 101 LYS A CA 20
ATOM 36740 C C . LYS A 1 101 ? 8.676 -9.553 5.604 1.00 42.30 101 LYS A C 20
ATOM 36741 O O . LYS A 1 101 ? 9.745 -9.071 5.229 1.00 41.21 101 LYS A O 20
ATOM 36760 N N . VAL A 1 102 ? 7.546 -8.851 5.664 1.00 43.33 102 VAL A N 20
ATOM 36761 C CA . VAL A 1 102 ? 7.443 -7.462 5.186 1.00 74.01 102 VAL A CA 20
ATOM 36762 C C . VAL A 1 102 ? 8.482 -6.525 5.827 1.00 74.14 102 VAL A C 20
ATOM 36763 O O . VAL A 1 102 ? 9.088 -5.698 5.143 1.00 41.43 102 VAL A O 20
ATOM 36776 N N . LYS A 1 103 ? 8.692 -6.658 7.133 1.00 10.42 103 LYS A N 20
ATOM 36777 C CA . LYS A 1 103 ? 9.658 -5.811 7.842 1.00 54.20 103 LYS A CA 20
ATOM 36778 C C . LYS A 1 103 ? 11.065 -5.888 7.199 1.00 62.30 103 LYS A C 20
ATOM 36779 O O . LYS A 1 103 ? 11.737 -4.866 7.034 1.00 44.15 103 LYS A O 20
ATOM 36798 N N . ASP A 1 104 ? 11.490 -7.094 6.814 1.00 32.31 104 ASP A N 20
ATOM 36799 C CA . ASP A 1 104 ? 12.769 -7.280 6.113 1.00 33.22 104 ASP A CA 20
ATOM 36800 C C . ASP A 1 104 ? 12.657 -6.928 4.616 1.00 43.03 104 ASP A C 20
ATOM 36801 O O . ASP A 1 104 ? 13.670 -6.708 3.951 1.00 52.45 104 ASP A O 20
ATOM 36810 N N . LYS A 1 105 ? 11.433 -6.888 4.085 1.00 25.41 105 LYS A N 20
ATOM 36811 C CA . LYS A 1 105 ? 11.209 -6.480 2.686 1.00 40.41 105 LYS A CA 20
ATOM 36812 C C . LYS A 1 105 ? 11.488 -4.980 2.486 1.00 11.40 105 LYS A C 20
ATOM 36813 O O . LYS A 1 105 ? 11.990 -4.566 1.442 1.00 50.44 105 LYS A O 20
ATOM 36832 N N . PHE A 1 106 ? 11.151 -4.170 3.489 1.00 53.35 106 PHE A N 20
ATOM 36833 C CA . PHE A 1 106 ? 11.412 -2.722 3.435 1.00 62.11 106 PHE A CA 20
ATOM 36834 C C . PHE A 1 106 ? 12.843 -2.376 3.882 1.00 3.33 106 PHE A C 20
ATOM 36835 O O . PHE A 1 106 ? 13.527 -1.578 3.239 1.00 75.53 106 PHE A O 20
ATOM 36852 N N . THR A 1 107 ? 13.290 -2.971 4.988 1.00 44.13 107 THR A N 20
ATOM 36853 C CA . THR A 1 107 ? 14.631 -2.693 5.533 1.00 75.22 107 THR A CA 20
ATOM 36854 C C . THR A 1 107 ? 15.738 -3.384 4.724 1.00 61.23 107 THR A C 20
ATOM 36855 O O . THR A 1 107 ? 16.887 -2.939 4.722 1.00 11.22 107 THR A O 20
ATOM 36866 N N . ILE A 1 108 ? 15.378 -4.471 4.043 1.00 30.44 108 ILE A N 20
ATOM 36867 C CA . ILE A 1 108 ? 16.330 -5.277 3.268 1.00 34.12 108 ILE A CA 20
ATOM 36868 C C . ILE A 1 108 ? 17.462 -5.830 4.157 1.00 1.12 108 ILE A C 20
ATOM 36869 O O . ILE A 1 108 ? 18.564 -5.273 4.205 1.00 24.41 108 ILE A O 20
ATOM 36885 N N . LYS A 1 109 ? 17.152 -6.901 4.899 1.00 12.42 109 LYS A N 20
ATOM 36886 C CA . LYS A 1 109 ? 18.154 -7.664 5.668 1.00 43.43 109 LYS A CA 20
ATOM 36887 C C . LYS A 1 109 ? 18.764 -6.867 6.845 1.00 53.12 109 LYS A C 20
ATOM 36888 O O . LYS A 1 109 ? 19.683 -7.350 7.509 1.00 64.20 109 LYS A O 20
ATOM 36907 N N . LEU A 1 110 ? 18.250 -5.668 7.117 1.00 23.42 110 LEU A N 20
ATOM 36908 C CA . LEU A 1 110 ? 18.865 -4.781 8.122 1.00 52.13 110 LEU A CA 20
ATOM 36909 C C . LEU A 1 110 ? 18.093 -4.727 9.452 1.00 64.20 110 LEU A C 20
ATOM 36910 O O . LEU A 1 110 ? 16.863 -4.621 9.477 1.00 11.34 110 LEU A O 20
ATOM 36926 N N . GLU A 1 111 ? 18.842 -4.802 10.557 1.00 23.14 111 GLU A N 20
ATOM 36927 C CA . GLU A 1 111 ? 18.308 -4.535 11.904 1.00 13.05 111 GLU A CA 20
ATOM 36928 C C . GLU A 1 111 ? 18.521 -3.057 12.293 1.00 23.31 111 GLU A C 20
ATOM 36929 O O . GLU A 1 111 ? 19.685 -2.659 12.538 1.00 37.74 111 GLU A O 20
#

B-factor: mean 37.87, std 18.07, range [0.02, 75.51]